Protein 9JKA (pdb70)

InterPro domains:
  IPR009539 Vang-like protein [PF06638] (25-521)
  IPR009539 Vang-like protein [PIRSF007991] (1-521)
  IPR009539 Vang-like protein [PTHR20886] (1-521)

Secondary structure (DSSP, 8-state):
-HHHHHHHHHHHHHHHHHHHHHHHHSSSSSPP--HHHHHHHHHHHHHHHHHHHHHHHHHSS--SEE-SS--HHHHHHHHHHHHHHHHHHHHHIIIIITTT---HHHHHHHHHHHHHHHHHHHHHHHIIIIITTSS--EEEEEEETTT--EEEEEE-S-BHHHHHHHHHHHHHHHSBPP-TT--HHHHHHHHHTS--HHHHHHHHHHHHHHHHHHHHHHHHHHHHTT-EE----HHHHHHHHHTTTHHHHHHHHHHTT-TTT--HHHHHHHHHHHHHTT--HHHHHHHHHS--BGGGS-TTTT-GGGEEEEESS-TTSBP-TT-EEEEE-SS-EEEEEEEEPPPEEEEEE---GGG--EES--/-HHHHHHHHHHHHHHHHHHHHHHHHSSSSSPP--HHHHHHHHHHHHHHHHHHHHHHHHHSS--SEE-SS--HHHHHHHHHHHHHHHHHHHHHIIIIITTT---HHHHHHHHHHHHHHHHHHHHHHHIIIIITTSS--EEEEEEETTT--EEEEEE-S-BHHHHHHHHHHHHHHHSBPP-TT--HHHHHHHHHTS--HHHHHHHHHHHHHHHHHHHHHHHHHHHHTT-EE----HHHHHHHHHTTTHHHHHHHHHHTT-TTT--HHHHHHHHHHHHHTT--HHHHHHHHHS--BGGGS-TTTT-GGGEEEEESS-TTSBP-TT-EEEEE-SS-EEEEEEEEPPPEEEEEE---GGG--EES--/-HHHHHHHHHHHHHHHHHHHHHHHHSSSSSPP--HHHHHHHHHHHHHHHHHHHHHHHHHSS--SEE-SS--HHHHHHHHHHHHHHHHHHHHHIIIIITTT---HHHHHHHHHHHHHHHHHHHHHHHIIIIITTSS--EEEEEEETTT--EEEEEE-S-BHHHHHHHHHHHHHHHSBPP-TT--HHHHHHHHHTS--HHHHHHHHHHHHHHHHHHHHHHHHHHHHTT-EE----HHHHHHHHHTTTHHHHHHHHHHTT-TTT--HHHHHHHHHHHHHTT--HHHHHHHHHS--BGGGS-TTTT-GGGEEEEESS-TTSBP-TT-EEEEE-SS-EEEEEEEEPPPEEEEEE---GGG--EES--/-HHHHHHHHHHHHHHHHHHHHHHHHSSSSSPP--HHHHHHHHHHHHHHHHHHHHHHHHHSS--SEE-SS--HHHHHHHHHHHHHHHHHHHHHIIIIITTT---HHHHHHHHHHHHHHHHHHHHHHHIIIIITTSS--EEEEEEETTT--EEEEEE-S-BHHHHHHHHHHHHHHHSBPP-TT--HHHHHHHHHTS--HHHHHHHHHHHHHHHHHHHHHHHHHHHHTT-EE----HHHHHHHHHTTTHHHHHHHHHHTT-TTT--HHHHHHHHHHHHHTT--HHHHHHHHHS--BGGGS-TTTT-GGGEEEEESS-TTSBP-TT-EEEEE-SS-EEEEEEEEPPPEEEEEE---GGG--EES--/-HHHHHHHHHHHHHHHHHHHHHHHHSSSSSPP--HHHHHHHHHHHHHHHHHHHHHHHHHSS--SEE-SS--HHHHHHHHHHHHHHHHHHHHHIIIIITTT---HHHHHHHHHHHHHHHHHHHHHHHIIIIITTSS--EEEEEEETTT--EEEEEE-S-BHHHHHHHHHHHHHHHSBPP-TT--HHHHHHHHHTS--HHHHHHHHHHHHHHHHHHHHHHHHHHHHTT-EE----HHHHHHHHHTTTHHHHHHHHHHTT-TTT--HHHHHHHHHHHHHTT--HHHHHHHHHS--BGGGS-TTTT-GGGEEEEESS-TTSBP-TT-EEEEE-SS-EEEEEEEEPPPEEEEEE---GGG--EES--/-HHHHHHHHHHHHHHHHHHHHHHHHSSSSSPP--HHHHHHHHHHHHHHHHHHHHHHHHHSS--SEE-SS--HHHHHHHHHHHHHHHHHHHHHIIIIITTT---HHHHHHHHHHHHHHHHHHHHHHHIIIIITTSS--EEEEEEETTT--EEEEEE-S-BHHHHHHHHHHHHHHHSBPP-TT--HHHHHHHHHTS--HHHHHHHHHHHHHHHHHHHHHHHHHHHHTT-EE----HHHHHHHHHTTTHHHHHHHHHHTT-TTT--HHHHHHHHHHHHHTT--HHHHHHHHHS--BGGGS-TTTT-GGGEEEEESS-TTSBP-TT-EEEEE-SS-EEEEEEEEPPPEEEEEE---GGG--EES--

Sequence (2172 aa):
VAAGATLALLSFLTPLAFLLLPPLLWREELEPCGTACEGLFISVAFKLLILLLGSWALFFRRPKASLPRVFVLRALLMVLVFLLVVSYWLFYGVRILDARERSYQGVVQFAVSLVDALLFVHYLAVVLLELRQLQPQFTLKVVRSTDGASRFYNVGHLSIQRVAVWILEKYYHDFPVYNPALVIAAAARRRDNSHNEYYYEEAEHERRVRKRRARLVVAVEEAFTHIKRLVMDPREAAQAIFASMARAMQKYLRTTKQQPYHTMESILQHLEFCITHDMTPKAFLERYLAAGPTIQYHKERWLAKQWTLVSEEPVTNGLKDGIVFLLKRQDFSLVVSTKKVPFFKLSEEFVDPKSHKFVMRLVAAGATLALLSFLTPLAFLLLPPLLWREELEPCGTACEGLFISVAFKLLILLLGSWALFFRRPKASLPRVFVLRALLMVLVFLLVVSYWLFYGVRILDARERSYQGVVQFAVSLVDALLFVHYLAVVLLELRQLQPQFTLKVVRSTDGASRFYNVGHLSIQRVAVWILEKYYHDFPVYNPALVIAAAARRRDNSHNEYYYEEAEHERRVRKRRARLVVAVEEAFTHIKRLVMDPREAAQAIFASMARAMQKYLRTTKQQPYHTMESILQHLEFCITHDMTPKAFLERYLAAGPTIQYHKERWLAKQWTLVSEEPVTNGLKDGIVFLLKRQDFSLVVSTKKVPFFKLSEEFVDPKSHKFVMRLVAAGATLALLSFLTPLAFLLLPPLLWREELEPCGTACEGLFISVAFKLLILLLGSWALFFRRPKASLPRVFVLRALLMVLVFLLVVSYWLFYGVRILDARERSYQGVVQFAVSLVDALLFVHYLAVVLLELRQLQPQFTLKVVRSTDGASRFYNVGHLSIQRVAVWILEKYYHDFPVYNPALVIAAAARRRDNSHNEYYYEEAEHERRVRKRRARLVVAVEEAFTHIKRLVMDPREAAQAIFASMARAMQKYLRTTKQQPYHTMESILQHLEFCITHDMTPKAFLERYLAAGPTIQYHKERWLAKQWTLVSEEPVTNGLKDGIVFLLKRQDFSLVVSTKKVPFFKLSEEFVDPKSHKFVMRLVAAGATLALLSFLTPLAFLLLPPLLWREELEPCGTACEGLFISVAFKLLILLLGSWALFFRRPKASLPRVFVLRALLMVLVFLLVVSYWLFYGVRILDARERSYQGVVQFAVSLVDALLFVHYLAVVLLELRQLQPQFTLKVVRSTDGASRFYNVGHLSIQRVAVWILEKYYHDFPVYNPALVIAAAARRRDNSHNEYYYEEAEHERRVRKRRARLVVAVEEAFTHIKRLVMDPREAAQAIFASMARAMQKYLRTTKQQPYHTMESILQHLEFCITHDMTPKAFLERYLAAGPTIQYHKERWLAKQWTLVSEEPVTNGLKDGIVFLLKRQDFSLVVSTKKVPFFKLSEEFVDPKSHKFVMRLVAAGATLALLSFLTPLAFLLLPPLLWREELEPCGTACEGLFISVAFKLLILLLGSWALFFRRPKASLPRVFVLRALLMVLVFLLVVSYWLFYGVRILDARERSYQGVVQFAVSLVDALLFVHYLAVVLLELRQLQPQFTLKVVRSTDGASRFYNVGHLSIQRVAVWILEKYYHDFPVYNPALVIAAAARRRDNSHNEYYYEEAEHERRVRKRRARLVVAVEEAFTHIKRLVMDPREAAQAIFASMARAMQKYLRTTKQQPYHTMESILQHLEFCITHDMTPKAFLERYLAAGPTIQYHKERWLAKQWTLVSEEPVTNGLKDGIVFLLKRQDFSLVVSTKKVPFFKLSEEFVDPKSHKFVMRLVAAGATLALLSFLTPLAFLLLPPLLWREELEPCGTACEGLFISVAFKLLILLLGSWALFFRRPKASLPRVFVLRALLMVLVFLLVVSYWLFYGVRILDARERSYQGVVQFAVSLVDALLFVHYLAVVLLELRQLQPQFTLKVVRSTDGASRFYNVGHLSIQRVAVWILEKYYHDFPVYNPALVIAAAARRRDNSHNEYYYEEAEHERRVRKRRARLVVAVEEAFTHIKRLVMDPREAAQAIFASMARAMQKYLRTTKQQPYHTMESILQHLEFCITHDMTPKAFLERYLAAGPTIQYHKERWLAKQWTLVSEEPVTNGLKDGIVFLLKRQDFSLVVSTKKVPFFKLSEEFVDPKSHKFVMRL

B-factor: mean 73.47, std 18.66, range [45.35, 124.03]

Organism: Homo sapiens (NCBI:txid9606)

GO terms:
  GO:0005515 protein binding (F, IPI)
  GO:0005886 plasma membrane (C, TAS)

Radius of gyration: 56.42 Å; Cα contacts (8 Å, |Δi|>4): 3309; chains: 6; bounding box: 82×72×201 Å

Solvent-accessible surface area: 94203 Å² total; per-residue (Å²): 154,75,67,20,66,86,22,40,111,64,10,60,85,0,0,65,28,0,6,99,48,0,50,135,101,9,187,178,64,28,75,135,50,50,22,16,2,64,0,10,68,34,0,4,59,30,1,9,72,1,17,71,31,1,23,113,0,4,68,107,51,217,64,70,18,38,36,38,104,94,38,72,26,90,34,66,11,70,82,10,25,100,93,0,1,46,27,0,78,114,17,1,21,96,104,2,65,119,67,121,36,116,47,17,62,11,1,0,20,6,0,17,5,0,0,12,0,9,2,6,7,11,11,0,10,0,0,0,15,18,2,38,44,55,34,29,11,8,4,0,30,0,5,2,6,33,55,9,17,29,89,29,18,26,5,1,41,13,16,0,1,33,0,0,1,54,1,0,6,47,2,4,26,39,1,46,8,35,21,101,48,136,163,68,56,66,40,6,132,182,55,13,94,57,34,13,79,73,20,22,75,39,28,42,83,72,82,114,26,74,65,65,60,0,52,0,14,44,0,0,72,78,0,25,69,63,15,115,96,131,139,24,56,19,75,92,0,0,107,23,0,17,42,3,1,30,61,2,2,114,55,4,10,113,15,18,86,12,74,83,15,10,85,121,86,28,8,7,104,21,0,50,48,0,10,23,35,90,10,49,28,89,0,0,2,29,28,0,48,64,34,20,17,6,2,12,7,128,129,107,48,14,59,1,117,72,2,29,0,5,4,103,57,62,0,40,77,44,13,114,63,50,8,37,1,19,0,75,24,152,70,11,10,0,3,0,22,3,72,74,15,12,89,0,107,4,53,57,70,145,48,64,74,163,58,17,54,4,43,107,195,127,155,74,67,20,68,86,22,40,110,64,9,60,84,0,0,65,27,0,6,99,47,0,49,134,100,10,186,177,65,28,74,135,50,50,28,19,3,68,1,13,67,36,0,3,59,34,2,9,73,1,18,72,34,1,22,114,0,5,68,106,55,218,62,73,18,40,35,40,106,94,40,71,24,92,33,65,12,69,81,9,26,101,95,0,1,45,28,0,78,114,19,1,19,96,106,2,64,120,68,124,33,117,49,18,64,7,0,0,17,4,0,18,3,0,0,11,0,9,2,6,6,11,11,0,9,0,0,0,16,19,2,39,44,54,31,28,11,8,4,0,29,0,5,1,5,30,54,8,17,29,89,28,18,27,5,1,41,13,16,0,1,34,0,0,1,55,1,0,7,47,3,3,25,39,1,47,9,35,19,103,49,138,164,69,58,65,40,5,135,185,56,14,97,58,33,12,80,73,19,20,74,38,29,43,80,71,81,114,26,75,66,66,62,0,53,0,14,43,0,0,72,80,0,24,71,64,16,113,94,129,140,26,58,19,75,90,0,0,106,26,1,17,43,4,2,31,64,3,2,112,54,4,9,110,16,17,86,12,74,82,15,10,85,119,85,28,7,6,105,22,0,50,45,0,10,23,35,87,10,47,27,88,0,0,1,28,28,0,49,64,35,20,16,6,1,13,6,130,129,107,47,16,60,2,117,72,2,30,0,4,3,100,56,62,0,40,76,45,14,113,62,50,9,36,0,16,0,73,24,150,71,10,10,0,3,0,23,2,73,75,14,13,89,0,110,5,54,58,70,142,50,64,76,160,60,21,60,4,40,102,196,127,153,73,68,20,66,86,22,40,111,63,11,62,85,0,0,63,27,0,6,98,48,0,50,135,101,10,186,177,64,28,75,134,51,52,24,20,3,68,1,13,67,38,0,3,60,33,1,9,74,2,18,72,34,2,21,116,0,5,67,106,53,216,62,70,18,37,35,38,104,92,40,72,26,89,33,68,11,70,81,11,25,102,95,0,0,45,29,0,77,114,19,1,20,95,107,3,65,119,67,123,33,117,50,18,65,10,0,0,20,7,0,17,4,0,0,11,0,9,1,6,6,12,12,1,10,0,0,1,14,19,2,40,44,56,32,30,14,7,4,0,27,0,5,1,5,31,54,8,16,28,91,29,18,27,5,1,43,12,17,0,1,34,0,0,2,54,1,0,6,48,2,4,23,38,1,48,10,35,20,102,50,141,165,73,60,66,40,5,135,184,60,15,98,58,33,13,79,76,22,18,73,39,29,39,83,70,84,115,26,76,68,67,60,0,52,0,13,44,0,0,72,78,0,24,71,61,17,111,95,129,141,24,59,20,75,91,0,0,106,26,0,17,42,4,1,29,65,2,2,114,56,4,9,113,16,17,86,12,73,83,14,10,86,118,85,28,8,7,104,22,0,50,48,0,10,23,37,91,10,51,27,90,0,0,1,28,28,0,49,64,34,19,17,6,2,14,8,131,129,110,49,15,59,1,120,72,2,30,0,5,3,101,55,60,0,40,76,43,14,115,63,49,9,35,0,16,0,74,25,150,72,11,10,0,2,0,22,2,72,72,15,11,88,0,105,4,53,55,69,141,47,64,74,159,60,18,57,4,42,102,196,126,151,74,68,19,65,86,22,40,111,65,10,62,85,0,0,64,28,0,6,98,48,0,49,134,101,9,188,177,64,27,75,135,51,51,26,20,3,68,1,13,67,36,0,3,59,33,2,8,74,2,17,72,35,1,22,115,0,5,66,107,56,218,64,74,19,40,36,40,105,92,38,70,26,94,32,68,12,72,82,11,25,101,95,0,0,45,30,0,76,113,20,0,20,96,109,2,64,120,66,122,33,117,49,18,64,8,0,0,17,6,0,17,4,0,0,12,0,8,2,6,7,11,11,0,9,0,0,0,15,20,2,38,45,55,30,32,12,7,5,0,29,0,6,2,6,34,55,8,16,29,90,29,18,29,5,1,41,11,16,0,1,33,0,0,2,54,1,0,6,47,2,3,23,39,1,47,10,34,20,101,49,140,165,68,57,65,41,6,133,184,57,14,95,58,35,13,80,72,22,21,75,41,28,41,82,70,82,116,26,75,68,67,63,0,51,0,14,43,0,0,72,79,0,24,69,60,16,116,94,128,139,25,60,19,75,91,0,0,104,27,0,17,44,4,1,29,69,3,2,114,55,4,8,111,16,17,87,12,74,82,14,10,86,119,86,27,7,6,104,21,0,50,45,0,9,23,35,89,10,47,27,88,0,0,1,28,28,0,49,64,34,19,16,6,1,13,7,130,126,109,49,16,60,1,117,72,1,30,0,4,4,104,54,61,0,40,77,44,15,114,66,49,8,37,0,17,0,71,24,151,72,10,10,0,3,0,21,2,76,73,14,13,89,0,107,4,54,55,68,144,45,64,74,158,61,21,60,4,40,102,195,124,155,74,66,19,66,86,21,40,111,64,10,62,84,0,0,64,27,0,5,98,48,0,50,137,101,9,185,178,63,28,76,134,50,49,23,16,3,64,0,11,68,34,0,4,60,30,1,9,72,1,17,72,31,1,23,112,0,4,70,108,53,218,64,70,18,39,36,39,104,94,37,72,25,90,33,67,11,71,81,10,26,100,94,0,0,46,27,0,79,113,19,1,21,96,104,4,66,118,65,122,34,115,48,16,61,10,0,0,19,7,0,16,4,0,0,11,0,8,1,7,6,12,11,1,9,0,0,0,14,19,2,41,45,56,32,29,14,8,4,0,28,0,5,2,5,33,54,8,16,28,88,30,18,27,5,0,43,13,16,0,1,34,0,0,1,53,1,0,6,47,3,4,24,39,1,47,8,34,20,103,50,138,165,71,58,65,41,6,134,183,61,14,97,60,33,13,78,78,21,19,73,39,28,40,82,70,81,116,26,77,66,65,60,0,54,0,15,44,0,0,72,78,0,25,70,62,15,111,96,128,138,24,58,19,76,93,0,0,107,24,0,17,43,4,1,30,63,2,2,115,56,4,9,111,15,17,87,12,74,84,14,10,85,121,85,28,8,7,103,20,0,49,47,0,10,23,33,90,10,48,27,90,0,0,1,29,29,0,49,65,34,20,18,6,1,12,6,129,128,107,49,16,58,1,116,71,2,28,0,4,4,103,55,60,0,40,76,43,14,114,63,50,9,34,1,17,0,73,23,150,70,11,9,0,2,0,21,2,74,73,15,12,85,0,106,6,53,57,69,143,47,65,75,161,58,19,54,4,43,105,195,129,153,75,68,21,66,85,22,40,111,64,9,59,86,0,0,65,28,0,6,98,47,0,50,133,102,10,186,178,64,27,75,133,51,50,23,16,2,69,1,13,66,35,0,3,60,34,1,9,73,1,18,74,34,1,22,114,0,4,69,106,52,217,61,71,18,39,35,38,105,94,39,71,24,90,33,67,11,70,81,10,25,100,95,0,1,46,29,0,78,115,19,1,21,97,107,2,64,118,68,123,32,117,48,17,62,7,1,0,16,4,0,17,4,0,0,10,0,8,2,6,7,12,10,0,10,1,0,0,16,20,2,39,44,56,31,29,10,8,4,0,29,0,5,1,4,32,53,8,17,28,90,29,18,27,5,1,40,12,16,0,1,34,0,0,1,56,2,0,7,46,3,3,26,40,1,47,9,34,20,104,49,139,165,72,58,66,41,5,134,184,57,14,97,58,32,11,80,72,20,20,73,39,28,41,80,70,82,114,26,76,68,66,61,0,55,0,14,41,0,0,71,77,0,23,72,62,15,109,93,125,141,25,59,18,74,91,0,0,106,25,1,17,43,3,1,31,64,2,2,112,55,4,10,110,16,18,86,12,74,83,15,10,85,119,84,28,8,6,104,22,0,50,48,0,10,24,35,90,10,48,27,92,0,0,2,31,28,0,49,64,35,19,18,6,1,14,8,129,131,108,48,17,59,2,118,70,2,31,0,4,3,100,56,61,0,40,76,44,14,116,62,50,9,37,1,18,0,75,24,150,71,11,9,0,2,0,22,2,74,73,14,11,86,0,108,5,53,57,69,143,47,64,73,161,58,17,52,5,43,106,195,130

Foldseek 3Di:
DVLVVVLVVLLLCLLVCLLPVLCVPPNVLADDDDCLLVVLVVVLVVLSVVLVVLCVVPPPDDDPDDFPDDQVVVVVLSVVSVVLSVVLVVCCVPPPVVVVDRHSSVSSVSSSVSSVVSVVSSVVSCCVPPVQWPPFWKKKWKAWPPPGFTDIDTTGWAFQRVVVVVVLVCQQAPGFADAPPPVVVVVVVVVVPDDPVVVVVVVVLVVVLVVLVVVQLVQLQVLVVVDDDDPDALLRSLVVSCVSRVVSLVVNCVSVVNPVQDDPVNLSVLSSVCVVVVHHSVSSCVPPSDRGGNNSGDPVRSPVVFWDKAFPDDRRHTDDAFGWIWGDGPRIIIIMHIHTDDDDDDDDDDDDPVPDDDDDDD/DVLVVVLVVLLLCLLVCLLPVLCVPPNVLADDDDCLLVVLVVVLVVLSVVLVVLCVVPPPDDDPDDFPDDQVVVVVLSVVSVVLSVVLVVCCVPPPVVVVDRHSSVSSVSSSVSSVVSVVSSVVSCCVPPVQWPPFWKKKWKAWPPPGFTDIDTTGWAFQRVVVVVVLVCQQAPGFADAPPPVVVVVVVVVVPDDPVVVVVVVVLVVVLVVLVVVQLVQLQVLVVVDDDDPDALLRSLVVSCVSRVVSLVVNCVSVVNPVQDDPVNLSVLSSVCVVVVHHSVSSCVPPSDRGGNNSGDPVRSPVVFWDKAFPDDRRHTDDAFGWIWGDGPRIIIIMHIHTDDDDDDDDDDDDPVPDDDDDDD/DVLVVVLVVLLLCLLVCLLPVLCVPPNVLADDDDCLLVVLVVVLVVLSVVLVVLCVVPPPDDDPDDFPDDQVVVVVLSVVSVVLSVVLVVCCVPPPVVVVDRHSSVSSVSSSVSSVVSVVSSVVSCCVPPVQWPPFWKKKWKAWPPPGFTDIDTTGWAFQRVVVVVVLVCQQAPGFADAPPPVVVVVVVVVVPDDPVVVVVVVVLVVVLVVLVVVQLVQLQVLVVVDDDDPDALLRSLVVSCVSRVVSLVVNCVSVVNPVQDDPVNLSVLSSVCVVVVHHSVSSCVPPSDRGGNNSGDPVRSPVVFWDKAFPDDRRHTDDAFGWIWGDGPRIIIIMHIHTDDDDDDDDDDDDPVPDDDDDDD/DVLVVVLVVLLLCLLVCLLPVLCVPPNVLADDDDCLLVVLVVVLVVLSVVLVVLCVVPPPDDDPDDFPDDQVVVVVLSVVSVVLSVVLVVCCVPPPVVVVDRHSSVSSVSSSVSSVVSVVSSVVSCCVPPVQWPPFWKKKWKAWPPPGFTDIDTTGWAFQRVVVVVVLVCQQAPGFADAPPPVVVVVVVVVVPDDPVVVVVVVVLVVVLVVLVVVQLVQLQVLVVVDDDDPDALLRSLVVSCVSRVVSLVVNCVSVVNPVQDDPVNLSVLSSVCVVVVHHSVSSCVPPSDRGGNNSGDPVRSPVVFWDKAFPDDRRHTDDAFGWIWGDGPRIIIIMHIHTDDDDDDDDDDDDPVPPDDDDDD/DVLVVVLVVLLLCLLVCLLPVLCVPPNVLADDDDCLLVVLVVVLVVLSVVLVVLCVVPPPDDDPDDFPDDQVVVVVLSVVSVVLSVVLVVCCVPPPVVVVDRHSSVSSVSSSVSSVVSVVSSVVSCCVPPVQWPPFWKKKWKAWPPPGFTDIDTTGWAFQRVVVVVVLVCQQAPGFADAPPPVVVVVVVVVVPDDPVVVVVVVVLVVVLVVLVVVQLVQLQVLVVVDDDDPDALLRSLVVSCVSRVVSLVVNCVSVVNPVQDDPVNLSVLSSVCVVVVHHSVSSCVPPSDRGGNNSGDPVRSPVVFWDKAFPDDRRHTDDAFGWIWGDGPRIIIIMHIHTDDDDDDDDDDDDPVPDDDDDDD/DVLVVVLVVLLLCLLVCLLPVLCVPPNVLADDDDCLLVVLVVVLVVLSVVLVVLCVVPPPDDDPDDFPDDQVVVVVLSVVSVVLSVVLVVCCVPPPVVVVDRHSSVSSVSSSVSSVVSVVSSVVSCCVPPVQWPPFWKKKWKAWPPPGFTDIDTTGWAFQRVVVVVVLVCQQAPGFADAPPPVVVVVVVVVVPDDPVVVVVVVVLVVVLVVLVVVQLVQLQVLVVVDDDDPDALLRSLVVSCVSRVVSLVVNCVSVVNPVQDDPVNLSVLSSVCVVVVHHSVSSCVPPSDRGGNNSGDPVRSPVVFWDKAFPDDRRHTDDAFGWIWGDGPRIIIIMHIHTDDDDDDDDDDDDPVPPDDDDDD

Nearest PDB structures (foldseek):
  9jk7-assembly1_A  TM=1.001E+00  e=1.105E-62  Homo sapiens
  9jk9-assembly1_A  TM=9.946E-01  e=1.326E-50  Homo sapiens
  9jk6-assembly1_A  TM=9.772E-01  e=1.181E-49  Homo sapiens
  8zxd-assembly1_A  TM=9.623E-01  e=5.596E-45  Homo sapiens
  8dt0-assembly2_B  TM=3.447E-01  e=8.841E+00  synthetic construct

Structure (mmCIF, N/CA/C/O backbone):
data_9JKA
#
_entry.id   9JKA
#
_cell.length_a   1.00
_cell.length_b   1.00
_cell.length_c   1.00
_cell.angle_alpha   90.00
_cell.angle_beta   90.00
_cell.angle_gamma   90.00
#
_symmetry.space_group_name_H-M   'P 1'
#
loop_
_atom_site.group_PDB
_atom_site.id
_atom_site.type_symbol
_atom_site.label_atom_id
_atom_site.label_alt_id
_atom_site.label_comp_id
_atom_site.label_asym_id
_atom_site.label_entity_id
_atom_site.label_seq_id
_atom_site.pdbx_PDB_ins_code
_atom_site.Cartn_x
_atom_site.Cartn_y
_atom_site.Cartn_z
_atom_site.occupancy
_atom_site.B_iso_or_equiv
_atom_site.auth_seq_id
_atom_site.auth_comp_id
_atom_site.auth_asym_id
_atom_site.auth_atom_id
_atom_site.pdbx_PDB_model_num
ATOM 1 N N . VAL A 1 115 ? 190.683 185.097 265.424 1.00 98.26 109 VAL A N 1
ATOM 2 C CA . VAL A 1 115 ? 190.541 186.540 265.558 1.00 98.26 109 VAL A CA 1
ATOM 3 C C . VAL A 1 115 ? 189.710 186.824 266.812 1.00 98.26 109 VAL A C 1
ATOM 4 O O . VAL A 1 115 ? 189.689 187.944 267.325 1.00 98.26 109 VAL A O 1
ATOM 8 N N . ALA A 1 116 ? 189.042 185.786 267.321 1.00 98.79 110 ALA A N 1
ATOM 9 C CA . ALA A 1 116 ? 188.270 185.941 268.549 1.00 98.79 110 ALA A CA 1
ATOM 10 C C . ALA A 1 116 ? 189.183 186.004 269.766 1.00 98.79 110 ALA A C 1
ATOM 11 O O . ALA A 1 116 ? 188.847 186.640 270.774 1.00 98.79 110 ALA A O 1
ATOM 13 N N . ALA A 1 117 ? 190.345 185.349 269.689 1.00 97.13 111 ALA A N 1
ATOM 14 C CA . ALA A 1 117 ? 191.298 185.391 270.793 1.00 97.13 111 ALA A CA 1
ATOM 15 C C . ALA A 1 117 ? 191.917 186.775 270.935 1.00 97.13 111 ALA A C 1
ATOM 16 O O . ALA A 1 117 ? 192.226 187.211 272.049 1.00 97.13 111 ALA A O 1
ATOM 18 N N . GLY A 1 118 ? 192.079 187.490 269.819 1.00 96.15 112 GLY A N 1
ATOM 19 C CA . GLY A 1 118 ? 192.570 188.857 269.890 1.00 96.15 112 GLY A CA 1
ATOM 20 C C . GLY A 1 118 ? 191.578 189.800 270.544 1.00 96.15 112 GLY A C 1
ATOM 21 O O . GLY A 1 118 ? 191.959 190.659 271.342 1.00 96.15 112 GLY A O 1
ATOM 22 N N . ALA A 1 119 ? 190.288 189.632 270.239 1.00 95.36 113 ALA A N 1
ATOM 23 C CA . ALA A 1 119 ? 189.259 190.437 270.890 1.00 95.36 113 ALA A CA 1
ATOM 24 C C . ALA A 1 119 ? 189.124 190.074 272.363 1.00 95.36 113 ALA A C 1
ATOM 25 O O . ALA A 1 119 ? 188.859 190.944 273.202 1.00 95.36 113 ALA A O 1
ATOM 27 N N . THR A 1 120 ? 189.328 188.794 272.697 1.00 95.55 114 THR A N 1
ATOM 28 C CA . THR A 1 120 ? 189.308 188.372 274.095 1.00 95.55 114 THR A CA 1
ATOM 29 C C . THR A 1 120 ? 190.473 188.978 274.873 1.00 95.55 114 THR A C 1
ATOM 30 O O . THR A 1 120 ? 190.287 189.473 275.992 1.00 95.55 114 THR A O 1
ATOM 34 N N . LEU A 1 121 ? 191.673 188.976 274.279 1.00 93.12 115 LEU A N 1
ATOM 35 C CA . LEU A 1 121 ? 192.828 189.609 274.912 1.00 93.12 115 LEU A CA 1
ATOM 36 C C . LEU A 1 121 ? 192.648 191.115 275.032 1.00 93.12 115 LEU A C 1
ATOM 37 O O . LEU A 1 121 ? 193.061 191.710 276.032 1.00 93.12 115 LEU A O 1
ATOM 42 N N . ALA A 1 122 ? 192.014 191.745 274.037 1.00 93.28 116 ALA A N 1
ATOM 43 C CA . ALA A 1 122 ? 191.783 193.186 274.097 1.00 93.28 116 ALA A CA 1
ATOM 44 C C . ALA A 1 122 ? 190.797 193.548 275.201 1.00 93.28 116 ALA A C 1
ATOM 45 O O . ALA A 1 122 ? 191.037 194.486 275.972 1.00 93.28 116 ALA A O 1
ATOM 47 N N . LEU A 1 123 ? 189.698 192.795 275.310 1.00 95.21 117 LEU A N 1
ATOM 48 C CA . LEU A 1 123 ? 188.710 193.062 276.350 1.00 95.21 117 LEU A CA 1
ATOM 49 C C . LEU A 1 123 ? 189.268 192.769 277.737 1.00 95.21 117 LEU A C 1
ATOM 50 O O . LEU A 1 123 ? 189.032 193.534 278.682 1.00 95.21 117 LEU A O 1
ATOM 55 N N . LEU A 1 124 ? 190.037 191.682 277.871 1.00 93.94 118 LEU A N 1
ATOM 56 C CA . LEU A 1 124 ? 190.648 191.344 279.152 1.00 93.94 118 LEU A CA 1
ATOM 57 C C . LEU A 1 124 ? 191.691 192.377 279.556 1.00 93.94 118 LEU A C 1
ATOM 58 O O . LEU A 1 124 ? 191.762 192.771 280.724 1.00 93.94 118 LEU A O 1
ATOM 63 N N . SER A 1 125 ? 192.487 192.853 278.595 1.00 91.26 119 SER A N 1
ATOM 64 C CA . SER A 1 125 ? 193.506 193.849 278.894 1.00 91.26 119 SER A CA 1
ATOM 65 C C . SER A 1 125 ? 192.893 195.204 279.204 1.00 91.26 119 SER A C 1
ATOM 66 O O . SER A 1 125 ? 193.480 195.989 279.953 1.00 91.26 119 SER A O 1
ATOM 69 N N . PHE A 1 126 ? 191.723 195.505 278.644 1.00 94.06 120 PHE A N 1
ATOM 70 C CA . PHE A 1 126 ? 191.079 196.762 279.001 1.00 94.06 120 PHE A CA 1
ATOM 71 C C . PHE A 1 126 ? 190.405 196.679 280.367 1.00 94.06 120 PHE A C 1
ATOM 72 O O . PHE A 1 126 ? 190.404 197.660 281.117 1.00 94.06 120 PHE A O 1
ATOM 80 N N . LEU A 1 127 ? 189.827 195.525 280.710 1.00 95.35 121 LEU A N 1
ATOM 81 C CA . LEU A 1 127 ? 189.118 195.402 281.979 1.00 95.35 121 LEU A CA 1
ATOM 82 C C . LEU A 1 127 ? 190.026 195.069 283.158 1.00 95.35 121 LEU A C 1
ATOM 83 O O . LEU A 1 127 ? 189.603 195.243 284.305 1.00 95.35 121 LEU A O 1
ATOM 88 N N . THR A 1 128 ? 191.245 194.595 282.905 1.00 94.96 122 THR A N 1
ATOM 89 C CA . THR A 1 128 ? 192.153 194.227 283.991 1.00 94.96 122 THR A CA 1
ATOM 90 C C . THR A 1 128 ? 192.611 195.387 284.891 1.00 94.96 122 THR A C 1
ATOM 91 O O . THR A 1 128 ? 192.641 195.180 286.119 1.00 94.96 122 THR A O 1
ATOM 95 N N . PRO A 1 129 ? 192.957 196.598 284.402 1.00 94.69 123 PRO A N 1
ATOM 96 C CA . PRO A 1 129 ? 193.265 197.670 285.370 1.00 94.69 123 PRO A CA 1
ATOM 97 C C . PRO A 1 129 ? 192.060 198.132 286.167 1.00 94.69 123 PRO A C 1
ATOM 98 O O . PRO A 1 129 ? 192.197 198.467 287.352 1.00 94.69 123 PRO A O 1
ATOM 102 N N . LEU A 1 130 ? 190.877 198.150 285.546 1.00 97.87 124 LEU A N 1
ATOM 103 C CA . LEU A 1 130 ? 189.664 198.502 286.273 1.00 97.87 124 LEU A CA 1
ATOM 104 C C . LEU A 1 130 ? 189.322 197.455 287.321 1.00 97.87 124 LEU A C 1
ATOM 105 O O . LEU A 1 130 ? 188.859 197.802 288.411 1.00 97.87 124 LEU A O 1
ATOM 110 N N . ALA A 1 131 ? 189.586 196.180 287.030 1.00 97.97 125 ALA A N 1
ATOM 111 C CA . ALA A 1 131 ? 189.410 195.144 288.039 1.00 97.97 125 ALA A CA 1
ATOM 112 C C . ALA A 1 131 ? 190.418 195.298 289.170 1.00 97.97 125 ALA A C 1
ATOM 113 O O . ALA A 1 131 ? 190.060 195.153 290.345 1.00 97.97 125 ALA A O 1
ATOM 115 N N . PHE A 1 132 ? 191.671 195.635 288.836 1.00 97.42 126 PHE A N 1
ATOM 116 C CA . PHE A 1 132 ? 192.697 195.801 289.865 1.00 97.42 126 PHE A CA 1
ATOM 117 C C . PHE A 1 132 ? 192.419 197.007 290.751 1.00 97.42 126 PHE A C 1
ATOM 118 O O . PHE A 1 132 ? 192.831 197.026 291.915 1.00 97.42 126 PHE A O 1
ATOM 126 N N . LEU A 1 133 ? 191.737 198.018 290.222 1.00 99.60 127 LEU A N 1
ATOM 127 C CA . LEU A 1 133 ? 191.363 199.160 291.041 1.00 99.60 127 LEU A CA 1
ATOM 128 C C . LEU A 1 133 ? 190.063 198.963 291.805 1.00 99.60 127 LEU A C 1
ATOM 129 O O . LEU A 1 133 ? 189.915 199.532 292.890 1.00 99.60 127 LEU A O 1
ATOM 134 N N . LEU A 1 134 ? 189.121 198.180 291.280 1.00 103.53 128 LEU A N 1
ATOM 135 C CA . LEU A 1 134 ? 187.798 198.099 291.881 1.00 103.53 128 LEU A CA 1
ATOM 136 C C . LEU A 1 134 ? 187.576 196.870 292.752 1.00 103.53 128 LEU A C 1
ATOM 137 O O . LEU A 1 134 ? 186.570 196.825 293.465 1.00 103.53 128 LEU A O 1
ATOM 142 N N . LEU A 1 135 ? 188.466 195.880 292.730 1.00 107.28 129 LEU A N 1
ATOM 143 C CA . LEU A 1 135 ? 188.282 194.780 293.679 1.00 107.28 129 LEU A CA 1
ATOM 144 C C . LEU A 1 135 ? 188.593 195.085 295.155 1.00 107.28 129 LEU A C 1
ATOM 145 O O . LEU A 1 135 ? 187.874 194.551 296.009 1.00 107.28 129 LEU A O 1
ATOM 150 N N . PRO A 1 136 ? 189.612 195.873 295.539 1.00 111.04 130 PRO A N 1
ATOM 151 C CA . PRO A 1 136 ? 189.796 196.155 296.986 1.00 111.04 130 PRO A CA 1
ATOM 152 C C . PRO A 1 136 ? 188.707 197.023 297.612 1.00 111.04 130 PRO A C 1
ATOM 153 O O . PRO A 1 136 ? 188.380 196.785 298.783 1.00 111.04 130 PRO A O 1
ATOM 157 N N . PRO A 1 137 ? 188.107 198.029 296.937 1.00 110.93 131 PRO A N 1
ATOM 158 C CA . PRO A 1 137 ? 186.942 198.673 297.577 1.00 110.93 131 PRO A CA 1
ATOM 159 C C . PRO A 1 137 ? 185.695 197.806 297.628 1.00 110.93 131 PRO A C 1
ATOM 160 O O . PRO A 1 137 ? 184.825 198.065 298.467 1.00 110.93 131 PRO A O 1
ATOM 164 N N . LEU A 1 138 ? 185.571 196.794 296.773 1.00 110.48 132 LEU A N 1
ATOM 165 C CA . LEU A 1 138 ? 184.385 195.949 296.815 1.00 110.48 132 LEU A CA 1
ATOM 166 C C . LEU A 1 138 ? 184.538 194.757 297.750 1.00 110.48 132 LEU A C 1
ATOM 167 O O . LEU A 1 138 ? 183.534 194.237 298.249 1.00 110.48 132 LEU A O 1
ATOM 172 N N . LEU A 1 139 ? 185.764 194.302 298.002 1.00 112.27 133 LEU A N 1
ATOM 173 C CA . LEU A 1 139 ? 185.915 193.093 298.801 1.00 112.27 133 LEU A CA 1
ATOM 174 C C . LEU A 1 139 ? 186.321 193.386 300.242 1.00 112.27 133 LEU A C 1
ATOM 175 O O . LEU A 1 139 ? 185.638 192.948 301.173 1.00 112.27 133 LEU A O 1
ATOM 180 N N . TRP A 1 140 ? 187.416 194.116 300.458 1.00 117.52 134 TRP A N 1
ATOM 181 C CA . TRP A 1 140 ? 187.805 194.529 301.809 1.00 117.52 134 TRP A CA 1
ATOM 182 C C . TRP A 1 140 ? 187.860 196.058 301.840 1.00 117.52 134 TRP A C 1
ATOM 183 O O . TRP A 1 140 ? 188.898 196.683 301.625 1.00 117.52 134 TRP A O 1
ATOM 194 N N . ARG A 1 141 ? 186.717 196.681 302.109 1.00 120.03 135 ARG A N 1
ATOM 195 C CA . ARG A 1 141 ? 186.688 198.137 302.152 1.00 120.03 135 ARG A CA 1
ATOM 196 C C . ARG A 1 141 ? 187.115 198.682 303.508 1.00 120.03 135 ARG A C 1
ATOM 197 O O . ARG A 1 141 ? 187.942 199.598 303.572 1.00 120.03 135 ARG A O 1
ATOM 205 N N . GLU A 1 142 ? 186.573 198.132 304.596 1.00 124.03 136 GLU A N 1
ATOM 206 C CA . GLU A 1 142 ? 186.921 198.619 305.926 1.00 124.03 136 GLU A CA 1
ATOM 207 C C . GLU A 1 142 ? 188.307 198.158 306.359 1.00 124.03 136 GLU A C 1
ATOM 208 O O . GLU A 1 142 ? 188.955 198.833 307.166 1.00 124.03 136 GLU A O 1
ATOM 214 N N . GLU A 1 143 ? 188.772 197.020 305.838 1.00 122.92 137 GLU A N 1
ATOM 215 C CA . GLU A 1 143 ? 190.144 196.583 306.072 1.00 122.92 137 GLU A CA 1
ATOM 216 C C . GLU A 1 143 ? 191.149 197.470 305.345 1.00 122.92 137 GLU A C 1
ATOM 217 O O . GLU A 1 143 ? 192.295 197.595 305.794 1.00 122.92 137 GLU A O 1
ATOM 223 N N . LEU A 1 144 ? 190.725 198.120 304.264 1.00 120.72 138 LEU A N 1
ATOM 224 C CA . LEU A 1 144 ? 191.630 198.857 303.394 1.00 120.72 138 LEU A CA 1
ATOM 225 C C . LEU A 1 144 ? 192.130 200.129 304.068 1.00 120.72 138 LEU A C 1
ATOM 226 O O . LEU A 1 144 ? 191.363 200.858 304.703 1.00 120.72 138 LEU A O 1
ATOM 231 N N . GLU A 1 145 ? 193.425 200.391 303.928 1.00 121.46 139 GLU A N 1
ATOM 232 C CA . GLU A 1 145 ? 194.010 201.595 304.509 1.00 121.46 139 GLU A CA 1
ATOM 233 C C . GLU A 1 145 ? 193.612 202.816 303.688 1.00 121.46 139 GLU A C 1
ATOM 234 O O . GLU A 1 145 ? 193.607 202.750 302.455 1.00 121.46 139 GLU A O 1
ATOM 240 N N . PRO A 1 146 ? 193.270 203.932 304.325 1.00 122.95 140 PRO A N 1
ATOM 241 C CA . PRO A 1 146 ? 193.052 205.165 303.566 1.00 122.95 140 PRO A CA 1
ATOM 242 C C . PRO A 1 146 ? 194.373 205.758 303.106 1.00 122.95 140 PRO A C 1
ATOM 243 O O . PRO A 1 146 ? 195.381 205.722 303.816 1.00 122.95 140 PRO A O 1
ATOM 247 N N . CYS A 1 147 ? 194.361 206.300 301.892 1.00 119.49 141 CYS A N 1
ATOM 248 C CA . CYS A 1 147 ? 195.547 206.910 301.313 1.00 119.49 141 CYS A CA 1
ATOM 249 C C . CYS A 1 147 ? 195.186 208.286 300.774 1.00 119.49 141 CYS A C 1
ATOM 250 O O . CYS A 1 147 ? 194.018 208.590 300.516 1.00 119.49 141 CYS A O 1
ATOM 253 N N . GLY A 1 148 ? 196.211 209.118 300.603 1.00 114.95 142 GLY A N 1
ATOM 254 C CA . GLY A 1 148 ? 196.007 210.520 300.301 1.00 114.95 142 GLY A CA 1
ATOM 255 C C . GLY A 1 148 ? 195.648 210.842 298.866 1.00 114.95 142 GLY A C 1
ATOM 256 O O . GLY A 1 148 ? 195.049 210.027 298.157 1.00 114.95 142 GLY A O 1
ATOM 257 N N . THR A 1 149 ? 196.020 212.046 298.429 1.00 111.12 143 THR A N 1
ATOM 258 C CA . THR A 1 149 ? 195.673 212.526 297.098 1.00 111.12 143 THR A CA 1
ATOM 259 C C . THR A 1 149 ? 196.529 211.910 296.002 1.00 111.12 143 THR A C 1
ATOM 260 O O . THR A 1 149 ? 196.192 212.057 294.819 1.00 111.12 143 THR A O 1
ATOM 264 N N . ALA A 1 150 ? 197.627 211.241 296.367 1.00 108.00 144 ALA A N 1
ATOM 265 C CA . ALA A 1 150 ? 198.451 210.556 295.377 1.00 108.00 144 ALA A CA 1
ATOM 266 C C . ALA A 1 150 ? 197.676 209.434 294.701 1.00 108.00 144 ALA A C 1
ATOM 267 O O . ALA A 1 150 ? 197.788 209.241 293.483 1.00 108.00 144 ALA A O 1
ATOM 269 N N . CYS A 1 151 ? 196.846 208.723 295.474 1.00 108.57 145 CYS A N 1
ATOM 270 C CA . CYS A 1 151 ? 196.006 207.663 294.924 1.00 108.57 145 CYS A CA 1
ATOM 271 C C . CYS A 1 151 ? 195.015 208.211 293.906 1.00 108.57 145 CYS A C 1
ATOM 272 O O . CYS A 1 151 ? 194.868 207.656 292.814 1.00 108.57 145 CYS A O 1
ATOM 275 N N . GLU A 1 152 ? 194.361 209.329 294.229 1.00 103.75 146 GLU A N 1
ATOM 276 C CA . GLU A 1 152 ? 193.356 209.892 293.331 1.00 103.75 146 GLU A CA 1
ATOM 277 C C . GLU A 1 152 ? 193.985 210.508 292.083 1.00 103.75 146 GLU A C 1
ATOM 278 O O . GLU A 1 152 ? 193.405 210.421 290.988 1.00 103.75 146 GLU A O 1
ATOM 284 N N . GLY A 1 153 ? 195.171 211.110 292.219 1.00 99.44 147 GLY A N 1
ATOM 285 C CA . GLY A 1 153 ? 195.901 211.554 291.040 1.00 99.44 147 GLY A CA 1
ATOM 286 C C . GLY A 1 153 ? 196.304 210.399 290.143 1.00 99.44 147 GLY A C 1
ATOM 287 O O . GLY A 1 153 ? 196.254 210.502 288.911 1.00 99.44 147 GLY A O 1
ATOM 288 N N . LEU A 1 154 ? 196.662 209.265 290.745 1.00 95.93 148 LEU A N 1
ATOM 289 C CA . LEU A 1 154 ? 196.943 208.091 289.932 1.00 95.93 148 LEU A CA 1
ATOM 290 C C . LEU A 1 154 ? 195.674 207.489 289.332 1.00 95.93 148 LEU A C 1
ATOM 291 O O . LEU A 1 154 ? 195.747 206.866 288.271 1.00 95.93 148 LEU A O 1
ATOM 296 N N . PHE A 1 155 ? 194.511 207.676 289.970 1.00 96.48 149 PHE A N 1
ATOM 297 C CA . PHE A 1 155 ? 193.247 207.296 289.330 1.00 96.48 149 PHE A CA 1
ATOM 298 C C . PHE A 1 155 ? 192.994 208.129 288.080 1.00 96.48 149 PHE A C 1
ATOM 299 O O . PHE A 1 155 ? 192.517 207.614 287.059 1.00 96.48 149 PHE A O 1
ATOM 307 N N . ILE A 1 156 ? 193.295 209.428 288.155 1.00 91.91 150 ILE A N 1
ATOM 308 C CA . ILE A 1 156 ? 193.167 210.306 286.990 1.00 91.91 150 ILE A CA 1
ATOM 309 C C . ILE A 1 156 ? 194.121 209.871 285.882 1.00 91.91 150 ILE A C 1
ATOM 310 O O . ILE A 1 156 ? 193.756 209.846 284.694 1.00 91.91 150 ILE A O 1
ATOM 315 N N . SER A 1 157 ? 195.346 209.487 286.261 1.00 88.13 151 SER A N 1
ATOM 316 C CA . SER A 1 157 ? 196.311 209.012 285.272 1.00 88.13 151 SER A CA 1
ATOM 317 C C . SER A 1 157 ? 195.858 207.704 284.632 1.00 88.13 151 SER A C 1
ATOM 318 O O . SER A 1 157 ? 196.003 207.529 283.419 1.00 88.13 151 SER A O 1
ATOM 321 N N . VAL A 1 158 ? 195.287 206.789 285.428 1.00 85.67 152 VAL A N 1
ATOM 322 C CA . VAL A 1 158 ? 194.744 205.538 284.893 1.00 85.67 152 VAL A CA 1
ATOM 323 C C . VAL A 1 158 ? 193.615 205.815 283.909 1.00 85.67 152 VAL A C 1
ATOM 324 O O . VAL A 1 158 ? 193.581 205.236 282.818 1.00 85.67 152 VAL A O 1
ATOM 328 N N . ALA A 1 159 ? 192.717 206.749 284.251 1.00 82.68 153 ALA A N 1
ATOM 329 C CA . ALA A 1 159 ? 191.582 207.056 283.381 1.00 82.68 153 ALA A CA 1
ATOM 330 C C . ALA A 1 159 ? 192.030 207.638 282.043 1.00 82.68 153 ALA A C 1
ATOM 331 O O . ALA A 1 159 ? 191.606 207.166 280.976 1.00 82.68 153 ALA A O 1
ATOM 333 N N . PHE A 1 160 ? 192.936 208.619 282.074 1.00 81.29 154 PHE A N 1
ATOM 334 C CA . PHE A 1 160 ? 193.361 209.238 280.820 1.00 81.29 154 PHE A CA 1
ATOM 335 C C . PHE A 1 160 ? 194.260 208.319 280.001 1.00 81.29 154 PHE A C 1
ATOM 336 O O . PHE A 1 160 ? 194.160 208.295 278.770 1.00 81.29 154 PHE A O 1
ATOM 344 N N . LYS A 1 161 ? 195.106 207.518 280.652 1.00 75.54 155 LYS A N 1
ATOM 345 C CA . LYS A 1 161 ? 195.957 206.608 279.893 1.00 75.54 155 LYS A CA 1
ATOM 346 C C . LYS A 1 161 ? 195.159 205.440 279.318 1.00 75.54 155 LYS A C 1
ATOM 347 O O . LYS A 1 161 ? 195.494 204.930 278.244 1.00 75.54 155 LYS A O 1
ATOM 353 N N . LEU A 1 162 ? 194.076 205.026 279.984 1.00 75.37 156 LEU A N 1
ATOM 354 C CA . LEU A 1 162 ? 193.199 204.023 279.386 1.00 75.37 156 LEU A CA 1
ATOM 355 C C . LEU A 1 162 ? 192.413 204.599 278.219 1.00 75.37 156 LEU A C 1
ATOM 356 O O . LEU A 1 162 ? 192.128 203.886 277.250 1.00 75.37 156 LEU A O 1
ATOM 361 N N . LEU A 1 163 ? 192.062 205.887 278.282 1.00 69.90 157 LEU A N 1
ATOM 362 C CA . LEU A 1 163 ? 191.434 206.517 277.122 1.00 69.90 157 LEU A CA 1
ATOM 363 C C . LEU A 1 163 ? 192.403 206.607 275.944 1.00 69.90 157 LEU A C 1
ATOM 364 O O . LEU A 1 163 ? 192.010 206.383 274.792 1.00 69.90 157 LEU A O 1
ATOM 369 N N . ILE A 1 164 ? 193.677 206.903 276.225 1.00 66.49 158 ILE A N 1
ATOM 370 C CA . ILE A 1 164 ? 194.717 206.912 275.192 1.00 66.49 158 ILE A CA 1
ATOM 371 C C . ILE A 1 164 ? 194.896 205.525 274.585 1.00 66.49 158 ILE A C 1
ATOM 372 O O . ILE A 1 164 ? 194.999 205.377 273.360 1.00 66.49 158 ILE A O 1
ATOM 377 N N . LEU A 1 165 ? 194.913 204.490 275.431 1.00 65.12 159 LEU A N 1
ATOM 378 C CA . LEU A 1 165 ? 195.063 203.116 274.957 1.00 65.12 159 LEU A CA 1
ATOM 379 C C . LEU A 1 165 ? 193.875 202.684 274.109 1.00 65.12 159 LEU A C 1
ATOM 380 O O . LEU A 1 165 ? 194.049 202.020 273.079 1.00 65.12 159 LEU A O 1
ATOM 385 N N . LEU A 1 166 ? 192.665 203.088 274.506 1.00 66.59 160 LEU A N 1
ATOM 386 C CA . LEU A 1 166 ? 191.470 202.742 273.746 1.00 66.59 160 LEU A CA 1
ATOM 387 C C . LEU A 1 166 ? 191.445 203.447 272.397 1.00 66.59 160 LEU A C 1
ATOM 388 O O . LEU A 1 166 ? 191.110 202.829 271.381 1.00 66.59 160 LEU A O 1
ATOM 393 N N . LEU A 1 167 ? 191.832 204.726 272.358 1.00 61.93 161 LEU A N 1
ATOM 394 C CA . LEU A 1 167 ? 191.831 205.451 271.091 1.00 61.93 161 LEU A CA 1
ATOM 395 C C . LEU A 1 167 ? 192.932 204.958 270.159 1.00 61.93 161 LEU A C 1
ATOM 396 O O . LEU A 1 167 ? 192.730 204.888 268.942 1.00 61.93 161 LEU A O 1
ATOM 401 N N . GLY A 1 168 ? 194.087 204.572 270.705 1.00 60.60 162 GLY A N 1
ATOM 402 C CA . GLY A 1 168 ? 195.142 204.036 269.861 1.00 60.60 162 GLY A CA 1
ATOM 403 C C . GLY A 1 168 ? 194.814 202.662 269.310 1.00 60.60 162 GLY A C 1
ATOM 404 O O . GLY A 1 168 ? 195.065 202.379 268.131 1.00 60.60 162 GLY A O 1
ATOM 405 N N . SER A 1 169 ? 194.240 201.792 270.149 1.00 60.07 163 SER A N 1
ATOM 406 C CA . SER A 1 169 ? 193.822 200.478 269.680 1.00 60.07 163 SER A CA 1
ATOM 407 C C . SER A 1 169 ? 192.650 200.574 268.715 1.00 60.07 163 SER A C 1
ATOM 408 O O . SER A 1 169 ? 192.495 199.707 267.850 1.00 60.07 163 SER A O 1
ATOM 411 N N . TRP A 1 170 ? 191.819 201.612 268.844 1.00 60.20 164 TRP A N 1
ATOM 412 C CA . TRP A 1 170 ? 190.814 201.871 267.823 1.00 60.20 164 TRP A CA 1
ATOM 413 C C . TRP A 1 170 ? 191.452 202.305 266.517 1.00 60.20 164 TRP A C 1
ATOM 414 O O . TRP A 1 170 ? 191.042 201.852 265.441 1.00 60.20 164 TRP A O 1
ATOM 425 N N . ALA A 1 171 ? 192.437 203.201 266.593 1.00 58.18 165 ALA A N 1
ATOM 426 C CA . ALA A 1 171 ? 192.994 203.800 265.390 1.00 58.18 165 ALA A CA 1
ATOM 427 C C . ALA A 1 171 ? 193.814 202.812 264.582 1.00 58.18 165 ALA A C 1
ATOM 428 O O . ALA A 1 171 ? 193.840 202.902 263.351 1.00 58.18 165 ALA A O 1
ATOM 430 N N . LEU A 1 172 ? 194.479 201.868 265.232 1.00 57.45 166 LEU A N 1
ATOM 431 C CA . LEU A 1 172 ? 195.345 200.977 264.476 1.00 57.45 166 LEU A CA 1
ATOM 432 C C . LEU A 1 172 ? 194.960 199.511 264.489 1.00 57.45 166 LEU A C 1
ATOM 433 O O . LEU A 1 172 ? 195.384 198.784 263.590 1.00 57.45 166 LEU A O 1
ATOM 438 N N . PHE A 1 173 ? 194.187 199.042 265.459 1.00 58.80 167 PHE A N 1
ATOM 439 C CA . PHE A 1 173 ? 194.027 197.608 265.605 1.00 58.80 167 PHE A CA 1
ATOM 440 C C . PHE A 1 173 ? 192.584 197.137 265.657 1.00 58.80 167 PHE A C 1
ATOM 441 O O . PHE A 1 173 ? 192.353 195.924 265.704 1.00 58.80 167 PHE A O 1
ATOM 449 N N . PHE A 1 174 ? 191.610 198.038 265.640 1.00 61.34 168 PHE A N 1
ATOM 450 C CA . PHE A 1 174 ? 190.209 197.631 265.542 1.00 61.34 168 PHE A CA 1
ATOM 451 C C . PHE A 1 174 ? 189.743 197.720 264.091 1.00 61.34 168 PHE A C 1
ATOM 452 O O . PHE A 1 174 ? 188.875 198.509 263.724 1.00 61.34 168 PHE A O 1
ATOM 460 N N . ARG A 1 175 ? 190.356 196.883 263.260 1.00 59.98 169 ARG A N 1
ATOM 461 C CA . ARG A 1 175 ? 190.060 196.835 261.838 1.00 59.98 169 ARG A CA 1
ATOM 462 C C . ARG A 1 175 ? 190.111 195.392 261.365 1.00 59.98 169 ARG A C 1
ATOM 463 O O . ARG A 1 175 ? 190.738 194.533 261.991 1.00 59.98 169 ARG A O 1
ATOM 471 N N . ARG A 1 176 ? 189.425 195.136 260.254 1.00 68.36 170 ARG A N 1
ATOM 472 C CA . ARG A 1 176 ? 189.368 193.800 259.690 1.00 68.36 170 ARG A CA 1
ATOM 473 C C . ARG A 1 176 ? 190.724 193.408 259.106 1.00 68.36 170 ARG A C 1
ATOM 474 O O . ARG A 1 176 ? 191.483 194.270 258.654 1.00 68.36 170 ARG A O 1
ATOM 482 N N . PRO A 1 177 ? 191.066 192.118 259.135 1.00 66.54 171 PRO A N 1
ATOM 483 C CA . PRO A 1 177 ? 192.312 191.658 258.501 1.00 66.54 171 PRO A CA 1
ATOM 484 C C . PRO A 1 177 ? 192.251 191.835 256.991 1.00 66.54 171 PRO A C 1
ATOM 485 O O . PRO A 1 177 ? 191.269 191.465 256.347 1.00 66.54 171 PRO A O 1
ATOM 489 N N . LYS A 1 178 ? 193.310 192.420 256.433 1.00 63.16 172 LYS A N 1
ATOM 490 C CA . LYS A 1 178 ? 193.323 192.731 255.010 1.00 63.16 172 LYS A CA 1
ATOM 491 C C . LYS A 1 178 ? 193.715 191.521 254.175 1.00 63.16 172 LYS A C 1
ATOM 492 O O . LYS A 1 178 ? 193.574 191.538 252.948 1.00 63.16 172 LYS A O 1
ATOM 498 N N . ALA A 1 179 ? 194.211 190.465 254.814 1.00 58.92 173 ALA A N 1
ATOM 499 C CA . ALA A 1 179 ? 194.688 189.303 254.087 1.00 58.92 173 ALA A CA 1
ATOM 500 C C . ALA A 1 179 ? 194.604 188.061 254.955 1.00 58.92 173 ALA A C 1
ATOM 501 O O . ALA A 1 179 ? 194.574 188.131 256.185 1.00 58.92 173 ALA A O 1
ATOM 503 N N . SER A 1 180 ? 194.570 186.915 254.287 1.00 57.89 174 SER A N 1
ATOM 504 C CA . SER A 1 180 ? 194.673 185.616 254.932 1.00 57.89 174 SER A CA 1
ATOM 505 C C . SER A 1 180 ? 196.019 185.010 254.560 1.00 57.89 174 SER A C 1
ATOM 506 O O . SER A 1 180 ? 196.208 184.559 253.426 1.00 57.89 174 SER A O 1
ATOM 509 N N . LEU A 1 181 ? 196.926 185.012 255.483 1.00 57.14 175 LEU A N 1
ATOM 510 C CA . LEU A 1 181 ? 198.274 184.525 255.242 1.00 57.14 175 LEU A CA 1
ATOM 511 C C . LEU A 1 181 ? 198.323 183.003 255.317 1.00 57.14 175 LEU A C 1
ATOM 512 O O . LEU A 1 181 ? 197.582 182.393 256.094 1.00 57.14 175 LEU A O 1
ATOM 517 N N . PRO A 1 182 ? 199.180 182.366 254.509 1.00 58.91 176 PRO A N 1
ATOM 518 C CA . PRO A 1 182 ? 199.223 180.898 254.516 1.00 58.91 176 PRO A CA 1
ATOM 519 C C . PRO A 1 182 ? 199.806 180.317 255.788 1.00 58.91 176 PRO A C 1
ATOM 520 O O . PRO A 1 182 ? 199.432 179.203 256.172 1.00 58.91 176 PRO A O 1
ATOM 524 N N . ARG A 1 183 ? 200.701 181.030 256.452 1.00 63.11 177 ARG A N 1
ATOM 525 C CA . ARG A 1 183 ? 201.208 180.622 257.746 1.00 63.11 177 ARG A CA 1
ATOM 526 C C . ARG A 1 183 ? 200.877 181.690 258.778 1.00 63.11 177 ARG A C 1
ATOM 527 O O . ARG A 1 183 ? 200.160 182.655 258.497 1.00 63.11 177 ARG A O 1
ATOM 535 N N . VAL A 1 184 ? 201.397 181.508 259.979 1.00 61.65 178 VAL A N 1
ATOM 536 C CA . VAL A 1 184 ? 201.079 182.384 261.097 1.00 61.65 178 VAL A CA 1
ATOM 537 C C . VAL A 1 184 ? 201.765 183.731 260.898 1.00 61.65 178 VAL A C 1
ATOM 538 O O . VAL A 1 184 ? 202.884 183.813 260.377 1.00 61.65 178 VAL A O 1
ATOM 542 N N . PHE A 1 185 ? 201.051 184.804 261.227 1.00 60.53 179 PHE A N 1
ATOM 543 C CA . PHE A 1 185 ? 201.661 186.122 261.327 1.00 60.53 179 PHE A CA 1
ATOM 544 C C . PHE A 1 185 ? 202.618 186.067 262.509 1.00 60.53 179 PHE A C 1
ATOM 545 O O . PHE A 1 185 ? 202.169 185.948 263.650 1.00 60.53 179 PHE A O 1
ATOM 553 N N . VAL A 1 186 ? 203.926 186.136 262.259 1.00 60.25 180 VAL A N 1
ATOM 554 C CA . VAL A 1 186 ? 204.894 185.861 263.319 1.00 60.25 180 VAL A CA 1
ATOM 555 C C . VAL A 1 186 ? 204.913 186.985 264.348 1.00 60.25 180 VAL A C 1
ATOM 556 O O . VAL A 1 186 ? 204.873 186.737 265.559 1.00 60.25 180 VAL A O 1
ATOM 560 N N . LEU A 1 187 ? 204.925 188.235 263.887 1.00 60.92 181 LEU A N 1
ATOM 561 C CA . LEU A 1 187 ? 205.020 189.347 264.824 1.00 60.92 181 LEU A CA 1
ATOM 562 C C . LEU A 1 187 ? 203.705 189.588 265.550 1.00 60.92 181 LEU A C 1
ATOM 563 O O . LEU A 1 187 ? 203.715 189.955 266.724 1.00 60.92 181 LEU A O 1
ATOM 568 N N . ARG A 1 188 ? 202.570 189.353 264.894 1.00 65.48 182 ARG A N 1
ATOM 569 C CA . ARG A 1 188 ? 201.287 189.529 265.565 1.00 65.48 182 ARG A CA 1
ATOM 570 C C . ARG A 1 188 ? 201.046 188.427 266.588 1.00 65.48 182 ARG A C 1
ATOM 571 O O . ARG A 1 188 ? 200.483 188.683 267.657 1.00 65.48 182 ARG A O 1
ATOM 579 N N . ALA A 1 189 ? 201.489 187.202 266.294 1.00 65.33 183 ALA A N 1
ATOM 580 C CA . ALA A 1 189 ? 201.427 186.141 267.295 1.00 65.33 183 ALA A CA 1
ATOM 581 C C . ALA A 1 189 ? 202.388 186.409 268.443 1.00 65.33 183 ALA A C 1
ATOM 582 O O . ALA A 1 189 ? 202.082 186.081 269.594 1.00 65.33 183 ALA A O 1
ATOM 584 N N . LEU A 1 190 ? 203.547 187.011 268.152 1.00 65.59 184 LEU A N 1
ATOM 585 C CA . LEU A 1 190 ? 204.459 187.438 269.210 1.00 65.59 184 LEU A CA 1
ATOM 586 C C . LEU A 1 190 ? 203.814 188.482 270.110 1.00 65.59 184 LEU A C 1
ATOM 587 O O . LEU A 1 190 ? 203.938 188.418 271.337 1.00 65.59 184 LEU A O 1
ATOM 592 N N . LEU A 1 191 ? 203.090 189.429 269.512 1.00 66.77 185 LEU A N 1
ATOM 593 C CA . LEU A 1 191 ? 202.391 190.450 270.286 1.00 66.77 185 LEU A CA 1
ATOM 594 C C . LEU A 1 191 ? 201.253 189.863 271.106 1.00 66.77 185 LEU A C 1
ATOM 595 O O . LEU A 1 191 ? 201.021 190.293 272.238 1.00 66.77 185 LEU A O 1
ATOM 600 N N . MET A 1 192 ? 200.536 188.882 270.556 1.00 73.63 186 MET A N 1
ATOM 601 C CA . MET A 1 192 ? 199.437 188.269 271.295 1.00 73.63 186 MET A CA 1
ATOM 602 C C . MET A 1 192 ? 199.953 187.433 272.458 1.00 73.63 186 MET A C 1
ATOM 603 O O . MET A 1 192 ? 199.368 187.442 273.546 1.00 73.63 186 MET A O 1
ATOM 608 N N . VAL A 1 193 ? 201.063 186.718 272.251 1.00 71.65 187 VAL A N 1
ATOM 609 C CA . VAL A 1 193 ? 201.707 185.989 273.341 1.00 71.65 187 VAL A CA 1
ATOM 610 C C . VAL A 1 193 ? 202.250 186.951 274.391 1.00 71.65 187 VAL A C 1
ATOM 611 O O . VAL A 1 193 ? 202.159 186.679 275.593 1.00 71.65 187 VAL A O 1
ATOM 615 N N . LEU A 1 194 ? 202.750 188.117 273.970 1.00 72.67 188 LEU A N 1
ATOM 616 C CA . LEU A 1 194 ? 203.259 189.088 274.935 1.00 72.67 188 LEU A CA 1
ATOM 617 C C . LEU A 1 194 ? 202.136 189.706 275.762 1.00 72.67 188 LEU A C 1
ATOM 618 O O . LEU A 1 194 ? 202.273 189.840 276.984 1.00 72.67 188 LEU A O 1
ATOM 623 N N . VAL A 1 195 ? 201.017 190.067 275.117 1.00 76.56 189 VAL A N 1
ATOM 624 C CA . VAL A 1 195 ? 199.834 190.553 275.832 1.00 76.56 189 VAL A CA 1
ATOM 625 C C . VAL A 1 195 ? 199.313 189.492 276.790 1.00 76.56 189 VAL A C 1
ATOM 626 O O . VAL A 1 195 ? 199.006 189.785 277.953 1.00 76.56 189 VAL A O 1
ATOM 630 N N . PHE A 1 196 ? 199.260 188.236 276.333 1.00 80.43 190 PHE A N 1
ATOM 631 C CA . PHE A 1 196 ? 198.733 187.154 277.155 1.00 80.43 190 PHE A CA 1
ATOM 632 C C . PHE A 1 196 ? 199.614 186.898 278.369 1.00 80.43 190 PHE A C 1
ATOM 633 O O . PHE A 1 196 ? 199.116 186.831 279.494 1.00 80.43 190 PHE A O 1
ATOM 641 N N . LEU A 1 197 ? 200.931 186.800 278.166 1.00 80.89 191 LEU A N 1
ATOM 642 C CA . LEU A 1 197 ? 201.831 186.522 279.280 1.00 80.89 191 LEU A CA 1
ATOM 643 C C . LEU A 1 197 ? 201.917 187.700 280.238 1.00 80.89 191 LEU A C 1
ATOM 644 O O . LEU A 1 197 ? 201.981 187.498 281.455 1.00 80.89 191 LEU A O 1
ATOM 649 N N . LEU A 1 198 ? 201.847 188.931 279.719 1.00 82.02 192 LEU A N 1
ATOM 650 C CA . LEU A 1 198 ? 201.863 190.107 280.580 1.00 82.02 192 LEU A CA 1
ATOM 651 C C . LEU A 1 198 ? 200.615 190.168 281.450 1.00 82.02 192 LEU A C 1
ATOM 652 O O . LEU A 1 198 ? 200.716 190.269 282.677 1.00 82.02 192 LEU A O 1
ATOM 657 N N . VAL A 1 199 ? 199.433 190.056 280.841 1.00 84.89 193 VAL A N 1
ATOM 658 C CA . VAL A 1 199 ? 198.193 190.200 281.596 1.00 84.89 193 VAL A CA 1
ATOM 659 C C . VAL A 1 199 ? 197.989 189.014 282.536 1.00 84.89 193 VAL A C 1
ATOM 660 O O . VAL A 1 199 ? 197.568 189.193 283.683 1.00 84.89 193 VAL A O 1
ATOM 664 N N . VAL A 1 200 ? 198.365 187.804 282.108 1.00 86.45 194 VAL A N 1
ATOM 665 C CA . VAL A 1 200 ? 198.278 186.634 282.978 1.00 86.45 194 VAL A CA 1
ATOM 666 C C . VAL A 1 200 ? 199.256 186.743 284.147 1.00 86.45 194 VAL A C 1
ATOM 667 O O . VAL A 1 200 ? 198.912 186.389 285.278 1.00 86.45 194 VAL A O 1
ATOM 671 N N . SER A 1 201 ? 200.450 187.305 283.925 1.00 87.65 195 SER A N 1
ATOM 672 C CA . SER A 1 201 ? 201.397 187.459 285.026 1.00 87.65 195 SER A CA 1
ATOM 673 C C . SER A 1 201 ? 200.941 188.525 286.018 1.00 87.65 195 SER A C 1
ATOM 674 O O . SER A 1 201 ? 201.110 188.358 287.234 1.00 87.65 195 SER A O 1
ATOM 677 N N . TYR A 1 202 ? 200.341 189.612 285.520 1.00 90.41 196 TYR A N 1
ATOM 678 C CA . TYR A 1 202 ? 199.761 190.609 286.420 1.00 90.41 196 TYR A CA 1
ATOM 679 C C . TYR A 1 202 ? 198.575 190.040 287.198 1.00 90.41 196 TYR A C 1
ATOM 680 O O . TYR A 1 202 ? 198.420 190.334 288.389 1.00 90.41 196 TYR A O 1
ATOM 689 N N . TRP A 1 203 ? 197.758 189.186 286.562 1.00 94.34 197 TRP A N 1
ATOM 690 C CA . TRP A 1 203 ? 196.664 188.531 287.283 1.00 94.34 197 TRP A CA 1
ATOM 691 C C . TRP A 1 203 ? 197.180 187.560 288.337 1.00 94.34 197 TRP A C 1
ATOM 692 O O . TRP A 1 203 ? 196.621 187.482 289.434 1.00 94.34 197 TRP A O 1
ATOM 703 N N . LEU A 1 204 ? 198.240 186.809 288.019 1.00 94.04 198 LEU A N 1
ATOM 704 C CA . LEU A 1 204 ? 198.789 185.850 288.973 1.00 94.04 198 LEU A CA 1
ATOM 705 C C . LEU A 1 204 ? 199.403 186.551 290.173 1.00 94.04 198 LEU A C 1
ATOM 706 O O . LEU A 1 204 ? 199.205 186.120 291.315 1.00 94.04 198 LEU A O 1
ATOM 711 N N . PHE A 1 205 ? 200.126 187.649 289.938 1.00 97.61 199 PHE A N 1
ATOM 712 C CA . PHE A 1 205 ? 200.698 188.391 291.055 1.00 97.61 199 PHE A CA 1
ATOM 713 C C . PHE A 1 205 ? 199.618 189.070 291.884 1.00 97.61 199 PHE A C 1
ATOM 714 O O . PHE A 1 205 ? 199.695 189.078 293.120 1.00 97.61 199 PHE A O 1
ATOM 722 N N . TYR A 1 206 ? 198.607 189.643 291.223 1.00 100.88 200 TYR A N 1
ATOM 723 C CA . TYR A 1 206 ? 197.512 190.293 291.931 1.00 100.88 200 TYR A CA 1
ATOM 724 C C . TYR A 1 206 ? 196.701 189.288 292.736 1.00 100.88 200 TYR A C 1
ATOM 725 O O . TYR A 1 206 ? 196.173 189.622 293.801 1.00 100.88 200 TYR A O 1
ATOM 734 N N . GLY A 1 207 ? 196.596 188.054 292.246 1.00 102.84 201 GLY A N 1
ATOM 735 C CA . GLY A 1 207 ? 195.920 187.023 293.011 1.00 102.84 201 GLY A CA 1
ATOM 736 C C . GLY A 1 207 ? 196.726 186.572 294.212 1.00 102.84 201 GLY A C 1
ATOM 737 O O . GLY A 1 207 ? 196.256 186.639 295.348 1.00 102.84 201 GLY A O 1
ATOM 738 N N . VAL A 1 208 ? 197.966 186.126 293.983 1.00 102.27 202 VAL A N 1
ATOM 739 C CA . VAL A 1 208 ? 198.706 185.462 295.054 1.00 102.27 202 VAL A CA 1
ATOM 740 C C . VAL A 1 208 ? 199.388 186.424 296.015 1.00 102.27 202 VAL A C 1
ATOM 741 O O . VAL A 1 208 ? 199.895 185.976 297.055 1.00 102.27 202 VAL A O 1
ATOM 745 N N . ARG A 1 209 ? 199.432 187.727 295.716 1.00 104.67 203 ARG A N 1
ATOM 746 C CA . ARG A 1 209 ? 200.083 188.664 296.624 1.00 104.67 203 ARG A CA 1
ATOM 747 C C . ARG A 1 209 ? 199.242 189.867 297.016 1.00 104.67 203 ARG A C 1
ATOM 748 O O . ARG A 1 209 ? 199.651 190.603 297.919 1.00 104.67 203 ARG A O 1
ATOM 756 N N . ILE A 1 210 ? 198.093 190.099 296.385 1.00 108.34 204 ILE A N 1
ATOM 757 C CA . ILE A 1 210 ? 197.203 191.194 296.744 1.00 108.34 204 ILE A CA 1
ATOM 758 C C . ILE A 1 210 ? 195.809 190.687 297.101 1.00 108.34 204 ILE A C 1
ATOM 759 O O . ILE A 1 210 ? 195.264 191.025 298.155 1.00 108.34 204 ILE A O 1
ATOM 764 N N . LEU A 1 211 ? 195.228 189.850 296.240 1.00 108.65 205 LEU A N 1
ATOM 765 C CA . LEU A 1 211 ? 193.854 189.403 296.448 1.00 108.65 205 LEU A CA 1
ATOM 766 C C . LEU A 1 211 ? 193.762 188.361 297.559 1.00 108.65 205 LEU A C 1
ATOM 767 O O . LEU A 1 211 ? 192.909 188.466 298.447 1.00 108.65 205 LEU A O 1
ATOM 772 N N . ASP A 1 212 ? 194.628 187.345 297.524 1.00 111.79 206 ASP A N 1
ATOM 773 C CA . ASP A 1 212 ? 194.609 186.315 298.557 1.00 111.79 206 ASP A CA 1
ATOM 774 C C . ASP A 1 212 ? 195.184 186.842 299.867 1.00 111.79 206 ASP A C 1
ATOM 775 O O . ASP A 1 212 ? 194.677 186.522 300.947 1.00 111.79 206 ASP A O 1
ATOM 780 N N . ALA A 1 213 ? 196.231 187.663 299.789 1.00 112.71 207 ALA A N 1
ATOM 781 C CA . ALA A 1 213 ? 196.870 188.199 300.982 1.00 112.71 207 ALA A CA 1
ATOM 782 C C . ALA A 1 213 ? 196.085 189.332 301.627 1.00 112.71 207 ALA A C 1
ATOM 783 O O . ALA A 1 213 ? 196.399 189.690 302.769 1.00 112.71 207 ALA A O 1
ATOM 785 N N . ARG A 1 214 ? 195.082 189.879 300.927 1.00 117.12 208 ARG A N 1
ATOM 786 C CA . ARG A 1 214 ? 194.253 191.009 301.365 1.00 117.12 208 ARG A CA 1
ATOM 787 C C . ARG A 1 214 ? 195.122 192.222 301.712 1.00 117.12 208 ARG A C 1
ATOM 788 O O . ARG A 1 214 ? 195.256 192.629 302.868 1.00 117.12 208 ARG A O 1
ATOM 796 N N . GLU A 1 215 ? 195.744 192.753 300.657 1.00 117.58 209 GLU A N 1
ATOM 797 C CA . GLU A 1 215 ? 196.686 193.859 300.777 1.00 117.58 209 GLU A CA 1
ATOM 798 C C . GLU A 1 215 ? 196.008 195.116 301.307 1.00 117.58 209 GLU A C 1
ATOM 799 O O . GLU A 1 215 ? 194.953 195.527 300.815 1.00 117.58 209 GLU A O 1
ATOM 805 N N . ARG A 1 216 ? 196.623 195.721 302.321 1.00 120.28 210 ARG A N 1
ATOM 806 C CA . ARG A 1 216 ? 196.084 196.915 302.955 1.00 120.28 210 ARG A CA 1
ATOM 807 C C . ARG A 1 216 ? 196.590 198.194 302.302 1.00 120.28 210 ARG A C 1
ATOM 808 O O . ARG A 1 216 ? 195.845 199.175 302.213 1.00 120.28 210 ARG A O 1
ATOM 816 N N . SER A 1 217 ? 197.841 198.204 301.848 1.00 114.15 211 SER A N 1
ATOM 817 C CA . SER A 1 217 ? 198.435 199.388 301.231 1.00 114.15 211 SER A CA 1
ATOM 818 C C . SER A 1 217 ? 197.826 199.580 299.850 1.00 114.15 211 SER A C 1
ATOM 819 O O . SER A 1 217 ? 198.285 199.001 298.864 1.00 114.15 211 SER A O 1
ATOM 822 N N . TYR A 1 218 ? 196.780 200.403 299.781 1.00 108.48 212 TYR A N 1
ATOM 823 C CA . TYR A 1 218 ? 196.054 200.620 298.539 1.00 108.48 212 TYR A CA 1
ATOM 824 C C . TYR A 1 218 ? 196.833 201.479 297.556 1.00 108.48 212 TYR A C 1
ATOM 825 O O . TYR A 1 218 ? 196.586 201.390 296.347 1.00 108.48 212 TYR A O 1
ATOM 834 N N . GLN A 1 219 ? 197.775 202.289 298.052 1.00 106.25 213 GLN A N 1
ATOM 835 C CA . GLN A 1 219 ? 198.649 203.066 297.178 1.00 106.25 213 GLN A CA 1
ATOM 836 C C . GLN A 1 219 ? 199.506 202.157 296.307 1.00 106.25 213 GLN A C 1
ATOM 837 O O . GLN A 1 219 ? 199.715 202.445 295.122 1.00 106.25 213 GLN A O 1
ATOM 843 N N . GLY A 1 220 ? 199.982 201.043 296.869 1.00 104.34 214 GLY A N 1
ATOM 844 C CA . GLY A 1 220 ? 200.713 200.069 296.080 1.00 104.34 214 GLY A CA 1
ATOM 845 C C . GLY A 1 220 ? 199.864 199.397 295.022 1.00 104.34 214 GLY A C 1
ATOM 846 O O . GLY A 1 220 ? 200.345 199.130 293.920 1.00 104.34 214 GLY A O 1
ATOM 847 N N . VAL A 1 221 ? 198.585 199.159 295.321 1.00 103.89 215 VAL A N 1
ATOM 848 C CA . VAL A 1 221 ? 197.681 198.551 294.348 1.00 103.89 215 VAL A CA 1
ATOM 849 C C . VAL A 1 221 ? 197.392 199.520 293.205 1.00 103.89 215 VAL A C 1
ATOM 850 O O . VAL A 1 221 ? 197.347 199.128 292.029 1.00 103.89 215 VAL A O 1
ATOM 854 N N . VAL A 1 222 ? 197.240 200.808 293.520 1.00 100.75 216 VAL A N 1
ATOM 855 C CA . VAL A 1 222 ? 196.954 201.776 292.467 1.00 100.75 216 VAL A CA 1
ATOM 856 C C . VAL A 1 222 ? 198.202 202.041 291.624 1.00 100.75 216 VAL A C 1
ATOM 857 O O . VAL A 1 222 ? 198.112 202.173 290.399 1.00 100.75 216 VAL A O 1
ATOM 861 N N . GLN A 1 223 ? 199.389 202.072 292.250 1.00 97.95 217 GLN A N 1
ATOM 862 C CA . GLN A 1 223 ? 200.636 202.144 291.485 1.00 97.95 217 GLN A CA 1
ATOM 863 C C . GLN A 1 223 ? 200.851 200.906 290.624 1.00 97.95 217 GLN A C 1
ATOM 864 O O . GLN A 1 223 ? 201.411 201.002 289.525 1.00 97.95 217 GLN A O 1
ATOM 870 N N . PHE A 1 224 ? 200.404 199.747 291.107 1.00 94.54 218 PHE A N 1
ATOM 871 C CA . PHE A 1 224 ? 200.449 198.511 290.337 1.00 94.54 218 PHE A CA 1
ATOM 872 C C . PHE A 1 224 ? 199.557 198.598 289.102 1.00 94.54 218 PHE A C 1
ATOM 873 O O . PHE A 1 224 ? 199.954 198.180 288.006 1.00 94.54 218 PHE A O 1
ATOM 881 N N . ALA A 1 225 ? 198.372 199.193 289.250 1.00 91.60 219 ALA A N 1
ATOM 882 C CA . ALA A 1 225 ? 197.498 199.397 288.096 1.00 91.60 219 ALA A CA 1
ATOM 883 C C . ALA A 1 225 ? 198.065 200.435 287.128 1.00 91.60 219 ALA A C 1
ATOM 884 O O . ALA A 1 225 ? 197.909 200.295 285.909 1.00 91.60 219 ALA A O 1
ATOM 886 N N . VAL A 1 226 ? 198.714 201.483 287.653 1.00 89.56 220 VAL A N 1
ATOM 887 C CA . VAL A 1 226 ? 199.378 202.479 286.807 1.00 89.56 220 VAL A CA 1
ATOM 888 C C . VAL A 1 226 ? 200.486 201.833 285.985 1.00 89.56 220 VAL A C 1
ATOM 889 O O . VAL A 1 226 ? 200.616 202.088 284.779 1.00 89.56 220 VAL A O 1
ATOM 893 N N . SER A 1 227 ? 201.280 200.964 286.617 1.00 86.88 221 SER A N 1
ATOM 894 C CA . SER A 1 227 ? 202.323 200.237 285.902 1.00 86.88 221 SER A CA 1
ATOM 895 C C . SER A 1 227 ? 201.740 199.280 284.871 1.00 86.88 221 SER A C 1
ATOM 896 O O . SER A 1 227 ? 202.336 199.090 283.806 1.00 86.88 221 SER A O 1
ATOM 899 N N . LEU A 1 228 ? 200.568 198.703 285.150 1.00 84.34 222 LEU A N 1
ATOM 900 C CA . LEU A 1 228 ? 199.896 197.859 284.163 1.00 84.34 222 LEU A CA 1
ATOM 901 C C . LEU A 1 228 ? 199.454 198.655 282.938 1.00 84.34 222 LEU A C 1
ATOM 902 O O . LEU A 1 228 ? 199.621 198.201 281.801 1.00 84.34 222 LEU A O 1
ATOM 907 N N . VAL A 1 229 ? 198.882 199.845 283.150 1.00 79.83 223 VAL A N 1
ATOM 908 C CA . VAL A 1 229 ? 198.422 200.635 282.006 1.00 79.83 223 VAL A CA 1
ATOM 909 C C . VAL A 1 229 ? 199.612 201.180 281.217 1.00 79.83 223 VAL A C 1
ATOM 910 O O . VAL A 1 229 ? 199.571 201.243 279.978 1.00 79.83 223 VAL A O 1
ATOM 914 N N . ASP A 1 230 ? 200.701 201.537 281.910 1.00 78.61 224 ASP A N 1
ATOM 915 C CA . ASP A 1 230 ? 201.930 201.936 281.229 1.00 78.61 224 ASP A CA 1
ATOM 916 C C . ASP A 1 230 ? 202.507 200.787 280.412 1.00 78.61 224 ASP A C 1
ATOM 917 O O . ASP A 1 230 ? 202.973 200.994 279.286 1.00 78.61 224 ASP A O 1
ATOM 922 N N . ALA A 1 231 ? 202.447 199.565 280.948 1.00 73.08 225 ALA A N 1
ATOM 923 C CA . ALA A 1 231 ? 202.929 198.406 280.210 1.00 73.08 225 ALA A CA 1
ATOM 924 C C . ALA A 1 231 ? 202.052 198.099 279.006 1.00 73.08 225 ALA A C 1
ATOM 925 O O . ALA A 1 231 ? 202.569 197.693 277.967 1.00 73.08 225 ALA A O 1
ATOM 927 N N . LEU A 1 232 ? 200.739 198.310 279.112 1.00 70.64 226 LEU A N 1
ATOM 928 C CA . LEU A 1 232 ? 199.865 198.076 277.963 1.00 70.64 226 LEU A CA 1
ATOM 929 C C . LEU A 1 232 ? 200.080 199.118 276.873 1.00 70.64 226 LEU A C 1
ATOM 930 O O . LEU A 1 232 ? 200.052 198.790 275.681 1.00 70.64 226 LEU A O 1
ATOM 935 N N . LEU A 1 233 ? 200.313 200.374 277.260 1.00 67.20 227 LEU A N 1
ATOM 936 C CA . LEU A 1 233 ? 200.652 201.397 276.275 1.00 67.20 227 LEU A CA 1
ATOM 937 C C . LEU A 1 233 ? 202.010 201.143 275.635 1.00 67.20 227 LEU A C 1
ATOM 938 O O . LEU A 1 233 ? 202.193 201.411 274.443 1.00 67.20 227 LEU A O 1
ATOM 943 N N . PHE A 1 234 ? 202.953 200.579 276.386 1.00 66.20 228 PHE A N 1
ATOM 944 C CA . PHE A 1 234 ? 204.237 200.219 275.796 1.00 66.20 228 PHE A CA 1
ATOM 945 C C . PHE A 1 234 ? 204.136 198.989 274.901 1.00 66.20 228 PHE A C 1
ATOM 946 O O . PHE A 1 234 ? 204.869 198.890 273.915 1.00 66.20 228 PHE A O 1
ATOM 954 N N . VAL A 1 235 ? 203.222 198.061 275.198 1.00 62.97 229 VAL A N 1
ATOM 955 C CA . VAL A 1 235 ? 202.979 196.942 274.288 1.00 62.97 229 VAL A CA 1
ATOM 956 C C . VAL A 1 235 ? 202.309 197.434 273.010 1.00 62.97 229 VAL A C 1
ATOM 957 O O . VAL A 1 235 ? 202.618 196.961 271.911 1.00 62.97 229 VAL A O 1
ATOM 961 N N . HIS A 1 236 ? 201.420 198.426 273.125 1.00 59.48 230 HIS A N 1
ATOM 962 C CA . HIS A 1 236 ? 200.822 199.041 271.940 1.00 59.48 230 HIS A CA 1
ATOM 963 C C . HIS A 1 236 ? 201.871 199.752 271.092 1.00 59.48 230 HIS A C 1
ATOM 964 O O . HIS A 1 236 ? 201.857 199.657 269.856 1.00 59.48 230 HIS A O 1
ATOM 971 N N . TYR A 1 237 ? 202.805 200.442 271.745 1.00 58.11 231 TYR A N 1
ATOM 972 C CA . TYR A 1 237 ? 203.915 201.067 271.036 1.00 58.11 231 TYR A CA 1
ATOM 973 C C . TYR A 1 237 ? 204.815 200.036 270.365 1.00 58.11 231 TYR A C 1
ATOM 974 O O . TYR A 1 237 ? 205.253 200.235 269.226 1.00 58.11 231 TYR A O 1
ATOM 983 N N . LEU A 1 238 ? 205.087 198.925 271.051 1.00 58.48 232 LEU A N 1
ATOM 984 C CA . LEU A 1 238 ? 205.857 197.842 270.452 1.00 58.48 232 LEU A CA 1
ATOM 985 C C . LEU A 1 238 ? 205.113 197.202 269.290 1.00 58.48 232 LEU A C 1
ATOM 986 O O . LEU A 1 238 ? 205.739 196.758 268.326 1.00 58.48 232 LEU A O 1
ATOM 991 N N . ALA A 1 239 ? 203.785 197.171 269.355 1.00 56.59 233 ALA A N 1
ATOM 992 C CA . ALA A 1 239 ? 202.988 196.646 268.256 1.00 56.59 233 ALA A CA 1
ATOM 993 C C . ALA A 1 239 ? 203.087 197.538 267.033 1.00 56.59 233 ALA A C 1
ATOM 994 O O . ALA A 1 239 ? 203.175 197.045 265.905 1.00 56.59 233 ALA A O 1
ATOM 996 N N . VAL A 1 240 ? 203.098 198.851 267.244 1.00 55.82 234 VAL A N 1
ATOM 997 C CA . VAL A 1 240 ? 203.286 199.778 266.132 1.00 55.82 234 VAL A CA 1
ATOM 998 C C . VAL A 1 240 ? 204.698 199.662 265.560 1.00 55.82 234 VAL A C 1
ATOM 999 O O . VAL A 1 240 ? 204.891 199.714 264.339 1.00 55.82 234 VAL A O 1
ATOM 1003 N N . VAL A 1 241 ? 205.694 199.464 266.428 1.00 55.97 235 VAL A N 1
ATOM 1004 C CA . VAL A 1 241 ? 207.081 199.307 265.985 1.00 55.97 235 VAL A CA 1
ATOM 1005 C C . VAL A 1 241 ? 207.252 198.034 265.158 1.00 55.97 235 VAL A C 1
ATOM 1006 O O . VAL A 1 241 ? 207.837 198.055 264.068 1.00 55.97 235 VAL A O 1
ATOM 1010 N N . LEU A 1 242 ? 206.718 196.916 265.648 1.00 55.17 236 LEU A N 1
ATOM 1011 C CA . LEU A 1 242 ? 206.901 195.640 264.966 1.00 55.17 236 LEU A CA 1
ATOM 1012 C C . LEU A 1 242 ? 206.074 195.557 263.691 1.00 55.17 236 LEU A C 1
ATOM 1013 O O . LEU A 1 242 ? 206.570 195.101 262.655 1.00 55.17 236 LEU A O 1
ATOM 1018 N N . LEU A 1 243 ? 204.820 195.995 263.736 1.00 55.34 237 LEU A N 1
ATOM 1019 C CA . LEU A 1 243 ? 203.929 195.752 262.613 1.00 55.34 237 LEU A CA 1
ATOM 1020 C C . LEU A 1 243 ? 204.004 196.829 261.542 1.00 55.34 237 LEU A C 1
ATOM 1021 O O . LEU A 1 243 ? 203.745 196.537 260.371 1.00 55.34 237 LEU A O 1
ATOM 1026 N N . GLU A 1 244 ? 204.353 198.052 261.898 1.00 58.71 238 GLU A N 1
ATOM 1027 C CA . GLU A 1 244 ? 204.266 199.134 260.923 1.00 58.71 238 GLU A CA 1
ATOM 1028 C C . GLU A 1 244 ? 205.563 199.898 260.726 1.00 58.71 238 GLU A C 1
ATOM 1029 O O . GLU A 1 244 ? 205.842 200.338 259.610 1.00 58.71 238 GLU A O 1
ATOM 1035 N N . LEU A 1 245 ? 206.356 200.077 261.772 1.00 56.08 239 LEU A N 1
ATOM 1036 C CA . LEU A 1 245 ? 207.529 200.928 261.676 1.00 56.08 239 LEU A CA 1
ATOM 1037 C C . LEU A 1 245 ? 208.767 200.180 261.215 1.00 56.08 239 LEU A C 1
ATOM 1038 O O . LEU A 1 245 ? 209.717 200.818 260.754 1.00 56.08 239 LEU A O 1
ATOM 1043 N N . ARG A 1 246 ? 208.763 198.848 261.309 1.00 56.70 240 ARG A N 1
ATOM 1044 C CA . ARG A 1 246 ? 209.941 198.061 260.960 1.00 56.70 240 ARG A CA 1
ATOM 1045 C C . ARG A 1 246 ? 210.220 198.093 259.461 1.00 56.70 240 ARG A C 1
ATOM 1046 O O . ARG A 1 246 ? 211.383 198.112 259.041 1.00 56.70 240 ARG A O 1
ATOM 1054 N N . GLN A 1 247 ? 209.177 198.147 258.641 1.00 55.89 241 GLN A N 1
ATOM 1055 C CA . GLN A 1 247 ? 209.334 198.076 257.198 1.00 55.89 241 GLN A CA 1
ATOM 1056 C C . GLN A 1 247 ? 209.310 199.435 256.510 1.00 55.89 241 GLN A C 1
ATOM 1057 O O . GLN A 1 247 ? 209.204 199.482 255.281 1.00 55.89 241 GLN A O 1
ATOM 1063 N N . LEU A 1 248 ? 209.410 200.537 257.257 1.00 56.98 242 LEU A N 1
ATOM 1064 C CA . LEU A 1 248 ? 209.439 201.845 256.610 1.00 56.98 242 LEU A CA 1
ATOM 1065 C C . LEU A 1 248 ? 210.771 202.096 255.921 1.00 56.98 242 LEU A C 1
ATOM 1066 O O . LEU A 1 248 ? 210.805 202.621 254.803 1.00 56.98 242 LEU A O 1
ATOM 1071 N N . GLN A 1 249 ? 211.864 201.751 256.577 1.00 59.40 243 GLN A N 1
ATOM 1072 C CA . GLN A 1 249 ? 213.194 201.927 256.013 1.00 59.40 243 GLN A CA 1
ATOM 1073 C C . GLN A 1 249 ? 213.402 200.926 254.886 1.00 59.40 243 GLN A C 1
ATOM 1074 O O . GLN A 1 249 ? 213.387 199.716 255.140 1.00 59.40 243 GLN A O 1
ATOM 1080 N N . PRO A 1 250 ? 213.579 201.372 253.641 1.00 55.89 244 PRO A N 1
ATOM 1081 C CA . PRO A 1 250 ? 213.661 200.433 252.512 1.00 55.89 244 PRO A CA 1
ATOM 1082 C C . PRO A 1 250 ? 214.977 199.670 252.513 1.00 55.89 244 PRO A C 1
ATOM 1083 O O . PRO A 1 250 ? 216.059 200.259 252.511 1.00 55.89 244 PRO A O 1
ATOM 1087 N N . GLN A 1 251 ? 214.873 198.347 252.531 1.00 52.85 245 GLN A N 1
ATOM 1088 C CA . GLN A 1 251 ? 216.030 197.472 252.588 1.00 52.85 245 GLN A CA 1
ATOM 1089 C C . GLN A 1 251 ? 216.268 196.699 251.307 1.00 52.85 245 GLN A C 1
ATOM 1090 O O . GLN A 1 251 ? 217.415 196.368 251.007 1.00 52.85 245 GLN A O 1
ATOM 1096 N N . PHE A 1 252 ? 215.219 196.407 250.546 1.00 50.09 246 PHE A N 1
ATOM 1097 C CA . PHE A 1 252 ? 215.314 195.529 249.394 1.00 50.09 246 PHE A CA 1
ATOM 1098 C C . PHE A 1 252 ? 214.601 196.152 248.207 1.00 50.09 246 PHE A C 1
ATOM 1099 O O . PHE A 1 252 ? 213.643 196.908 248.363 1.00 50.09 246 PHE A O 1
ATOM 1107 N N . THR A 1 253 ? 215.085 195.826 247.018 1.00 47.98 247 THR A N 1
ATOM 1108 C CA . THR A 1 253 ? 214.424 196.167 245.771 1.00 47.98 247 THR A CA 1
ATOM 1109 C C . THR A 1 253 ? 213.836 194.898 245.176 1.00 47.98 247 THR A C 1
ATOM 1110 O O . THR A 1 253 ? 214.543 193.902 244.994 1.00 47.98 247 THR A O 1
ATOM 1114 N N . LEU A 1 254 ? 212.546 194.942 244.889 1.00 46.44 248 LEU A N 1
ATOM 1115 C CA . LEU A 1 254 ? 211.795 193.823 244.347 1.00 46.44 248 LEU A CA 1
ATOM 1116 C C . LEU A 1 254 ? 211.526 194.093 242.878 1.00 46.44 248 LEU A C 1
ATOM 1117 O O . LEU A 1 254 ? 210.938 195.121 242.536 1.00 46.44 248 LEU A O 1
ATOM 1122 N N . LYS A 1 255 ? 211.958 193.180 242.021 1.00 47.19 249 LYS A N 1
ATOM 1123 C CA . LYS A 1 255 ? 211.545 193.156 240.627 1.00 47.19 249 LYS A CA 1
ATOM 1124 C C . LYS A 1 255 ? 210.370 192.199 240.517 1.00 47.19 249 LYS A C 1
ATOM 1125 O O . LYS A 1 255 ? 210.516 191.007 240.798 1.00 47.19 249 LYS A O 1
ATOM 1131 N N . VAL A 1 256 ? 209.206 192.717 240.138 1.00 46.91 250 VAL A N 1
ATOM 1132 C CA . VAL A 1 256 ? 207.999 191.913 240.015 1.00 46.91 250 VAL A CA 1
ATOM 1133 C C . VAL A 1 256 ? 207.620 191.894 238.544 1.00 46.91 250 VAL A C 1
ATOM 1134 O O . VAL A 1 256 ? 207.379 192.951 237.947 1.00 46.91 250 VAL A O 1
ATOM 1138 N N . VAL A 1 257 ? 207.603 190.700 237.953 1.00 48.86 251 VAL A N 1
ATOM 1139 C CA . VAL A 1 257 ? 207.384 190.507 236.524 1.00 48.86 251 VAL A CA 1
ATOM 1140 C C . VAL A 1 257 ? 206.250 189.510 236.352 1.00 48.86 251 VAL A C 1
ATOM 1141 O O . VAL A 1 257 ? 206.277 188.440 236.963 1.00 48.86 251 VAL A O 1
ATOM 1145 N N . ARG A 1 258 ? 205.258 189.841 235.528 1.00 51.97 252 ARG A N 1
ATOM 1146 C CA . ARG A 1 258 ? 204.296 188.814 235.149 1.00 51.97 252 ARG A CA 1
ATOM 1147 C C . ARG A 1 258 ? 204.943 187.808 234.215 1.00 51.97 252 ARG A C 1
ATOM 1148 O O . ARG A 1 258 ? 205.635 188.171 233.263 1.00 51.97 252 ARG A O 1
ATOM 1156 N N . SER A 1 259 ? 204.695 186.530 234.490 1.00 56.35 253 SER A N 1
ATOM 1157 C CA . SER A 1 259 ? 205.296 185.451 233.728 1.00 56.35 253 SER A CA 1
ATOM 1158 C C . SER A 1 259 ? 204.742 185.329 232.318 1.00 56.35 253 SER A C 1
ATOM 1159 O O . SER A 1 259 ? 205.328 184.603 231.515 1.00 56.35 253 SER A O 1
ATOM 1162 N N . THR A 1 260 ? 203.647 186.017 231.993 1.00 58.12 254 THR A N 1
ATOM 1163 C CA . THR A 1 260 ? 202.997 185.890 230.694 1.00 58.12 254 THR A CA 1
ATOM 1164 C C . THR A 1 260 ? 203.382 186.999 229.722 1.00 58.12 254 THR A C 1
ATOM 1165 O O . THR A 1 260 ? 203.856 186.716 228.619 1.00 58.12 254 THR A O 1
ATOM 1169 N N . ASP A 1 261 ? 203.180 188.258 230.097 1.00 57.78 255 ASP A N 1
ATOM 1170 C CA . ASP A 1 261 ? 203.475 189.363 229.197 1.00 57.78 255 ASP A CA 1
ATOM 1171 C C . ASP A 1 261 ? 204.676 190.193 229.621 1.00 57.78 255 ASP A C 1
ATOM 1172 O O . ASP A 1 261 ? 205.052 191.119 228.900 1.00 57.78 255 ASP A O 1
ATOM 1177 N N . GLY A 1 262 ? 205.279 189.901 230.767 1.00 56.58 256 GLY A N 1
ATOM 1178 C CA . GLY A 1 262 ? 206.474 190.615 231.159 1.00 56.58 256 GLY A CA 1
ATOM 1179 C C . GLY A 1 262 ? 206.265 192.037 231.611 1.00 56.58 256 GLY A C 1
ATOM 1180 O O . GLY A 1 262 ? 207.178 192.852 231.484 1.00 56.58 256 GLY A O 1
ATOM 1181 N N . ALA A 1 263 ? 205.079 192.371 232.104 1.00 52.99 257 ALA A N 1
ATOM 1182 C CA . ALA A 1 263 ? 204.896 193.641 232.787 1.00 52.99 257 ALA A CA 1
ATOM 1183 C C . ALA A 1 263 ? 205.706 193.630 234.072 1.00 52.99 257 ALA A C 1
ATOM 1184 O O . ALA A 1 263 ? 205.524 192.754 234.917 1.00 52.99 257 ALA A O 1
ATOM 1186 N N . SER A 1 264 ? 206.614 194.588 234.212 1.00 52.51 258 SER A N 1
ATOM 1187 C CA . SER A 1 264 ? 207.578 194.587 235.301 1.00 52.51 258 SER A CA 1
ATOM 1188 C C . SER A 1 264 ? 207.520 195.908 236.044 1.00 52.51 258 SER A C 1
ATOM 1189 O O . SER A 1 264 ? 207.492 196.971 235.419 1.00 52.51 258 SER A O 1
ATOM 1192 N N . ARG A 1 265 ? 207.504 195.839 237.370 1.00 49.73 259 ARG A N 1
ATOM 1193 C CA . ARG A 1 265 ? 207.679 197.017 238.207 1.00 49.73 259 ARG A CA 1
ATOM 1194 C C . ARG A 1 265 ? 208.718 196.727 239.274 1.00 49.73 259 ARG A C 1
ATOM 1195 O O . ARG A 1 265 ? 208.909 195.579 239.680 1.00 49.73 259 ARG A O 1
ATOM 1203 N N . PHE A 1 266 ? 209.391 197.773 239.740 1.00 47.20 260 PHE A N 1
ATOM 1204 C CA . PHE A 1 266 ? 210.332 197.607 240.834 1.00 47.20 260 PHE A CA 1
ATOM 1205 C C . PHE A 1 266 ? 209.811 198.360 242.047 1.00 47.20 260 PHE A C 1
ATOM 1206 O O . PHE A 1 266 ? 209.154 199.395 241.923 1.00 47.20 260 PHE A O 1
ATOM 1214 N N . TYR A 1 267 ? 210.114 197.828 243.225 1.00 46.03 261 TYR A N 1
ATOM 1215 C CA . TYR A 1 267 ? 209.634 198.413 244.464 1.00 46.03 261 TYR A CA 1
ATOM 1216 C C . TYR A 1 267 ? 210.751 198.402 245.492 1.00 46.03 261 TYR A C 1
ATOM 1217 O O . TYR A 1 267 ? 211.677 197.599 245.416 1.00 46.03 261 TYR A O 1
ATOM 1226 N N . ASN A 1 268 ? 210.658 199.302 246.461 1.00 48.65 262 ASN A N 1
ATOM 1227 C CA . ASN A 1 268 ? 211.484 199.242 247.657 1.00 48.65 262 ASN A CA 1
ATOM 1228 C C . ASN A 1 268 ? 210.640 198.760 248.821 1.00 48.65 262 ASN A C 1
ATOM 1229 O O . ASN A 1 268 ? 209.571 199.314 249.090 1.00 48.65 262 ASN A O 1
ATOM 1234 N N . VAL A 1 269 ? 211.132 197.744 249.515 1.00 48.88 263 VAL A N 1
ATOM 1235 C CA . VAL A 1 269 ? 210.427 197.156 250.640 1.00 48.88 263 VAL A CA 1
ATOM 1236 C C . VAL A 1 269 ? 211.403 197.104 251.807 1.00 48.88 263 VAL A C 1
ATOM 1237 O O . VAL A 1 269 ? 212.622 197.134 251.618 1.00 48.88 263 VAL A O 1
ATOM 1241 N N . GLY A 1 270 ? 210.864 197.090 253.021 1.00 51.19 264 GLY A N 1
ATOM 1242 C CA . GLY A 1 270 ? 211.655 197.005 254.224 1.00 51.19 264 GLY A CA 1
ATOM 1243 C C . GLY A 1 270 ? 211.774 195.586 254.733 1.00 51.19 264 GLY A C 1
ATOM 1244 O O . GLY A 1 270 ? 211.597 194.612 253.994 1.00 51.19 264 GLY A O 1
ATOM 1245 N N . HIS A 1 271 ? 212.086 195.466 256.018 1.00 54.32 265 HIS A N 1
ATOM 1246 C CA . HIS A 1 271 ? 212.168 194.159 256.663 1.00 54.32 265 HIS A CA 1
ATOM 1247 C C . HIS A 1 271 ? 210.766 193.611 256.870 1.00 54.32 265 HIS A C 1
ATOM 1248 O O . HIS A 1 271 ? 210.071 193.981 257.816 1.00 54.32 265 HIS A O 1
ATOM 1255 N N . LEU A 1 272 ? 210.350 192.719 255.979 1.00 50.86 266 LEU A N 1
ATOM 1256 C CA . LEU A 1 272 ? 209.111 191.978 256.127 1.00 50.86 266 LEU A CA 1
ATOM 1257 C C . LEU A 1 272 ? 209.389 190.518 255.822 1.00 50.86 266 LEU A C 1
ATOM 1258 O O . LEU A 1 272 ? 210.371 190.182 255.159 1.00 50.86 266 LEU A O 1
ATOM 1263 N N . SER A 1 273 ? 208.496 189.652 256.287 1.00 51.11 267 SER A N 1
ATOM 1264 C CA . SER A 1 273 ? 208.546 188.259 255.886 1.00 51.11 267 SER A CA 1
ATOM 1265 C C . SER A 1 273 ? 208.076 188.119 254.441 1.00 51.11 267 SER A C 1
ATOM 1266 O O . SER A 1 273 ? 207.558 189.057 253.837 1.00 51.11 267 SER A O 1
ATOM 1269 N N . ILE A 1 274 ? 208.258 186.919 253.886 1.00 52.72 268 ILE A N 1
ATOM 1270 C CA . ILE A 1 274 ? 207.947 186.686 252.478 1.00 52.72 268 ILE A CA 1
ATOM 1271 C C . ILE A 1 274 ? 206.443 186.760 252.224 1.00 52.72 268 ILE A C 1
ATOM 1272 O O . ILE A 1 274 ? 206.008 187.279 251.190 1.00 52.72 268 ILE A O 1
ATOM 1277 N N . GLN A 1 275 ? 205.626 186.319 253.180 1.00 53.43 269 GLN A N 1
ATOM 1278 C CA . GLN A 1 275 ? 204.180 186.385 252.996 1.00 53.43 269 GLN A CA 1
ATOM 1279 C C . GLN A 1 275 ? 203.647 187.810 253.122 1.00 53.43 269 GLN A C 1
ATOM 1280 O O . GLN A 1 275 ? 202.716 188.188 252.397 1.00 53.43 269 GLN A O 1
ATOM 1286 N N . ARG A 1 276 ? 204.252 188.632 253.981 1.00 50.14 270 ARG A N 1
ATOM 1287 C CA . ARG A 1 276 ? 203.814 190.017 254.098 1.00 50.14 270 ARG A CA 1
ATOM 1288 C C . ARG A 1 276 ? 204.268 190.834 252.898 1.00 50.14 270 ARG A C 1
ATOM 1289 O O . ARG A 1 276 ? 203.533 191.708 252.422 1.00 50.14 270 ARG A O 1
ATOM 1297 N N . VAL A 1 277 ? 205.469 190.546 252.390 1.00 48.45 271 VAL A N 1
ATOM 1298 C CA . VAL A 1 277 ? 205.931 191.107 251.122 1.00 48.45 271 VAL A CA 1
ATOM 1299 C C . VAL A 1 277 ? 205.008 190.690 249.988 1.00 48.45 271 VAL A C 1
ATOM 1300 O O . VAL A 1 277 ? 204.696 191.490 249.102 1.00 48.45 271 VAL A O 1
ATOM 1304 N N . ALA A 1 278 ? 204.513 189.454 250.030 1.00 48.17 272 ALA A N 1
ATOM 1305 C CA . ALA A 1 278 ? 203.621 188.961 248.988 1.00 48.17 272 ALA A CA 1
ATOM 1306 C C . ALA A 1 278 ? 202.287 189.696 248.994 1.00 48.17 272 ALA A C 1
ATOM 1307 O O . ALA A 1 278 ? 201.791 190.091 247.935 1.00 48.17 272 ALA A O 1
ATOM 1309 N N . VAL A 1 279 ? 201.713 189.919 250.179 1.00 49.48 273 VAL A N 1
ATOM 1310 C CA . VAL A 1 279 ? 200.470 190.688 250.280 1.00 49.48 273 VAL A CA 1
ATOM 1311 C C . VAL A 1 279 ? 200.698 192.142 249.871 1.00 49.48 273 VAL A C 1
ATOM 1312 O O . VAL A 1 279 ? 199.854 192.760 249.207 1.00 49.48 273 VAL A O 1
ATOM 1316 N N . TRP A 1 280 ? 201.864 192.689 250.219 1.00 49.34 274 TRP A N 1
ATOM 1317 C CA . TRP A 1 280 ? 202.240 194.043 249.826 1.00 49.34 274 TRP A CA 1
ATOM 1318 C C . TRP A 1 280 ? 202.337 194.182 248.305 1.00 49.34 274 TRP A C 1
ATOM 1319 O O . TRP A 1 280 ? 201.848 195.160 247.720 1.00 49.34 274 TRP A O 1
ATOM 1330 N N . ILE A 1 281 ? 202.928 193.183 247.649 1.00 47.40 275 ILE A N 1
ATOM 1331 C CA . ILE A 1 281 ? 203.039 193.169 246.194 1.00 47.40 275 ILE A CA 1
ATOM 1332 C C . ILE A 1 281 ? 201.672 192.994 245.551 1.00 47.40 275 ILE A C 1
ATOM 1333 O O . ILE A 1 281 ? 201.389 193.591 244.512 1.00 47.40 275 ILE A O 1
ATOM 1338 N N . LEU A 1 282 ? 200.787 192.211 246.170 1.00 48.00 276 LEU A N 1
ATOM 1339 C CA . LEU A 1 282 ? 199.450 192.065 245.603 1.00 48.00 276 LEU A CA 1
ATOM 1340 C C . LEU A 1 282 ? 198.625 193.333 245.757 1.00 48.00 276 LEU A C 1
ATOM 1341 O O . LEU A 1 282 ? 197.745 193.602 244.934 1.00 48.00 276 LEU A O 1
ATOM 1346 N N . GLU A 1 283 ? 198.892 194.118 246.797 1.00 50.68 277 GLU A N 1
ATOM 1347 C CA . GLU A 1 283 ? 198.268 195.431 246.908 1.00 50.68 277 GLU A CA 1
ATOM 1348 C C . GLU A 1 283 ? 198.815 196.391 245.860 1.00 50.68 277 GLU A C 1
ATOM 1349 O O . GLU A 1 283 ? 198.078 197.236 245.341 1.00 50.68 277 GLU A O 1
ATOM 1355 N N . LYS A 1 284 ? 200.106 196.284 245.543 1.00 47.95 278 LYS A N 1
ATOM 1356 C CA . LYS A 1 284 ? 200.656 197.103 244.465 1.00 47.95 278 LYS A CA 1
ATOM 1357 C C . LYS A 1 284 ? 200.208 196.624 243.088 1.00 47.95 278 LYS A C 1
ATOM 1358 O O . LYS A 1 284 ? 200.167 197.420 242.144 1.00 47.95 278 LYS A O 1
ATOM 1364 N N . TYR A 1 285 ? 199.886 195.336 242.954 1.00 47.73 279 TYR A N 1
ATOM 1365 C CA . TYR A 1 285 ? 199.643 194.745 241.642 1.00 47.73 279 TYR A CA 1
ATOM 1366 C C . TYR A 1 285 ? 198.337 195.231 241.036 1.00 47.73 279 TYR A C 1
ATOM 1367 O O . TYR A 1 285 ? 198.260 195.465 239.825 1.00 47.73 279 TYR A O 1
ATOM 1376 N N . TYR A 1 286 ? 197.300 195.382 241.854 1.00 50.75 280 TYR A N 1
ATOM 1377 C CA . TYR A 1 286 ? 195.991 195.709 241.314 1.00 50.75 280 TYR A CA 1
ATOM 1378 C C . TYR A 1 286 ? 195.885 197.137 240.814 1.00 50.75 280 TYR A C 1
ATOM 1379 O O . TYR A 1 286 ? 194.935 197.441 240.091 1.00 50.75 280 TYR A O 1
ATOM 1388 N N . HIS A 1 287 ? 196.839 198.006 241.127 1.00 48.08 281 HIS A N 1
ATOM 1389 C CA . HIS A 1 287 ? 196.826 199.334 240.552 1.00 48.08 281 HIS A CA 1
ATOM 1390 C C . HIS A 1 287 ? 198.085 199.682 239.771 1.00 48.08 281 HIS A C 1
ATOM 1391 O O . HIS A 1 287 ? 198.107 200.729 239.119 1.00 48.08 281 HIS A O 1
ATOM 1398 N N . ASP A 1 288 ? 199.126 198.850 239.801 1.00 51.27 282 ASP A N 1
ATOM 1399 C CA . ASP A 1 288 ? 200.352 199.163 239.074 1.00 51.27 282 ASP A CA 1
ATOM 1400 C C . ASP A 1 288 ? 200.476 198.447 237.736 1.00 51.27 282 ASP A C 1
ATOM 1401 O O . ASP A 1 288 ? 200.838 199.081 236.743 1.00 51.27 282 ASP A O 1
ATOM 1406 N N . PHE A 1 289 ? 200.210 197.145 237.677 1.00 50.81 283 PHE A N 1
ATOM 1407 C CA . PHE A 1 289 ? 200.400 196.479 236.397 1.00 50.81 283 PHE A CA 1
ATOM 1408 C C . PHE A 1 289 ? 199.152 196.687 235.558 1.00 50.81 283 PHE A C 1
ATOM 1409 O O . PHE A 1 289 ? 198.082 196.937 236.103 1.00 50.81 283 PHE A O 1
ATOM 1417 N N . PRO A 1 290 ? 199.251 196.583 234.234 1.00 51.13 284 PRO A N 1
ATOM 1418 C CA . PRO A 1 290 ? 198.037 196.467 233.421 1.00 51.13 284 PRO A CA 1
ATOM 1419 C C . PRO A 1 290 ? 197.302 195.170 233.718 1.00 51.13 284 PRO A C 1
ATOM 1420 O O . PRO A 1 290 ? 197.867 194.211 234.246 1.00 51.13 284 PRO A O 1
ATOM 1424 N N . VAL A 1 291 ? 196.009 195.164 233.387 1.00 53.30 285 VAL A N 1
ATOM 1425 C CA . VAL A 1 291 ? 195.170 194.002 233.648 1.00 53.30 285 VAL A CA 1
ATOM 1426 C C . VAL A 1 291 ? 195.625 192.839 232.770 1.00 53.30 285 VAL A C 1
ATOM 1427 O O . VAL A 1 291 ? 196.143 193.030 231.661 1.00 53.30 285 VAL A O 1
ATOM 1431 N N . TYR A 1 292 ? 195.530 191.626 233.310 1.00 59.66 286 TYR A N 1
ATOM 1432 C CA . TYR A 1 292 ? 195.945 190.455 232.554 1.00 59.66 286 TYR A CA 1
ATOM 1433 C C . TYR A 1 292 ? 194.974 190.189 231.418 1.00 59.66 286 TYR A C 1
ATOM 1434 O O . TYR A 1 292 ? 193.755 190.189 231.611 1.00 59.66 286 TYR A O 1
ATOM 1443 N N . ASN A 1 293 ? 195.520 189.974 230.227 1.00 63.31 287 ASN A N 1
ATOM 1444 C CA . ASN A 1 293 ? 194.712 189.711 229.042 1.00 63.31 287 ASN A CA 1
ATOM 1445 C C . ASN A 1 293 ? 195.234 188.453 228.369 1.00 63.31 287 ASN A C 1
ATOM 1446 O O . ASN A 1 293 ? 196.276 188.493 227.691 1.00 63.31 287 ASN A O 1
ATOM 1451 N N . PRO A 1 294 ? 194.549 187.318 228.533 1.00 63.83 288 PRO A N 1
ATOM 1452 C CA . PRO A 1 294 ? 194.979 186.090 227.851 1.00 63.83 288 PRO A CA 1
ATOM 1453 C C . PRO A 1 294 ? 194.709 186.101 226.358 1.00 63.83 288 PRO A C 1
ATOM 1454 O O . PRO A 1 294 ? 195.208 185.215 225.654 1.00 63.83 288 PRO A O 1
ATOM 1458 N N . ALA A 1 295 ? 193.938 187.068 225.858 1.00 66.27 289 ALA A N 1
ATOM 1459 C CA . ALA A 1 295 ? 193.720 187.237 224.430 1.00 66.27 289 ALA A CA 1
ATOM 1460 C C . ALA A 1 295 ? 194.848 187.992 223.741 1.00 66.27 289 ALA A C 1
ATOM 1461 O O . ALA A 1 295 ? 194.771 188.214 222.530 1.00 66.27 289 ALA A O 1
ATOM 1463 N N . LEU A 1 296 ? 195.881 188.396 224.472 1.00 67.62 290 LEU A N 1
ATOM 1464 C CA . LEU A 1 296 ? 197.030 189.056 223.871 1.00 67.62 290 LEU A CA 1
ATOM 1465 C C . LEU A 1 296 ? 198.224 188.112 223.808 1.00 67.62 290 LEU A C 1
ATOM 1466 O O . LEU A 1 296 ? 199.286 188.472 223.302 1.00 67.62 290 LEU A O 1
ATOM 1471 N N . VAL A 1 332 ? 223.532 172.783 213.565 1.00 100.55 326 VAL A N 1
ATOM 1472 C CA . VAL A 1 332 ? 222.219 172.202 213.324 1.00 100.55 326 VAL A CA 1
ATOM 1473 C C . VAL A 1 332 ? 221.127 173.190 213.709 1.00 100.55 326 VAL A C 1
ATOM 1474 O O . VAL A 1 332 ? 220.343 173.627 212.867 1.00 100.55 326 VAL A O 1
ATOM 1478 N N . ILE A 1 333 ? 221.086 173.542 214.995 1.00 96.55 327 ILE A N 1
ATOM 1479 C CA . ILE A 1 333 ? 220.030 174.417 215.494 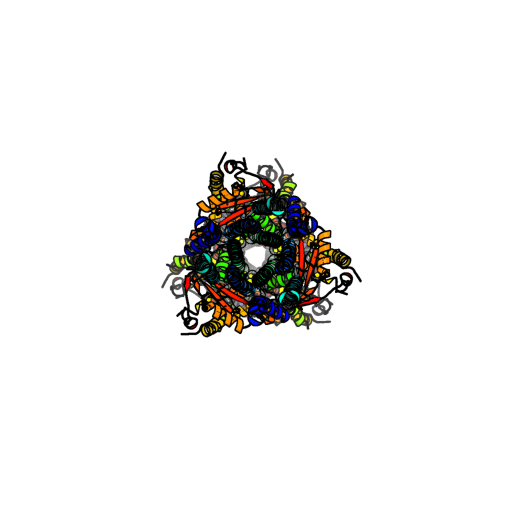1.00 96.55 327 ILE A CA 1
ATOM 1480 C C . ILE A 1 333 ? 220.350 175.872 215.166 1.00 96.55 327 ILE A C 1
ATOM 1481 O O . ILE A 1 333 ? 219.462 176.653 214.793 1.00 96.55 327 ILE A O 1
ATOM 1486 N N . ALA A 1 334 ? 221.627 176.250 215.270 1.00 95.53 328 ALA A N 1
ATOM 1487 C CA . ALA A 1 334 ? 222.030 177.614 214.942 1.00 95.53 328 ALA A CA 1
ATOM 1488 C C . ALA A 1 334 ? 221.941 177.875 213.443 1.00 95.53 328 ALA A C 1
ATOM 1489 O O . ALA A 1 334 ? 221.679 179.005 213.018 1.00 95.53 328 ALA A O 1
ATOM 1491 N N . ALA A 1 335 ? 222.124 176.833 212.627 1.00 96.20 329 ALA A N 1
ATOM 1492 C CA . ALA A 1 335 ? 221.964 176.988 211.184 1.00 96.20 329 ALA A CA 1
ATOM 1493 C C . ALA A 1 335 ? 220.502 177.204 210.813 1.00 96.20 329 ALA A C 1
ATOM 1494 O O . ALA A 1 335 ? 220.189 178.021 209.937 1.00 96.20 329 ALA A O 1
ATOM 1496 N N . ALA A 1 336 ? 219.591 176.491 211.483 1.00 94.52 330 ALA A N 1
ATOM 1497 C CA . ALA A 1 336 ? 218.165 176.713 211.264 1.00 94.52 330 ALA A CA 1
ATOM 1498 C C . ALA A 1 336 ? 217.736 178.082 211.773 1.00 94.52 330 ALA A C 1
ATOM 1499 O O . ALA A 1 336 ? 216.861 178.724 211.183 1.00 94.52 330 ALA A O 1
ATOM 1501 N N . ALA A 1 337 ? 218.363 178.557 212.853 1.00 92.82 331 ALA A N 1
ATOM 1502 C CA . ALA A 1 337 ? 218.069 179.898 213.350 1.00 92.82 331 ALA A CA 1
ATOM 1503 C C . ALA A 1 337 ? 218.570 180.970 212.390 1.00 92.82 331 ALA A C 1
ATOM 1504 O O . ALA A 1 337 ? 217.917 182.004 212.211 1.00 92.82 331 ALA A O 1
ATOM 1506 N N . ARG A 1 338 ? 219.728 180.741 211.764 1.00 93.48 332 ARG A N 1
ATOM 1507 C CA . ARG A 1 338 ? 220.235 181.673 210.761 1.00 93.48 332 ARG A CA 1
ATOM 1508 C C . ARG A 1 338 ? 219.374 181.660 209.504 1.00 93.48 332 ARG A C 1
ATOM 1509 O O . ARG A 1 338 ? 219.170 182.707 208.879 1.00 93.48 332 ARG A O 1
ATOM 1517 N N . ARG A 1 339 ? 218.855 180.489 209.129 1.00 93.12 333 ARG A N 1
ATOM 1518 C CA . ARG A 1 339 ? 217.950 180.388 207.988 1.00 93.12 333 ARG A CA 1
ATOM 1519 C C . ARG A 1 339 ? 216.612 181.063 208.268 1.00 93.12 333 ARG A C 1
ATOM 1520 O O . ARG A 1 339 ? 216.027 181.687 207.376 1.00 93.12 333 ARG A O 1
ATOM 1528 N N . ARG A 1 340 ? 216.121 180.958 209.502 1.00 88.76 334 ARG A N 1
ATOM 1529 C CA . ARG A 1 340 ? 214.836 181.553 209.848 1.00 88.76 334 ARG A CA 1
ATOM 1530 C C . ARG A 1 340 ? 214.947 183.062 210.035 1.00 88.76 334 ARG A C 1
ATOM 1531 O O . ARG A 1 340 ? 214.044 183.810 209.641 1.00 88.76 334 ARG A O 1
ATOM 1539 N N . ASP A 1 341 ? 216.054 183.536 210.615 1.00 88.65 335 ASP A N 1
ATOM 1540 C CA . ASP A 1 341 ? 216.214 184.970 210.842 1.00 88.65 335 ASP A CA 1
ATOM 1541 C C . ASP A 1 341 ? 216.527 185.722 209.554 1.00 88.65 335 ASP A C 1
ATOM 1542 O O . ASP A 1 341 ? 216.451 186.954 209.527 1.00 88.65 335 ASP A O 1
ATOM 1547 N N . ASN A 1 342 ? 216.889 185.012 208.488 1.00 89.59 336 ASN A N 1
ATOM 1548 C CA . ASN A 1 342 ? 217.084 185.631 207.185 1.00 89.59 336 ASN A CA 1
ATOM 1549 C C . ASN A 1 342 ? 215.833 185.594 206.318 1.00 89.59 336 ASN A C 1
ATOM 1550 O O . ASN A 1 342 ? 215.870 186.081 205.184 1.00 89.59 336 ASN A O 1
ATOM 1555 N N . SER A 1 343 ? 214.732 185.042 206.821 1.00 85.93 337 SER A N 1
ATOM 1556 C CA . SER A 1 343 ? 213.500 184.921 206.057 1.00 85.93 337 SER A CA 1
ATOM 1557 C C . SER A 1 343 ? 212.733 186.242 206.087 1.00 85.93 337 SER A C 1
ATOM 1558 O O . SER A 1 343 ? 213.250 187.282 206.503 1.00 85.93 337 SER A O 1
ATOM 1561 N N . HIS A 1 344 ? 211.483 186.213 205.633 1.00 80.07 338 HIS A N 1
ATOM 1562 C CA . HIS A 1 344 ? 210.654 187.409 205.647 1.00 80.07 338 HIS A CA 1
ATOM 1563 C C . HIS A 1 344 ? 210.228 187.737 207.070 1.00 80.07 338 HIS A C 1
ATOM 1564 O O . HIS A 1 344 ? 209.744 186.869 207.802 1.00 80.07 338 HIS A O 1
ATOM 1571 N N . ASN A 1 345 ? 210.407 188.999 207.460 1.00 77.53 339 ASN A N 1
ATOM 1572 C CA . ASN A 1 345 ? 210.110 189.443 208.820 1.00 77.53 339 ASN A CA 1
ATOM 1573 C C . ASN A 1 345 ? 208.609 189.694 208.918 1.00 77.53 339 ASN A C 1
ATOM 1574 O O . ASN A 1 345 ? 208.128 190.827 208.875 1.00 77.53 339 ASN A O 1
ATOM 1579 N N . GLU A 1 346 ? 207.862 188.596 209.054 1.00 78.42 340 GLU A N 1
ATOM 1580 C CA . GLU A 1 346 ? 206.403 188.652 209.048 1.00 78.42 340 GLU A CA 1
ATOM 1581 C C . GLU A 1 346 ? 205.860 189.354 210.286 1.00 78.42 340 GLU A C 1
ATOM 1582 O O . GLU A 1 346 ? 204.877 190.102 210.201 1.00 78.42 340 GLU A O 1
ATOM 1588 N N . TYR A 1 347 ? 206.501 189.138 211.438 1.00 76.14 341 TYR A N 1
ATOM 1589 C CA . TYR A 1 347 ? 206.012 189.696 212.694 1.00 76.14 341 TYR A CA 1
ATOM 1590 C C . TYR A 1 347 ? 206.154 191.209 212.741 1.00 76.14 341 TYR A C 1
ATOM 1591 O O . TYR A 1 347 ? 205.309 191.881 213.338 1.00 76.14 341 TYR A O 1
ATOM 1600 N N . TYR A 1 348 ? 207.198 191.754 212.109 1.00 75.53 342 TYR A N 1
ATOM 1601 C CA . TYR A 1 348 ? 207.373 193.203 212.024 1.00 75.53 342 TYR A CA 1
ATOM 1602 C C . TYR A 1 348 ? 206.222 193.862 211.279 1.00 75.53 342 TYR A C 1
ATOM 1603 O O . TYR A 1 348 ? 205.659 194.865 211.736 1.00 75.53 342 TYR A O 1
ATOM 1612 N N . TYR A 1 349 ? 205.837 193.295 210.140 1.00 75.65 343 TYR A N 1
ATOM 1613 C CA . TYR A 1 349 ? 204.775 193.911 209.363 1.00 75.65 343 TYR A CA 1
ATOM 1614 C C . TYR A 1 349 ? 203.405 193.642 209.958 1.00 75.65 343 TYR A C 1
ATOM 1615 O O . TYR A 1 349 ? 202.527 194.500 209.854 1.00 75.65 343 TYR A O 1
ATOM 1624 N N . GLU A 1 350 ? 203.209 192.493 210.613 1.00 79.45 344 GLU A N 1
ATOM 1625 C CA . GLU A 1 350 ? 201.958 192.276 211.335 1.00 79.45 344 GLU A CA 1
ATOM 1626 C C . GLU A 1 350 ? 201.832 193.225 212.523 1.00 79.45 344 GLU A C 1
ATOM 1627 O O . GLU A 1 350 ? 200.735 193.718 212.814 1.00 79.45 344 GLU A O 1
ATOM 1633 N N . GLU A 1 351 ? 202.950 193.528 213.190 1.00 78.48 345 GLU A N 1
ATOM 1634 C CA . GLU A 1 351 ? 202.944 194.501 214.276 1.00 78.48 345 GLU A CA 1
ATOM 1635 C C . GLU A 1 351 ? 202.645 195.904 213.766 1.00 78.48 345 GLU A C 1
ATOM 1636 O O . GLU A 1 351 ? 201.890 196.650 214.401 1.00 78.48 345 GLU A O 1
ATOM 1642 N N . ALA A 1 352 ? 203.219 196.276 212.617 1.00 77.24 346 ALA A N 1
ATOM 1643 C CA . ALA A 1 352 ? 202.951 197.595 212.050 1.00 77.24 346 ALA A CA 1
ATOM 1644 C C . ALA A 1 352 ? 201.506 197.720 211.577 1.00 77.24 346 ALA A C 1
ATOM 1645 O O . ALA A 1 352 ? 200.880 198.771 211.763 1.00 77.24 346 ALA A O 1
ATOM 1647 N N . GLU A 1 353 ? 200.956 196.649 210.988 1.00 80.02 347 GLU A N 1
ATOM 1648 C CA . GLU A 1 353 ? 199.544 196.625 210.612 1.00 80.02 347 GLU A CA 1
ATOM 1649 C C . GLU A 1 353 ? 198.639 196.741 211.827 1.00 80.02 347 GLU A C 1
ATOM 1650 O O . GLU A 1 353 ? 197.624 197.448 211.782 1.00 80.02 347 GLU A O 1
ATOM 1656 N N . HIS A 1 354 ? 198.993 196.059 212.919 1.00 77.47 348 HIS A N 1
ATOM 1657 C CA . HIS A 1 354 ? 198.170 196.118 214.118 1.00 77.47 348 HIS A CA 1
ATOM 1658 C C . HIS A 1 354 ? 198.214 197.499 214.755 1.00 77.47 348 HIS A C 1
ATOM 1659 O O . HIS A 1 354 ? 197.174 198.016 215.171 1.00 77.47 348 HIS A O 1
ATOM 1666 N N . GLU A 1 355 ? 199.395 198.125 214.803 1.00 78.26 349 GLU A N 1
ATOM 1667 C CA . GLU A 1 355 ? 199.498 199.479 215.346 1.00 78.26 349 GLU A CA 1
ATOM 1668 C C . GLU A 1 355 ? 198.743 200.485 214.485 1.00 78.26 349 GLU A C 1
ATOM 1669 O O . GLU A 1 355 ? 198.065 201.378 215.011 1.00 78.26 349 GLU A O 1
ATOM 1675 N N . ARG A 1 356 ? 198.810 200.323 213.160 1.00 77.93 350 ARG A N 1
ATOM 1676 C CA . ARG A 1 356 ? 198.105 201.221 212.252 1.00 77.93 350 ARG A CA 1
ATOM 1677 C C . ARG A 1 356 ? 196.593 201.080 212.381 1.00 77.93 350 ARG A C 1
ATOM 1678 O O . ARG A 1 356 ? 195.875 202.087 212.439 1.00 77.93 350 ARG A O 1
ATOM 1686 N N . ARG A 1 357 ? 196.086 199.847 212.463 1.00 76.65 351 ARG A N 1
ATOM 1687 C CA . ARG A 1 357 ? 194.641 199.691 212.567 1.00 76.65 351 ARG A CA 1
ATOM 1688 C C . ARG A 1 357 ? 194.134 200.046 213.959 1.00 76.65 351 ARG A C 1
ATOM 1689 O O . ARG A 1 357 ? 192.997 200.509 214.089 1.00 76.65 351 ARG A O 1
ATOM 1697 N N . VAL A 1 358 ? 194.966 199.901 214.997 1.00 73.35 352 VAL A N 1
ATOM 1698 C CA . VAL A 1 358 ? 194.581 200.379 216.322 1.00 73.35 352 VAL A CA 1
ATOM 1699 C C . VAL A 1 358 ? 194.499 201.901 216.339 1.00 73.35 352 VAL A C 1
ATOM 1700 O O . VAL A 1 358 ? 193.556 202.468 216.899 1.00 73.35 352 VAL A O 1
ATOM 1704 N N . ARG A 1 359 ? 195.438 202.584 215.671 1.00 75.27 353 ARG A N 1
ATOM 1705 C CA . ARG A 1 359 ? 195.357 204.043 215.583 1.00 75.27 353 ARG A CA 1
ATOM 1706 C C . ARG A 1 359 ? 194.151 204.500 214.767 1.00 75.27 353 ARG A C 1
ATOM 1707 O O . ARG A 1 359 ? 193.524 205.513 215.099 1.00 75.27 353 ARG A O 1
ATOM 1715 N N . LYS A 1 360 ? 193.788 203.752 213.722 1.00 73.94 354 LYS A N 1
ATOM 1716 C CA . LYS A 1 360 ? 192.624 204.133 212.923 1.00 73.94 354 LYS A CA 1
ATOM 1717 C C . LYS A 1 360 ? 191.318 203.928 213.685 1.00 73.94 354 LYS A C 1
ATOM 1718 O O . LYS A 1 360 ? 190.445 204.809 213.671 1.00 73.94 354 LYS A O 1
ATOM 1724 N N . ARG A 1 361 ? 191.168 202.785 214.367 1.00 71.74 355 ARG A N 1
ATOM 1725 C CA . ARG A 1 361 ? 189.975 202.560 215.182 1.00 71.74 355 ARG A CA 1
ATOM 1726 C C . ARG A 1 361 ? 189.925 203.520 216.364 1.00 71.74 355 ARG A C 1
ATOM 1727 O O . ARG A 1 361 ? 188.841 203.936 216.787 1.00 71.74 355 ARG A O 1
ATOM 1735 N N . ARG A 1 362 ? 191.093 203.916 216.879 1.00 71.92 356 ARG A N 1
ATOM 1736 C CA . ARG A 1 362 ? 191.157 204.903 217.948 1.00 71.92 356 ARG A CA 1
ATOM 1737 C C . ARG A 1 362 ? 190.695 206.268 217.469 1.00 71.92 356 ARG A C 1
ATOM 1738 O O . ARG A 1 362 ? 189.987 206.973 218.192 1.00 71.92 356 ARG A O 1
ATOM 1746 N N . ALA A 1 363 ? 191.080 206.654 216.251 1.00 72.19 357 ALA A N 1
ATOM 1747 C CA . ALA A 1 363 ? 190.642 207.936 215.706 1.00 72.19 357 ALA A CA 1
ATOM 1748 C C . ALA A 1 363 ? 189.142 207.946 215.439 1.00 72.19 357 ALA A C 1
ATOM 1749 O O . ALA A 1 363 ? 188.464 208.949 215.717 1.00 72.19 357 ALA A O 1
ATOM 1751 N N . ARG A 1 364 ? 188.612 206.834 214.910 1.00 74.26 358 ARG A N 1
ATOM 1752 C CA . ARG A 1 364 ? 187.164 206.689 214.753 1.00 74.26 358 ARG A CA 1
ATOM 1753 C C . ARG A 1 364 ? 186.447 206.785 216.093 1.00 74.26 358 ARG A C 1
ATOM 1754 O O . ARG A 1 364 ? 185.402 207.437 216.199 1.00 74.26 358 ARG A O 1
ATOM 1762 N N . LEU A 1 365 ? 187.022 206.180 217.135 1.00 68.17 359 LEU A N 1
ATOM 1763 C CA . LEU A 1 365 ? 186.415 206.218 218.460 1.00 68.17 359 LEU A CA 1
ATOM 1764 C C . LEU A 1 365 ? 186.456 207.616 219.066 1.00 68.17 359 LEU A C 1
ATOM 1765 O O . LEU A 1 365 ? 185.491 208.037 219.712 1.00 68.17 359 LEU A O 1
ATOM 1770 N N . VAL A 1 366 ? 187.551 208.351 218.860 1.00 67.02 360 VAL A N 1
ATOM 1771 C CA . VAL A 1 366 ? 187.656 209.707 219.396 1.00 67.02 360 VAL A CA 1
ATOM 1772 C C . VAL A 1 366 ? 186.646 210.632 218.727 1.00 67.02 360 VAL A C 1
ATOM 1773 O O . VAL A 1 366 ? 185.941 211.391 219.408 1.00 67.02 360 VAL A O 1
ATOM 1777 N N . VAL A 1 367 ? 186.518 210.542 217.397 1.00 70.81 361 VAL A N 1
ATOM 1778 C CA . VAL A 1 367 ? 185.529 211.351 216.683 1.00 70.81 361 VAL A CA 1
ATOM 1779 C C . VAL A 1 367 ? 184.111 210.958 217.089 1.00 70.81 361 VAL A C 1
ATOM 1780 O O . VAL A 1 367 ? 183.246 211.825 217.284 1.00 70.81 361 VAL A O 1
ATOM 1784 N N . ALA A 1 368 ? 183.872 209.657 217.296 1.00 71.45 362 ALA A N 1
ATOM 1785 C CA . ALA A 1 368 ? 182.549 209.183 217.687 1.00 71.45 362 ALA A CA 1
ATOM 1786 C C . ALA A 1 368 ? 182.157 209.672 219.072 1.00 71.45 362 ALA A C 1
ATOM 1787 O O . ALA A 1 368 ? 181.029 210.123 219.275 1.00 71.45 362 ALA A O 1
ATOM 1789 N N . VAL A 1 369 ? 183.082 209.629 220.029 1.00 69.21 363 VAL A N 1
ATOM 1790 C CA . VAL A 1 369 ? 182.742 210.028 221.390 1.00 69.21 363 VAL A CA 1
ATOM 1791 C C . VAL A 1 369 ? 182.657 211.551 221.510 1.00 69.21 363 VAL A C 1
ATOM 1792 O O . VAL A 1 369 ? 181.830 212.067 222.276 1.00 69.21 363 VAL A O 1
ATOM 1796 N N . GLU A 1 370 ? 183.436 212.299 220.713 1.00 73.16 364 GLU A N 1
ATOM 1797 C CA . GLU A 1 370 ? 183.271 213.754 220.680 1.00 73.16 364 GLU A CA 1
ATOM 1798 C C . GLU A 1 370 ? 181.912 214.153 220.110 1.00 73.16 364 GLU A C 1
ATOM 1799 O O . GLU A 1 370 ? 181.182 214.951 220.717 1.00 73.16 364 GLU A O 1
ATOM 1805 N N . GLU A 1 371 ? 181.537 213.577 218.960 1.00 78.33 365 GLU A N 1
ATOM 1806 C CA . GLU A 1 371 ? 180.234 213.878 218.371 1.00 78.33 365 GLU A CA 1
ATOM 1807 C C . GLU A 1 371 ? 179.094 213.324 219.220 1.00 78.33 365 GLU A C 1
ATOM 1808 O O . GLU A 1 371 ? 177.961 213.807 219.135 1.00 78.33 365 GLU A O 1
ATOM 1814 N N . ALA A 1 372 ? 179.373 212.313 220.044 1.00 73.52 366 ALA A N 1
ATOM 1815 C CA . ALA A 1 372 ? 178.374 211.817 220.978 1.00 73.52 366 ALA A CA 1
ATOM 1816 C C . ALA A 1 372 ? 178.165 212.779 222.136 1.00 73.52 366 ALA A C 1
ATOM 1817 O O . ALA A 1 372 ? 177.025 213.027 222.538 1.00 73.52 366 ALA A O 1
ATOM 1819 N N . PHE A 1 373 ? 179.247 213.328 222.698 1.00 71.46 367 PHE A N 1
ATOM 1820 C CA . PHE A 1 373 ? 179.071 214.209 223.852 1.00 71.46 367 PHE A CA 1
ATOM 1821 C C . PHE A 1 373 ? 178.578 215.584 223.425 1.00 71.46 367 PHE A C 1
ATOM 1822 O O . PHE A 1 373 ? 178.083 216.351 224.258 1.00 71.46 367 PHE A O 1
ATOM 1830 N N . THR A 1 374 ? 178.694 215.919 222.136 1.00 77.70 368 THR A N 1
ATOM 1831 C CA . THR A 1 374 ? 178.044 217.145 221.678 1.00 77.70 368 THR A CA 1
ATOM 1832 C C . THR A 1 374 ? 176.537 216.999 221.486 1.00 77.70 368 THR A C 1
ATOM 1833 O O . THR A 1 374 ? 175.895 217.964 221.060 1.00 77.70 368 THR A O 1
ATOM 1837 N N . HIS A 1 375 ? 175.956 215.833 221.772 1.00 79.37 369 HIS A N 1
ATOM 1838 C CA . HIS A 1 375 ? 174.513 215.664 221.658 1.00 79.37 369 HIS A CA 1
ATOM 1839 C C . HIS A 1 375 ? 173.760 216.032 222.928 1.00 79.37 369 HIS A C 1
ATOM 1840 O O . HIS A 1 375 ? 172.529 215.955 222.929 1.00 79.37 369 HIS A O 1
ATOM 1847 N N . ILE A 1 376 ? 174.446 216.396 224.011 1.00 81.57 370 ILE A N 1
ATOM 1848 C CA . ILE A 1 376 ? 173.788 216.770 225.257 1.00 81.57 370 ILE A CA 1
ATOM 1849 C C . ILE A 1 376 ? 174.428 218.032 225.819 1.00 81.57 370 ILE A C 1
ATOM 1850 O O . ILE A 1 376 ? 175.502 218.460 225.398 1.00 81.57 370 ILE A O 1
ATOM 1855 N N . LYS A 1 377 ? 173.742 218.617 226.797 1.00 85.88 371 LYS A N 1
ATOM 1856 C CA . LYS A 1 377 ? 174.152 219.854 227.441 1.00 85.88 371 LYS A CA 1
ATOM 1857 C C . LYS A 1 377 ? 173.510 219.893 228.821 1.00 85.88 371 LYS A C 1
ATOM 1858 O O . LYS A 1 377 ? 172.468 219.273 229.042 1.00 85.88 371 LYS A O 1
ATOM 1864 N N . ARG A 1 378 ? 174.147 220.610 229.750 1.00 86.66 372 ARG A N 1
ATOM 1865 C CA . ARG A 1 378 ? 173.613 220.781 231.097 1.00 86.66 372 ARG A CA 1
ATOM 1866 C C . ARG A 1 378 ? 172.284 221.531 231.075 1.00 86.66 372 ARG A C 1
ATOM 1867 O O . ARG A 1 378 ? 171.952 222.222 230.109 1.00 86.66 372 ARG A O 1
ATOM 1875 N N . LEU A 1 379 ? 171.531 221.408 232.161 1.00 89.18 373 LEU A N 1
ATOM 1876 C CA . LEU A 1 379 ? 170.289 222.154 232.313 1.00 89.18 373 LEU A CA 1
ATOM 1877 C C . LEU A 1 379 ? 170.204 222.788 233.696 1.00 89.18 373 LEU A C 1
ATOM 1878 O O . LEU A 1 379 ? 171.195 222.844 234.424 1.00 89.18 373 LEU A O 1
ATOM 1883 N N . VAL A 1 390 ? 164.213 218.134 230.352 1.00 89.26 384 VAL A N 1
ATOM 1884 C CA . VAL A 1 390 ? 164.607 217.323 231.495 1.00 89.26 384 VAL A CA 1
ATOM 1885 C C . VAL A 1 390 ? 164.901 215.886 231.052 1.00 89.26 384 VAL A C 1
ATOM 1886 O O . VAL A 1 390 ? 164.137 215.276 230.301 1.00 89.26 384 VAL A O 1
ATOM 1890 N N . MET A 1 391 ? 166.048 215.371 231.495 1.00 86.59 385 MET A N 1
ATOM 1891 C CA . MET A 1 391 ? 166.537 214.052 231.117 1.00 86.59 385 MET A CA 1
ATOM 1892 C C . MET A 1 391 ? 167.612 213.613 232.102 1.00 86.59 385 MET A C 1
ATOM 1893 O O . MET A 1 391 ? 168.549 214.369 232.382 1.00 86.59 385 MET A O 1
ATOM 1898 N N . ASP A 1 392 ? 167.457 212.402 232.636 1.00 84.60 386 ASP A N 1
ATOM 1899 C CA . ASP A 1 392 ? 168.388 211.849 233.609 1.00 84.60 386 ASP A CA 1
ATOM 1900 C C . ASP A 1 392 ? 169.755 211.596 232.972 1.00 84.60 386 ASP A C 1
ATOM 1901 O O . ASP A 1 392 ? 169.853 211.428 231.753 1.00 84.60 386 ASP A O 1
ATOM 1906 N N . PRO A 1 393 ? 170.832 211.582 233.770 1.00 80.06 387 PRO A N 1
ATOM 1907 C CA . PRO A 1 393 ? 172.140 211.194 233.216 1.00 80.06 387 PRO A CA 1
ATOM 1908 C C . PRO A 1 393 ? 172.201 209.754 232.747 1.00 80.06 387 PRO A C 1
ATOM 1909 O O . PRO A 1 393 ? 172.967 209.457 231.824 1.00 80.06 387 PRO A O 1
ATOM 1913 N N . ARG A 1 394 ? 171.406 208.857 233.335 1.00 78.94 388 ARG A N 1
ATOM 1914 C CA . ARG A 1 394 ? 171.262 207.517 232.777 1.00 78.94 388 ARG A CA 1
ATOM 1915 C C . ARG A 1 394 ? 170.581 207.565 231.416 1.00 78.94 388 ARG A C 1
ATOM 1916 O O . ARG A 1 394 ? 171.035 206.917 230.465 1.00 78.94 388 ARG A O 1
ATOM 1924 N N . GLU A 1 395 ? 169.510 208.354 231.301 1.00 82.51 389 GLU A N 1
ATOM 1925 C CA . GLU A 1 395 ? 168.810 208.494 230.030 1.00 82.51 389 GLU A CA 1
ATOM 1926 C C . GLU A 1 395 ? 169.652 209.231 229.000 1.00 82.51 389 GLU A C 1
ATOM 1927 O O . GLU A 1 395 ? 169.621 208.883 227.816 1.00 82.51 389 GLU A O 1
ATOM 1933 N N . ALA A 1 396 ? 170.433 210.222 229.433 1.00 77.65 390 ALA A N 1
ATOM 1934 C CA . ALA A 1 396 ? 171.296 210.939 228.501 1.00 77.65 390 ALA A CA 1
ATOM 1935 C C . ALA A 1 396 ? 172.448 210.067 228.028 1.00 77.65 390 ALA A C 1
ATOM 1936 O O . ALA A 1 396 ? 172.838 210.130 226.858 1.00 77.65 390 ALA A O 1
ATOM 1938 N N . ALA A 1 397 ? 172.998 209.247 228.927 1.00 75.69 391 ALA A N 1
ATOM 1939 C CA . ALA A 1 397 ? 174.041 208.300 228.553 1.00 75.69 391 ALA A CA 1
ATOM 1940 C C . ALA A 1 397 ? 173.515 207.250 227.589 1.00 75.69 391 ALA A C 1
ATOM 1941 O O . ALA A 1 397 ? 174.197 206.886 226.624 1.00 75.69 391 ALA A O 1
ATOM 1943 N N . GLN A 1 398 ? 172.298 206.759 227.833 1.00 78.59 392 GLN A N 1
ATOM 1944 C CA . GLN A 1 398 ? 171.679 205.799 226.929 1.00 78.59 392 GLN A CA 1
ATOM 1945 C C . GLN A 1 398 ? 171.349 206.433 225.581 1.00 78.59 392 GLN A C 1
ATOM 1946 O O . GLN A 1 398 ? 171.390 205.753 224.550 1.00 78.59 392 GLN A O 1
ATOM 1952 N N . ALA A 1 399 ? 171.052 207.735 225.566 1.00 77.45 393 ALA A N 1
ATOM 1953 C CA . ALA A 1 399 ? 170.791 208.420 224.307 1.00 77.45 393 ALA A CA 1
ATOM 1954 C C . ALA A 1 399 ? 172.067 208.618 223.499 1.00 77.45 393 ALA A C 1
ATOM 1955 O O . ALA A 1 399 ? 172.087 208.354 222.292 1.00 77.45 393 ALA A O 1
ATOM 1957 N N . ILE A 1 400 ? 173.145 209.078 224.140 1.00 75.46 394 ILE A N 1
ATOM 1958 C CA . ILE A 1 400 ? 174.384 209.342 223.409 1.00 75.46 394 ILE A CA 1
ATOM 1959 C C . ILE A 1 400 ? 175.244 208.104 223.219 1.00 75.46 394 ILE A C 1
ATOM 1960 O O . ILE A 1 400 ? 176.293 208.190 222.565 1.00 75.46 394 ILE A O 1
ATOM 1965 N N . PHE A 1 401 ? 174.848 206.959 223.774 1.00 73.75 395 PHE A N 1
ATOM 1966 C CA . PHE A 1 401 ? 175.606 205.737 223.535 1.00 73.75 395 PHE A CA 1
ATOM 1967 C C . PHE A 1 401 ? 175.361 205.185 222.139 1.00 73.75 395 PHE A C 1
ATOM 1968 O O . PHE A 1 401 ? 176.231 204.507 221.583 1.00 73.75 395 PHE A O 1
ATOM 1976 N N . ALA A 1 402 ? 174.197 205.478 221.553 1.00 77.35 396 ALA A N 1
ATOM 1977 C CA . ALA A 1 402 ? 173.858 204.930 220.244 1.00 77.35 396 ALA A CA 1
ATOM 1978 C C . ALA A 1 402 ? 174.725 205.516 219.138 1.00 77.35 396 ALA A C 1
ATOM 1979 O O . ALA A 1 402 ? 174.983 204.843 218.135 1.00 77.35 396 ALA A O 1
ATOM 1981 N N . SER A 1 403 ? 175.202 206.745 219.308 1.00 76.79 397 SER A N 1
ATOM 1982 C CA . SER A 1 403 ? 176.075 207.367 218.324 1.00 76.79 397 SER A CA 1
ATOM 1983 C C . SER A 1 403 ? 177.539 206.995 218.499 1.00 76.79 397 SER A C 1
ATOM 1984 O O . SER A 1 403 ? 178.382 207.504 217.755 1.00 76.79 397 SER A O 1
ATOM 1987 N N . MET A 1 404 ? 177.864 206.128 219.456 1.00 74.15 398 MET A N 1
ATOM 1988 C CA . MET A 1 404 ? 179.249 205.746 219.690 1.00 74.15 398 MET A CA 1
ATOM 1989 C C . MET A 1 404 ? 179.432 204.261 219.970 1.00 74.15 398 MET A C 1
ATOM 1990 O O . MET A 1 404 ? 180.565 203.838 220.217 1.00 74.15 398 MET A O 1
ATOM 1995 N N . ALA A 1 405 ? 178.362 203.462 219.955 1.00 73.15 399 ALA A N 1
ATOM 1996 C CA . ALA A 1 405 ? 178.476 202.054 220.324 1.00 73.15 399 ALA A CA 1
ATOM 1997 C C . ALA A 1 405 ? 179.222 201.252 219.270 1.00 73.15 399 ALA A C 1
ATOM 1998 O O . ALA A 1 405 ? 179.925 200.292 219.601 1.00 73.15 399 ALA A O 1
ATOM 2000 N N . ARG A 1 406 ? 179.098 201.643 218.004 1.00 78.18 400 ARG A N 1
ATOM 2001 C CA . ARG A 1 406 ? 179.721 200.886 216.926 1.00 78.18 400 ARG A CA 1
ATOM 2002 C C . ARG A 1 406 ? 181.229 201.097 216.908 1.00 78.18 400 ARG A C 1
ATOM 2003 O O . ARG A 1 406 ? 181.998 200.138 216.781 1.00 78.18 400 ARG A O 1
ATOM 2011 N N . ALA A 1 407 ? 181.674 202.345 217.072 1.00 70.59 401 ALA A N 1
ATOM 2012 C CA . ALA A 1 407 ? 183.106 202.619 217.095 1.00 70.59 401 ALA A CA 1
ATOM 2013 C C . ALA A 1 407 ? 183.754 202.116 218.377 1.00 70.59 401 ALA A C 1
ATOM 2014 O O . ALA A 1 407 ? 184.908 201.671 218.349 1.00 70.59 401 ALA A O 1
ATOM 2016 N N . MET A 1 408 ? 183.021 202.149 219.495 1.00 67.22 402 MET A N 1
ATOM 2017 C CA . MET A 1 408 ? 183.513 201.541 220.728 1.00 67.22 402 MET A CA 1
ATOM 2018 C C . MET A 1 408 ? 183.647 200.035 220.586 1.00 67.22 402 MET A C 1
ATOM 2019 O O . MET A 1 408 ? 184.644 199.458 221.028 1.00 67.22 402 MET A O 1
ATOM 2024 N N . GLN A 1 409 ? 182.669 199.390 219.947 1.00 69.29 403 GLN A N 1
ATOM 2025 C CA . GLN A 1 409 ? 182.732 197.948 219.743 1.00 69.29 403 GLN A CA 1
ATOM 2026 C C . GLN A 1 409 ? 183.871 197.570 218.806 1.00 69.29 403 GLN A C 1
ATOM 2027 O O . GLN A 1 409 ? 184.563 196.574 219.040 1.00 69.29 403 GLN A O 1
ATOM 2033 N N . LYS A 1 410 ? 184.123 198.388 217.779 1.00 69.77 404 LYS A N 1
ATOM 2034 C CA . LYS A 1 410 ? 185.235 198.115 216.871 1.00 69.77 404 LYS A CA 1
ATOM 2035 C C . LYS A 1 410 ? 186.585 198.318 217.550 1.00 69.77 404 LYS A C 1
ATOM 2036 O O . LYS A 1 410 ? 187.521 197.541 217.320 1.00 69.77 404 LYS A O 1
ATOM 2042 N N . TYR A 1 411 ? 186.706 199.347 218.395 1.00 65.98 405 TYR A N 1
ATOM 2043 C CA . TYR A 1 411 ? 187.971 199.565 219.085 1.00 65.98 405 TYR A CA 1
ATOM 2044 C C . TYR A 1 411 ? 188.220 198.513 220.156 1.00 65.98 405 TYR A C 1
ATOM 2045 O O . TYR A 1 411 ? 189.369 198.127 220.384 1.00 65.98 405 TYR A O 1
ATOM 2054 N N . LEU A 1 412 ? 187.173 198.045 220.830 1.00 63.79 406 LEU A N 1
ATOM 2055 C CA . LEU A 1 412 ? 187.362 196.977 221.797 1.00 63.79 406 LEU A CA 1
ATOM 2056 C C . LEU A 1 412 ? 187.561 195.627 221.128 1.00 63.79 406 LEU A C 1
ATOM 2057 O O . LEU A 1 412 ? 188.116 194.722 221.755 1.00 63.79 406 LEU A O 1
ATOM 2062 N N . ARG A 1 413 ? 187.134 195.463 219.874 1.00 68.93 407 ARG A N 1
ATOM 2063 C CA . ARG A 1 413 ? 187.505 194.248 219.160 1.00 68.93 407 ARG A CA 1
ATOM 2064 C C . ARG A 1 413 ? 188.949 194.297 218.678 1.00 68.93 407 ARG A C 1
ATOM 2065 O O . ARG A 1 413 ? 189.652 193.285 218.734 1.00 68.93 407 ARG A O 1
ATOM 2073 N N . THR A 1 414 ? 189.423 195.454 218.208 1.00 67.96 408 THR A N 1
ATOM 2074 C CA . THR A 1 414 ? 190.773 195.491 217.655 1.00 67.96 408 THR A CA 1
ATOM 2075 C C . THR A 1 414 ? 191.860 195.540 218.720 1.00 67.96 408 THR A C 1
ATOM 2076 O O . THR A 1 414 ? 193.028 195.331 218.385 1.00 67.96 408 THR A O 1
ATOM 2080 N N . THR A 1 415 ? 191.521 195.810 219.979 1.00 65.04 409 THR A N 1
ATOM 2081 C CA . THR A 1 415 ? 192.498 195.828 221.059 1.00 65.04 409 THR A CA 1
ATOM 2082 C C . THR A 1 415 ? 192.279 194.703 222.060 1.00 65.04 409 THR A C 1
ATOM 2083 O O . THR A 1 415 ? 192.869 194.737 223.146 1.00 65.04 409 THR A O 1
ATOM 2087 N N . LYS A 1 416 ? 191.425 193.728 221.718 1.00 66.05 410 LYS A N 1
ATOM 2088 C CA . LYS A 1 416 ? 191.179 192.506 222.496 1.00 66.05 410 LYS A CA 1
ATOM 2089 C C . LYS A 1 416 ? 190.645 192.807 223.894 1.00 66.05 410 LYS A C 1
ATOM 2090 O O . LYS A 1 416 ? 190.931 192.093 224.854 1.00 66.05 410 LYS A O 1
ATOM 2096 N N . GLN A 1 417 ? 189.853 193.868 224.009 1.00 63.90 411 GLN A N 1
ATOM 2097 C CA . GLN A 1 417 ? 189.298 194.298 225.284 1.00 63.90 411 GLN A CA 1
ATOM 2098 C C . GLN A 1 417 ? 187.793 194.074 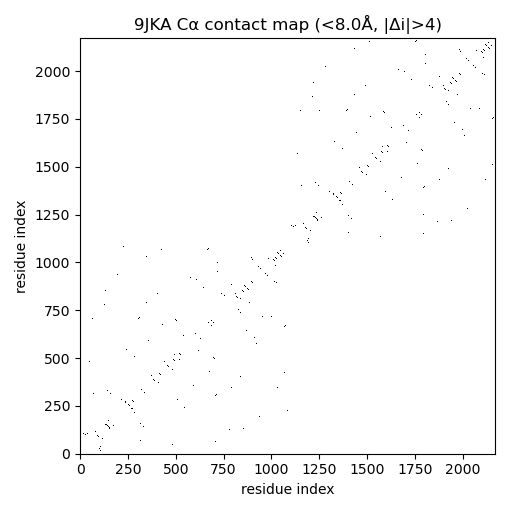225.349 1.00 63.90 411 GLN A C 1
ATOM 2099 O O . GLN A 1 417 ? 187.071 194.870 225.950 1.00 63.90 411 GLN A O 1
ATOM 2105 N N . GLN A 1 418 ? 187.302 193.003 224.719 1.00 66.99 412 GLN A N 1
ATOM 2106 C CA . GLN A 1 418 ? 185.855 192.789 224.672 1.00 66.99 412 GLN A CA 1
ATOM 2107 C C . GLN A 1 418 ? 185.255 192.355 226.015 1.00 66.99 412 GLN A C 1
ATOM 2108 O O . GLN A 1 418 ? 184.265 192.981 226.434 1.00 66.99 412 GLN A O 1
ATOM 2114 N N . PRO A 1 419 ? 185.753 191.332 226.733 1.00 68.29 413 PRO A N 1
ATOM 2115 C CA . PRO A 1 419 ? 185.064 190.950 227.976 1.00 68.29 413 PRO A CA 1
ATOM 2116 C C . PRO A 1 419 ? 185.342 191.860 229.160 1.00 68.29 413 PRO A C 1
ATOM 2117 O O . PRO A 1 419 ? 184.816 191.605 230.249 1.00 68.29 413 PRO A O 1
ATOM 2121 N N . TYR A 1 420 ? 186.146 192.906 228.985 1.00 63.72 414 TYR A N 1
ATOM 2122 C CA . TYR A 1 420 ? 186.393 193.855 230.058 1.00 63.72 414 TYR A CA 1
ATOM 2123 C C . TYR A 1 420 ? 185.265 194.858 230.197 1.00 63.72 414 TYR A C 1
ATOM 2124 O O . TYR A 1 420 ? 185.028 195.375 231.293 1.00 63.72 414 TYR A O 1
ATOM 2133 N N . HIS A 1 421 ? 184.561 195.137 229.107 1.00 62.93 415 HIS A N 1
ATOM 2134 C CA . HIS A 1 421 ? 183.588 196.219 229.051 1.00 62.93 415 HIS A CA 1
ATOM 2135 C C . HIS A 1 421 ? 182.283 195.657 228.505 1.00 62.93 415 HIS A C 1
ATOM 2136 O O . HIS A 1 421 ? 182.165 195.412 227.301 1.00 62.93 415 HIS A O 1
ATOM 2143 N N . THR A 1 422 ? 181.310 195.446 229.382 1.00 68.34 416 THR A N 1
ATOM 2144 C CA . THR A 1 422 ? 179.969 195.154 228.913 1.00 68.34 416 THR A CA 1
ATOM 2145 C C . THR A 1 422 ? 179.276 196.452 228.516 1.00 68.34 416 THR A C 1
ATOM 2146 O O . THR A 1 422 ? 179.787 197.549 228.745 1.00 68.34 416 THR A O 1
ATOM 2150 N N . MET A 1 423 ? 178.103 196.317 227.894 1.00 73.14 417 MET A N 1
ATOM 2151 C CA . MET A 1 423 ? 177.319 197.490 227.520 1.00 73.14 417 MET A CA 1
ATOM 2152 C C . MET A 1 423 ? 176.838 198.246 228.750 1.00 73.14 417 MET A C 1
ATOM 2153 O O . MET A 1 423 ? 176.823 199.482 228.759 1.00 73.14 417 MET A O 1
ATOM 2158 N N . GLU A 1 424 ? 176.484 197.518 229.812 1.00 71.94 418 GLU A N 1
ATOM 2159 C CA . GLU A 1 424 ? 176.020 198.158 231.036 1.00 71.94 418 GLU A CA 1
ATOM 2160 C C . GLU A 1 424 ? 177.149 198.901 231.739 1.00 71.94 418 GLU A C 1
ATOM 2161 O O . GLU A 1 424 ? 176.928 199.973 232.309 1.00 71.94 418 GLU A O 1
ATOM 2167 N N . SER A 1 425 ? 178.373 198.372 231.672 1.00 68.47 419 SER A N 1
ATOM 2168 C CA . SER A 1 425 ? 179.506 199.056 232.287 1.00 68.47 419 SER A CA 1
ATOM 2169 C C . SER A 1 425 ? 179.860 200.331 231.532 1.00 68.47 419 SER A C 1
ATOM 2170 O O . SER A 1 425 ? 180.198 201.349 232.149 1.00 68.47 419 SER A O 1
ATOM 2173 N N . ILE A 1 426 ? 179.758 200.304 230.201 1.00 64.01 420 ILE A N 1
ATOM 2174 C CA . ILE A 1 426 ? 180.019 201.503 229.413 1.00 64.01 420 ILE A CA 1
ATOM 2175 C C . ILE A 1 426 ? 178.917 202.534 229.632 1.00 64.01 420 ILE A C 1
ATOM 2176 O O . ILE A 1 426 ? 179.186 203.736 229.692 1.00 64.01 420 ILE A O 1
ATOM 2181 N N . LEU A 1 427 ? 177.672 202.082 229.820 1.00 67.85 421 LEU A N 1
ATOM 2182 C CA . LEU A 1 427 ? 176.587 203.014 230.126 1.00 67.85 421 LEU A CA 1
ATOM 2183 C C . LEU A 1 427 ? 176.749 203.639 231.507 1.00 67.85 421 LEU A C 1
ATOM 2184 O O . LEU A 1 427 ? 176.495 204.838 231.682 1.00 67.85 421 LEU A O 1
ATOM 2189 N N . GLN A 1 428 ? 177.182 202.850 232.495 1.00 67.07 422 GLN A N 1
ATOM 2190 C CA . GLN A 1 428 ? 177.439 203.393 233.826 1.00 67.07 422 GLN A CA 1
ATOM 2191 C C . GLN A 1 428 ? 178.607 204.366 233.812 1.00 67.07 422 GLN A C 1
ATOM 2192 O O . GLN A 1 428 ? 178.571 205.393 234.496 1.00 67.07 422 GLN A O 1
ATOM 2198 N N . HIS A 1 429 ? 179.629 204.094 233.003 1.00 62.66 423 HIS A N 1
ATOM 2199 C CA . HIS A 1 429 ? 180.754 205.015 232.945 1.00 62.66 423 HIS A CA 1
ATOM 2200 C C . HIS A 1 429 ? 180.432 206.260 232.126 1.00 62.66 423 HIS A C 1
ATOM 2201 O O . HIS A 1 429 ? 180.968 207.332 232.413 1.00 62.66 423 HIS A O 1
ATOM 2208 N N . LEU A 1 430 ? 179.532 206.155 231.145 1.00 65.59 424 LEU A N 1
ATOM 2209 C CA . LEU A 1 430 ? 179.022 207.338 230.456 1.00 65.59 424 LEU A CA 1
ATOM 2210 C C . LEU A 1 430 ? 178.215 208.221 231.391 1.00 65.59 424 LEU A C 1
ATOM 2211 O O . LEU A 1 430 ? 178.354 209.448 231.365 1.00 65.59 424 LEU A O 1
ATOM 2216 N N . GLU A 1 431 ? 177.337 207.610 232.194 1.00 69.19 425 GLU A N 1
ATOM 2217 C CA . GLU A 1 431 ? 176.576 208.352 233.196 1.00 69.19 425 GLU A CA 1
ATOM 2218 C C . GLU A 1 431 ? 177.502 208.997 234.217 1.00 69.19 425 GLU A C 1
ATOM 2219 O O . GLU A 1 431 ? 177.280 210.137 234.644 1.00 69.19 425 GLU A O 1
ATOM 2225 N N . PHE A 1 432 ? 178.566 208.282 234.584 1.00 64.61 426 PHE A N 1
ATOM 2226 C CA . PHE A 1 432 ? 179.586 208.802 235.483 1.00 64.61 426 PHE A CA 1
ATOM 2227 C C . PHE A 1 432 ? 180.309 210.002 234.886 1.00 64.61 426 PHE A C 1
ATOM 2228 O O . PHE A 1 432 ? 180.567 210.988 235.581 1.00 64.61 426 PHE A O 1
ATOM 2236 N N . CYS A 1 433 ? 180.648 209.938 233.600 1.00 64.83 427 CYS A N 1
ATOM 2237 C CA . CYS A 1 433 ? 181.406 211.021 232.989 1.00 64.83 427 CYS A CA 1
ATOM 2238 C C . CYS A 1 433 ? 180.551 212.251 232.732 1.00 64.83 427 CYS A C 1
ATOM 2239 O O . CYS A 1 433 ? 181.011 213.377 232.946 1.00 64.83 427 CYS A O 1
ATOM 2242 N N . ILE A 1 434 ? 179.312 212.071 232.274 1.00 68.55 428 ILE A N 1
ATOM 2243 C CA . ILE A 1 434 ? 178.484 213.246 232.028 1.00 68.55 428 ILE A CA 1
ATOM 2244 C C . ILE A 1 434 ? 177.920 213.811 233.322 1.00 68.55 428 ILE A C 1
ATOM 2245 O O . ILE A 1 434 ? 177.567 214.994 233.363 1.00 68.55 428 ILE A O 1
ATOM 2250 N N . THR A 1 435 ? 177.858 213.012 234.392 1.00 69.02 429 THR A N 1
ATOM 2251 C CA . THR A 1 435 ? 177.461 213.546 235.689 1.00 69.02 429 THR A CA 1
ATOM 2252 C C . THR A 1 435 ? 178.526 214.483 236.246 1.00 69.02 429 THR A C 1
ATOM 2253 O O . THR A 1 435 ? 178.210 215.572 236.738 1.00 69.02 429 THR A O 1
ATOM 2257 N N . HIS A 1 436 ? 179.794 214.094 236.148 1.00 63.91 430 HIS A N 1
ATOM 2258 C CA . HIS A 1 436 ? 180.888 214.858 236.726 1.00 63.91 430 HIS A CA 1
ATOM 2259 C C . HIS A 1 436 ? 181.566 215.771 235.712 1.00 63.91 430 HIS A C 1
ATOM 2260 O O . HIS A 1 436 ? 182.700 216.202 235.949 1.00 63.91 430 HIS A O 1
ATOM 2267 N N . ASP A 1 437 ? 180.887 216.056 234.593 1.00 69.10 431 ASP A N 1
ATOM 2268 C CA . ASP A 1 437 ? 181.311 217.022 233.568 1.00 69.10 431 ASP A CA 1
ATOM 2269 C C . ASP A 1 437 ? 182.660 216.656 232.954 1.00 69.10 431 ASP A C 1
ATOM 2270 O O . ASP A 1 437 ? 183.518 217.513 232.738 1.00 69.10 431 ASP A O 1
ATOM 2275 N N . MET A 1 438 ? 182.849 215.374 232.674 1.00 62.46 432 MET A N 1
ATOM 2276 C CA . MET A 1 438 ? 184.072 214.894 232.055 1.00 62.46 432 MET A CA 1
ATOM 2277 C C . MET A 1 438 ? 183.970 215.004 230.540 1.00 62.46 432 MET A C 1
ATOM 2278 O O . MET A 1 438 ? 182.907 214.782 229.956 1.00 62.46 432 MET A O 1
ATOM 2283 N N . THR A 1 439 ? 185.088 215.358 229.911 1.00 61.55 433 THR A N 1
ATOM 2284 C CA . THR A 1 439 ? 185.178 215.527 228.468 1.00 61.55 433 THR A CA 1
ATOM 2285 C C . THR A 1 439 ? 185.168 214.155 227.781 1.00 61.55 433 THR A C 1
ATOM 2286 O O . THR A 1 439 ? 185.213 213.125 228.458 1.00 61.55 433 THR A O 1
ATOM 2290 N N . PRO A 1 440 ? 185.060 214.100 226.438 1.00 63.31 434 PRO A N 1
ATOM 2291 C CA . PRO A 1 440 ? 185.214 212.800 225.758 1.00 63.31 434 PRO A CA 1
ATOM 2292 C C . PRO A 1 440 ? 186.549 212.106 225.982 1.00 63.31 434 PRO A C 1
ATOM 2293 O O . PRO A 1 440 ? 186.581 210.872 226.028 1.00 63.31 434 PRO A O 1
ATOM 2297 N N . LYS A 1 441 ? 187.646 212.847 226.139 1.00 62.46 435 LYS A N 1
ATOM 2298 C CA . LYS A 1 441 ? 188.945 212.203 226.312 1.00 62.46 435 LYS A CA 1
ATOM 2299 C C . LYS A 1 441 ? 189.067 211.592 227.703 1.00 62.46 435 LYS A C 1
ATOM 2300 O O . LYS A 1 441 ? 189.657 210.514 227.875 1.00 62.46 435 LYS A O 1
ATOM 2306 N N . ALA A 1 442 ? 188.480 212.254 228.700 1.00 59.76 436 ALA A N 1
ATOM 2307 C CA . ALA A 1 442 ? 188.406 211.706 230.045 1.00 59.76 436 ALA A CA 1
ATOM 2308 C C . ALA A 1 442 ? 187.454 210.526 230.132 1.00 59.76 436 ALA A C 1
ATOM 2309 O O . ALA A 1 442 ? 187.573 209.715 231.053 1.00 59.76 436 ALA A O 1
ATOM 2311 N N . PHE A 1 443 ? 186.493 210.431 229.219 1.00 60.55 437 PHE A N 1
ATOM 2312 C CA . PHE A 1 443 ? 185.728 209.201 229.093 1.00 60.55 437 PHE A CA 1
ATOM 2313 C C . PHE A 1 443 ? 186.576 208.100 228.475 1.00 60.55 437 PHE A C 1
ATOM 2314 O O . PHE A 1 443 ? 186.551 206.951 228.929 1.00 60.55 437 PHE A O 1
ATOM 2322 N N . LEU A 1 444 ? 187.339 208.437 227.440 1.00 61.34 438 LEU A N 1
ATOM 2323 C CA . LEU A 1 444 ? 188.042 207.429 226.663 1.00 61.34 438 LEU A CA 1
ATOM 2324 C C . LEU A 1 444 ? 189.287 206.892 227.332 1.00 61.34 438 LEU A C 1
ATOM 2325 O O . LEU A 1 444 ? 189.769 205.853 226.873 1.00 61.34 438 LEU A O 1
ATOM 2330 N N . GLU A 1 445 ? 189.816 207.556 228.366 1.00 61.92 439 GLU A N 1
ATOM 2331 C CA . GLU A 1 445 ? 191.046 207.076 229.003 1.00 61.92 439 GLU A CA 1
ATOM 2332 C C . GLU A 1 445 ? 190.873 205.697 229.640 1.00 61.92 439 GLU A C 1
ATOM 2333 O O . GLU A 1 445 ? 191.847 204.950 229.787 1.00 61.92 439 GLU A O 1
ATOM 2339 N N . ARG A 1 446 ? 189.650 205.341 230.025 1.00 60.00 440 ARG A N 1
ATOM 2340 C CA . ARG A 1 446 ? 189.362 204.000 230.515 1.00 60.00 440 ARG A CA 1
ATOM 2341 C C . ARG A 1 446 ? 189.451 202.948 229.416 1.00 60.00 440 ARG A C 1
ATOM 2342 O O . ARG A 1 446 ? 189.752 201.786 229.706 1.00 60.00 440 ARG A O 1
ATOM 2350 N N . TYR A 1 447 ? 189.262 203.338 228.158 1.00 58.93 441 TYR A N 1
ATOM 2351 C CA . TYR A 1 447 ? 189.108 202.388 227.072 1.00 58.93 441 TYR A CA 1
ATOM 2352 C C . TYR A 1 447 ? 190.277 202.349 226.106 1.00 58.93 441 TYR A C 1
ATOM 2353 O O . TYR A 1 447 ? 190.455 201.329 225.435 1.00 58.93 441 TYR A O 1
ATOM 2362 N N . LEU A 1 448 ? 191.073 203.414 226.012 1.00 60.71 442 LEU A N 1
ATOM 2363 C CA . LEU A 1 448 ? 192.136 203.446 225.014 1.00 60.71 442 LEU A CA 1
ATOM 2364 C C . LEU A 1 448 ? 193.297 202.550 225.419 1.00 60.71 442 LEU A C 1
ATOM 2365 O O . LEU A 1 448 ? 193.813 201.780 224.602 1.00 60.71 442 LEU A O 1
ATOM 2370 N N . ALA A 1 449 ? 193.718 202.631 226.672 1.00 61.54 443 ALA A N 1
ATOM 2371 C CA . ALA A 1 449 ? 194.748 201.753 227.198 1.00 61.54 443 ALA A CA 1
ATOM 2372 C C . ALA A 1 449 ? 194.108 200.608 227.972 1.00 61.54 443 ALA A C 1
ATOM 2373 O O . ALA A 1 449 ? 192.903 200.597 228.228 1.00 61.54 443 ALA A O 1
ATOM 2375 N N . ALA A 1 450 ? 194.939 199.632 228.343 1.00 59.12 444 ALA A N 1
ATOM 2376 C CA . ALA A 1 450 ? 194.442 198.469 229.071 1.00 59.12 444 ALA A CA 1
ATOM 2377 C C . ALA A 1 450 ? 194.022 198.842 230.486 1.00 59.12 444 ALA A C 1
ATOM 2378 O O . ALA A 1 450 ? 192.889 198.575 230.897 1.00 59.12 444 ALA A O 1
ATOM 2380 N N . GLY A 1 451 ? 194.914 199.464 231.245 1.00 52.77 445 GLY A N 1
ATOM 2381 C CA . GLY A 1 451 ? 194.596 199.864 232.593 1.00 52.77 445 GLY A CA 1
ATOM 2382 C C . GLY A 1 451 ? 194.734 198.726 233.580 1.00 52.77 445 GLY A C 1
ATOM 2383 O O . GLY A 1 451 ? 194.795 197.554 233.205 1.00 52.77 445 GLY A O 1
ATOM 2384 N N . PRO A 1 452 ? 194.791 199.045 234.861 1.00 50.46 446 PRO A N 1
ATOM 2385 C CA . PRO A 1 452 ? 195.071 198.029 235.876 1.00 50.46 446 PRO A CA 1
ATOM 2386 C C . PRO A 1 452 ? 193.853 197.184 236.226 1.00 50.46 446 PRO A C 1
ATOM 2387 O O . PRO A 1 452 ? 192.748 197.400 235.745 1.00 50.46 446 PRO A O 1
ATOM 2391 N N . THR A 1 453 ? 194.094 196.202 237.094 1.00 51.52 447 THR A N 1
ATOM 2392 C CA . THR A 1 453 ? 193.118 195.152 237.354 1.00 51.52 447 THR A CA 1
ATOM 2393 C C . THR A 1 453 ? 191.969 195.655 238.218 1.00 51.52 447 THR A C 1
ATOM 2394 O O . THR A 1 453 ? 190.820 195.237 238.036 1.00 51.52 447 THR A O 1
ATOM 2398 N N . ILE A 1 454 ? 192.242 196.591 239.130 1.00 51.72 448 ILE A N 1
ATOM 2399 C CA . ILE A 1 454 ? 191.199 197.061 240.034 1.00 51.72 448 ILE A CA 1
ATOM 2400 C C . ILE A 1 454 ? 190.251 198.020 239.324 1.00 51.72 448 ILE A C 1
ATOM 2401 O O . ILE A 1 454 ? 189.172 198.322 239.836 1.00 51.72 448 ILE A O 1
ATOM 2406 N N . GLN A 1 455 ? 190.601 198.454 238.112 1.00 53.33 449 GLN A N 1
ATOM 2407 C CA . GLN A 1 455 ? 189.720 199.305 237.321 1.00 53.33 449 GLN A CA 1
ATOM 2408 C C . GLN A 1 455 ? 188.485 198.541 236.846 1.00 53.33 449 GLN A C 1
ATOM 2409 O O . GLN A 1 455 ? 187.469 199.148 236.492 1.00 53.33 449 GLN A O 1
ATOM 2415 N N . TYR A 1 456 ? 188.541 197.213 236.864 1.00 57.94 450 TYR A N 1
ATOM 2416 C CA . TYR A 1 456 ? 187.508 196.386 236.272 1.00 57.94 450 TYR A CA 1
ATOM 2417 C C . TYR A 1 456 ? 186.662 195.703 237.345 1.00 57.94 450 TYR A C 1
ATOM 2418 O O . TYR A 1 456 ? 186.758 195.996 238.539 1.00 57.94 450 TYR A O 1
ATOM 2427 N N . HIS A 1 457 ? 185.807 194.788 236.891 1.00 72.08 451 HIS A N 1
ATOM 2428 C CA . HIS A 1 457 ? 184.786 194.201 237.749 1.00 72.08 451 HIS A CA 1
ATOM 2429 C C . HIS A 1 457 ? 185.403 193.196 238.714 1.00 72.08 451 HIS A C 1
ATOM 2430 O O . HIS A 1 457 ? 186.473 192.641 238.454 1.00 72.08 451 HIS A O 1
ATOM 2437 N N . LYS A 1 458 ? 184.712 192.964 239.836 1.00 71.96 452 LYS A N 1
ATOM 2438 C CA . LYS A 1 458 ? 185.246 192.147 240.921 1.00 71.96 452 LYS A CA 1
ATOM 2439 C C . LYS A 1 458 ? 185.372 190.670 240.564 1.00 71.96 452 LYS A C 1
ATOM 2440 O O . LYS A 1 458 ? 186.123 189.952 241.230 1.00 71.96 452 LYS A O 1
ATOM 2446 N N . GLU A 1 459 ? 184.667 190.195 239.532 1.00 76.28 453 GLU A N 1
ATOM 2447 C CA . GLU A 1 459 ? 184.824 188.809 239.101 1.00 76.28 453 GLU A CA 1
ATOM 2448 C C . GLU A 1 459 ? 186.143 188.569 238.382 1.00 76.28 453 GLU A C 1
ATOM 2449 O O . GLU A 1 459 ? 186.505 187.412 238.145 1.00 76.28 453 GLU A O 1
ATOM 2455 N N . ARG A 1 460 ? 186.856 189.633 238.031 1.00 71.52 454 ARG A N 1
ATOM 2456 C CA . ARG A 1 460 ? 188.117 189.566 237.319 1.00 71.52 454 ARG A CA 1
ATOM 2457 C C . ARG A 1 460 ? 189.311 189.761 238.245 1.00 71.52 454 ARG A C 1
ATOM 2458 O O . ARG A 1 460 ? 190.442 189.441 237.860 1.00 71.52 454 ARG A O 1
ATOM 2466 N N . TRP A 1 461 ? 189.075 190.239 239.467 1.00 64.45 455 TRP A N 1
ATOM 2467 C CA . TRP A 1 461 ? 190.158 190.424 240.426 1.00 64.45 455 TRP A CA 1
ATOM 2468 C C . TRP A 1 461 ? 190.711 189.078 240.873 1.00 64.45 455 TRP A C 1
ATOM 2469 O O . TRP A 1 461 ? 191.909 188.809 240.724 1.00 64.45 455 TRP A O 1
ATOM 2480 N N . LEU A 1 462 ? 189.827 188.212 241.387 1.00 66.13 456 LEU A N 1
ATOM 2481 C CA . LEU A 1 462 ? 190.141 186.868 241.891 1.00 66.13 456 LEU A CA 1
ATOM 2482 C C . LEU A 1 462 ? 191.242 186.915 242.947 1.00 66.13 456 LEU A C 1
ATOM 2483 O O . LEU A 1 462 ? 192.225 186.174 242.897 1.00 66.13 456 LEU A O 1
ATOM 2488 N N . ALA A 1 463 ? 191.064 187.815 243.914 1.00 60.22 457 ALA A N 1
ATOM 2489 C CA . ALA A 1 463 ? 192.075 188.056 244.931 1.00 60.22 457 ALA A CA 1
ATOM 2490 C C . ALA A 1 463 ? 192.161 186.938 245.958 1.00 60.22 457 ALA A C 1
ATOM 2491 O O . ALA A 1 463 ? 193.143 186.881 246.704 1.00 60.22 457 ALA A O 1
ATOM 2493 N N . LYS A 1 464 ? 191.172 186.048 246.011 1.00 63.63 458 LYS A N 1
ATOM 2494 C CA . LYS A 1 464 ? 191.176 184.912 246.922 1.00 63.63 458 LYS A CA 1
ATOM 2495 C C . LYS A 1 464 ? 191.794 183.671 246.288 1.00 63.63 458 LYS A C 1
ATOM 2496 O O . LYS A 1 464 ? 191.660 182.567 246.823 1.00 63.63 458 LYS A O 1
ATOM 2502 N N . GLN A 1 465 ? 192.473 183.832 245.151 1.00 63.41 459 GLN A N 1
ATOM 2503 C CA . GLN A 1 465 ? 192.997 182.690 244.415 1.00 63.41 459 GLN A CA 1
ATOM 2504 C C . GLN A 1 465 ? 194.489 182.824 244.154 1.00 63.41 459 GLN A C 1
ATOM 2505 O O . GLN A 1 465 ? 195.005 182.252 243.189 1.00 63.41 459 GLN A O 1
ATOM 2511 N N . TRP A 1 466 ? 195.194 183.566 244.995 1.00 53.96 460 TRP A N 1
ATOM 2512 C CA . TRP A 1 466 ? 196.633 183.712 244.873 1.00 53.96 460 TRP A CA 1
ATOM 2513 C C . TRP A 1 466 ? 197.341 182.610 245.645 1.00 53.96 460 TRP A C 1
ATOM 2514 O O . TRP A 1 466 ? 196.835 182.104 246.647 1.00 53.96 460 TRP A O 1
ATOM 2525 N N . THR A 1 467 ? 198.525 182.243 245.166 1.00 56.34 461 THR A N 1
ATOM 2526 C CA . THR A 1 467 ? 199.281 181.140 245.738 1.00 56.34 461 THR A CA 1
ATOM 2527 C C . THR A 1 467 ? 200.731 181.569 245.889 1.00 56.34 461 THR A C 1
ATOM 2528 O O . THR A 1 467 ? 201.323 182.087 244.943 1.00 56.34 461 THR A O 1
ATOM 2532 N N . LEU A 1 468 ? 201.300 181.358 247.066 1.00 56.78 462 LEU A N 1
ATOM 2533 C CA . LEU A 1 468 ? 202.654 181.804 247.370 1.00 56.78 462 LEU A CA 1
ATOM 2534 C C . LEU A 1 468 ? 203.610 180.626 247.239 1.00 56.78 462 LEU A C 1
ATOM 2535 O O . LEU A 1 468 ? 203.587 179.704 248.058 1.00 56.78 462 LEU A O 1
ATOM 2540 N N . VAL A 1 469 ? 204.457 180.664 246.217 1.00 59.84 463 VAL A N 1
ATOM 2541 C CA . VAL A 1 469 ? 205.366 179.573 245.895 1.00 59.84 463 VAL A CA 1
ATOM 2542 C C . VAL A 1 469 ? 206.780 180.040 246.208 1.00 59.84 463 VAL A C 1
ATOM 2543 O O . VAL A 1 469 ? 207.342 180.870 245.488 1.00 59.84 463 VAL A O 1
ATOM 2547 N N . SER A 1 470 ? 207.360 179.516 247.280 1.00 67.07 464 SER A N 1
ATOM 2548 C CA . SER A 1 470 ? 208.695 179.916 247.692 1.00 67.07 464 SER A CA 1
ATOM 2549 C C . SER A 1 470 ? 209.469 178.690 248.145 1.00 67.07 464 SER A C 1
ATOM 2550 O O . SER A 1 470 ? 208.908 177.797 248.786 1.00 67.07 464 SER A O 1
ATOM 2553 N N . GLU A 1 471 ? 210.759 178.646 247.802 1.00 75.92 465 GLU A N 1
ATOM 2554 C CA . GLU A 1 471 ? 211.597 177.550 248.272 1.00 75.92 465 GLU A CA 1
ATOM 2555 C C . GLU A 1 471 ? 211.990 177.741 249.729 1.00 75.92 465 GLU A C 1
ATOM 2556 O O . GLU A 1 471 ? 212.302 176.765 250.420 1.00 75.92 465 GLU A O 1
ATOM 2562 N N . GLU A 1 472 ? 211.979 178.963 250.204 1.00 71.64 466 GLU A N 1
ATOM 2563 C CA . GLU A 1 472 ? 212.170 179.331 251.593 1.00 71.64 466 GLU A CA 1
ATOM 2564 C C . GLU A 1 472 ? 210.844 179.238 252.335 1.00 71.64 466 GLU A C 1
ATOM 2565 O O . GLU A 1 472 ? 209.784 179.469 251.748 1.00 71.64 466 GLU A O 1
ATOM 2571 N N . PRO A 1 473 ? 210.863 178.868 253.615 1.00 66.59 467 PRO A N 1
ATOM 2572 C CA . PRO A 1 473 ? 209.638 178.956 254.418 1.00 66.59 467 PRO A CA 1
ATOM 2573 C C . PRO A 1 473 ? 209.242 180.412 254.611 1.00 66.59 467 PRO A C 1
ATOM 2574 O O . PRO A 1 473 ? 210.060 181.248 255.000 1.00 66.59 467 PRO A O 1
ATOM 2578 N N . VAL A 1 474 ? 207.969 180.708 254.330 1.00 58.81 468 VAL A N 1
ATOM 2579 C CA . VAL A 1 474 ? 207.545 182.073 254.020 1.00 58.81 468 VAL A CA 1
ATOM 2580 C C . VAL A 1 474 ? 207.427 182.974 255.236 1.00 58.81 468 VAL A C 1
ATOM 2581 O O . VAL A 1 474 ? 207.085 184.152 255.084 1.00 58.81 468 VAL A O 1
ATOM 2585 N N . THR A 1 475 ? 207.697 182.469 256.432 1.00 58.54 469 THR A N 1
ATOM 2586 C CA . THR A 1 475 ? 207.747 183.314 257.612 1.00 58.54 469 THR A CA 1
ATOM 2587 C C . THR A 1 475 ? 209.111 183.952 257.826 1.00 58.54 469 THR A C 1
ATOM 2588 O O . THR A 1 475 ? 209.259 184.759 258.749 1.00 58.54 469 THR A O 1
ATOM 2592 N N . ASN A 1 476 ? 210.103 183.612 257.011 1.00 59.68 470 ASN A N 1
ATOM 2593 C CA . ASN A 1 476 ? 211.400 184.259 257.095 1.00 59.68 470 ASN A CA 1
ATOM 2594 C C . ASN A 1 476 ? 211.402 185.565 256.319 1.00 59.68 470 ASN A C 1
ATOM 2595 O O . ASN A 1 476 ? 210.673 185.732 255.340 1.00 59.68 470 ASN A O 1
ATOM 2600 N N . GLY A 1 477 ? 212.234 186.493 256.768 1.00 56.85 471 GLY A N 1
ATOM 2601 C CA . GLY A 1 477 ? 212.382 187.755 256.081 1.00 56.85 471 GLY A CA 1
ATOM 2602 C C . GLY A 1 477 ? 213.109 187.605 254.762 1.00 56.85 471 GLY A C 1
ATOM 2603 O O . GLY A 1 477 ? 213.684 186.566 254.438 1.00 56.85 471 GLY A O 1
ATOM 2604 N N . LEU A 1 478 ? 213.072 188.674 253.977 1.00 55.18 472 LEU A N 1
ATOM 2605 C CA . LEU A 1 478 ? 213.756 188.659 252.698 1.00 55.18 472 LEU A CA 1
ATOM 2606 C C . LEU A 1 478 ? 215.264 188.760 252.887 1.00 55.18 472 LEU A C 1
ATOM 2607 O O . LEU A 1 478 ? 215.766 189.211 253.918 1.00 55.18 472 LEU A O 1
ATOM 2612 N N . LYS A 1 479 ? 215.984 188.320 251.862 1.00 59.49 473 LYS A N 1
ATOM 2613 C CA . LYS A 1 479 ? 217.418 188.528 251.774 1.00 59.49 473 LYS A CA 1
ATOM 2614 C C . LYS A 1 479 ? 217.774 188.619 250.300 1.00 59.49 473 LYS A C 1
ATOM 2615 O O . LYS A 1 479 ? 216.920 188.446 249.429 1.00 59.49 473 LYS A O 1
ATOM 2621 N N . ASP A 1 480 ? 219.038 188.926 250.030 1.00 62.01 474 ASP A N 1
ATOM 2622 C CA . ASP A 1 480 ? 219.493 189.114 248.660 1.00 62.01 474 ASP A CA 1
ATOM 2623 C C . ASP A 1 480 ? 219.483 187.784 247.918 1.00 62.01 474 ASP A C 1
ATOM 2624 O O . ASP A 1 480 ? 220.272 186.884 248.222 1.00 62.01 474 ASP A O 1
ATOM 2629 N N . GLY A 1 481 ? 218.579 187.660 246.949 1.00 59.46 475 GLY A N 1
ATOM 2630 C CA . GLY A 1 481 ? 218.463 186.462 246.145 1.00 59.46 475 GLY A CA 1
ATOM 2631 C C . GLY A 1 481 ? 217.182 185.683 246.332 1.00 59.46 475 GLY A C 1
ATOM 2632 O O . GLY A 1 481 ? 217.041 184.614 245.727 1.00 59.46 475 GLY A O 1
ATOM 2633 N N . ILE A 1 482 ? 216.249 186.167 247.151 1.00 56.60 476 ILE A N 1
ATOM 2634 C CA . ILE A 1 482 ? 214.975 185.480 247.332 1.00 56.60 476 ILE A CA 1
ATOM 2635 C C . ILE A 1 482 ? 214.131 185.661 246.081 1.00 56.60 476 ILE A C 1
ATOM 2636 O O . ILE A 1 482 ? 213.880 186.786 245.638 1.00 56.60 476 ILE A O 1
ATOM 2641 N N . VAL A 1 483 ? 213.700 184.550 245.499 1.00 52.60 477 VAL A N 1
ATOM 2642 C CA . VAL A 1 483 ? 212.776 184.551 244.377 1.00 52.60 477 VAL A CA 1
ATOM 2643 C C . VAL A 1 483 ? 211.540 183.781 244.800 1.00 52.60 477 VAL A C 1
ATOM 2644 O O . VAL A 1 483 ? 211.647 182.644 245.272 1.00 52.60 477 VAL A O 1
ATOM 2648 N N . PHE A 1 484 ? 210.374 184.397 244.648 1.00 50.92 478 PHE A N 1
ATOM 2649 C CA . PHE A 1 484 ? 209.143 183.672 244.917 1.00 50.92 478 PHE A CA 1
ATOM 2650 C C . PHE A 1 484 ? 208.089 184.023 243.882 1.00 50.92 478 PHE A C 1
ATOM 2651 O O . PHE A 1 484 ? 208.123 185.077 243.248 1.00 50.92 478 PHE A O 1
ATOM 2659 N N . LEU A 1 485 ? 207.146 183.107 243.718 1.00 52.27 479 LEU A N 1
ATOM 2660 C CA . LEU A 1 485 ? 206.069 183.241 242.757 1.00 52.27 479 LEU A CA 1
ATOM 2661 C C . LEU A 1 485 ? 204.781 183.579 243.486 1.00 52.27 479 LEU A C 1
ATOM 2662 O O . LEU A 1 485 ? 204.498 183.037 244.556 1.00 52.27 479 LEU A O 1
ATOM 2667 N N . LEU A 1 486 ? 204.013 184.479 242.903 1.00 50.71 480 LEU A N 1
ATOM 2668 C CA . LEU A 1 486 ? 202.632 184.720 243.283 1.00 50.71 480 LEU A CA 1
ATOM 2669 C C . LEU A 1 486 ? 201.804 184.161 242.137 1.00 50.71 480 LEU A C 1
ATOM 2670 O O . LEU A 1 486 ? 201.504 184.858 241.170 1.00 50.71 480 LEU A O 1
ATOM 2675 N N . LYS A 1 487 ? 201.488 182.879 242.228 1.00 56.86 481 LYS A N 1
ATOM 2676 C CA . LYS A 1 487 ? 200.763 182.217 241.166 1.00 56.86 481 LYS A CA 1
ATOM 2677 C C . LYS A 1 487 ? 199.272 182.490 241.261 1.00 56.86 481 LYS A C 1
ATOM 2678 O O . LYS A 1 487 ? 198.719 182.794 242.319 1.00 56.86 481 LYS A O 1
ATOM 2684 N N . ARG A 1 488 ? 198.630 182.363 240.113 1.00 65.16 482 ARG A N 1
ATOM 2685 C CA . ARG A 1 488 ? 197.193 182.456 239.958 1.00 65.16 482 ARG A CA 1
ATOM 2686 C C . ARG A 1 488 ? 196.872 181.400 238.910 1.00 65.16 482 ARG A C 1
ATOM 2687 O O . ARG A 1 488 ? 197.780 180.749 238.387 1.00 65.16 482 ARG A O 1
ATOM 2695 N N . GLN A 1 489 ? 195.587 181.204 238.617 1.00 73.81 483 GLN A N 1
ATOM 2696 C CA . GLN A 1 489 ? 195.224 180.207 237.613 1.00 73.81 483 GLN A CA 1
ATOM 2697 C C . GLN A 1 489 ? 195.613 180.667 236.213 1.00 73.81 483 GLN A C 1
ATOM 2698 O O . GLN A 1 489 ? 195.765 179.853 235.296 1.00 73.81 483 GLN A O 1
ATOM 2704 N N . ASP A 1 490 ? 195.799 181.973 236.040 1.00 69.01 484 ASP A N 1
ATOM 2705 C CA . ASP A 1 490 ? 196.025 182.528 234.715 1.00 69.01 484 ASP A CA 1
ATOM 2706 C C . ASP A 1 490 ? 197.504 182.796 234.463 1.00 69.01 484 ASP A C 1
ATOM 2707 O O . ASP A 1 490 ? 198.012 182.528 233.369 1.00 69.01 484 ASP A O 1
ATOM 2712 N N . PHE A 1 491 ? 198.208 183.323 235.458 1.00 57.74 485 PHE A N 1
ATOM 2713 C CA . PHE A 1 491 ? 199.568 183.818 235.280 1.00 57.74 485 PHE A CA 1
ATOM 2714 C C . PHE A 1 491 ? 200.332 183.617 236.584 1.00 57.74 485 PHE A C 1
ATOM 2715 O O . PHE A 1 491 ? 199.861 182.915 237.489 1.00 57.74 485 PHE A O 1
ATOM 2723 N N . SER A 1 492 ? 201.503 184.238 236.688 1.00 53.39 486 SER A N 1
ATOM 2724 C CA . SER A 1 492 ? 202.309 184.182 237.896 1.00 53.39 486 SER A CA 1
ATOM 2725 C C . SER A 1 492 ? 203.159 185.439 237.988 1.00 53.39 486 SER A C 1
ATOM 2726 O O . SER A 1 492 ? 203.732 185.882 236.991 1.00 53.39 486 SER A O 1
ATOM 2729 N N . LEU A 1 493 ? 203.230 186.009 239.188 1.00 48.66 487 LEU A N 1
ATOM 2730 C CA . LEU A 1 493 ? 204.091 187.150 239.478 1.00 48.66 487 LEU A CA 1
ATOM 2731 C C . LEU A 1 493 ? 205.420 186.631 240.003 1.00 48.66 487 LEU A C 1
ATOM 2732 O O . LEU A 1 493 ? 205.499 186.157 241.136 1.00 48.66 487 LEU A O 1
ATOM 2737 N N . VAL A 1 494 ? 206.460 186.718 239.191 1.00 49.04 488 VAL A N 1
ATOM 2738 C CA . VAL A 1 494 ? 207.793 186.296 239.588 1.00 49.04 488 VAL A CA 1
ATOM 2739 C C . VAL A 1 494 ? 208.446 187.475 240.292 1.00 49.04 488 VAL A C 1
ATOM 2740 O O . VAL A 1 494 ? 208.546 188.566 239.721 1.00 49.04 488 VAL A O 1
ATOM 2744 N N . VAL A 1 495 ? 208.885 187.270 241.530 1.00 48.46 489 VAL A N 1
ATOM 2745 C CA . VAL A 1 495 ? 209.432 188.335 242.357 1.00 48.46 489 VAL A CA 1
ATOM 2746 C C . VAL A 1 495 ? 210.870 187.987 242.694 1.00 48.46 489 VAL A C 1
ATOM 2747 O O . VAL A 1 495 ? 211.133 186.950 243.318 1.00 48.46 489 VAL A O 1
ATOM 2751 N N . SER A 1 496 ? 211.791 188.855 242.286 1.00 51.59 490 SER A N 1
ATOM 2752 C CA . SER A 1 496 ? 213.205 188.746 242.603 1.00 51.59 490 SER A CA 1
ATOM 2753 C C . SER A 1 496 ? 213.581 189.822 243.609 1.00 51.59 490 SER A C 1
ATOM 2754 O O . SER A 1 496 ? 213.176 190.978 243.471 1.00 51.59 490 SER A O 1
ATOM 2757 N N . THR A 1 497 ? 214.362 189.442 244.612 1.00 55.05 491 THR A N 1
ATOM 2758 C CA . THR A 1 497 ? 214.767 190.343 245.680 1.00 55.05 491 THR A CA 1
ATOM 2759 C C . THR A 1 497 ? 216.252 190.638 245.551 1.00 55.05 491 THR A C 1
ATOM 2760 O O . THR A 1 497 ? 217.062 189.714 245.432 1.00 55.05 491 THR A O 1
ATOM 2764 N N . LYS A 1 498 ? 216.607 191.917 245.564 1.00 53.72 492 LYS A N 1
ATOM 2765 C CA . LYS A 1 498 ? 217.995 192.334 245.646 1.00 53.72 492 LYS A CA 1
ATOM 2766 C C . LYS A 1 498 ? 218.162 193.283 246.819 1.00 53.72 492 LYS A C 1
ATOM 2767 O O . LYS A 1 498 ? 217.236 194.000 247.188 1.00 53.72 492 LYS A O 1
ATOM 2773 N N . LYS A 1 499 ? 219.336 193.262 247.427 1.00 53.70 493 LYS A N 1
ATOM 2774 C CA . LYS A 1 499 ? 219.620 194.147 248.543 1.00 53.70 493 LYS A CA 1
ATOM 2775 C C . LYS A 1 499 ? 219.897 195.542 248.003 1.00 53.70 493 LYS A C 1
ATOM 2776 O O . LYS A 1 499 ? 220.609 195.694 247.007 1.00 53.70 493 LYS A O 1
ATOM 2782 N N . VAL A 1 500 ? 219.297 196.548 248.633 1.00 53.44 494 VAL A N 1
ATOM 2783 C CA . VAL A 1 500 ? 219.634 197.940 248.341 1.00 53.44 494 VAL A CA 1
ATOM 2784 C C . VAL A 1 500 ? 221.080 198.167 248.762 1.00 53.44 494 VAL A C 1
ATOM 2785 O O . VAL A 1 500 ? 221.430 197.900 249.924 1.00 53.44 494 VAL A O 1
ATOM 2789 N N . PRO A 1 501 ? 221.953 198.620 247.868 1.00 53.33 495 PRO A N 1
ATOM 2790 C CA . PRO A 1 501 ? 223.387 198.617 248.162 1.00 53.33 495 PRO A CA 1
ATOM 2791 C C . PRO A 1 501 ? 223.789 199.690 249.160 1.00 53.33 495 PRO A C 1
ATOM 2792 O O . PRO A 1 501 ? 223.104 200.693 249.360 1.00 53.33 495 PRO A O 1
ATOM 2796 N N . PHE A 1 502 ? 224.921 199.433 249.806 1.00 56.14 496 PHE A N 1
ATOM 2797 C CA . PHE A 1 502 ? 225.502 200.387 250.736 1.00 56.14 496 PHE A CA 1
ATOM 2798 C C . PHE A 1 502 ? 226.028 201.587 249.967 1.00 56.14 496 PHE A C 1
ATOM 2799 O O . PHE A 1 502 ? 226.691 201.431 248.941 1.00 56.14 496 PHE A O 1
ATOM 2807 N N . PHE A 1 503 ? 225.736 202.784 250.457 1.00 55.24 497 PHE A N 1
ATOM 2808 C CA . PHE A 1 503 ? 226.191 204.006 249.814 1.00 55.24 497 PHE A CA 1
ATOM 2809 C C . PHE A 1 503 ? 227.296 204.646 250.634 1.00 55.24 497 PHE A C 1
ATOM 2810 O O . PHE A 1 503 ? 227.233 204.678 251.863 1.00 55.24 497 PHE A O 1
ATOM 2818 N N . LYS A 1 504 ? 228.314 205.148 249.951 1.00 59.30 498 LYS A N 1
ATOM 2819 C CA . LYS A 1 504 ? 229.331 205.974 250.585 1.00 59.30 498 LYS A CA 1
ATOM 2820 C C . LYS A 1 504 ? 229.305 207.320 249.877 1.00 59.30 498 LYS A C 1
ATOM 2821 O O . LYS A 1 504 ? 229.928 207.492 248.827 1.00 59.30 498 LYS A O 1
ATOM 2827 N N . LEU A 1 505 ? 228.566 208.268 250.440 1.00 57.01 499 LEU A N 1
ATOM 2828 C CA . LEU A 1 505 ? 228.605 209.631 249.941 1.00 57.01 499 LEU A CA 1
ATOM 2829 C C . LEU A 1 505 ? 229.842 210.352 250.448 1.00 57.01 499 LEU A C 1
ATOM 2830 O O . LEU A 1 505 ? 230.211 210.242 251.620 1.00 57.01 499 LEU A O 1
ATOM 2835 N N . SER A 1 506 ? 230.481 211.086 249.552 1.00 61.49 500 SER A N 1
ATOM 2836 C CA . SER A 1 506 ? 231.499 212.056 249.899 1.00 61.49 500 SER A CA 1
ATOM 2837 C C . SER A 1 506 ? 230.930 213.442 249.652 1.00 61.49 500 SER A C 1
ATOM 2838 O O . SER A 1 506 ? 229.951 213.606 248.924 1.00 61.49 500 SER A O 1
ATOM 2841 N N . GLU A 1 507 ? 231.535 214.445 250.273 1.00 68.54 501 GLU A N 1
ATOM 2842 C CA . GLU A 1 507 ? 231.101 215.820 250.087 1.00 68.54 501 GLU A CA 1
ATOM 2843 C C . GLU A 1 507 ? 232.152 216.564 249.280 1.00 68.54 501 GLU A C 1
ATOM 2844 O O . GLU A 1 507 ? 233.350 216.444 249.551 1.00 68.54 501 GLU A O 1
ATOM 2850 N N . GLU A 1 508 ? 231.699 217.321 248.289 1.00 75.53 502 GLU A N 1
ATOM 2851 C CA . GLU A 1 508 ? 232.560 218.163 247.475 1.00 75.53 502 GLU A CA 1
ATOM 2852 C C . GLU A 1 508 ? 231.954 219.552 247.430 1.00 75.53 502 GLU A C 1
ATOM 2853 O O . GLU A 1 508 ? 230.792 219.709 247.050 1.00 75.53 502 GLU A O 1
ATOM 2859 N N . PHE A 1 509 ? 232.730 220.553 247.820 1.00 85.60 503 PHE A N 1
ATOM 2860 C CA . PHE A 1 509 ? 232.268 221.931 247.792 1.00 85.60 503 PHE A CA 1
ATOM 2861 C C . PHE A 1 509 ? 232.719 222.585 246.496 1.00 85.60 503 PHE A C 1
ATOM 2862 O O . PHE A 1 509 ? 233.899 222.519 246.139 1.00 85.60 503 PHE A O 1
ATOM 2870 N N . VAL A 1 510 ? 231.778 223.208 245.797 1.00 89.94 504 VAL A N 1
ATOM 2871 C CA . VAL A 1 510 ? 232.091 224.021 244.633 1.00 89.94 504 VAL A CA 1
ATOM 2872 C C . VAL A 1 510 ? 231.741 225.464 244.956 1.00 89.94 504 VAL A C 1
ATOM 2873 O O . VAL A 1 510 ? 230.904 225.749 245.819 1.00 89.94 504 VAL A O 1
ATOM 2877 N N . ASP A 1 511 ? 232.401 226.363 244.282 1.00 93.99 505 ASP A N 1
ATOM 2878 C CA . ASP A 1 511 ? 232.112 227.779 244.446 1.00 93.99 505 ASP A CA 1
ATOM 2879 C C . ASP A 1 511 ? 231.200 228.235 243.313 1.00 93.99 505 ASP A C 1
ATOM 2880 O O . ASP A 1 511 ? 231.515 227.988 242.143 1.00 93.99 505 ASP A O 1
ATOM 2885 N N . PRO A 1 512 ? 230.055 228.861 243.615 1.00 94.05 506 PRO A N 1
ATOM 2886 C CA . PRO A 1 512 ? 229.235 229.453 242.542 1.00 94.05 506 PRO A CA 1
ATOM 2887 C C . PRO A 1 512 ? 229.930 230.571 241.780 1.00 94.05 506 PRO A C 1
ATOM 2888 O O . PRO A 1 512 ? 229.549 230.845 240.635 1.00 94.05 506 PRO A O 1
ATOM 2892 N N . LYS A 1 513 ? 230.928 231.223 242.375 1.00 93.96 507 LYS A N 1
ATOM 2893 C CA . LYS A 1 513 ? 231.779 232.149 241.645 1.00 93.96 507 LYS A CA 1
ATOM 2894 C C . LYS A 1 513 ? 232.697 231.433 240.660 1.00 93.96 507 LYS A C 1
ATOM 2895 O O . LYS A 1 513 ? 233.034 232.003 239.617 1.00 93.96 507 LYS A O 1
ATOM 2901 N N . SER A 1 514 ? 233.065 230.182 240.937 1.00 92.01 508 SER A N 1
ATOM 2902 C CA . SER A 1 514 ? 234.055 229.464 240.141 1.00 92.01 508 SER A CA 1
ATOM 2903 C C . SER A 1 514 ? 233.505 228.886 238.842 1.00 92.01 508 SER A C 1
ATOM 2904 O O . SER A 1 514 ? 234.227 228.149 238.165 1.00 92.01 508 SER A O 1
ATOM 2907 N N . HIS A 1 515 ? 232.261 229.186 238.476 1.00 88.08 509 HIS A N 1
ATOM 2908 C CA . HIS A 1 515 ? 231.704 228.724 237.207 1.00 88.08 509 HIS A CA 1
ATOM 2909 C C . HIS A 1 515 ? 232.002 229.789 236.160 1.00 88.08 509 HIS A C 1
ATOM 2910 O O . HIS A 1 515 ? 231.249 230.744 235.981 1.00 88.08 509 HIS A O 1
ATOM 2917 N N . LYS A 1 516 ? 233.121 229.622 235.460 1.00 87.62 510 LYS A N 1
ATOM 2918 C CA . LYS A 1 516 ? 233.566 230.568 234.448 1.00 87.62 510 LYS A CA 1
ATOM 2919 C C . LYS A 1 516 ? 233.652 229.872 233.099 1.00 87.62 510 LYS A C 1
ATOM 2920 O O . LYS A 1 516 ? 233.939 228.674 233.027 1.00 87.62 510 LYS A O 1
ATOM 2926 N N . PHE A 1 517 ? 233.428 230.638 232.035 1.00 84.70 511 PHE A N 1
ATOM 2927 C CA . PHE A 1 517 ? 233.155 230.105 230.710 1.00 84.70 511 PHE A CA 1
ATOM 2928 C C . PHE A 1 517 ? 233.915 230.876 229.640 1.00 84.70 511 PHE A C 1
ATOM 2929 O O . PHE A 1 517 ? 234.273 232.043 229.816 1.00 84.70 511 PHE A O 1
ATOM 2937 N N . VAL A 1 518 ? 234.178 230.193 228.528 1.00 85.70 512 VAL A N 1
ATOM 2938 C CA . VAL A 1 518 ? 234.808 230.781 227.354 1.00 85.70 512 VAL A CA 1
ATOM 2939 C C . VAL A 1 518 ? 233.903 230.534 226.158 1.00 85.70 512 VAL A C 1
ATOM 2940 O O . VAL A 1 518 ? 232.881 229.850 226.263 1.00 85.70 512 VAL A O 1
ATOM 2944 N N . MET A 1 519 ? 234.278 231.104 225.013 1.00 85.41 513 MET A N 1
ATOM 2945 C CA . MET A 1 519 ? 233.481 231.002 223.796 1.00 85.41 513 MET A CA 1
ATOM 2946 C C . MET A 1 519 ? 234.029 229.945 222.830 1.00 85.41 513 MET A C 1
ATOM 2947 O O . MET A 1 519 ? 233.406 229.640 221.805 1.00 85.41 513 MET A O 1
ATOM 2952 N N . ARG A 1 520 ? 235.155 229.325 223.154 1.00 90.10 514 ARG A N 1
ATOM 2953 C CA . ARG A 1 520 ? 235.811 228.401 222.241 1.00 90.10 514 ARG A CA 1
ATOM 2954 C C . ARG A 1 520 ? 235.466 226.968 222.613 1.00 90.10 514 ARG A C 1
ATOM 2955 O O . ARG A 1 520 ? 235.755 226.533 223.733 1.00 90.10 514 ARG A O 1
ATOM 2963 N N . LEU A 1 521 ? 234.850 226.252 221.668 1.00 88.19 515 LEU A N 1
ATOM 2964 C CA . LEU A 1 521 ? 234.551 224.814 221.742 1.00 88.19 515 LEU A CA 1
ATOM 2965 C C . LEU A 1 521 ? 233.678 224.460 222.945 1.00 88.19 515 LEU A C 1
ATOM 2966 O O . LEU A 1 521 ? 232.919 223.492 222.910 1.00 88.19 515 LEU A O 1
ATOM 2971 N N . VAL B 1 115 ? 194.881 228.443 265.448 1.00 102.18 109 VAL B N 1
ATOM 2972 C CA . VAL B 1 115 ? 196.201 227.845 265.588 1.00 102.18 109 VAL B CA 1
ATOM 2973 C C . VAL B 1 115 ? 196.857 228.423 266.845 1.00 102.18 109 VAL B C 1
ATOM 2974 O O . VAL B 1 115 ? 197.835 227.883 267.363 1.00 102.18 109 VAL B O 1
ATOM 2978 N N . ALA B 1 116 ? 196.289 229.521 267.351 1.00 102.89 110 ALA B N 1
ATOM 2979 C CA . ALA B 1 116 ? 196.803 230.113 268.581 1.00 102.89 110 ALA B CA 1
ATOM 2980 C C . ALA B 1 116 ? 196.395 229.291 269.797 1.00 102.89 110 ALA B C 1
ATOM 2981 O O . ALA B 1 116 ? 197.110 229.265 270.808 1.00 102.89 110 ALA B O 1
ATOM 2983 N N . ALA B 1 117 ? 195.248 228.612 269.715 1.00 100.26 111 ALA B N 1
ATOM 2984 C CA . ALA B 1 117 ? 194.803 227.766 270.817 1.00 100.26 111 ALA B CA 1
ATOM 2985 C C . ALA B 1 117 ? 195.692 226.539 270.963 1.00 100.26 111 ALA B C 1
ATOM 2986 O O . ALA B 1 117 ? 195.910 226.054 272.079 1.00 100.26 111 ALA B O 1
ATOM 2988 N N . GLY B 1 118 ? 196.235 226.041 269.850 1.00 98.63 112 GLY B N 1
ATOM 2989 C CA . GLY B 1 118 ? 197.174 224.933 269.927 1.00 98.63 112 GLY B CA 1
ATOM 2990 C C . GLY B 1 118 ? 198.483 225.321 270.587 1.00 98.63 112 GLY B C 1
ATOM 2991 O O . GLY B 1 118 ? 199.033 224.562 271.388 1.00 98.63 112 GLY B O 1
ATOM 2992 N N . ALA B 1 119 ? 198.983 226.522 270.284 1.00 97.00 113 ALA B N 1
ATOM 2993 C CA . ALA B 1 119 ? 200.192 227.011 270.940 1.00 97.00 113 ALA B CA 1
ATOM 2994 C C . ALA B 1 119 ? 199.937 227.310 272.412 1.00 97.00 113 ALA B C 1
ATOM 2995 O O . ALA B 1 119 ? 200.820 227.106 273.255 1.00 97.00 113 ALA B O 1
ATOM 2997 N N . THR B 1 120 ? 198.726 227.774 272.740 1.00 97.43 114 THR B N 1
ATOM 2998 C CA . THR B 1 120 ? 198.363 228.003 274.136 1.00 97.43 114 THR B CA 1
ATOM 2999 C C . THR B 1 120 ? 198.303 226.692 274.914 1.00 97.43 114 THR B C 1
ATOM 3000 O O . THR B 1 120 ? 198.818 226.606 276.036 1.00 97.43 114 THR B O 1
ATOM 3004 N N . LEU B 1 121 ? 197.704 225.653 274.318 1.00 94.79 115 LEU B N 1
ATOM 3005 C CA . LEU B 1 121 ? 197.672 224.336 274.951 1.00 94.79 115 LEU B CA 1
ATOM 3006 C C . LEU B 1 121 ? 199.066 223.739 275.079 1.00 94.79 115 LEU B C 1
ATOM 3007 O O . LEU B 1 121 ? 199.370 223.085 276.080 1.00 94.79 115 LEU B O 1
ATOM 3012 N N . ALA B 1 122 ? 199.933 223.973 274.088 1.00 94.31 116 ALA B N 1
ATOM 3013 C CA . ALA B 1 122 ? 201.297 223.454 274.154 1.00 94.31 116 ALA B CA 1
ATOM 3014 C C . ALA B 1 122 ? 202.097 224.127 275.262 1.00 94.31 116 ALA B C 1
ATOM 3015 O O . ALA B 1 122 ? 202.786 223.451 276.037 1.00 94.31 116 ALA B O 1
ATOM 3017 N N . LEU B 1 123 ? 201.993 225.456 275.369 1.00 96.17 117 LEU B N 1
ATOM 3018 C CA . LEU B 1 123 ? 202.714 226.179 276.413 1.00 96.17 117 LEU B CA 1
ATOM 3019 C C . LEU B 1 123 ? 202.175 225.842 277.798 1.00 96.17 117 LEU B C 1
ATOM 3020 O O . LEU B 1 123 ? 202.951 225.665 278.746 1.00 96.17 117 LEU B O 1
ATOM 3025 N N . LEU B 1 124 ? 200.849 225.720 277.925 1.00 94.79 118 LEU B N 1
ATOM 3026 C CA . LEU B 1 124 ? 200.244 225.360 279.203 1.00 94.79 118 LEU B CA 1
ATOM 3027 C C . LEU B 1 124 ? 200.616 223.941 279.610 1.00 94.79 118 LEU B C 1
ATOM 3028 O O . LEU B 1 124 ? 200.916 223.683 280.780 1.00 94.79 118 LEU B O 1
ATOM 3033 N N . SER B 1 125 ? 200.635 223.012 278.650 1.00 92.42 119 SER B N 1
ATOM 3034 C CA . SER B 1 125 ? 200.987 221.632 278.951 1.00 92.42 119 SER B CA 1
ATOM 3035 C C . SER B 1 125 ? 202.466 221.486 279.268 1.00 92.42 119 SER B C 1
ATOM 3036 O O . SER B 1 125 ? 202.848 220.586 280.020 1.00 92.42 119 SER B O 1
ATOM 3039 N N . PHE B 1 126 ? 203.314 222.350 278.711 1.00 94.67 120 PHE B N 1
ATOM 3040 C CA . PHE B 1 126 ? 204.722 222.280 279.076 1.00 94.67 120 PHE B CA 1
ATOM 3041 C C . PHE B 1 126 ? 204.980 222.906 280.442 1.00 94.67 120 PHE B C 1
ATOM 3042 O O . PHE B 1 126 ? 205.827 222.416 281.197 1.00 94.67 120 PHE B O 1
ATOM 3050 N N . LEU B 1 127 ? 204.268 223.983 280.782 1.00 96.36 121 LEU B N 1
ATOM 3051 C CA . LEU B 1 127 ? 204.510 224.660 282.051 1.00 96.36 121 LEU B CA 1
ATOM 3052 C C . LEU B 1 127 ? 203.762 224.040 283.227 1.00 96.36 121 LEU B C 1
ATOM 3053 O O . LEU B 1 127 ? 204.119 224.320 284.376 1.00 96.36 121 LEU B O 1
ATOM 3058 N N . THR B 1 128 ? 202.744 223.220 282.970 1.00 95.59 122 THR B N 1
ATOM 3059 C CA . THR B 1 128 ? 201.966 222.619 284.052 1.00 95.59 122 THR B CA 1
ATOM 3060 C C . THR B 1 128 ? 202.738 221.643 284.957 1.00 95.59 122 THR B C 1
ATOM 3061 O O . THR B 1 128 ? 202.538 221.721 286.183 1.00 95.59 122 THR B O 1
ATOM 3065 N N . PRO B 1 129 ? 203.616 220.738 284.472 1.00 95.51 123 PRO B N 1
ATOM 3066 C CA . PRO B 1 129 ? 204.386 219.936 285.445 1.00 95.51 123 PRO B CA 1
ATOM 3067 C C . PRO B 1 129 ? 205.385 220.749 286.246 1.00 95.51 123 PRO B C 1
ATOM 3068 O O . PRO B 1 129 ? 205.601 220.464 287.432 1.00 95.51 123 PRO B O 1
ATOM 3072 N N . LEU B 1 130 ? 205.994 221.765 285.627 1.00 98.17 124 LEU B N 1
ATOM 3073 C CA . LEU B 1 130 ? 206.902 222.640 286.357 1.00 98.17 124 LEU B CA 1
ATOM 3074 C C . LEU B 1 130 ? 206.160 223.460 287.402 1.00 98.17 124 LEU B C 1
ATOM 3075 O O . LEU B 1 130 ? 206.688 223.688 288.494 1.00 98.17 124 LEU B O 1
ATOM 3080 N N . ALA B 1 131 ? 204.926 223.868 287.104 1.00 98.95 125 ALA B N 1
ATOM 3081 C CA . ALA B 1 131 ? 204.111 224.539 288.110 1.00 98.95 125 ALA B CA 1
ATOM 3082 C C . ALA B 1 131 ? 203.736 223.589 289.239 1.00 98.95 125 ALA B C 1
ATOM 3083 O O . ALA B 1 131 ? 203.784 223.973 290.414 1.00 98.95 125 ALA B O 1
ATOM 3085 N N . PHE B 1 132 ? 203.403 222.335 288.905 1.00 98.61 126 PHE B N 1
ATOM 3086 C CA . PHE B 1 132 ? 203.029 221.364 289.932 1.00 98.61 126 PHE B CA 1
ATOM 3087 C C . PHE B 1 132 ? 204.208 221.003 290.824 1.00 98.61 126 PHE B C 1
ATOM 3088 O O . PHE B 1 132 ? 204.013 220.638 291.988 1.00 98.61 126 PHE B O 1
ATOM 3096 N N . LEU B 1 133 ? 205.427 221.088 290.301 1.00 99.90 127 LEU B N 1
ATOM 3097 C CA . LEU B 1 133 ? 206.600 220.842 291.125 1.00 99.90 127 LEU B CA 1
ATOM 3098 C C . LEU B 1 133 ? 207.075 222.067 291.891 1.00 99.90 127 LEU B C 1
ATOM 3099 O O . LEU B 1 133 ? 207.637 221.912 292.979 1.00 99.90 127 LEU B O 1
ATOM 3104 N N . LEU B 1 134 ? 206.870 223.274 291.365 1.00 103.65 128 LEU B N 1
ATOM 3105 C CA . LEU B 1 134 ? 207.458 224.461 291.968 1.00 103.65 128 LEU B CA 1
ATOM 3106 C C . LEU B 1 134 ? 206.500 225.268 292.834 1.00 103.65 128 LEU B C 1
ATOM 3107 O O . LEU B 1 134 ? 206.960 226.162 293.548 1.00 103.65 128 LEU B O 1
ATOM 3112 N N . LEU B 1 135 ? 205.198 224.991 292.806 1.00 107.33 129 LEU B N 1
ATOM 3113 C CA . LEU B 1 135 ? 204.332 225.701 293.749 1.00 107.33 129 LEU B CA 1
ATOM 3114 C C . LEU B 1 135 ? 204.435 225.280 295.226 1.00 107.33 129 LEU B C 1
ATOM 3115 O O . LEU B 1 135 ? 204.327 226.171 296.080 1.00 107.33 129 LEU B O 1
ATOM 3120 N N . PRO B 1 136 ? 204.606 224.005 295.612 1.00 110.23 130 PRO B N 1
ATOM 3121 C CA . PRO B 1 136 ? 204.751 223.705 297.060 1.00 110.23 130 PRO B CA 1
ATOM 3122 C C . PRO B 1 136 ? 206.045 224.215 297.692 1.00 110.23 130 PRO B C 1
ATOM 3123 O O . PRO B 1 136 ? 205.996 224.617 298.863 1.00 110.23 130 PRO B O 1
ATOM 3127 N N . PRO B 1 137 ? 207.219 224.231 297.023 1.00 109.68 131 PRO B N 1
ATOM 3128 C CA . PRO B 1 137 ? 208.356 224.919 297.667 1.00 109.68 131 PRO B CA 1
ATOM 3129 C C . PRO B 1 137 ? 208.227 226.432 297.717 1.00 109.68 131 PRO B C 1
ATOM 3130 O O . PRO B 1 137 ? 208.883 227.057 298.559 1.00 109.68 131 PRO B O 1
ATOM 3134 N N . LEU B 1 138 ? 207.416 227.045 296.858 1.00 109.30 132 LEU B N 1
ATOM 3135 C CA . LEU B 1 138 ? 207.277 228.495 296.899 1.00 109.30 132 LEU B CA 1
ATOM 3136 C C . LEU B 1 138 ? 206.164 228.959 297.827 1.00 109.30 132 LEU B C 1
ATOM 3137 O O . LEU B 1 138 ? 206.213 230.088 298.326 1.00 109.30 132 LEU B O 1
ATOM 3142 N N . LEU B 1 139 ? 205.157 228.124 298.075 1.00 111.48 133 LEU B N 1
ATOM 3143 C CA . LEU B 1 139 ? 204.030 228.598 298.869 1.00 111.48 133 LEU B CA 1
ATOM 3144 C C . LEU B 1 139 ? 204.073 228.100 300.311 1.00 111.48 133 LEU B C 1
ATOM 3145 O O . LEU B 1 139 ? 204.031 228.911 301.241 1.00 111.48 133 LEU B O 1
ATOM 3150 N N . TRP B 1 140 ? 204.158 226.787 300.528 1.00 116.45 134 TRP B N 1
ATOM 3151 C CA . TRP B 1 140 ? 204.315 226.245 301.879 1.00 116.45 134 TRP B CA 1
ATOM 3152 C C . TRP B 1 140 ? 205.611 225.433 301.917 1.00 116.45 134 TRP B C 1
ATOM 3153 O O . TRP B 1 140 ? 205.635 224.222 301.703 1.00 116.45 134 TRP B O 1
ATOM 3164 N N . ARG B 1 141 ? 206.721 226.112 302.192 1.00 117.51 135 ARG B N 1
ATOM 3165 C CA . ARG B 1 141 ? 207.996 225.409 302.240 1.00 117.51 135 ARG B CA 1
ATOM 3166 C C . ARG B 1 141 ? 208.248 224.768 303.598 1.00 117.51 135 ARG B C 1
ATOM 3167 O O . ARG B 1 141 ? 208.628 223.594 303.665 1.00 117.51 135 ARG B O 1
ATOM 3175 N N . GLU B 1 142 ? 208.038 225.513 304.685 1.00 121.42 136 GLU B N 1
ATOM 3176 C CA . GLU B 1 142 ? 208.279 224.969 306.017 1.00 121.42 136 GLU B CA 1
ATOM 3177 C C . GLU B 1 142 ? 207.185 223.999 306.445 1.00 121.42 136 GLU B C 1
ATOM 3178 O O . GLU B 1 142 ? 207.442 223.101 307.254 1.00 121.42 136 GLU B O 1
ATOM 3184 N N . GLU B 1 143 ? 205.970 224.164 305.918 1.00 120.82 137 GLU B N 1
ATOM 3185 C CA . GLU B 1 143 ? 204.905 223.195 306.147 1.00 120.82 137 GLU B CA 1
ATOM 3186 C C . GLU B 1 143 ? 205.175 221.880 305.422 1.00 120.82 137 GLU B C 1
ATOM 3187 O O . GLU B 1 143 ? 204.708 220.826 305.869 1.00 120.82 137 GLU B O 1
ATOM 3193 N N . LEU B 1 144 ? 205.954 221.922 304.345 1.00 118.54 138 LEU B N 1
ATOM 3194 C CA . LEU B 1 144 ? 206.144 220.769 303.477 1.00 118.54 138 LEU B CA 1
ATOM 3195 C C . LEU B 1 144 ? 206.993 219.701 304.156 1.00 118.54 138 LEU B C 1
ATOM 3196 O O . LEU B 1 144 ? 208.005 220.002 304.795 1.00 118.54 138 LEU B O 1
ATOM 3201 N N . GLU B 1 145 ? 206.574 218.448 304.014 1.00 120.08 139 GLU B N 1
ATOM 3202 C CA . GLU B 1 145 ? 207.322 217.341 304.599 1.00 120.08 139 GLU B CA 1
ATOM 3203 C C . GLU B 1 145 ? 208.582 217.075 303.784 1.00 120.08 139 GLU B C 1
ATOM 3204 O O . GLU B 1 145 ? 208.534 217.111 302.551 1.00 120.08 139 GLU B O 1
ATOM 3210 N N . PRO B 1 146 ? 209.717 216.814 304.427 1.00 120.99 140 PRO B N 1
ATOM 3211 C CA . PRO B 1 146 ? 210.898 216.386 303.674 1.00 120.99 140 PRO B CA 1
ATOM 3212 C C . PRO B 1 146 ? 210.753 214.945 303.214 1.00 120.99 140 PRO B C 1
ATOM 3213 O O . PRO B 1 146 ? 210.214 214.090 303.922 1.00 120.99 140 PRO B O 1
ATOM 3217 N N . CYS B 1 147 ? 211.235 214.684 302.003 1.00 117.60 141 CYS B N 1
ATOM 3218 C CA . CYS B 1 147 ? 211.173 213.352 301.424 1.00 117.60 141 CYS B CA 1
ATOM 3219 C C . CYS B 1 147 ? 212.548 212.976 300.892 1.00 117.60 141 CYS B C 1
ATOM 3220 O O . CYS B 1 147 ? 213.396 213.836 300.638 1.00 117.60 141 CYS B O 1
ATOM 3223 N N . GLY B 1 148 ? 212.757 211.673 300.723 1.00 112.78 142 GLY B N 1
ATOM 3224 C CA . GLY B 1 148 ? 214.076 211.149 300.427 1.00 112.78 142 GLY B CA 1
ATOM 3225 C C . GLY B 1 148 ? 214.541 211.298 298.994 1.00 112.78 142 GLY B C 1
ATOM 3226 O O . GLY B 1 148 ? 214.137 212.223 298.283 1.00 112.78 142 GLY B O 1
ATOM 3227 N N . THR B 1 149 ? 215.399 210.374 298.562 1.00 109.34 143 THR B N 1
ATOM 3228 C CA . THR B 1 149 ? 215.995 210.433 297.234 1.00 109.34 143 THR B CA 1
ATOM 3229 C C . THR B 1 149 ? 215.039 210.000 296.133 1.00 109.34 143 THR B C 1
ATOM 3230 O O . THR B 1 149 ? 215.340 210.217 294.952 1.00 109.34 143 THR B O 1
ATOM 3234 N N . ALA B 1 150 ? 213.909 209.383 296.494 1.00 106.20 144 ALA B N 1
ATOM 3235 C CA . ALA B 1 150 ? 212.909 209.010 295.499 1.00 106.20 144 ALA B CA 1
ATOM 3236 C C . ALA B 1 150 ? 212.328 210.242 294.820 1.00 106.20 144 ALA B C 1
ATOM 3237 O O . ALA B 1 150 ? 212.111 210.241 293.600 1.00 106.20 144 ALA B O 1
ATOM 3239 N N . CYS B 1 151 ? 212.122 211.317 295.590 1.00 107.90 145 CYS B N 1
ATOM 3240 C CA . CYS B 1 151 ? 211.627 212.574 295.037 1.00 107.90 145 CYS B CA 1
ATOM 3241 C C . CYS B 1 151 ? 212.602 213.158 294.023 1.00 107.90 145 CYS B C 1
ATOM 3242 O O . CYS B 1 151 ? 212.200 213.562 292.930 1.00 107.90 145 CYS B O 1
ATOM 3245 N N . GLU B 1 152 ? 213.896 213.166 294.353 1.00 103.11 146 GLU B N 1
ATOM 3246 C CA . GLU B 1 152 ? 214.889 213.754 293.459 1.00 103.11 146 GLU B CA 1
ATOM 3247 C C . GLU B 1 152 ? 215.115 212.902 292.213 1.00 103.11 146 GLU B C 1
ATOM 3248 O O . GLU B 1 152 ? 215.334 213.447 291.119 1.00 103.11 146 GLU B O 1
ATOM 3254 N N . GLY B 1 153 ? 215.043 211.573 292.349 1.00 98.47 147 GLY B N 1
ATOM 3255 C CA . GLY B 1 153 ? 215.068 210.719 291.171 1.00 98.47 147 GLY B CA 1
ATOM 3256 C C . GLY B 1 153 ? 213.871 210.946 290.268 1.00 98.47 147 GLY B C 1
ATOM 3257 O O . GLY B 1 153 ? 213.991 210.937 289.037 1.00 98.47 147 GLY B O 1
ATOM 3258 N N . LEU B 1 154 ? 212.706 211.203 290.865 1.00 96.27 148 LEU B N 1
ATOM 3259 C CA . LEU B 1 154 ? 211.553 211.545 290.046 1.00 96.27 148 LEU B CA 1
ATOM 3260 C C . LEU B 1 154 ? 211.669 212.945 289.445 1.00 96.27 148 LEU B C 1
ATOM 3261 O O . LEU B 1 154 ? 211.097 213.193 288.382 1.00 96.27 148 LEU B O 1
ATOM 3266 N N . PHE B 1 155 ? 212.409 213.860 290.086 1.00 96.23 149 PHE B N 1
ATOM 3267 C CA . PHE B 1 155 ? 212.714 215.144 289.447 1.00 96.23 149 PHE B CA 1
ATOM 3268 C C . PHE B 1 155 ? 213.568 214.946 288.201 1.00 96.23 149 PHE B C 1
ATOM 3269 O O . PHE B 1 155 ? 213.365 215.616 287.179 1.00 96.23 149 PHE B O 1
ATOM 3277 N N . ILE B 1 156 ? 214.543 214.037 288.282 1.00 90.79 150 ILE B N 1
ATOM 3278 C CA . ILE B 1 156 ? 215.373 213.708 287.121 1.00 90.79 150 ILE B CA 1
ATOM 3279 C C . ILE B 1 156 ? 214.525 213.098 286.009 1.00 90.79 150 ILE B C 1
ATOM 3280 O O . ILE B 1 156 ? 214.691 213.427 284.821 1.00 90.79 150 ILE B O 1
ATOM 3285 N N . SER B 1 157 ? 213.578 212.229 286.384 1.00 88.85 151 SER B N 1
ATOM 3286 C CA . SER B 1 157 ? 212.689 211.630 285.392 1.00 88.85 151 SER B CA 1
ATOM 3287 C C . SER B 1 157 ? 211.785 212.675 284.746 1.00 88.85 151 SER B C 1
ATOM 3288 O O . SER B 1 157 ? 211.568 212.637 283.532 1.00 88.85 151 SER B O 1
ATOM 3291 N N . VAL B 1 158 ? 211.274 213.628 285.539 1.00 85.98 152 VAL B N 1
ATOM 3292 C CA . VAL B 1 158 ? 210.465 214.723 285.000 1.00 85.98 152 VAL B CA 1
ATOM 3293 C C . VAL B 1 158 ? 211.274 215.562 284.019 1.00 85.98 152 VAL B C 1
ATOM 3294 O O . VAL B 1 158 ? 210.795 215.880 282.926 1.00 85.98 152 VAL B O 1
ATOM 3298 N N . ALA B 1 159 ? 212.529 215.873 284.366 1.00 83.33 153 ALA B N 1
ATOM 3299 C CA . ALA B 1 159 ? 213.367 216.703 283.500 1.00 83.33 153 ALA B CA 1
ATOM 3300 C C . ALA B 1 159 ? 213.654 216.023 282.164 1.00 83.33 153 ALA B C 1
ATOM 3301 O O . ALA B 1 159 ? 213.462 216.626 281.096 1.00 83.33 153 ALA B O 1
ATOM 3303 N N . PHE B 1 160 ? 214.051 214.748 282.197 1.00 81.29 154 PHE B N 1
ATOM 3304 C CA . PHE B 1 160 ? 214.380 214.070 280.946 1.00 81.29 154 PHE B CA 1
ATOM 3305 C C . PHE B 1 160 ? 213.139 213.750 280.121 1.00 81.29 154 PHE B C 1
ATOM 3306 O O . PHE B 1 160 ? 213.175 213.848 278.890 1.00 81.29 154 PHE B O 1
ATOM 3314 N N . LYS B 1 161 ? 212.019 213.417 280.766 1.00 76.12 155 LYS B N 1
ATOM 3315 C CA . LYS B 1 161 ? 210.809 213.135 280.002 1.00 76.12 155 LYS B CA 1
ATOM 3316 C C . LYS B 1 161 ? 210.199 214.409 279.423 1.00 76.12 155 LYS B C 1
ATOM 3317 O O . LYS B 1 161 ? 209.595 214.373 278.346 1.00 76.12 155 LYS B O 1
ATOM 3323 N N . LEU B 1 162 ? 210.379 215.555 280.090 1.00 76.35 156 LEU B N 1
ATOM 3324 C CA . LEU B 1 162 ? 209.951 216.815 279.489 1.00 76.35 156 LEU B CA 1
ATOM 3325 C C . LEU B 1 162 ? 210.848 217.208 278.326 1.00 76.35 156 LEU B C 1
ATOM 3326 O O . LEU B 1 162 ? 210.378 217.810 277.354 1.00 76.35 156 LEU B O 1
ATOM 3331 N N . LEU B 1 163 ? 212.139 216.868 278.395 1.00 70.73 157 LEU B N 1
ATOM 3332 C CA . LEU B 1 163 ? 213.004 217.097 277.239 1.00 70.73 157 LEU B CA 1
ATOM 3333 C C . LEU B 1 163 ? 212.604 216.211 276.060 1.00 70.73 157 LEU B C 1
ATOM 3334 O O . LEU B 1 163 ? 212.612 216.663 274.908 1.00 70.73 157 LEU B O 1
ATOM 3339 N N . ILE B 1 164 ? 212.222 214.960 276.340 1.00 67.33 158 ILE B N 1
ATOM 3340 C CA . ILE B 1 164 ? 211.715 214.054 275.305 1.00 67.33 158 ILE B CA 1
ATOM 3341 C C . ILE B 1 164 ? 210.427 214.592 274.691 1.00 67.33 158 ILE B C 1
ATOM 3342 O O . ILE B 1 164 ? 210.253 214.576 273.465 1.00 67.33 158 ILE B O 1
ATOM 3347 N N . LEU B 1 165 ? 209.518 215.094 275.533 1.00 66.14 159 LEU B N 1
ATOM 3348 C CA . LEU B 1 165 ? 208.256 215.651 275.053 1.00 66.14 159 LEU B CA 1
ATOM 3349 C C . LEU B 1 165 ? 208.478 216.896 274.205 1.00 66.14 159 LEU B C 1
ATOM 3350 O O . LEU B 1 165 ? 207.822 217.076 273.171 1.00 66.14 159 LEU B O 1
ATOM 3355 N N . LEU B 1 166 ? 209.431 217.742 274.606 1.00 66.84 160 LEU B N 1
ATOM 3356 C CA . LEU B 1 166 ? 209.732 218.950 273.846 1.00 66.84 160 LEU B CA 1
ATOM 3357 C C . LEU B 1 166 ? 210.362 218.618 272.501 1.00 66.84 160 LEU B C 1
ATOM 3358 O O . LEU B 1 166 ? 209.999 219.216 271.483 1.00 66.84 160 LEU B O 1
ATOM 3363 N N . LEU B 1 167 ? 211.276 217.644 272.467 1.00 61.81 161 LEU B N 1
ATOM 3364 C CA . LEU B 1 167 ? 211.911 217.281 271.202 1.00 61.81 161 LEU B CA 1
ATOM 3365 C C . LEU B 1 167 ? 210.938 216.574 270.266 1.00 61.81 161 LEU B C 1
ATOM 3366 O O . LEU B 1 167 ? 210.985 216.783 269.050 1.00 61.81 161 LEU B O 1
ATOM 3371 N N . GLY B 1 168 ? 210.025 215.767 270.809 1.00 60.84 162 GLY B N 1
ATOM 3372 C CA . GLY B 1 168 ? 209.037 215.120 269.961 1.00 60.84 162 GLY B CA 1
ATOM 3373 C C . GLY B 1 168 ? 208.014 216.090 269.404 1.00 60.84 162 GLY B C 1
ATOM 3374 O O . GLY B 1 168 ? 207.649 216.013 268.223 1.00 60.84 162 GLY B O 1
ATOM 3375 N N . SER B 1 169 ? 207.542 217.022 270.240 1.00 60.96 163 SER B N 1
ATOM 3376 C CA . SER B 1 169 ? 206.615 218.041 269.766 1.00 60.96 163 SER B CA 1
ATOM 3377 C C . SER B 1 169 ? 207.289 219.007 268.804 1.00 60.96 163 SER B C 1
ATOM 3378 O O . SER B 1 169 ? 206.620 219.575 267.935 1.00 60.96 163 SER B O 1
ATOM 3381 N N . TRP B 1 170 ? 208.603 219.208 268.939 1.00 60.20 164 TRP B N 1
ATOM 3382 C CA . TRP B 1 170 ? 209.334 219.950 267.921 1.00 60.20 164 TRP B CA 1
ATOM 3383 C C . TRP B 1 170 ? 209.397 219.180 266.615 1.00 60.20 164 TRP B C 1
ATOM 3384 O O . TRP B 1 170 ? 209.215 219.760 265.539 1.00 60.20 164 TRP B O 1
ATOM 3395 N N . ALA B 1 171 ? 209.681 217.878 266.694 1.00 58.06 165 ALA B N 1
ATOM 3396 C CA . ALA B 1 171 ? 209.927 217.096 265.492 1.00 58.06 165 ALA B CA 1
ATOM 3397 C C . ALA B 1 171 ? 208.666 216.879 264.679 1.00 58.06 165 ALA B C 1
ATOM 3398 O O . ALA B 1 171 ? 208.737 216.811 263.448 1.00 58.06 165 ALA B O 1
ATOM 3400 N N . LEU B 1 172 ? 207.512 216.775 265.323 1.00 57.31 166 LEU B N 1
ATOM 3401 C CA . LEU B 1 172 ? 206.311 216.470 264.561 1.00 57.31 166 LEU B CA 1
ATOM 3402 C C . LEU B 1 172 ? 205.234 217.536 264.568 1.00 57.31 166 LEU B C 1
ATOM 3403 O O . LEU B 1 172 ? 204.397 217.531 263.665 1.00 57.31 166 LEU B O 1
ATOM 3408 N N . PHE B 1 173 ? 205.210 218.440 265.538 1.00 58.63 167 PHE B N 1
ATOM 3409 C CA . PHE B 1 173 ? 204.046 219.295 265.678 1.00 58.63 167 PHE B CA 1
ATOM 3410 C C . PHE B 1 173 ? 204.359 220.780 265.731 1.00 58.63 167 PHE B C 1
ATOM 3411 O O . PHE B 1 173 ? 203.424 221.587 265.772 1.00 58.63 167 PHE B O 1
ATOM 3419 N N . PHE B 1 174 ? 205.626 221.174 265.719 1.00 61.67 168 PHE B N 1
ATOM 3420 C CA . PHE B 1 174 ? 205.974 222.590 265.622 1.00 61.67 168 PHE B CA 1
ATOM 3421 C C . PHE B 1 174 ? 206.291 222.950 264.173 1.00 61.67 168 PHE B C 1
ATOM 3422 O O . PHE B 1 174 ? 207.411 223.307 263.810 1.00 61.67 168 PHE B O 1
ATOM 3430 N N . ARG B 1 175 ? 205.264 222.836 263.337 1.00 61.27 169 ARG B N 1
ATOM 3431 C CA . ARG B 1 175 ? 205.377 223.115 261.915 1.00 61.27 169 ARG B CA 1
ATOM 3432 C C . ARG B 1 175 ? 204.104 223.792 261.436 1.00 61.27 169 ARG B C 1
ATOM 3433 O O . ARG B 1 175 ? 203.044 223.679 262.056 1.00 61.27 169 ARG B O 1
ATOM 3441 N N . ARG B 1 176 ? 204.230 224.513 260.324 1.00 71.19 170 ARG B N 1
ATOM 3442 C CA . ARG B 1 176 ? 203.104 225.231 259.754 1.00 71.19 170 ARG B CA 1
ATOM 3443 C C . ARG B 1 176 ? 202.090 224.250 259.166 1.00 71.19 170 ARG B C 1
ATOM 3444 O O . ARG B 1 176 ? 202.460 223.163 258.717 1.00 71.19 170 ARG B O 1
ATOM 3452 N N . PRO B 1 177 ? 200.801 224.599 259.189 1.00 69.77 171 PRO B N 1
ATOM 3453 C CA . PRO B 1 177 ? 199.783 223.749 258.550 1.00 69.77 171 PRO B CA 1
ATOM 3454 C C . PRO B 1 177 ? 199.974 223.713 257.042 1.00 69.77 171 PRO B C 1
ATOM 3455 O O . PRO B 1 177 ? 200.148 224.749 256.398 1.00 69.77 171 PRO B O 1
ATOM 3459 N N . LYS B 1 178 ? 199.955 222.503 256.485 1.00 64.45 172 LYS B N 1
ATOM 3460 C CA . LYS B 1 178 ? 200.224 222.336 255.063 1.00 64.45 172 LYS B CA 1
ATOM 3461 C C . LYS B 1 178 ? 198.984 222.600 254.222 1.00 64.45 172 LYS B C 1
ATOM 3462 O O . LYS B 1 178 ? 199.075 222.713 252.995 1.00 64.45 172 LYS B O 1
ATOM 3468 N N . ALA B 1 179 ? 197.819 222.698 254.855 1.00 60.61 173 ALA B N 1
ATOM 3469 C CA . ALA B 1 179 ? 196.578 222.865 254.122 1.00 60.61 173 ALA B CA 1
ATOM 3470 C C . ALA B 1 179 ? 195.539 223.560 254.985 1.00 60.61 173 ALA B C 1
ATOM 3471 O O . ALA B 1 179 ? 195.609 223.551 256.215 1.00 60.61 173 ALA B O 1
ATOM 3473 N N . SER B 1 180 ? 194.567 224.161 254.311 1.00 59.65 174 SER B N 1
ATOM 3474 C CA . SER B 1 180 ? 193.387 224.721 254.950 1.00 59.65 174 SER B CA 1
ATOM 3475 C C . SER B 1 180 ? 192.192 223.858 254.573 1.00 59.65 174 SER B C 1
ATOM 3476 O O . SER B 1 180 ? 191.712 223.919 253.437 1.00 59.65 174 SER B O 1
ATOM 3479 N N . LEU B 1 181 ? 191.735 223.072 255.494 1.00 58.86 175 LEU B N 1
ATOM 3480 C CA . LEU B 1 181 ? 190.642 222.147 255.249 1.00 58.86 175 LEU B CA 1
ATOM 3481 C C . LEU B 1 181 ? 189.299 222.865 255.317 1.00 58.86 175 LEU B C 1
ATOM 3482 O O . LEU B 1 181 ? 189.137 223.812 256.092 1.00 58.86 175 LEU B O 1
ATOM 3487 N N . PRO B 1 182 ? 188.323 222.441 254.505 1.00 60.06 176 PRO B N 1
ATOM 3488 C CA . PRO B 1 182 ? 187.029 223.137 254.505 1.00 60.06 176 PRO B CA 1
ATOM 3489 C C . PRO B 1 182 ? 186.229 222.923 255.773 1.00 60.06 176 PRO B C 1
ATOM 3490 O O . PRO B 1 182 ? 185.448 223.803 256.152 1.00 60.06 176 PRO B O 1
ATOM 3494 N N . ARG B 1 183 ? 186.396 221.792 256.438 1.00 64.14 177 ARG B N 1
ATOM 3495 C CA . ARG B 1 183 ? 185.783 221.557 257.729 1.00 64.14 177 ARG B CA 1
ATOM 3496 C C . ARG B 1 183 ? 186.868 221.311 258.767 1.00 64.14 177 ARG B C 1
ATOM 3497 O O . ARG B 1 183 ? 188.064 221.450 258.492 1.00 64.14 177 ARG B O 1
ATOM 3505 N N . VAL B 1 184 ? 186.445 220.953 259.967 1.00 62.07 178 VAL B N 1
ATOM 3506 C CA . VAL B 1 184 ? 187.358 220.791 261.089 1.00 62.07 178 VAL B CA 1
ATOM 3507 C C . VAL B 1 184 ? 188.182 219.523 260.895 1.00 62.07 178 VAL B C 1
ATOM 3508 O O . VAL B 1 184 ? 187.697 218.513 260.372 1.00 62.07 178 VAL B O 1
ATOM 3512 N N . PHE B 1 185 ? 189.467 219.606 261.229 1.00 59.93 179 PHE B N 1
ATOM 3513 C CA . PHE B 1 185 ? 190.303 218.420 261.334 1.00 59.93 179 PHE B CA 1
ATOM 3514 C C . PHE B 1 185 ? 189.772 217.618 262.514 1.00 59.93 179 PHE B C 1
ATOM 3515 O O . PHE B 1 185 ? 189.888 218.067 263.655 1.00 59.93 179 PHE B O 1
ATOM 3523 N N . VAL B 1 186 ? 189.180 216.451 262.262 1.00 59.77 180 VAL B N 1
ATOM 3524 C CA . VAL B 1 186 ? 188.452 215.750 263.319 1.00 59.77 180 VAL B CA 1
ATOM 3525 C C . VAL B 1 186 ? 189.411 215.173 264.353 1.00 59.77 180 VAL B C 1
ATOM 3526 O O . VAL B 1 186 ? 189.211 215.332 265.563 1.00 59.77 180 VAL B O 1
ATOM 3530 N N . LEU B 1 187 ? 190.491 214.537 263.897 1.00 60.59 181 LEU B N 1
ATOM 3531 C CA . LEU B 1 187 ? 191.402 213.900 264.839 1.00 60.59 181 LEU B CA 1
ATOM 3532 C C . LEU B 1 187 ? 192.264 214.920 265.569 1.00 60.59 181 LEU B C 1
ATOM 3533 O O . LEU B 1 187 ? 192.571 214.728 266.745 1.00 60.59 181 LEU B O 1
ATOM 3538 N N . ARG B 1 188 ? 192.631 216.020 264.914 1.00 64.34 182 ARG B N 1
ATOM 3539 C CA . ARG B 1 188 ? 193.422 217.043 265.588 1.00 64.34 182 ARG B CA 1
ATOM 3540 C C . ARG B 1 188 ? 192.582 217.803 266.607 1.00 64.34 182 ARG B C 1
ATOM 3541 O O . ARG B 1 188 ? 193.080 218.164 267.678 1.00 64.34 182 ARG B O 1
ATOM 3549 N N . ALA B 1 189 ? 191.301 218.031 266.306 1.00 65.00 183 ALA B N 1
ATOM 3550 C CA . ALA B 1 189 ? 190.409 218.616 267.302 1.00 65.00 183 ALA B CA 1
ATOM 3551 C C . ALA B 1 189 ? 190.155 217.650 268.450 1.00 65.00 183 ALA B C 1
ATOM 3552 O O . ALA B 1 189 ? 190.018 218.079 269.600 1.00 65.00 183 ALA B O 1
ATOM 3554 N N . LEU B 1 190 ? 190.098 216.345 268.160 1.00 66.07 184 LEU B N 1
ATOM 3555 C CA . LEU B 1 190 ? 190.007 215.342 269.218 1.00 66.07 184 LEU B CA 1
ATOM 3556 C C . LEU B 1 190 ? 191.230 215.380 270.123 1.00 66.07 184 LEU B C 1
ATOM 3557 O O . LEU B 1 190 ? 191.106 215.306 271.351 1.00 66.07 184 LEU B O 1
ATOM 3562 N N . LEU B 1 191 ? 192.415 215.533 269.532 1.00 66.41 185 LEU B N 1
ATOM 3563 C CA . LEU B 1 191 ? 193.645 215.630 270.312 1.00 66.41 185 LEU B CA 1
ATOM 3564 C C . LEU B 1 191 ? 193.700 216.909 271.131 1.00 66.41 185 LEU B C 1
ATOM 3565 O O . LEU B 1 191 ? 194.184 216.896 272.265 1.00 66.41 185 LEU B O 1
ATOM 3570 N N . MET B 1 192 ? 193.211 218.020 270.577 1.00 74.45 186 MET B N 1
ATOM 3571 C CA . MET B 1 192 ? 193.227 219.278 271.316 1.00 74.45 186 MET B CA 1
ATOM 3572 C C . MET B 1 192 ? 192.239 219.251 272.474 1.00 74.45 186 MET B C 1
ATOM 3573 O O . MET B 1 192 ? 192.534 219.753 273.564 1.00 74.45 186 MET B O 1
ATOM 3578 N N . VAL B 1 193 ? 191.066 218.645 272.262 1.00 73.07 187 VAL B N 1
ATOM 3579 C CA . VAL B 1 193 ? 190.107 218.453 273.348 1.00 73.07 187 VAL B CA 1
ATOM 3580 C C . VAL B 1 193 ? 190.665 217.502 274.401 1.00 73.07 187 VAL B C 1
ATOM 3581 O O . VAL B 1 193 ? 190.469 217.717 275.601 1.00 73.07 187 VAL B O 1
ATOM 3585 N N . LEU B 1 194 ? 191.426 216.487 273.985 1.00 74.41 188 LEU B N 1
ATOM 3586 C CA . LEU B 1 194 ? 192.008 215.561 274.952 1.00 74.41 188 LEU B CA 1
ATOM 3587 C C . LEU B 1 194 ? 193.102 216.226 275.785 1.00 74.41 188 LEU B C 1
ATOM 3588 O O . LEU B 1 194 ? 193.143 216.041 277.006 1.00 74.41 188 LEU B O 1
ATOM 3593 N N . VAL B 1 195 ? 193.976 217.014 275.143 1.00 77.74 189 VAL B N 1
ATOM 3594 C CA . VAL B 1 195 ? 194.985 217.796 275.863 1.00 77.74 189 VAL B CA 1
ATOM 3595 C C . VAL B 1 195 ? 194.321 218.778 276.816 1.00 77.74 189 VAL B C 1
ATOM 3596 O O . VAL B 1 195 ? 194.723 218.898 277.981 1.00 77.74 189 VAL B O 1
ATOM 3600 N N . PHE B 1 196 ? 193.262 219.451 276.354 1.00 81.80 190 PHE B N 1
ATOM 3601 C CA . PHE B 1 196 ? 192.585 220.449 277.173 1.00 81.80 190 PHE B CA 1
ATOM 3602 C C . PHE B 1 196 ? 191.916 219.815 278.383 1.00 81.80 190 PHE B C 1
ATOM 3603 O O . PHE B 1 196 ? 192.102 220.280 279.510 1.00 81.80 190 PHE B O 1
ATOM 3611 N N . LEU B 1 197 ? 191.175 218.722 278.178 1.00 82.47 191 LEU B N 1
ATOM 3612 C CA . LEU B 1 197 ? 190.479 218.082 279.289 1.00 82.47 191 LEU B CA 1
ATOM 3613 C C . LEU B 1 197 ? 191.452 217.420 280.252 1.00 82.47 191 LEU B C 1
ATOM 3614 O O . LEU B 1 197 ? 191.239 217.466 281.468 1.00 82.47 191 LEU B O 1
ATOM 3619 N N . LEU B 1 198 ? 192.555 216.865 279.738 1.00 82.90 192 LEU B N 1
ATOM 3620 C CA . LEU B 1 198 ? 193.562 216.264 280.605 1.00 82.90 192 LEU B CA 1
ATOM 3621 C C . LEU B 1 198 ? 194.234 217.315 281.478 1.00 82.90 192 LEU B C 1
ATOM 3622 O O . LEU B 1 198 ? 194.265 217.178 282.704 1.00 82.90 192 LEU B O 1
ATOM 3627 N N . VAL B 1 199 ? 194.731 218.395 280.870 1.00 85.56 193 VAL B N 1
ATOM 3628 C CA . VAL B 1 199 ? 195.471 219.397 281.628 1.00 85.56 193 VAL B CA 1
ATOM 3629 C C . VAL B 1 199 ? 194.541 220.168 282.563 1.00 85.56 193 VAL B C 1
ATOM 3630 O O . VAL B 1 199 ? 194.901 220.443 283.712 1.00 85.56 193 VAL B O 1
ATOM 3634 N N . VAL B 1 200 ? 193.307 220.446 282.129 1.00 87.47 194 VAL B N 1
ATOM 3635 C CA . VAL B 1 200 ? 192.334 221.107 282.994 1.00 87.47 194 VAL B CA 1
ATOM 3636 C C . VAL B 1 200 ? 191.933 220.205 284.161 1.00 87.47 194 VAL B C 1
ATOM 3637 O O . VAL B 1 200 ? 191.793 220.680 285.292 1.00 87.47 194 VAL B O 1
ATOM 3641 N N . SER B 1 201 ? 191.825 218.890 283.939 1.00 88.84 195 SER B N 1
ATOM 3642 C CA . SER B 1 201 ? 191.479 217.993 285.040 1.00 88.84 195 SER B CA 1
ATOM 3643 C C . SER B 1 201 ? 192.626 217.856 286.037 1.00 88.84 195 SER B C 1
ATOM 3644 O O . SER B 1 201 ? 192.391 217.795 287.252 1.00 88.84 195 SER B O 1
ATOM 3647 N N . TYR B 1 202 ? 193.870 217.833 285.546 1.00 91.65 196 TYR B N 1
ATOM 3648 C CA . TYR B 1 202 ? 195.018 217.837 286.450 1.00 91.65 196 TYR B CA 1
ATOM 3649 C C . TYR B 1 202 ? 195.115 219.149 287.228 1.00 91.65 196 TYR B C 1
ATOM 3650 O O . TYR B 1 202 ? 195.441 219.138 288.421 1.00 91.65 196 TYR B O 1
ATOM 3659 N N . TRP B 1 203 ? 194.787 220.284 286.591 1.00 95.39 197 TRP B N 1
ATOM 3660 C CA . TRP B 1 203 ? 194.762 221.559 287.311 1.00 95.39 197 TRP B CA 1
ATOM 3661 C C . TRP B 1 203 ? 193.658 221.598 288.359 1.00 95.39 197 TRP B C 1
ATOM 3662 O O . TRP B 1 203 ? 193.865 222.122 289.457 1.00 95.39 197 TRP B O 1
ATOM 3673 N N . LEU B 1 204 ? 192.480 221.055 288.036 1.00 95.57 198 LEU B N 1
ATOM 3674 C CA . LEU B 1 204 ? 191.370 221.059 288.984 1.00 95.57 198 LEU B CA 1
ATOM 3675 C C . LEU B 1 204 ? 191.665 220.177 290.186 1.00 95.57 198 LEU B C 1
ATOM 3676 O O . LEU B 1 204 ? 191.385 220.565 291.327 1.00 95.57 198 LEU B O 1
ATOM 3681 N N . PHE B 1 205 ? 192.256 219.002 289.954 1.00 98.54 199 PHE B N 1
ATOM 3682 C CA . PHE B 1 205 ? 192.607 218.137 291.074 1.00 98.54 199 PHE B CA 1
ATOM 3683 C C . PHE B 1 205 ? 193.731 218.734 291.909 1.00 98.54 199 PHE B C 1
ATOM 3684 O O . PHE B 1 205 ? 193.693 218.663 293.144 1.00 98.54 199 PHE B O 1
ATOM 3692 N N . TYR B 1 206 ? 194.736 219.323 291.252 1.00 101.48 200 TYR B N 1
ATOM 3693 C CA . TYR B 1 206 ? 195.842 219.947 291.964 1.00 101.48 200 TYR B CA 1
ATOM 3694 C C . TYR B 1 206 ? 195.374 221.152 292.767 1.00 101.48 200 TYR B C 1
ATOM 3695 O O . TYR B 1 206 ? 195.922 221.443 293.834 1.00 101.48 200 TYR B O 1
ATOM 3704 N N . GLY B 1 207 ? 194.359 221.860 292.271 1.00 103.63 201 GLY B N 1
ATOM 3705 C CA . GLY B 1 207 ? 193.801 222.960 293.033 1.00 103.63 201 GLY B CA 1
ATOM 3706 C C . GLY B 1 207 ? 193.001 222.488 294.230 1.00 103.63 201 GLY B C 1
ATOM 3707 O O . GLY B 1 207 ? 193.289 222.863 295.367 1.00 103.63 201 GLY B O 1
ATOM 3708 N N . VAL B 1 208 ? 191.996 221.637 293.997 1.00 102.96 202 VAL B N 1
ATOM 3709 C CA . VAL B 1 208 ? 191.047 221.328 295.063 1.00 102.96 202 VAL B CA 1
ATOM 3710 C C . VAL B 1 208 ? 191.534 220.257 296.028 1.00 102.96 202 VAL B C 1
ATOM 3711 O O . VAL B 1 208 ? 190.888 220.042 297.065 1.00 102.96 202 VAL B O 1
ATOM 3715 N N . ARG B 1 209 ? 192.642 219.568 295.735 1.00 105.30 203 ARG B N 1
ATOM 3716 C CA . ARG B 1 209 ? 193.124 218.537 296.645 1.00 105.30 203 ARG B CA 1
ATOM 3717 C C . ARG B 1 209 ? 194.585 218.664 297.044 1.00 105.30 203 ARG B C 1
ATOM 3718 O O . ARG B 1 209 ? 195.014 217.943 297.950 1.00 105.30 203 ARG B O 1
ATOM 3726 N N . ILE B 1 210 ? 195.363 219.543 296.416 1.00 108.46 204 ILE B N 1
ATOM 3727 C CA . ILE B 1 210 ? 196.755 219.767 296.782 1.00 108.46 204 ILE B CA 1
ATOM 3728 C C . ILE B 1 210 ? 197.009 221.228 297.139 1.00 108.46 204 ILE B C 1
ATOM 3729 O O . ILE B 1 210 ? 197.570 221.532 298.196 1.00 108.46 204 ILE B O 1
ATOM 3734 N N . LEU B 1 211 ? 196.580 222.149 296.276 1.00 110.15 205 LEU B N 1
ATOM 3735 C CA . LEU B 1 211 ? 196.878 223.563 296.485 1.00 110.15 205 LEU B CA 1
ATOM 3736 C C . LEU B 1 211 ? 196.016 224.164 297.591 1.00 110.15 205 LEU B C 1
ATOM 3737 O O . LEU B 1 211 ? 196.529 224.851 298.481 1.00 110.15 205 LEU B O 1
ATOM 3742 N N . ASP B 1 212 ? 194.704 223.921 297.550 1.00 112.62 206 ASP B N 1
ATOM 3743 C CA . ASP B 1 212 ? 193.815 224.453 298.579 1.00 112.62 206 ASP B CA 1
ATOM 3744 C C . ASP B 1 212 ? 193.979 223.692 299.889 1.00 112.62 206 ASP B C 1
ATOM 3745 O O . ASP B 1 212 ? 193.949 224.292 300.968 1.00 112.62 206 ASP B O 1
ATOM 3750 N N . ALA B 1 213 ? 194.167 222.375 299.813 1.00 113.25 207 ALA B N 1
ATOM 3751 C CA . ALA B 1 213 ? 194.306 221.554 301.008 1.00 113.25 207 ALA B CA 1
ATOM 3752 C C . ALA B 1 213 ? 195.677 221.669 301.659 1.00 113.25 207 ALA B C 1
ATOM 3753 O O . ALA B 1 213 ? 195.824 221.219 302.802 1.00 113.25 207 ALA B O 1
ATOM 3755 N N . ARG B 1 214 ? 196.655 222.264 300.964 1.00 116.66 208 ARG B N 1
ATOM 3756 C CA . ARG B 1 214 ? 198.046 222.418 301.408 1.00 116.66 208 ARG B CA 1
ATOM 3757 C C . ARG B 1 214 ? 198.661 221.059 301.758 1.00 116.66 208 ARG B C 1
ATOM 3758 O O . ARG B 1 214 ? 198.940 220.740 302.916 1.00 116.66 208 ARG B O 1
ATOM 3766 N N . GLU B 1 215 ? 198.815 220.255 300.705 1.00 116.42 209 GLU B N 1
ATOM 3767 C CA . GLU B 1 215 ? 199.302 218.886 300.828 1.00 116.42 209 GLU B CA 1
ATOM 3768 C C . GLU B 1 215 ? 200.727 218.845 301.365 1.00 116.42 209 GLU B C 1
ATOM 3769 O O . GLU B 1 215 ? 201.612 219.553 300.877 1.00 116.42 209 GLU B O 1
ATOM 3775 N N . ARG B 1 216 ? 200.938 218.011 302.380 1.00 118.06 210 ARG B N 1
ATOM 3776 C CA . ARG B 1 216 ? 202.239 217.881 303.020 1.00 118.06 210 ARG B CA 1
ATOM 3777 C C . ARG B 1 216 ? 203.097 216.804 302.373 1.00 118.06 210 ARG B C 1
ATOM 3778 O O . ARG B 1 216 ? 204.320 216.959 302.289 1.00 118.06 210 ARG B O 1
ATOM 3786 N N . SER B 1 217 ? 202.483 215.715 301.916 1.00 112.34 211 SER B N 1
ATOM 3787 C CA . SER B 1 217 ? 203.214 214.608 301.303 1.00 112.34 211 SER B CA 1
ATOM 3788 C C . SER B 1 217 ? 203.692 215.039 299.924 1.00 112.34 211 SER B C 1
ATOM 3789 O O . SER B 1 217 ? 202.966 214.931 298.935 1.00 112.34 211 SER B O 1
ATOM 3792 N N . TYR B 1 218 ? 204.928 215.534 299.861 1.00 107.94 212 TYR B N 1
ATOM 3793 C CA . TYR B 1 218 ? 205.485 216.054 298.621 1.00 107.94 212 TYR B CA 1
ATOM 3794 C C . TYR B 1 218 ? 205.845 214.949 297.640 1.00 107.94 212 TYR B C 1
ATOM 3795 O O . TYR B 1 218 ? 205.896 215.207 296.431 1.00 107.94 212 TYR B O 1
ATOM 3804 N N . GLN B 1 219 ? 206.073 213.729 298.138 1.00 104.62 213 GLN B N 1
ATOM 3805 C CA . GLN B 1 219 ? 206.313 212.583 297.266 1.00 104.62 213 GLN B CA 1
ATOM 3806 C C . GLN B 1 219 ? 205.102 212.294 296.389 1.00 104.62 213 GLN B C 1
ATOM 3807 O O . GLN B 1 219 ? 205.252 211.969 295.206 1.00 104.62 213 GLN B O 1
ATOM 3813 N N . GLY B 1 220 ? 203.897 212.439 296.946 1.00 103.64 214 GLY B N 1
ATOM 3814 C CA . GLY B 1 220 ? 202.691 212.291 296.151 1.00 103.64 214 GLY B CA 1
ATOM 3815 C C . GLY B 1 220 ? 202.539 213.363 295.092 1.00 103.64 214 GLY B C 1
ATOM 3816 O O . GLY B 1 220 ? 202.072 213.078 293.987 1.00 103.64 214 GLY B O 1
ATOM 3817 N N . VAL B 1 221 ? 202.971 214.590 295.392 1.00 103.64 215 VAL B N 1
ATOM 3818 C CA . VAL B 1 221 ? 202.900 215.676 294.418 1.00 103.64 215 VAL B CA 1
ATOM 3819 C C . VAL B 1 221 ? 203.889 215.441 293.280 1.00 103.64 215 VAL B C 1
ATOM 3820 O O . VAL B 1 221 ? 203.577 215.675 292.102 1.00 103.64 215 VAL B O 1
ATOM 3824 N N . VAL B 1 222 ? 205.079 214.929 293.601 1.00 100.33 216 VAL B N 1
ATOM 3825 C CA . VAL B 1 222 ? 206.066 214.693 292.553 1.00 100.33 216 VAL B CA 1
ATOM 3826 C C . VAL B 1 222 ? 205.676 213.479 291.709 1.00 100.33 216 VAL B C 1
ATOM 3827 O O . VAL B 1 222 ? 205.840 213.490 290.484 1.00 100.33 216 VAL B O 1
ATOM 3831 N N . GLN B 1 223 ? 205.106 212.436 292.333 1.00 97.87 217 GLN B N 1
ATOM 3832 C CA . GLN B 1 223 ? 204.549 211.319 291.565 1.00 97.87 217 GLN B CA 1
ATOM 3833 C C . GLN B 1 223 ? 203.373 211.751 290.698 1.00 97.87 217 GLN B C 1
ATOM 3834 O O . GLN B 1 223 ? 203.182 211.217 289.599 1.00 97.87 217 GLN B O 1
ATOM 3840 N N . PHE B 1 224 ? 202.590 212.717 291.177 1.00 95.48 218 PHE B N 1
ATOM 3841 C CA . PHE B 1 224 ? 201.502 213.295 290.402 1.00 95.48 218 PHE B CA 1
ATOM 3842 C C . PHE B 1 224 ? 202.028 214.024 289.169 1.00 95.48 218 PHE B C 1
ATOM 3843 O O . PHE B 1 224 ? 201.473 213.888 288.070 1.00 95.48 218 PHE B O 1
ATOM 3851 N N . ALA B 1 225 ? 203.136 214.753 289.322 1.00 91.69 219 ALA B N 1
ATOM 3852 C CA . ALA B 1 225 ? 203.754 215.408 288.170 1.00 91.69 219 ALA B CA 1
ATOM 3853 C C . ALA B 1 225 ? 204.374 214.397 287.206 1.00 91.69 219 ALA B C 1
ATOM 3854 O O . ALA B 1 225 ? 204.337 214.602 285.986 1.00 91.69 219 ALA B O 1
ATOM 3856 N N . VAL B 1 226 ? 204.955 213.312 287.734 1.00 89.49 220 VAL B N 1
ATOM 3857 C CA . VAL B 1 226 ? 205.491 212.239 286.891 1.00 89.49 220 VAL B CA 1
ATOM 3858 C C . VAL B 1 226 ? 204.381 211.601 286.064 1.00 89.49 220 VAL B C 1
ATOM 3859 O O . VAL B 1 226 ? 204.543 211.360 284.859 1.00 89.49 220 VAL B O 1
ATOM 3863 N N . SER B 1 227 ? 203.228 211.348 286.691 1.00 86.48 221 SER B N 1
ATOM 3864 C CA . SER B 1 227 ? 202.081 210.808 285.971 1.00 86.48 221 SER B CA 1
ATOM 3865 C C . SER B 1 227 ? 201.548 211.790 284.936 1.00 86.48 221 SER B C 1
ATOM 3866 O O . SER B 1 227 ? 201.091 211.368 283.869 1.00 86.48 221 SER B O 1
ATOM 3869 N N . LEU B 1 228 ? 201.633 213.093 285.215 1.00 84.95 222 LEU B N 1
ATOM 3870 C CA . LEU B 1 228 ? 201.243 214.097 284.226 1.00 84.95 222 LEU B CA 1
ATOM 3871 C C . LEU B 1 228 ? 202.159 214.081 283.006 1.00 84.95 222 LEU B C 1
ATOM 3872 O O . LEU B 1 228 ? 201.687 214.162 281.866 1.00 84.95 222 LEU B O 1
ATOM 3877 N N . VAL B 1 229 ? 203.474 213.982 283.223 1.00 80.30 223 VAL B N 1
ATOM 3878 C CA . VAL B 1 229 ? 204.394 213.985 282.084 1.00 80.30 223 VAL B CA 1
ATOM 3879 C C . VAL B 1 229 ? 204.275 212.682 281.295 1.00 80.30 223 VAL B C 1
ATOM 3880 O O . VAL B 1 229 ? 204.356 212.685 280.056 1.00 80.30 223 VAL B O 1
ATOM 3884 N N . ASP B 1 230 ? 204.037 211.560 281.988 1.00 79.05 224 ASP B N 1
ATOM 3885 C CA . ASP B 1 230 ? 203.771 210.296 281.306 1.00 79.05 224 ASP B CA 1
ATOM 3886 C C . ASP B 1 230 ? 202.493 210.370 280.483 1.00 79.05 224 ASP B C 1
ATOM 3887 O O . ASP B 1 230 ? 202.444 209.862 279.356 1.00 79.05 224 ASP B O 1
ATOM 3892 N N . ALA B 1 231 ? 201.461 211.033 281.014 1.00 73.34 225 ALA B N 1
ATOM 3893 C CA . ALA B 1 231 ? 200.220 211.194 280.269 1.00 73.34 225 ALA B CA 1
ATOM 3894 C C . ALA B 1 231 ? 200.398 212.106 279.066 1.00 73.34 225 ALA B C 1
ATOM 3895 O O . ALA B 1 231 ? 199.793 211.861 278.024 1.00 73.34 225 ALA B O 1
ATOM 3897 N N . LEU B 1 232 ? 201.236 213.138 279.175 1.00 69.95 226 LEU B N 1
ATOM 3898 C CA . LEU B 1 232 ? 201.476 214.012 278.027 1.00 69.95 226 LEU B CA 1
ATOM 3899 C C . LEU B 1 232 ? 202.276 213.304 276.941 1.00 69.95 226 LEU B C 1
ATOM 3900 O O . LEU B 1 232 ? 202.011 213.491 275.748 1.00 69.95 226 LEU B O 1
ATOM 3905 N N . LEU B 1 233 ? 203.246 212.475 277.333 1.00 67.55 227 LEU B N 1
ATOM 3906 C CA . LEU B 1 233 ? 203.967 211.669 276.352 1.00 67.55 227 LEU B CA 1
ATOM 3907 C C . LEU B 1 233 ? 203.072 210.619 275.709 1.00 67.55 227 LEU B C 1
ATOM 3908 O O . LEU B 1 233 ? 203.218 210.327 274.517 1.00 67.55 227 LEU B O 1
ATOM 3913 N N . PHE B 1 234 ? 202.108 210.085 276.455 1.00 67.08 228 PHE B N 1
ATOM 3914 C CA . PHE B 1 234 ? 201.158 209.153 275.862 1.00 67.08 228 PHE B CA 1
ATOM 3915 C C . PHE B 1 234 ? 200.147 209.854 274.961 1.00 67.08 228 PHE B C 1
ATOM 3916 O O . PHE B 1 234 ? 199.700 209.267 273.973 1.00 67.08 228 PHE B O 1
ATOM 3924 N N . VAL B 1 235 ? 199.799 211.109 275.256 1.00 63.16 229 VAL B N 1
ATOM 3925 C CA . VAL B 1 235 ? 198.955 211.878 274.341 1.00 63.16 229 VAL B CA 1
ATOM 3926 C C . VAL B 1 235 ? 199.723 212.213 273.066 1.00 63.16 229 VAL B C 1
ATOM 3927 O O . VAL B 1 235 ? 199.163 212.180 271.965 1.00 63.16 229 VAL B O 1
ATOM 3931 N N . HIS B 1 236 ? 201.025 212.487 273.187 1.00 59.74 230 HIS B N 1
ATOM 3932 C CA . HIS B 1 236 ? 201.862 212.697 272.007 1.00 59.74 230 HIS B CA 1
ATOM 3933 C C . HIS B 1 236 ? 201.958 211.433 271.159 1.00 59.74 230 HIS B C 1
ATOM 3934 O O . HIS B 1 236 ? 201.889 211.491 269.923 1.00 59.74 230 HIS B O 1
ATOM 3941 N N . TYR B 1 237 ? 202.086 210.279 271.813 1.00 57.86 231 TYR B N 1
ATOM 3942 C CA . TYR B 1 237 ? 202.076 209.004 271.105 1.00 57.86 231 TYR B CA 1
ATOM 3943 C C . TYR B 1 237 ? 200.737 208.740 270.429 1.00 57.86 231 TYR B C 1
ATOM 3944 O O . TYR B 1 237 ? 200.695 208.260 269.289 1.00 57.86 231 TYR B O 1
ATOM 3953 N N . LEU B 1 238 ? 199.635 209.060 271.109 1.00 58.77 232 LEU B N 1
ATOM 3954 C CA . LEU B 1 238 ? 198.315 208.933 270.504 1.00 58.77 232 LEU B CA 1
ATOM 3955 C C . LEU B 1 238 ? 198.138 209.897 269.340 1.00 58.77 232 LEU B C 1
ATOM 3956 O O . LEU B 1 238 ? 197.445 209.576 268.373 1.00 58.77 232 LEU B O 1
ATOM 3961 N N . ALA B 1 239 ? 198.774 211.063 269.408 1.00 56.33 233 ALA B N 1
ATOM 3962 C CA . ALA B 1 239 ? 198.723 212.015 268.308 1.00 56.33 233 ALA B CA 1
ATOM 3963 C C . ALA B 1 239 ? 199.452 211.483 267.089 1.00 56.33 233 ALA B C 1
ATOM 3964 O O . ALA B 1 239 ? 198.986 211.652 265.958 1.00 56.33 233 ALA B O 1
ATOM 3966 N N . VAL B 1 240 ? 200.583 210.817 267.305 1.00 55.79 234 VAL B N 1
ATOM 3967 C CA . VAL B 1 240 ? 201.298 210.191 266.197 1.00 55.79 234 VAL B CA 1
ATOM 3968 C C . VAL B 1 240 ? 200.494 209.026 265.622 1.00 55.79 234 VAL B C 1
ATOM 3969 O O . VAL B 1 240 ? 200.448 208.831 264.401 1.00 55.79 234 VAL B O 1
ATOM 3973 N N . VAL B 1 241 ? 199.821 208.262 266.487 1.00 55.87 235 VAL B N 1
ATOM 3974 C CA . VAL B 1 241 ? 198.993 207.139 266.041 1.00 55.87 235 VAL B CA 1
ATOM 3975 C C . VAL B 1 241 ? 197.810 207.626 265.208 1.00 55.87 235 VAL B C 1
ATOM 3976 O O . VAL B 1 241 ? 197.541 207.108 264.117 1.00 55.87 235 VAL B O 1
ATOM 3980 N N . LEU B 1 242 ? 197.105 208.648 265.693 1.00 54.95 236 LEU B N 1
ATOM 3981 C CA . LEU B 1 242 ? 195.912 209.127 265.005 1.00 54.95 236 LEU B CA 1
ATOM 3982 C C . LEU B 1 242 ? 196.259 209.884 263.732 1.00 54.95 236 LEU B C 1
ATOM 3983 O O . LEU B 1 242 ? 195.622 209.681 262.693 1.00 54.95 236 LEU B O 1
ATOM 3988 N N . LEU B 1 243 ? 197.266 210.751 263.781 1.00 54.93 237 LEU B N 1
ATOM 3989 C CA . LEU B 1 243 ? 197.506 211.643 262.659 1.00 54.93 237 LEU B CA 1
ATOM 3990 C C . LEU B 1 243 ? 198.406 211.040 261.593 1.00 54.93 237 LEU B C 1
ATOM 3991 O O . LEU B 1 243 ? 198.288 211.410 260.421 1.00 54.93 237 LEU B O 1
ATOM 3996 N N . GLU B 1 244 ? 199.289 210.126 261.953 1.00 57.69 238 GLU B N 1
ATOM 3997 C CA . GLU B 1 244 ? 200.275 209.661 260.983 1.00 57.69 238 GLU B CA 1
ATOM 3998 C C . GLU B 1 244 ? 200.290 208.155 260.787 1.00 57.69 238 GLU B C 1
ATOM 3999 O O . GLU B 1 244 ? 200.537 207.693 259.673 1.00 57.69 238 GLU B O 1
ATOM 4005 N N . LEU B 1 245 ? 200.043 207.380 261.832 1.00 55.18 239 LEU B N 1
ATOM 4006 C CA . LEU B 1 245 ? 200.195 205.938 261.738 1.00 55.18 239 LEU B CA 1
ATOM 4007 C C . LEU B 1 245 ? 198.931 205.240 261.272 1.00 55.18 239 LEU B C 1
ATOM 4008 O O . LEU B 1 245 ? 199.011 204.097 260.812 1.00 55.18 239 LEU B O 1
ATOM 4013 N N . ARG B 1 246 ? 197.779 205.908 261.360 1.00 55.95 240 ARG B N 1
ATOM 4014 C CA . ARG B 1 246 ? 196.509 205.282 261.005 1.00 55.95 240 ARG B CA 1
ATOM 4015 C C . ARG B 1 246 ? 196.405 205.022 259.506 1.00 55.95 240 ARG B C 1
ATOM 4016 O O . ARG B 1 246 ? 195.843 204.005 259.083 1.00 55.95 240 ARG B O 1
ATOM 4024 N N . GLN B 1 247 ? 196.977 205.899 258.688 1.00 53.78 241 GLN B N 1
ATOM 4025 C CA . GLN B 1 247 ? 196.844 205.797 257.244 1.00 53.78 241 GLN B CA 1
ATOM 4026 C C . GLN B 1 247 ? 198.036 205.139 256.562 1.00 53.78 241 GLN B C 1
ATOM 4027 O O . GLN B 1 247 ? 198.136 205.206 255.333 1.00 53.78 241 GLN B O 1
ATOM 4033 N N . LEU B 1 248 ? 198.937 204.502 257.314 1.00 54.98 242 LEU B N 1
ATOM 4034 C CA . LEU B 1 248 ? 200.059 203.822 256.672 1.00 54.98 242 LEU B CA 1
ATOM 4035 C C . LEU B 1 248 ? 199.614 202.543 255.982 1.00 54.98 242 LEU B C 1
ATOM 4036 O O . LEU B 1 248 ? 200.058 202.250 254.867 1.00 54.98 242 LEU B O 1
ATOM 4041 N N . GLN B 1 249 ? 198.767 201.769 256.635 1.00 59.27 243 GLN B N 1
ATOM 4042 C CA . GLN B 1 249 ? 198.257 200.529 256.069 1.00 59.27 243 GLN B CA 1
ATOM 4043 C C . GLN B 1 249 ? 197.292 200.848 254.938 1.00 59.27 243 GLN B C 1
ATOM 4044 O O . GLN B 1 249 ? 196.250 201.466 255.186 1.00 59.27 243 GLN B O 1
ATOM 4050 N N . PRO B 1 250 ? 197.595 200.471 253.694 1.00 54.59 244 PRO B N 1
ATOM 4051 C CA . PRO B 1 250 ? 196.747 200.868 252.561 1.00 54.59 244 PRO B CA 1
ATOM 4052 C C . PRO B 1 250 ? 195.428 200.110 252.556 1.00 54.59 244 PRO B C 1
ATOM 4053 O O . PRO B 1 250 ? 195.397 198.878 252.554 1.00 54.59 244 PRO B O 1
ATOM 4057 N N . GLN B 1 251 ? 194.334 200.861 252.568 1.00 52.81 245 GLN B N 1
ATOM 4058 C CA . GLN B 1 251 ? 192.997 200.296 252.619 1.00 52.81 245 GLN B CA 1
ATOM 4059 C C . GLN B 1 251 ? 192.215 200.475 251.334 1.00 52.81 245 GLN B C 1
ATOM 4060 O O . GLN B 1 251 ? 191.357 199.647 251.031 1.00 52.81 245 GLN B O 1
ATOM 4066 N N . PHE B 1 252 ? 192.490 201.529 250.574 1.00 50.05 246 PHE B N 1
ATOM 4067 C CA . PHE B 1 252 ? 191.688 201.885 249.418 1.00 50.05 246 PHE B CA 1
ATOM 4068 C C . PHE B 1 252 ? 192.589 202.190 248.235 1.00 50.05 246 PHE B C 1
ATOM 4069 O O . PHE B 1 252 ? 193.722 202.643 248.396 1.00 50.05 246 PHE B O 1
ATOM 4077 N N . THR B 1 253 ? 192.071 201.934 247.043 1.00 48.65 247 THR B N 1
ATOM 4078 C CA . THR B 1 253 ? 192.702 202.335 245.799 1.00 48.65 247 THR B CA 1
ATOM 4079 C C . THR B 1 253 ? 191.899 203.478 245.200 1.00 48.65 247 THR B C 1
ATOM 4080 O O . THR B 1 253 ? 190.684 203.363 245.012 1.00 48.65 247 THR B O 1
ATOM 4084 N N . LEU B 1 254 ? 192.583 204.574 244.915 1.00 45.73 248 LEU B N 1
ATOM 4085 C CA . LEU B 1 254 ? 191.993 205.783 244.370 1.00 45.73 248 LEU B CA 1
ATOM 4086 C C . LEU B 1 254 ? 192.367 205.880 242.902 1.00 45.73 248 LEU B C 1
ATOM 4087 O O . LEU B 1 254 ? 193.554 205.875 242.566 1.00 45.73 248 LEU B O 1
ATOM 4092 N N . LYS B 1 255 ? 191.365 205.961 242.041 1.00 47.74 249 LYS B N 1
ATOM 4093 C CA . LYS B 1 255 ? 191.557 206.331 240.647 1.00 47.74 249 LYS B CA 1
ATOM 4094 C C . LYS B 1 255 ? 191.316 207.826 240.535 1.00 47.74 249 LYS B C 1
ATOM 4095 O O . LYS B 1 255 ? 190.209 208.295 240.810 1.00 47.74 249 LYS B O 1
ATOM 4101 N N . VAL B 1 256 ? 192.347 208.576 240.161 1.00 46.79 250 VAL B N 1
ATOM 4102 C CA . VAL B 1 256 ? 192.255 210.023 240.036 1.00 46.79 250 VAL B CA 1
ATOM 4103 C C . VAL B 1 256 ? 192.435 210.359 238.566 1.00 46.79 250 VAL B C 1
ATOM 4104 O O . VAL B 1 256 ? 193.474 210.040 237.974 1.00 46.79 250 VAL B O 1
ATOM 4108 N N . VAL B 1 257 ? 191.412 210.970 237.970 1.00 48.74 251 VAL B N 1
ATOM 4109 C CA . VAL B 1 257 ? 191.362 211.256 236.541 1.00 48.74 251 VAL B CA 1
ATOM 4110 C C . VAL B 1 257 ? 191.065 212.736 236.366 1.00 48.74 251 VAL B C 1
ATOM 4111 O O . VAL B 1 257 ? 190.122 213.248 236.972 1.00 48.74 251 VAL B O 1
ATOM 4115 N N . ARG B 1 258 ? 191.851 213.430 235.545 1.00 51.75 252 ARG B N 1
ATOM 4116 C CA . ARG B 1 258 ? 191.444 214.776 235.163 1.00 51.75 252 ARG B CA 1
ATOM 4117 C C . ARG B 1 258 ? 190.254 214.718 234.224 1.00 51.75 252 ARG B C 1
ATOM 4118 O O . ARG B 1 258 ? 190.228 213.936 233.272 1.00 51.75 252 ARG B O 1
ATOM 4126 N N . SER B 1 259 ? 189.270 215.571 234.494 1.00 57.03 253 SER B N 1
ATOM 4127 C CA . SER B 1 259 ? 188.038 215.589 233.726 1.00 57.03 253 SER B CA 1
ATOM 4128 C C . SER B 1 259 ? 188.216 216.129 232.316 1.00 57.03 253 SER B C 1
ATOM 4129 O O . SER B 1 259 ? 187.298 215.984 231.509 1.00 57.03 253 SER B O 1
ATOM 4132 N N . THR B 1 260 ? 189.361 216.734 231.997 1.00 58.50 254 THR B N 1
ATOM 4133 C CA . THR B 1 260 ? 189.582 217.359 230.698 1.00 58.50 254 THR B CA 1
ATOM 4134 C C . THR B 1 260 ? 190.355 216.472 229.730 1.00 58.50 254 THR B C 1
ATOM 4135 O O . THR B 1 260 ? 189.878 216.201 228.626 1.00 58.50 254 THR B O 1
ATOM 4139 N N . ASP B 1 261 ? 191.545 216.018 230.111 1.00 58.45 255 ASP B N 1
ATOM 4140 C CA . ASP B 1 261 ? 192.359 215.210 229.216 1.00 58.45 255 ASP B CA 1
ATOM 4141 C C . ASP B 1 261 ? 192.475 213.754 229.641 1.00 58.45 255 ASP B C 1
ATOM 4142 O O . ASP B 1 261 ? 193.093 212.965 228.924 1.00 58.45 255 ASP B O 1
ATOM 4147 N N . GLY B 1 262 ? 191.916 213.379 230.784 1.00 56.17 256 GLY B N 1
ATOM 4148 C CA . GLY B 1 262 ? 191.936 211.987 231.178 1.00 56.17 256 GLY B CA 1
ATOM 4149 C C . GLY B 1 262 ? 193.269 211.458 231.636 1.00 56.17 256 GLY B C 1
ATOM 4150 O O . GLY B 1 262 ? 193.519 210.260 231.512 1.00 56.17 256 GLY B O 1
ATOM 4151 N N . ALA B 1 263 ? 194.148 212.319 232.133 1.00 53.31 257 ALA B N 1
ATOM 4152 C CA . ALA B 1 263 ? 195.337 211.843 232.822 1.00 53.31 257 ALA B CA 1
ATOM 4153 C C . ALA B 1 263 ? 194.917 211.147 234.105 1.00 53.31 257 ALA B C 1
ATOM 4154 O O . ALA B 1 263 ? 194.245 211.744 234.947 1.00 53.31 257 ALA B O 1
ATOM 4156 N N . SER B 1 264 ? 195.292 209.882 234.248 1.00 52.14 258 SER B N 1
ATOM 4157 C CA . SER B 1 264 ? 194.804 209.049 235.335 1.00 52.14 258 SER B CA 1
ATOM 4158 C C . SER B 1 264 ? 195.974 208.439 236.084 1.00 52.14 258 SER B C 1
ATOM 4159 O O . SER B 1 264 ? 196.912 207.932 235.464 1.00 52.14 258 SER B O 1
ATOM 4162 N N . ARG B 1 265 ? 195.915 208.488 237.410 1.00 49.87 259 ARG B N 1
ATOM 4163 C CA . ARG B 1 265 ? 196.845 207.748 238.252 1.00 49.87 259 ARG B CA 1
ATOM 4164 C C . ARG B 1 265 ? 196.069 206.994 239.316 1.00 49.87 259 ARG B C 1
ATOM 4165 O O . ARG B 1 265 ? 194.978 207.403 239.716 1.00 49.87 259 ARG B O 1
ATOM 4173 N N . PHE B 1 266 ? 196.637 205.889 239.785 1.00 46.87 260 PHE B N 1
ATOM 4174 C CA . PHE B 1 266 ? 196.018 205.157 240.876 1.00 46.87 260 PHE B CA 1
ATOM 4175 C C . PHE B 1 266 ? 196.924 205.233 242.094 1.00 46.87 260 PHE B C 1
ATOM 4176 O O . PHE B 1 266 ? 198.150 205.285 241.976 1.00 46.87 260 PHE B O 1
ATOM 4184 N N . TYR B 1 267 ? 196.307 205.237 243.268 1.00 45.38 261 TYR B N 1
ATOM 4185 C CA . TYR B 1 267 ? 197.047 205.361 244.511 1.00 45.38 261 TYR B CA 1
ATOM 4186 C C . TYR B 1 267 ? 196.474 204.400 245.537 1.00 45.38 261 TYR B C 1
ATOM 4187 O O . TYR B 1 267 ? 195.317 203.999 245.456 1.00 45.38 261 TYR B O 1
ATOM 4196 N N . ASN B 1 268 ? 197.296 204.031 246.511 1.00 47.78 262 ASN B N 1
ATOM 4197 C CA . ASN B 1 268 ? 196.826 203.346 247.704 1.00 47.78 262 ASN B CA 1
ATOM 4198 C C . ASN B 1 268 ? 196.824 204.319 248.868 1.00 47.78 262 ASN B C 1
ATOM 4199 O O . ASN B 1 268 ? 197.837 204.968 249.141 1.00 47.78 262 ASN B O 1
ATOM 4204 N N . VAL B 1 269 ? 195.695 204.401 249.557 1.00 48.52 263 VAL B N 1
ATOM 4205 C CA . VAL B 1 269 ? 195.533 205.306 250.680 1.00 48.52 263 VAL B CA 1
ATOM 4206 C C . VAL B 1 269 ? 194.994 204.487 251.845 1.00 48.52 263 VAL B C 1
ATOM 4207 O O . VAL B 1 269 ? 194.412 203.416 251.654 1.00 48.52 263 VAL B O 1
ATOM 4211 N N . GLY B 1 270 ? 195.246 204.961 253.060 1.00 50.34 264 GLY B N 1
ATOM 4212 C CA . GLY B 1 270 ? 194.771 204.320 254.261 1.00 50.34 264 GLY B CA 1
ATOM 4213 C C . GLY B 1 270 ? 193.480 204.926 254.763 1.00 50.34 264 GLY B C 1
ATOM 4214 O O . GLY B 1 270 ? 192.728 205.566 254.021 1.00 50.34 264 GLY B O 1
ATOM 4215 N N . HIS B 1 271 ? 193.214 204.717 256.048 1.00 53.00 265 HIS B N 1
ATOM 4216 C CA . HIS B 1 271 ? 192.038 205.299 256.687 1.00 53.00 265 HIS B CA 1
ATOM 4217 C C . HIS B 1 271 ? 192.262 206.787 256.894 1.00 53.00 265 HIS B C 1
ATOM 4218 O O . HIS B 1 271 ? 192.926 207.205 257.843 1.00 53.00 265 HIS B O 1
ATOM 4225 N N . LEU B 1 272 ? 191.702 207.593 256.000 1.00 49.87 266 LEU B N 1
ATOM 4226 C CA . LEU B 1 272 ? 191.679 209.037 256.147 1.00 49.87 266 LEU B CA 1
ATOM 4227 C C . LEU B 1 272 ? 190.277 209.525 255.834 1.00 49.87 266 LEU B C 1
ATOM 4228 O O . LEU B 1 272 ? 189.498 208.842 255.168 1.00 49.87 266 LEU B O 1
ATOM 4233 N N . SER B 1 273 ? 189.970 210.731 256.297 1.00 50.29 267 SER B N 1
ATOM 4234 C CA . SER B 1 273 ? 188.741 211.383 255.890 1.00 50.29 267 SER B CA 1
ATOM 4235 C C . SER B 1 273 ? 188.861 211.861 254.445 1.00 50.29 267 SER B C 1
ATOM 4236 O O . SER B 1 273 ? 189.935 211.840 253.846 1.00 50.29 267 SER B O 1
ATOM 4239 N N . ILE B 1 274 ? 187.733 212.302 253.885 1.00 53.27 268 ILE B N 1
ATOM 4240 C CA . ILE B 1 274 ? 187.694 212.687 252.476 1.00 53.27 268 ILE B CA 1
ATOM 4241 C C . ILE B 1 274 ? 188.510 213.952 252.225 1.00 53.27 268 ILE B C 1
ATOM 4242 O O . ILE B 1 274 ? 189.183 214.070 251.195 1.00 53.27 268 ILE B O 1
ATOM 4247 N N . GLN B 1 275 ? 188.532 214.881 253.181 1.00 53.73 269 GLN B N 1
ATOM 4248 C CA . GLN B 1 275 ? 189.312 216.100 253.000 1.00 53.73 269 GLN B CA 1
ATOM 4249 C C . GLN B 1 275 ? 190.813 215.851 253.133 1.00 53.73 269 GLN B C 1
ATOM 4250 O O . GLN B 1 275 ? 191.609 216.468 252.412 1.00 53.73 269 GLN B O 1
ATOM 4256 N N . ARG B 1 276 ? 191.218 214.916 253.995 1.00 49.81 270 ARG B N 1
ATOM 4257 C CA . ARG B 1 276 ? 192.636 214.604 254.118 1.00 49.81 270 ARG B CA 1
ATOM 4258 C C . ARG B 1 276 ? 193.123 213.801 252.922 1.00 49.81 270 ARG B C 1
ATOM 4259 O O . ARG B 1 276 ? 194.249 214.001 252.451 1.00 49.81 270 ARG B O 1
ATOM 4267 N N . VAL B 1 277 ? 192.275 212.905 252.410 1.00 48.05 271 VAL B N 1
ATOM 4268 C CA . VAL B 1 277 ? 192.537 212.224 251.144 1.00 48.05 271 VAL B CA 1
ATOM 4269 C C . VAL B 1 277 ? 192.642 213.230 250.009 1.00 48.05 271 VAL B C 1
ATOM 4270 O O . VAL B 1 277 ? 193.496 213.101 249.128 1.00 48.05 271 VAL B O 1
ATOM 4274 N N . ALA B 1 278 ? 191.819 214.277 250.047 1.00 47.55 272 ALA B N 1
ATOM 4275 C CA . ALA B 1 278 ? 191.843 215.295 249.004 1.00 47.55 272 ALA B CA 1
ATOM 4276 C C . ALA B 1 278 ? 193.146 216.084 249.017 1.00 47.55 272 ALA B C 1
ATOM 4277 O O . ALA B 1 278 ? 193.741 216.316 247.960 1.00 47.55 272 ALA B O 1
ATOM 4279 N N . VAL B 1 279 ? 193.620 216.470 250.203 1.00 49.22 273 VAL B N 1
ATOM 4280 C CA . VAL B 1 279 ? 194.907 217.162 250.310 1.00 49.22 273 VAL B CA 1
ATOM 4281 C C . VAL B 1 279 ? 196.054 216.238 249.907 1.00 49.22 273 VAL B C 1
ATOM 4282 O O . VAL B 1 279 ? 197.014 216.661 249.247 1.00 49.22 273 VAL B O 1
ATOM 4286 N N . TRP B 1 280 ? 195.944 214.956 250.256 1.00 48.06 274 TRP B N 1
ATOM 4287 C CA . TRP B 1 280 ? 196.930 213.953 249.867 1.00 48.06 274 TRP B CA 1
ATOM 4288 C C . TRP B 1 280 ? 197.010 213.799 248.347 1.00 48.06 274 TRP B C 1
ATOM 4289 O O . TRP B 1 280 ? 198.104 213.733 247.767 1.00 48.06 274 TRP B O 1
ATOM 4300 N N . ILE B 1 281 ? 195.852 213.786 247.685 1.00 46.45 275 ILE B N 1
ATOM 4301 C CA . ILE B 1 281 ? 195.792 213.695 246.231 1.00 46.45 275 ILE B CA 1
ATOM 4302 C C . ILE B 1 281 ? 196.326 214.966 245.590 1.00 46.45 275 ILE B C 1
ATOM 4303 O O . ILE B 1 281 ? 196.990 214.912 244.553 1.00 46.45 275 ILE B O 1
ATOM 4308 N N . LEU B 1 282 ? 196.087 216.124 246.206 1.00 48.15 276 LEU B N 1
ATOM 4309 C CA . LEU B 1 282 ? 196.631 217.356 245.641 1.00 48.15 276 LEU B CA 1
ATOM 4310 C C . LEU B 1 282 ? 198.142 217.437 245.803 1.00 48.15 276 LEU B C 1
ATOM 4311 O O . LEU B 1 282 ? 198.818 218.065 244.982 1.00 48.15 276 LEU B O 1
ATOM 4316 N N . GLU B 1 283 ? 198.683 216.814 246.846 1.00 50.07 277 GLU B N 1
ATOM 4317 C CA . GLU B 1 283 ? 200.132 216.698 246.963 1.00 50.07 277 GLU B CA 1
ATOM 4318 C C . GLU B 1 283 ? 200.695 215.744 245.919 1.00 50.07 277 GLU B C 1
ATOM 4319 O O . GLU B 1 283 ? 201.797 215.960 245.404 1.00 50.07 277 GLU B O 1
ATOM 4325 N N . LYS B 1 284 ? 199.959 214.679 245.599 1.00 47.29 278 LYS B N 1
ATOM 4326 C CA . LYS B 1 284 ? 200.398 213.793 244.524 1.00 47.29 278 LYS B CA 1
ATOM 4327 C C . LYS B 1 284 ? 200.214 214.419 243.145 1.00 47.29 278 LYS B C 1
ATOM 4328 O O . LYS B 1 284 ? 200.929 214.057 242.205 1.00 47.29 278 LYS B O 1
ATOM 4334 N N . TYR B 1 285 ? 199.260 215.342 243.006 1.00 47.27 279 TYR B N 1
ATOM 4335 C CA . TYR B 1 285 ? 198.876 215.847 241.692 1.00 47.27 279 TYR B CA 1
ATOM 4336 C C . TYR B 1 285 ? 199.952 216.735 241.091 1.00 47.27 279 TYR B C 1
ATOM 4337 O O . TYR B 1 285 ? 200.199 216.684 239.881 1.00 47.27 279 TYR B O 1
ATOM 4346 N N . TYR B 1 286 ? 200.597 217.559 241.911 1.00 50.96 280 TYR B N 1
ATOM 4347 C CA . TYR B 1 286 ? 201.536 218.528 241.375 1.00 50.96 280 TYR B CA 1
ATOM 4348 C C . TYR B 1 286 ? 202.829 217.907 240.882 1.00 50.96 280 TYR B C 1
ATOM 4349 O O . TYR B 1 286 ? 203.571 218.577 240.162 1.00 50.96 280 TYR B O 1
ATOM 4358 N N . HIS B 1 287 ? 203.103 216.646 241.197 1.00 47.92 281 HIS B N 1
ATOM 4359 C CA . HIS B 1 287 ? 204.263 215.993 240.627 1.00 47.92 281 HIS B CA 1
ATOM 4360 C C . HIS B 1 287 ? 203.939 214.728 239.846 1.00 47.92 281 HIS B C 1
ATOM 4361 O O . HIS B 1 287 ? 204.839 214.186 239.199 1.00 47.92 281 HIS B O 1
ATOM 4368 N N . ASP B 1 288 ? 202.699 214.242 239.870 1.00 50.93 282 ASP B N 1
ATOM 4369 C CA . ASP B 1 288 ? 202.361 213.024 239.142 1.00 50.93 282 ASP B CA 1
ATOM 4370 C C . ASP B 1 288 ? 201.685 213.273 237.801 1.00 50.93 282 ASP B C 1
ATOM 4371 O O . ASP B 1 288 ? 202.058 212.642 236.810 1.00 50.93 282 ASP B O 1
ATOM 4376 N N . PHE B 1 289 ? 200.690 214.154 237.736 1.00 50.28 283 PHE B N 1
ATOM 4377 C CA . PHE B 1 289 ? 200.025 214.322 236.453 1.00 50.28 283 PHE B CA 1
ATOM 4378 C C . PHE B 1 289 ? 200.832 215.299 235.617 1.00 50.28 283 PHE B C 1
ATOM 4379 O O . PHE B 1 289 ? 201.581 216.100 236.166 1.00 50.28 283 PHE B O 1
ATOM 4387 N N . PRO B 1 290 ? 200.699 215.264 234.292 1.00 51.56 284 PRO B N 1
ATOM 4388 C CA . PRO B 1 290 ? 201.209 216.373 233.481 1.00 51.56 284 PRO B CA 1
ATOM 4389 C C . PRO B 1 290 ? 200.452 217.658 233.774 1.00 51.56 284 PRO B C 1
ATOM 4390 O O . PRO B 1 290 ? 199.336 217.648 234.297 1.00 51.56 284 PRO B O 1
ATOM 4394 N N . VAL B 1 291 ? 201.094 218.780 233.446 1.00 53.17 285 VAL B N 1
ATOM 4395 C CA . VAL B 1 291 ? 200.506 220.088 233.704 1.00 53.17 285 VAL B CA 1
ATOM 4396 C C . VAL B 1 291 ? 199.274 220.274 232.819 1.00 53.17 285 VAL B C 1
ATOM 4397 O O . VAL B 1 291 ? 199.186 219.730 231.710 1.00 53.17 285 VAL B O 1
ATOM 4401 N N . TYR B 1 292 ? 198.269 220.963 233.354 1.00 60.19 286 TYR B N 1
ATOM 4402 C CA . TYR B 1 292 ? 197.051 221.189 232.592 1.00 60.19 286 TYR B CA 1
ATOM 4403 C C . TYR B 1 292 ? 197.311 222.161 231.457 1.00 60.19 286 TYR B C 1
ATOM 4404 O O . TYR B 1 292 ? 197.919 223.217 231.652 1.00 60.19 286 TYR B O 1
ATOM 4413 N N . ASN B 1 293 ? 196.857 221.795 230.263 1.00 64.52 287 ASN B N 1
ATOM 4414 C CA . ASN B 1 293 ? 197.039 222.627 229.079 1.00 64.52 287 ASN B CA 1
ATOM 4415 C C . ASN B 1 293 ? 195.692 222.803 228.399 1.00 64.52 287 ASN B C 1
ATOM 4416 O O . ASN B 1 293 ? 195.209 221.879 227.719 1.00 64.52 287 ASN B O 1
ATOM 4421 N N . PRO B 1 294 ? 195.050 223.963 228.559 1.00 65.24 288 PRO B N 1
ATOM 4422 C CA . PRO B 1 294 ? 193.775 224.203 227.871 1.00 65.24 288 PRO B CA 1
ATOM 4423 C C . PRO B 1 294 ? 193.926 224.431 226.379 1.00 65.24 288 PRO B C 1
ATOM 4424 O O . PRO B 1 294 ? 192.913 224.441 225.670 1.00 65.24 288 PRO B O 1
ATOM 4428 N N . ALA B 1 295 ? 195.152 224.616 225.885 1.00 67.43 289 ALA B N 1
ATOM 4429 C CA . ALA B 1 295 ? 195.414 224.719 224.458 1.00 67.43 289 ALA B CA 1
ATOM 4430 C C . ALA B 1 295 ? 195.508 223.364 223.771 1.00 67.43 289 ALA B C 1
ATOM 4431 O O . ALA B 1 295 ? 195.744 223.319 222.560 1.00 67.43 289 ALA B O 1
ATOM 4433 N N . LEU B 1 296 ? 195.338 222.268 224.501 1.00 68.77 290 LEU B N 1
ATOM 4434 C CA . LEU B 1 296 ? 195.338 220.942 223.900 1.00 68.77 290 LEU B CA 1
ATOM 4435 C C . LEU B 1 296 ? 193.924 220.380 223.831 1.00 68.77 290 LEU B C 1
ATOM 4436 O O . LEU B 1 296 ? 193.709 219.280 223.325 1.00 68.77 290 LEU B O 1
ATOM 4441 N N . VAL B 1 332 ? 168.050 206.111 213.473 1.00 99.87 326 VAL B N 1
ATOM 4442 C CA . VAL B 1 332 ? 168.204 207.538 213.232 1.00 99.87 326 VAL B CA 1
ATOM 4443 C C . VAL B 1 332 ? 169.604 207.991 213.623 1.00 99.87 326 VAL B C 1
ATOM 4444 O O . VAL B 1 332 ? 170.378 208.451 212.784 1.00 99.87 326 VAL B O 1
ATOM 4448 N N . ILE B 1 333 ? 169.923 207.851 214.910 1.00 96.02 327 ILE B N 1
ATOM 4449 C CA . ILE B 1 333 ? 171.206 208.329 215.415 1.00 96.02 327 ILE B CA 1
ATOM 4450 C C . ILE B 1 333 ? 172.308 207.325 215.093 1.00 96.02 327 ILE B C 1
ATOM 4451 O O . ILE B 1 333 ? 173.430 207.703 214.726 1.00 96.02 327 ILE B O 1
ATOM 4456 N N . ALA B 1 334 ? 171.997 206.029 215.196 1.00 94.50 328 ALA B N 1
ATOM 4457 C CA . ALA B 1 334 ? 172.979 204.998 214.874 1.00 94.50 328 ALA B CA 1
ATOM 4458 C C . ALA B 1 334 ? 173.256 204.945 213.376 1.00 94.50 328 ALA B C 1
ATOM 4459 O O . ALA B 1 334 ? 174.369 204.607 212.956 1.00 94.50 328 ALA B O 1
ATOM 4461 N N . ALA B 1 335 ? 172.266 205.306 212.555 1.00 95.38 329 ALA B N 1
ATOM 4462 C CA . ALA B 1 335 ? 172.487 205.367 211.113 1.00 95.38 329 ALA B CA 1
ATOM 4463 C C . ALA B 1 335 ? 173.407 206.525 210.745 1.00 95.38 329 ALA B C 1
ATOM 4464 O O . ALA B 1 335 ? 174.275 206.387 209.874 1.00 95.38 329 ALA B O 1
ATOM 4466 N N . ALA B 1 336 ? 173.242 207.670 211.414 1.00 93.98 330 ALA B N 1
ATOM 4467 C CA . ALA B 1 336 ? 174.147 208.795 211.199 1.00 93.98 330 ALA B CA 1
ATOM 4468 C C . ALA B 1 336 ? 175.545 208.482 211.715 1.00 93.98 330 ALA B C 1
ATOM 4469 O O . ALA B 1 336 ? 176.541 208.920 211.129 1.00 93.98 330 ALA B O 1
ATOM 4471 N N . ALA B 1 337 ? 175.638 207.703 212.796 1.00 91.91 331 ALA B N 1
ATOM 4472 C CA . ALA B 1 337 ? 176.944 207.288 213.300 1.00 91.91 331 ALA B CA 1
ATOM 4473 C C . ALA B 1 337 ? 177.627 206.318 212.343 1.00 91.91 331 ALA B C 1
ATOM 4474 O O . ALA B 1 337 ? 178.850 206.367 212.170 1.00 91.91 331 ALA B O 1
ATOM 4476 N N . ARG B 1 338 ? 176.853 205.428 211.714 1.00 92.42 332 ARG B N 1
ATOM 4477 C CA . ARG B 1 338 ? 177.412 204.523 210.714 1.00 92.42 332 ARG B CA 1
ATOM 4478 C C . ARG B 1 338 ? 177.837 205.275 209.459 1.00 92.42 332 ARG B C 1
ATOM 4479 O O . ARG B 1 338 ? 178.849 204.928 208.839 1.00 92.42 332 ARG B O 1
ATOM 4487 N N . ARG B 1 339 ? 177.084 206.309 209.079 1.00 92.62 333 ARG B N 1
ATOM 4488 C CA . ARG B 1 339 ? 177.454 207.142 207.940 1.00 92.62 333 ARG B CA 1
ATOM 4489 C C . ARG B 1 339 ? 178.705 207.965 208.225 1.00 92.62 333 ARG B C 1
ATOM 4490 O O . ARG B 1 339 ? 179.543 208.159 207.337 1.00 92.62 333 ARG B O 1
ATOM 4498 N N . ARG B 1 340 ? 178.854 208.443 209.460 1.00 87.23 334 ARG B N 1
ATOM 4499 C CA . ARG B 1 340 ? 180.009 209.259 209.810 1.00 87.23 334 ARG B CA 1
ATOM 4500 C C . ARG B 1 340 ? 181.261 208.409 210.004 1.00 87.23 334 ARG B C 1
ATOM 4501 O O . ARG B 1 340 ? 182.361 208.817 209.615 1.00 87.23 334 ARG B O 1
ATOM 4509 N N . ASP B 1 341 ? 181.115 207.214 210.584 1.00 87.54 335 ASP B N 1
ATOM 4510 C CA . ASP B 1 341 ? 182.276 206.359 210.817 1.00 87.54 335 ASP B CA 1
ATOM 4511 C C . ASP B 1 341 ? 182.778 205.712 209.532 1.00 87.54 335 ASP B C 1
ATOM 4512 O O . ASP B 1 341 ? 183.883 205.161 209.511 1.00 87.54 335 ASP B O 1
ATOM 4517 N N . ASN B 1 342 ? 181.987 205.752 208.463 1.00 89.15 336 ASN B N 1
ATOM 4518 C CA . ASN B 1 342 ? 182.432 205.273 207.161 1.00 89.15 336 ASN B CA 1
ATOM 4519 C C . ASN B 1 342 ? 183.029 206.375 206.297 1.00 89.15 336 ASN B C 1
ATOM 4520 O O . ASN B 1 342 ? 183.438 206.098 205.165 1.00 89.15 336 ASN B O 1
ATOM 4525 N N . SER B 1 343 ? 183.098 207.604 206.799 1.00 85.53 337 SER B N 1
ATOM 4526 C CA . SER B 1 343 ? 183.613 208.731 206.038 1.00 85.53 337 SER B CA 1
ATOM 4527 C C . SER B 1 343 ? 185.141 208.736 206.075 1.00 85.53 337 SER B C 1
ATOM 4528 O O . SER B 1 343 ? 185.780 207.769 206.495 1.00 85.53 337 SER B O 1
ATOM 4531 N N . HIS B 1 344 ? 185.742 209.832 205.623 1.00 79.84 338 HIS B N 1
ATOM 4532 C CA . HIS B 1 344 ? 187.192 209.954 205.644 1.00 79.84 338 HIS B CA 1
ATOM 4533 C C . HIS B 1 344 ? 187.682 210.159 207.069 1.00 79.84 338 HIS B C 1
ATOM 4534 O O . HIS B 1 344 ? 187.169 211.012 207.798 1.00 79.84 338 HIS B O 1
ATOM 4541 N N . ASN B 1 345 ? 188.684 209.374 207.464 1.00 77.51 339 ASN B N 1
ATOM 4542 C CA . ASN B 1 345 ? 189.210 209.410 208.827 1.00 77.51 339 ASN B CA 1
ATOM 4543 C C . ASN B 1 345 ? 190.177 210.585 208.929 1.00 77.51 339 ASN B C 1
ATOM 4544 O O . ASN B 1 345 ? 191.399 210.436 208.892 1.00 77.51 339 ASN B O 1
ATOM 4549 N N . GLU B 1 346 ? 189.598 211.781 209.061 1.00 78.02 340 GLU B N 1
ATOM 4550 C CA . GLU B 1 346 ? 190.376 213.016 209.059 1.00 78.02 340 GLU B CA 1
ATOM 4551 C C . GLU B 1 346 ? 191.250 213.137 210.301 1.00 78.02 340 GLU B C 1
ATOM 4552 O O . GLU B 1 346 ? 192.390 213.615 210.221 1.00 78.02 340 GLU B O 1
ATOM 4558 N N . TYR B 1 347 ? 190.737 212.690 211.450 1.00 76.41 341 TYR B N 1
ATOM 4559 C CA . TYR B 1 347 ? 191.459 212.836 212.709 1.00 76.41 341 TYR B CA 1
ATOM 4560 C C . TYR B 1 347 ? 192.698 211.956 212.763 1.00 76.41 341 TYR B C 1
ATOM 4561 O O . TYR B 1 347 ? 193.699 212.354 213.364 1.00 76.41 341 TYR B O 1
ATOM 4570 N N . TYR B 1 348 ? 192.652 210.779 212.132 1.00 74.85 342 TYR B N 1
ATOM 4571 C CA . TYR B 1 348 ? 193.820 209.904 212.053 1.00 74.85 342 TYR B CA 1
ATOM 4572 C C . TYR B 1 348 ? 194.969 210.572 211.313 1.00 74.85 342 TYR B C 1
ATOM 4573 O O . TYR B 1 348 ? 196.117 210.558 211.775 1.00 74.85 342 TYR B O 1
ATOM 4582 N N . TYR B 1 349 ? 194.676 211.188 210.172 1.00 75.88 343 TYR B N 1
ATOM 4583 C CA . TYR B 1 349 ? 195.743 211.800 209.400 1.00 75.88 343 TYR B CA 1
ATOM 4584 C C . TYR B 1 349 ? 196.193 213.121 209.997 1.00 75.88 343 TYR B C 1
ATOM 4585 O O . TYR B 1 349 ? 197.375 213.452 209.897 1.00 75.88 343 TYR B O 1
ATOM 4594 N N . GLU B 1 350 ? 195.293 213.865 210.646 1.00 78.75 344 GLU B N 1
ATOM 4595 C CA . GLU B 1 350 ? 195.726 215.057 211.370 1.00 78.75 344 GLU B CA 1
ATOM 4596 C C . GLU B 1 350 ? 196.605 214.694 212.563 1.00 78.75 344 GLU B C 1
ATOM 4597 O O . GLU B 1 350 ? 197.578 215.397 212.857 1.00 78.75 344 GLU B O 1
ATOM 4603 N N . GLU B 1 351 ? 196.306 213.574 213.228 1.00 78.48 345 GLU B N 1
ATOM 4604 C CA . GLU B 1 351 ? 197.146 213.093 214.319 1.00 78.48 345 GLU B CA 1
ATOM 4605 C C . GLU B 1 351 ? 198.513 212.651 213.816 1.00 78.48 345 GLU B C 1
ATOM 4606 O O . GLU B 1 351 ? 199.534 212.932 214.455 1.00 78.48 345 GLU B O 1
ATOM 4612 N N . ALA B 1 352 ? 198.554 211.967 212.667 1.00 77.03 346 ALA B N 1
ATOM 4613 C CA . ALA B 1 352 ? 199.833 211.540 212.106 1.00 77.03 346 ALA B CA 1
ATOM 4614 C C . ALA B 1 352 ? 200.666 212.729 211.637 1.00 77.03 346 ALA B C 1
ATOM 4615 O O . ALA B 1 352 ? 201.888 212.746 211.829 1.00 77.03 346 ALA B O 1
ATOM 4617 N N . GLU B 1 353 ? 200.016 213.740 211.045 1.00 78.77 347 GLU B N 1
ATOM 4618 C CA . GLU B 1 353 ? 200.702 214.975 210.671 1.00 78.77 347 GLU B CA 1
ATOM 4619 C C . GLU B 1 353 ? 201.249 215.702 211.888 1.00 78.77 347 GLU B C 1
ATOM 4620 O O . GLU B 1 353 ? 202.369 216.227 211.848 1.00 78.77 347 GLU B O 1
ATOM 4626 N N . HIS B 1 354 ? 200.476 215.736 212.976 1.00 77.05 348 HIS B N 1
ATOM 4627 C CA . HIS B 1 354 ? 200.933 216.421 214.177 1.00 77.05 348 HIS B CA 1
ATOM 4628 C C . HIS B 1 354 ? 202.104 215.693 214.820 1.00 77.05 348 HIS B C 1
ATOM 4629 O O . HIS B 1 354 ? 203.069 216.336 215.241 1.00 77.05 348 HIS B O 1
ATOM 4636 N N . GLU B 1 355 ? 202.056 214.357 214.869 1.00 79.03 349 GLU B N 1
ATOM 4637 C CA . GLU B 1 355 ? 203.175 213.591 215.417 1.00 79.03 349 GLU B CA 1
ATOM 4638 C C . GLU B 1 355 ? 204.428 213.743 214.562 1.00 79.03 349 GLU B C 1
ATOM 4639 O O . GLU B 1 355 ? 205.538 213.884 215.094 1.00 79.03 349 GLU B O 1
ATOM 4645 N N . ARG B 1 356 ? 204.260 213.765 213.236 1.00 78.22 350 ARG B N 1
ATOM 4646 C CA . ARG B 1 356 ? 205.395 213.926 212.334 1.00 78.22 350 ARG B CA 1
ATOM 4647 C C . ARG B 1 356 ? 206.028 215.306 212.465 1.00 78.22 350 ARG B C 1
ATOM 4648 O O . ARG B 1 356 ? 207.258 215.425 212.529 1.00 78.22 350 ARG B O 1
ATOM 4656 N N . ARG B 1 357 ? 205.212 216.361 212.542 1.00 77.38 351 ARG B N 1
ATOM 4657 C CA . ARG B 1 357 ? 205.798 217.691 212.649 1.00 77.38 351 ARG B CA 1
ATOM 4658 C C . ARG B 1 357 ? 206.353 217.954 214.043 1.00 77.38 351 ARG B C 1
ATOM 4659 O O . ARG B 1 357 ? 207.321 218.708 214.177 1.00 77.38 351 ARG B O 1
ATOM 4667 N N . VAL B 1 358 ? 205.806 217.307 215.079 1.00 74.22 352 VAL B N 1
ATOM 4668 C CA . VAL B 1 358 ? 206.407 217.402 216.407 1.00 74.22 352 VAL B CA 1
ATOM 4669 C C . VAL B 1 358 ? 207.765 216.712 216.430 1.00 74.22 352 VAL B C 1
ATOM 4670 O O . VAL B 1 358 ? 208.725 217.246 216.995 1.00 74.22 352 VAL B O 1
ATOM 4674 N N . ARG B 1 359 ? 207.892 215.557 215.764 1.00 76.03 353 ARG B N 1
ATOM 4675 C CA . ARG B 1 359 ? 209.196 214.899 215.682 1.00 76.03 353 ARG B CA 1
ATOM 4676 C C . ARG B 1 359 ? 210.199 215.714 214.871 1.00 76.03 353 ARG B C 1
ATOM 4677 O O . ARG B 1 359 ? 211.388 215.751 215.209 1.00 76.03 353 ARG B O 1
ATOM 4685 N N . LYS B 1 360 ? 209.737 216.402 213.823 1.00 74.47 354 LYS B N 1
ATOM 4686 C CA . LYS B 1 360 ? 210.652 217.219 213.028 1.00 74.47 354 LYS B CA 1
ATOM 4687 C C . LYS B 1 360 ? 211.124 218.454 213.792 1.00 74.47 354 LYS B C 1
ATOM 4688 O O . LYS B 1 360 ? 212.323 218.770 213.784 1.00 74.47 354 LYS B O 1
ATOM 4694 N N . ARG B 1 361 ? 210.206 219.155 214.469 1.00 72.40 355 ARG B N 1
ATOM 4695 C CA . ARG B 1 361 ? 210.602 220.301 215.285 1.00 72.40 355 ARG B CA 1
ATOM 4696 C C . ARG B 1 361 ? 211.454 219.865 216.471 1.00 72.40 355 ARG B C 1
ATOM 4697 O O . ARG B 1 361 ? 212.353 220.597 216.899 1.00 72.40 355 ARG B O 1
ATOM 4705 N N . ARG B 1 362 ? 211.211 218.656 216.986 1.00 72.06 356 ARG B N 1
ATOM 4706 C CA . ARG B 1 362 ? 212.028 218.108 218.059 1.00 72.06 356 ARG B CA 1
ATOM 4707 C C . ARG B 1 362 ? 213.444 217.826 217.587 1.00 72.06 356 ARG B C 1
ATOM 4708 O O . ARG B 1 362 ? 214.405 218.087 218.314 1.00 72.06 356 ARG B O 1
ATOM 4716 N N . ALA B 1 363 ? 213.592 217.299 216.370 1.00 72.78 357 ALA B N 1
ATOM 4717 C CA . ALA B 1 363 ? 214.923 217.038 215.832 1.00 72.78 357 ALA B CA 1
ATOM 4718 C C . ALA B 1 363 ? 215.683 218.332 215.568 1.00 72.78 357 ALA B C 1
ATOM 4719 O O . ALA B 1 363 ? 216.889 218.417 215.852 1.00 72.78 357 ALA B O 1
ATOM 4721 N N . ARG B 1 364 ? 214.988 219.346 215.035 1.00 75.62 358 ARG B N 1
ATOM 4722 C CA . ARG B 1 364 ? 215.586 220.672 214.880 1.00 75.62 358 ARG B CA 1
ATOM 4723 C C . ARG B 1 364 ? 216.021 221.247 216.222 1.00 75.62 358 ARG B C 1
ATOM 4724 O O . ARG B 1 364 ? 217.108 221.826 216.333 1.00 75.62 358 ARG B O 1
ATOM 4732 N N . LEU B 1 365 ? 215.205 221.052 217.260 1.00 68.77 359 LEU B N 1
ATOM 4733 C CA . LEU B 1 365 ? 215.534 221.559 218.586 1.00 68.77 359 LEU B CA 1
ATOM 4734 C C . LEU B 1 365 ? 216.722 220.826 219.198 1.00 68.77 359 LEU B C 1
ATOM 4735 O O . LEU B 1 365 ? 217.565 221.451 219.848 1.00 68.77 359 LEU B O 1
ATOM 4740 N N . VAL B 1 366 ? 216.812 219.510 218.993 1.00 67.59 360 VAL B N 1
ATOM 4741 C CA . VAL B 1 366 ? 217.932 218.742 219.536 1.00 67.59 360 VAL B CA 1
ATOM 4742 C C . VAL B 1 366 ? 219.241 219.154 218.873 1.00 67.59 360 VAL B C 1
ATOM 4743 O O . VAL B 1 366 ? 220.248 219.385 219.558 1.00 67.59 360 VAL B O 1
ATOM 4747 N N . VAL B 1 367 ? 219.234 219.308 217.542 1.00 71.90 361 VAL B N 1
ATOM 4748 C CA . VAL B 1 367 ? 220.432 219.761 216.833 1.00 71.90 361 VAL B CA 1
ATOM 4749 C C . VAL B 1 367 ? 220.798 221.186 217.240 1.00 71.90 361 VAL B C 1
ATOM 4750 O O . VAL B 1 367 ? 221.980 221.501 217.441 1.00 71.90 361 VAL B O 1
ATOM 4754 N N . ALA B 1 368 ? 219.789 222.043 217.442 1.00 71.69 362 ALA B N 1
ATOM 4755 C CA . ALA B 1 368 ? 220.038 223.426 217.834 1.00 71.69 362 ALA B CA 1
ATOM 4756 C C . ALA B 1 368 ? 220.651 223.522 219.222 1.00 71.69 362 ALA B C 1
ATOM 4757 O O . ALA B 1 368 ? 221.604 224.274 219.429 1.00 71.69 362 ALA B O 1
ATOM 4759 N N . VAL B 1 369 ? 220.146 222.743 220.177 1.00 69.88 363 VAL B N 1
ATOM 4760 C CA . VAL B 1 369 ? 220.656 222.839 221.540 1.00 69.88 363 VAL B CA 1
ATOM 4761 C C . VAL B 1 369 ? 222.017 222.151 221.667 1.00 69.88 363 VAL B C 1
ATOM 4762 O O . VAL B 1 369 ? 222.873 222.610 222.436 1.00 69.88 363 VAL B O 1
ATOM 4766 N N . GLU B 1 370 ? 222.280 221.103 220.872 1.00 73.69 364 GLU B N 1
ATOM 4767 C CA . GLU B 1 370 ? 223.622 220.518 220.845 1.00 73.69 364 GLU B CA 1
ATOM 4768 C C . GLU B 1 370 ? 224.650 221.496 220.280 1.00 73.69 364 GLU B C 1
ATOM 4769 O O . GLU B 1 370 ? 225.703 221.730 220.892 1.00 73.69 364 GLU B O 1
ATOM 4775 N N . GLU B 1 371 ? 224.344 222.108 219.128 1.00 78.32 365 GLU B N 1
ATOM 4776 C CA . GLU B 1 371 ? 225.258 223.086 218.543 1.00 78.32 365 GLU B CA 1
ATOM 4777 C C . GLU B 1 371 ? 225.344 224.351 219.391 1.00 78.32 365 GLU B C 1
ATOM 4778 O O . GLU B 1 371 ? 226.329 225.090 219.311 1.00 78.32 365 GLU B O 1
ATOM 4784 N N . ALA B 1 372 ? 224.325 224.614 220.210 1.00 74.43 366 ALA B N 1
ATOM 4785 C CA . ALA B 1 372 ? 224.390 225.728 221.144 1.00 74.43 366 ALA B CA 1
ATOM 4786 C C . ALA B 1 372 ? 225.322 225.429 222.307 1.00 74.43 366 ALA B C 1
ATOM 4787 O O . ALA B 1 372 ? 226.104 226.293 222.712 1.00 74.43 366 ALA B O 1
ATOM 4789 N N . PHE B 1 373 ? 225.254 224.218 222.869 1.00 71.51 367 PHE B N 1
ATOM 4790 C CA . PHE B 1 373 ? 226.100 223.931 224.027 1.00 71.51 367 PHE B CA 1
ATOM 4791 C C . PHE B 1 373 ? 227.539 223.671 223.608 1.00 71.51 367 PHE B C 1
ATOM 4792 O O . PHE B 1 373 ? 228.447 223.717 224.445 1.00 71.51 367 PHE B O 1
ATOM 4800 N N . THR B 1 374 ? 227.778 223.402 222.320 1.00 77.68 368 THR B N 1
ATOM 4801 C CA . THR B 1 374 ? 229.167 223.352 221.869 1.00 77.68 368 THR B CA 1
ATOM 4802 C C . THR B 1 374 ? 229.794 224.731 221.679 1.00 77.68 368 THR B C 1
ATOM 4803 O O . THR B 1 374 ? 230.952 224.805 221.259 1.00 77.68 368 THR B O 1
ATOM 4807 N N . HIS B 1 375 ? 229.073 225.817 221.961 1.00 78.86 369 HIS B N 1
ATOM 4808 C CA . HIS B 1 375 ? 229.648 227.150 221.849 1.00 78.86 369 HIS B CA 1
ATOM 4809 C C . HIS B 1 375 ? 230.337 227.620 223.122 1.00 78.86 369 HIS B C 1
ATOM 4810 O O . HIS B 1 375 ? 230.885 228.725 223.125 1.00 78.86 369 HIS B O 1
ATOM 4817 N N . ILE B 1 376 ? 230.304 226.845 224.205 1.00 80.85 370 ILE B N 1
ATOM 4818 C CA . ILE B 1 376 ? 230.951 227.228 225.454 1.00 80.85 370 ILE B CA 1
ATOM 4819 C C . ILE B 1 376 ? 231.722 226.044 226.020 1.00 80.85 370 ILE B C 1
ATOM 4820 O O . ILE B 1 376 ? 231.558 224.899 225.599 1.00 80.85 370 ILE B O 1
ATOM 4825 N N . LYS B 1 377 ? 232.567 226.346 227.003 1.00 85.43 371 LYS B N 1
ATOM 4826 C CA . LYS B 1 377 ? 233.430 225.374 227.651 1.00 85.43 371 LYS B CA 1
ATOM 4827 C C . LYS B 1 377 ? 233.778 225.911 229.032 1.00 85.43 371 LYS B C 1
ATOM 4828 O O . LYS B 1 377 ? 233.760 227.123 229.253 1.00 85.43 371 LYS B O 1
ATOM 4834 N N . ARG B 1 378 ? 234.076 225.001 229.963 1.00 86.15 372 ARG B N 1
ATOM 4835 C CA . ARG B 1 378 ? 234.485 225.379 231.312 1.00 86.15 372 ARG B CA 1
ATOM 4836 C C . ARG B 1 378 ? 235.799 226.155 231.296 1.00 86.15 372 ARG B C 1
ATOM 4837 O O . ARG B 1 378 ? 236.568 226.097 230.334 1.00 86.15 372 ARG B O 1
ATOM 4845 N N . LEU B 1 379 ? 236.063 226.871 232.383 1.00 89.42 373 LEU B N 1
ATOM 4846 C CA . LEU B 1 379 ? 237.329 227.573 232.541 1.00 89.42 373 LEU B CA 1
ATOM 4847 C C . LEU B 1 379 ? 237.914 227.331 233.926 1.00 89.42 373 LEU B C 1
ATOM 4848 O O . LEU B 1 379 ? 237.464 226.445 234.653 1.00 89.42 373 LEU B O 1
ATOM 4853 N N . VAL B 1 390 ? 236.893 234.844 230.573 1.00 88.88 384 VAL B N 1
ATOM 4854 C CA . VAL B 1 390 ? 235.988 234.908 231.712 1.00 88.88 384 VAL B CA 1
ATOM 4855 C C . VAL B 1 390 ? 234.597 235.371 231.262 1.00 88.88 384 VAL B C 1
ATOM 4856 O O . VAL B 1 390 ? 234.455 236.338 230.509 1.00 88.88 384 VAL B O 1
ATOM 4860 N N . MET B 1 391 ? 233.576 234.636 231.700 1.00 86.58 385 MET B N 1
ATOM 4861 C CA . MET B 1 391 ? 232.191 234.871 231.315 1.00 86.58 385 MET B CA 1
ATOM 4862 C C . MET B 1 391 ? 231.269 234.159 232.297 1.00 86.58 385 MET B C 1
ATOM 4863 O O . MET B 1 391 ? 231.454 232.971 232.578 1.00 86.58 385 MET B O 1
ATOM 4868 N N . ASP B 1 392 ? 230.295 234.900 232.826 1.00 84.61 386 ASP B N 1
ATOM 4869 C CA . ASP B 1 392 ? 229.346 234.370 233.795 1.00 84.61 386 ASP B CA 1
ATOM 4870 C C . ASP B 1 392 ? 228.447 233.311 233.153 1.00 84.61 386 ASP B C 1
ATOM 4871 O O . ASP B 1 392 ? 228.259 233.310 231.934 1.00 84.61 386 ASP B O 1
ATOM 4876 N N . PRO B 1 393 ? 227.894 232.386 233.949 1.00 80.01 387 PRO B N 1
ATOM 4877 C CA . PRO B 1 393 ? 226.907 231.446 233.391 1.00 80.01 387 PRO B CA 1
ATOM 4878 C C . PRO B 1 393 ? 225.631 232.113 232.915 1.00 80.01 387 PRO B C 1
ATOM 4879 O O . PRO B 1 393 ? 224.995 231.597 231.990 1.00 80.01 387 PRO B O 1
ATOM 4883 N N . ARG B 1 394 ? 225.248 233.250 233.501 1.00 79.96 388 ARG B N 1
ATOM 4884 C CA . ARG B 1 394 ? 224.162 234.044 232.938 1.00 79.96 388 ARG B CA 1
ATOM 4885 C C . ARG B 1 394 ? 224.550 234.609 231.578 1.00 79.96 388 ARG B C 1
ATOM 4886 O O . ARG B 1 394 ? 223.767 234.539 230.623 1.00 79.96 388 ARG B O 1
ATOM 4894 N N . GLU B 1 395 ? 225.770 235.143 231.469 1.00 82.50 389 GLU B N 1
ATOM 4895 C CA . GLU B 1 395 ? 226.247 235.678 230.200 1.00 82.50 389 GLU B CA 1
ATOM 4896 C C . GLU B 1 395 ? 226.469 234.580 229.172 1.00 82.50 389 GLU B C 1
ATOM 4897 O O . GLU B 1 395 ? 226.189 234.780 227.985 1.00 82.50 389 GLU B O 1
ATOM 4903 N N . ALA B 1 396 ? 226.935 233.409 229.607 1.00 78.02 390 ALA B N 1
ATOM 4904 C CA . ALA B 1 396 ? 227.130 232.303 228.676 1.00 78.02 390 ALA B CA 1
ATOM 4905 C C . ALA B 1 396 ? 225.801 231.740 228.198 1.00 78.02 390 ALA B C 1
ATOM 4906 O O . ALA B 1 396 ? 225.667 231.369 227.027 1.00 78.02 390 ALA B O 1
ATOM 4908 N N . ALA B 1 397 ? 224.811 231.674 229.092 1.00 76.29 391 ALA B N 1
ATOM 4909 C CA . ALA B 1 397 ? 223.472 231.243 228.712 1.00 76.29 391 ALA B CA 1
ATOM 4910 C C . ALA B 1 397 ? 222.830 232.224 227.744 1.00 76.29 391 ALA B C 1
ATOM 4911 O O . ALA B 1 397 ? 222.178 231.814 226.776 1.00 76.29 391 ALA B O 1
ATOM 4913 N N . GLN B 1 398 ? 223.011 233.522 227.988 1.00 79.36 392 GLN B N 1
ATOM 4914 C CA . GLN B 1 398 ? 222.494 234.538 227.081 1.00 79.36 392 GLN B CA 1
ATOM 4915 C C . GLN B 1 398 ? 223.214 234.507 225.737 1.00 79.36 392 GLN B C 1
ATOM 4916 O O . GLN B 1 398 ? 222.609 234.810 224.702 1.00 79.36 392 GLN B O 1
ATOM 4922 N N . ALA B 1 399 ? 224.490 234.113 225.728 1.00 77.46 393 ALA B N 1
ATOM 4923 C CA . ALA B 1 399 ? 225.220 233.997 224.472 1.00 77.46 393 ALA B CA 1
ATOM 4924 C C . ALA B 1 399 ? 224.758 232.792 223.663 1.00 77.46 393 ALA B C 1
ATOM 4925 O O . ALA B 1 399 ? 224.525 232.905 222.454 1.00 77.46 393 ALA B O 1
ATOM 4927 N N . ILE B 1 400 ? 224.615 231.628 224.304 1.00 76.33 394 ILE B N 1
ATOM 4928 C CA . ILE B 1 400 ? 224.228 230.423 223.572 1.00 76.33 394 ILE B CA 1
ATOM 4929 C C . ILE B 1 400 ? 222.727 230.296 223.375 1.00 76.33 394 ILE B C 1
ATOM 4930 O O . ILE B 1 400 ? 222.280 229.344 222.719 1.00 76.33 394 ILE B O 1
ATOM 4935 N N . PHE B 1 401 ? 221.930 231.212 223.925 1.00 74.70 395 PHE B N 1
ATOM 4936 C CA . PHE B 1 401 ? 220.495 231.165 223.679 1.00 74.70 395 PHE B CA 1
ATOM 4937 C C . PHE B 1 401 ? 220.145 231.653 222.281 1.00 74.70 395 PHE B C 1
ATOM 4938 O O . PHE B 1 401 ? 219.125 231.237 221.721 1.00 74.70 395 PHE B O 1
ATOM 4946 N N . ALA B 1 402 ? 220.983 232.514 221.699 1.00 78.22 396 ALA B N 1
ATOM 4947 C CA . ALA B 1 402 ? 220.684 233.081 220.388 1.00 78.22 396 ALA B CA 1
ATOM 4948 C C . ALA B 1 402 ? 220.764 232.036 219.283 1.00 78.22 396 ALA B C 1
ATOM 4949 O O . ALA B 1 402 ? 220.057 232.149 218.276 1.00 78.22 396 ALA B O 1
ATOM 4951 N N . SER B 1 403 ? 221.589 231.010 219.458 1.00 78.43 397 SER B N 1
ATOM 4952 C CA . SER B 1 403 ? 221.697 229.942 218.474 1.00 78.43 397 SER B CA 1
ATOM 4953 C C . SER B 1 403 ? 220.642 228.859 218.646 1.00 78.43 397 SER B C 1
ATOM 4954 O O . SER B 1 403 ? 220.666 227.874 217.902 1.00 78.43 397 SER B O 1
ATOM 4957 N N . MET B 1 404 ? 219.724 229.011 219.598 1.00 75.97 398 MET B N 1
ATOM 4958 C CA . MET B 1 404 ? 218.700 228.002 219.828 1.00 75.97 398 MET B CA 1
ATOM 4959 C C . MET B 1 404 ? 217.321 228.587 220.101 1.00 75.97 398 MET B C 1
ATOM 4960 O O . MET B 1 404 ? 216.388 227.816 220.344 1.00 75.97 398 MET B O 1
ATOM 4965 N N . ALA B 1 405 ? 217.163 229.913 220.084 1.00 74.86 399 ALA B N 1
ATOM 4966 C CA . ALA B 1 405 ? 215.885 230.517 220.447 1.00 74.86 399 ALA B CA 1
ATOM 4967 C C . ALA B 1 405 ? 214.823 230.271 219.388 1.00 74.86 399 ALA B C 1
ATOM 4968 O O . ALA B 1 405 ? 213.638 230.143 219.713 1.00 74.86 399 ALA B O 1
ATOM 4970 N N . ARG B 1 406 ? 215.230 230.182 218.124 1.00 79.49 400 ARG B N 1
ATOM 4971 C CA . ARG B 1 406 ? 214.268 230.021 217.041 1.00 79.49 400 ARG B CA 1
ATOM 4972 C C . ARG B 1 406 ? 213.697 228.609 217.022 1.00 79.49 400 ARG B C 1
ATOM 4973 O O . ARG B 1 406 ? 212.483 228.422 216.888 1.00 79.49 400 ARG B O 1
ATOM 4981 N N . ALA B 1 407 ? 214.555 227.600 217.190 1.00 72.33 401 ALA B N 1
ATOM 4982 C CA . ALA B 1 407 ? 214.077 226.223 217.212 1.00 72.33 401 ALA B CA 1
ATOM 4983 C C . ALA B 1 407 ? 213.311 225.914 218.490 1.00 72.33 401 ALA B C 1
ATOM 4984 O O . ALA B 1 407 ? 212.350 225.136 218.458 1.00 72.33 401 ALA B O 1
ATOM 4986 N N . MET B 1 408 ? 213.701 226.533 219.610 1.00 69.23 402 MET B N 1
ATOM 4987 C CA . MET B 1 408 ? 212.922 226.411 220.839 1.00 69.23 402 MET B CA 1
ATOM 4988 C C . MET B 1 408 ? 211.551 227.047 220.689 1.00 69.23 402 MET B C 1
ATOM 4989 O O . MET B 1 408 ? 210.551 226.473 221.127 1.00 69.23 402 MET B O 1
ATOM 4994 N N . GLN B 1 409 ? 211.484 228.216 220.050 1.00 71.02 403 GLN B N 1
ATOM 4995 C CA . GLN B 1 409 ? 210.205 228.883 219.839 1.00 71.02 403 GLN B CA 1
ATOM 4996 C C . GLN B 1 409 ? 209.313 228.084 218.898 1.00 71.02 403 GLN B C 1
ATOM 4997 O O . GLN B 1 409 ? 208.103 227.982 219.126 1.00 71.02 403 GLN B O 1
ATOM 5003 N N . LYS B 1 410 ? 209.900 227.456 217.875 1.00 71.90 404 LYS B N 1
ATOM 5004 C CA . LYS B 1 410 ? 209.112 226.629 216.963 1.00 71.90 404 LYS B CA 1
ATOM 5005 C C . LYS B 1 410 ? 208.611 225.359 217.641 1.00 71.90 404 LYS B C 1
ATOM 5006 O O . LYS B 1 410 ? 207.471 224.936 217.406 1.00 71.90 404 LYS B O 1
ATOM 5012 N N . TYR B 1 411 ? 209.438 224.740 218.490 1.00 66.74 405 TYR B N 1
ATOM 5013 C CA . TYR B 1 411 ? 208.990 223.536 219.179 1.00 66.74 405 TYR B CA 1
ATOM 5014 C C . TYR B 1 411 ? 207.950 223.847 220.244 1.00 66.74 405 TYR B C 1
ATOM 5015 O O . TYR B 1 411 ? 207.041 223.044 220.468 1.00 66.74 405 TYR B O 1
ATOM 5024 N N . LEU B 1 412 ? 208.064 224.987 220.918 1.00 65.19 406 LEU B N 1
ATOM 5025 C CA . LEU B 1 412 ? 207.040 225.358 221.880 1.00 65.19 406 LEU B CA 1
ATOM 5026 C C . LEU B 1 412 ? 205.775 225.860 221.205 1.00 65.19 406 LEU B C 1
ATOM 5027 O O . LEU B 1 412 ? 204.711 225.832 221.827 1.00 65.19 406 LEU B O 1
ATOM 5032 N N . ARG B 1 413 ? 205.852 226.310 219.951 1.00 70.24 407 ARG B N 1
ATOM 5033 C CA . ARG B 1 413 ? 204.617 226.596 219.231 1.00 70.24 407 ARG B CA 1
ATOM 5034 C C . ARG B 1 413 ? 203.942 225.321 218.746 1.00 70.24 407 ARG B C 1
ATOM 5035 O O . ARG B 1 413 ? 202.713 225.217 218.796 1.00 70.24 407 ARG B O 1
ATOM 5043 N N . THR B 1 414 ? 204.709 224.331 218.281 1.00 68.61 408 THR B N 1
ATOM 5044 C CA . THR B 1 414 ? 204.069 223.143 217.725 1.00 68.61 408 THR B CA 1
ATOM 5045 C C . THR B 1 414 ? 203.563 222.178 218.788 1.00 68.61 408 THR B C 1
ATOM 5046 O O . THR B 1 414 ? 202.800 221.270 218.451 1.00 68.61 408 THR B O 1
ATOM 5050 N N . THR B 1 415 ? 203.960 222.338 220.050 1.00 66.17 409 THR B N 1
ATOM 5051 C CA . THR B 1 415 ? 203.483 221.483 221.128 1.00 66.17 409 THR B CA 1
ATOM 5052 C C . THR B 1 415 ? 202.612 222.235 222.124 1.00 66.17 409 THR B C 1
ATOM 5053 O O . THR B 1 415 ? 202.342 221.708 223.208 1.00 66.17 409 THR B O 1
ATOM 5057 N N . LYS B 1 416 ? 202.196 223.462 221.779 1.00 66.84 410 LYS B N 1
ATOM 5058 C CA . LYS B 1 416 ? 201.257 224.286 222.552 1.00 66.84 410 LYS B CA 1
ATOM 5059 C C . LYS B 1 416 ? 201.778 224.599 223.952 1.00 66.84 410 LYS B C 1
ATOM 5060 O O . LYS B 1 416 ? 201.012 224.709 224.909 1.00 66.84 410 LYS B O 1
ATOM 5066 N N . GLN B 1 417 ? 203.092 224.755 224.074 1.00 65.18 411 GLN B N 1
ATOM 5067 C CA . GLN B 1 417 ? 203.736 225.022 225.351 1.00 65.18 411 GLN B CA 1
ATOM 5068 C C . GLN B 1 417 ? 204.294 226.438 225.419 1.00 65.18 411 GLN B C 1
ATOM 5069 O O . GLN B 1 417 ? 205.341 226.665 226.025 1.00 65.18 411 GLN B O 1
ATOM 5075 N N . GLN B 1 418 ? 203.614 227.398 224.785 1.00 67.94 412 GLN B N 1
ATOM 5076 C CA . GLN B 1 418 ? 204.152 228.757 224.739 1.00 67.94 412 GLN B CA 1
ATOM 5077 C C . GLN B 1 418 ? 204.070 229.495 226.082 1.00 67.94 412 GLN B C 1
ATOM 5078 O O . GLN B 1 418 ? 205.104 230.040 226.505 1.00 67.94 412 GLN B O 1
ATOM 5084 N N . PRO B 1 419 ? 202.931 229.575 226.794 1.00 69.29 413 PRO B N 1
ATOM 5085 C CA . PRO B 1 419 ? 202.938 230.363 228.036 1.00 69.29 413 PRO B CA 1
ATOM 5086 C C . PRO B 1 419 ? 203.582 229.668 229.225 1.00 69.29 413 PRO B C 1
ATOM 5087 O O . PRO B 1 419 ? 203.619 230.252 230.313 1.00 69.29 413 PRO B O 1
ATOM 5091 N N . TYR B 1 420 ? 204.087 228.450 229.052 1.00 64.73 414 TYR B N 1
ATOM 5092 C CA . TYR B 1 420 ? 204.781 227.762 230.129 1.00 64.73 414 TYR B CA 1
ATOM 5093 C C . TYR B 1 420 ? 206.212 228.238 230.274 1.00 64.73 414 TYR B C 1
ATOM 5094 O O . TYR B 1 420 ? 206.773 228.186 231.373 1.00 64.73 414 TYR B O 1
ATOM 5103 N N . HIS B 1 421 ? 206.811 228.708 229.187 1.00 63.72 415 HIS B N 1
ATOM 5104 C CA . HIS B 1 421 ? 208.235 229.010 229.138 1.00 63.72 415 HIS B CA 1
ATOM 5105 C C . HIS B 1 421 ? 208.402 230.421 228.591 1.00 63.72 415 HIS B C 1
ATOM 5106 O O . HIS B 1 421 ? 208.256 230.645 227.387 1.00 63.72 415 HIS B O 1
ATOM 5113 N N . THR B 1 422 ? 208.702 231.370 229.469 1.00 68.81 416 THR B N 1
ATOM 5114 C CA . THR B 1 422 ? 209.121 232.677 229.002 1.00 68.81 416 THR B CA 1
ATOM 5115 C C . THR B 1 422 ? 210.594 232.628 228.612 1.00 68.81 416 THR B C 1
ATOM 5116 O O . THR B 1 422 ? 211.287 231.638 228.845 1.00 68.81 416 THR B O 1
ATOM 5120 N N . MET B 1 423 ? 211.065 233.712 227.992 1.00 72.93 417 MET B N 1
ATOM 5121 C CA . MET B 1 423 ? 212.476 233.805 227.624 1.00 72.93 417 MET B CA 1
ATOM 5122 C C . MET B 1 423 ? 213.365 233.844 228.859 1.00 72.93 417 MET B C 1
ATOM 5123 O O . MET B 1 423 ? 214.442 233.240 228.874 1.00 72.93 417 MET B O 1
ATOM 5128 N N . GLU B 1 424 ? 212.906 234.515 229.918 1.00 72.57 418 GLU B N 1
ATOM 5129 C CA . GLU B 1 424 ? 213.687 234.598 231.146 1.00 72.57 418 GLU B CA 1
ATOM 5130 C C . GLU B 1 424 ? 213.762 233.249 231.850 1.00 72.57 418 GLU B C 1
ATOM 5131 O O . GLU B 1 424 ? 214.799 232.906 232.425 1.00 72.57 418 GLU B O 1
ATOM 5137 N N . SER B 1 425 ? 212.693 232.454 231.778 1.00 68.51 419 SER B N 1
ATOM 5138 C CA . SER B 1 425 ? 212.716 231.130 232.394 1.00 68.51 419 SER B CA 1
ATOM 5139 C C . SER B 1 425 ? 213.647 230.186 231.645 1.00 68.51 419 SER B C 1
ATOM 5140 O O . SER B 1 425 ? 214.357 229.386 232.265 1.00 68.51 419 SER B O 1
ATOM 5143 N N . ILE B 1 426 ? 213.681 230.287 230.314 1.00 64.46 420 ILE B N 1
ATOM 5144 C CA . ILE B 1 426 ? 214.594 229.462 229.530 1.00 64.46 420 ILE B CA 1
ATOM 5145 C C . ILE B 1 426 ? 216.036 229.902 229.756 1.00 64.46 420 ILE B C 1
ATOM 5146 O O . ILE B 1 426 ? 216.942 229.068 229.820 1.00 64.46 420 ILE B O 1
ATOM 5151 N N . LEU B 1 427 ? 216.266 231.206 229.944 1.00 68.13 421 LEU B N 1
ATOM 5152 C CA . LEU B 1 427 ? 217.613 231.680 230.257 1.00 68.13 421 LEU B CA 1
ATOM 5153 C C . LEU B 1 427 ? 218.068 231.228 231.640 1.00 68.13 421 LEU B C 1
ATOM 5154 O O . LEU B 1 427 ? 219.232 230.849 231.820 1.00 68.13 421 LEU B O 1
ATOM 5159 N N . GLN B 1 428 ? 217.163 231.248 232.623 1.00 68.07 422 GLN B N 1
ATOM 5160 C CA . GLN B 1 428 ? 217.498 230.755 233.956 1.00 68.07 422 GLN B CA 1
ATOM 5161 C C . GLN B 1 428 ? 217.758 229.257 233.944 1.00 68.07 422 GLN B C 1
ATOM 5162 O O . GLN B 1 428 ? 218.662 228.776 234.633 1.00 68.07 422 GLN B O 1
ATOM 5168 N N . HIS B 1 429 ? 217.016 228.507 233.133 1.00 63.77 423 HIS B N 1
ATOM 5169 C CA . HIS B 1 429 ? 217.251 227.072 233.077 1.00 63.77 423 HIS B CA 1
ATOM 5170 C C . HIS B 1 429 ? 218.495 226.729 232.264 1.00 63.77 423 HIS B C 1
ATOM 5171 O O . HIS B 1 429 ? 219.153 225.729 232.555 1.00 63.77 423 HIS B O 1
ATOM 5178 N N . LEU B 1 430 ? 218.858 227.560 231.284 1.00 66.06 424 LEU B N 1
ATOM 5179 C CA . LEU B 1 430 ? 220.140 227.411 230.601 1.00 66.06 424 LEU B CA 1
ATOM 5180 C C . LEU B 1 430 ? 221.305 227.669 231.541 1.00 66.06 424 LEU B C 1
ATOM 5181 O O . LEU B 1 430 ? 222.298 226.935 231.520 1.00 66.06 424 LEU B O 1
ATOM 5186 N N . GLU B 1 431 ? 221.211 228.735 232.343 1.00 69.67 425 GLU B N 1
ATOM 5187 C CA . GLU B 1 431 ? 222.228 229.024 233.350 1.00 69.67 425 GLU B CA 1
ATOM 5188 C C . GLU B 1 431 ? 222.319 227.901 234.372 1.00 69.67 425 GLU B C 1
ATOM 5189 O O . GLU B 1 431 ? 223.416 227.523 234.805 1.00 69.67 425 GLU B O 1
ATOM 5195 N N . PHE B 1 432 ? 221.167 227.336 234.734 1.00 65.81 426 PHE B N 1
ATOM 5196 C CA . PHE B 1 432 ? 221.103 226.194 235.633 1.00 65.81 426 PHE B CA 1
ATOM 5197 C C . PHE B 1 432 ? 221.784 224.967 235.040 1.00 65.81 426 PHE B C 1
ATOM 5198 O O . PHE B 1 432 ? 222.506 224.252 235.740 1.00 65.81 426 PHE B O 1
ATOM 5206 N N . CYS B 1 433 ? 221.566 224.705 233.754 1.00 66.00 427 CYS B N 1
ATOM 5207 C CA . CYS B 1 433 ? 222.127 223.506 233.146 1.00 66.00 427 CYS B CA 1
ATOM 5208 C C . CYS B 1 433 ? 223.621 223.633 232.896 1.00 66.00 427 CYS B C 1
ATOM 5209 O O . CYS B 1 433 ? 224.366 222.672 233.115 1.00 66.00 427 CYS B O 1
ATOM 5212 N N . ILE B 1 434 ? 224.087 224.795 232.440 1.00 68.26 428 ILE B N 1
ATOM 5213 C CA . ILE B 1 434 ? 225.519 224.925 232.200 1.00 68.26 428 ILE B CA 1
ATOM 5214 C C . ILE B 1 434 ? 226.284 225.132 233.498 1.00 68.26 428 ILE B C 1
ATOM 5215 O O . ILE B 1 434 ? 227.485 224.847 233.545 1.00 68.26 428 ILE B O 1
ATOM 5220 N N . THR B 1 435 ? 225.618 225.586 234.564 1.00 69.41 429 THR B N 1
ATOM 5221 C CA . THR B 1 435 ? 226.273 225.664 235.865 1.00 69.41 429 THR B CA 1
ATOM 5222 C C . THR B 1 435 ? 226.550 224.274 236.424 1.00 69.41 429 THR B C 1
ATOM 5223 O O . THR B 1 435 ? 227.649 224.003 236.921 1.00 69.41 429 THR B O 1
ATOM 5227 N N . HIS B 1 436 ? 225.580 223.369 236.322 1.00 65.19 430 HIS B N 1
ATOM 5228 C CA . HIS B 1 436 ? 225.692 222.040 236.901 1.00 65.19 430 HIS B CA 1
ATOM 5229 C C . HIS B 1 436 ? 226.149 220.997 235.890 1.00 65.19 430 HIS B C 1
ATOM 5230 O O . HIS B 1 436 ? 225.955 219.799 236.126 1.00 65.19 430 HIS B O 1
ATOM 5237 N N . ASP B 1 437 ? 226.741 221.442 234.773 1.00 69.96 431 ASP B N 1
ATOM 5238 C CA . ASP B 1 437 ? 227.370 220.591 233.752 1.00 69.96 431 ASP B CA 1
ATOM 5239 C C . ASP B 1 437 ? 226.382 219.605 233.134 1.00 69.96 431 ASP B C 1
ATOM 5240 O O . ASP B 1 437 ? 226.697 218.433 232.919 1.00 69.96 431 ASP B O 1
ATOM 5245 N N . MET B 1 438 ? 225.179 220.082 232.848 1.00 63.76 432 MET B N 1
ATOM 5246 C CA . MET B 1 438 ? 224.155 219.262 232.224 1.00 63.76 432 MET B CA 1
ATOM 5247 C C . MET B 1 438 ? 224.309 219.294 230.709 1.00 63.76 432 MET B C 1
ATOM 5248 O O . MET B 1 438 ? 224.650 220.326 230.126 1.00 63.76 432 MET B O 1
ATOM 5253 N N . THR B 1 439 ? 224.060 218.148 230.080 1.00 61.79 433 THR B N 1
ATOM 5254 C CA . THR B 1 439 ? 224.168 217.985 228.638 1.00 61.79 433 THR B CA 1
ATOM 5255 C C . THR B 1 439 ? 222.988 218.678 227.945 1.00 61.79 433 THR B C 1
ATOM 5256 O O . THR B 1 439 ? 222.070 219.155 228.617 1.00 61.79 433 THR B O 1
ATOM 5260 N N . PRO B 1 440 ? 223.001 218.799 226.601 1.00 63.58 434 PRO B N 1
ATOM 5261 C CA . PRO B 1 440 ? 221.801 219.315 225.916 1.00 63.58 434 PRO B CA 1
ATOM 5262 C C . PRO B 1 440 ? 220.532 218.506 226.134 1.00 63.58 434 PRO B C 1
ATOM 5263 O O . PRO B 1 440 ? 219.446 219.094 226.174 1.00 63.58 434 PRO B O 1
ATOM 5267 N N . LYS B 1 441 ? 220.624 217.185 226.293 1.00 62.64 435 LYS B N 1
ATOM 5268 C CA . LYS B 1 441 ? 219.417 216.382 226.460 1.00 62.64 435 LYS B CA 1
ATOM 5269 C C . LYS B 1 441 ? 218.820 216.582 227.848 1.00 62.64 435 LYS B C 1
ATOM 5270 O O . LYS B 1 441 ? 217.590 216.609 228.014 1.00 62.64 435 LYS B O 1
ATOM 5276 N N . ALA B 1 442 ? 219.682 216.760 228.849 1.00 59.88 436 ALA B N 1
ATOM 5277 C CA . ALA B 1 442 ? 219.237 217.099 230.192 1.00 59.88 436 ALA B CA 1
ATOM 5278 C C . ALA B 1 442 ? 218.691 218.513 230.275 1.00 59.88 436 ALA B C 1
ATOM 5279 O O . ALA B 1 442 ? 217.924 218.816 231.192 1.00 59.88 436 ALA B O 1
ATOM 5281 N N . PHE B 1 443 ? 219.094 219.393 229.364 1.00 60.58 437 PHE B N 1
ATOM 5282 C CA . PHE B 1 443 ? 218.410 220.670 229.233 1.00 60.58 437 PHE B CA 1
ATOM 5283 C C . PHE B 1 443 ? 217.036 220.485 228.610 1.00 60.58 437 PHE B C 1
ATOM 5284 O O . PHE B 1 443 ? 216.051 221.081 229.058 1.00 60.58 437 PHE B O 1
ATOM 5292 N N . LEU B 1 444 ? 216.952 219.656 227.574 1.00 60.82 438 LEU B N 1
ATOM 5293 C CA . LEU B 1 444 ? 215.731 219.550 226.792 1.00 60.82 438 LEU B CA 1
ATOM 5294 C C . LEU B 1 444 ? 214.640 218.740 227.455 1.00 60.82 438 LEU B C 1
ATOM 5295 O O . LEU B 1 444 ? 213.502 218.841 226.991 1.00 60.82 438 LEU B O 1
ATOM 5300 N N . GLU B 1 445 ? 214.946 217.950 228.492 1.00 61.18 439 GLU B N 1
ATOM 5301 C CA . GLU B 1 445 ? 213.913 217.125 229.124 1.00 61.18 439 GLU B CA 1
ATOM 5302 C C . GLU B 1 445 ? 212.801 217.965 229.755 1.00 61.18 439 GLU B C 1
ATOM 5303 O O . GLU B 1 445 ? 211.668 217.494 229.897 1.00 61.18 439 GLU B O 1
ATOM 5309 N N . ARG B 1 446 ? 213.102 219.202 230.141 1.00 60.16 440 ARG B N 1
ATOM 5310 C CA . ARG B 1 446 ? 212.083 220.121 230.625 1.00 60.16 440 ARG B CA 1
ATOM 5311 C C . ARG B 1 446 ? 211.133 220.569 229.522 1.00 60.16 440 ARG B C 1
ATOM 5312 O O . ARG B 1 446 ? 209.973 220.889 229.806 1.00 60.16 440 ARG B O 1
ATOM 5320 N N . TYR B 1 447 ? 211.571 220.537 228.266 1.00 59.19 441 TYR B N 1
ATOM 5321 C CA . TYR B 1 447 ? 210.830 221.145 227.176 1.00 59.19 441 TYR B CA 1
ATOM 5322 C C . TYR B 1 447 ? 210.217 220.152 226.208 1.00 59.19 441 TYR B C 1
ATOM 5323 O O . TYR B 1 447 ? 209.247 220.507 225.531 1.00 59.19 441 TYR B O 1
ATOM 5332 N N . LEU B 1 448 ? 210.742 218.929 226.117 1.00 60.84 442 LEU B N 1
ATOM 5333 C CA . LEU B 1 448 ? 210.243 217.992 225.117 1.00 60.84 442 LEU B CA 1
ATOM 5334 C C . LEU B 1 448 ? 208.885 217.434 225.516 1.00 60.84 442 LEU B C 1
ATOM 5335 O O . LEU B 1 448 ? 207.964 217.372 224.694 1.00 60.84 442 LEU B O 1
ATOM 5340 N N . ALA B 1 449 ? 208.739 217.030 226.769 1.00 61.39 443 ALA B N 1
ATOM 5341 C CA . ALA B 1 449 ? 207.461 216.577 227.288 1.00 61.39 443 ALA B CA 1
ATOM 5342 C C . ALA B 1 449 ? 206.786 217.704 228.058 1.00 61.39 443 ALA B C 1
ATOM 5343 O O . ALA B 1 449 ? 207.377 218.754 228.317 1.00 61.39 443 ALA B O 1
ATOM 5345 N N . ALA B 1 450 ? 205.523 217.472 228.424 1.00 58.45 444 ALA B N 1
ATOM 5346 C CA . ALA B 1 450 ? 204.760 218.484 229.147 1.00 58.45 444 ALA B CA 1
ATOM 5347 C C . ALA B 1 450 ? 205.286 218.663 230.565 1.00 58.45 444 ALA B C 1
ATOM 5348 O O . ALA B 1 450 ? 205.619 219.777 230.977 1.00 58.45 444 ALA B O 1
ATOM 5350 N N . GLY B 1 451 ? 205.376 217.579 231.325 1.00 52.50 445 GLY B N 1
ATOM 5351 C CA . GLY B 1 451 ? 205.875 217.656 232.675 1.00 52.50 445 GLY B CA 1
ATOM 5352 C C . GLY B 1 451 ? 204.815 218.106 233.657 1.00 52.50 445 GLY B C 1
ATOM 5353 O O . GLY B 1 451 ? 203.772 218.637 233.276 1.00 52.50 445 GLY B O 1
ATOM 5354 N N . PRO B 1 452 ? 205.057 217.897 234.940 1.00 50.28 446 PRO B N 1
ATOM 5355 C CA . PRO B 1 452 ? 204.032 218.163 235.949 1.00 50.28 446 PRO B CA 1
ATOM 5356 C C . PRO B 1 452 ? 203.908 219.640 236.298 1.00 50.28 446 PRO B C 1
ATOM 5357 O O . PRO B 1 452 ? 204.649 220.490 235.820 1.00 50.28 446 PRO B O 1
ATOM 5361 N N . THR B 1 453 ? 202.932 219.923 237.161 1.00 51.68 447 THR B N 1
ATOM 5362 C CA . THR B 1 453 ? 202.508 221.293 237.418 1.00 51.68 447 THR B CA 1
ATOM 5363 C C . THR B 1 453 ? 203.514 222.037 238.287 1.00 51.68 447 THR B C 1
ATOM 5364 O O . THR B 1 453 ? 203.727 223.241 238.105 1.00 51.68 447 THR B O 1
ATOM 5368 N N . ILE B 1 454 ? 204.185 221.334 239.202 1.00 52.38 448 ILE B N 1
ATOM 5369 C CA . ILE B 1 454 ? 205.108 222.003 240.111 1.00 52.38 448 ILE B CA 1
ATOM 5370 C C . ILE B 1 454 ? 206.416 222.345 239.406 1.00 52.38 448 ILE B C 1
ATOM 5371 O O . ILE B 1 454 ? 207.214 223.129 239.922 1.00 52.38 448 ILE B O 1
ATOM 5376 N N . GLN B 1 455 ? 206.623 221.824 238.196 1.00 53.22 449 GLN B N 1
ATOM 5377 C CA . GLN B 1 455 ? 207.804 222.161 237.410 1.00 53.22 449 GLN B CA 1
ATOM 5378 C C . GLN B 1 455 ? 207.762 223.612 236.934 1.00 53.22 449 GLN B C 1
ATOM 5379 O O . GLN B 1 455 ? 208.797 224.189 236.584 1.00 53.22 449 GLN B O 1
ATOM 5385 N N . TYR B 1 456 ? 206.583 224.228 236.946 1.00 58.35 450 TYR B N 1
ATOM 5386 C CA . TYR B 1 456 ? 206.386 225.535 236.352 1.00 58.35 450 TYR B CA 1
ATOM 5387 C C . TYR B 1 456 ? 206.212 226.610 237.424 1.00 58.35 450 TYR B C 1
ATOM 5388 O O . TYR B 1 456 ? 206.412 226.382 238.619 1.00 58.35 450 TYR B O 1
ATOM 5397 N N . HIS B 1 457 ? 205.849 227.808 236.967 1.00 72.62 451 HIS B N 1
ATOM 5398 C CA . HIS B 1 457 ? 205.847 228.986 237.824 1.00 72.62 451 HIS B CA 1
ATOM 5399 C C . HIS B 1 457 ? 204.663 228.954 238.783 1.00 72.62 451 HIS B C 1
ATOM 5400 O O . HIS B 1 457 ? 203.649 228.304 238.520 1.00 72.62 451 HIS B O 1
ATOM 5407 N N . LYS B 1 458 ? 204.802 229.669 239.906 1.00 72.36 452 LYS B N 1
ATOM 5408 C CA . LYS B 1 458 ? 203.822 229.616 240.987 1.00 72.36 452 LYS B CA 1
ATOM 5409 C C . LYS B 1 458 ? 202.482 230.244 240.622 1.00 72.36 452 LYS B C 1
ATOM 5410 O O . LYS B 1 458 ? 201.481 229.953 241.284 1.00 72.36 452 LYS B O 1
ATOM 5416 N N . GLU B 1 459 ? 202.428 231.091 239.590 1.00 76.37 453 GLU B N 1
ATOM 5417 C CA . GLU B 1 459 ? 201.150 231.648 239.153 1.00 76.37 453 GLU B CA 1
ATOM 5418 C C . GLU B 1 459 ? 200.287 230.624 238.430 1.00 76.37 453 GLU B C 1
ATOM 5419 O O . GLU B 1 459 ? 199.105 230.889 238.187 1.00 76.37 453 GLU B O 1
ATOM 5425 N N . ARG B 1 460 ? 200.853 229.475 238.082 1.00 71.58 454 ARG B N 1
ATOM 5426 C CA . ARG B 1 460 ? 200.169 228.416 237.368 1.00 71.58 454 ARG B CA 1
ATOM 5427 C C . ARG B 1 460 ? 199.737 227.285 238.292 1.00 71.58 454 ARG B C 1
ATOM 5428 O O . ARG B 1 460 ? 198.897 226.465 237.904 1.00 71.58 454 ARG B O 1
ATOM 5436 N N . TRP B 1 461 ? 200.263 227.251 239.517 1.00 64.72 455 TRP B N 1
ATOM 5437 C CA . TRP B 1 461 ? 199.878 226.221 240.474 1.00 64.72 455 TRP B CA 1
ATOM 5438 C C . TRP B 1 461 ? 198.433 226.415 240.915 1.00 64.72 455 TRP B C 1
ATOM 5439 O O . TRP B 1 461 ? 197.602 225.511 240.762 1.00 64.72 455 TRP B O 1
ATOM 5450 N N . LEU B 1 462 ? 198.123 227.614 241.427 1.00 66.85 456 LEU B N 1
ATOM 5451 C CA . LEU B 1 462 ? 196.799 228.013 241.924 1.00 66.85 456 LEU B CA 1
ATOM 5452 C C . LEU B 1 462 ? 196.285 227.037 242.978 1.00 66.85 456 LEU B C 1
ATOM 5453 O O . LEU B 1 462 ? 195.152 226.556 242.923 1.00 66.85 456 LEU B O 1
ATOM 5458 N N . ALA B 1 463 ? 197.149 226.742 243.949 1.00 60.73 457 ALA B N 1
ATOM 5459 C CA . ALA B 1 463 ? 196.847 225.747 244.965 1.00 60.73 457 ALA B CA 1
ATOM 5460 C C . ALA B 1 463 ? 195.830 226.231 245.987 1.00 60.73 457 ALA B C 1
ATOM 5461 O O . ALA B 1 463 ? 195.288 225.410 246.731 1.00 60.73 457 ALA B O 1
ATOM 5463 N N . LYS B 1 464 ? 195.554 227.532 246.038 1.00 64.57 458 LYS B N 1
ATOM 5464 C CA . LYS B 1 464 ? 194.564 228.097 246.944 1.00 64.57 458 LYS B CA 1
ATOM 5465 C C . LYS B 1 464 ? 193.183 228.182 246.303 1.00 64.57 458 LYS B C 1
ATOM 5466 O O . LYS B 1 464 ? 192.290 228.850 246.834 1.00 64.57 458 LYS B O 1
ATOM 5472 N N . GLN B 1 465 ? 192.988 227.513 245.166 1.00 64.74 459 GLN B N 1
ATOM 5473 C CA . GLN B 1 465 ? 191.741 227.629 244.424 1.00 64.74 459 GLN B CA 1
ATOM 5474 C C . GLN B 1 465 ? 191.113 226.270 244.160 1.00 64.74 459 GLN B C 1
ATOM 5475 O O . GLN B 1 465 ? 190.364 226.107 243.192 1.00 64.74 459 GLN B O 1
ATOM 5481 N N . TRP B 1 466 ? 191.400 225.288 245.003 1.00 54.44 460 TRP B N 1
ATOM 5482 C CA . TRP B 1 466 ? 190.807 223.969 244.879 1.00 54.44 460 TRP B CA 1
ATOM 5483 C C . TRP B 1 466 ? 189.495 223.906 245.645 1.00 54.44 460 TRP B C 1
ATOM 5484 O O . TRP B 1 466 ? 189.305 224.599 246.646 1.00 54.44 460 TRP B O 1
ATOM 5495 N N . THR B 1 467 ? 188.588 223.065 245.162 1.00 57.15 461 THR B N 1
ATOM 5496 C CA . THR B 1 467 ? 187.252 222.960 245.728 1.00 57.15 461 THR B CA 1
ATOM 5497 C C . THR B 1 467 ? 186.899 221.490 245.878 1.00 57.15 461 THR B C 1
ATOM 5498 O O . THR B 1 467 ? 187.056 220.718 244.934 1.00 57.15 461 THR B O 1
ATOM 5502 N N . LEU B 1 468 ? 186.425 221.103 247.053 1.00 58.23 462 LEU B N 1
ATOM 5503 C CA . LEU B 1 468 ? 186.134 219.708 247.356 1.00 58.23 462 LEU B CA 1
ATOM 5504 C C . LEU B 1 468 ? 184.636 219.469 247.218 1.00 58.23 462 LEU B C 1
ATOM 5505 O O . LEU B 1 468 ? 183.845 219.950 248.033 1.00 58.23 462 LEU B O 1
ATOM 5510 N N . VAL B 1 469 ? 184.251 218.715 246.196 1.00 60.80 463 VAL B N 1
ATOM 5511 C CA . VAL B 1 469 ? 182.854 218.472 245.867 1.00 60.80 463 VAL B CA 1
ATOM 5512 C C . VAL B 1 469 ? 182.550 217.015 246.179 1.00 60.80 463 VAL B C 1
ATOM 5513 O O . VAL B 1 469 ? 182.992 216.113 245.461 1.00 60.80 463 VAL B O 1
ATOM 5517 N N . SER B 1 470 ? 181.801 216.775 247.247 1.00 68.25 464 SER B N 1
ATOM 5518 C CA . SER B 1 470 ? 181.478 215.419 247.658 1.00 68.25 464 SER B CA 1
ATOM 5519 C C . SER B 1 470 ? 180.027 215.361 248.105 1.00 68.25 464 SER B C 1
ATOM 5520 O O . SER B 1 470 ? 179.532 216.293 248.742 1.00 68.25 464 SER B O 1
ATOM 5523 N N . GLU B 1 471 ? 179.347 214.266 247.759 1.00 77.25 465 GLU B N 1
ATOM 5524 C CA . GLU B 1 471 ? 177.976 214.088 248.223 1.00 77.25 465 GLU B CA 1
ATOM 5525 C C . GLU B 1 471 ? 177.938 213.653 249.680 1.00 77.25 465 GLU B C 1
ATOM 5526 O O . GLU B 1 471 ? 176.933 213.870 250.366 1.00 77.25 465 GLU B O 1
ATOM 5532 N N . GLU B 1 472 ? 179.000 213.052 250.160 1.00 72.96 466 GLU B N 1
ATOM 5533 C CA . GLU B 1 472 ? 179.217 212.704 251.551 1.00 72.96 466 GLU B CA 1
ATOM 5534 C C . GLU B 1 472 ? 179.795 213.899 252.295 1.00 72.96 466 GLU B C 1
ATOM 5535 O O . GLU B 1 472 ? 180.528 214.701 251.710 1.00 72.96 466 GLU B O 1
ATOM 5541 N N . PRO B 1 473 ? 179.459 214.068 253.573 1.00 67.66 467 PRO B N 1
ATOM 5542 C CA . PRO B 1 473 ? 180.144 215.086 254.379 1.00 67.66 467 PRO B CA 1
ATOM 5543 C C . PRO B 1 473 ? 181.601 214.701 254.579 1.00 67.66 467 PRO B C 1
ATOM 5544 O O . PRO B 1 473 ? 181.915 213.576 254.970 1.00 67.66 467 PRO B O 1
ATOM 5548 N N . VAL B 1 474 ? 182.496 215.656 254.301 1.00 59.29 468 VAL B N 1
ATOM 5549 C CA . VAL B 1 474 ? 183.891 215.341 253.999 1.00 59.29 468 VAL B CA 1
ATOM 5550 C C . VAL B 1 474 ? 184.724 214.994 255.218 1.00 59.29 468 VAL B C 1
ATOM 5551 O O . VAL B 1 474 ? 185.917 214.701 255.073 1.00 59.29 468 VAL B O 1
ATOM 5555 N N . THR B 1 475 ? 184.147 215.013 256.412 1.00 58.97 469 THR B N 1
ATOM 5556 C CA . THR B 1 475 ? 184.848 214.548 257.595 1.00 58.97 469 THR B CA 1
ATOM 5557 C C . THR B 1 475 ? 184.718 213.048 257.810 1.00 58.97 469 THR B C 1
ATOM 5558 O O . THR B 1 475 ? 185.339 212.517 258.736 1.00 58.97 469 THR B O 1
ATOM 5562 N N . ASN B 1 476 ? 183.931 212.358 256.992 1.00 60.19 470 ASN B N 1
ATOM 5563 C CA . ASN B 1 476 ? 183.844 210.911 257.075 1.00 60.19 470 ASN B CA 1
ATOM 5564 C C . ASN B 1 476 ? 184.978 210.257 256.305 1.00 60.19 470 ASN B C 1
ATOM 5565 O O . ASN B 1 476 ? 185.491 210.804 255.329 1.00 60.19 470 ASN B O 1
ATOM 5570 N N . GLY B 1 477 ? 185.364 209.072 256.757 1.00 57.38 471 GLY B N 1
ATOM 5571 C CA . GLY B 1 477 ? 186.386 208.313 256.076 1.00 57.38 471 GLY B CA 1
ATOM 5572 C C . GLY B 1 477 ? 185.899 207.758 254.754 1.00 57.38 471 GLY B C 1
ATOM 5573 O O . GLY B 1 477 ? 184.714 207.778 254.425 1.00 57.38 471 GLY B O 1
ATOM 5574 N N . LEU B 1 478 ? 186.848 207.255 253.974 1.00 55.25 472 LEU B N 1
ATOM 5575 C CA . LEU B 1 478 ? 186.499 206.669 252.694 1.00 55.25 472 LEU B CA 1
ATOM 5576 C C . LEU B 1 478 ? 185.832 205.313 252.880 1.00 55.25 472 LEU B C 1
ATOM 5577 O O . LEU B 1 478 ? 185.967 204.653 253.912 1.00 55.25 472 LEU B O 1
ATOM 5582 N N . LYS B 1 479 ? 185.096 204.908 251.853 1.00 60.19 473 LYS B N 1
ATOM 5583 C CA . LYS B 1 479 ? 184.560 203.563 251.762 1.00 60.19 473 LYS B CA 1
ATOM 5584 C C . LYS B 1 479 ? 184.468 203.207 250.288 1.00 60.19 473 LYS B C 1
ATOM 5585 O O . LYS B 1 479 ? 184.749 204.033 249.418 1.00 60.19 473 LYS B O 1
ATOM 5591 N N . ASP B 1 480 ? 184.104 201.959 250.018 1.00 63.04 474 ASP B N 1
ATOM 5592 C CA . ASP B 1 480 ? 184.046 201.470 248.647 1.00 63.04 474 ASP B CA 1
ATOM 5593 C C . ASP B 1 480 ? 182.902 202.143 247.899 1.00 63.04 474 ASP B C 1
ATOM 5594 O O . ASP B 1 480 ? 181.728 201.909 248.198 1.00 63.04 474 ASP B O 1
ATOM 5599 N N . GLY B 1 481 ? 183.251 202.987 246.932 1.00 60.61 475 GLY B N 1
ATOM 5600 C CA . GLY B 1 481 ? 182.276 203.686 246.122 1.00 60.61 475 GLY B CA 1
ATOM 5601 C C . GLY B 1 481 ? 182.240 205.185 246.308 1.00 60.61 475 GLY B C 1
ATOM 5602 O O . GLY B 1 481 ? 181.388 205.841 245.699 1.00 60.61 475 GLY B O 1
ATOM 5603 N N . ILE B 1 482 ? 183.121 205.752 247.131 1.00 56.99 476 ILE B N 1
ATOM 5604 C CA . ILE B 1 482 ? 183.162 207.198 247.312 1.00 56.99 476 ILE B CA 1
ATOM 5605 C C . ILE B 1 482 ? 183.747 207.839 246.063 1.00 56.99 476 ILE B C 1
ATOM 5606 O O . ILE B 1 482 ? 184.849 207.493 245.625 1.00 56.99 476 ILE B O 1
ATOM 5611 N N . VAL B 1 483 ? 183.002 208.766 245.476 1.00 54.18 477 VAL B N 1
ATOM 5612 C CA . VAL B 1 483 ? 183.470 209.566 244.357 1.00 54.18 477 VAL B CA 1
ATOM 5613 C C . VAL B 1 483 ? 183.418 211.022 244.778 1.00 54.18 477 VAL B C 1
ATOM 5614 O O . VAL B 1 483 ? 182.379 211.497 245.246 1.00 54.18 477 VAL B O 1
ATOM 5618 N N . PHE B 1 484 ? 184.535 211.723 244.632 1.00 51.48 478 PHE B N 1
ATOM 5619 C CA . PHE B 1 484 ? 184.522 213.152 244.899 1.00 51.48 478 PHE B CA 1
ATOM 5620 C C . PHE B 1 484 ? 185.357 213.890 243.868 1.00 51.48 478 PHE B C 1
ATOM 5621 O O . PHE B 1 484 ? 186.256 213.333 243.238 1.00 51.48 478 PHE B O 1
ATOM 5629 N N . LEU B 1 485 ? 185.036 215.164 243.702 1.00 53.11 479 LEU B N 1
ATOM 5630 C CA . LEU B 1 485 ? 185.694 216.029 242.744 1.00 53.11 479 LEU B CA 1
ATOM 5631 C C . LEU B 1 485 ? 186.628 216.976 243.476 1.00 53.11 479 LEU B C 1
ATOM 5632 O O . LEU B 1 485 ? 186.295 217.493 244.545 1.00 53.11 479 LEU B O 1
ATOM 5637 N N . LEU B 1 486 ? 187.793 217.192 242.899 1.00 50.56 480 LEU B N 1
ATOM 5638 C CA . LEU B 1 486 ? 188.690 218.268 243.283 1.00 50.56 480 LEU B CA 1
ATOM 5639 C C . LEU B 1 486 ? 188.626 219.264 242.136 1.00 50.56 480 LEU B C 1
ATOM 5640 O O . LEU B 1 486 ? 189.383 219.175 241.172 1.00 50.56 480 LEU B O 1
ATOM 5645 N N . LYS B 1 487 ? 187.673 220.178 242.222 1.00 56.39 481 LYS B N 1
ATOM 5646 C CA . LYS B 1 487 ? 187.466 221.136 241.158 1.00 56.39 481 LYS B CA 1
ATOM 5647 C C . LYS B 1 487 ? 188.447 222.291 241.257 1.00 56.39 481 LYS B C 1
ATOM 5648 O O . LYS B 1 487 ? 188.982 222.619 242.318 1.00 56.39 481 LYS B O 1
ATOM 5654 N N . ARG B 1 488 ? 188.663 222.911 240.110 1.00 64.58 482 ARG B N 1
ATOM 5655 C CA . ARG B 1 488 ? 189.463 224.108 239.957 1.00 64.58 482 ARG B CA 1
ATOM 5656 C C . ARG B 1 488 ? 188.713 224.914 238.906 1.00 64.58 482 ARG B C 1
ATOM 5657 O O . ARG B 1 488 ? 187.699 224.452 238.378 1.00 64.58 482 ARG B O 1
ATOM 5665 N N . GLN B 1 489 ? 189.188 226.124 238.614 1.00 72.67 483 GLN B N 1
ATOM 5666 C CA . GLN B 1 489 ? 188.510 226.937 237.606 1.00 72.67 483 GLN B CA 1
ATOM 5667 C C . GLN B 1 489 ? 188.720 226.368 236.208 1.00 72.67 483 GLN B C 1
ATOM 5668 O O . GLN B 1 489 ? 187.944 226.644 235.287 1.00 72.67 483 GLN B O 1
ATOM 5674 N N . ASP B 1 490 ? 189.760 225.555 236.040 1.00 68.02 484 ASP B N 1
ATOM 5675 C CA . ASP B 1 490 ? 190.134 225.081 234.717 1.00 68.02 484 ASP B CA 1
ATOM 5676 C C . ASP B 1 490 ? 189.629 223.665 234.464 1.00 68.02 484 ASP B C 1
ATOM 5677 O O . ASP B 1 490 ? 189.148 223.359 233.368 1.00 68.02 484 ASP B O 1
ATOM 5682 N N . PHE B 1 491 ? 189.728 222.793 235.460 1.00 57.10 485 PHE B N 1
ATOM 5683 C CA . PHE B 1 491 ? 189.479 221.368 235.281 1.00 57.10 485 PHE B CA 1
ATOM 5684 C C . PHE B 1 491 ? 188.916 220.807 236.583 1.00 57.10 485 PHE B C 1
ATOM 5685 O O . PHE B 1 491 ? 188.539 221.567 237.486 1.00 57.10 485 PHE B O 1
ATOM 5693 N N . SER B 1 492 ? 188.869 219.483 236.687 1.00 53.10 486 SER B N 1
ATOM 5694 C CA . SER B 1 492 ? 188.412 218.813 237.894 1.00 53.10 486 SER B CA 1
ATOM 5695 C C . SER B 1 492 ? 189.076 217.449 237.990 1.00 53.10 486 SER B C 1
ATOM 5696 O O . SER B 1 492 ? 189.178 216.731 236.993 1.00 53.10 486 SER B O 1
ATOM 5699 N N . LEU B 1 493 ? 189.527 217.103 239.192 1.00 49.11 487 LEU B N 1
ATOM 5700 C CA . LEU B 1 493 ? 190.085 215.788 239.486 1.00 49.11 487 LEU B CA 1
ATOM 5701 C C . LEU B 1 493 ? 188.968 214.896 240.006 1.00 49.11 487 LEU B C 1
ATOM 5702 O O . LEU B 1 493 ? 188.513 215.065 241.137 1.00 49.11 487 LEU B O 1
ATOM 5707 N N . VAL B 1 494 ? 188.528 213.951 239.192 1.00 49.68 488 VAL B N 1
ATOM 5708 C CA . VAL B 1 494 ? 187.495 213.008 239.585 1.00 49.68 488 VAL B CA 1
ATOM 5709 C C . VAL B 1 494 ? 188.186 211.853 240.293 1.00 49.68 488 VAL B C 1
ATOM 5710 O O . VAL B 1 494 ? 189.084 211.222 239.727 1.00 49.68 488 VAL B O 1
ATOM 5714 N N . VAL B 1 495 ? 187.783 211.577 241.530 1.00 49.12 489 VAL B N 1
ATOM 5715 C CA . VAL B 1 495 ? 188.428 210.571 242.360 1.00 49.12 489 VAL B CA 1
ATOM 5716 C C . VAL B 1 495 ? 187.407 209.499 242.693 1.00 49.12 489 VAL B C 1
ATOM 5717 O O . VAL B 1 495 ? 186.374 209.790 243.311 1.00 49.12 489 VAL B O 1
ATOM 5721 N N . SER B 1 496 ? 187.701 208.268 242.286 1.00 52.26 490 SER B N 1
ATOM 5722 C CA . SER B 1 496 ? 186.898 207.097 242.600 1.00 52.26 490 SER B CA 1
ATOM 5723 C C . SER B 1 496 ? 187.637 206.234 243.610 1.00 52.26 490 SER B C 1
ATOM 5724 O O . SER B 1 496 ? 188.842 206.007 243.479 1.00 52.26 490 SER B O 1
ATOM 5727 N N . THR B 1 497 ? 186.913 205.748 244.611 1.00 55.66 491 THR B N 1
ATOM 5728 C CA . THR B 1 497 ? 187.486 204.948 245.682 1.00 55.66 491 THR B CA 1
ATOM 5729 C C . THR B 1 497 ? 187.000 203.514 245.551 1.00 55.66 491 THR B C 1
ATOM 5730 O O . THR B 1 497 ? 185.796 203.274 245.427 1.00 55.66 491 THR B O 1
ATOM 5734 N N . LYS B 1 498 ? 187.931 202.568 245.569 1.00 54.22 492 LYS B N 1
ATOM 5735 C CA . LYS B 1 498 ? 187.598 201.157 245.650 1.00 54.22 492 LYS B CA 1
ATOM 5736 C C . LYS B 1 498 ? 188.331 200.539 246.827 1.00 54.22 492 LYS B C 1
ATOM 5737 O O . LYS B 1 498 ? 189.413 200.983 247.202 1.00 54.22 492 LYS B O 1
ATOM 5743 N N . LYS B 1 499 ? 187.723 199.532 247.433 1.00 53.99 493 LYS B N 1
ATOM 5744 C CA . LYS B 1 499 ? 188.343 198.845 248.552 1.00 53.99 493 LYS B CA 1
ATOM 5745 C C . LYS B 1 499 ? 189.416 197.908 248.018 1.00 53.99 493 LYS B C 1
ATOM 5746 O O . LYS B 1 499 ? 189.196 197.215 247.021 1.00 53.99 493 LYS B O 1
ATOM 5752 N N . VAL B 1 500 ? 190.584 197.925 248.654 1.00 53.71 494 VAL B N 1
ATOM 5753 C CA . VAL B 1 500 ? 191.622 196.937 248.367 1.00 53.71 494 VAL B CA 1
ATOM 5754 C C . VAL B 1 500 ? 191.094 195.572 248.787 1.00 53.71 494 VAL B C 1
ATOM 5755 O O . VAL B 1 500 ? 190.683 195.403 249.946 1.00 53.71 494 VAL B O 1
ATOM 5759 N N . PRO B 1 501 ? 191.055 194.589 247.893 1.00 53.95 495 PRO B N 1
ATOM 5760 C CA . PRO B 1 501 ? 190.334 193.348 248.184 1.00 53.95 495 PRO B CA 1
ATOM 5761 C C . PRO B 1 501 ? 191.058 192.465 249.187 1.00 53.95 495 PRO B C 1
ATOM 5762 O O . PRO B 1 501 ? 192.268 192.557 249.392 1.00 53.95 495 PRO B O 1
ATOM 5766 N N . PHE B 1 502 ? 190.267 191.613 249.829 1.00 56.59 496 PHE B N 1
ATOM 5767 C CA . PHE B 1 502 ? 190.798 190.634 250.762 1.00 56.59 496 PHE B CA 1
ATOM 5768 C C . PHE B 1 502 ? 191.578 189.577 249.997 1.00 56.59 496 PHE B C 1
ATOM 5769 O O . PHE B 1 502 ? 191.118 189.081 248.969 1.00 56.59 496 PHE B O 1
ATOM 5777 N N . PHE B 1 503 ? 192.759 189.233 250.493 1.00 54.92 497 PHE B N 1
ATOM 5778 C CA . PHE B 1 503 ? 193.594 188.228 249.855 1.00 54.92 497 PHE B CA 1
ATOM 5779 C C . PHE B 1 503 ? 193.592 186.951 250.675 1.00 54.92 497 PHE B C 1
ATOM 5780 O O . PHE B 1 503 ? 193.645 186.991 251.905 1.00 54.92 497 PHE B O 1
ATOM 5788 N N . LYS B 1 504 ? 193.522 185.818 249.992 1.00 59.84 498 LYS B N 1
ATOM 5789 C CA . LYS B 1 504 ? 193.726 184.525 250.629 1.00 59.84 498 LYS B CA 1
ATOM 5790 C C . LYS B 1 504 ? 194.908 183.875 249.926 1.00 59.84 498 LYS B C 1
ATOM 5791 O O . LYS B 1 504 ? 194.751 183.249 248.877 1.00 59.84 498 LYS B O 1
ATOM 5797 N N . LEU B 1 505 ? 196.096 184.041 250.496 1.00 57.57 499 LEU B N 1
ATOM 5798 C CA . LEU B 1 505 ? 197.259 183.326 250.002 1.00 57.57 499 LEU B CA 1
ATOM 5799 C C . LEU B 1 505 ? 197.263 181.895 250.511 1.00 57.57 499 LEU B C 1
ATOM 5800 O O . LEU B 1 505 ? 196.978 181.631 251.681 1.00 57.57 499 LEU B O 1
ATOM 5805 N N . SER B 1 506 ? 197.584 180.974 249.616 1.00 61.53 500 SER B N 1
ATOM 5806 C CA . SER B 1 506 ? 197.914 179.607 249.965 1.00 61.53 500 SER B CA 1
ATOM 5807 C C . SER B 1 506 ? 199.400 179.408 249.726 1.00 61.53 500 SER B C 1
ATOM 5808 O O . SER B 1 506 ? 200.034 180.173 249.000 1.00 61.53 500 SER B O 1
ATOM 5811 N N . GLU B 1 507 ? 199.964 178.384 250.350 1.00 68.08 501 GLU B N 1
ATOM 5812 C CA . GLU B 1 507 ? 201.372 178.072 250.171 1.00 68.08 501 GLU B CA 1
ATOM 5813 C C . GLU B 1 507 ? 201.496 176.789 249.366 1.00 68.08 501 GLU B C 1
ATOM 5814 O O . GLU B 1 507 ? 200.791 175.812 249.633 1.00 68.08 501 GLU B O 1
ATOM 5820 N N . GLU B 1 508 ? 202.382 176.803 248.378 1.00 75.22 502 GLU B N 1
ATOM 5821 C CA . GLU B 1 508 ? 202.685 175.636 247.567 1.00 75.22 502 GLU B CA 1
ATOM 5822 C C . GLU B 1 508 ? 204.191 175.467 247.529 1.00 75.22 502 GLU B C 1
ATOM 5823 O O . GLU B 1 508 ? 204.910 176.395 247.152 1.00 75.22 502 GLU B O 1
ATOM 5829 N N . PHE B 1 509 ? 204.669 174.295 247.923 1.00 86.50 503 PHE B N 1
ATOM 5830 C CA . PHE B 1 509 ? 206.093 174.006 247.901 1.00 86.50 503 PHE B CA 1
ATOM 5831 C C . PHE B 1 509 ? 206.441 173.288 246.608 1.00 86.50 503 PHE B C 1
ATOM 5832 O O . PHE B 1 509 ? 205.796 172.299 246.247 1.00 86.50 503 PHE B O 1
ATOM 5840 N N . VAL B 1 510 ? 207.454 173.791 245.913 1.00 90.19 504 VAL B N 1
ATOM 5841 C CA . VAL B 1 510 ? 208.008 173.114 244.752 1.00 90.19 504 VAL B CA 1
ATOM 5842 C C . VAL B 1 510 ? 209.431 172.695 245.082 1.00 90.19 504 VAL B C 1
ATOM 5843 O O . VAL B 1 510 ? 210.091 173.279 245.948 1.00 90.19 504 VAL B O 1
ATOM 5847 N N . ASP B 1 511 ? 209.883 171.675 244.411 1.00 93.43 505 ASP B N 1
ATOM 5848 C CA . ASP B 1 511 ? 211.253 171.217 244.581 1.00 93.43 505 ASP B CA 1
ATOM 5849 C C . ASP B 1 511 ? 212.109 171.779 243.453 1.00 93.43 505 ASP B C 1
ATOM 5850 O O . ASP B 1 511 ? 211.743 171.629 242.280 1.00 93.43 505 ASP B O 1
ATOM 5855 N N . PRO B 1 512 ? 213.222 172.458 243.759 1.00 93.68 506 PRO B N 1
ATOM 5856 C CA . PRO B 1 512 ? 214.149 172.872 242.690 1.00 93.68 506 PRO B CA 1
ATOM 5857 C C . PRO B 1 512 ? 214.775 171.711 241.932 1.00 93.68 506 PRO B C 1
ATOM 5858 O O . PRO B 1 512 ? 215.208 171.903 240.789 1.00 93.68 506 PRO B O 1
ATOM 5862 N N . LYS B 1 513 ? 214.838 170.521 242.529 1.00 93.26 507 LYS B N 1
ATOM 5863 C CA . LYS B 1 513 ? 215.219 169.320 241.801 1.00 93.26 507 LYS B CA 1
ATOM 5864 C C . LYS B 1 513 ? 214.144 168.883 240.810 1.00 93.26 507 LYS B C 1
ATOM 5865 O O . LYS B 1 513 ? 214.475 168.305 239.770 1.00 93.26 507 LYS B O 1
ATOM 5871 N N . SER B 1 514 ? 212.875 169.189 241.081 1.00 92.42 508 SER B N 1
ATOM 5872 C CA . SER B 1 514 ? 211.763 168.690 240.280 1.00 92.42 508 SER B CA 1
ATOM 5873 C C . SER B 1 514 ? 211.544 169.455 238.980 1.00 92.42 508 SER B C 1
ATOM 5874 O O . SER B 1 514 ? 210.547 169.197 238.298 1.00 92.42 508 SER B O 1
ATOM 5877 N N . HIS B 1 515 ? 212.426 170.382 238.617 1.00 88.64 509 HIS B N 1
ATOM 5878 C CA . HIS B 1 515 ? 212.311 171.095 237.347 1.00 88.64 509 HIS B CA 1
ATOM 5879 C C . HIS B 1 515 ? 213.088 170.303 236.305 1.00 88.64 509 HIS B C 1
ATOM 5880 O O . HIS B 1 515 ? 214.294 170.478 236.131 1.00 88.64 509 HIS B O 1
ATOM 5887 N N . LYS B 1 516 ? 212.389 169.417 235.602 1.00 87.37 510 LYS B N 1
ATOM 5888 C CA . LYS B 1 516 ? 212.991 168.559 234.593 1.00 87.37 510 LYS B CA 1
ATOM 5889 C C . LYS B 1 516 ? 212.351 168.831 233.241 1.00 87.37 510 LYS B C 1
ATOM 5890 O O . LYS B 1 516 ? 211.170 169.181 233.163 1.00 87.37 510 LYS B O 1
ATOM 5896 N N . PHE B 1 517 ? 213.131 168.642 232.181 1.00 84.50 511 PHE B N 1
ATOM 5897 C CA . PHE B 1 517 ? 212.813 169.144 230.854 1.00 84.50 511 PHE B CA 1
ATOM 5898 C C . PHE B 1 517 ? 213.106 168.099 229.786 1.00 84.50 511 PHE B C 1
ATOM 5899 O O . PHE B 1 517 ? 213.937 167.207 229.967 1.00 84.50 511 PHE B O 1
ATOM 5907 N N . VAL B 1 518 ? 212.388 168.213 228.670 1.00 86.87 512 VAL B N 1
ATOM 5908 C CA . VAL B 1 518 ? 212.588 167.372 227.498 1.00 86.87 512 VAL B CA 1
ATOM 5909 C C . VAL B 1 518 ? 212.833 168.279 226.303 1.00 86.87 512 VAL B C 1
ATOM 5910 O O . VAL B 1 518 ? 212.750 169.505 226.406 1.00 86.87 512 VAL B O 1
ATOM 5914 N N . MET B 1 519 ? 213.144 167.669 225.159 1.00 87.57 513 MET B N 1
ATOM 5915 C CA . MET B 1 519 ? 213.460 168.409 223.943 1.00 87.57 513 MET B CA 1
ATOM 5916 C C . MET B 1 519 ? 212.275 168.462 222.972 1.00 87.57 513 MET B C 1
ATOM 5917 O O . MET B 1 519 ? 212.328 169.154 221.946 1.00 87.57 513 MET B O 1
ATOM 5922 N N . ARG B 1 520 ? 211.174 167.796 223.291 1.00 91.86 514 ARG B N 1
ATOM 5923 C CA . ARG B 1 520 ? 210.050 167.690 222.372 1.00 91.86 514 ARG B CA 1
ATOM 5924 C C . ARG B 1 520 ? 208.979 168.705 222.739 1.00 91.86 514 ARG B C 1
ATOM 5925 O O . ARG B 1 520 ? 208.454 168.672 223.856 1.00 91.86 514 ARG B O 1
ATOM 5933 N N . LEU B 1 521 ? 208.672 169.596 221.791 1.00 88.58 515 LEU B N 1
ATOM 5934 C CA . LEU B 1 521 ? 207.575 170.573 221.860 1.00 88.58 515 LEU B CA 1
ATOM 5935 C C . LEU B 1 521 ? 207.699 171.506 223.064 1.00 88.58 515 LEU B C 1
ATOM 5936 O O . LEU B 1 521 ? 207.240 172.647 223.025 1.00 88.58 515 LEU B O 1
ATOM 5941 N N . VAL C 1 115 ? 230.496 203.025 265.342 1.00 99.71 109 VAL C N 1
ATOM 5942 C CA . VAL C 1 115 ? 229.318 202.178 265.477 1.00 99.71 109 VAL C CA 1
ATOM 5943 C C . VAL C 1 115 ? 229.490 201.318 266.733 1.00 99.71 109 VAL C C 1
ATOM 5944 O O . VAL C 1 115 ? 228.533 200.739 267.247 1.00 99.71 109 VAL C O 1
ATOM 5948 N N . ALA C 1 116 ? 230.723 201.262 267.241 1.00 100.26 110 ALA C N 1
ATOM 5949 C CA . ALA C 1 116 ? 230.977 200.518 268.471 1.00 100.26 110 ALA C CA 1
ATOM 5950 C C . ALA C 1 116 ? 230.466 201.278 269.687 1.00 100.26 110 ALA C C 1
ATOM 5951 O O . ALA C 1 116 ? 230.085 200.669 270.695 1.00 100.26 110 ALA C O 1
ATOM 5953 N N . ALA C 1 117 ? 230.449 202.612 269.608 1.00 97.42 111 ALA C N 1
ATOM 5954 C CA . ALA C 1 117 ? 229.935 203.417 270.711 1.00 97.42 111 ALA C CA 1
ATOM 5955 C C . ALA C 1 117 ? 228.428 203.258 270.853 1.00 97.42 111 ALA C C 1
ATOM 5956 O O . ALA C 1 117 ? 227.896 203.308 271.967 1.00 97.42 111 ALA C O 1
ATOM 5958 N N . GLY C 1 118 ? 227.728 203.038 269.738 1.00 96.38 112 GLY C N 1
ATOM 5959 C CA . GLY C 1 118 ? 226.299 202.776 269.811 1.00 96.38 112 GLY C CA 1
ATOM 5960 C C . GLY C 1 118 ? 225.981 201.446 270.467 1.00 96.38 112 GLY C C 1
ATOM 5961 O O . GLY C 1 118 ? 225.047 201.346 271.266 1.00 96.38 112 GLY C O 1
ATOM 5962 N N . ALA C 1 119 ? 226.773 200.415 270.163 1.00 95.47 113 ALA C N 1
ATOM 5963 C CA . ALA C 1 119 ? 226.593 199.121 270.816 1.00 95.47 113 ALA C CA 1
ATOM 5964 C C . ALA C 1 119 ? 226.976 199.189 272.289 1.00 95.47 113 ALA C C 1
ATOM 5965 O O . ALA C 1 119 ? 226.357 198.524 273.129 1.00 95.47 113 ALA C O 1
ATOM 5967 N N . THR C 1 120 ? 227.981 200.008 272.621 1.00 96.01 114 THR C N 1
ATOM 5968 C CA . THR C 1 120 ? 228.357 200.205 274.018 1.00 96.01 114 THR C CA 1
ATOM 5969 C C . THR C 1 120 ? 227.249 200.909 274.795 1.00 96.01 114 THR C C 1
ATOM 5970 O O . THR C 1 120 ? 226.915 200.502 275.916 1.00 96.01 114 THR C O 1
ATOM 5974 N N . LEU C 1 121 ? 226.649 201.948 274.201 1.00 93.23 115 LEU C N 1
ATOM 5975 C CA . LEU C 1 121 ? 225.522 202.630 274.833 1.00 93.23 115 LEU C CA 1
ATOM 5976 C C . LEU C 1 121 ? 224.309 201.719 274.955 1.00 93.23 115 LEU C C 1
ATOM 5977 O O . LEU C 1 121 ? 223.588 201.779 275.955 1.00 93.23 115 LEU C O 1
ATOM 5982 N N . ALA C 1 122 ? 224.082 200.853 273.962 1.00 93.45 116 ALA C N 1
ATOM 5983 C CA . ALA C 1 122 ? 222.952 199.930 274.023 1.00 93.45 116 ALA C CA 1
ATOM 5984 C C . ALA C 1 122 ? 223.133 198.898 275.129 1.00 93.45 116 ALA C C 1
ATOM 5985 O O . ALA C 1 122 ? 222.202 198.636 275.901 1.00 93.45 116 ALA C O 1
ATOM 5987 N N . LEU C 1 123 ? 224.336 198.325 275.238 1.00 95.75 117 LEU C N 1
ATOM 5988 C CA . LEU C 1 123 ? 224.601 197.337 276.279 1.00 95.75 117 LEU C CA 1
ATOM 5989 C C . LEU C 1 123 ? 224.575 197.969 277.666 1.00 95.75 117 LEU C C 1
ATOM 5990 O O . LEU C 1 123 ? 224.033 197.382 278.612 1.00 95.75 117 LEU C O 1
ATOM 5995 N N . LEU C 1 124 ? 225.130 199.179 277.798 1.00 94.05 118 LEU C N 1
ATOM 5996 C CA . LEU C 1 124 ? 225.117 199.880 279.077 1.00 94.05 118 LEU C CA 1
ATOM 5997 C C . LEU C 1 124 ? 223.700 200.265 279.482 1.00 94.05 118 LEU C C 1
ATOM 5998 O O . LEU C 1 124 ? 223.324 200.130 280.650 1.00 94.05 118 LEU C O 1
ATOM 6003 N N . SER C 1 125 ? 222.888 200.713 278.521 1.00 91.54 119 SER C N 1
ATOM 6004 C CA . SER C 1 125 ? 221.516 201.095 278.820 1.00 91.54 119 SER C CA 1
ATOM 6005 C C . SER C 1 125 ? 220.651 199.885 279.132 1.00 91.54 119 SER C C 1
ATOM 6006 O O . SER C 1 125 ? 219.678 200.001 279.881 1.00 91.54 119 SER C O 1
ATOM 6009 N N . PHE C 1 126 ? 220.978 198.721 278.573 1.00 94.80 120 PHE C N 1
ATOM 6010 C CA . PHE C 1 126 ? 220.214 197.534 278.933 1.00 94.80 120 PHE C CA 1
ATOM 6011 C C . PHE C 1 126 ? 220.625 196.995 280.299 1.00 94.80 120 PHE C C 1
ATOM 6012 O O . PHE C 1 126 ? 219.777 196.503 281.050 1.00 94.80 120 PHE C O 1
ATOM 6020 N N . LEU C 1 127 ? 221.913 197.075 280.642 1.00 96.27 121 LEU C N 1
ATOM 6021 C CA . LEU C 1 127 ? 222.376 196.525 281.911 1.00 96.27 121 LEU C CA 1
ATOM 6022 C C . LEU C 1 127 ? 222.209 197.479 283.088 1.00 96.27 121 LEU C C 1
ATOM 6023 O O . LEU C 1 127 ? 222.271 197.027 284.236 1.00 96.27 121 LEU C O 1
ATOM 6028 N N . THR C 1 128 ? 222.007 198.771 282.834 1.00 95.44 122 THR C N 1
ATOM 6029 C CA . THR C 1 128 ? 221.871 199.742 283.918 1.00 95.44 122 THR C CA 1
ATOM 6030 C C . THR C 1 128 ? 220.638 199.557 284.820 1.00 95.44 122 THR C C 1
ATOM 6031 O O . THR C 1 128 ? 220.802 199.689 286.047 1.00 95.44 122 THR C O 1
ATOM 6035 N N . PRO C 1 129 ? 219.417 199.249 284.332 1.00 95.74 123 PRO C N 1
ATOM 6036 C CA . PRO C 1 129 ? 218.335 198.979 285.301 1.00 95.74 123 PRO C CA 1
ATOM 6037 C C . PRO C 1 129 ? 218.541 197.706 286.099 1.00 95.74 123 PRO C C 1
ATOM 6038 O O . PRO C 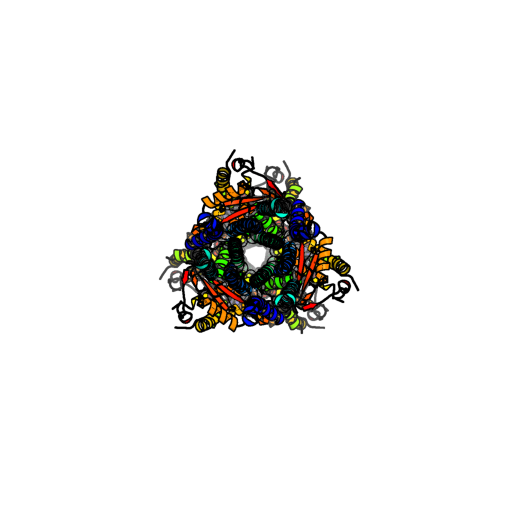1 129 ? 218.183 197.658 287.285 1.00 95.74 123 PRO C O 1
ATOM 6042 N N . LEU C 1 130 ? 219.118 196.673 285.480 1.00 97.81 124 LEU C N 1
ATOM 6043 C CA . LEU C 1 130 ? 219.423 195.448 286.208 1.00 97.81 124 LEU C CA 1
ATOM 6044 C C . LEU C 1 130 ? 220.500 195.679 287.255 1.00 97.81 124 LEU C C 1
ATOM 6045 O O . LEU C 1 130 ? 220.433 195.105 288.346 1.00 97.81 124 LEU C O 1
ATOM 6050 N N . ALA C 1 131 ? 221.471 196.546 286.962 1.00 98.37 125 ALA C N 1
ATOM 6051 C CA . ALA C 1 131 ? 222.456 196.916 287.971 1.00 98.37 125 ALA C CA 1
ATOM 6052 C C . ALA C 1 131 ? 221.817 197.712 289.100 1.00 98.37 125 ALA C C 1
ATOM 6053 O O . ALA C 1 131 ? 222.124 197.476 290.276 1.00 98.37 125 ALA C O 1
ATOM 6055 N N . PHE C 1 132 ? 220.897 198.626 288.766 1.00 97.34 126 PHE C N 1
ATOM 6056 C CA . PHE C 1 132 ? 220.240 199.432 289.793 1.00 97.34 126 PHE C CA 1
ATOM 6057 C C . PHE C 1 132 ? 219.336 198.588 290.681 1.00 97.34 126 PHE C C 1
ATOM 6058 O O . PHE C 1 132 ? 219.114 198.936 291.845 1.00 97.34 126 PHE C O 1
ATOM 6066 N N . LEU C 1 133 ? 218.803 197.490 290.154 1.00 98.58 127 LEU C N 1
ATOM 6067 C CA . LEU C 1 133 ? 218.004 196.595 290.975 1.00 98.58 127 LEU C CA 1
ATOM 6068 C C . LEU C 1 133 ? 218.827 195.570 291.740 1.00 98.58 127 LEU C C 1
ATOM 6069 O O . LEU C 1 133 ? 218.409 195.158 292.826 1.00 98.58 127 LEU C O 1
ATOM 6074 N N . LEU C 1 134 ? 219.977 195.147 291.215 1.00 103.01 128 LEU C N 1
ATOM 6075 C CA . LEU C 1 134 ? 220.711 194.044 291.818 1.00 103.01 128 LEU C CA 1
ATOM 6076 C C . LEU C 1 134 ? 221.885 194.470 292.688 1.00 103.01 128 LEU C C 1
ATOM 6077 O O . LEU C 1 134 ? 222.430 193.624 293.401 1.00 103.01 128 LEU C O 1
ATOM 6082 N N . LEU C 1 135 ? 222.295 195.737 292.663 1.00 106.04 129 LEU C N 1
ATOM 6083 C CA . LEU C 1 135 ? 223.340 196.131 293.610 1.00 106.04 129 LEU C CA 1
ATOM 6084 C C . LEU C 1 135 ? 222.920 196.249 295.087 1.00 106.04 129 LEU C C 1
ATOM 6085 O O . LEU C 1 135 ? 223.744 195.896 295.941 1.00 106.04 129 LEU C O 1
ATOM 6090 N N . PRO C 1 136 ? 221.729 196.735 295.471 1.00 109.20 130 PRO C N 1
ATOM 6091 C CA . PRO C 1 136 ? 221.393 196.756 296.918 1.00 109.20 130 PRO C CA 1
ATOM 6092 C C . PRO C 1 136 ? 221.189 195.378 297.546 1.00 109.20 130 PRO C C 1
ATOM 6093 O O . PRO C 1 136 ? 221.559 195.217 298.717 1.00 109.20 130 PRO C O 1
ATOM 6097 N N . PRO C 1 137 ? 220.619 194.353 296.873 1.00 108.89 131 PRO C N 1
ATOM 6098 C CA . PRO C 1 137 ? 220.647 193.024 297.515 1.00 108.89 131 PRO C CA 1
ATOM 6099 C C . PRO C 1 137 ? 222.022 192.381 297.566 1.00 108.89 131 PRO C C 1
ATOM 6100 O O . PRO C 1 137 ? 222.235 191.499 298.407 1.00 108.89 131 PRO C O 1
ATOM 6104 N N . LEU C 1 138 ? 222.960 192.780 296.710 1.00 108.55 132 LEU C N 1
ATOM 6105 C CA . LEU C 1 138 ? 224.286 192.178 296.753 1.00 108.55 132 LEU C CA 1
ATOM 6106 C C . LEU C 1 138 ? 225.241 192.909 297.685 1.00 108.55 132 LEU C C 1
ATOM 6107 O O . LEU C 1 138 ? 226.194 192.302 298.185 1.00 108.55 132 LEU C O 1
ATOM 6112 N N . LEU C 1 139 ? 225.019 194.198 297.936 1.00 110.68 133 LEU C N 1
ATOM 6113 C CA . LEU C 1 139 ? 225.990 194.936 298.733 1.00 110.68 133 LEU C CA 1
ATOM 6114 C C . LEU C 1 139 ? 225.534 195.143 300.174 1.00 110.68 133 LEU C C 1
ATOM 6115 O O . LEU C 1 139 ? 226.255 194.773 301.105 1.00 110.68 133 LEU C O 1
ATOM 6120 N N . TRP C 1 140 ? 224.353 195.724 300.390 1.00 115.60 134 TRP C N 1
ATOM 6121 C CA . TRP C 1 140 ? 223.801 195.855 301.741 1.00 115.60 134 TRP C CA 1
ATOM 6122 C C . TRP C 1 140 ? 222.451 195.137 301.774 1.00 115.60 134 TRP C C 1
ATOM 6123 O O . TRP C 1 140 ? 221.390 195.720 301.558 1.00 115.60 134 TRP C O 1
ATOM 6134 N N . ARG C 1 141 ? 222.485 193.835 302.045 1.00 118.00 135 ARG C N 1
ATOM 6135 C CA . ARG C 1 141 ? 221.240 193.080 302.089 1.00 118.00 135 ARG C CA 1
ATOM 6136 C C . ARG C 1 141 ? 220.555 193.178 303.446 1.00 118.00 135 ARG C C 1
ATOM 6137 O O . ARG C 1 141 ? 219.348 193.434 303.510 1.00 118.00 135 ARG C O 1
ATOM 6145 N N . GLU C 1 142 ? 221.303 192.987 304.534 1.00 121.42 136 GLU C N 1
ATOM 6146 C CA . GLU C 1 142 ? 220.709 193.046 305.864 1.00 121.42 136 GLU C CA 1
ATOM 6147 C C . GLU C 1 142 ? 220.413 194.476 306.295 1.00 121.42 136 GLU C C 1
ATOM 6148 O O . GLU C 1 142 ? 219.504 194.699 307.103 1.00 121.42 136 GLU C O 1
ATOM 6154 N N . GLU C 1 143 ? 221.163 195.449 305.773 1.00 120.33 137 GLU C N 1
ATOM 6155 C CA . GLU C 1 143 ? 220.853 196.854 306.004 1.00 120.33 137 GLU C CA 1
ATOM 6156 C C . GLU C 1 143 ? 219.581 197.278 305.277 1.00 120.33 137 GLU C C 1
ATOM 6157 O O . GLU C 1 143 ? 218.898 198.207 305.725 1.00 120.33 137 GLU C O 1
ATOM 6163 N N . LEU C 1 144 ? 219.231 196.584 304.197 1.00 118.10 138 LEU C N 1
ATOM 6164 C CA . LEU C 1 144 ? 218.139 196.996 303.328 1.00 118.10 138 LEU C CA 1
ATOM 6165 C C . LEU C 1 144 ? 216.788 196.791 304.003 1.00 118.10 138 LEU C C 1
ATOM 6166 O O . LEU C 1 144 ? 216.543 195.762 304.639 1.00 118.10 138 LEU C O 1
ATOM 6171 N N . GLU C 1 145 ? 215.911 197.779 303.862 1.00 118.88 139 GLU C N 1
ATOM 6172 C CA . GLU C 1 145 ? 214.577 197.682 304.443 1.00 118.88 139 GLU C CA 1
ATOM 6173 C C . GLU C 1 145 ? 213.720 196.724 303.624 1.00 118.88 139 GLU C C 1
ATOM 6174 O O . GLU C 1 145 ? 213.779 196.751 302.391 1.00 118.88 139 GLU C O 1
ATOM 6180 N N . PRO C 1 146 ? 212.927 195.870 304.263 1.00 119.21 140 PRO C N 1
ATOM 6181 C CA . PRO C 1 146 ? 211.969 195.061 303.506 1.00 119.21 140 PRO C CA 1
ATOM 6182 C C . PRO C 1 146 ? 210.793 195.906 303.046 1.00 119.21 140 PRO C C 1
ATOM 6183 O O . PRO C 1 146 ? 210.319 196.798 303.754 1.00 119.21 140 PRO C O 1
ATOM 6187 N N . CYS C 1 147 ? 210.329 195.622 301.832 1.00 116.27 141 CYS C N 1
ATOM 6188 C CA . CYS C 1 147 ? 209.206 196.341 301.253 1.00 116.27 141 CYS C CA 1
ATOM 6189 C C . CYS C 1 147 ? 208.197 195.337 300.716 1.00 116.27 141 CYS C C 1
ATOM 6190 O O . CYS C 1 147 ? 208.519 194.174 300.460 1.00 116.27 141 CYS C O 1
ATOM 6193 N N . GLY C 1 148 ? 206.963 195.806 300.545 1.00 112.43 142 GLY C N 1
ATOM 6194 C CA . GLY C 1 148 ? 205.852 194.926 300.245 1.00 112.43 142 GLY C CA 1
ATOM 6195 C C . GLY C 1 148 ? 205.753 194.452 298.810 1.00 112.43 142 GLY C C 1
ATOM 6196 O O . GLY C 1 148 ? 206.757 194.342 298.101 1.00 112.43 142 GLY C O 1
ATOM 6197 N N . THR C 1 149 ? 204.524 194.170 298.374 1.00 109.57 143 THR C N 1
ATOM 6198 C CA . THR C 1 149 ? 204.282 193.627 297.045 1.00 109.57 143 THR C CA 1
ATOM 6199 C C . THR C 1 149 ? 204.386 194.674 295.947 1.00 109.57 143 THR C C 1
ATOM 6200 O O . THR C 1 149 ? 204.426 194.308 294.764 1.00 109.57 143 THR C O 1
ATOM 6204 N N . ALA C 1 150 ? 204.414 195.960 296.310 1.00 106.98 144 ALA C N 1
ATOM 6205 C CA . ALA C 1 150 ? 204.592 197.016 295.318 1.00 106.98 144 ALA C CA 1
ATOM 6206 C C . ALA C 1 150 ? 205.951 196.907 294.642 1.00 106.98 144 ALA C C 1
ATOM 6207 O O . ALA C 1 150 ? 206.061 197.098 293.424 1.00 106.98 144 ALA C O 1
ATOM 6209 N N . CYS C 1 151 ? 206.983 196.547 295.414 1.00 108.03 145 CYS C N 1
ATOM 6210 C CA . CYS C 1 151 ? 208.321 196.351 294.864 1.00 108.03 145 CYS C CA 1
ATOM 6211 C C . CYS C 1 151 ? 208.344 195.217 293.847 1.00 108.03 145 CYS C C 1
ATOM 6212 O O . CYS C 1 151 ? 208.897 195.367 292.755 1.00 108.03 145 CYS C O 1
ATOM 6215 N N . GLU C 1 152 ? 207.705 194.091 294.173 1.00 103.39 146 GLU C N 1
ATOM 6216 C CA . GLU C 1 152 ? 207.721 192.938 293.276 1.00 103.39 146 GLU C CA 1
ATOM 6217 C C . GLU C 1 152 ? 206.873 193.171 292.028 1.00 103.39 146 GLU C C 1
ATOM 6218 O O . GLU C 1 152 ? 207.238 192.711 290.934 1.00 103.39 146 GLU C O 1
ATOM 6224 N N . GLY C 1 153 ? 205.756 193.895 292.164 1.00 99.33 147 GLY C N 1
ATOM 6225 C CA . GLY C 1 153 ? 205.006 194.302 290.985 1.00 99.33 147 GLY C CA 1
ATOM 6226 C C . GLY C 1 153 ? 205.802 195.229 290.086 1.00 99.33 147 GLY C C 1
ATOM 6227 O O . GLY C 1 153 ? 205.738 195.132 288.855 1.00 99.33 147 GLY C O 1
ATOM 6228 N N . LEU C 1 154 ? 206.604 196.109 290.687 1.00 96.00 148 LEU C N 1
ATOM 6229 C CA . LEU C 1 154 ? 207.478 196.940 289.872 1.00 96.00 148 LEU C CA 1
ATOM 6230 C C . LEU C 1 154 ? 208.635 196.143 289.272 1.00 96.00 148 LEU C C 1
ATOM 6231 O O . LEU C 1 154 ? 209.137 196.517 288.210 1.00 96.00 148 LEU C O 1
ATOM 6236 N N . PHE C 1 155 ? 209.057 195.044 289.911 1.00 94.96 149 PHE C N 1
ATOM 6237 C CA . PHE C 1 155 ? 210.020 194.140 289.272 1.00 94.96 149 PHE C CA 1
ATOM 6238 C C . PHE C 1 155 ? 209.425 193.502 288.023 1.00 94.96 149 PHE C C 1
ATOM 6239 O O . PHE C 1 155 ? 210.110 193.346 287.003 1.00 94.96 149 PHE C O 1
ATOM 6247 N N . ILE C 1 156 ? 208.150 193.110 288.100 1.00 90.78 150 ILE C N 1
ATOM 6248 C CA . ILE C 1 156 ? 207.454 192.557 286.936 1.00 90.78 150 ILE C CA 1
ATOM 6249 C C . ILE C 1 156 ? 207.351 193.600 285.827 1.00 90.78 150 ILE C C 1
ATOM 6250 O O . ILE C 1 156 ? 207.556 193.294 284.639 1.00 90.78 150 ILE C O 1
ATOM 6255 N N . SER C 1 157 ? 207.069 194.853 286.204 1.00 87.90 151 SER C N 1
ATOM 6256 C CA . SER C 1 157 ? 206.995 195.924 285.214 1.00 87.90 151 SER C CA 1
ATOM 6257 C C . SER C 1 157 ? 208.354 196.188 284.573 1.00 87.90 151 SER C C 1
ATOM 6258 O O . SER C 1 157 ? 208.432 196.399 283.359 1.00 87.90 151 SER C O 1
ATOM 6261 N N . VAL C 1 158 ? 209.432 196.154 285.368 1.00 85.25 152 VAL C N 1
ATOM 6262 C CA . VAL C 1 158 ? 210.787 196.310 284.832 1.00 85.25 152 VAL C CA 1
ATOM 6263 C C . VAL C 1 158 ? 211.113 195.194 283.850 1.00 85.25 152 VAL C C 1
ATOM 6264 O O . VAL C 1 158 ? 211.630 195.453 282.758 1.00 85.25 152 VAL C O 1
ATOM 6268 N N . ALA C 1 159 ? 210.756 193.949 284.193 1.00 82.26 153 ALA C N 1
ATOM 6269 C CA . ALA C 1 159 ? 211.059 192.811 283.324 1.00 82.26 153 ALA C CA 1
ATOM 6270 C C . ALA C 1 159 ? 210.330 192.905 281.987 1.00 82.26 153 ALA C C 1
ATOM 6271 O O . ALA C 1 159 ? 210.950 192.774 280.920 1.00 82.26 153 ALA C O 1
ATOM 6273 N N . PHE C 1 160 ? 209.026 193.197 282.018 1.00 80.63 154 PHE C N 1
ATOM 6274 C CA . PHE C 1 160 ? 208.277 193.252 280.765 1.00 80.63 154 PHE C CA 1
ATOM 6275 C C . PHE C 1 160 ? 208.621 194.489 279.943 1.00 80.63 154 PHE C C 1
ATOM 6276 O O . PHE C 1 160 ? 208.691 194.413 278.712 1.00 80.63 154 PHE C O 1
ATOM 6284 N N . LYS C 1 161 ? 208.890 195.625 280.592 1.00 75.29 155 LYS C N 1
ATOM 6285 C CA . LYS C 1 161 ? 209.250 196.816 279.832 1.00 75.29 155 LYS C CA 1
ATOM 6286 C C . LYS C 1 161 ? 210.660 196.711 279.256 1.00 75.29 155 LYS C C 1
ATOM 6287 O O . LYS C 1 161 ? 210.932 197.255 278.181 1.00 75.29 155 LYS C O 1
ATOM 6293 N N . LEU C 1 162 ? 211.562 195.982 279.923 1.00 75.53 156 LEU C N 1
ATOM 6294 C CA . LEU C 1 162 ? 212.869 195.726 279.325 1.00 75.53 156 LEU C CA 1
ATOM 6295 C C . LEU C 1 162 ? 212.765 194.755 278.159 1.00 75.53 156 LEU C C 1
ATOM 6296 O O . LEU C 1 162 ? 213.523 194.865 277.189 1.00 75.53 156 LEU C O 1
ATOM 6301 N N . LEU C 1 163 ? 211.826 193.805 278.224 1.00 70.30 157 LEU C N 1
ATOM 6302 C CA . LEU C 1 163 ? 211.596 192.945 277.065 1.00 70.30 157 LEU C CA 1
ATOM 6303 C C . LEU C 1 163 ? 211.031 193.736 275.887 1.00 70.30 157 LEU C C 1
ATOM 6304 O O . LEU C 1 163 ? 211.421 193.507 274.735 1.00 70.30 157 LEU C O 1
ATOM 6309 N N . ILE C 1 164 ? 210.136 194.690 276.166 1.00 66.07 158 ILE C N 1
ATOM 6310 C CA . ILE C 1 164 ? 209.606 195.584 275.133 1.00 66.07 158 ILE C CA 1
ATOM 6311 C C . ILE C 1 164 ? 210.716 196.434 274.524 1.00 66.07 158 ILE C C 1
ATOM 6312 O O . ILE C 1 164 ? 210.792 196.595 273.298 1.00 66.07 158 ILE C O 1
ATOM 6317 N N . LEU C 1 165 ? 211.603 196.969 275.369 1.00 65.22 159 LEU C N 1
ATOM 6318 C CA . LEU C 1 165 ? 212.716 197.787 274.893 1.00 65.22 159 LEU C CA 1
ATOM 6319 C C . LEU C 1 165 ? 213.686 196.975 274.045 1.00 65.22 159 LEU C C 1
ATOM 6320 O O . LEU C 1 165 ? 214.171 197.457 273.014 1.00 65.22 159 LEU C O 1
ATOM 6325 N N . LEU C 1 166 ? 213.943 195.726 274.444 1.00 66.51 160 LEU C N 1
ATOM 6326 C CA . LEU C 1 166 ? 214.842 194.865 273.684 1.00 66.51 160 LEU C CA 1
ATOM 6327 C C . LEU C 1 166 ? 214.244 194.488 272.337 1.00 66.51 160 LEU C C 1
ATOM 6328 O O . LEU C 1 166 ? 214.945 194.506 271.320 1.00 66.51 160 LEU C O 1
ATOM 6333 N N . LEU C 1 167 ? 212.943 194.181 272.299 1.00 61.65 161 LEU C N 1
ATOM 6334 C CA . LEU C 1 167 ? 212.315 193.815 271.032 1.00 61.65 161 LEU C CA 1
ATOM 6335 C C . LEU C 1 167 ? 212.189 195.013 270.098 1.00 61.65 161 LEU C C 1
ATOM 6336 O O . LEU C 1 167 ? 212.350 194.871 268.882 1.00 61.65 161 LEU C O 1
ATOM 6341 N N . GLY C 1 168 ? 211.944 196.206 270.643 1.00 60.49 162 GLY C N 1
ATOM 6342 C CA . GLY C 1 168 ? 211.877 197.387 269.798 1.00 60.49 162 GLY C CA 1
ATOM 6343 C C . GLY C 1 168 ? 213.230 197.791 269.245 1.00 60.49 162 GLY C C 1
ATOM 6344 O O . GLY C 1 168 ? 213.348 198.149 268.065 1.00 60.49 162 GLY C O 1
ATOM 6345 N N . SER C 1 169 ? 214.271 197.733 270.083 1.00 59.66 163 SER C N 1
ATOM 6346 C CA . SER C 1 169 ? 215.617 198.030 269.613 1.00 59.66 163 SER C CA 1
ATOM 6347 C C . SER C 1 169 ? 216.122 196.966 268.650 1.00 59.66 163 SER C C 1
ATOM 6348 O O . SER C 1 169 ? 216.949 197.265 267.784 1.00 59.66 163 SER C O 1
ATOM 6351 N N . TRP C 1 170 ? 215.641 195.727 268.781 1.00 59.44 164 TRP C N 1
ATOM 6352 C CA . TRP C 1 170 ? 215.921 194.725 267.762 1.00 59.44 164 TRP C CA 1
ATOM 6353 C C . TRP C 1 170 ? 215.225 195.058 266.455 1.00 59.44 164 TRP C C 1
ATOM 6354 O O . TRP C 1 170 ? 215.821 194.929 265.379 1.00 59.44 164 TRP C O 1
ATOM 6365 N N . ALA C 1 171 ? 213.955 195.461 266.531 1.00 58.05 165 ALA C N 1
ATOM 6366 C CA . ALA C 1 171 ? 213.157 195.640 265.328 1.00 58.05 165 ALA C CA 1
ATOM 6367 C C . ALA C 1 171 ? 213.600 196.844 264.518 1.00 58.05 165 ALA C C 1
ATOM 6368 O O . ALA C 1 171 ? 213.508 196.819 263.287 1.00 58.05 165 ALA C O 1
ATOM 6370 N N . LEU C 1 172 ? 214.083 197.894 265.167 1.00 57.10 166 LEU C N 1
ATOM 6371 C CA . LEU C 1 172 ? 214.419 199.089 264.408 1.00 57.10 166 LEU C CA 1
ATOM 6372 C C . LEU C 1 172 ? 215.880 199.491 264.420 1.00 57.10 166 LEU C C 1
ATOM 6373 O O . LEU C 1 172 ? 216.296 200.221 263.520 1.00 57.10 166 LEU C O 1
ATOM 6378 N N . PHE C 1 173 ? 216.674 199.059 265.390 1.00 57.33 167 PHE C N 1
ATOM 6379 C CA . PHE C 1 173 ? 217.995 199.641 265.534 1.00 57.33 167 PHE C CA 1
ATOM 6380 C C . PHE C 1 173 ? 219.127 198.629 265.588 1.00 57.33 167 PHE C C 1
ATOM 6381 O O . PHE C 1 173 ? 220.292 199.037 265.633 1.00 57.33 167 PHE C O 1
ATOM 6389 N N . PHE C 1 174 ? 218.836 197.335 265.572 1.00 60.06 168 PHE C N 1
ATOM 6390 C CA . PHE C 1 174 ? 219.890 196.326 265.476 1.00 60.06 168 PHE C CA 1
ATOM 6391 C C . PHE C 1 174 ? 220.047 195.876 264.025 1.00 60.06 168 PHE C C 1
ATOM 6392 O O . PHE C 1 174 ? 219.799 194.729 263.660 1.00 60.06 168 PHE C O 1
ATOM 6400 N N . ARG C 1 175 ? 220.463 196.826 263.192 1.00 59.36 169 ARG C N 1
ATOM 6401 C CA . ARG C 1 175 ? 220.652 196.591 261.771 1.00 59.36 169 ARG C CA 1
ATOM 6402 C C . ARG C 1 175 ? 221.874 197.359 261.296 1.00 59.36 169 ARG C C 1
ATOM 6403 O O . ARG C 1 175 ? 222.303 198.333 261.920 1.00 59.36 169 ARG C O 1
ATOM 6411 N N . ARG C 1 176 ? 222.439 196.892 260.185 1.00 69.06 170 ARG C N 1
ATOM 6412 C CA . ARG C 1 176 ? 223.624 197.512 259.619 1.00 69.06 170 ARG C CA 1
ATOM 6413 C C . ARG C 1 176 ? 223.281 198.881 259.033 1.00 69.06 170 ARG C C 1
ATOM 6414 O O . ARG C 1 176 ? 222.155 199.104 258.582 1.00 69.06 170 ARG C O 1
ATOM 6422 N N . PRO C 1 177 ? 224.226 199.824 259.061 1.00 67.69 171 PRO C N 1
ATOM 6423 C CA . PRO C 1 177 ? 223.999 201.132 258.425 1.00 67.69 171 PRO C CA 1
ATOM 6424 C C . PRO C 1 177 ? 223.875 200.988 256.916 1.00 67.69 171 PRO C C 1
ATOM 6425 O O . PRO C 1 177 ? 224.688 200.323 256.272 1.00 67.69 171 PRO C O 1
ATOM 6429 N N . LYS C 1 178 ? 222.838 201.610 256.358 1.00 63.00 172 LYS C N 1
ATOM 6430 C CA . LYS C 1 178 ? 222.561 201.463 254.934 1.00 63.00 172 LYS C CA 1
ATOM 6431 C C . LYS C 1 178 ? 223.411 202.408 254.098 1.00 63.00 172 LYS C C 1
ATOM 6432 O O . LYS C 1 178 ? 223.466 202.276 252.871 1.00 63.00 172 LYS C O 1
ATOM 6438 N N . ALA C 1 179 ? 224.075 203.368 254.735 1.00 58.13 173 ALA C N 1
ATOM 6439 C CA . ALA C 1 179 ? 224.841 204.362 254.006 1.00 58.13 173 ALA C CA 1
ATOM 6440 C C . ALA C 1 179 ? 225.959 204.914 254.873 1.00 58.13 173 ALA C C 1
ATOM 6441 O O . ALA C 1 179 ? 225.913 204.854 256.102 1.00 58.13 173 ALA C O 1
ATOM 6443 N N . SER C 1 180 ? 226.967 205.459 254.203 1.00 57.77 174 SER C N 1
ATOM 6444 C CA . SER C 1 180 ? 228.039 206.200 254.846 1.00 57.77 174 SER C CA 1
ATOM 6445 C C . SER C 1 180 ? 227.887 207.668 254.472 1.00 57.77 174 SER C C 1
ATOM 6446 O O . SER C 1 180 ? 228.182 208.056 253.338 1.00 57.77 174 SER C O 1
ATOM 6449 N N . LEU C 1 181 ? 227.431 208.453 255.394 1.00 57.76 175 LEU C N 1
ATOM 6450 C CA . LEU C 1 181 ? 227.176 209.863 255.151 1.00 57.76 175 LEU C CA 1
ATOM 6451 C C . LEU C 1 181 ? 228.468 210.669 255.225 1.00 57.76 175 LEU C C 1
ATOM 6452 O O . LEU C 1 181 ? 229.368 210.335 256.001 1.00 57.76 175 LEU C O 1
ATOM 6457 N N . PRO C 1 182 ? 228.588 211.729 254.415 1.00 59.21 176 PRO C N 1
ATOM 6458 C CA . PRO C 1 182 ? 229.837 212.503 254.421 1.00 59.21 176 PRO C CA 1
ATOM 6459 C C . PRO C 1 182 ? 230.048 213.299 255.691 1.00 59.21 176 PRO C C 1
ATOM 6460 O O . PRO C 1 182 ? 231.199 213.536 256.073 1.00 59.21 176 PRO C O 1
ATOM 6464 N N . ARG C 1 183 ? 228.982 213.717 256.355 1.00 63.91 177 ARG C N 1
ATOM 6465 C CA . ARG C 1 183 ? 229.082 214.363 257.648 1.00 63.91 177 ARG C CA 1
ATOM 6466 C C . ARG C 1 183 ? 228.325 213.542 258.681 1.00 63.91 177 ARG C C 1
ATOM 6467 O O . ARG C 1 183 ? 227.849 212.437 258.403 1.00 63.91 177 ARG C O 1
ATOM 6475 N N . VAL C 1 184 ? 228.222 214.085 259.882 1.00 61.80 178 VAL C N 1
ATOM 6476 C CA . VAL C 1 184 ? 227.624 213.372 261.002 1.00 61.80 178 VAL C CA 1
ATOM 6477 C C . VAL C 1 184 ? 226.115 213.289 260.803 1.00 61.80 178 VAL C C 1
ATOM 6478 O O . VAL C 1 184 ? 225.482 214.216 260.281 1.00 61.80 178 VAL C O 1
ATOM 6482 N N . PHE C 1 185 ? 225.545 212.134 261.134 1.00 59.07 179 PHE C N 1
ATOM 6483 C CA . PHE C 1 185 ? 224.099 212.000 261.235 1.00 59.07 179 PHE C CA 1
ATOM 6484 C C . PHE C 1 185 ? 223.667 212.858 262.416 1.00 59.07 179 PHE C C 1
ATOM 6485 O O . PHE C 1 185 ? 223.996 212.530 263.557 1.00 59.07 179 PHE C O 1
ATOM 6493 N N . VAL C 1 186 ? 222.951 213.954 262.165 1.00 58.71 180 VAL C N 1
ATOM 6494 C CA . VAL C 1 186 ? 222.704 214.932 263.224 1.00 58.71 180 VAL C CA 1
ATOM 6495 C C . VAL C 1 186 ? 221.723 214.385 264.254 1.00 58.71 180 VAL C C 1
ATOM 6496 O O . VAL C 1 186 ? 221.958 214.477 265.465 1.00 58.71 180 VAL C O 1
ATOM 6500 N N . LEU C 1 187 ? 220.635 213.768 263.794 1.00 59.50 181 LEU C N 1
ATOM 6501 C CA . LEU C 1 187 ? 219.626 213.293 264.733 1.00 59.50 181 LEU C CA 1
ATOM 6502 C C . LEU C 1 187 ? 220.078 212.036 265.461 1.00 59.50 181 LEU C C 1
ATOM 6503 O O . LEU C 1 187 ? 219.756 211.862 266.635 1.00 59.50 181 LEU C O 1
ATOM 6508 N N . ARG C 1 188 ? 220.850 211.171 264.805 1.00 63.42 182 ARG C N 1
ATOM 6509 C CA . ARG C 1 188 ? 221.342 209.974 265.478 1.00 63.42 182 ARG C CA 1
ATOM 6510 C C . ARG C 1 188 ? 222.416 210.320 266.500 1.00 63.42 182 ARG C C 1
ATOM 6511 O O . ARG C 1 188 ? 222.479 209.706 267.570 1.00 63.42 182 ARG C O 1
ATOM 6519 N N . ALA C 1 189 ? 223.254 211.317 266.203 1.00 63.35 183 ALA C N 1
ATOM 6520 C CA . ALA C 1 189 ? 224.203 211.797 267.203 1.00 63.35 183 ALA C CA 1
ATOM 6521 C C . ALA C 1 189 ? 223.490 212.496 268.351 1.00 63.35 183 ALA C C 1
ATOM 6522 O O . ALA C 1 189 ? 223.928 212.398 269.501 1.00 63.35 183 ALA C O 1
ATOM 6524 N N . LEU C 1 190 ? 222.388 213.196 268.059 1.00 64.01 184 LEU C N 1
ATOM 6525 C CA . LEU C 1 190 ? 221.561 213.772 269.117 1.00 64.01 184 LEU C CA 1
ATOM 6526 C C . LEU C 1 190 ? 220.982 212.691 270.019 1.00 64.01 184 LEU C C 1
ATOM 6527 O O . LEU C 1 190 ? 220.976 212.833 271.246 1.00 64.01 184 LEU C O 1
ATOM 6532 N N . LEU C 1 191 ? 220.526 211.589 269.423 1.00 65.00 185 LEU C N 1
ATOM 6533 C CA . LEU C 1 191 ? 219.994 210.473 270.199 1.00 65.00 185 LEU C CA 1
ATOM 6534 C C . LEU C 1 191 ? 221.073 209.785 271.019 1.00 65.00 185 LEU C C 1
ATOM 6535 O O . LEU C 1 191 ? 220.818 209.370 272.152 1.00 65.00 185 LEU C O 1
ATOM 6540 N N . MET C 1 192 ? 222.281 209.657 270.468 1.00 72.46 186 MET C N 1
ATOM 6541 C CA . MET C 1 192 ? 223.363 209.014 271.208 1.00 72.46 186 MET C CA 1
ATOM 6542 C C . MET C 1 192 ? 223.829 209.881 272.369 1.00 72.46 186 MET C C 1
ATOM 6543 O O . MET C 1 192 ? 224.114 209.372 273.458 1.00 72.46 186 MET C O 1
ATOM 6548 N N . VAL C 1 193 ? 223.889 211.200 272.161 1.00 70.99 187 VAL C N 1
ATOM 6549 C CA . VAL C 1 193 ? 224.198 212.125 273.249 1.00 70.99 187 VAL C CA 1
ATOM 6550 C C . VAL C 1 193 ? 223.094 212.113 274.300 1.00 70.99 187 VAL C C 1
ATOM 6551 O O . VAL C 1 193 ? 223.375 212.173 275.501 1.00 70.99 187 VAL C O 1
ATOM 6555 N N . LEU C 1 194 ? 221.834 211.960 273.880 1.00 72.55 188 LEU C N 1
ATOM 6556 C CA . LEU C 1 194 ? 220.739 211.915 274.845 1.00 72.55 188 LEU C CA 1
ATOM 6557 C C . LEU C 1 194 ? 220.769 210.634 275.674 1.00 72.55 188 LEU C C 1
ATOM 6558 O O . LEU C 1 194 ? 220.585 210.687 276.896 1.00 72.55 188 LEU C O 1
ATOM 6563 N N . VAL C 1 195 ? 221.018 209.484 275.031 1.00 76.24 189 VAL C N 1
ATOM 6564 C CA . VAL C 1 195 ? 221.190 208.218 275.748 1.00 76.24 189 VAL C CA 1
ATOM 6565 C C . VAL C 1 195 ? 222.371 208.302 276.704 1.00 76.24 189 VAL C C 1
ATOM 6566 O O . VAL C 1 195 ? 222.272 207.891 277.868 1.00 76.24 189 VAL C O 1
ATOM 6570 N N . PHE C 1 196 ? 223.483 208.885 276.246 1.00 79.71 190 PHE C N 1
ATOM 6571 C CA . PHE C 1 196 ? 224.684 208.972 277.068 1.00 79.71 190 PHE C CA 1
ATOM 6572 C C . PHE C 1 196 ? 224.465 209.865 278.280 1.00 79.71 190 PHE C C 1
ATOM 6573 O O . PHE C 1 196 ? 224.773 209.469 279.406 1.00 79.71 190 PHE C O 1
ATOM 6581 N N . LEU C 1 197 ? 223.888 211.053 278.076 1.00 80.32 191 LEU C N 1
ATOM 6582 C CA . LEU C 1 197 ? 223.678 211.973 279.189 1.00 80.32 191 LEU C CA 1
ATOM 6583 C C . LEU C 1 197 ? 222.616 211.458 280.148 1.00 80.32 191 LEU C C 1
ATOM 6584 O O . LEU C 1 197 ? 222.760 211.616 281.365 1.00 80.32 191 LEU C O 1
ATOM 6589 N N . LEU C 1 198 ? 221.586 210.779 279.630 1.00 82.16 192 LEU C N 1
ATOM 6590 C CA . LEU C 1 198 ? 220.561 210.204 280.493 1.00 82.16 192 LEU C CA 1
ATOM 6591 C C . LEU C 1 198 ? 221.135 209.095 281.365 1.00 82.16 192 LEU C C 1
ATOM 6592 O O . LEU C 1 198 ? 220.998 209.134 282.591 1.00 82.16 192 LEU C O 1
ATOM 6597 N N . VAL C 1 199 ? 221.825 208.128 280.756 1.00 84.44 193 VAL C N 1
ATOM 6598 C CA . VAL C 1 199 ? 222.323 206.984 281.513 1.00 84.44 193 VAL C CA 1
ATOM 6599 C C . VAL C 1 199 ? 223.452 207.404 282.452 1.00 84.44 193 VAL C C 1
ATOM 6600 O O . VAL C 1 199 ? 223.508 206.952 283.599 1.00 84.44 193 VAL C O 1
ATOM 6604 N N . VAL C 1 200 ? 224.310 208.336 282.021 1.00 86.29 194 VAL C N 1
ATOM 6605 C CA . VAL C 1 200 ? 225.366 208.848 282.890 1.00 86.29 194 VAL C CA 1
ATOM 6606 C C . VAL C 1 200 ? 224.781 209.642 284.058 1.00 86.29 194 VAL C C 1
ATOM 6607 O O . VAL C 1 200 ? 225.260 209.524 285.190 1.00 86.29 194 VAL C O 1
ATOM 6611 N N . SER C 1 201 ? 223.696 210.393 283.836 1.00 87.79 195 SER C N 1
ATOM 6612 C CA . SER C 1 201 ? 223.089 211.136 284.936 1.00 87.79 195 SER C CA 1
ATOM 6613 C C . SER C 1 201 ? 222.396 210.209 285.929 1.00 87.79 195 SER C C 1
ATOM 6614 O O . SER C 1 201 ? 222.456 210.440 287.145 1.00 87.79 195 SER C O 1
ATOM 6617 N N . TYR C 1 202 ? 221.756 209.143 285.434 1.00 90.84 196 TYR C N 1
ATOM 6618 C CA . TYR C 1 202 ? 221.185 208.143 286.335 1.00 90.84 196 TYR C CA 1
ATOM 6619 C C . TYR C 1 202 ? 222.272 207.403 287.114 1.00 90.84 196 TYR C C 1
ATOM 6620 O O . TYR C 1 202 ? 222.097 207.123 288.306 1.00 90.84 196 TYR C O 1
ATOM 6629 N N . TRP C 1 203 ? 223.421 207.124 286.478 1.00 94.47 197 TRP C N 1
ATOM 6630 C CA . TRP C 1 203 ? 224.537 206.507 287.199 1.00 94.47 197 TRP C CA 1
ATOM 6631 C C . TRP C 1 203 ? 225.119 207.442 288.251 1.00 94.47 197 TRP C C 1
ATOM 6632 O O . TRP C 1 203 ? 225.467 206.999 289.349 1.00 94.47 197 TRP C O 1
ATOM 6643 N N . LEU C 1 204 ? 225.236 208.735 287.932 1.00 93.67 198 LEU C N 1
ATOM 6644 C CA . LEU C 1 204 ? 225.791 209.693 288.883 1.00 93.67 198 LEU C CA 1
ATOM 6645 C C . LEU C 1 204 ? 224.877 209.874 290.083 1.00 93.67 198 LEU C C 1
ATOM 6646 O O . LEU C 1 204 ? 225.350 209.920 291.225 1.00 93.67 198 LEU C O 1
ATOM 6651 N N . PHE C 1 205 ? 223.564 209.949 289.849 1.00 96.98 199 PHE C N 1
ATOM 6652 C CA . PHE C 1 205 ? 222.636 210.072 290.967 1.00 96.98 199 PHE C CA 1
ATOM 6653 C C . PHE C 1 205 ? 222.591 208.799 291.798 1.00 96.98 199 PHE C C 1
ATOM 6654 O O . PHE C 1 205 ? 222.546 208.864 293.034 1.00 96.98 199 PHE C O 1
ATOM 6662 N N . TYR C 1 206 ? 222.603 207.636 291.139 1.00 100.45 200 TYR C N 1
ATOM 6663 C CA . TYR C 1 206 ? 222.590 206.364 291.848 1.00 100.45 200 TYR C CA 1
ATOM 6664 C C . TYR C 1 206 ? 223.866 206.167 292.653 1.00 100.45 200 TYR C C 1
ATOM 6665 O O . TYR C 1 206 ? 223.843 205.545 293.719 1.00 100.45 200 TYR C O 1
ATOM 6674 N N . GLY C 1 207 ? 224.987 206.695 292.161 1.00 102.23 201 GLY C N 1
ATOM 6675 C CA . GLY C 1 207 ? 226.217 206.628 292.926 1.00 102.23 201 GLY C CA 1
ATOM 6676 C C . GLY C 1 207 ? 226.204 207.554 294.125 1.00 102.23 201 GLY C C 1
ATOM 6677 O O . GLY C 1 207 ? 226.383 207.115 295.262 1.00 102.23 201 GLY C O 1
ATOM 6678 N N . VAL C 1 208 ? 225.968 208.850 293.895 1.00 100.87 202 VAL C N 1
ATOM 6679 C CA . VAL C 1 208 ? 226.171 209.824 294.964 1.00 100.87 202 VAL C CA 1
ATOM 6680 C C . VAL C 1 208 ? 224.997 209.934 295.926 1.00 100.87 202 VAL C C 1
ATOM 6681 O O . VAL C 1 208 ? 225.131 210.598 296.965 1.00 100.87 202 VAL C O 1
ATOM 6685 N N . ARG C 1 209 ? 223.849 209.318 295.629 1.00 102.90 203 ARG C N 1
ATOM 6686 C CA . ARG C 1 209 ? 222.712 209.412 296.536 1.00 102.90 203 ARG C CA 1
ATOM 6687 C C . ARG C 1 209 ? 222.093 208.081 296.931 1.00 102.90 203 ARG C C 1
ATOM 6688 O O . ARG C 1 209 ? 221.252 208.067 297.835 1.00 102.90 203 ARG C O 1
ATOM 6696 N N . ILE C 1 210 ? 222.469 206.970 296.301 1.00 106.89 204 ILE C N 1
ATOM 6697 C CA . ILE C 1 210 ? 221.968 205.651 296.663 1.00 106.89 204 ILE C CA 1
ATOM 6698 C C . ILE C 1 210 ? 223.106 204.701 297.020 1.00 106.89 204 ILE C C 1
ATOM 6699 O O . ILE C 1 210 ? 223.088 204.061 298.075 1.00 106.89 204 ILE C O 1
ATOM 6704 N N . LEU C 1 211 ? 224.121 204.616 296.159 1.00 108.01 205 LEU C N 1
ATOM 6705 C CA . LEU C 1 211 ? 225.197 203.652 296.368 1.00 108.01 205 LEU C CA 1
ATOM 6706 C C . LEU C 1 211 ? 226.146 204.097 297.478 1.00 108.01 205 LEU C C 1
ATOM 6707 O O . LEU C 1 211 ? 226.483 203.307 298.366 1.00 108.01 205 LEU C O 1
ATOM 6712 N N . ASP C 1 212 ? 226.590 205.355 297.441 1.00 110.95 206 ASP C N 1
ATOM 6713 C CA . ASP C 1 212 ? 227.491 205.858 298.473 1.00 110.95 206 ASP C CA 1
ATOM 6714 C C . ASP C 1 212 ? 226.747 206.093 299.782 1.00 110.95 206 ASP C C 1
ATOM 6715 O O . ASP C 1 212 ? 227.280 205.816 300.862 1.00 110.95 206 ASP C O 1
ATOM 6720 N N . ALA C 1 213 ? 225.512 206.586 299.705 1.00 111.45 207 ALA C N 1
ATOM 6721 C CA . ALA C 1 213 ? 224.728 206.872 300.898 1.00 111.45 207 ALA C CA 1
ATOM 6722 C C . ALA C 1 213 ? 224.143 205.625 301.544 1.00 111.45 207 ALA C C 1
ATOM 6723 O O . ALA C 1 213 ? 223.676 205.719 302.687 1.00 111.45 207 ALA C O 1
ATOM 6725 N N . ARG C 1 214 ? 224.172 204.482 300.847 1.00 114.90 208 ARG C N 1
ATOM 6726 C CA . ARG C 1 214 ? 223.611 203.199 301.287 1.00 114.90 208 ARG C CA 1
ATOM 6727 C C . ARG C 1 214 ? 222.125 203.343 301.634 1.00 114.90 208 ARG C C 1
ATOM 6728 O O . ARG C 1 214 ? 221.707 203.257 302.791 1.00 114.90 208 ARG C O 1
ATOM 6736 N N . GLU C 1 215 ? 221.354 203.612 300.579 1.00 115.50 209 GLU C N 1
ATOM 6737 C CA . GLU C 1 215 ? 219.924 203.873 300.700 1.00 115.50 209 GLU C CA 1
ATOM 6738 C C . GLU C 1 215 ? 219.178 202.656 301.232 1.00 115.50 209 GLU C C 1
ATOM 6739 O O . GLU C 1 215 ? 219.351 201.537 300.741 1.00 115.50 209 GLU C O 1
ATOM 6745 N N . ARG C 1 216 ? 218.347 202.886 302.246 1.00 118.27 210 ARG C N 1
ATOM 6746 C CA . ARG C 1 216 ? 217.584 201.822 302.882 1.00 118.27 210 ARG C CA 1
ATOM 6747 C C . ARG C 1 216 ? 216.223 201.617 302.230 1.00 118.27 210 ARG C C 1
ATOM 6748 O O . ARG C 1 216 ? 215.748 200.481 302.143 1.00 118.27 210 ARG C O 1
ATOM 6756 N N . SER C 1 217 ? 215.587 202.694 301.774 1.00 112.21 211 SER C N 1
ATOM 6757 C CA . SER C 1 217 ? 214.264 202.613 301.158 1.00 112.21 211 SER C CA 1
ATOM 6758 C C . SER C 1 217 ? 214.403 201.987 299.779 1.00 112.21 211 SER C C 1
ATOM 6759 O O . SER C 1 217 ? 214.673 202.674 298.792 1.00 112.21 211 SER C O 1
ATOM 6762 N N . TYR C 1 218 ? 214.216 200.670 299.712 1.00 107.27 212 TYR C N 1
ATOM 6763 C CA . TYR C 1 218 ? 214.392 199.931 298.470 1.00 107.27 212 TYR C CA 1
ATOM 6764 C C . TYR C 1 218 ? 213.257 200.172 297.487 1.00 107.27 212 TYR C C 1
ATOM 6765 O O . TYR C 1 218 ? 213.458 200.002 296.279 1.00 107.27 212 TYR C O 1
ATOM 6774 N N . GLN C 1 219 ? 212.084 200.582 297.983 1.00 105.51 213 GLN C N 1
ATOM 6775 C CA . GLN C 1 219 ? 210.973 200.947 297.110 1.00 105.51 213 GLN C CA 1
ATOM 6776 C C . GLN C 1 219 ? 211.329 202.143 296.236 1.00 105.51 213 GLN C C 1
ATOM 6777 O O . GLN C 1 219 ? 210.975 202.178 295.053 1.00 105.51 213 GLN C O 1
ATOM 6783 N N . GLY C 1 220 ? 212.054 203.114 296.798 1.00 103.59 214 GLY C N 1
ATOM 6784 C CA . GLY C 1 220 ? 212.529 204.234 296.006 1.00 103.59 214 GLY C CA 1
ATOM 6785 C C . GLY C 1 220 ? 213.536 203.835 294.948 1.00 103.59 214 GLY C C 1
ATOM 6786 O O . GLY C 1 220 ? 213.525 204.384 293.845 1.00 103.59 214 GLY C O 1
ATOM 6787 N N . VAL C 1 221 ? 214.384 202.848 295.249 1.00 103.54 215 VAL C N 1
ATOM 6788 C CA . VAL C 1 221 ? 215.363 202.370 294.275 1.00 103.54 215 VAL C CA 1
ATOM 6789 C C . VAL C 1 221 ? 214.669 201.632 293.134 1.00 103.54 215 VAL C C 1
ATOM 6790 O O . VAL C 1 221 ? 215.030 201.789 291.958 1.00 103.54 215 VAL C O 1
ATOM 6794 N N . VAL C 1 222 ? 213.631 200.856 293.451 1.00 100.58 216 VAL C N 1
ATOM 6795 C CA . VAL C 1 222 ? 212.937 200.121 292.399 1.00 100.58 216 VAL C CA 1
ATOM 6796 C C . VAL C 1 222 ? 212.080 201.066 291.555 1.00 100.58 216 VAL C C 1
ATOM 6797 O O . VAL C 1 222 ? 212.011 200.921 290.330 1.00 100.58 216 VAL C O 1
ATOM 6801 N N . GLN C 1 223 ? 211.459 202.078 292.180 1.00 98.46 217 GLN C N 1
ATOM 6802 C CA . GLN C 1 223 ? 210.770 203.120 291.414 1.00 98.46 217 GLN C CA 1
ATOM 6803 C C . GLN C 1 223 ? 211.734 203.926 290.551 1.00 98.46 217 GLN C C 1
ATOM 6804 O O . GLN C 1 223 ? 211.369 204.360 289.452 1.00 98.46 217 GLN C O 1
ATOM 6810 N N . PHE C 1 224 ? 212.960 204.122 291.033 1.00 95.07 218 PHE C N 1
ATOM 6811 C CA . PHE C 1 224 ? 214.006 204.779 290.262 1.00 95.07 218 PHE C CA 1
ATOM 6812 C C . PHE C 1 224 ? 214.377 203.962 289.028 1.00 95.07 218 PHE C C 1
ATOM 6813 O O . PHE C 1 224 ? 214.540 204.514 287.931 1.00 95.07 218 PHE C O 1
ATOM 6821 N N . ALA C 1 225 ? 214.457 202.638 289.178 1.00 92.39 219 ALA C N 1
ATOM 6822 C CA . ALA C 1 225 ? 214.720 201.779 288.025 1.00 92.39 219 ALA C CA 1
ATOM 6823 C C . ALA C 1 225 ? 213.536 201.747 287.058 1.00 92.39 219 ALA C C 1
ATOM 6824 O O . ALA C 1 225 ? 213.735 201.681 285.838 1.00 92.39 219 ALA C O 1
ATOM 6826 N N . VAL C 1 226 ? 212.304 201.784 287.583 1.00 90.29 220 VAL C N 1
ATOM 6827 C CA . VAL C 1 226 ? 211.109 201.856 286.737 1.00 90.29 220 VAL C CA 1
ATOM 6828 C C . VAL C 1 226 ? 211.112 203.138 285.913 1.00 90.29 220 VAL C C 1
ATOM 6829 O O . VAL C 1 226 ? 210.825 203.121 284.708 1.00 90.29 220 VAL C O 1
ATOM 6833 N N . SER C 1 227 ? 211.466 204.262 286.544 1.00 86.99 221 SER C N 1
ATOM 6834 C CA . SER C 1 227 ? 211.571 205.528 285.827 1.00 86.99 221 SER C CA 1
ATOM 6835 C C . SER C 1 227 ? 212.691 205.502 284.795 1.00 86.99 221 SER C C 1
ATOM 6836 O O . SER C 1 227 ? 212.555 206.111 283.729 1.00 86.99 221 SER C O 1
ATOM 6839 N N . LEU C 1 228 ? 213.777 204.778 285.075 1.00 84.64 222 LEU C N 1
ATOM 6840 C CA . LEU C 1 228 ? 214.844 204.618 284.087 1.00 84.64 222 LEU C CA 1
ATOM 6841 C C . LEU C 1 228 ? 214.377 203.835 282.864 1.00 84.64 222 LEU C C 1
ATOM 6842 O O . LEU C 1 228 ? 214.685 204.206 281.726 1.00 84.64 222 LEU C O 1
ATOM 6847 N N . VAL C 1 229 ? 213.635 202.744 283.077 1.00 80.30 223 VAL C N 1
ATOM 6848 C CA . VAL C 1 229 ? 213.181 201.948 281.936 1.00 80.30 223 VAL C CA 1
ATOM 6849 C C . VAL C 1 229 ? 212.112 202.703 281.146 1.00 80.30 223 VAL C C 1
ATOM 6850 O O . VAL C 1 229 ? 212.078 202.633 279.907 1.00 80.30 223 VAL C O 1
ATOM 6854 N N . ASP C 1 230 ? 211.257 203.466 281.839 1.00 79.06 224 ASP C N 1
ATOM 6855 C CA . ASP C 1 230 ? 210.296 204.329 281.157 1.00 79.06 224 ASP C CA 1
ATOM 6856 C C . ASP C 1 230 ? 210.999 205.402 280.337 1.00 79.06 224 ASP C C 1
ATOM 6857 O O . ASP C 1 230 ? 210.586 205.700 279.211 1.00 79.06 224 ASP C O 1
ATOM 6862 N N . ALA C 1 231 ? 212.087 205.965 280.872 1.00 73.27 225 ALA C N 1
ATOM 6863 C CA . ALA C 1 231 ? 212.847 206.962 280.132 1.00 73.27 225 ALA C CA 1
ATOM 6864 C C . ALA C 1 231 ? 213.552 206.356 278.929 1.00 73.27 225 ALA C C 1
ATOM 6865 O O . ALA C 1 231 ? 213.643 207.005 277.889 1.00 73.27 225 ALA C O 1
ATOM 6867 N N . LEU C 1 232 ? 214.028 205.115 279.036 1.00 70.32 226 LEU C N 1
ATOM 6868 C CA . LEU C 1 232 ? 214.669 204.474 277.888 1.00 70.32 226 LEU C CA 1
ATOM 6869 C C . LEU C 1 232 ? 213.659 204.136 276.799 1.00 70.32 226 LEU C C 1
ATOM 6870 O O . LEU C 1 232 ? 213.956 204.275 275.607 1.00 70.32 226 LEU C O 1
ATOM 6875 N N . LEU C 1 233 ? 212.456 203.707 277.187 1.00 67.41 227 LEU C N 1
ATOM 6876 C CA . LEU C 1 233 ? 211.400 203.486 276.203 1.00 67.41 227 LEU C CA 1
ATOM 6877 C C . LEU C 1 233 ? 210.938 204.788 275.562 1.00 67.41 227 LEU C C 1
ATOM 6878 O O . LEU C 1 233 ? 210.614 204.810 274.369 1.00 67.41 227 LEU C O 1
ATOM 6883 N N . PHE C 1 234 ? 210.953 205.888 276.311 1.00 65.81 228 PHE C N 1
ATOM 6884 C CA . PHE C 1 234 ? 210.620 207.177 275.719 1.00 65.81 228 PHE C CA 1
ATOM 6885 C C . PHE C 1 234 ? 211.735 207.706 274.823 1.00 65.81 228 PHE C C 1
ATOM 6886 O O . PHE C 1 234 ? 211.451 208.388 273.836 1.00 65.81 228 PHE C O 1
ATOM 6894 N N . VAL C 1 235 ? 212.996 207.381 275.119 1.00 62.36 229 VAL C N 1
ATOM 6895 C CA . VAL C 1 235 ? 214.085 207.732 274.209 1.00 62.36 229 VAL C CA 1
ATOM 6896 C C . VAL C 1 235 ? 213.995 206.903 272.931 1.00 62.36 229 VAL C C 1
ATOM 6897 O O . VAL C 1 235 ? 214.248 207.406 271.832 1.00 62.36 229 VAL C O 1
ATOM 6901 N N . HIS C 1 236 ? 213.583 205.637 273.048 1.00 59.01 230 HIS C N 1
ATOM 6902 C CA . HIS C 1 236 ? 213.350 204.809 271.865 1.00 59.01 230 HIS C CA 1
ATOM 6903 C C . HIS C 1 236 ? 212.209 205.358 271.016 1.00 59.01 230 HIS C C 1
ATOM 6904 O O . HIS C 1 236 ? 212.297 205.392 269.781 1.00 59.01 230 HIS C O 1
ATOM 6911 N N . TYR C 1 237 ? 211.143 205.821 271.669 1.00 57.43 231 TYR C N 1
ATOM 6912 C CA . TYR C 1 237 ? 210.045 206.467 270.960 1.00 57.43 231 TYR C CA 1
ATOM 6913 C C . TYR C 1 237 ? 210.485 207.761 270.288 1.00 57.43 231 TYR C C 1
ATOM 6914 O O . TYR C 1 237 ? 210.093 208.040 269.148 1.00 57.43 231 TYR C O 1
ATOM 6923 N N . LEU C 1 238 ? 211.310 208.555 270.971 1.00 57.48 232 LEU C N 1
ATOM 6924 C CA . LEU C 1 238 ? 211.861 209.764 270.371 1.00 57.48 232 LEU C CA 1
ATOM 6925 C C . LEU C 1 238 ? 212.787 209.440 269.208 1.00 57.48 232 LEU C C 1
ATOM 6926 O O . LEU C 1 238 ? 212.856 210.202 268.243 1.00 57.48 232 LEU C O 1
ATOM 6931 N N . ALA C 1 239 ? 213.480 208.306 269.275 1.00 55.37 233 ALA C N 1
ATOM 6932 C CA . ALA C 1 239 ? 214.333 207.879 268.176 1.00 55.37 233 ALA C CA 1
ATOM 6933 C C . ALA C 1 239 ? 213.512 207.516 266.954 1.00 55.37 233 ALA C C 1
ATOM 6934 O O . ALA C 1 239 ? 213.893 207.837 265.825 1.00 55.37 233 ALA C O 1
ATOM 6936 N N . VAL C 1 240 ? 212.370 206.866 267.167 1.00 54.76 234 VAL C N 1
ATOM 6937 C CA . VAL C 1 240 ? 211.473 206.562 266.055 1.00 54.76 234 VAL C CA 1
ATOM 6938 C C . VAL C 1 240 ? 210.865 207.841 265.482 1.00 54.76 234 VAL C C 1
ATOM 6939 O O . VAL C 1 240 ? 210.722 207.980 264.261 1.00 54.76 234 VAL C O 1
ATOM 6943 N N . VAL C 1 241 ? 210.537 208.803 266.349 1.00 54.53 235 VAL C N 1
ATOM 6944 C CA . VAL C 1 241 ? 209.977 210.081 265.904 1.00 54.53 235 VAL C CA 1
ATOM 6945 C C . VAL C 1 241 ? 210.991 210.866 265.075 1.00 54.53 235 VAL C C 1
ATOM 6946 O O . VAL C 1 241 ? 210.679 211.361 263.985 1.00 54.53 235 VAL C O 1
ATOM 6950 N N . LEU C 1 242 ? 212.227 210.967 265.564 1.00 53.48 236 LEU C N 1
ATOM 6951 C CA . LEU C 1 242 ? 213.239 211.764 264.880 1.00 53.48 236 LEU C CA 1
ATOM 6952 C C . LEU C 1 242 ? 213.725 211.088 263.606 1.00 53.48 236 LEU C C 1
ATOM 6953 O O . LEU C 1 242 ? 213.869 211.744 262.569 1.00 53.48 236 LEU C O 1
ATOM 6958 N N . LEU C 1 243 ? 213.975 209.783 263.653 1.00 53.70 237 LEU C N 1
ATOM 6959 C CA . LEU C 1 243 ? 214.631 209.133 262.531 1.00 53.70 237 LEU C CA 1
ATOM 6960 C C . LEU C 1 243 ? 213.662 208.656 261.461 1.00 53.70 237 LEU C C 1
ATOM 6961 O O . LEU C 1 243 ? 214.044 208.577 260.290 1.00 53.70 237 LEU C O 1
ATOM 6966 N N . GLU C 1 244 ? 212.428 208.345 261.818 1.00 57.19 238 GLU C N 1
ATOM 6967 C CA . GLU C 1 244 ? 211.536 207.725 260.844 1.00 57.19 238 GLU C CA 1
ATOM 6968 C C . GLU C 1 244 ? 210.224 208.464 260.647 1.00 57.19 238 GLU C C 1
ATOM 6969 O O . GLU C 1 244 ? 209.702 208.483 259.532 1.00 57.19 238 GLU C O 1
ATOM 6975 N N . LEU C 1 245 ? 209.672 209.061 261.693 1.00 54.79 239 LEU C N 1
ATOM 6976 C CA . LEU C 1 245 ? 208.347 209.649 261.596 1.00 54.79 239 LEU C CA 1
ATOM 6977 C C . LEU C 1 245 ? 208.373 211.095 261.134 1.00 54.79 239 LEU C C 1
ATOM 6978 O O . LEU C 1 245 ? 207.344 211.596 260.672 1.00 54.79 239 LEU C O 1
ATOM 6983 N N . ARG C 1 246 ? 209.527 211.759 261.226 1.00 55.86 240 ARG C N 1
ATOM 6984 C CA . ARG C 1 246 ? 209.618 213.173 260.875 1.00 55.86 240 ARG C CA 1
ATOM 6985 C C . ARG C 1 246 ? 209.449 213.397 259.376 1.00 55.86 240 ARG C C 1
ATOM 6986 O O . ARG C 1 246 ? 208.848 214.392 258.954 1.00 55.86 240 ARG C O 1
ATOM 6994 N N . GLN C 1 247 ? 209.925 212.466 258.557 1.00 54.22 241 GLN C N 1
ATOM 6995 C CA . GLN C 1 247 ? 209.906 212.635 257.113 1.00 54.22 241 GLN C CA 1
ATOM 6996 C C . GLN C 1 247 ? 208.743 211.931 256.427 1.00 54.22 241 GLN C C 1
ATOM 6997 O O . GLN C 1 247 ? 208.754 211.814 255.198 1.00 54.22 241 GLN C O 1
ATOM 7003 N N . LEU C 1 248 ? 207.740 211.466 257.175 1.00 55.31 242 LEU C N 1
ATOM 7004 C CA . LEU C 1 248 ? 206.592 210.834 256.530 1.00 55.31 242 LEU C CA 1
ATOM 7005 C C . LEU C 1 248 ? 205.707 211.859 255.840 1.00 55.31 242 LEU C C 1
ATOM 7006 O O . LEU C 1 248 ? 205.235 211.624 254.723 1.00 55.31 242 LEU C O 1
ATOM 7011 N N . GLN C 1 249 ? 205.457 212.979 256.494 1.00 59.36 243 GLN C N 1
ATOM 7012 C CA . GLN C 1 249 ? 204.638 214.040 255.929 1.00 59.36 243 GLN C CA 1
ATOM 7013 C C . GLN C 1 249 ? 205.398 214.721 254.801 1.00 59.36 243 GLN C C 1
ATOM 7014 O O . GLN C 1 249 ? 206.453 215.315 255.054 1.00 59.36 243 GLN C O 1
ATOM 7020 N N . PRO C 1 250 ? 204.923 214.649 253.556 1.00 55.52 244 PRO C N 1
ATOM 7021 C CA . PRO C 1 250 ? 205.693 215.188 252.426 1.00 55.52 244 PRO C CA 1
ATOM 7022 C C . PRO C 1 250 ? 205.694 216.710 252.425 1.00 55.52 244 PRO C C 1
ATOM 7023 O O . PRO C 1 250 ? 204.642 217.351 252.423 1.00 55.52 244 PRO C O 1
ATOM 7027 N N . GLN C 1 251 ? 206.891 217.283 252.441 1.00 53.27 245 GLN C N 1
ATOM 7028 C CA . GLN C 1 251 ? 207.067 218.724 252.496 1.00 53.27 245 GLN C CA 1
ATOM 7029 C C . GLN C 1 251 ? 207.615 219.316 251.214 1.00 53.27 245 GLN C C 1
ATOM 7030 O O . GLN C 1 251 ? 207.326 220.473 250.913 1.00 53.27 245 GLN C O 1
ATOM 7036 N N . PHE C 1 252 ? 208.393 218.554 250.454 1.00 50.55 246 PHE C N 1
ATOM 7037 C CA . PHE C 1 252 ? 209.105 219.074 249.301 1.00 50.55 246 PHE C CA 1
ATOM 7038 C C . PHE C 1 252 ? 208.923 218.143 248.115 1.00 50.55 246 PHE C C 1
ATOM 7039 O O . PHE C 1 252 ? 208.750 216.935 248.273 1.00 50.55 246 PHE C O 1
ATOM 7047 N N . THR C 1 253 ? 208.961 218.723 246.925 1.00 48.89 247 THR C N 1
ATOM 7048 C CA . THR C 1 253 ? 208.998 217.979 245.679 1.00 48.89 247 THR C CA 1
ATOM 7049 C C . THR C 1 253 ? 210.390 218.107 245.083 1.00 48.89 247 THR C C 1
ATOM 7050 O O . THR C 1 253 ? 210.897 219.217 244.900 1.00 48.89 247 THR C O 1
ATOM 7054 N N . LEU C 1 254 ? 210.999 216.968 244.797 1.00 46.66 248 LEU C N 1
ATOM 7055 C CA . LEU C 1 254 ? 212.343 216.878 244.255 1.00 46.66 248 LEU C CA 1
ATOM 7056 C C . LEU C 1 254 ? 212.244 216.508 242.786 1.00 46.66 248 LEU C C 1
ATOM 7057 O O . LEU C 1 254 ? 211.649 215.483 242.446 1.00 46.66 248 LEU C O 1
ATOM 7062 N N . LYS C 1 255 ? 212.816 217.339 241.928 1.00 47.91 249 LYS C N 1
ATOM 7063 C CA . LYS C 1 255 ? 213.044 216.992 240.534 1.00 47.91 249 LYS C CA 1
ATOM 7064 C C . LYS C 1 255 ? 214.461 216.455 240.424 1.00 47.91 249 LYS C C 1
ATOM 7065 O O . LYS C 1 255 ? 215.419 217.180 240.703 1.00 47.91 249 LYS C O 1
ATOM 7071 N N . VAL C 1 256 ? 214.597 215.188 240.047 1.00 47.99 250 VAL C N 1
ATOM 7072 C CA . VAL C 1 256 ? 215.898 214.547 239.924 1.00 47.99 250 VAL C CA 1
ATOM 7073 C C . VAL C 1 256 ? 216.103 214.226 238.453 1.00 47.99 250 VAL C C 1
ATOM 7074 O O . VAL C 1 256 ? 215.310 213.487 237.858 1.00 47.99 250 VAL C O 1
ATOM 7078 N N . VAL C 1 257 ? 217.144 214.810 237.862 1.00 49.78 251 VAL C N 1
ATOM 7079 C CA . VAL C 1 257 ? 217.420 214.715 236.432 1.00 49.78 251 VAL C CA 1
ATOM 7080 C C . VAL C 1 257 ? 218.852 214.234 236.259 1.00 49.78 251 VAL C C 1
ATOM 7081 O O . VAL C 1 257 ? 219.764 214.795 236.869 1.00 49.78 251 VAL C O 1
ATOM 7085 N N . ARG C 1 258 ? 219.063 213.208 235.437 1.00 52.81 252 ARG C N 1
ATOM 7086 C CA . ARG C 1 258 ? 220.433 212.891 235.058 1.00 52.81 252 ARG C CA 1
ATOM 7087 C C . ARG C 1 258 ? 220.978 213.954 234.122 1.00 52.81 252 ARG C C 1
ATOM 7088 O O . ARG C 1 258 ? 220.316 214.369 233.170 1.00 52.81 252 ARG C O 1
ATOM 7096 N N . SER C 1 259 ? 222.208 214.381 234.396 1.00 57.65 253 SER C N 1
ATOM 7097 C CA . SER C 1 259 ? 222.840 215.442 233.632 1.00 57.65 253 SER C CA 1
ATOM 7098 C C . SER C 1 259 ? 223.222 215.021 232.222 1.00 57.65 253 SER C C 1
ATOM 7099 O O . SER C 1 259 ? 223.556 215.891 231.418 1.00 57.65 253 SER C O 1
ATOM 7102 N N . THR C 1 260 ? 223.177 213.729 231.899 1.00 59.18 254 THR C N 1
ATOM 7103 C CA . THR C 1 260 ? 223.612 213.228 230.601 1.00 59.18 254 THR C CA 1
ATOM 7104 C C . THR C 1 260 ? 222.459 213.003 229.629 1.00 59.18 254 THR C C 1
ATOM 7105 O O . THR C 1 260 ? 222.465 213.554 228.526 1.00 59.18 254 THR C O 1
ATOM 7109 N N . ASP C 1 261 ? 221.471 212.197 230.006 1.00 58.32 255 ASP C N 1
ATOM 7110 C CA . ASP C 1 261 ? 220.367 211.897 229.108 1.00 58.32 255 ASP C CA 1
ATOM 7111 C C . ASP C 1 261 ? 219.046 212.520 229.531 1.00 58.32 255 ASP C C 1
ATOM 7112 O O . ASP C 1 261 ? 218.056 212.380 228.811 1.00 58.32 255 ASP C O 1
ATOM 7117 N N . GLY C 1 262 ? 218.997 213.190 230.676 1.00 56.29 256 GLY C N 1
ATOM 7118 C CA . GLY C 1 262 ? 217.780 213.865 231.068 1.00 56.29 256 GLY C CA 1
ATOM 7119 C C . GLY C 1 262 ? 216.656 212.972 231.522 1.00 56.29 256 GLY C C 1
ATOM 7120 O O . GLY C 1 262 ? 215.492 213.353 231.396 1.00 56.29 256 GLY C O 1
ATOM 7121 N N . ALA C 1 263 ? 216.962 211.780 232.017 1.00 54.11 257 ALA C N 1
ATOM 7122 C CA . ALA C 1 263 ? 215.955 210.985 232.701 1.00 54.11 257 ALA C CA 1
ATOM 7123 C C . ALA C 1 263 ? 215.559 211.693 233.985 1.00 54.11 257 ALA C C 1
ATOM 7124 O O . ALA C 1 263 ? 216.409 211.976 234.830 1.00 54.11 257 ALA C O 1
ATOM 7126 N N . SER C 1 264 ? 214.275 211.998 234.126 1.00 53.25 258 SER C N 1
ATOM 7127 C CA . SER C 1 264 ? 213.793 212.834 235.214 1.00 53.25 258 SER C CA 1
ATOM 7128 C C . SER C 1 264 ? 212.680 212.123 235.958 1.00 53.25 258 SER C C 1
ATOM 7129 O O . SER C 1 264 ? 211.774 211.564 235.335 1.00 53.25 258 SER C O 1
ATOM 7132 N N . ARG C 1 265 ? 212.748 212.146 237.285 1.00 50.79 259 ARG C N 1
ATOM 7133 C CA . ARG C 1 265 ? 211.641 211.707 238.123 1.00 50.79 259 ARG C CA 1
ATOM 7134 C C . ARG C 1 265 ? 211.372 212.753 239.189 1.00 50.79 259 ARG C C 1
ATOM 7135 O O . ARG C 1 265 ? 212.270 213.494 239.593 1.00 50.79 259 ARG C O 1
ATOM 7143 N N . PHE C 1 266 ? 210.130 212.810 239.655 1.00 47.24 260 PHE C N 1
ATOM 7144 C CA . PHE C 1 266 ? 209.802 213.710 240.747 1.00 47.24 260 PHE C CA 1
ATOM 7145 C C . PHE C 1 266 ? 209.413 212.883 241.963 1.00 47.24 260 PHE C C 1
ATOM 7146 O O . PHE C 1 266 ? 208.847 211.795 241.840 1.00 47.24 260 PHE C O 1
ATOM 7154 N N . TYR C 1 267 ? 209.721 213.414 243.139 1.00 46.38 261 TYR C N 1
ATOM 7155 C CA . TYR C 1 267 ? 209.457 212.707 244.380 1.00 46.38 261 TYR C CA 1
ATOM 7156 C C . TYR C 1 267 ? 208.907 213.680 245.407 1.00 46.38 261 TYR C C 1
ATOM 7157 O O . TYR C 1 267 ? 209.137 214.883 245.328 1.00 46.38 261 TYR C O 1
ATOM 7166 N N . ASN C 1 268 ? 208.176 213.149 246.377 1.00 47.89 262 ASN C N 1
ATOM 7167 C CA . ASN C 1 268 ? 207.813 213.896 247.572 1.00 47.89 262 ASN C CA 1
ATOM 7168 C C . ASN C 1 268 ? 208.655 213.410 248.736 1.00 47.89 262 ASN C C 1
ATOM 7169 O O . ASN C 1 268 ? 208.712 212.207 249.007 1.00 47.89 262 ASN C O 1
ATOM 7174 N N . VAL C 1 269 ? 209.287 214.346 249.429 1.00 48.49 263 VAL C N 1
ATOM 7175 C CA . VAL C 1 269 ? 210.150 214.032 250.553 1.00 48.49 263 VAL C CA 1
ATOM 7176 C C . VAL C 1 269 ? 209.706 214.904 251.719 1.00 48.49 263 VAL C C 1
ATOM 7177 O O . VAL C 1 269 ? 209.068 215.944 251.529 1.00 48.49 263 VAL C O 1
ATOM 7181 N N . GLY C 1 270 ? 209.989 214.447 252.933 1.00 50.40 264 GLY C N 1
ATOM 7182 C CA . GLY C 1 270 ? 209.667 215.176 254.136 1.00 50.40 264 GLY C CA 1
ATOM 7183 C C . GLY C 1 270 ? 210.835 215.991 254.643 1.00 50.40 264 GLY C C 1
ATOM 7184 O O . GLY C 1 270 ? 211.766 216.325 253.903 1.00 50.40 264 GLY C O 1
ATOM 7185 N N . HIS C 1 271 ? 210.783 216.323 255.928 1.00 53.03 265 HIS C N 1
ATOM 7186 C CA . HIS C 1 271 ? 211.872 217.051 256.571 1.00 53.03 265 HIS C CA 1
ATOM 7187 C C . HIS C 1 271 ? 213.050 216.114 256.779 1.00 53.03 265 HIS C C 1
ATOM 7188 O O . HIS C 1 271 ? 213.079 215.328 257.726 1.00 53.03 265 HIS C O 1
ATOM 7195 N N . LEU C 1 272 ? 214.030 216.200 255.887 1.00 50.16 266 LEU C N 1
ATOM 7196 C CA . LEU C 1 272 ? 215.293 215.499 256.035 1.00 50.16 266 LEU C CA 1
ATOM 7197 C C . LEU C 1 272 ? 216.415 216.472 255.728 1.00 50.16 266 LEU C C 1
ATOM 7198 O O . LEU C 1 272 ? 216.213 217.489 255.064 1.00 50.16 266 LEU C O 1
ATOM 7203 N N . SER C 1 273 ? 217.613 216.135 256.193 1.00 50.58 267 SER C N 1
ATOM 7204 C CA . SER C 1 273 ? 218.792 216.876 255.790 1.00 50.58 267 SER C CA 1
ATOM 7205 C C . SER C 1 273 ? 219.150 216.538 254.345 1.00 50.58 267 SER C C 1
ATOM 7206 O O . SER C 1 273 ? 218.597 215.618 253.743 1.00 50.58 267 SER C O 1
ATOM 7209 N N . ILE C 1 274 ? 220.096 217.296 253.789 1.00 53.51 268 ILE C N 1
ATOM 7210 C CA . ILE C 1 274 ? 220.453 217.142 252.381 1.00 53.51 268 ILE C CA 1
ATOM 7211 C C . ILE C 1 274 ? 221.142 215.804 252.128 1.00 53.51 268 ILE C C 1
ATOM 7212 O O . ILE C 1 274 ? 220.911 215.165 251.096 1.00 53.51 268 ILE C O 1
ATOM 7217 N N . GLN C 1 275 ? 221.934 215.320 253.085 1.00 53.34 269 GLN C N 1
ATOM 7218 C CA . GLN C 1 275 ? 222.603 214.036 252.902 1.00 53.34 269 GLN C CA 1
ATOM 7219 C C . GLN C 1 275 ? 221.638 212.860 253.030 1.00 53.34 269 GLN C C 1
ATOM 7220 O O . GLN C 1 275 ? 221.777 211.863 252.307 1.00 53.34 269 GLN C O 1
ATOM 7226 N N . ARG C 1 276 ? 220.624 212.972 253.890 1.00 49.65 270 ARG C N 1
ATOM 7227 C CA . ARG C 1 276 ? 219.646 211.898 254.009 1.00 49.65 270 ARG C CA 1
ATOM 7228 C C . ARG C 1 276 ? 218.710 211.879 252.810 1.00 49.65 270 ARG C C 1
ATOM 7229 O O . ARG C 1 276 ? 218.323 210.805 252.335 1.00 49.65 270 ARG C O 1
ATOM 7237 N N . VAL C 1 277 ? 218.357 213.062 252.300 1.00 48.78 271 VAL C N 1
ATOM 7238 C CA . VAL C 1 277 ? 217.639 213.178 251.033 1.00 48.78 271 VAL C CA 1
ATOM 7239 C C . VAL C 1 277 ? 218.461 212.588 249.898 1.00 48.78 271 VAL C C 1
ATOM 7240 O O . VAL C 1 277 ? 217.926 211.915 249.014 1.00 48.78 271 VAL C O 1
ATOM 7244 N N . ALA C 1 278 ? 219.780 212.779 249.940 1.00 47.93 272 ALA C N 1
ATOM 7245 C CA . ALA C 1 278 ? 220.652 212.254 248.898 1.00 47.93 272 ALA C CA 1
ATOM 7246 C C . ALA C 1 278 ? 220.686 210.731 248.906 1.00 47.93 272 ALA C C 1
ATOM 7247 O O . ALA C 1 278 ? 220.593 210.102 247.848 1.00 47.93 272 ALA C O 1
ATOM 7249 N N . VAL C 1 279 ? 220.782 210.124 250.092 1.00 49.42 273 VAL C N 1
ATOM 7250 C CA . VAL C 1 279 ? 220.740 208.664 250.195 1.00 49.42 273 VAL C CA 1
ATOM 7251 C C . VAL C 1 279 ? 219.368 208.130 249.787 1.00 49.42 273 VAL C C 1
ATOM 7252 O O . VAL C 1 279 ? 219.257 207.089 249.125 1.00 49.42 273 VAL C O 1
ATOM 7256 N N . TRP C 1 280 ? 218.310 208.865 250.135 1.00 49.43 274 TRP C N 1
ATOM 7257 C CA . TRP C 1 280 ? 216.950 208.511 249.743 1.00 49.43 274 TRP C CA 1
ATOM 7258 C C . TRP C 1 280 ? 216.780 208.523 248.222 1.00 49.43 274 TRP C C 1
ATOM 7259 O O . TRP C 1 280 ? 216.179 207.608 247.639 1.00 49.43 274 TRP C O 1
ATOM 7270 N N . ILE C 1 281 ? 217.348 209.534 247.564 1.00 47.54 275 ILE C N 1
ATOM 7271 C CA . ILE C 1 281 ? 217.303 209.635 246.110 1.00 47.54 275 ILE C CA 1
ATOM 7272 C C . ILE C 1 281 ? 218.139 208.540 245.468 1.00 47.54 275 ILE C C 1
ATOM 7273 O O . ILE C 1 281 ? 217.764 207.994 244.429 1.00 47.54 275 ILE C O 1
ATOM 7278 N N . LEU C 1 282 ? 219.261 208.168 246.086 1.00 48.00 276 LEU C N 1
ATOM 7279 C CA . LEU C 1 282 ? 220.059 207.083 245.521 1.00 48.00 276 LEU C CA 1
ATOM 7280 C C . LEU C 1 282 ? 219.375 205.733 245.677 1.00 48.00 276 LEU C C 1
ATOM 7281 O O . LEU C 1 282 ? 219.584 204.836 244.855 1.00 48.00 276 LEU C O 1
ATOM 7286 N N . GLU C 1 283 ? 218.563 205.572 246.718 1.00 50.38 277 GLU C N 1
ATOM 7287 C CA . GLU C 1 283 ? 217.739 204.374 246.831 1.00 50.38 277 GLU C CA 1
ATOM 7288 C C . GLU C 1 283 ? 216.634 204.364 245.784 1.00 50.38 277 GLU C C 1
ATOM 7289 O O . GLU C 1 283 ? 216.273 203.302 245.266 1.00 50.38 277 GLU C O 1
ATOM 7295 N N . LYS C 1 284 ? 216.079 205.534 245.466 1.00 47.93 278 LYS C N 1
ATOM 7296 C CA . LYS C 1 284 ? 215.094 205.598 244.388 1.00 47.93 278 LYS C CA 1
ATOM 7297 C C . LYS C 1 284 ? 215.733 205.448 243.011 1.00 47.93 278 LYS C C 1
ATOM 7298 O O . LYS C 1 284 ? 215.064 205.012 242.067 1.00 47.93 278 LYS C O 1
ATOM 7304 N N . TYR C 1 285 ? 217.008 205.815 242.875 1.00 47.92 279 TYR C N 1
ATOM 7305 C CA . TYR C 1 285 ? 217.641 205.900 241.563 1.00 47.92 279 TYR C CA 1
ATOM 7306 C C . TYR C 1 285 ? 217.875 204.526 240.959 1.00 47.92 279 TYR C C 1
ATOM 7307 O O . TYR C 1 285 ? 217.710 204.340 239.748 1.00 47.92 279 TYR C O 1
ATOM 7316 N N . TYR C 1 286 ? 218.265 203.554 241.778 1.00 50.80 280 TYR C N 1
ATOM 7317 C CA . TYR C 1 286 ? 218.639 202.257 241.240 1.00 50.80 280 TYR C CA 1
ATOM 7318 C C . TYR C 1 286 ? 217.456 201.448 240.742 1.00 50.80 280 TYR C C 1
ATOM 7319 O O . TYR C 1 286 ? 217.670 200.473 240.020 1.00 50.80 280 TYR C O 1
ATOM 7328 N N . HIS C 1 287 ? 216.226 201.838 241.055 1.00 47.94 281 HIS C N 1
ATOM 7329 C CA . HIS C 1 287 ? 215.084 201.160 240.481 1.00 47.94 281 HIS C CA 1
ATOM 7330 C C . HIS C 1 287 ? 214.150 202.073 239.700 1.00 47.94 281 HIS C C 1
ATOM 7331 O O . HIS C 1 287 ? 213.234 201.565 239.049 1.00 47.94 281 HIS C O 1
ATOM 7338 N N . ASP C 1 288 ? 214.348 203.391 239.727 1.00 51.00 282 ASP C N 1
ATOM 7339 C CA . ASP C 1 288 ? 213.461 204.293 239.000 1.00 51.00 282 ASP C CA 1
ATOM 7340 C C . ASP C 1 288 ? 214.018 204.758 237.661 1.00 51.00 282 ASP C C 1
ATOM 7341 O O . ASP C 1 288 ? 213.287 204.752 236.668 1.00 51.00 282 ASP C O 1
ATOM 7346 N N . PHE C 1 289 ? 215.277 205.181 237.600 1.00 50.59 283 PHE C N 1
ATOM 7347 C CA . PHE C 1 289 ? 215.758 205.677 236.319 1.00 50.59 283 PHE C CA 1
ATOM 7348 C C . PHE C 1 289 ? 216.204 204.492 235.481 1.00 50.59 283 PHE C C 1
ATOM 7349 O O . PHE C 1 289 ? 216.524 203.442 236.028 1.00 50.59 283 PHE C O 1
ATOM 7357 N N . PRO C 1 290 ? 216.243 204.628 234.157 1.00 52.28 284 PRO C N 1
ATOM 7358 C CA . PRO C 1 290 ? 216.952 203.635 233.345 1.00 52.28 284 PRO C CA 1
ATOM 7359 C C . PRO C 1 290 ? 218.443 203.650 233.641 1.00 52.28 284 PRO C C 1
ATOM 7360 O O . PRO C 1 290 ? 218.989 204.621 234.168 1.00 52.28 284 PRO C O 1
ATOM 7364 N N . VAL C 1 291 ? 219.096 202.534 233.312 1.00 53.68 285 VAL C N 1
ATOM 7365 C CA . VAL C 1 291 ? 220.523 202.391 233.573 1.00 53.68 285 VAL C CA 1
ATOM 7366 C C . VAL C 1 291 ? 221.300 203.368 232.693 1.00 53.68 285 VAL C C 1
ATOM 7367 O O . VAL C 1 291 ? 220.875 203.718 231.583 1.00 53.68 285 VAL C O 1
ATOM 7371 N N . TYR C 1 292 ? 222.397 203.895 233.231 1.00 60.34 286 TYR C N 1
ATOM 7372 C CA . TYR C 1 292 ? 223.202 204.839 232.474 1.00 60.34 286 TYR C CA 1
ATOM 7373 C C . TYR C 1 292 ? 223.918 204.132 231.338 1.00 60.34 286 TYR C C 1
ATOM 7374 O O . TYR C 1 292 ? 224.530 203.078 231.532 1.00 60.34 286 TYR C O 1
ATOM 7383 N N . ASN C 1 293 ? 223.830 204.711 230.146 1.00 65.11 287 ASN C N 1
ATOM 7384 C CA . ASN C 1 293 ? 224.462 204.141 228.962 1.00 65.11 287 ASN C CA 1
ATOM 7385 C C . ASN C 1 293 ? 225.288 205.223 228.286 1.00 65.11 287 ASN C C 1
ATOM 7386 O O . ASN C 1 293 ? 224.730 206.103 227.607 1.00 65.11 287 ASN C O 1
ATOM 7391 N N . PRO C 1 294 ? 226.614 205.200 228.449 1.00 65.93 288 PRO C N 1
ATOM 7392 C CA . PRO C 1 294 ? 227.459 206.187 227.766 1.00 65.93 288 PRO C CA 1
ATOM 7393 C C . PRO C 1 294 ? 227.585 205.946 226.273 1.00 65.93 288 PRO C C 1
ATOM 7394 O O . PRO C 1 294 ? 228.101 206.821 225.567 1.00 65.93 288 PRO C O 1
ATOM 7398 N N . ALA C 1 295 ? 227.135 204.794 225.775 1.00 68.57 289 ALA C N 1
ATOM 7399 C CA . ALA C 1 295 ? 227.097 204.518 224.347 1.00 68.57 289 ALA C CA 1
ATOM 7400 C C . ALA C 1 295 ? 225.877 205.114 223.659 1.00 68.57 289 ALA C C 1
ATOM 7401 O O . ALA C 1 295 ? 225.724 204.934 222.447 1.00 68.57 289 ALA C O 1
ATOM 7403 N N . LEU C 1 296 ? 225.010 205.806 224.389 1.00 70.27 290 LEU C N 1
ATOM 7404 C CA . LEU C 1 296 ? 223.863 206.468 223.787 1.00 70.27 290 LEU C CA 1
ATOM 7405 C C . LEU C 1 296 ? 224.081 207.974 223.722 1.00 70.27 290 LEU C C 1
ATOM 7406 O O . LEU C 1 296 ? 223.236 208.711 223.216 1.00 70.27 290 LEU C O 1
ATOM 7411 N N . VAL C 1 332 ? 224.638 237.543 213.436 1.00 101.88 326 VAL C N 1
ATOM 7412 C CA . VAL C 1 332 ? 225.799 236.698 213.196 1.00 101.88 326 VAL C CA 1
ATOM 7413 C C . VAL C 1 332 ? 225.492 235.258 213.583 1.00 101.88 326 VAL C C 1
ATOM 7414 O O . VAL C 1 332 ? 225.508 234.359 212.742 1.00 101.88 326 VAL C O 1
ATOM 7418 N N . ILE C 1 333 ? 225.210 235.047 214.869 1.00 99.12 327 ILE C N 1
ATOM 7419 C CA . ILE C 1 333 ? 224.982 233.696 215.370 1.00 99.12 327 ILE C CA 1
ATOM 7420 C C . ILE C 1 333 ? 223.564 233.242 215.044 1.00 99.12 327 ILE C C 1
ATOM 7421 O O . ILE C 1 333 ? 223.333 232.082 214.673 1.00 99.12 327 ILE C O 1
ATOM 7426 N N . ALA C 1 334 ? 222.596 234.158 215.147 1.00 97.86 328 ALA C N 1
ATOM 7427 C CA . ALA C 1 334 ? 221.213 233.821 214.820 1.00 97.86 328 ALA C CA 1
ATOM 7428 C C . ALA C 1 334 ? 221.032 233.612 213.322 1.00 97.86 328 ALA C C 1
ATOM 7429 O O . ALA C 1 334 ? 220.185 232.817 212.898 1.00 97.86 328 ALA C O 1
ATOM 7431 N N . ALA C 1 335 ? 221.840 234.291 212.504 1.00 98.10 329 ALA C N 1
ATOM 7432 C CA . ALA C 1 335 ? 221.786 234.073 211.061 1.00 98.10 329 ALA C CA 1
ATOM 7433 C C . ALA C 1 335 ? 222.333 232.699 210.692 1.00 98.10 329 ALA C C 1
ATOM 7434 O O . ALA C 1 335 ? 221.782 232.017 209.818 1.00 98.10 329 ALA C O 1
ATOM 7436 N N . ALA C 1 336 ? 223.406 232.269 211.362 1.00 96.70 330 ALA C N 1
ATOM 7437 C CA . ALA C 1 336 ? 223.930 230.925 211.145 1.00 96.70 330 ALA C CA 1
ATOM 7438 C C . ALA C 1 336 ? 222.961 229.868 211.656 1.00 96.70 330 ALA C C 1
ATOM 7439 O O . ALA C 1 336 ? 222.844 228.787 211.067 1.00 96.70 330 ALA C O 1
ATOM 7441 N N . ALA C 1 337 ? 222.236 230.173 212.736 1.00 94.78 331 ALA C N 1
ATOM 7442 C CA . ALA C 1 337 ? 221.224 229.247 213.235 1.00 94.78 331 ALA C CA 1
ATOM 7443 C C . ALA C 1 337 ? 220.045 229.141 212.276 1.00 94.78 331 ALA C C 1
ATOM 7444 O O . ALA C 1 337 ? 219.478 228.057 212.098 1.00 94.78 331 ALA C O 1
ATOM 7446 N N . ARG C 1 338 ? 219.661 230.257 211.648 1.00 95.39 332 ARG C N 1
ATOM 7447 C CA . ARG C 1 338 ? 218.600 230.226 210.646 1.00 95.39 332 ARG C CA 1
ATOM 7448 C C . ARG C 1 338 ? 219.043 229.486 209.390 1.00 95.39 332 ARG C C 1
ATOM 7449 O O . ARG C 1 338 ? 218.239 228.783 208.766 1.00 95.39 332 ARG C O 1
ATOM 7457 N N . ARG C 1 339 ? 220.316 229.624 209.013 1.00 95.56 333 ARG C N 1
ATOM 7458 C CA . ARG C 1 339 ? 220.856 228.890 207.873 1.00 95.56 333 ARG C CA 1
ATOM 7459 C C . ARG C 1 339 ? 220.945 227.394 208.155 1.00 95.56 333 ARG C C 1
ATOM 7460 O O . ARG C 1 339 ? 220.697 226.574 207.265 1.00 95.56 333 ARG C O 1
ATOM 7468 N N . ARG C 1 340 ? 221.282 227.025 209.390 1.00 90.31 334 ARG C N 1
ATOM 7469 C CA . ARG C 1 340 ? 221.412 225.615 209.737 1.00 90.31 334 ARG C CA 1
ATOM 7470 C C . ARG C 1 340 ? 220.051 224.954 209.926 1.00 90.31 334 ARG C C 1
ATOM 7471 O O . ARG C 1 340 ? 219.857 223.797 209.534 1.00 90.31 334 ARG C O 1
ATOM 7479 N N . ASP C 1 341 ? 219.086 225.675 210.506 1.00 90.11 335 ASP C N 1
ATOM 7480 C CA . ASP C 1 341 ? 217.766 225.094 210.735 1.00 90.11 335 ASP C CA 1
ATOM 7481 C C . ASP C 1 341 ? 216.957 224.985 209.447 1.00 90.11 335 ASP C C 1
ATOM 7482 O O . ASP C 1 341 ? 215.929 224.302 209.422 1.00 90.11 335 ASP C O 1
ATOM 7487 N N . ASN C 1 342 ? 217.389 225.653 208.380 1.00 91.10 336 ASN C N 1
ATOM 7488 C CA . ASN C 1 342 ? 216.755 225.509 207.077 1.00 91.10 336 ASN C CA 1
ATOM 7489 C C . ASN C 1 342 ? 217.415 224.445 206.212 1.00 91.10 336 ASN C C 1
ATOM 7490 O O . ASN C 1 342 ? 216.973 224.231 205.079 1.00 91.10 336 ASN C O 1
ATOM 7495 N N . SER C 1 343 ? 218.445 223.770 206.715 1.00 87.23 337 SER C N 1
ATOM 7496 C CA . SER C 1 343 ? 219.166 222.764 205.953 1.00 87.23 337 SER C CA 1
ATOM 7497 C C . SER C 1 343 ? 218.409 221.437 205.985 1.00 87.23 337 SER C C 1
ATOM 7498 O O . SER C 1 343 ? 217.250 221.364 206.402 1.00 87.23 337 SER C O 1
ATOM 7501 N N . HIS C 1 344 ? 219.060 220.370 205.531 1.00 81.03 338 HIS C N 1
ATOM 7502 C CA . HIS C 1 344 ? 218.442 219.053 205.548 1.00 81.03 338 HIS C CA 1
ATOM 7503 C C . HIS C 1 344 ? 218.372 218.522 206.972 1.00 81.03 338 HIS C C 1
ATOM 7504 O O . HIS C 1 344 ? 219.366 218.540 207.704 1.00 81.03 338 HIS C O 1
ATOM 7511 N N . ASN C 1 345 ? 217.192 218.044 207.363 1.00 78.19 339 ASN C N 1
ATOM 7512 C CA . ASN C 1 345 ? 216.958 217.567 208.724 1.00 78.19 339 ASN C CA 1
ATOM 7513 C C . ASN C 1 345 ? 217.494 216.142 208.824 1.00 78.19 339 ASN C C 1
ATOM 7514 O O . ASN C 1 345 ? 216.755 215.158 208.783 1.00 78.19 339 ASN C O 1
ATOM 7519 N N . GLU C 1 346 ? 218.818 216.048 208.959 1.00 78.74 340 GLU C N 1
ATOM 7520 C CA . GLU C 1 346 ? 219.501 214.757 208.955 1.00 78.74 340 GLU C CA 1
ATOM 7521 C C . GLU C 1 346 ? 219.167 213.937 210.194 1.00 78.74 340 GLU C C 1
ATOM 7522 O O . GLU C 1 346 ? 219.013 212.711 210.111 1.00 78.74 340 GLU C O 1
ATOM 7528 N N . TYR C 1 347 ? 219.033 214.601 211.345 1.00 76.65 341 TYR C N 1
ATOM 7529 C CA . TYR C 1 347 ? 218.797 213.900 212.602 1.00 76.65 341 TYR C CA 1
ATOM 7530 C C . TYR C 1 347 ? 217.416 213.264 212.651 1.00 76.65 341 TYR C C 1
ATOM 7531 O O . TYR C 1 347 ? 217.260 212.197 213.249 1.00 76.65 341 TYR C O 1
ATOM 7540 N N . TYR C 1 348 ? 216.421 213.893 212.019 1.00 75.85 342 TYR C N 1
ATOM 7541 C CA . TYR C 1 348 ? 215.080 213.317 211.935 1.00 75.85 342 TYR C CA 1
ATOM 7542 C C . TYR C 1 348 ? 215.087 211.990 211.192 1.00 75.85 342 TYR C C 1
ATOM 7543 O O . TYR C 1 348 ? 214.502 211.000 211.651 1.00 75.85 342 TYR C O 1
ATOM 7552 N N . TYR C 1 349 ? 215.770 211.940 210.053 1.00 76.37 343 TYR C N 1
ATOM 7553 C CA . TYR C 1 349 ? 215.769 210.711 209.278 1.00 76.37 343 TYR C CA 1
ATOM 7554 C C . TYR C 1 349 ? 216.689 209.661 209.874 1.00 76.37 343 TYR C C 1
ATOM 7555 O O . TYR C 1 349 ? 216.387 208.471 209.772 1.00 76.37 343 TYR C O 1
ATOM 7564 N N . GLU C 1 350 ? 217.782 210.069 210.527 1.00 80.19 344 GLU C N 1
ATOM 7565 C CA . GLU C 1 350 ? 218.597 209.097 211.251 1.00 80.19 344 GLU C CA 1
ATOM 7566 C C . GLU C 1 350 ? 217.841 208.514 212.440 1.00 80.19 344 GLU C C 1
ATOM 7567 O O . GLU C 1 350 ? 217.965 207.318 212.732 1.00 80.19 344 GLU C O 1
ATOM 7573 N N . GLU C 1 351 ? 217.018 209.330 213.106 1.00 79.49 345 GLU C N 1
ATOM 7574 C CA . GLU C 1 351 ? 216.180 208.838 214.193 1.00 79.49 345 GLU C CA 1
ATOM 7575 C C . GLU C 1 351 ? 215.116 207.875 213.685 1.00 79.49 345 GLU C C 1
ATOM 7576 O O . GLU C 1 351 ? 214.849 206.849 214.322 1.00 79.49 345 GLU C O 1
ATOM 7582 N N . ALA C 1 352 ? 214.506 208.183 212.536 1.00 77.74 346 ALA C N 1
ATOM 7583 C CA . ALA C 1 352 ? 213.499 207.289 211.971 1.00 77.74 346 ALA C CA 1
ATOM 7584 C C . ALA C 1 352 ? 214.116 205.975 211.499 1.00 77.74 346 ALA C C 1
ATOM 7585 O O . ALA C 1 352 ? 213.520 204.907 211.687 1.00 77.74 346 ALA C O 1
ATOM 7587 N N . GLU C 1 353 ? 215.317 206.036 210.910 1.00 79.83 347 GLU C N 1
ATOM 7588 C CA . GLU C 1 353 ? 216.046 204.826 210.535 1.00 79.83 347 GLU C CA 1
ATOM 7589 C C . GLU C 1 353 ? 216.400 203.987 211.751 1.00 79.83 347 GLU C C 1
ATOM 7590 O O . GLU C 1 353 ? 216.298 202.754 211.708 1.00 79.83 347 GLU C O 1
ATOM 7596 N N . HIS C 1 354 ? 216.813 204.637 212.842 1.00 78.03 348 HIS C N 1
ATOM 7597 C CA . HIS C 1 354 ? 217.176 203.897 214.042 1.00 78.03 348 HIS C CA 1
ATOM 7598 C C . HIS C 1 354 ? 215.960 203.243 214.680 1.00 78.03 348 HIS C C 1
ATOM 7599 O O . HIS C 1 354 ? 216.035 202.085 215.098 1.00 78.03 348 HIS C O 1
ATOM 7606 N N . GLU C 1 355 ? 214.825 203.951 214.728 1.00 78.96 349 GLU C N 1
ATOM 7607 C CA . GLU C 1 355 ? 213.603 203.361 215.273 1.00 78.96 349 GLU C CA 1
ATOM 7608 C C . GLU C 1 355 ? 213.111 202.202 214.414 1.00 78.96 349 GLU C C 1
ATOM 7609 O O . GLU C 1 355 ? 212.679 201.168 214.942 1.00 78.96 349 GLU C O 1
ATOM 7615 N N . ARG C 1 356 ? 213.217 202.340 213.088 1.00 78.20 350 ARG C N 1
ATOM 7616 C CA . ARG C 1 356 ? 212.794 201.278 212.182 1.00 78.20 350 ARG C CA 1
ATOM 7617 C C . ARG C 1 356 ? 213.674 200.040 212.313 1.00 78.20 350 ARG C C 1
ATOM 7618 O O . ARG C 1 356 ? 213.163 198.915 212.372 1.00 78.20 350 ARG C O 1
ATOM 7626 N N . ARG C 1 357 ? 214.994 200.221 212.393 1.00 77.39 351 ARG C N 1
ATOM 7627 C CA . ARG C 1 357 ? 215.855 199.050 212.499 1.00 77.39 351 ARG C CA 1
ATOM 7628 C C . ARG C 1 357 ? 215.803 198.435 213.892 1.00 77.39 351 ARG C C 1
ATOM 7629 O O . ARG C 1 357 ? 215.973 197.219 214.023 1.00 77.39 351 ARG C O 1
ATOM 7637 N N . VAL C 1 358 ? 215.512 199.229 214.929 1.00 73.86 352 VAL C N 1
ATOM 7638 C CA . VAL C 1 358 ? 215.292 198.658 216.254 1.00 73.86 352 VAL C CA 1
ATOM 7639 C C . VAL C 1 358 ? 214.016 197.824 216.273 1.00 73.86 352 VAL C C 1
ATOM 7640 O O . VAL C 1 358 ? 214.000 196.724 216.835 1.00 73.86 352 VAL C O 1
ATOM 7644 N N . ARG C 1 359 ? 212.954 198.292 215.606 1.00 75.55 353 ARG C N 1
ATOM 7645 C CA . ARG C 1 359 ? 211.733 197.490 215.519 1.00 75.55 353 ARG C CA 1
ATOM 7646 C C . ARG C 1 359 ? 211.941 196.216 214.705 1.00 75.55 353 ARG C C 1
ATOM 7647 O O . ARG C 1 359 ? 211.380 195.166 215.039 1.00 75.55 353 ARG C O 1
ATOM 7655 N N . LYS C 1 360 ? 212.771 196.276 213.660 1.00 74.21 354 LYS C N 1
ATOM 7656 C CA . LYS C 1 360 ? 213.024 195.077 212.862 1.00 74.21 354 LYS C CA 1
ATOM 7657 C C . LYS C 1 360 ? 213.857 194.050 213.626 1.00 74.21 354 LYS C C 1
ATOM 7658 O O . LYS C 1 360 ? 213.534 192.854 213.613 1.00 74.21 354 LYS C O 1
ATOM 7664 N N . ARG C 1 361 ? 214.922 194.495 214.306 1.00 72.25 355 ARG C N 1
ATOM 7665 C CA . ARG C 1 361 ? 215.715 193.578 215.122 1.00 72.25 355 ARG C CA 1
ATOM 7666 C C . ARG C 1 361 ? 214.911 193.054 216.305 1.00 72.25 355 ARG C C 1
ATOM 7667 O O . ARG C 1 361 ? 215.095 191.909 216.730 1.00 72.25 355 ARG C O 1
ATOM 7675 N N . ARG C 1 362 ? 213.982 193.867 216.819 1.00 72.09 356 ARG C N 1
ATOM 7676 C CA . ARG C 1 362 ? 213.097 193.428 217.890 1.00 72.09 356 ARG C CA 1
ATOM 7677 C C . ARG C 1 362 ? 212.148 192.343 217.413 1.00 72.09 356 ARG C C 1
ATOM 7678 O O . ARG C 1 362 ? 211.893 191.379 218.137 1.00 72.09 356 ARG C O 1
ATOM 7686 N N . ALA C 1 363 ? 211.620 192.481 216.195 1.00 72.10 357 ALA C N 1
ATOM 7687 C CA . ALA C 1 363 ? 210.731 191.459 215.652 1.00 72.10 357 ALA C CA 1
ATOM 7688 C C . ALA C 1 363 ? 211.474 190.155 215.387 1.00 72.10 357 ALA C C 1
ATOM 7689 O O . ALA C 1 363 ? 210.946 189.066 215.667 1.00 72.10 357 ALA C O 1
ATOM 7691 N N . ARG C 1 364 ? 212.702 190.253 214.857 1.00 74.55 358 ARG C N 1
ATOM 7692 C CA . ARG C 1 364 ? 213.553 189.074 214.701 1.00 74.55 358 ARG C CA 1
ATOM 7693 C C . ARG C 1 364 ? 213.831 188.407 216.042 1.00 74.55 358 ARG C C 1
ATOM 7694 O O . ARG C 1 364 ? 213.791 187.176 216.149 1.00 74.55 358 ARG C O 1
ATOM 7702 N N . LEU C 1 365 ? 214.066 189.209 217.082 1.00 67.88 359 LEU C N 1
ATOM 7703 C CA . LEU C 1 365 ? 214.339 188.668 218.408 1.00 67.88 359 LEU C CA 1
ATOM 7704 C C . LEU C 1 365 ? 213.110 188.003 219.016 1.00 67.88 359 LEU C C 1
ATOM 7705 O O . LEU C 1 365 ? 213.230 186.958 219.663 1.00 67.88 359 LEU C O 1
ATOM 7710 N N . VAL C 1 366 ? 211.924 188.581 218.809 1.00 66.93 360 VAL C N 1
ATOM 7711 C CA . VAL C 1 366 ? 210.699 187.992 219.347 1.00 66.93 360 VAL C CA 1
ATOM 7712 C C . VAL C 1 366 ? 210.405 186.653 218.680 1.00 66.93 360 VAL C C 1
ATOM 7713 O O . VAL C 1 366 ? 210.102 185.664 219.363 1.00 66.93 360 VAL C O 1
ATOM 7717 N N . VAL C 1 367 ? 210.546 186.586 217.350 1.00 71.60 361 VAL C N 1
ATOM 7718 C CA . VAL C 1 367 ? 210.342 185.323 216.638 1.00 71.60 361 VAL C CA 1
ATOM 7719 C C . VAL C 1 367 ? 211.394 184.294 217.045 1.00 71.60 361 VAL C C 1
ATOM 7720 O O . VAL C 1 367 ? 211.077 183.112 217.241 1.00 71.60 361 VAL C O 1
ATOM 7724 N N . ALA C 1 368 ? 212.639 184.741 217.251 1.00 71.34 362 ALA C N 1
ATOM 7725 C CA . ALA C 1 368 ? 213.713 183.835 217.642 1.00 71.34 362 ALA C CA 1
ATOM 7726 C C . ALA C 1 368 ? 213.488 183.252 219.028 1.00 71.34 362 ALA C C 1
ATOM 7727 O O . ALA C 1 368 ? 213.664 182.051 219.233 1.00 71.34 362 ALA C O 1
ATOM 7729 N N . VAL C 1 369 ? 213.061 184.076 219.984 1.00 68.65 363 VAL C N 1
ATOM 7730 C CA . VAL C 1 369 ? 212.887 183.583 221.346 1.00 68.65 363 VAL C CA 1
ATOM 7731 C C . VAL C 1 369 ? 211.612 182.745 221.468 1.00 68.65 363 VAL C C 1
ATOM 7732 O O . VAL C 1 369 ? 211.581 181.773 222.235 1.00 68.65 363 VAL C O 1
ATOM 7736 N N . GLU C 1 370 ? 210.574 183.043 220.671 1.00 72.44 364 GLU C N 1
ATOM 7737 C CA . GLU C 1 370 ? 209.398 182.170 220.640 1.00 72.44 364 GLU C CA 1
ATOM 7738 C C . GLU C 1 370 ? 209.735 180.794 220.072 1.00 72.44 364 GLU C C 1
ATOM 7739 O O . GLU C 1 370 ? 209.411 179.763 220.681 1.00 72.44 364 GLU C O 1
ATOM 7745 N N . GLU C 1 371 ? 210.421 180.757 218.921 1.00 77.29 365 GLU C N 1
ATOM 7746 C CA . GLU C 1 371 ? 210.814 179.477 218.335 1.00 77.29 365 GLU C CA 1
ATOM 7747 C C . GLU C 1 371 ? 211.866 178.770 219.183 1.00 77.29 365 GLU C C 1
ATOM 7748 O O . GLU C 1 371 ? 212.015 177.548 219.101 1.00 77.29 365 GLU C O 1
ATOM 7754 N N . ALA C 1 372 ? 212.600 179.520 220.006 1.00 72.76 366 ALA C N 1
ATOM 7755 C CA . ALA C 1 372 ? 213.531 178.907 220.941 1.00 72.76 366 ALA C CA 1
ATOM 7756 C C . ALA C 1 372 ? 212.804 178.245 222.100 1.00 72.76 366 ALA C C 1
ATOM 7757 O O . ALA C 1 372 ? 213.162 177.135 222.503 1.00 72.76 366 ALA C O 1
ATOM 7759 N N . PHE C 1 373 ? 211.787 178.906 222.662 1.00 70.21 367 PHE C N 1
ATOM 7760 C CA . PHE C 1 373 ? 211.113 178.313 223.816 1.00 70.21 367 PHE C CA 1
ATOM 7761 C C . PHE C 1 373 ? 210.171 177.197 223.392 1.00 70.21 367 PHE C C 1
ATOM 7762 O O . PHE C 1 373 ? 209.756 176.385 224.226 1.00 70.21 367 PHE C O 1
ATOM 7770 N N . THR C 1 374 ? 209.822 177.127 222.103 1.00 76.31 368 THR C N 1
ATOM 7771 C CA . THR C 1 374 ? 209.088 175.949 221.648 1.00 76.31 368 THR C CA 1
ATOM 7772 C C . THR C 1 374 ? 209.970 174.718 221.456 1.00 76.31 368 THR C C 1
ATOM 7773 O O . THR C 1 374 ? 209.458 173.678 221.033 1.00 76.31 368 THR C O 1
ATOM 7777 N N . HIS C 1 375 ? 211.271 174.801 221.742 1.00 78.01 369 HIS C N 1
ATOM 7778 C CA . HIS C 1 375 ? 212.140 173.637 221.629 1.00 78.01 369 HIS C CA 1
ATOM 7779 C C . HIS C 1 375 ? 212.201 172.804 222.900 1.00 78.01 369 HIS C C 1
ATOM 7780 O O . HIS C 1 375 ? 212.885 171.778 222.902 1.00 78.01 369 HIS C O 1
ATOM 7787 N N . ILE C 1 376 ? 211.542 173.216 223.983 1.00 80.45 370 ILE C N 1
ATOM 7788 C CA . ILE C 1 376 ? 211.549 172.461 225.230 1.00 80.45 370 ILE C CA 1
ATOM 7789 C C . ILE C 1 376 ? 210.137 172.382 225.793 1.00 80.45 370 ILE C C 1
ATOM 7790 O O . ILE C 1 376 ? 209.228 173.096 225.372 1.00 80.45 370 ILE C O 1
ATOM 7795 N N . LYS C 1 377 ? 209.976 171.496 226.773 1.00 85.65 371 LYS C N 1
ATOM 7796 C CA . LYS C 1 377 ? 208.700 171.232 227.418 1.00 85.65 371 LYS C CA 1
ATOM 7797 C C . LYS C 1 377 ? 208.989 170.658 228.798 1.00 85.65 371 LYS C C 1
ATOM 7798 O O . LYS C 1 377 ? 210.049 170.069 229.020 1.00 85.65 371 LYS C O 1
ATOM 7804 N N . ARG C 1 378 ? 208.050 170.851 229.727 1.00 86.17 372 ARG C N 1
ATOM 7805 C CA . ARG C 1 378 ? 208.171 170.305 231.075 1.00 86.17 372 ARG C CA 1
ATOM 7806 C C . ARG C 1 378 ? 208.188 168.780 231.056 1.00 86.17 372 ARG C C 1
ATOM 7807 O O . ARG C 1 378 ? 207.757 168.145 230.091 1.00 86.17 372 ARG C O 1
ATOM 7815 N N . LEU C 1 379 ? 208.674 168.192 232.142 1.00 88.06 373 LEU C N 1
ATOM 7816 C CA . LEU C 1 379 ? 208.651 166.743 232.296 1.00 88.06 373 LEU C CA 1
ATOM 7817 C C . LEU C 1 379 ? 208.146 166.354 233.680 1.00 88.06 373 LEU C C 1
ATOM 7818 O O . LEU C 1 379 ? 207.601 167.184 234.407 1.00 88.06 373 LEU C O 1
ATOM 7823 N N . VAL C 1 390 ? 215.176 163.501 230.336 1.00 86.90 384 VAL C N 1
ATOM 7824 C CA . VAL C 1 390 ? 215.680 164.251 231.478 1.00 86.90 384 VAL C CA 1
ATOM 7825 C C . VAL C 1 390 ? 216.776 165.225 231.033 1.00 86.90 384 VAL C C 1
ATOM 7826 O O . VAL C 1 390 ? 217.686 164.869 230.281 1.00 86.90 384 VAL C O 1
ATOM 7830 N N . MET C 1 391 ? 216.646 166.476 231.474 1.00 86.24 385 MET C N 1
ATOM 7831 C CA . MET C 1 391 ? 217.542 167.561 231.094 1.00 86.24 385 MET C CA 1
ATOM 7832 C C . MET C 1 391 ? 217.382 168.712 232.078 1.00 86.24 385 MET C C 1
ATOM 7833 O O . MET C 1 391 ? 216.259 169.144 232.357 1.00 86.24 385 MET C O 1
ATOM 7838 N N . ASP C 1 392 ? 218.509 169.186 232.610 1.00 85.81 386 ASP C N 1
ATOM 7839 C CA . ASP C 1 392 ? 218.521 170.270 233.582 1.00 85.81 386 ASP C CA 1
ATOM 7840 C C . ASP C 1 392 ? 218.053 171.579 232.942 1.00 85.81 386 ASP C C 1
ATOM 7841 O O . ASP C 1 392 ? 218.149 171.746 231.723 1.00 85.81 386 ASP C O 1
ATOM 7846 N N . PRO C 1 393 ? 217.525 172.519 233.739 1.00 80.98 387 PRO C N 1
ATOM 7847 C CA . PRO C 1 393 ? 217.204 173.844 233.184 1.00 80.98 387 PRO C CA 1
ATOM 7848 C C . PRO C 1 393 ? 218.419 174.618 232.713 1.00 80.98 387 PRO C C 1
ATOM 7849 O O . PRO C 1 393 ? 218.291 175.429 231.789 1.00 80.98 387 PRO C O 1
ATOM 7853 N N . ARG C 1 394 ? 219.594 174.382 233.301 1.00 80.76 388 ARG C N 1
ATOM 7854 C CA . ARG C 1 394 ? 220.825 174.928 232.742 1.00 80.76 388 ARG C CA 1
ATOM 7855 C C . ARG C 1 394 ? 221.125 174.314 231.381 1.00 80.76 388 ARG C C 1
ATOM 7856 O O . ARG C 1 394 ? 221.457 175.030 230.428 1.00 80.76 388 ARG C O 1
ATOM 7864 N N . GLU C 1 395 ? 220.979 172.991 231.268 1.00 84.28 389 GLU C N 1
ATOM 7865 C CA . GLU C 1 395 ? 221.209 172.313 229.998 1.00 84.28 389 GLU C CA 1
ATOM 7866 C C . GLU C 1 395 ? 220.148 172.671 228.968 1.00 84.28 389 GLU C C 1
ATOM 7867 O O . GLU C 1 395 ? 220.464 172.817 227.783 1.00 84.28 389 GLU C O 1
ATOM 7873 N N . ALA C 1 396 ? 218.899 172.850 229.401 1.00 79.34 390 ALA C N 1
ATOM 7874 C CA . ALA C 1 396 ? 217.846 173.235 228.469 1.00 79.34 390 ALA C CA 1
ATOM 7875 C C . ALA C 1 396 ? 218.022 174.668 227.994 1.00 79.34 390 ALA C C 1
ATOM 7876 O O . ALA C 1 396 ? 217.770 174.973 226.823 1.00 79.34 390 ALA C O 1
ATOM 7878 N N . ALA C 1 397 ? 218.456 175.557 228.892 1.00 77.62 391 ALA C N 1
ATOM 7879 C CA . ALA C 1 397 ? 218.751 176.934 228.515 1.00 77.62 391 ALA C CA 1
ATOM 7880 C C . ALA C 1 397 ? 219.924 177.004 227.550 1.00 77.62 391 ALA C C 1
ATOM 7881 O O . ALA C 1 397 ? 219.896 177.775 226.584 1.00 77.62 391 ALA C O 1
ATOM 7883 N N . GLN C 1 398 ? 220.958 176.198 227.795 1.00 80.75 392 GLN C N 1
ATOM 7884 C CA . GLN C 1 398 ? 222.099 176.142 226.890 1.00 80.75 392 GLN C CA 1
ATOM 7885 C C . GLN C 1 398 ? 221.715 175.537 225.544 1.00 80.75 392 GLN C C 1
ATOM 7886 O O . GLN C 1 398 ? 222.282 175.913 224.512 1.00 80.75 392 GLN C O 1
ATOM 7892 N N . ALA C 1 399 ? 220.738 174.627 225.531 1.00 79.29 393 ALA C N 1
ATOM 7893 C CA . ALA C 1 399 ? 220.276 174.055 224.272 1.00 79.29 393 ALA C CA 1
ATOM 7894 C C . ALA C 1 399 ? 219.464 175.059 223.464 1.00 79.29 393 ALA C C 1
ATOM 7895 O O . ALA C 1 399 ? 219.681 175.207 222.256 1.00 79.29 393 ALA C O 1
ATOM 7897 N N . ILE C 1 400 ? 218.525 175.762 224.104 1.00 76.28 394 ILE C N 1
ATOM 7898 C CA . ILE C 1 400 ? 217.675 176.700 223.372 1.00 76.28 394 ILE C CA 1
ATOM 7899 C C . ILE C 1 400 ? 218.314 178.065 223.180 1.00 76.28 394 ILE C C 1
ATOM 7900 O O . ILE C 1 400 ? 217.714 178.928 222.525 1.00 76.28 394 ILE C O 1
ATOM 7905 N N . PHE C 1 401 ? 219.504 178.297 223.734 1.00 75.63 395 PHE C N 1
ATOM 7906 C CA . PHE C 1 401 ? 220.180 179.566 223.493 1.00 75.63 395 PHE C CA 1
ATOM 7907 C C . PHE C 1 401 ? 220.780 179.628 222.096 1.00 75.63 395 PHE C C 1
ATOM 7908 O O . PHE C 1 401 ? 220.930 180.721 221.539 1.00 75.63 395 PHE C O 1
ATOM 7916 N N . ALA C 1 402 ? 221.111 178.474 221.512 1.00 79.51 396 ALA C N 1
ATOM 7917 C CA . ALA C 1 402 ? 221.754 178.454 220.202 1.00 79.51 396 ALA C CA 1
ATOM 7918 C C . ALA C 1 402 ? 220.811 178.908 219.096 1.00 79.51 396 ALA C C 1
ATOM 7919 O O . ALA C 1 402 ? 221.263 179.467 218.092 1.00 79.51 396 ALA C O 1
ATOM 7921 N N . SER C 1 403 ? 219.509 178.704 219.268 1.00 78.84 397 SER C N 1
ATOM 7922 C CA . SER C 1 403 ? 218.533 179.146 218.283 1.00 78.84 397 SER C CA 1
ATOM 7923 C C . SER C 1 403 ? 218.120 180.600 218.457 1.00 78.84 397 SER C C 1
ATOM 7924 O O . SER C 1 403 ? 217.256 181.072 217.712 1.00 78.84 397 SER C O 1
ATOM 7927 N N . MET C 1 404 ? 218.707 181.317 219.412 1.00 75.63 398 MET C N 1
ATOM 7928 C CA . MET C 1 404 ? 218.342 182.707 219.644 1.00 75.63 398 MET C CA 1
ATOM 7929 C C . MET C 1 404 ? 219.536 183.611 219.923 1.00 75.63 398 MET C C 1
ATOM 7930 O O . MET C 1 404 ? 219.333 184.803 220.168 1.00 75.63 398 MET C O 1
ATOM 7935 N N . ALA C 1 405 ? 220.764 183.086 219.907 1.00 74.59 399 ALA C N 1
ATOM 7936 C CA . ALA C 1 405 ? 221.925 183.892 220.275 1.00 74.59 399 ALA C CA 1
ATOM 7937 C C . ALA C 1 405 ? 222.243 184.938 219.219 1.00 74.59 399 ALA C C 1
ATOM 7938 O O . ALA C 1 405 ? 222.722 186.028 219.548 1.00 74.59 399 ALA C O 1
ATOM 7940 N N . ARG C 1 406 ? 221.967 184.633 217.954 1.00 79.07 400 ARG C N 1
ATOM 7941 C CA . ARG C 1 406 ? 222.308 185.550 216.874 1.00 79.07 400 ARG C CA 1
ATOM 7942 C C . ARG C 1 406 ? 221.369 186.748 216.855 1.00 79.07 400 ARG C C 1
ATOM 7943 O O . ARG C 1 406 ? 221.814 187.894 216.725 1.00 79.07 400 ARG C O 1
ATOM 7951 N N . ALA C 1 407 ? 220.067 186.507 217.019 1.00 71.42 401 ALA C N 1
ATOM 7952 C CA . ALA C 1 407 ? 219.111 187.609 217.042 1.00 71.42 401 ALA C CA 1
ATOM 7953 C C . ALA C 1 407 ? 219.223 188.423 218.322 1.00 71.42 401 ALA C C 1
ATOM 7954 O O . ALA C 1 407 ? 219.028 189.645 218.293 1.00 71.42 401 ALA C O 1
ATOM 7956 N N . MET C 1 408 ? 219.562 187.774 219.441 1.00 68.29 402 MET C N 1
ATOM 7957 C CA . MET C 1 408 ? 219.842 188.507 220.673 1.00 68.29 402 MET C CA 1
ATOM 7958 C C . MET C 1 408 ? 221.077 189.379 220.529 1.00 68.29 402 MET C C 1
ATOM 7959 O O . MET C 1 408 ? 221.077 190.531 220.969 1.00 68.29 402 MET C O 1
ATOM 7964 N N . GLN C 1 409 ? 222.126 188.855 219.891 1.00 70.10 403 GLN C N 1
ATOM 7965 C CA . GLN C 1 409 ? 223.342 189.632 219.684 1.00 70.10 403 GLN C CA 1
ATOM 7966 C C . GLN C 1 409 ? 223.096 190.806 218.745 1.00 70.10 403 GLN C C 1
ATOM 7967 O O . GLN C 1 409 ? 223.610 191.905 218.977 1.00 70.10 403 GLN C O 1
ATOM 7973 N N . LYS C 1 410 ? 222.262 190.612 217.719 1.00 70.89 404 LYS C N 1
ATOM 7974 C CA . LYS C 1 410 ? 221.940 191.710 216.810 1.00 70.89 404 LYS C CA 1
ATOM 7975 C C . LYS C 1 410 ? 221.087 192.776 217.488 1.00 70.89 404 LYS C C 1
ATOM 7976 O O . LYS C 1 410 ? 221.290 193.976 217.257 1.00 70.89 404 LYS C O 1
ATOM 7982 N N . TYR C 1 411 ? 220.136 192.366 218.334 1.00 66.30 405 TYR C N 1
ATOM 7983 C CA . TYR C 1 411 ? 219.314 193.353 219.024 1.00 66.30 405 TYR C CA 1
ATOM 7984 C C . TYR C 1 411 ? 220.100 194.096 220.093 1.00 66.30 405 TYR C C 1
ATOM 7985 O O . TYR C 1 411 ? 219.857 195.285 220.319 1.00 66.30 405 TYR C O 1
ATOM 7994 N N . LEU C 1 412 ? 221.030 193.427 220.767 1.00 64.50 406 LEU C N 1
ATOM 7995 C CA . LEU C 1 412 ? 221.860 194.128 221.732 1.00 64.50 406 LEU C CA 1
ATOM 7996 C C . LEU C 1 412 ? 222.927 194.976 221.062 1.00 64.50 406 LEU C C 1
ATOM 7997 O O . LEU C 1 412 ? 223.432 195.911 221.687 1.00 64.50 406 LEU C O 1
ATOM 8002 N N . ARG C 1 413 ? 223.282 194.687 219.808 1.00 69.85 407 ARG C N 1
ATOM 8003 C CA . ARG C 1 413 ? 224.147 195.617 219.092 1.00 69.85 407 ARG C CA 1
ATOM 8004 C C . ARG C 1 413 ? 223.380 196.840 218.608 1.00 69.85 407 ARG C C 1
ATOM 8005 O O . ARG C 1 413 ? 223.902 197.956 218.663 1.00 69.85 407 ARG C O 1
ATOM 8013 N N . THR C 1 414 ? 222.141 196.669 218.140 1.00 68.69 408 THR C N 1
ATOM 8014 C CA . THR C 1 414 ? 221.431 197.818 217.585 1.00 68.69 408 THR C CA 1
ATOM 8015 C C . THR C 1 414 ? 220.844 198.735 218.649 1.00 68.69 408 THR C C 1
ATOM 8016 O O . THR C 1 414 ? 220.439 199.850 218.313 1.00 68.69 408 THR C O 1
ATOM 8020 N N . THR C 1 415 ? 220.782 198.308 219.909 1.00 65.83 409 THR C N 1
ATOM 8021 C CA . THR C 1 415 ? 220.276 199.146 220.988 1.00 65.83 409 THR C CA 1
ATOM 8022 C C . THR C 1 415 ? 221.360 199.523 221.988 1.00 65.83 409 THR C C 1
ATOM 8023 O O . THR C 1 415 ? 221.036 200.017 223.073 1.00 65.83 409 THR C O 1
ATOM 8027 N N . LYS C 1 416 ? 222.632 199.273 221.646 1.00 66.95 410 LYS C N 1
ATOM 8028 C CA . LYS C 1 416 ? 223.813 199.674 222.422 1.00 66.95 410 LYS C CA 1
ATOM 8029 C C . LYS C 1 416 ? 223.822 199.063 223.821 1.00 66.95 410 LYS C C 1
ATOM 8030 O O . LYS C 1 416 ? 224.296 199.670 224.781 1.00 66.95 410 LYS C O 1
ATOM 8036 N N . GLN C 1 417 ? 223.300 197.846 223.938 1.00 64.81 411 GLN C N 1
ATOM 8037 C CA . GLN C 1 417 ? 223.208 197.151 225.214 1.00 64.81 411 GLN C CA 1
ATOM 8038 C C . GLN C 1 417 ? 224.157 195.962 225.281 1.00 64.81 411 GLN C C 1
ATOM 8039 O O . GLN C 1 417 ? 223.830 194.939 225.883 1.00 64.81 411 GLN C O 1
ATOM 8045 N N . GLN C 1 418 ? 225.329 196.073 224.650 1.00 67.54 412 GLN C N 1
ATOM 8046 C CA . GLN C 1 418 ? 226.240 194.929 224.604 1.00 67.54 412 GLN C CA 1
ATOM 8047 C C . GLN C 1 418 ? 226.917 194.630 225.947 1.00 67.54 412 GLN C C 1
ATOM 8048 O O . GLN C 1 418 ? 226.873 193.460 226.368 1.00 67.54 412 GLN C O 1
ATOM 8054 N N . PRO C 1 419 ? 227.553 195.575 226.663 1.00 68.05 413 PRO C N 1
ATOM 8055 C CA . PRO C 1 419 ? 228.230 195.173 227.906 1.00 68.05 413 PRO C CA 1
ATOM 8056 C C . PRO C 1 419 ? 227.303 194.958 229.092 1.00 68.05 413 PRO C C 1
ATOM 8057 O O . PRO C 1 419 ? 227.789 194.633 230.180 1.00 68.05 413 PRO C O 1
ATOM 8061 N N . TYR C 1 420 ? 225.996 195.129 228.917 1.00 64.68 414 TYR C N 1
ATOM 8062 C CA . TYR C 1 420 ? 225.051 194.868 229.991 1.00 64.68 414 TYR C CA 1
ATOM 8063 C C . TYR C 1 420 ? 224.749 193.389 230.132 1.00 64.68 414 TYR C C 1
ATOM 8064 O O . TYR C 1 420 ? 224.422 192.926 231.229 1.00 64.68 414 TYR C O 1
ATOM 8073 N N . HIS C 1 421 ? 224.861 192.639 229.043 1.00 63.87 415 HIS C N 1
ATOM 8074 C CA . HIS C 1 421 ? 224.413 191.254 228.989 1.00 63.87 415 HIS C CA 1
ATOM 8075 C C . HIS C 1 421 ? 225.554 190.406 228.443 1.00 63.87 415 HIS C C 1
ATOM 8076 O O . HIS C 1 421 ? 225.824 190.425 227.240 1.00 63.87 415 HIS C O 1
ATOM 8083 N N . THR C 1 422 ? 226.225 189.671 229.321 1.00 69.00 416 THR C N 1
ATOM 8084 C CA . THR C 1 422 ? 227.150 188.657 228.854 1.00 69.00 416 THR C CA 1
ATOM 8085 C C . THR C 1 422 ? 226.374 187.406 228.459 1.00 69.00 416 THR C C 1
ATOM 8086 O O . THR C 1 422 ? 225.169 187.298 228.689 1.00 69.00 416 THR C O 1
ATOM 8090 N N . MET C 1 423 ? 227.080 186.458 227.838 1.00 74.49 417 MET C N 1
ATOM 8091 C CA . MET C 1 423 ? 226.458 185.191 227.466 1.00 74.49 417 MET C CA 1
ATOM 8092 C C . MET C 1 423 ? 226.046 184.397 228.698 1.00 74.49 417 MET C C 1
ATOM 8093 O O . MET C 1 423 ? 224.984 183.765 228.708 1.00 74.49 417 MET C O 1
ATOM 8098 N N . GLU C 1 424 ? 226.853 184.458 229.759 1.00 73.04 418 GLU C N 1
ATOM 8099 C CA . GLU C 1 424 ? 226.533 183.737 230.984 1.00 73.04 418 GLU C CA 1
ATOM 8100 C C . GLU C 1 424 ? 225.325 184.342 231.686 1.00 73.04 418 GLU C C 1
ATOM 8101 O O . GLU C 1 424 ? 224.508 183.614 232.259 1.00 73.04 418 GLU C O 1
ATOM 8107 N N . SER C 1 425 ? 225.168 185.666 231.618 1.00 69.47 419 SER C N 1
ATOM 8108 C CA . SER C 1 425 ? 224.008 186.304 232.232 1.00 69.47 419 SER C CA 1
ATOM 8109 C C . SER C 1 425 ? 222.727 185.970 231.479 1.00 69.47 419 SER C C 1
ATOM 8110 O O . SER C 1 425 ? 221.678 185.752 232.097 1.00 69.47 419 SER C O 1
ATOM 8113 N N . ILE C 1 426 ? 222.801 185.893 230.149 1.00 65.31 420 ILE C N 1
ATOM 8114 C CA . ILE C 1 426 ? 221.633 185.516 229.361 1.00 65.31 420 ILE C CA 1
ATOM 8115 C C . ILE C 1 426 ? 221.294 184.046 229.582 1.00 65.31 420 ILE C C 1
ATOM 8116 O O . ILE C 1 426 ? 220.119 183.676 229.644 1.00 65.31 420 ILE C O 1
ATOM 8121 N N . LEU C 1 427 ? 222.309 183.196 229.771 1.00 68.91 421 LEU C N 1
ATOM 8122 C CA . LEU C 1 427 ? 222.047 181.791 230.080 1.00 68.91 421 LEU C CA 1
ATOM 8123 C C . LEU C 1 427 ? 221.426 181.618 231.462 1.00 68.91 421 LEU C C 1
ATOM 8124 O O . LEU C 1 427 ? 220.517 180.798 231.637 1.00 68.91 421 LEU C O 1
ATOM 8129 N N . GLN C 1 428 ? 221.892 182.391 232.447 1.00 68.02 422 GLN C N 1
ATOM 8130 C CA . GLN C 1 428 ? 221.295 182.342 233.779 1.00 68.02 422 GLN C CA 1
ATOM 8131 C C . GLN C 1 428 ? 219.867 182.865 233.765 1.00 68.02 422 GLN C C 1
ATOM 8132 O O . GLN C 1 428 ? 218.997 182.319 234.450 1.00 68.02 422 GLN C O 1
ATOM 8138 N N . HIS C 1 429 ? 219.589 183.884 232.955 1.00 63.31 423 HIS C N 1
ATOM 8139 C CA . HIS C 1 429 ? 218.228 184.395 232.897 1.00 63.31 423 HIS C CA 1
ATOM 8140 C C . HIS C 1 429 ? 217.312 183.491 232.080 1.00 63.31 423 HIS C C 1
ATOM 8141 O O . HIS C 1 429 ? 216.116 183.418 232.368 1.00 63.31 423 HIS C O 1
ATOM 8148 N N . LEU C 1 430 ? 217.854 182.764 231.100 1.00 66.14 424 LEU C N 1
ATOM 8149 C CA . LEU C 1 430 ? 217.086 181.728 230.412 1.00 66.14 424 LEU C CA 1
ATOM 8150 C C . LEU C 1 430 ? 216.728 180.588 231.349 1.00 66.14 424 LEU C C 1
ATOM 8151 O O . LEU C 1 430 ? 215.596 180.093 231.324 1.00 66.14 424 LEU C O 1
ATOM 8156 N N . GLU C 1 431 ? 217.697 180.136 232.152 1.00 69.27 425 GLU C N 1
ATOM 8157 C CA . GLU C 1 431 ? 217.437 179.107 233.156 1.00 69.27 425 GLU C CA 1
ATOM 8158 C C . GLU C 1 431 ? 216.416 179.586 234.177 1.00 69.27 425 GLU C C 1
ATOM 8159 O O . GLU C 1 431 ? 215.541 178.823 234.606 1.00 69.27 425 GLU C O 1
ATOM 8165 N N . PHE C 1 432 ? 216.500 180.865 234.542 1.00 64.19 426 PHE C N 1
ATOM 8166 C CA . PHE C 1 432 ? 215.540 181.488 235.441 1.00 64.19 426 PHE C CA 1
ATOM 8167 C C . PHE C 1 432 ? 214.138 181.511 234.844 1.00 64.19 426 PHE C C 1
ATOM 8168 O O . PHE C 1 432 ? 213.156 181.240 235.541 1.00 64.19 426 PHE C O 1
ATOM 8176 N N . CYS C 1 433 ? 214.023 181.834 233.558 1.00 64.50 427 CYS C N 1
ATOM 8177 C CA . CYS C 1 433 ? 212.705 181.947 232.948 1.00 64.50 427 CYS C CA 1
ATOM 8178 C C . CYS C 1 433 ? 212.070 180.589 232.693 1.00 64.50 427 CYS C C 1
ATOM 8179 O O . CYS C 1 433 ? 210.866 180.423 232.908 1.00 64.50 427 CYS C O 1
ATOM 8182 N N . ILE C 1 434 ? 212.847 179.607 232.236 1.00 67.30 428 ILE C N 1
ATOM 8183 C CA . ILE C 1 434 ? 212.246 178.301 231.992 1.00 67.30 428 ILE C CA 1
ATOM 8184 C C . ILE C 1 434 ? 212.041 177.532 233.288 1.00 67.30 428 ILE C C 1
ATOM 8185 O O . ILE C 1 434 ? 211.195 176.633 233.330 1.00 67.30 428 ILE C O 1
ATOM 8190 N N . THR C 1 435 ? 212.764 177.880 234.356 1.00 67.87 429 THR C N 1
ATOM 8191 C CA . THR C 1 435 ? 212.502 177.270 235.655 1.00 67.87 429 THR C CA 1
ATOM 8192 C C . THR C 1 435 ? 211.158 177.722 236.212 1.00 67.87 429 THR C C 1
ATOM 8193 O O . THR C 1 435 ? 210.374 176.904 236.705 1.00 67.87 429 THR C O 1
ATOM 8197 N N . HIS C 1 436 ? 210.857 179.015 236.112 1.00 62.91 430 HIS C N 1
ATOM 8198 C CA . HIS C 1 436 ? 209.648 179.579 236.690 1.00 62.91 430 HIS C CA 1
ATOM 8199 C C . HIS C 1 436 ? 208.518 179.705 235.676 1.00 62.91 430 HIS C C 1
ATOM 8200 O O . HIS C 1 436 ? 207.576 180.471 235.912 1.00 62.91 430 HIS C O 1
ATOM 8207 N N . ASP C 1 437 ? 208.611 178.973 234.558 1.00 67.74 431 ASP C N 1
ATOM 8208 C CA . ASP C 1 437 ? 207.562 178.855 233.534 1.00 67.74 431 ASP C CA 1
ATOM 8209 C C . ASP C 1 437 ? 207.201 180.204 232.919 1.00 67.74 431 ASP C C 1
ATOM 8210 O O . ASP C 1 437 ? 206.030 180.516 232.702 1.00 67.74 431 ASP C O 1
ATOM 8215 N N . MET C 1 438 ? 208.216 181.010 232.637 1.00 61.72 432 MET C N 1
ATOM 8216 C CA . MET C 1 438 ? 208.017 182.308 232.016 1.00 61.72 432 MET C CA 1
ATOM 8217 C C . MET C 1 438 ? 207.972 182.162 230.501 1.00 61.72 432 MET C C 1
ATOM 8218 O O . MET C 1 438 ? 208.697 181.353 229.917 1.00 61.72 432 MET C O 1
ATOM 8223 N N . THR C 1 439 ? 207.104 182.951 229.871 1.00 60.92 433 THR C N 1
ATOM 8224 C CA . THR C 1 439 ? 206.912 182.942 228.429 1.00 60.92 433 THR C CA 1
ATOM 8225 C C . THR C 1 439 ? 208.103 183.621 227.740 1.00 60.92 433 THR C C 1
ATOM 8226 O O . THR C 1 439 ? 208.972 184.177 228.416 1.00 60.92 433 THR C O 1
ATOM 8230 N N . PRO C 1 440 ? 208.204 183.553 226.396 1.00 63.01 434 PRO C N 1
ATOM 8231 C CA . PRO C 1 440 ? 209.252 184.338 225.715 1.00 63.01 434 PRO C CA 1
ATOM 8232 C C . PRO C 1 440 ? 209.183 185.840 225.937 1.00 63.01 434 PRO C C 1
ATOM 8233 O O . PRO C 1 440 ? 210.234 186.488 225.981 1.00 63.01 434 PRO C O 1
ATOM 8237 N N . LYS C 1 441 ? 207.991 186.418 226.094 1.00 63.12 435 LYS C N 1
ATOM 8238 C CA . LYS C 1 441 ? 207.897 187.865 226.264 1.00 63.12 435 LYS C CA 1
ATOM 8239 C C . LYS C 1 441 ? 208.365 188.279 227.655 1.00 63.12 435 LYS C C 1
ATOM 8240 O O . LYS C 1 441 ? 209.001 189.331 227.825 1.00 63.12 435 LYS C O 1
ATOM 8246 N N . ALA C 1 442 ? 208.087 187.441 228.653 1.00 59.27 436 ALA C N 1
ATOM 8247 C CA . ALA C 1 442 ? 208.599 187.654 229.997 1.00 59.27 436 ALA C CA 1
ATOM 8248 C C . ALA C 1 442 ? 210.097 187.422 230.084 1.00 59.27 436 ALA C C 1
ATOM 8249 O O . ALA C 1 442 ? 210.740 187.934 231.004 1.00 59.27 436 ALA C O 1
ATOM 8251 N N . PHE C 1 443 ? 210.661 186.637 229.172 1.00 60.74 437 PHE C N 1
ATOM 8252 C CA . PHE C 1 443 ? 212.110 186.592 229.045 1.00 60.74 437 PHE C CA 1
ATOM 8253 C C . PHE C 1 443 ? 212.635 187.877 228.425 1.00 60.74 437 PHE C C 1
ATOM 8254 O O . PHE C 1 443 ? 213.642 188.432 228.878 1.00 60.74 437 PHE C O 1
ATOM 8262 N N . LEU C 1 444 ? 211.961 188.366 227.389 1.00 61.66 438 LEU C N 1
ATOM 8263 C CA . LEU C 1 444 ? 212.480 189.479 226.611 1.00 61.66 438 LEU C CA 1
ATOM 8264 C C . LEU C 1 444 ? 212.320 190.827 227.278 1.00 61.66 438 LEU C C 1
ATOM 8265 O O . LEU C 1 444 ? 212.977 191.764 226.817 1.00 61.66 438 LEU C O 1
ATOM 8270 N N . GLU C 1 445 ? 211.481 190.953 228.312 1.00 62.72 439 GLU C N 1
ATOM 8271 C CA . GLU C 1 445 ? 211.280 192.259 228.947 1.00 62.72 439 GLU C CA 1
ATOM 8272 C C . GLU C 1 445 ? 212.560 192.802 229.583 1.00 62.72 439 GLU C C 1
ATOM 8273 O O . GLU C 1 445 ? 212.717 194.019 229.728 1.00 62.72 439 GLU C O 1
ATOM 8279 N N . ARG C 1 446 ? 213.481 191.923 229.968 1.00 60.68 440 ARG C N 1
ATOM 8280 C CA . ARG C 1 446 ? 214.785 192.347 230.457 1.00 60.68 440 ARG C CA 1
ATOM 8281 C C . ARG C 1 446 ? 215.650 192.950 229.357 1.00 60.68 440 ARG C C 1
ATOM 8282 O O . ARG C 1 446 ? 216.505 193.795 229.645 1.00 60.68 440 ARG C O 1
ATOM 8290 N N . TYR C 1 447 ? 215.407 192.590 228.100 1.00 59.68 441 TYR C N 1
ATOM 8291 C CA . TYR C 1 447 ? 216.306 192.931 227.013 1.00 59.68 441 TYR C CA 1
ATOM 8292 C C . TYR C 1 447 ? 215.753 193.960 226.045 1.00 59.68 441 TYR C C 1
ATOM 8293 O O . TYR C 1 447 ? 216.545 194.625 225.373 1.00 59.68 441 TYR C O 1
ATOM 8302 N N . LEU C 1 448 ? 214.432 194.115 225.952 1.00 60.73 442 LEU C N 1
ATOM 8303 C CA . LEU C 1 448 ? 213.871 195.017 224.953 1.00 60.73 442 LEU C CA 1
ATOM 8304 C C . LEU C 1 448 ? 214.063 196.471 225.356 1.00 60.73 442 LEU C C 1
ATOM 8305 O O . LEU C 1 448 ? 214.470 197.303 224.537 1.00 60.73 442 LEU C O 1
ATOM 8310 N N . ALA C 1 449 ? 213.783 196.796 226.609 1.00 61.35 443 ALA C N 1
ATOM 8311 C CA . ALA C 1 449 ? 214.026 198.129 227.132 1.00 61.35 443 ALA C CA 1
ATOM 8312 C C . ALA C 1 449 ? 215.338 198.150 227.905 1.00 61.35 443 ALA C C 1
ATOM 8313 O O . ALA C 1 449 ? 215.952 197.114 228.163 1.00 61.35 443 ALA C O 1
ATOM 8315 N N . ALA C 1 450 ? 215.765 199.359 228.274 1.00 59.62 444 ALA C N 1
ATOM 8316 C CA . ALA C 1 450 ? 217.021 199.514 229.001 1.00 59.62 444 ALA C CA 1
ATOM 8317 C C . ALA C 1 450 ? 216.910 198.966 230.418 1.00 59.62 444 ALA C C 1
ATOM 8318 O O . ALA C 1 450 ? 217.710 198.120 230.829 1.00 59.62 444 ALA C O 1
ATOM 8320 N N . GLY C 1 451 ? 215.924 199.427 231.177 1.00 54.04 445 GLY C N 1
ATOM 8321 C CA . GLY C 1 451 ? 215.739 198.953 232.525 1.00 54.04 445 GLY C CA 1
ATOM 8322 C C . GLY C 1 451 ? 216.656 199.645 233.510 1.00 54.04 445 GLY C C 1
ATOM 8323 O O . GLY C 1 451 ? 217.638 200.285 233.134 1.00 54.04 445 GLY C O 1
ATOM 8324 N N . PRO C 1 452 ? 216.351 199.536 234.792 1.00 51.51 446 PRO C N 1
ATOM 8325 C CA . PRO C 1 452 ? 217.090 200.289 235.805 1.00 51.51 446 PRO C CA 1
ATOM 8326 C C . PRO C 1 452 ? 218.432 199.660 236.156 1.00 51.51 446 PRO C C 1
ATOM 8327 O O . PRO C 1 452 ? 218.800 198.595 235.676 1.00 51.51 446 PRO C O 1
ATOM 8331 N N . THR C 1 453 ? 219.161 200.362 237.022 1.00 52.00 447 THR C N 1
ATOM 8332 C CA . THR C 1 453 ? 220.560 200.046 237.281 1.00 52.00 447 THR C CA 1
ATOM 8333 C C . THR C 1 453 ? 220.701 198.800 238.148 1.00 52.00 447 THR C C 1
ATOM 8334 O O . THR C 1 453 ? 221.639 198.016 237.966 1.00 52.00 447 THR C O 1
ATOM 8338 N N . ILE C 1 454 ? 219.755 198.568 239.061 1.00 52.52 448 ILE C N 1
ATOM 8339 C CA . ILE C 1 454 ? 219.872 197.432 239.966 1.00 52.52 448 ILE C CA 1
ATOM 8340 C C . ILE C 1 454 ? 219.519 196.129 239.258 1.00 52.52 448 ILE C C 1
ATOM 8341 O O . ILE C 1 454 ? 219.799 195.045 239.771 1.00 52.52 448 ILE C O 1
ATOM 8346 N N . GLN C 1 455 ? 218.967 196.212 238.047 1.00 54.52 449 GLN C N 1
ATOM 8347 C CA . GLN C 1 455 ? 218.672 195.022 237.257 1.00 54.52 449 GLN C CA 1
ATOM 8348 C C . GLN C 1 455 ? 219.952 194.337 236.783 1.00 54.52 449 GLN C C 1
ATOM 8349 O O . GLN C 1 455 ? 219.936 193.153 236.430 1.00 54.52 449 GLN C O 1
ATOM 8355 N N . TYR C 1 456 ? 221.073 195.051 236.799 1.00 58.98 450 TYR C N 1
ATOM 8356 C CA . TYR C 1 456 ? 222.306 194.571 236.207 1.00 58.98 450 TYR C CA 1
ATOM 8357 C C . TYR C 1 456 ? 223.322 194.184 237.280 1.00 58.98 450 TYR C C 1
ATOM 8358 O O . TYR C 1 456 ? 223.021 194.122 238.474 1.00 58.98 450 TYR C O 1
ATOM 8367 N N . HIS C 1 457 ? 224.542 193.902 236.826 1.00 72.79 451 HIS C N 1
ATOM 8368 C CA . HIS C 1 457 ? 225.562 193.315 237.683 1.00 72.79 451 HIS C CA 1
ATOM 8369 C C . HIS C 1 457 ? 226.123 194.355 238.646 1.00 72.79 451 HIS C C 1
ATOM 8370 O O . HIS C 1 457 ? 226.066 195.558 238.385 1.00 72.79 451 HIS C O 1
ATOM 8377 N N . LYS C 1 458 ? 226.670 193.875 239.769 1.00 72.40 452 LYS C N 1
ATOM 8378 C CA . LYS C 1 458 ? 227.111 194.748 240.853 1.00 72.40 452 LYS C CA 1
ATOM 8379 C C . LYS C 1 458 ? 228.324 195.597 240.493 1.00 72.40 452 LYS C C 1
ATOM 8380 O O . LYS C 1 458 ? 228.570 196.609 241.158 1.00 72.40 452 LYS C O 1
ATOM 8386 N N . GLU C 1 459 ? 229.088 195.225 239.462 1.00 76.15 453 GLU C N 1
ATOM 8387 C CA . GLU C 1 459 ? 230.209 196.055 239.029 1.00 76.15 453 GLU C CA 1
ATOM 8388 C C . GLU C 1 459 ? 229.754 197.315 238.309 1.00 76.15 453 GLU C C 1
ATOM 8389 O O . GLU C 1 459 ? 230.573 198.209 238.069 1.00 76.15 453 GLU C O 1
ATOM 8395 N N . ARG C 1 460 ? 228.476 197.398 237.958 1.00 71.54 454 ARG C N 1
ATOM 8396 C CA . ARG C 1 460 ? 227.901 198.522 237.245 1.00 71.54 454 ARG C CA 1
ATOM 8397 C C . ARG C 1 460 ? 227.134 199.458 238.169 1.00 71.54 454 ARG C C 1
ATOM 8398 O O . ARG C 1 460 ? 226.842 200.596 237.784 1.00 71.54 454 ARG C O 1
ATOM 8406 N N . TRP C 1 461 ? 226.839 199.016 239.393 1.00 65.09 455 TRP C N 1
ATOM 8407 C CA . TRP C 1 461 ? 226.136 199.861 240.351 1.00 65.09 455 TRP C CA 1
ATOM 8408 C C . TRP C 1 461 ? 227.024 201.015 240.796 1.00 65.09 455 TRP C C 1
ATOM 8409 O O . TRP C 1 461 ? 226.655 202.187 240.645 1.00 65.09 455 TRP C O 1
ATOM 8420 N N . LEU C 1 462 ? 228.217 200.686 241.310 1.00 67.03 456 LEU C N 1
ATOM 8421 C CA . LEU C 1 462 ? 229.221 201.633 241.812 1.00 67.03 456 LEU C CA 1
ATOM 8422 C C . LEU C 1 462 ? 228.629 202.563 242.866 1.00 67.03 456 LEU C C 1
ATOM 8423 O O . LEU C 1 462 ? 228.777 203.785 242.815 1.00 67.03 456 LEU C O 1
ATOM 8428 N N . ALA C 1 463 ? 227.941 201.958 243.834 1.00 60.80 457 ALA C N 1
ATOM 8429 C CA . ALA C 1 463 ? 227.226 202.714 244.851 1.00 60.80 457 ALA C CA 1
ATOM 8430 C C . ALA C 1 463 ? 228.150 203.351 245.877 1.00 60.80 457 ALA C C 1
ATOM 8431 O O . ALA C 1 463 ? 227.707 204.229 246.621 1.00 60.80 457 ALA C O 1
ATOM 8433 N N . LYS C 1 464 ? 229.416 202.942 245.929 1.00 63.09 458 LYS C N 1
ATOM 8434 C CA . LYS C 1 464 ? 230.397 203.516 246.839 1.00 63.09 458 LYS C CA 1
ATOM 8435 C C . LYS C 1 464 ? 231.160 204.673 246.202 1.00 63.09 458 LYS C C 1
ATOM 8436 O O . LYS C 1 464 ? 232.184 205.112 246.737 1.00 63.09 458 LYS C O 1
ATOM 8442 N N . GLN C 1 465 ? 230.680 205.178 245.065 1.00 63.72 459 GLN C N 1
ATOM 8443 C CA . GLN C 1 465 ? 231.405 206.203 244.328 1.00 63.72 459 GLN C CA 1
ATOM 8444 C C . GLN C 1 465 ? 230.540 207.425 244.065 1.00 63.72 459 GLN C C 1
ATOM 8445 O O . GLN C 1 465 ? 230.775 208.158 243.099 1.00 63.72 459 GLN C O 1
ATOM 8451 N N . TRP C 1 466 ? 229.545 207.664 244.906 1.00 53.99 460 TRP C N 1
ATOM 8452 C CA . TRP C 1 466 ? 228.696 208.836 244.783 1.00 53.99 460 TRP C CA 1
ATOM 8453 C C . TRP C 1 466 ? 229.295 210.003 245.553 1.00 53.99 460 TRP C C 1
ATOM 8454 O O . TRP C 1 466 ? 229.987 209.820 246.555 1.00 53.99 460 TRP C O 1
ATOM 8465 N N . THR C 1 467 ? 229.019 211.210 245.072 1.00 57.33 461 THR C N 1
ATOM 8466 C CA . THR C 1 467 ? 229.593 212.419 245.643 1.00 57.33 461 THR C CA 1
ATOM 8467 C C . THR C 1 467 ? 228.495 213.457 245.792 1.00 57.33 461 THR C C 1
ATOM 8468 O O . THR C 1 467 ? 227.749 213.708 244.847 1.00 57.33 461 THR C O 1
ATOM 8472 N N . LEU C 1 468 ? 228.393 214.058 246.968 1.00 58.08 462 LEU C N 1
ATOM 8473 C CA . LEU C 1 468 ? 227.328 215.005 247.272 1.00 58.08 462 LEU C CA 1
ATOM 8474 C C . LEU C 1 468 ? 227.868 216.423 247.138 1.00 58.08 462 LEU C C 1
ATOM 8475 O O . LEU C 1 468 ? 228.677 216.867 247.956 1.00 58.08 462 LEU C O 1
ATOM 8480 N N . VAL C 1 469 ? 227.409 217.136 246.116 1.00 61.13 463 VAL C N 1
ATOM 8481 C CA . VAL C 1 469 ? 227.896 218.469 245.792 1.00 61.13 463 VAL C CA 1
ATOM 8482 C C . VAL C 1 469 ? 226.783 219.457 246.104 1.00 61.13 463 VAL C C 1
ATOM 8483 O O . VAL C 1 469 ? 225.783 219.527 245.384 1.00 61.13 463 VAL C O 1
ATOM 8487 N N . SER C 1 470 ? 226.946 220.225 247.175 1.00 68.58 464 SER C N 1
ATOM 8488 C CA . SER C 1 470 ? 225.931 221.179 247.585 1.00 68.58 464 SER C CA 1
ATOM 8489 C C . SER C 1 470 ? 226.603 222.464 248.037 1.00 68.58 464 SER C C 1
ATOM 8490 O O . SER C 1 470 ? 227.657 222.428 248.677 1.00 68.58 464 SER C O 1
ATOM 8493 N N . GLU C 1 471 ? 225.994 223.601 247.693 1.00 77.49 465 GLU C N 1
ATOM 8494 C CA . GLU C 1 471 ? 226.522 224.877 248.160 1.00 77.49 465 GLU C CA 1
ATOM 8495 C C . GLU C 1 471 ? 226.161 225.124 249.617 1.00 77.49 465 GLU C C 1
ATOM 8496 O O . GLU C 1 471 ? 226.849 225.884 250.306 1.00 77.49 465 GLU C O 1
ATOM 8502 N N . GLU C 1 472 ? 225.109 224.502 250.093 1.00 73.59 466 GLU C N 1
ATOM 8503 C CA . GLU C 1 472 ? 224.696 224.484 251.483 1.00 73.59 466 GLU C CA 1
ATOM 8504 C C . GLU C 1 472 ? 225.442 223.385 252.226 1.00 73.59 466 GLU C C 1
ATOM 8505 O O . GLU C 1 472 ? 225.773 222.351 251.640 1.00 73.59 466 GLU C O 1
ATOM 8511 N N . PRO C 1 473 ? 225.753 223.589 253.505 1.00 67.84 467 PRO C N 1
ATOM 8512 C CA . PRO C 1 473 ? 226.292 222.486 254.310 1.00 67.84 467 PRO C CA 1
ATOM 8513 C C . PRO C 1 473 ? 225.231 221.414 254.505 1.00 67.84 467 PRO C C 1
ATOM 8514 O O . PRO C 1 473 ? 224.098 221.702 254.894 1.00 67.84 467 PRO C O 1
ATOM 8518 N N . VAL C 1 474 ? 225.613 220.163 254.225 1.00 59.54 468 VAL C N 1
ATOM 8519 C CA . VAL C 1 474 ? 224.645 219.112 253.918 1.00 59.54 468 VAL C CA 1
ATOM 8520 C C . VAL C 1 474 ? 223.926 218.559 255.134 1.00 59.54 468 VAL C C 1
ATOM 8521 O O . VAL C 1 474 ? 223.078 217.672 254.985 1.00 59.54 468 VAL C O 1
ATOM 8525 N N . THR C 1 475 ? 224.228 219.047 256.330 1.00 58.84 469 THR C N 1
ATOM 8526 C CA . THR C 1 475 ? 223.472 218.668 257.511 1.00 58.84 469 THR C CA 1
ATOM 8527 C C . THR C 1 475 ? 222.236 219.528 257.725 1.00 58.84 469 THR C C 1
ATOM 8528 O O . THR C 1 475 ? 221.465 219.253 258.648 1.00 58.84 469 THR C O 1
ATOM 8532 N N . ASN C 1 476 ? 222.033 220.557 256.908 1.00 59.77 470 ASN C N 1
ATOM 8533 C CA . ASN C 1 476 ? 220.822 221.354 256.991 1.00 59.77 470 ASN C CA 1
ATOM 8534 C C . ASN C 1 476 ? 219.691 220.699 256.217 1.00 59.77 470 ASN C C 1
ATOM 8535 O O . ASN C 1 476 ? 219.912 219.983 255.239 1.00 59.77 470 ASN C O 1
ATOM 8540 N N . GLY C 1 477 ? 218.471 220.954 256.666 1.00 57.26 471 GLY C N 1
ATOM 8541 C CA . GLY C 1 477 ? 217.305 220.448 255.981 1.00 57.26 471 GLY C CA 1
ATOM 8542 C C . GLY C 1 477 ? 217.069 221.150 254.661 1.00 57.26 471 GLY C C 1
ATOM 8543 O O . GLY C 1 477 ? 217.679 222.168 254.335 1.00 57.26 471 GLY C O 1
ATOM 8544 N N . LEU C 1 478 ? 216.162 220.580 253.877 1.00 55.75 472 LEU C N 1
ATOM 8545 C CA . LEU C 1 478 ? 215.831 221.178 252.598 1.00 55.75 472 LEU C CA 1
ATOM 8546 C C . LEU C 1 478 ? 214.988 222.432 252.785 1.00 55.75 472 LEU C C 1
ATOM 8547 O O . LEU C 1 478 ? 214.346 222.642 253.816 1.00 55.75 472 LEU C O 1
ATOM 8552 N N . LYS C 1 479 ? 215.006 223.275 251.759 1.00 60.91 473 LYS C N 1
ATOM 8553 C CA . LYS C 1 479 ? 214.108 224.410 251.669 1.00 60.91 473 LYS C CA 1
ATOM 8554 C C . LYS C 1 479 ? 213.849 224.670 250.195 1.00 60.91 473 LYS C C 1
ATOM 8555 O O . LYS C 1 479 ? 214.427 224.017 249.325 1.00 60.91 473 LYS C O 1
ATOM 8561 N N . ASP C 1 480 ? 212.949 225.609 249.925 1.00 63.31 474 ASP C N 1
ATOM 8562 C CA . ASP C 1 480 ? 212.557 225.907 248.554 1.00 63.31 474 ASP C CA 1
ATOM 8563 C C . ASP C 1 480 ? 213.713 226.564 247.811 1.00 63.31 474 ASP C C 1
ATOM 8564 O O . ASP C 1 480 ? 214.095 227.698 248.113 1.00 63.31 474 ASP C O 1
ATOM 8569 N N . GLY C 1 481 ? 214.273 225.843 246.843 1.00 60.78 475 GLY C N 1
ATOM 8570 C CA . GLY C 1 481 ? 215.367 226.342 246.037 1.00 60.78 475 GLY C CA 1
ATOM 8571 C C . GLY C 1 481 ? 216.684 225.625 246.225 1.00 60.78 475 GLY C C 1
ATOM 8572 O O . GLY C 1 481 ? 217.678 226.038 245.618 1.00 60.78 475 GLY C O 1
ATOM 8573 N N . ILE C 1 482 ? 216.733 224.577 247.045 1.00 58.08 476 ILE C N 1
ATOM 8574 C CA . ILE C 1 482 ? 217.967 223.820 247.227 1.00 58.08 476 ILE C CA 1
ATOM 8575 C C . ILE C 1 482 ? 218.233 222.996 245.977 1.00 58.08 476 ILE C C 1
ATOM 8576 O O . ILE C 1 482 ? 217.385 222.215 245.535 1.00 58.08 476 ILE C O 1
ATOM 8581 N N . VAL C 1 483 ? 219.409 223.181 245.393 1.00 55.39 477 VAL C N 1
ATOM 8582 C CA . VAL C 1 483 ? 219.872 222.379 244.273 1.00 55.39 477 VAL C CA 1
ATOM 8583 C C . VAL C 1 483 ? 221.159 221.697 244.695 1.00 55.39 477 VAL C C 1
ATOM 8584 O O . VAL C 1 483 ? 222.089 222.360 245.167 1.00 55.39 477 VAL C O 1
ATOM 8588 N N . PHE C 1 484 ? 221.210 220.379 244.546 1.00 52.56 478 PHE C N 1
ATOM 8589 C CA . PHE C 1 484 ? 222.455 219.678 244.815 1.00 52.56 478 PHE C CA 1
ATOM 8590 C C . PHE C 1 484 ? 222.680 218.588 243.781 1.00 52.56 478 PHE C C 1
ATOM 8591 O O . PHE C 1 484 ? 221.750 218.089 243.148 1.00 52.56 478 PHE C O 1
ATOM 8599 N N . LEU C 1 485 ? 223.945 218.232 243.617 1.00 53.40 479 LEU C N 1
ATOM 8600 C CA . LEU C 1 485 ? 224.369 217.232 242.658 1.00 53.40 479 LEU C CA 1
ATOM 8601 C C . LEU C 1 485 ? 224.723 215.949 243.388 1.00 53.40 479 LEU C C 1
ATOM 8602 O O . LEU C 1 485 ? 225.334 215.978 244.458 1.00 53.40 479 LEU C O 1
ATOM 8607 N N . LEU C 1 486 ? 224.330 214.833 242.807 1.00 51.64 480 LEU C N 1
ATOM 8608 C CA . LEU C 1 486 ? 224.814 213.517 243.189 1.00 51.64 480 LEU C CA 1
ATOM 8609 C C . LEU C 1 486 ? 225.712 213.080 242.043 1.00 51.64 480 LEU C C 1
ATOM 8610 O O . LEU C 1 486 ? 225.260 212.470 241.077 1.00 51.64 480 LEU C O 1
ATOM 8615 N N . LYS C 1 487 ? 226.980 213.450 242.132 1.00 57.64 481 LYS C N 1
ATOM 8616 C CA . LYS C 1 487 ? 227.916 213.154 241.071 1.00 57.64 481 LYS C CA 1
ATOM 8617 C C . LYS C 1 487 ? 228.427 211.727 241.167 1.00 57.64 481 LYS C C 1
ATOM 8618 O O . LYS C 1 487 ? 228.442 211.097 242.226 1.00 57.64 481 LYS C O 1
ATOM 8624 N N . ARG C 1 488 ? 228.860 211.233 240.020 1.00 65.69 482 ARG C N 1
ATOM 8625 C CA . ARG C 1 488 ? 229.500 209.944 239.866 1.00 65.69 482 ARG C CA 1
ATOM 8626 C C . ARG C 1 488 ? 230.574 210.194 238.817 1.00 65.69 482 ARG C C 1
ATOM 8627 O O . ARG C 1 488 ? 230.681 211.305 238.292 1.00 65.69 482 ARG C O 1
ATOM 8635 N N . GLN C 1 489 ? 231.387 209.180 238.525 1.00 72.14 483 GLN C N 1
ATOM 8636 C CA . GLN C 1 489 ? 232.432 209.365 237.520 1.00 72.14 483 GLN C CA 1
ATOM 8637 C C . GLN C 1 489 ? 231.837 209.469 236.121 1.00 72.14 483 GLN C C 1
ATOM 8638 O O . GLN C 1 489 ? 232.465 210.007 235.202 1.00 72.14 483 GLN C O 1
ATOM 8644 N N . ASP C 1 490 ? 230.614 208.974 235.949 1.00 68.75 484 ASP C N 1
ATOM 8645 C CA . ASP C 1 490 ? 230.020 208.890 234.624 1.00 68.75 484 ASP C CA 1
ATOM 8646 C C . ASP C 1 490 ? 229.046 210.034 234.371 1.00 68.75 484 ASP C C 1
ATOM 8647 O O . ASP C 1 490 ? 229.022 210.606 233.276 1.00 68.75 484 ASP C O 1
ATOM 8652 N N . PHE C 1 491 ? 228.237 210.380 235.367 1.00 57.97 485 PHE C N 1
ATOM 8653 C CA . PHE C 1 491 ? 227.127 211.308 235.187 1.00 57.97 485 PHE C CA 1
ATOM 8654 C C . PHE C 1 491 ? 226.919 212.072 236.491 1.00 57.97 485 PHE C C 1
ATOM 8655 O O . PHE C 1 491 ? 227.763 212.017 237.395 1.00 57.97 485 PHE C O 1
ATOM 8663 N N . SER C 1 492 ? 225.794 212.773 236.594 1.00 54.14 486 SER C N 1
ATOM 8664 C CA . SER C 1 492 ? 225.439 213.500 237.801 1.00 54.14 486 SER C CA 1
ATOM 8665 C C . SER C 1 492 ? 223.924 213.605 237.894 1.00 54.14 486 SER C C 1
ATOM 8666 O O . SER C 1 492 ? 223.254 213.877 236.897 1.00 54.14 486 SER C O 1
ATOM 8669 N N . LEU C 1 493 ? 223.397 213.383 239.095 1.00 49.43 487 LEU C N 1
ATOM 8670 C CA . LEU C 1 493 ? 221.978 213.554 239.385 1.00 49.43 487 LEU C CA 1
ATOM 8671 C C . LEU C 1 493 ? 221.761 214.966 239.908 1.00 49.43 487 LEU C C 1
ATOM 8672 O O . LEU C 1 493 ? 222.131 215.274 241.041 1.00 49.43 487 LEU C O 1
ATOM 8677 N N . VAL C 1 494 ? 221.163 215.820 239.095 1.00 51.09 488 VAL C N 1
ATOM 8678 C CA . VAL C 1 494 ? 220.859 217.186 239.491 1.00 51.09 488 VAL C CA 1
ATOM 8679 C C . VAL C 1 494 ? 219.512 217.160 240.196 1.00 51.09 488 VAL C C 1
ATOM 8680 O O . VAL C 1 494 ? 218.519 216.699 239.626 1.00 51.09 488 VAL C O 1
ATOM 8684 N N . VAL C 1 495 ? 219.471 217.645 241.433 1.00 49.65 489 VAL C N 1
ATOM 8685 C CA . VAL C 1 495 ? 218.275 217.585 242.260 1.00 49.65 489 VAL C CA 1
ATOM 8686 C C . VAL C 1 495 ? 217.855 219.004 242.596 1.00 49.65 489 VAL C C 1
ATOM 8687 O O . VAL C 1 495 ? 218.621 219.752 243.218 1.00 49.65 489 VAL C O 1
ATOM 8691 N N . SER C 1 496 ? 216.642 219.364 242.187 1.00 52.76 490 SER C N 1
ATOM 8692 C CA . SER C 1 496 ? 216.026 220.643 242.503 1.00 52.76 490 SER C CA 1
ATOM 8693 C C . SER C 1 496 ? 214.908 220.430 243.510 1.00 52.76 490 SER C C 1
ATOM 8694 O O . SER C 1 496 ? 214.111 219.499 243.374 1.00 52.76 490 SER C O 1
ATOM 8697 N N . THR C 1 497 ? 214.846 221.298 244.512 1.00 55.81 491 THR C N 1
ATOM 8698 C CA . THR C 1 497 ? 213.863 221.198 245.581 1.00 55.81 491 THR C CA 1
ATOM 8699 C C . THR C 1 497 ? 212.863 222.334 245.451 1.00 55.81 491 THR C C 1
ATOM 8700 O O . THR C 1 497 ? 213.256 223.498 245.330 1.00 55.81 491 THR C O 1
ATOM 8704 N N . LYS C 1 498 ? 211.579 221.999 245.465 1.00 54.39 492 LYS C N 1
ATOM 8705 C CA . LYS C 1 498 ? 210.522 222.991 245.546 1.00 54.39 492 LYS C CA 1
ATOM 8706 C C . LYS C 1 498 ? 209.618 222.661 246.720 1.00 54.39 492 LYS C C 1
ATOM 8707 O O . LYS C 1 498 ? 209.462 221.501 247.091 1.00 54.39 492 LYS C O 1
ATOM 8713 N N . LYS C 1 499 ? 209.047 223.688 247.327 1.00 54.35 493 LYS C N 1
ATOM 8714 C CA . LYS C 1 499 ? 208.139 223.491 248.443 1.00 54.35 493 LYS C CA 1
ATOM 8715 C C . LYS C 1 499 ? 206.794 223.030 247.905 1.00 54.35 493 LYS C C 1
ATOM 8716 O O . LYS C 1 499 ? 206.305 223.568 246.908 1.00 54.35 493 LYS C O 1
ATOM 8722 N N . VAL C 1 500 ? 206.225 222.007 248.537 1.00 53.86 494 VAL C N 1
ATOM 8723 C CA . VAL C 1 500 ? 204.851 221.600 248.246 1.00 53.86 494 VAL C CA 1
ATOM 8724 C C . VAL C 1 500 ? 203.930 222.738 248.666 1.00 53.86 494 VAL C C 1
ATOM 8725 O O . VAL C 1 500 ? 203.986 223.176 249.827 1.00 53.86 494 VAL C O 1
ATOM 8729 N N . PRO C 1 501 ? 203.100 223.265 247.772 1.00 54.41 495 PRO C N 1
ATOM 8730 C CA . PRO C 1 501 ? 202.383 224.507 248.064 1.00 54.41 495 PRO C CA 1
ATOM 8731 C C . PRO C 1 501 ? 201.254 224.318 249.064 1.00 54.41 495 PRO C C 1
ATOM 8732 O O . PRO C 1 501 ? 200.730 223.222 249.266 1.00 54.41 495 PRO C O 1
ATOM 8736 N N . PHE C 1 502 ? 200.908 225.427 249.708 1.00 57.54 496 PHE C N 1
ATOM 8737 C CA . PHE C 1 502 ? 199.793 225.453 250.639 1.00 57.54 496 PHE C CA 1
ATOM 8738 C C . PHE C 1 502 ? 198.490 225.305 249.871 1.00 57.54 496 PHE C C 1
ATOM 8739 O O . PHE C 1 502 ? 198.292 225.954 248.844 1.00 57.54 496 PHE C O 1
ATOM 8747 N N . PHE C 1 503 ? 197.601 224.452 250.362 1.00 55.20 497 PHE C N 1
ATOM 8748 C CA . PHE C 1 503 ? 196.316 224.231 249.720 1.00 55.20 497 PHE C CA 1
ATOM 8749 C C . PHE C 1 503 ? 195.208 224.867 250.540 1.00 55.20 497 PHE C C 1
ATOM 8750 O O . PHE C 1 503 ? 195.213 224.799 251.769 1.00 55.20 497 PHE C O 1
ATOM 8758 N N . LYS C 1 504 ? 194.262 225.495 249.856 1.00 60.72 498 LYS C N 1
ATOM 8759 C CA . LYS C 1 504 ? 193.038 225.961 250.491 1.00 60.72 498 LYS C CA 1
ATOM 8760 C C . LYS C 1 504 ? 191.887 225.262 249.784 1.00 60.72 498 LYS C C 1
ATOM 8761 O O . LYS C 1 504 ? 191.425 225.713 248.734 1.00 60.72 498 LYS C O 1
ATOM 8767 N N . LEU C 1 505 ? 191.437 224.149 250.350 1.00 57.61 499 LEU C N 1
ATOM 8768 C CA . LEU C 1 505 ? 190.239 223.498 249.852 1.00 57.61 499 LEU C CA 1
ATOM 8769 C C . LEU C 1 505 ? 188.995 224.206 250.359 1.00 57.61 499 LEU C C 1
ATOM 8770 O O . LEU C 1 505 ? 188.905 224.583 251.530 1.00 57.61 499 LEU C O 1
ATOM 8775 N N . SER C 1 506 ? 188.039 224.390 249.462 1.00 61.95 500 SER C N 1
ATOM 8776 C CA . SER C 1 506 ? 186.689 224.785 249.810 1.00 61.95 500 SER C CA 1
ATOM 8777 C C . SER C 1 506 ? 185.775 223.597 249.565 1.00 61.95 500 SER C C 1
ATOM 8778 O O . SER C 1 506 ? 186.124 222.667 248.838 1.00 61.95 500 SER C O 1
ATOM 8781 N N . GLU C 1 507 ? 184.605 223.617 250.187 1.00 68.13 501 GLU C N 1
ATOM 8782 C CA . GLU C 1 507 ? 183.633 222.553 250.003 1.00 68.13 501 GLU C CA 1
ATOM 8783 C C . GLU C 1 507 ? 182.461 223.087 249.196 1.00 68.13 501 GLU C C 1
ATOM 8784 O O . GLU C 1 507 ? 181.964 224.184 249.465 1.00 68.13 501 GLU C O 1
ATOM 8790 N N . GLU C 1 508 ? 182.033 222.314 248.206 1.00 74.34 502 GLU C N 1
ATOM 8791 C CA . GLU C 1 508 ? 180.872 222.635 247.393 1.00 74.34 502 GLU C CA 1
ATOM 8792 C C . GLU C 1 508 ? 179.975 221.414 247.350 1.00 74.34 502 GLU C C 1
ATOM 8793 O O . GLU C 1 508 ? 180.422 220.329 246.971 1.00 74.34 502 GLU C O 1
ATOM 8799 N N . PHE C 1 509 ? 178.720 221.584 247.741 1.00 84.65 503 PHE C N 1
ATOM 8800 C CA . PHE C 1 509 ? 177.760 220.493 247.714 1.00 84.65 503 PHE C CA 1
ATOM 8801 C C . PHE C 1 509 ? 176.967 220.553 246.419 1.00 84.65 503 PHE C C 1
ATOM 8802 O O . PHE C 1 509 ? 176.432 221.606 246.060 1.00 84.65 503 PHE C O 1
ATOM 8810 N N . VAL C 1 510 ? 176.899 219.425 245.722 1.00 88.30 504 VAL C N 1
ATOM 8811 C CA . VAL C 1 510 ? 176.039 219.286 244.558 1.00 88.30 504 VAL C CA 1
ATOM 8812 C C . VAL C 1 510 ? 174.965 218.260 244.883 1.00 88.30 504 VAL C C 1
ATOM 8813 O O . VAL C 1 510 ? 175.140 217.395 245.747 1.00 88.30 504 VAL C O 1
ATOM 8817 N N . ASP C 1 511 ? 173.857 218.379 244.210 1.00 93.85 505 ASP C N 1
ATOM 8818 C CA . ASP C 1 511 ? 172.777 217.419 244.376 1.00 93.85 505 ASP C CA 1
ATOM 8819 C C . ASP C 1 511 ? 172.840 216.400 243.244 1.00 93.85 505 ASP C C 1
ATOM 8820 O O . ASP C 1 511 ? 172.894 216.795 242.073 1.00 93.85 505 ASP C O 1
ATOM 8825 N N . PRO C 1 512 ? 172.873 215.096 243.548 1.00 93.80 506 PRO C N 1
ATOM 8826 C CA . PRO C 1 512 ? 172.771 214.088 242.477 1.00 93.80 506 PRO C CA 1
ATOM 8827 C C . PRO C 1 512 ? 171.455 214.126 241.715 1.00 93.80 506 PRO C C 1
ATOM 8828 O O . PRO C 1 512 ? 171.408 213.658 240.571 1.00 93.80 506 PRO C O 1
ATOM 8832 N N . LYS C 1 513 ? 170.390 214.664 242.311 1.00 93.02 507 LYS C N 1
ATOM 8833 C CA . LYS C 1 513 ? 169.162 214.934 241.581 1.00 93.02 507 LYS C CA 1
ATOM 8834 C C . LYS C 1 513 ? 169.320 216.086 240.593 1.00 93.02 507 LYS C C 1
ATOM 8835 O O . LYS C 1 513 ? 168.658 216.090 239.551 1.00 93.02 507 LYS C O 1
ATOM 8841 N N . SER C 1 514 ? 170.218 217.033 240.868 1.00 91.04 508 SER C N 1
ATOM 8842 C CA . SER C 1 514 ? 170.342 218.248 240.071 1.00 91.04 508 SER C CA 1
ATOM 8843 C C . SER C 1 514 ? 171.117 218.060 238.772 1.00 91.04 508 SER C C 1
ATOM 8844 O O . SER C 1 514 ? 171.392 219.054 238.093 1.00 91.04 508 SER C O 1
ATOM 8847 N N . HIS C 1 515 ? 171.481 216.833 238.407 1.00 87.48 509 HIS C N 1
ATOM 8848 C CA . HIS C 1 515 ? 172.160 216.581 237.138 1.00 87.48 509 HIS C CA 1
ATOM 8849 C C . HIS C 1 515 ? 171.089 216.304 236.092 1.00 87.48 509 HIS C C 1
ATOM 8850 O O . HIS C 1 515 ? 170.640 215.172 235.915 1.00 87.48 509 HIS C O 1
ATOM 8857 N N . LYS C 1 516 ? 170.671 217.354 235.391 1.00 87.01 510 LYS C N 1
ATOM 8858 C CA . LYS C 1 516 ? 169.629 217.263 234.380 1.00 87.01 510 LYS C CA 1
ATOM 8859 C C . LYS C 1 516 ? 170.187 217.685 233.030 1.00 87.01 510 LYS C C 1
ATOM 8860 O O . LYS C 1 516 ? 171.080 218.534 232.956 1.00 87.01 510 LYS C O 1
ATOM 8866 N N . PHE C 1 517 ? 169.637 217.105 231.967 1.00 84.49 511 PHE C N 1
ATOM 8867 C CA . PHE C 1 517 ? 170.234 217.134 230.642 1.00 84.49 511 PHE C CA 1
ATOM 8868 C C . PHE C 1 517 ? 169.185 217.404 229.572 1.00 84.49 511 PHE C C 1
ATOM 8869 O O . PHE C 1 517 ? 167.996 217.128 229.749 1.00 84.49 511 PHE C O 1
ATOM 8877 N N . VAL C 1 518 ? 169.644 217.972 228.458 1.00 86.18 512 VAL C N 1
ATOM 8878 C CA . VAL C 1 518 ? 168.818 218.220 227.285 1.00 86.18 512 VAL C CA 1
ATOM 8879 C C . VAL C 1 518 ? 169.485 217.559 226.089 1.00 86.18 512 VAL C C 1
ATOM 8880 O O . VAL C 1 518 ? 170.589 217.019 226.194 1.00 86.18 512 VAL C O 1
ATOM 8884 N N . MET C 1 519 ? 168.803 217.596 224.944 1.00 86.91 513 MET C N 1
ATOM 8885 C CA . MET C 1 519 ? 169.290 216.956 223.728 1.00 86.91 513 MET C CA 1
ATOM 8886 C C . MET C 1 519 ? 169.929 217.959 222.761 1.00 86.91 513 MET C C 1
ATOM 8887 O O . MET C 1 519 ? 170.505 217.571 221.736 1.00 86.91 513 MET C O 1
ATOM 8892 N N . ARG C 1 520 ? 169.900 219.245 223.083 1.00 91.46 514 ARG C N 1
ATOM 8893 C CA . ARG C 1 520 ? 170.371 220.274 222.167 1.00 91.46 514 ARG C CA 1
ATOM 8894 C C . ARG C 1 520 ? 171.784 220.695 222.539 1.00 91.46 514 ARG C C 1
ATOM 8895 O O . ARG C 1 520 ? 172.015 221.165 223.658 1.00 91.46 514 ARG C O 1
ATOM 8903 N N . LEU C 1 521 ? 172.711 220.520 221.593 1.00 89.37 515 LEU C N 1
ATOM 8904 C CA . LEU C 1 521 ? 174.105 220.984 221.666 1.00 89.37 515 LEU C CA 1
ATOM 8905 C C . LEU C 1 521 ? 174.850 220.407 222.870 1.00 89.37 515 LEU C C 1
ATOM 8906 O O . LEU C 1 521 ? 176.068 220.236 222.834 1.00 89.37 515 LEU C O 1
ATOM 8911 N N . VAL D 1 115 ? 220.177 184.827 145.422 1.00 100.28 109 VAL D N 1
ATOM 8912 C CA . VAL D 1 115 ? 220.320 186.270 145.283 1.00 100.28 109 VAL D CA 1
ATOM 8913 C C . VAL D 1 115 ? 221.150 186.550 144.028 1.00 100.28 109 VAL D C 1
ATOM 8914 O O . VAL D 1 115 ? 221.172 187.667 143.511 1.00 100.28 109 VAL D O 1
ATOM 8918 N N . ALA D 1 116 ? 221.816 185.509 143.521 1.00 100.92 110 ALA D N 1
ATOM 8919 C CA . ALA D 1 116 ? 222.587 185.659 142.291 1.00 100.92 110 ALA D CA 1
ATOM 8920 C C . ALA D 1 116 ? 221.672 185.719 141.075 1.00 100.92 110 ALA D C 1
ATOM 8921 O O . ALA D 1 116 ? 222.008 186.352 140.065 1.00 100.92 110 ALA D O 1
ATOM 8923 N N . ALA D 1 117 ? 220.510 185.066 141.156 1.00 98.55 111 ALA D N 1
ATOM 8924 C CA . ALA D 1 117 ? 219.555 185.105 140.053 1.00 98.55 111 ALA D CA 1
ATOM 8925 C C . ALA D 1 117 ? 218.938 186.489 139.908 1.00 98.55 111 ALA D C 1
ATOM 8926 O O . ALA D 1 117 ? 218.628 186.922 138.793 1.00 98.55 111 ALA D O 1
ATOM 8928 N N . GLY D 1 118 ? 218.778 187.208 141.022 1.00 97.38 112 GLY D N 1
ATOM 8929 C CA . GLY D 1 118 ? 218.289 188.575 140.946 1.00 97.38 112 GLY D CA 1
ATOM 8930 C C . GLY D 1 118 ? 219.280 189.515 140.288 1.00 97.38 112 GLY D C 1
ATOM 8931 O O . GLY D 1 118 ? 218.899 190.372 139.487 1.00 97.38 112 GLY D O 1
ATOM 8932 N N . ALA D 1 119 ? 220.571 189.346 140.592 1.00 96.01 113 ALA D N 1
ATOM 8933 C CA . ALA D 1 119 ? 221.600 190.149 139.937 1.00 96.01 113 ALA D CA 1
ATOM 8934 C C . ALA D 1 119 ? 221.732 189.780 138.465 1.00 96.01 113 ALA D C 1
ATOM 8935 O O . ALA D 1 119 ? 221.997 190.648 137.623 1.00 96.01 113 ALA D O 1
ATOM 8937 N N . THR D 1 120 ? 221.527 188.500 138.135 1.00 96.78 114 THR D N 1
ATOM 8938 C CA . THR D 1 120 ? 221.544 188.073 136.739 1.00 96.78 114 THR D CA 1
ATOM 8939 C C . THR D 1 120 ? 220.379 188.678 135.961 1.00 96.78 114 THR D C 1
ATOM 8940 O O . THR D 1 120 ? 220.564 189.169 134.839 1.00 96.78 114 THR D O 1
ATOM 8944 N N . LEU D 1 121 ? 219.180 188.679 136.556 1.00 94.77 115 LEU D N 1
ATOM 8945 C CA . LEU D 1 121 ? 218.025 189.311 135.923 1.00 94.77 115 LEU D CA 1
ATOM 8946 C C . LEU D 1 121 ? 218.206 190.817 135.797 1.00 94.77 115 LEU D C 1
ATOM 8947 O O . LEU D 1 121 ? 217.793 191.408 134.796 1.00 94.77 115 LEU D O 1
ATOM 8952 N N . ALA D 1 122 ? 218.842 191.449 136.789 1.00 94.16 116 ALA D N 1
ATOM 8953 C CA . ALA D 1 122 ? 219.075 192.889 136.725 1.00 94.16 116 ALA D CA 1
ATOM 8954 C C . ALA D 1 122 ? 220.059 193.247 135.618 1.00 94.16 116 ALA D C 1
ATOM 8955 O O . ALA D 1 122 ? 219.819 194.183 134.844 1.00 94.16 116 ALA D O 1
ATOM 8957 N N . LEU D 1 123 ? 221.157 192.492 135.510 1.00 96.02 117 LEU D N 1
ATOM 8958 C CA . LEU D 1 123 ? 222.145 192.755 134.468 1.00 96.02 117 LEU D CA 1
ATOM 8959 C C . LEU D 1 123 ? 221.584 192.458 133.082 1.00 96.02 117 LEU D C 1
ATOM 8960 O O . LEU D 1 123 ? 221.820 193.220 132.135 1.00 96.02 117 LEU D O 1
ATOM 8965 N N . LEU D 1 124 ? 220.814 191.372 132.953 1.00 94.89 118 LEU D N 1
ATOM 8966 C CA . LEU D 1 124 ? 220.201 191.030 131.674 1.00 94.89 118 LEU D CA 1
ATOM 8967 C C . LEU D 1 124 ? 219.159 192.063 131.268 1.00 94.89 118 LEU D C 1
ATOM 8968 O O . LEU D 1 124 ? 219.087 192.453 130.099 1.00 94.89 118 LEU D O 1
ATOM 8973 N N . SER D 1 125 ? 218.364 192.543 132.228 1.00 92.19 119 SER D N 1
ATOM 8974 C CA . SER D 1 125 ? 217.346 193.539 131.928 1.00 92.19 119 SER D CA 1
ATOM 8975 C C . SER D 1 125 ? 217.960 194.893 131.612 1.00 92.19 119 SER D C 1
ATOM 8976 O O . SER D 1 125 ? 217.373 195.675 130.862 1.00 92.19 119 SER D O 1
ATOM 8979 N N . PHE D 1 126 ? 219.131 195.194 132.170 1.00 94.67 120 PHE D N 1
ATOM 8980 C CA . PHE D 1 126 ? 219.776 196.449 131.807 1.00 94.67 120 PHE D CA 1
ATOM 8981 C C . PHE D 1 126 ? 220.448 196.360 130.442 1.00 94.67 120 PHE D C 1
ATOM 8982 O O . PHE D 1 126 ? 220.449 197.339 129.688 1.00 94.67 120 PHE D O 1
ATOM 8990 N N . LEU D 1 127 ? 221.024 195.205 130.101 1.00 96.42 121 LEU D N 1
ATOM 8991 C CA . LEU D 1 127 ? 221.732 195.077 128.832 1.00 96.42 121 LEU D CA 1
ATOM 8992 C C . LEU D 1 127 ? 220.822 194.742 127.656 1.00 96.42 121 LEU D C 1
ATOM 8993 O O . LEU D 1 127 ? 221.244 194.911 126.507 1.00 96.42 121 LEU D O 1
ATOM 8998 N N . THR D 1 128 ? 219.602 194.270 127.911 1.00 95.77 122 THR D N 1
ATOM 8999 C CA . THR D 1 128 ? 218.693 193.899 126.828 1.00 95.77 122 THR D CA 1
ATOM 9000 C C . THR D 1 128 ? 218.235 195.057 125.924 1.00 95.77 122 THR D C 1
ATOM 9001 O O . THR D 1 128 ? 218.203 194.846 124.698 1.00 95.77 122 THR D O 1
ATOM 9005 N N . PRO D 1 129 ? 217.891 196.269 126.410 1.00 95.93 123 PRO D N 1
ATOM 9006 C CA . PRO D 1 129 ? 217.583 197.339 125.438 1.00 95.93 123 PRO D CA 1
ATOM 9007 C C . PRO D 1 129 ? 218.787 197.797 124.639 1.00 95.93 123 PRO D C 1
ATOM 9008 O O . PRO D 1 129 ? 218.649 198.128 123.453 1.00 95.93 123 PRO D O 1
ATOM 9012 N N . LEU D 1 130 ? 219.971 197.815 125.258 1.00 98.94 124 LEU D N 1
ATOM 9013 C CA . LEU D 1 130 ? 221.184 198.164 124.529 1.00 98.94 124 LEU D CA 1
ATOM 9014 C C . LEU D 1 130 ? 221.522 197.113 123.484 1.00 98.94 124 LEU D C 1
ATOM 9015 O O . LEU D 1 130 ? 221.985 197.456 122.392 1.00 98.94 124 LEU D O 1
ATOM 9020 N N . ALA D 1 131 ? 221.258 195.840 123.779 1.00 99.51 125 ALA D N 1
ATOM 9021 C CA . ALA D 1 131 ? 221.432 194.800 122.773 1.00 99.51 125 ALA D CA 1
ATOM 9022 C C . ALA D 1 131 ? 220.422 194.952 121.643 1.00 99.51 125 ALA D C 1
ATOM 9023 O O . ALA D 1 131 ? 220.779 194.802 120.468 1.00 99.51 125 ALA D O 1
ATOM 9025 N N . PHE D 1 132 ? 219.170 195.291 121.977 1.00 98.75 126 PHE D N 1
ATOM 9026 C CA . PHE D 1 132 ? 218.143 195.454 120.950 1.00 98.75 126 PHE D CA 1
ATOM 9027 C C . PHE D 1 132 ? 218.421 196.657 120.059 1.00 98.75 126 PHE D C 1
ATOM 9028 O O . PHE D 1 132 ? 218.008 196.673 118.895 1.00 98.75 126 PHE D O 1
ATOM 9036 N N . LEU D 1 133 ? 219.104 197.669 120.584 1.00 100.50 127 LEU D N 1
ATOM 9037 C CA . LEU D 1 133 ? 219.479 198.808 119.761 1.00 100.50 127 LEU D CA 1
ATOM 9038 C C . LEU D 1 133 ? 220.778 198.607 118.996 1.00 100.50 127 LEU D C 1
ATOM 9039 O O . LEU D 1 133 ? 220.925 199.173 117.909 1.00 100.50 127 LEU D O 1
ATOM 9044 N N . LEU D 1 134 ? 221.720 197.825 119.522 1.00 104.48 128 LEU D N 1
ATOM 9045 C CA . LEU D 1 134 ? 223.042 197.741 118.919 1.00 104.48 128 LEU D CA 1
ATOM 9046 C C . LEU D 1 134 ? 223.261 196.509 118.052 1.00 104.48 128 LEU D C 1
ATOM 9047 O O . LEU D 1 134 ? 224.266 196.460 117.338 1.00 104.48 128 LEU D O 1
ATOM 9052 N N . LEU D 1 135 ? 222.370 195.520 118.078 1.00 108.15 129 LEU D N 1
ATOM 9053 C CA . LEU D 1 135 ? 222.552 194.416 117.133 1.00 108.15 129 LEU D CA 1
ATOM 9054 C C . LEU D 1 135 ? 222.239 194.718 115.657 1.00 108.15 129 LEU D C 1
ATOM 9055 O O . LEU D 1 135 ? 222.957 194.179 114.803 1.00 108.15 129 LEU D O 1
ATOM 9060 N N . PRO D 1 136 ? 221.221 195.505 115.271 1.00 111.32 130 PRO D N 1
ATOM 9061 C CA . PRO D 1 136 ? 221.035 195.782 113.823 1.00 111.32 130 PRO D CA 1
ATOM 9062 C C . PRO D 1 136 ? 222.125 196.647 113.193 1.00 111.32 130 PRO D C 1
ATOM 9063 O O . PRO D 1 136 ? 222.449 196.405 112.022 1.00 111.32 130 PRO D O 1
ATOM 9067 N N . PRO D 1 137 ? 222.726 197.655 113.864 1.00 111.38 131 PRO D N 1
ATOM 9068 C CA . PRO D 1 137 ? 223.891 198.296 113.221 1.00 111.38 131 PRO D CA 1
ATOM 9069 C C . PRO D 1 137 ? 225.137 197.427 113.171 1.00 111.38 131 PRO D C 1
ATOM 9070 O O . PRO D 1 137 ? 226.006 197.683 112.329 1.00 111.38 131 PRO D O 1
ATOM 9074 N N . LEU D 1 138 ? 225.261 196.417 114.029 1.00 110.78 132 LEU D N 1
ATOM 9075 C CA . LEU D 1 138 ? 226.446 195.571 113.988 1.00 110.78 132 LEU D CA 1
ATOM 9076 C C . LEU D 1 138 ? 226.291 194.376 113.058 1.00 110.78 132 LEU D C 1
ATOM 9077 O O . LEU D 1 138 ? 227.293 193.854 112.559 1.00 110.78 132 LEU D O 1
ATOM 9082 N N . LEU D 1 139 ? 225.064 193.922 112.808 1.00 112.81 133 LEU D N 1
ATOM 9083 C CA . LEU D 1 139 ? 224.911 192.711 112.014 1.00 112.81 133 LEU D CA 1
ATOM 9084 C C . LEU D 1 139 ? 224.503 192.999 110.572 1.00 112.81 133 LEU D C 1
ATOM 9085 O O . LEU D 1 139 ? 225.184 192.558 109.641 1.00 112.81 133 LEU D O 1
ATOM 9090 N N . TRP D 1 140 ? 223.409 193.729 110.355 1.00 117.28 134 TRP D N 1
ATOM 9091 C CA . TRP D 1 140 ? 223.019 194.139 109.003 1.00 117.28 134 TRP D CA 1
ATOM 9092 C C . TRP D 1 140 ? 222.965 195.667 108.967 1.00 117.28 134 TRP D C 1
ATOM 9093 O O . TRP D 1 140 ? 221.928 196.294 109.182 1.00 117.28 134 TRP D O 1
ATOM 9104 N N . ARG D 1 141 ? 224.109 196.289 108.694 1.00 119.33 135 ARG D N 1
ATOM 9105 C CA . ARG D 1 141 ? 224.138 197.744 108.647 1.00 119.33 135 ARG D CA 1
ATOM 9106 C C . ARG D 1 141 ? 223.710 198.285 107.290 1.00 119.33 135 ARG D C 1
ATOM 9107 O O . ARG D 1 141 ? 222.884 199.202 107.224 1.00 119.33 135 ARG D O 1
ATOM 9115 N N . GLU D 1 142 ? 224.250 197.731 106.202 1.00 123.18 136 GLU D N 1
ATOM 9116 C CA . GLU D 1 142 ? 223.901 198.214 104.872 1.00 123.18 136 GLU D CA 1
ATOM 9117 C C . GLU D 1 142 ? 222.514 197.753 104.442 1.00 123.18 136 GLU D C 1
ATOM 9118 O O . GLU D 1 142 ? 221.866 198.426 103.633 1.00 123.18 136 GLU D O 1
ATOM 9124 N N . GLU D 1 143 ? 222.049 196.617 104.967 1.00 122.26 137 GLU D N 1
ATOM 9125 C CA . GLU D 1 143 ? 220.676 196.182 104.737 1.00 122.26 137 GLU D CA 1
ATOM 9126 C C . GLU D 1 143 ? 219.673 197.072 105.462 1.00 122.26 137 GLU D C 1
ATOM 9127 O O . GLU D 1 143 ? 218.527 197.197 105.014 1.00 122.26 137 GLU D O 1
ATOM 9133 N N . LEU D 1 144 ? 220.099 197.724 106.540 1.00 120.15 138 LEU D N 1
ATOM 9134 C CA . LEU D 1 144 ? 219.195 198.465 107.409 1.00 120.15 138 LEU D CA 1
ATOM 9135 C C . LEU D 1 144 ? 218.696 199.736 106.731 1.00 120.15 138 LEU D C 1
ATOM 9136 O O . LEU D 1 144 ? 219.464 200.462 106.093 1.00 120.15 138 LEU D O 1
ATOM 9141 N N . GLU D 1 145 ? 217.402 200.000 106.872 1.00 120.96 139 GLU D N 1
ATOM 9142 C CA . GLU D 1 145 ? 216.817 201.202 106.289 1.00 120.96 139 GLU D CA 1
ATOM 9143 C C . GLU D 1 145 ? 217.217 202.425 107.105 1.00 120.96 139 GLU D C 1
ATOM 9144 O O . GLU D 1 145 ? 217.224 202.364 108.338 1.00 120.96 139 GLU D O 1
ATOM 9150 N N . PRO D 1 146 ? 217.560 203.539 106.464 1.00 122.37 140 PRO D N 1
ATOM 9151 C CA . PRO D 1 146 ? 217.780 204.775 107.218 1.00 122.37 140 PRO D CA 1
ATOM 9152 C C . PRO D 1 146 ? 216.460 205.370 107.678 1.00 122.37 140 PRO D C 1
ATOM 9153 O O . PRO D 1 146 ? 215.451 205.332 106.970 1.00 122.37 140 PRO D O 1
ATOM 9157 N N . CYS D 1 147 ? 216.474 205.916 108.890 1.00 119.15 141 CYS D N 1
ATOM 9158 C CA . CYS D 1 147 ? 215.290 206.529 109.468 1.00 119.15 141 CYS D CA 1
ATOM 9159 C C . CYS D 1 147 ? 215.653 207.907 110.003 1.00 119.15 141 CYS D C 1
ATOM 9160 O O . CYS D 1 147 ? 216.821 208.211 110.258 1.00 119.15 141 CYS D O 1
ATOM 9163 N N . GLY D 1 148 ? 214.629 208.740 110.173 1.00 114.91 142 GLY D N 1
ATOM 9164 C CA . GLY D 1 148 ? 214.835 210.143 110.470 1.00 114.91 142 GLY D CA 1
ATOM 9165 C C . GLY D 1 148 ? 215.196 210.469 111.904 1.00 114.91 142 GLY D C 1
ATOM 9166 O O . GLY D 1 148 ? 215.794 209.656 112.614 1.00 114.91 142 GLY D O 1
ATOM 9167 N N . THR D 1 149 ? 214.825 211.675 112.337 1.00 110.76 143 THR D N 1
ATOM 9168 C CA . THR D 1 149 ? 215.174 212.159 113.665 1.00 110.76 143 THR D CA 1
ATOM 9169 C C . THR D 1 149 ? 214.320 211.547 114.765 1.00 110.76 143 THR D C 1
ATOM 9170 O O . THR D 1 149 ? 214.658 211.698 115.947 1.00 110.76 143 THR D O 1
ATOM 9174 N N . ALA D 1 150 ? 213.220 210.878 114.403 1.00 107.53 144 ALA D N 1
ATOM 9175 C CA . ALA D 1 150 ? 212.397 210.197 115.397 1.00 107.53 144 ALA D CA 1
ATOM 9176 C C . ALA D 1 150 ? 213.172 209.077 116.075 1.00 107.53 144 ALA D C 1
ATOM 9177 O O . ALA D 1 150 ? 213.061 208.888 117.294 1.00 107.53 144 ALA D O 1
ATOM 9179 N N . CYS D 1 151 ? 214.000 208.362 115.304 1.00 108.99 145 CYS D N 1
ATOM 9180 C CA . CYS D 1 151 ? 214.840 207.303 115.856 1.00 108.99 145 CYS D CA 1
ATOM 9181 C C . CYS D 1 151 ? 215.833 207.854 116.871 1.00 108.99 145 CYS D C 1
ATOM 9182 O O . CYS D 1 151 ? 215.981 207.302 117.965 1.00 108.99 145 CYS D O 1
ATOM 9185 N N . GLU D 1 152 ? 216.488 208.970 116.543 1.00 104.07 146 GLU D N 1
ATOM 9186 C CA . GLU D 1 152 ? 217.494 209.535 117.439 1.00 104.07 146 GLU D CA 1
ATOM 9187 C C . GLU D 1 152 ? 216.867 210.155 118.686 1.00 104.07 146 GLU D C 1
ATOM 9188 O O . GLU D 1 152 ? 217.449 210.071 119.780 1.00 104.07 146 GLU D O 1
ATOM 9194 N N . GLY D 1 153 ? 215.682 210.759 118.549 1.00 99.31 147 GLY D N 1
ATOM 9195 C CA . GLY D 1 153 ? 214.954 211.207 119.727 1.00 99.31 147 GLY D CA 1
ATOM 9196 C C . GLY D 1 153 ? 214.551 210.055 120.629 1.00 99.31 147 GLY D C 1
ATOM 9197 O O . GLY D 1 153 ? 214.602 210.162 121.860 1.00 99.31 147 GLY D O 1
ATOM 9198 N N . LEU D 1 154 ? 214.191 208.919 120.030 1.00 96.71 148 LEU D N 1
ATOM 9199 C CA . LEU D 1 154 ? 213.909 207.749 120.848 1.00 96.71 148 LEU D CA 1
ATOM 9200 C C . LEU D 1 154 ? 215.178 207.147 121.448 1.00 96.71 148 LEU D C 1
ATOM 9201 O O . LEU D 1 154 ? 215.106 206.527 122.511 1.00 96.71 148 LEU D O 1
ATOM 9206 N N . PHE D 1 155 ? 216.341 207.331 120.808 1.00 97.14 149 PHE D N 1
ATOM 9207 C CA . PHE D 1 155 ? 217.605 206.952 121.448 1.00 97.14 149 PHE D CA 1
ATOM 9208 C C . PHE D 1 155 ? 217.861 207.788 122.695 1.00 97.14 149 PHE D C 1
ATOM 9209 O O . PHE D 1 155 ? 218.338 207.276 123.716 1.00 97.14 149 PHE D O 1
ATOM 9217 N N . ILE D 1 156 ? 217.562 209.088 122.615 1.00 92.03 150 ILE D N 1
ATOM 9218 C CA . ILE D 1 156 ? 217.692 209.969 123.778 1.00 92.03 150 ILE D CA 1
ATOM 9219 C C . ILE D 1 156 ? 216.738 209.539 124.888 1.00 92.03 150 ILE D C 1
ATOM 9220 O O . ILE D 1 156 ? 217.105 209.517 126.076 1.00 92.03 150 ILE D O 1
ATOM 9225 N N . SER D 1 157 ? 215.512 209.155 124.512 1.00 88.97 151 SER D N 1
ATOM 9226 C CA . SER D 1 157 ? 214.548 208.684 125.503 1.00 88.97 151 SER D CA 1
ATOM 9227 C C . SER D 1 157 ? 215.000 207.378 126.147 1.00 88.97 151 SER D C 1
ATOM 9228 O O . SER D 1 157 ? 214.857 207.207 127.361 1.00 88.97 151 SER D O 1
ATOM 9231 N N . VAL D 1 158 ? 215.570 206.459 125.354 1.00 86.49 152 VAL D N 1
ATOM 9232 C CA . VAL D 1 158 ? 216.113 205.210 125.892 1.00 86.49 152 VAL D CA 1
ATOM 9233 C C . VAL D 1 158 ? 217.243 205.489 126.874 1.00 86.49 152 VAL D C 1
ATOM 9234 O O . VAL D 1 158 ? 217.278 204.913 127.967 1.00 86.49 152 VAL D O 1
ATOM 9238 N N . ALA D 1 159 ? 218.141 206.420 126.528 1.00 83.75 153 ALA D N 1
ATOM 9239 C CA . ALA D 1 159 ? 219.278 206.729 127.396 1.00 83.75 153 ALA D CA 1
ATOM 9240 C C . ALA D 1 159 ? 218.832 207.316 128.732 1.00 83.75 153 ALA D C 1
ATOM 9241 O O . ALA D 1 159 ? 219.257 206.847 129.800 1.00 83.75 153 ALA D O 1
ATOM 9243 N N . PHE D 1 160 ? 217.927 208.298 128.699 1.00 81.89 154 PHE D N 1
ATOM 9244 C CA . PHE D 1 160 ? 217.504 208.921 129.951 1.00 81.89 154 PHE D CA 1
ATOM 9245 C C . PHE D 1 160 ? 216.605 208.006 130.775 1.00 81.89 154 PHE D C 1
ATOM 9246 O O . PHE D 1 160 ? 216.707 207.986 132.006 1.00 81.89 154 PHE D O 1
ATOM 9254 N N . LYS D 1 161 ? 215.757 207.204 130.128 1.00 76.05 155 LYS D N 1
ATOM 9255 C CA . LYS D 1 161 ? 214.907 206.297 130.890 1.00 76.05 155 LYS D CA 1
ATOM 9256 C C . LYS D 1 161 ? 215.704 205.130 131.468 1.00 76.05 155 LYS D C 1
ATOM 9257 O O . LYS D 1 161 ? 215.370 204.624 132.544 1.00 76.05 155 LYS D O 1
ATOM 9263 N N . LEU D 1 162 ? 216.786 204.713 130.802 1.00 76.33 156 LEU D N 1
ATOM 9264 C CA . LEU D 1 162 ? 217.663 203.711 131.402 1.00 76.33 156 LEU D CA 1
ATOM 9265 C C . LEU D 1 162 ? 218.451 204.290 132.566 1.00 76.33 156 LEU D C 1
ATOM 9266 O O . LEU D 1 162 ? 218.736 203.580 133.537 1.00 76.33 156 LEU D O 1
ATOM 9271 N N . LEU D 1 163 ? 218.803 205.578 132.498 1.00 70.98 157 LEU D N 1
ATOM 9272 C CA . LEU D 1 163 ? 219.434 206.210 133.656 1.00 70.98 157 LEU D CA 1
ATOM 9273 C C . LEU D 1 163 ? 218.465 206.306 134.834 1.00 70.98 157 LEU D C 1
ATOM 9274 O O . LEU D 1 163 ? 218.860 206.085 135.986 1.00 70.98 157 LEU D O 1
ATOM 9279 N N . ILE D 1 164 ? 217.191 206.602 134.554 1.00 67.38 158 ILE D N 1
ATOM 9280 C CA . ILE D 1 164 ? 216.153 206.615 135.588 1.00 67.38 158 ILE D CA 1
ATOM 9281 C C . ILE D 1 164 ? 215.973 205.230 136.200 1.00 67.38 158 ILE D C 1
ATOM 9282 O O . ILE D 1 164 ? 215.872 205.086 137.426 1.00 67.38 158 ILE D O 1
ATOM 9287 N N . LEU D 1 165 ? 215.954 204.193 135.357 1.00 65.93 159 LEU D N 1
ATOM 9288 C CA . LEU D 1 165 ? 215.804 202.821 135.836 1.00 65.93 159 LEU D CA 1
ATOM 9289 C C . LEU D 1 165 ? 216.992 202.389 136.684 1.00 65.93 159 LEU D C 1
ATOM 9290 O O . LEU D 1 165 ? 216.819 201.730 137.717 1.00 65.93 159 LEU D O 1
ATOM 9295 N N . LEU D 1 166 ? 218.202 202.791 136.284 1.00 67.15 160 LEU D N 1
ATOM 9296 C CA . LEU D 1 166 ? 219.398 202.446 137.044 1.00 67.15 160 LEU D CA 1
ATOM 9297 C C . LEU D 1 166 ? 219.425 203.156 138.391 1.00 67.15 160 LEU D C 1
ATOM 9298 O O . LEU D 1 166 ? 219.761 202.541 139.408 1.00 67.15 160 LEU D O 1
ATOM 9303 N N . LEU D 1 167 ? 219.039 204.435 138.426 1.00 62.15 161 LEU D N 1
ATOM 9304 C CA . LEU D 1 167 ? 219.042 205.164 139.691 1.00 62.15 161 LEU D CA 1
ATOM 9305 C C . LEU D 1 167 ? 217.942 204.675 140.626 1.00 62.15 161 LEU D C 1
ATOM 9306 O O . LEU D 1 167 ? 218.146 204.610 141.843 1.00 62.15 161 LEU D O 1
ATOM 9311 N N . GLY D 1 168 ? 216.787 204.289 140.082 1.00 61.40 162 GLY D N 1
ATOM 9312 C CA . GLY D 1 168 ? 215.731 203.757 140.929 1.00 61.40 162 GLY D CA 1
ATOM 9313 C C . GLY D 1 168 ? 216.059 202.385 141.485 1.00 61.40 162 GLY D C 1
ATOM 9314 O O . GLY D 1 168 ? 215.809 202.106 142.665 1.00 61.40 162 GLY D O 1
ATOM 9315 N N . SER D 1 169 ? 216.631 201.511 140.648 1.00 61.82 163 SER D N 1
ATOM 9316 C CA . SER D 1 169 ? 217.048 200.198 141.121 1.00 61.82 163 SER D CA 1
ATOM 9317 C C . SER D 1 169 ? 218.222 200.296 142.083 1.00 61.82 163 SER D C 1
ATOM 9318 O O . SER D 1 169 ? 218.377 199.432 142.951 1.00 61.82 163 SER D O 1
ATOM 9321 N N . TRP D 1 170 ? 219.053 201.333 141.950 1.00 61.17 164 TRP D N 1
ATOM 9322 C CA . TRP D 1 170 ? 220.061 201.594 142.968 1.00 61.17 164 TRP D CA 1
ATOM 9323 C C . TRP D 1 170 ? 219.425 202.033 144.275 1.00 61.17 164 TRP D C 1
ATOM 9324 O O . TRP D 1 170 ? 219.835 201.583 145.351 1.00 61.17 164 TRP D O 1
ATOM 9335 N N . ALA D 1 171 ? 218.440 202.930 144.197 1.00 58.59 165 ALA D N 1
ATOM 9336 C CA . ALA D 1 171 ? 217.885 203.533 145.399 1.00 58.59 165 ALA D CA 1
ATOM 9337 C C . ALA D 1 171 ? 217.066 202.548 146.211 1.00 58.59 165 ALA D C 1
ATOM 9338 O O . ALA D 1 171 ? 217.041 202.643 147.442 1.00 58.59 165 ALA D O 1
ATOM 9340 N N . LEU D 1 172 ? 216.398 201.603 145.564 1.00 57.89 166 LEU D N 1
ATOM 9341 C CA . LEU D 1 172 ? 215.533 200.715 146.325 1.00 57.89 166 LEU D CA 1
ATOM 9342 C C . LEU D 1 172 ? 215.917 199.249 146.316 1.00 57.89 166 LEU D C 1
ATOM 9343 O O . LEU D 1 172 ? 215.493 198.526 147.218 1.00 57.89 166 LEU D O 1
ATOM 9348 N N . PHE D 1 173 ? 216.688 198.776 145.347 1.00 59.78 167 PHE D N 1
ATOM 9349 C CA . PHE D 1 173 ? 216.846 197.341 145.205 1.00 59.78 167 PHE D CA 1
ATOM 9350 C C . PHE D 1 173 ? 218.288 196.869 145.153 1.00 59.78 167 PHE D C 1
ATOM 9351 O O . PHE D 1 173 ? 218.518 195.656 145.109 1.00 59.78 167 PHE D O 1
ATOM 9359 N N . PHE D 1 174 ? 219.263 197.769 145.166 1.00 62.67 168 PHE D N 1
ATOM 9360 C CA . PHE D 1 174 ? 220.664 197.361 145.263 1.00 62.67 168 PHE D CA 1
ATOM 9361 C C . PHE D 1 174 ? 221.132 197.454 146.713 1.00 62.67 168 PHE D C 1
ATOM 9362 O O . PHE D 1 174 ? 222.001 198.244 147.077 1.00 62.67 168 PHE D O 1
ATOM 9370 N N . ARG D 1 175 ? 220.519 196.620 147.548 1.00 61.33 169 ARG D N 1
ATOM 9371 C CA . ARG D 1 175 ? 220.817 196.577 148.969 1.00 61.33 169 ARG D CA 1
ATOM 9372 C C . ARG D 1 175 ? 220.765 195.135 149.447 1.00 61.33 169 ARG D C 1
ATOM 9373 O O . ARG D 1 175 ? 220.137 194.275 148.825 1.00 61.33 169 ARG D O 1
ATOM 9381 N N . ARG D 1 176 ? 221.452 194.882 150.558 1.00 70.20 170 ARG D N 1
ATOM 9382 C CA . ARG D 1 176 ? 221.509 193.547 151.127 1.00 70.20 170 ARG D CA 1
ATOM 9383 C C . ARG D 1 176 ? 220.152 193.160 151.714 1.00 70.20 170 ARG D C 1
ATOM 9384 O O . ARG D 1 176 ? 219.395 194.024 152.164 1.00 70.20 170 ARG D O 1
ATOM 9392 N N . PRO D 1 177 ? 219.809 191.869 151.689 1.00 68.48 171 PRO D N 1
ATOM 9393 C CA . PRO D 1 177 ? 218.564 191.413 152.326 1.00 68.48 171 PRO D CA 1
ATOM 9394 C C . PRO D 1 177 ? 218.627 191.594 153.835 1.00 68.48 171 PRO D C 1
ATOM 9395 O O . PRO D 1 177 ? 219.610 191.225 154.479 1.00 68.48 171 PRO D O 1
ATOM 9399 N N . LYS D 1 178 ? 217.569 192.182 154.392 1.00 64.05 172 LYS D N 1
ATOM 9400 C CA . LYS D 1 178 ? 217.558 192.498 155.815 1.00 64.05 172 LYS D CA 1
ATOM 9401 C C . LYS D 1 178 ? 217.166 191.291 156.654 1.00 64.05 172 LYS D C 1
ATOM 9402 O O . LYS D 1 178 ? 217.308 191.312 157.881 1.00 64.05 172 LYS D O 1
ATOM 9408 N N . ALA D 1 179 ? 216.668 190.234 156.019 1.00 60.36 173 ALA D N 1
ATOM 9409 C CA . ALA D 1 179 ? 216.191 189.075 156.751 1.00 60.36 173 ALA D CA 1
ATOM 9410 C C . ALA D 1 179 ? 216.273 187.829 155.886 1.00 60.36 173 ALA D C 1
ATOM 9411 O O . ALA D 1 179 ? 216.301 187.896 154.656 1.00 60.36 173 ALA D O 1
ATOM 9413 N N . SER D 1 180 ? 216.306 186.685 156.559 1.00 59.44 174 SER D N 1
ATOM 9414 C CA . SER D 1 180 ? 216.201 185.385 155.918 1.00 59.44 174 SER D CA 1
ATOM 9415 C C . SER D 1 180 ? 214.855 184.782 156.294 1.00 59.44 174 SER D C 1
ATOM 9416 O O . SER D 1 180 ? 214.667 184.335 157.428 1.00 59.44 174 SER D O 1
ATOM 9419 N N . LEU D 1 181 ? 213.947 184.781 155.372 1.00 58.40 175 LEU D N 1
ATOM 9420 C CA . LEU D 1 181 ? 212.599 184.297 155.616 1.00 58.40 175 LEU D CA 1
ATOM 9421 C C . LEU D 1 181 ? 212.548 182.775 155.546 1.00 58.40 175 LEU D C 1
ATOM 9422 O O . LEU D 1 181 ? 213.287 182.161 154.770 1.00 58.40 175 LEU D O 1
ATOM 9427 N N . PRO D 1 182 ? 211.691 182.141 156.357 1.00 59.85 176 PRO D N 1
ATOM 9428 C CA . PRO D 1 182 ? 211.646 180.673 156.354 1.00 59.85 176 PRO D CA 1
ATOM 9429 C C . PRO D 1 182 ? 211.062 180.089 155.085 1.00 59.85 176 PRO D C 1
ATOM 9430 O O . PRO D 1 182 ? 211.434 178.973 154.705 1.00 59.85 176 PRO D O 1
ATOM 9434 N N . ARG D 1 183 ? 210.166 180.800 154.420 1.00 64.19 177 ARG D N 1
ATOM 9435 C CA . ARG D 1 183 ? 209.657 180.389 153.129 1.00 64.19 177 ARG D CA 1
ATOM 9436 C C . ARG D 1 183 ? 209.989 181.453 152.093 1.00 64.19 177 ARG D C 1
ATOM 9437 O O . ARG D 1 183 ? 210.707 182.418 152.369 1.00 64.19 177 ARG D O 1
ATOM 9445 N N . VAL D 1 184 ? 209.467 181.267 150.892 1.00 62.81 178 VAL D N 1
ATOM 9446 C CA . VAL D 1 184 ? 209.784 182.140 149.771 1.00 62.81 178 VAL D CA 1
ATOM 9447 C C . VAL D 1 184 ? 209.100 183.488 149.967 1.00 62.81 178 VAL D C 1
ATOM 9448 O O . VAL D 1 184 ? 207.981 183.573 150.489 1.00 62.81 178 VAL D O 1
ATOM 9452 N N . PHE D 1 185 ? 209.814 184.559 149.634 1.00 61.12 179 PHE D N 1
ATOM 9453 C CA . PHE D 1 185 ? 209.206 185.877 149.530 1.00 61.12 179 PHE D CA 1
ATOM 9454 C C . PHE D 1 185 ? 208.247 185.819 148.349 1.00 61.12 179 PHE D C 1
ATOM 9455 O O . PHE D 1 185 ? 208.695 185.697 147.209 1.00 61.12 179 PHE D O 1
ATOM 9463 N N . VAL D 1 186 ? 206.940 185.891 148.601 1.00 60.82 180 VAL D N 1
ATOM 9464 C CA . VAL D 1 186 ? 205.969 185.613 147.543 1.00 60.82 180 VAL D CA 1
ATOM 9465 C C . VAL D 1 186 ? 205.950 186.734 146.510 1.00 60.82 180 VAL D C 1
ATOM 9466 O O . VAL D 1 186 ? 205.988 186.482 145.300 1.00 60.82 180 VAL D O 1
ATOM 9470 N N . LEU D 1 187 ? 205.940 187.986 146.967 1.00 61.71 181 LEU D N 1
ATOM 9471 C CA . LEU D 1 187 ? 205.846 189.095 146.027 1.00 61.71 181 LEU D CA 1
ATOM 9472 C C . LEU D 1 187 ? 207.160 189.331 145.298 1.00 61.71 181 LEU D C 1
ATOM 9473 O O . LEU D 1 187 ? 207.148 189.695 144.123 1.00 61.71 181 LEU D O 1
ATOM 9478 N N . ARG D 1 188 ? 208.296 189.097 145.954 1.00 65.95 182 ARG D N 1
ATOM 9479 C CA . ARG D 1 188 ? 209.578 189.270 145.280 1.00 65.95 182 ARG D CA 1
ATOM 9480 C C . ARG D 1 188 ? 209.816 188.165 144.261 1.00 65.95 182 ARG D C 1
ATOM 9481 O O . ARG D 1 188 ? 210.379 188.416 143.190 1.00 65.95 182 ARG D O 1
ATOM 9489 N N . ALA D 1 189 ? 209.372 186.941 144.560 1.00 66.32 183 ALA D N 1
ATOM 9490 C CA . ALA D 1 189 ? 209.432 185.877 143.562 1.00 66.32 183 ALA D CA 1
ATOM 9491 C C . ALA D 1 189 ? 208.470 186.142 142.414 1.00 66.32 183 ALA D C 1
ATOM 9492 O O . ALA D 1 189 ? 208.773 185.810 141.264 1.00 66.32 183 ALA D O 1
ATOM 9494 N N . LEU D 1 190 ? 207.312 186.746 142.705 1.00 66.90 184 LEU D N 1
ATOM 9495 C CA . LEU D 1 190 ? 206.398 187.171 141.646 1.00 66.90 184 LEU D CA 1
ATOM 9496 C C . LEU D 1 190 ? 207.044 188.211 140.743 1.00 66.90 184 LEU D C 1
ATOM 9497 O O . LEU D 1 190 ? 206.918 188.143 139.515 1.00 66.90 184 LEU D O 1
ATOM 9502 N N . LEU D 1 191 ? 207.770 189.159 141.336 1.00 67.58 185 LEU D N 1
ATOM 9503 C CA . LEU D 1 191 ? 208.469 190.177 140.557 1.00 67.58 185 LEU D CA 1
ATOM 9504 C C . LEU D 1 191 ? 209.605 189.586 139.738 1.00 67.58 185 LEU D C 1
ATOM 9505 O O . LEU D 1 191 ? 209.836 190.012 138.604 1.00 67.58 185 LEU D O 1
ATOM 9510 N N . MET D 1 192 ? 210.321 188.606 140.291 1.00 75.50 186 MET D N 1
ATOM 9511 C CA . MET D 1 192 ? 211.419 187.990 139.552 1.00 75.50 186 MET D CA 1
ATOM 9512 C C . MET D 1 192 ? 210.901 187.150 138.393 1.00 75.50 186 MET D C 1
ATOM 9513 O O . MET D 1 192 ? 211.485 187.155 137.304 1.00 75.50 186 MET D O 1
ATOM 9518 N N . VAL D 1 193 ? 209.790 186.437 138.603 1.00 74.13 187 VAL D N 1
ATOM 9519 C CA . VAL D 1 193 ? 209.144 185.705 137.517 1.00 74.13 187 VAL D CA 1
ATOM 9520 C C . VAL D 1 193 ? 208.601 186.665 136.464 1.00 74.13 187 VAL D C 1
ATOM 9521 O O . VAL D 1 193 ? 208.689 186.389 135.263 1.00 74.13 187 VAL D O 1
ATOM 9525 N N . LEU D 1 194 ? 208.103 187.832 136.881 1.00 74.65 188 LEU D N 1
ATOM 9526 C CA . LEU D 1 194 ? 207.593 188.800 135.914 1.00 74.65 188 LEU D CA 1
ATOM 9527 C C . LEU D 1 194 ? 208.716 189.415 135.084 1.00 74.65 188 LEU D C 1
ATOM 9528 O O . LEU D 1 194 ? 208.578 189.545 133.862 1.00 74.65 188 LEU D O 1
ATOM 9533 N N . VAL D 1 195 ? 209.836 189.777 135.726 1.00 78.91 189 VAL D N 1
ATOM 9534 C CA . VAL D 1 195 ? 211.018 190.260 135.008 1.00 78.91 189 VAL D CA 1
ATOM 9535 C C . VAL D 1 195 ? 211.537 189.194 134.053 1.00 78.91 189 VAL D C 1
ATOM 9536 O O . VAL D 1 195 ? 211.843 189.483 132.889 1.00 78.91 189 VAL D O 1
ATOM 9540 N N . PHE D 1 196 ? 211.589 187.940 134.514 1.00 82.84 190 PHE D N 1
ATOM 9541 C CA . PHE D 1 196 ? 212.115 186.855 133.695 1.00 82.84 190 PHE D CA 1
ATOM 9542 C C . PHE D 1 196 ? 211.232 186.596 132.483 1.00 82.84 190 PHE D C 1
ATOM 9543 O O . PHE D 1 196 ? 211.728 186.525 131.357 1.00 82.84 190 PHE D O 1
ATOM 9551 N N . LEU D 1 197 ? 209.915 186.500 132.688 1.00 83.69 191 LEU D N 1
ATOM 9552 C CA . LEU D 1 197 ? 209.013 186.220 131.576 1.00 83.69 191 LEU D CA 1
ATOM 9553 C C . LEU D 1 197 ? 208.927 187.394 130.614 1.00 83.69 191 LEU D C 1
ATOM 9554 O O . LEU D 1 197 ? 208.862 187.188 129.398 1.00 83.69 191 LEU D O 1
ATOM 9559 N N . LEU D 1 198 ? 208.999 188.627 131.130 1.00 83.74 192 LEU D N 1
ATOM 9560 C CA . LEU D 1 198 ? 208.983 189.800 130.264 1.00 83.74 192 LEU D CA 1
ATOM 9561 C C . LEU D 1 198 ? 210.230 189.857 129.392 1.00 83.74 192 LEU D C 1
ATOM 9562 O O . LEU D 1 198 ? 210.127 189.954 128.166 1.00 83.74 192 LEU D O 1
ATOM 9567 N N . VAL D 1 199 ? 211.413 189.746 130.000 1.00 86.74 193 VAL D N 1
ATOM 9568 C CA . VAL D 1 199 ? 212.652 189.886 129.243 1.00 86.74 193 VAL D CA 1
ATOM 9569 C C . VAL D 1 199 ? 212.854 188.697 128.307 1.00 86.74 193 VAL D C 1
ATOM 9570 O O . VAL D 1 199 ? 213.273 188.872 127.159 1.00 86.74 193 VAL D O 1
ATOM 9574 N N . VAL D 1 200 ? 212.477 187.488 128.740 1.00 88.68 194 VAL D N 1
ATOM 9575 C CA . VAL D 1 200 ? 212.562 186.316 127.873 1.00 88.68 194 VAL D CA 1
ATOM 9576 C C . VAL D 1 200 ? 211.582 186.422 126.705 1.00 88.68 194 VAL D C 1
ATOM 9577 O O . VAL D 1 200 ? 211.924 186.064 125.574 1.00 88.68 194 VAL D O 1
ATOM 9581 N N . SER D 1 201 ? 210.389 186.986 126.927 1.00 89.41 195 SER D N 1
ATOM 9582 C CA . SER D 1 201 ? 209.440 187.137 125.826 1.00 89.41 195 SER D CA 1
ATOM 9583 C C . SER D 1 201 ? 209.896 188.199 124.831 1.00 89.41 195 SER D C 1
ATOM 9584 O O . SER D 1 201 ? 209.726 188.029 123.615 1.00 89.41 195 SER D O 1
ATOM 9587 N N . TYR D 1 202 ? 210.498 189.288 125.324 1.00 91.95 196 TYR D N 1
ATOM 9588 C CA . TYR D 1 202 ? 211.078 190.280 124.420 1.00 91.95 196 TYR D CA 1
ATOM 9589 C C . TYR D 1 202 ? 212.262 189.709 123.642 1.00 91.95 196 TYR D C 1
ATOM 9590 O O . TYR D 1 202 ? 212.416 189.998 122.450 1.00 91.95 196 TYR D O 1
ATOM 9599 N N . TRP D 1 203 ? 213.079 188.856 124.280 1.00 95.80 197 TRP D N 1
ATOM 9600 C CA . TRP D 1 203 ? 214.172 188.197 123.560 1.00 95.80 197 TRP D CA 1
ATOM 9601 C C . TRP D 1 203 ? 213.654 187.223 122.510 1.00 95.80 197 TRP D C 1
ATOM 9602 O O . TRP D 1 203 ? 214.211 187.141 121.412 1.00 95.80 197 TRP D O 1
ATOM 9613 N N . LEU D 1 204 ? 212.593 186.475 122.831 1.00 96.03 198 LEU D N 1
ATOM 9614 C CA . LEU D 1 204 ? 212.041 185.512 121.882 1.00 96.03 198 LEU D CA 1
ATOM 9615 C C . LEU D 1 204 ? 211.427 186.211 120.680 1.00 96.03 198 LEU D C 1
ATOM 9616 O O . LEU D 1 204 ? 211.623 185.775 119.539 1.00 96.03 198 LEU D O 1
ATOM 9621 N N . PHE D 1 205 ? 210.705 187.310 120.913 1.00 98.55 199 PHE D N 1
ATOM 9622 C CA . PHE D 1 205 ? 210.133 188.049 119.794 1.00 98.55 199 PHE D CA 1
ATOM 9623 C C . PHE D 1 205 ? 211.213 188.724 118.960 1.00 98.55 199 PHE D C 1
ATOM 9624 O O . PHE D 1 205 ? 211.133 188.728 117.725 1.00 98.55 199 PHE D O 1
ATOM 9632 N N . TYR D 1 206 ? 212.225 189.298 119.619 1.00 101.75 200 TYR D N 1
ATOM 9633 C CA . TYR D 1 206 ? 213.319 189.944 118.908 1.00 101.75 200 TYR D CA 1
ATOM 9634 C C . TYR D 1 206 ? 214.128 188.937 118.104 1.00 101.75 200 TYR D C 1
ATOM 9635 O O . TYR D 1 206 ? 214.655 189.267 117.037 1.00 101.75 200 TYR D O 1
ATOM 9644 N N . GLY D 1 207 ? 214.233 187.704 118.599 1.00 104.17 201 GLY D N 1
ATOM 9645 C CA . GLY D 1 207 ? 214.907 186.670 117.836 1.00 104.17 201 GLY D CA 1
ATOM 9646 C C . GLY D 1 207 ? 214.099 186.215 116.637 1.00 104.17 201 GLY D C 1
ATOM 9647 O O . GLY D 1 207 ? 214.568 186.278 115.501 1.00 104.17 201 GLY D O 1
ATOM 9648 N N . VAL D 1 208 ? 212.859 185.771 116.870 1.00 103.45 202 VAL D N 1
ATOM 9649 C CA . VAL D 1 208 ? 212.117 185.105 115.802 1.00 103.45 202 VAL D CA 1
ATOM 9650 C C . VAL D 1 208 ? 211.434 186.065 114.838 1.00 103.45 202 VAL D C 1
ATOM 9651 O O . VAL D 1 208 ? 210.926 185.614 113.800 1.00 103.45 202 VAL D O 1
ATOM 9655 N N . ARG D 1 209 ? 211.392 187.368 115.133 1.00 105.77 203 ARG D N 1
ATOM 9656 C CA . ARG D 1 209 ? 210.741 188.303 114.223 1.00 105.77 203 ARG D CA 1
ATOM 9657 C C . ARG D 1 209 ? 2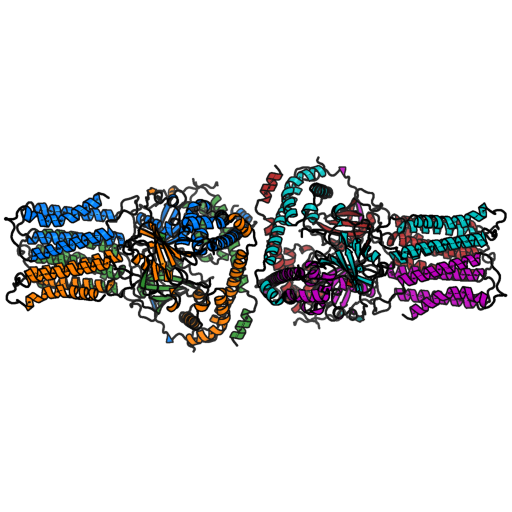11.583 189.504 113.826 1.00 105.77 203 ARG D C 1
ATOM 9658 O O . ARG D 1 209 ? 211.173 190.238 112.921 1.00 105.77 203 ARG D O 1
ATOM 9666 N N . ILE D 1 210 ? 212.733 189.737 114.455 1.00 108.80 204 ILE D N 1
ATOM 9667 C CA . ILE D 1 210 ? 213.624 190.830 114.091 1.00 108.80 204 ILE D CA 1
ATOM 9668 C C . ILE D 1 210 ? 215.016 190.320 113.734 1.00 108.80 204 ILE D C 1
ATOM 9669 O O . ILE D 1 210 ? 215.560 190.654 112.678 1.00 108.80 204 ILE D O 1
ATOM 9674 N N . LEU D 1 211 ? 215.598 189.486 114.597 1.00 109.78 205 LEU D N 1
ATOM 9675 C CA . LEU D 1 211 ? 216.971 189.036 114.388 1.00 109.78 205 LEU D CA 1
ATOM 9676 C C . LEU D 1 211 ? 217.061 187.990 113.281 1.00 109.78 205 LEU D C 1
ATOM 9677 O O . LEU D 1 211 ? 217.913 188.092 112.392 1.00 109.78 205 LEU D O 1
ATOM 9682 N N . ASP D 1 212 ? 216.194 186.976 113.320 1.00 112.39 206 ASP D N 1
ATOM 9683 C CA . ASP D 1 212 ? 216.210 185.942 112.290 1.00 112.39 206 ASP D CA 1
ATOM 9684 C C . ASP D 1 212 ? 215.633 186.466 110.980 1.00 112.39 206 ASP D C 1
ATOM 9685 O O . ASP D 1 212 ? 216.139 186.141 109.900 1.00 112.39 206 ASP D O 1
ATOM 9690 N N . ALA D 1 213 ? 214.588 187.288 111.056 1.00 113.04 207 ALA D N 1
ATOM 9691 C CA . ALA D 1 213 ? 213.947 187.821 109.862 1.00 113.04 207 ALA D CA 1
ATOM 9692 C C . ALA D 1 213 ? 214.734 188.951 109.213 1.00 113.04 207 ALA D C 1
ATOM 9693 O O . ALA D 1 213 ? 214.419 189.305 108.070 1.00 113.04 207 ALA D O 1
ATOM 9695 N N . ARG D 1 214 ? 215.738 189.499 109.909 1.00 117.25 208 ARG D N 1
ATOM 9696 C CA . ARG D 1 214 ? 216.568 190.627 109.467 1.00 117.25 208 ARG D CA 1
ATOM 9697 C C . ARG D 1 214 ? 215.699 191.840 109.117 1.00 117.25 208 ARG D C 1
ATOM 9698 O O . ARG D 1 214 ? 215.564 192.242 107.959 1.00 117.25 208 ARG D O 1
ATOM 9706 N N . GLU D 1 215 ? 215.079 192.375 110.171 1.00 117.11 209 GLU D N 1
ATOM 9707 C CA . GLU D 1 215 ? 214.138 193.481 110.049 1.00 117.11 209 GLU D CA 1
ATOM 9708 C C . GLU D 1 215 ? 214.817 194.736 109.514 1.00 117.11 209 GLU D C 1
ATOM 9709 O O . GLU D 1 215 ? 215.872 195.148 110.003 1.00 117.11 209 GLU D O 1
ATOM 9715 N N . ARG D 1 216 ? 214.201 195.338 108.499 1.00 119.60 210 ARG D N 1
ATOM 9716 C CA . ARG D 1 216 ? 214.740 196.529 107.860 1.00 119.60 210 ARG D CA 1
ATOM 9717 C C . ARG D 1 216 ? 214.236 197.811 108.509 1.00 119.60 210 ARG D C 1
ATOM 9718 O O . ARG D 1 216 ? 214.982 198.792 108.595 1.00 119.60 210 ARG D O 1
ATOM 9726 N N . SER D 1 217 ? 212.986 197.824 108.965 1.00 113.80 211 SER D N 1
ATOM 9727 C CA . SER D 1 217 ? 212.394 199.010 109.579 1.00 113.80 211 SER D CA 1
ATOM 9728 C C . SER D 1 217 ? 213.005 199.206 110.958 1.00 113.80 211 SER D C 1
ATOM 9729 O O . SER D 1 217 ? 212.547 198.631 111.947 1.00 113.80 211 SER D O 1
ATOM 9732 N N . TYR D 1 218 ? 214.052 200.029 111.023 1.00 108.66 212 TYR D N 1
ATOM 9733 C CA . TYR D 1 218 ? 214.780 200.249 112.264 1.00 108.66 212 TYR D CA 1
ATOM 9734 C C . TYR D 1 218 ? 214.003 201.112 113.245 1.00 108.66 212 TYR D C 1
ATOM 9735 O O . TYR D 1 218 ? 214.252 201.026 114.454 1.00 108.66 212 TYR D O 1
ATOM 9744 N N . GLN D 1 219 ? 213.061 201.921 112.748 1.00 106.33 213 GLN D N 1
ATOM 9745 C CA . GLN D 1 219 ? 212.189 202.701 113.620 1.00 106.33 213 GLN D CA 1
ATOM 9746 C C . GLN D 1 219 ? 211.332 201.797 114.496 1.00 106.33 213 GLN D C 1
ATOM 9747 O O . GLN D 1 219 ? 211.125 202.088 115.679 1.00 106.33 213 GLN D O 1
ATOM 9753 N N . GLY D 1 220 ? 210.854 200.682 113.937 1.00 104.89 214 GLY D N 1
ATOM 9754 C CA . GLY D 1 220 ? 210.123 199.711 114.730 1.00 104.89 214 GLY D CA 1
ATOM 9755 C C . GLY D 1 220 ? 210.973 199.041 115.790 1.00 104.89 214 GLY D C 1
ATOM 9756 O O . GLY D 1 220 ? 210.493 198.778 116.894 1.00 104.89 214 GLY D O 1
ATOM 9757 N N . VAL D 1 221 ? 212.252 198.801 115.490 1.00 104.71 215 VAL D N 1
ATOM 9758 C CA . VAL D 1 221 ? 213.156 198.195 116.464 1.00 104.71 215 VAL D CA 1
ATOM 9759 C C . VAL D 1 221 ? 213.448 199.168 117.603 1.00 104.71 215 VAL D C 1
ATOM 9760 O O . VAL D 1 221 ? 213.493 198.779 118.780 1.00 104.71 215 VAL D O 1
ATOM 9764 N N . VAL D 1 222 ? 213.600 200.454 117.283 1.00 101.41 216 VAL D N 1
ATOM 9765 C CA . VAL D 1 222 ? 213.889 201.425 118.333 1.00 101.41 216 VAL D CA 1
ATOM 9766 C C . VAL D 1 222 ? 212.642 201.695 119.177 1.00 101.41 216 VAL D C 1
ATOM 9767 O O . VAL D 1 222 ? 212.733 201.830 120.402 1.00 101.41 216 VAL D O 1
ATOM 9771 N N . GLN D 1 223 ? 211.455 201.724 118.552 1.00 98.43 217 GLN D N 1
ATOM 9772 C CA . GLN D 1 223 ? 210.208 201.800 119.319 1.00 98.43 217 GLN D CA 1
ATOM 9773 C C . GLN D 1 223 ? 209.993 200.565 120.184 1.00 98.43 217 GLN D C 1
ATOM 9774 O O . GLN D 1 223 ? 209.435 200.665 121.283 1.00 98.43 217 GLN D O 1
ATOM 9780 N N . PH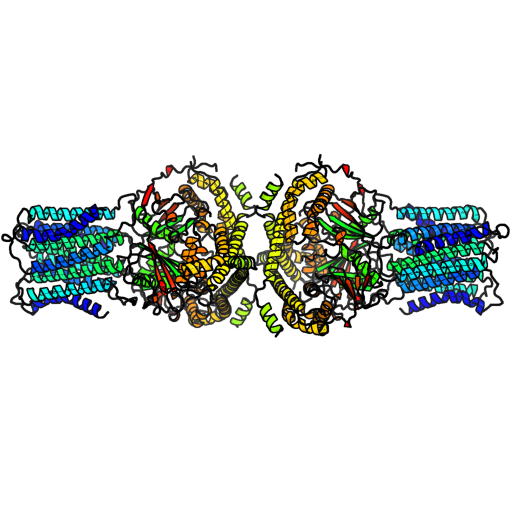E D 1 224 ? 210.438 199.404 119.704 1.00 95.73 218 PHE D N 1
ATOM 9781 C CA . PHE D 1 224 ? 210.393 198.171 120.478 1.00 95.73 218 PHE D CA 1
ATOM 9782 C C . PHE D 1 224 ? 211.286 198.261 121.712 1.00 95.73 218 PHE D C 1
ATOM 9783 O O . PHE D 1 224 ? 210.891 197.847 122.810 1.00 95.73 218 PHE D O 1
ATOM 9791 N N . ALA D 1 225 ? 212.472 198.855 121.560 1.00 92.92 219 ALA D N 1
ATOM 9792 C CA . ALA D 1 225 ? 213.348 199.061 122.713 1.00 92.92 219 ALA D CA 1
ATOM 9793 C C . ALA D 1 225 ? 212.783 200.103 123.678 1.00 92.92 219 ALA D C 1
ATOM 9794 O O . ALA D 1 225 ? 212.940 199.967 124.897 1.00 92.92 219 ALA D O 1
ATOM 9796 N N . VAL D 1 226 ? 212.134 201.149 123.150 1.00 90.48 220 VAL D N 1
ATOM 9797 C CA . VAL D 1 226 ? 211.473 202.150 123.994 1.00 90.48 220 VAL D CA 1
ATOM 9798 C C . VAL D 1 226 ? 210.365 201.507 124.820 1.00 90.48 220 VAL D C 1
ATOM 9799 O O . VAL D 1 226 ? 210.236 201.766 126.025 1.00 90.48 220 VAL D O 1
ATOM 9803 N N . SER D 1 227 ? 209.570 200.636 124.191 1.00 87.77 221 SER D N 1
ATOM 9804 C CA . SER D 1 227 ? 208.527 199.913 124.910 1.00 87.77 221 SER D CA 1
ATOM 9805 C C . SER D 1 227 ? 209.110 198.959 125.944 1.00 87.77 221 SER D C 1
ATOM 9806 O O . SER D 1 227 ? 208.515 198.773 127.010 1.00 87.77 221 SER D O 1
ATOM 9809 N N . LEU D 1 228 ? 210.281 198.380 125.665 1.00 85.56 222 LEU D N 1
ATOM 9810 C CA . LEU D 1 228 ? 210.954 197.539 126.654 1.00 85.56 222 LEU D CA 1
ATOM 9811 C C . LEU D 1 228 ? 211.398 198.338 127.875 1.00 85.56 222 LEU D C 1
ATOM 9812 O O . LEU D 1 228 ? 211.231 197.888 129.014 1.00 85.56 222 LEU D O 1
ATOM 9817 N N . VAL D 1 229 ? 211.970 199.526 127.659 1.00 80.98 223 VAL D N 1
ATOM 9818 C CA . VAL D 1 229 ? 212.433 200.320 128.799 1.00 80.98 223 VAL D CA 1
ATOM 9819 C C . VAL D 1 229 ? 211.244 200.869 129.588 1.00 80.98 223 VAL D C 1
ATOM 9820 O O . VAL D 1 229 ? 211.288 200.936 130.827 1.00 80.98 223 VAL D O 1
ATOM 9824 N N . ASP D 1 230 ? 210.155 201.225 128.895 1.00 79.51 224 ASP D N 1
ATOM 9825 C CA . ASP D 1 230 ? 208.927 201.626 129.577 1.00 79.51 224 ASP D CA 1
ATOM 9826 C C . ASP D 1 230 ? 208.351 200.481 130.399 1.00 79.51 224 ASP D C 1
ATOM 9827 O O . ASP D 1 230 ? 207.886 200.693 131.525 1.00 79.51 224 ASP D O 1
ATOM 9832 N N . ALA D 1 231 ? 208.408 199.257 129.866 1.00 74.13 225 ALA D N 1
ATOM 9833 C CA . ALA D 1 231 ? 207.926 198.102 130.609 1.00 74.13 225 ALA D CA 1
ATOM 9834 C C . ALA D 1 231 ? 208.804 197.797 131.812 1.00 74.13 225 ALA D C 1
ATOM 9835 O O . ALA D 1 231 ? 208.288 197.395 132.853 1.00 74.13 225 ALA D O 1
ATOM 9837 N N . LEU D 1 232 ? 210.117 198.007 131.705 1.00 70.95 226 LEU D N 1
ATOM 9838 C CA . LEU D 1 232 ? 210.993 197.775 132.852 1.00 70.95 226 LEU D CA 1
ATOM 9839 C C . LEU D 1 232 ? 210.780 198.821 133.940 1.00 70.95 226 LEU D C 1
ATOM 9840 O O . LEU D 1 232 ? 210.809 198.497 135.132 1.00 70.95 226 LEU D O 1
ATOM 9845 N N . LEU D 1 233 ? 210.548 200.076 133.549 1.00 67.79 227 LEU D N 1
ATOM 9846 C CA . LEU D 1 233 ? 210.211 201.103 134.531 1.00 67.79 227 LEU D CA 1
ATOM 9847 C C . LEU D 1 233 ? 208.853 200.852 135.173 1.00 67.79 227 LEU D C 1
ATOM 9848 O O . LEU D 1 233 ? 208.673 201.124 136.365 1.00 67.79 227 LEU D O 1
ATOM 9853 N N . PHE D 1 234 ? 207.909 200.287 134.426 1.00 66.87 228 PHE D N 1
ATOM 9854 C CA . PHE D 1 234 ? 206.626 199.930 135.018 1.00 66.87 228 PHE D CA 1
ATOM 9855 C C . PHE D 1 234 ? 206.727 198.702 135.917 1.00 66.87 228 PHE D C 1
ATOM 9856 O O . PHE D 1 234 ? 205.994 198.608 136.904 1.00 66.87 228 PHE D O 1
ATOM 9864 N N . VAL D 1 235 ? 207.639 197.773 135.622 1.00 63.48 229 VAL D N 1
ATOM 9865 C CA . VAL D 1 235 ? 207.882 196.656 136.535 1.00 63.48 229 VAL D CA 1
ATOM 9866 C C . VAL D 1 235 ? 208.555 197.152 137.812 1.00 63.48 229 VAL D C 1
ATOM 9867 O O . VAL D 1 235 ? 208.246 196.683 138.912 1.00 63.48 229 VAL D O 1
ATOM 9871 N N . HIS D 1 236 ? 209.444 198.142 137.692 1.00 60.06 230 HIS D N 1
ATOM 9872 C CA . HIS D 1 236 ? 210.044 198.761 138.874 1.00 60.06 230 HIS D CA 1
ATOM 9873 C C . HIS D 1 236 ? 208.997 199.475 139.721 1.00 60.06 230 HIS D C 1
ATOM 9874 O O . HIS D 1 236 ? 209.013 199.385 140.957 1.00 60.06 230 HIS D O 1
ATOM 9881 N N . TYR D 1 237 ? 208.063 200.165 139.067 1.00 57.86 231 TYR D N 1
ATOM 9882 C CA . TYR D 1 237 ? 206.954 200.793 139.776 1.00 57.86 231 TYR D CA 1
ATOM 9883 C C . TYR D 1 237 ? 206.054 199.766 140.451 1.00 57.86 231 TYR D C 1
ATOM 9884 O O . TYR D 1 237 ? 205.618 199.968 141.590 1.00 57.86 231 TYR D O 1
ATOM 9893 N N . LEU D 1 238 ? 205.780 198.653 139.769 1.00 58.79 232 LEU D N 1
ATOM 9894 C CA . LEU D 1 238 ? 205.010 197.572 140.372 1.00 58.79 232 LEU D CA 1
ATOM 9895 C C . LEU D 1 238 ? 205.754 196.935 141.535 1.00 58.79 232 LEU D C 1
ATOM 9896 O O . LEU D 1 238 ? 205.129 196.495 142.502 1.00 58.79 232 LEU D O 1
ATOM 9901 N N . ALA D 1 239 ? 207.083 196.902 141.468 1.00 56.70 233 ALA D N 1
ATOM 9902 C CA . ALA D 1 239 ? 207.880 196.380 142.568 1.00 56.70 233 ALA D CA 1
ATOM 9903 C C . ALA D 1 239 ? 207.784 197.276 143.788 1.00 56.70 233 ALA D C 1
ATOM 9904 O O . ALA D 1 239 ? 207.697 196.787 144.918 1.00 56.70 233 ALA D O 1
ATOM 9906 N N . VAL D 1 240 ? 207.774 198.589 143.573 1.00 56.02 234 VAL D N 1
ATOM 9907 C CA . VAL D 1 240 ? 207.589 199.520 144.683 1.00 56.02 234 VAL D CA 1
ATOM 9908 C C . VAL D 1 240 ? 206.177 199.407 145.257 1.00 56.02 234 VAL D C 1
ATOM 9909 O O . VAL D 1 240 ? 205.985 199.463 146.478 1.00 56.02 234 VAL D O 1
ATOM 9913 N N . VAL D 1 241 ? 205.180 199.207 144.391 1.00 56.29 235 VAL D N 1
ATOM 9914 C CA . VAL D 1 241 ? 203.793 199.052 144.836 1.00 56.29 235 VAL D CA 1
ATOM 9915 C C . VAL D 1 241 ? 203.622 197.783 145.668 1.00 56.29 235 VAL D C 1
ATOM 9916 O O . VAL D 1 241 ? 203.038 197.808 146.758 1.00 56.29 235 VAL D O 1
ATOM 9920 N N . LEU D 1 242 ? 204.154 196.662 145.181 1.00 56.06 236 LEU D N 1
ATOM 9921 C CA . LEU D 1 242 ? 203.971 195.388 145.867 1.00 56.06 236 LEU D CA 1
ATOM 9922 C C . LEU D 1 242 ? 204.799 195.309 147.141 1.00 56.06 236 LEU D C 1
ATOM 9923 O O . LEU D 1 242 ? 204.304 194.857 148.179 1.00 56.06 236 LEU D O 1
ATOM 9928 N N . LEU D 1 243 ? 206.054 195.746 147.093 1.00 55.65 237 LEU D N 1
ATOM 9929 C CA . LEU D 1 243 ? 206.946 195.505 148.216 1.00 55.65 237 LEU D CA 1
ATOM 9930 C C . LEU D 1 243 ? 206.874 196.586 149.283 1.00 55.65 237 LEU D C 1
ATOM 9931 O O . LEU D 1 243 ? 207.134 196.297 150.455 1.00 55.65 237 LEU D O 1
ATOM 9936 N N . GLU D 1 244 ? 206.525 197.808 148.924 1.00 58.51 238 GLU D N 1
ATOM 9937 C CA . GLU D 1 244 ? 206.614 198.893 149.895 1.00 58.51 238 GLU D CA 1
ATOM 9938 C C . GLU D 1 244 ? 205.319 199.659 150.092 1.00 58.51 238 GLU D C 1
ATOM 9939 O O . GLU D 1 244 ? 205.041 200.103 151.206 1.00 58.51 238 GLU D O 1
ATOM 9945 N N . LEU D 1 245 ? 204.525 199.835 149.046 1.00 55.97 239 LEU D N 1
ATOM 9946 C CA . LEU D 1 245 ? 203.352 200.688 149.141 1.00 55.97 239 LEU D CA 1
ATOM 9947 C C . LEU D 1 245 ? 202.114 199.943 149.605 1.00 55.97 239 LEU D C 1
ATOM 9948 O O . LEU D 1 245 ? 201.165 200.583 150.066 1.00 55.97 239 LEU D O 1
ATOM 9953 N N . ARG D 1 246 ? 202.117 198.611 149.515 1.00 56.75 240 ARG D N 1
ATOM 9954 C CA . ARG D 1 246 ? 200.939 197.825 149.869 1.00 56.75 240 ARG D CA 1
ATOM 9955 C C . ARG D 1 246 ? 200.661 197.863 151.368 1.00 56.75 240 ARG D C 1
ATOM 9956 O O . ARG D 1 246 ? 199.498 197.885 151.789 1.00 56.75 240 ARG D O 1
ATOM 9964 N N . GLN D 1 247 ? 201.705 197.919 152.186 1.00 55.12 241 GLN D N 1
ATOM 9965 C CA . GLN D 1 247 ? 201.550 197.853 153.630 1.00 55.12 241 GLN D CA 1
ATOM 9966 C C . GLN D 1 247 ? 201.577 199.213 154.314 1.00 55.12 241 GLN D C 1
ATOM 9967 O O . GLN D 1 247 ? 201.684 199.265 155.542 1.00 55.12 241 GLN D O 1
ATOM 9973 N N . LEU D 1 248 ? 201.477 200.313 153.563 1.00 56.78 242 LEU D N 1
ATOM 9974 C CA . LEU D 1 248 ? 201.449 201.624 154.206 1.00 56.78 242 LEU D CA 1
ATOM 9975 C C . LEU D 1 248 ? 200.119 201.878 154.896 1.00 56.78 242 LEU D C 1
ATOM 9976 O O . LEU D 1 248 ? 200.086 202.407 156.012 1.00 56.78 242 LEU D O 1
ATOM 9981 N N . GLN D 1 249 ? 199.024 201.533 154.242 1.00 59.93 243 GLN D N 1
ATOM 9982 C CA . GLN D 1 249 ? 197.696 201.712 154.808 1.00 59.93 243 GLN D CA 1
ATOM 9983 C C . GLN D 1 249 ? 197.488 200.715 155.937 1.00 59.93 243 GLN D C 1
ATOM 9984 O O . GLN D 1 249 ? 197.502 199.504 155.688 1.00 59.93 243 GLN D O 1
ATOM 9990 N N . PRO D 1 250 ? 197.313 201.164 157.182 1.00 55.88 244 PRO D N 1
ATOM 9991 C CA . PRO D 1 250 ? 197.231 200.230 158.314 1.00 55.88 244 PRO D CA 1
ATOM 9992 C C . PRO D 1 250 ? 195.914 199.468 158.316 1.00 55.88 244 PRO D C 1
ATOM 9993 O O . PRO D 1 250 ? 194.833 200.057 158.318 1.00 55.88 244 PRO D O 1
ATOM 9997 N N . GLN D 1 251 ? 196.018 198.144 158.303 1.00 53.30 245 GLN D N 1
ATOM 9998 C CA . GLN D 1 251 ? 194.859 197.271 158.250 1.00 53.30 245 GLN D CA 1
ATOM 9999 C C . GLN D 1 251 ? 194.622 196.502 159.534 1.00 53.30 245 GLN D C 1
ATOM 10000 O O . GLN D 1 251 ? 193.476 196.173 159.836 1.00 53.30 245 GLN D O 1
ATOM 10006 N N . PHE D 1 252 ? 195.671 196.212 160.295 1.00 50.48 246 PHE D N 1
ATOM 10007 C CA . PHE D 1 252 ? 195.578 195.337 161.450 1.00 50.48 246 PHE D CA 1
ATOM 10008 C C . PHE D 1 252 ? 196.292 195.963 162.634 1.00 50.48 246 PHE D C 1
ATOM 10009 O O . PHE D 1 252 ? 197.252 196.718 162.474 1.00 50.48 246 PHE D O 1
ATOM 10017 N N . THR D 1 253 ? 195.810 195.642 163.825 1.00 48.45 247 THR D N 1
ATOM 10018 C CA . THR D 1 253 ? 196.473 195.986 165.070 1.00 48.45 247 THR D CA 1
ATOM 10019 C C . THR D 1 253 ? 197.060 194.718 165.668 1.00 48.45 247 THR D C 1
ATOM 10020 O O . THR D 1 253 ? 196.352 193.723 165.854 1.00 48.45 247 THR D O 1
ATOM 10024 N N . LEU D 1 254 ? 198.351 194.762 165.953 1.00 46.34 248 LEU D N 1
ATOM 10025 C CA . LEU D 1 254 ? 199.101 193.644 166.498 1.00 46.34 248 LEU D CA 1
ATOM 10026 C C . LEU D 1 254 ? 199.373 193.918 167.966 1.00 46.34 248 LEU D C 1
ATOM 10027 O O . LEU D 1 254 ? 199.962 194.947 168.303 1.00 46.34 248 LEU D O 1
ATOM 10032 N N . LYS D 1 255 ? 198.941 193.009 168.826 1.00 47.66 249 LYS D N 1
ATOM 10033 C CA . LYS D 1 255 ? 199.355 192.988 170.220 1.00 47.66 249 LYS D CA 1
ATOM 10034 C C . LYS D 1 255 ? 200.529 192.031 170.332 1.00 47.66 249 LYS D C 1
ATOM 10035 O O . LYS D 1 255 ? 200.381 190.838 170.055 1.00 47.66 249 LYS D O 1
ATOM 10041 N N . VAL D 1 256 ? 201.694 192.548 170.707 1.00 46.63 250 VAL D N 1
ATOM 10042 C CA . VAL D 1 256 ? 202.901 191.744 170.831 1.00 46.63 250 VAL D CA 1
ATOM 10043 C C . VAL D 1 256 ? 203.281 191.730 172.302 1.00 46.63 250 VAL D C 1
ATOM 10044 O O . VAL D 1 256 ? 203.525 192.788 172.895 1.00 46.63 250 VAL D O 1
ATOM 10048 N N . VAL D 1 257 ? 203.298 190.538 172.896 1.00 48.66 251 VAL D N 1
ATOM 10049 C CA . VAL D 1 257 ? 203.519 190.349 174.325 1.00 48.66 251 VAL D CA 1
ATOM 10050 C C . VAL D 1 257 ? 204.652 189.351 174.500 1.00 48.66 251 VAL D C 1
ATOM 10051 O O . VAL D 1 257 ? 204.623 188.279 173.892 1.00 48.66 251 VAL D O 1
ATOM 10055 N N . ARG D 1 258 ? 205.646 189.683 175.322 1.00 51.23 252 ARG D N 1
ATOM 10056 C CA . ARG D 1 258 ? 206.607 188.657 175.703 1.00 51.23 252 ARG D CA 1
ATOM 10057 C C . ARG D 1 258 ? 205.960 187.655 176.640 1.00 51.23 252 ARG D C 1
ATOM 10058 O O . ARG D 1 258 ? 205.270 188.022 177.592 1.00 51.23 252 ARG D O 1
ATOM 10066 N N . SER D 1 259 ? 206.207 186.376 176.369 1.00 56.88 253 SER D N 1
ATOM 10067 C CA . SER D 1 259 ? 205.605 185.299 177.136 1.00 56.88 253 SER D CA 1
ATOM 10068 C C . SER D 1 259 ? 206.161 185.182 178.545 1.00 56.88 253 SER D C 1
ATOM 10069 O O . SER D 1 259 ? 205.575 184.459 179.351 1.00 56.88 253 SER D O 1
ATOM 10072 N N . THR D 1 260 ? 207.257 185.869 178.867 1.00 57.93 254 THR D N 1
ATOM 10073 C CA . THR D 1 260 ? 207.908 185.746 180.165 1.00 57.93 254 THR D CA 1
ATOM 10074 C C . THR D 1 260 ? 207.526 186.859 181.134 1.00 57.93 254 THR D C 1
ATOM 10075 O O . THR D 1 260 ? 207.053 186.579 182.238 1.00 57.93 254 THR D O 1
ATOM 10079 N N . ASP D 1 261 ? 207.729 188.116 180.755 1.00 57.76 255 ASP D N 1
ATOM 10080 C CA . ASP D 1 261 ? 207.436 189.224 181.651 1.00 57.76 255 ASP D CA 1
ATOM 10081 C C . ASP D 1 261 ? 206.235 190.054 181.226 1.00 57.76 255 ASP D C 1
ATOM 10082 O O . ASP D 1 261 ? 205.861 190.983 181.945 1.00 57.76 255 ASP D O 1
ATOM 10087 N N . GLY D 1 262 ? 205.631 189.759 180.083 1.00 56.19 256 GLY D N 1
ATOM 10088 C CA . GLY D 1 262 ? 204.436 190.474 179.689 1.00 56.19 256 GLY D CA 1
ATOM 10089 C C . GLY D 1 262 ? 204.646 191.893 179.233 1.00 56.19 256 GLY D C 1
ATOM 10090 O O . GLY D 1 262 ? 203.733 192.709 179.357 1.00 56.19 256 GLY D O 1
ATOM 10091 N N . ALA D 1 263 ? 205.831 192.224 178.737 1.00 52.64 257 ALA D N 1
ATOM 10092 C CA . ALA D 1 263 ? 206.014 193.492 178.050 1.00 52.64 257 ALA D CA 1
ATOM 10093 C C . ALA D 1 263 ? 205.203 193.478 176.766 1.00 52.64 257 ALA D C 1
ATOM 10094 O O . ALA D 1 263 ? 205.384 192.599 175.923 1.00 52.64 257 ALA D O 1
ATOM 10096 N N . SER D 1 264 ? 204.296 194.437 176.624 1.00 51.32 258 SER D N 1
ATOM 10097 C CA . SER D 1 264 ? 203.331 194.433 175.536 1.00 51.32 258 SER D CA 1
ATOM 10098 C C . SER D 1 264 ? 203.389 195.751 174.789 1.00 51.32 258 SER D C 1
ATOM 10099 O O . SER D 1 264 ? 203.419 196.816 175.410 1.00 51.32 258 SER D O 1
ATOM 10102 N N . ARG D 1 265 ? 203.403 195.678 173.462 1.00 48.67 259 ARG D N 1
ATOM 10103 C CA . ARG D 1 265 ? 203.228 196.854 172.622 1.00 48.67 259 ARG D CA 1
ATOM 10104 C C . ARG D 1 265 ? 202.187 196.561 171.557 1.00 48.67 259 ARG D C 1
ATOM 10105 O O . ARG D 1 265 ? 201.995 195.412 171.156 1.00 48.67 259 ARG D O 1
ATOM 10113 N N . PHE D 1 266 ? 201.516 197.607 171.089 1.00 46.50 260 PHE D N 1
ATOM 10114 C CA . PHE D 1 266 ? 200.572 197.438 169.997 1.00 46.50 260 PHE D CA 1
ATOM 10115 C C . PHE D 1 266 ? 201.092 198.186 168.780 1.00 46.50 260 PHE D C 1
ATOM 10116 O O . PHE D 1 266 ? 201.751 199.221 168.900 1.00 46.50 260 PHE D O 1
ATOM 10124 N N . TYR D 1 267 ? 200.788 197.651 167.605 1.00 45.53 261 TYR D N 1
ATOM 10125 C CA . TYR D 1 267 ? 201.266 198.231 166.363 1.00 45.53 261 TYR D CA 1
ATOM 10126 C C . TYR D 1 267 ? 200.148 198.218 165.336 1.00 45.53 261 TYR D C 1
ATOM 10127 O O . TYR D 1 267 ? 199.222 197.416 165.416 1.00 45.53 261 TYR D O 1
ATOM 10136 N N . ASN D 1 268 ? 200.241 199.115 164.364 1.00 47.69 262 ASN D N 1
ATOM 10137 C CA . ASN D 1 268 ? 199.413 199.052 163.170 1.00 47.69 262 ASN D CA 1
ATOM 10138 C C . ASN D 1 268 ? 200.255 198.565 162.006 1.00 47.69 262 ASN D C 1
ATOM 10139 O O . ASN D 1 268 ? 201.325 199.117 161.734 1.00 47.69 262 ASN D O 1
ATOM 10144 N N . VAL D 1 269 ? 199.762 197.548 161.316 1.00 48.81 263 VAL D N 1
ATOM 10145 C CA . VAL D 1 269 ? 200.465 196.955 160.192 1.00 48.81 263 VAL D CA 1
ATOM 10146 C C . VAL D 1 269 ? 199.487 196.900 159.027 1.00 48.81 263 VAL D C 1
ATOM 10147 O O . VAL D 1 269 ? 198.268 196.932 159.217 1.00 48.81 263 VAL D O 1
ATOM 10151 N N . GLY D 1 270 ? 200.024 196.882 157.812 1.00 51.00 264 GLY D N 1
ATOM 10152 C CA . GLY D 1 270 ? 199.232 196.794 156.611 1.00 51.00 264 GLY D CA 1
ATOM 10153 C C . GLY D 1 270 ? 199.111 195.373 156.106 1.00 51.00 264 GLY D C 1
ATOM 10154 O O . GLY D 1 270 ? 199.288 194.401 156.848 1.00 51.00 264 GLY D O 1
ATOM 10155 N N . HIS D 1 271 ? 198.797 195.250 154.821 1.00 53.91 265 HIS D N 1
ATOM 10156 C CA . HIS D 1 271 ? 198.712 193.941 154.181 1.00 53.91 265 HIS D CA 1
ATOM 10157 C C . HIS D 1 271 ? 200.113 193.390 153.974 1.00 53.91 265 HIS D C 1
ATOM 10158 O O . HIS D 1 271 ? 200.808 193.756 153.026 1.00 53.91 265 HIS D O 1
ATOM 10165 N N . LEU D 1 272 ? 200.530 192.500 154.867 1.00 50.80 266 LEU D N 1
ATOM 10166 C CA . LEU D 1 272 ? 201.769 191.758 154.720 1.00 50.80 266 LEU D CA 1
ATOM 10167 C C . LEU D 1 272 ? 201.489 190.300 155.031 1.00 50.80 266 LEU D C 1
ATOM 10168 O O . LEU D 1 272 ? 200.507 189.967 155.696 1.00 50.80 266 LEU D O 1
ATOM 10173 N N . SER D 1 273 ? 202.380 189.431 154.567 1.00 50.87 267 SER D N 1
ATOM 10174 C CA . SER D 1 273 ? 202.329 188.040 154.973 1.00 50.87 267 SER D CA 1
ATOM 10175 C C . SER D 1 273 ? 202.802 187.903 156.418 1.00 50.87 267 SER D C 1
ATOM 10176 O O . SER D 1 273 ? 203.321 188.843 157.018 1.00 50.87 267 SER D O 1
ATOM 10179 N N . ILE D 1 274 ? 202.619 186.705 156.977 1.00 53.05 268 ILE D N 1
ATOM 10180 C CA . ILE D 1 274 ? 202.932 186.476 158.385 1.00 53.05 268 ILE D CA 1
ATOM 10181 C C . ILE D 1 274 ? 204.435 186.550 158.637 1.00 53.05 268 ILE D C 1
ATOM 10182 O O . ILE D 1 274 ? 204.873 187.072 159.668 1.00 53.05 268 ILE D O 1
ATOM 10187 N N . GLN D 1 275 ? 205.251 186.105 157.681 1.00 54.02 269 GLN D N 1
ATOM 10188 C CA . GLN D 1 275 ? 206.697 186.170 157.863 1.00 54.02 269 GLN D CA 1
ATOM 10189 C C . GLN D 1 275 ? 207.232 187.594 157.732 1.00 54.02 269 GLN D C 1
ATOM 10190 O O . GLN D 1 275 ? 208.164 187.974 158.455 1.00 54.02 269 GLN D O 1
ATOM 10196 N N . ARG D 1 276 ? 206.626 188.414 156.871 1.00 50.37 270 ARG D N 1
ATOM 10197 C CA . ARG D 1 276 ? 207.066 189.798 156.749 1.00 50.37 270 ARG D CA 1
ATOM 10198 C C . ARG D 1 276 ? 206.615 190.620 157.947 1.00 50.37 270 ARG D C 1
ATOM 10199 O O . ARG D 1 276 ? 207.351 191.494 158.419 1.00 50.37 270 ARG D O 1
ATOM 10207 N N . VAL D 1 277 ? 205.413 190.334 158.457 1.00 48.26 271 VAL D N 1
ATOM 10208 C CA . VAL D 1 277 ? 204.954 190.900 159.724 1.00 48.26 271 VAL D CA 1
ATOM 10209 C C . VAL D 1 277 ? 205.878 190.486 160.858 1.00 48.26 271 VAL D C 1
ATOM 10210 O O . VAL D 1 277 ? 206.192 191.288 161.741 1.00 48.26 271 VAL D O 1
ATOM 10214 N N . ALA D 1 278 ? 206.372 189.249 160.820 1.00 48.52 272 ALA D N 1
ATOM 10215 C CA . ALA D 1 278 ? 207.264 188.759 161.862 1.00 48.52 272 ALA D CA 1
ATOM 10216 C C . ALA D 1 278 ? 208.599 189.492 161.852 1.00 48.52 272 ALA D C 1
ATOM 10217 O O . ALA D 1 278 ? 209.097 189.890 162.909 1.00 48.52 272 ALA D O 1
ATOM 10219 N N . VAL D 1 279 ? 209.172 189.711 160.666 1.00 49.65 273 VAL D N 1
ATOM 10220 C CA . VAL D 1 279 ? 210.415 190.478 160.561 1.00 49.65 273 VAL D CA 1
ATOM 10221 C C . VAL D 1 279 ? 210.189 191.934 160.965 1.00 49.65 273 VAL D C 1
ATOM 10222 O O . VAL D 1 279 ? 211.035 192.553 161.626 1.00 49.65 273 VAL D O 1
ATOM 10226 N N . TRP D 1 280 ? 209.024 192.480 160.616 1.00 48.87 274 TRP D N 1
ATOM 10227 C CA . TRP D 1 280 ? 208.649 193.836 161.006 1.00 48.87 274 TRP D CA 1
ATOM 10228 C C . TRP D 1 280 ? 208.555 193.980 162.527 1.00 48.87 274 TRP D C 1
ATOM 10229 O O . TRP D 1 280 ? 209.045 194.960 163.108 1.00 48.87 274 TRP D O 1
ATOM 10240 N N . ILE D 1 281 ? 207.963 192.984 163.187 1.00 46.92 275 ILE D N 1
ATOM 10241 C CA . ILE D 1 281 ? 207.854 192.975 164.641 1.00 46.92 275 ILE D CA 1
ATOM 10242 C C . ILE D 1 281 ? 209.221 192.801 165.283 1.00 46.92 275 ILE D C 1
ATOM 10243 O O . ILE D 1 281 ? 209.506 193.401 166.320 1.00 46.92 275 ILE D O 1
ATOM 10248 N N . LEU D 1 282 ? 210.105 192.014 164.666 1.00 48.52 276 LEU D N 1
ATOM 10249 C CA . LEU D 1 282 ? 211.443 191.869 165.232 1.00 48.52 276 LEU D CA 1
ATOM 10250 C C . LEU D 1 282 ? 212.269 193.136 165.072 1.00 48.52 276 LEU D C 1
ATOM 10251 O O . LEU D 1 282 ? 213.151 193.406 165.894 1.00 48.52 276 LEU D O 1
ATOM 10256 N N . GLU D 1 283 ? 212.002 193.917 164.030 1.00 50.83 277 GLU D N 1
ATOM 10257 C CA . GLU D 1 283 ? 212.626 195.230 163.915 1.00 50.83 277 GLU D CA 1
ATOM 10258 C C . GLU D 1 283 ? 212.082 196.194 164.960 1.00 50.83 277 GLU D C 1
ATOM 10259 O O . GLU D 1 283 ? 212.820 197.039 165.476 1.00 50.83 277 GLU D O 1
ATOM 10265 N N . LYS D 1 284 ? 210.791 196.089 165.278 1.00 47.57 278 LYS D N 1
ATOM 10266 C CA . LYS D 1 284 ? 210.243 196.912 166.355 1.00 47.57 278 LYS D CA 1
ATOM 10267 C C . LYS D 1 284 ? 210.693 196.437 167.733 1.00 47.57 278 LYS D C 1
ATOM 10268 O O . LYS D 1 284 ? 210.736 197.236 168.674 1.00 47.57 278 LYS D O 1
ATOM 10274 N N . TYR D 1 285 ? 211.014 195.149 167.871 1.00 47.59 279 TYR D N 1
ATOM 10275 C CA . TYR D 1 285 ? 211.258 194.562 169.184 1.00 47.59 279 TYR D CA 1
ATOM 10276 C C . TYR D 1 285 ? 212.565 195.048 169.787 1.00 47.59 279 TYR D C 1
ATOM 10277 O O . TYR D 1 285 ? 212.643 195.287 170.997 1.00 47.59 279 TYR D O 1
ATOM 10286 N N . TYR D 1 286 ? 213.601 195.196 168.967 1.00 50.98 280 TYR D N 1
ATOM 10287 C CA . TYR D 1 286 ? 214.911 195.523 169.504 1.00 50.98 280 TYR D CA 1
ATOM 10288 C C . TYR D 1 286 ? 215.019 196.953 169.999 1.00 50.98 280 TYR D C 1
ATOM 10289 O O . TYR D 1 286 ? 215.970 197.258 170.720 1.00 50.98 280 TYR D O 1
ATOM 10298 N N . HIS D 1 287 ? 214.065 197.821 169.685 1.00 47.89 281 HIS D N 1
ATOM 10299 C CA . HIS D 1 287 ? 214.081 199.152 170.256 1.00 47.89 281 HIS D CA 1
ATOM 10300 C C . HIS D 1 287 ? 212.823 199.504 171.037 1.00 47.89 281 HIS D C 1
ATOM 10301 O O . HIS D 1 287 ? 212.803 200.553 171.686 1.00 47.89 281 HIS D O 1
ATOM 10308 N N . ASP D 1 288 ? 211.781 198.673 171.011 1.00 51.09 282 ASP D N 1
ATOM 10309 C CA . ASP D 1 288 ? 210.556 198.989 171.739 1.00 51.09 282 ASP D CA 1
ATOM 10310 C C . ASP D 1 288 ? 210.433 198.278 173.079 1.00 51.09 282 ASP D C 1
ATOM 10311 O O . ASP D 1 288 ? 210.073 198.916 174.071 1.00 51.09 282 ASP D O 1
ATOM 10316 N N . PHE D 1 289 ? 210.698 196.976 173.142 1.00 50.11 283 PHE D N 1
ATOM 10317 C CA . PHE D 1 289 ? 210.509 196.314 174.425 1.00 50.11 283 PHE D CA 1
ATOM 10318 C C . PHE D 1 289 ? 211.759 196.523 175.261 1.00 50.11 283 PHE D C 1
ATOM 10319 O O . PHE D 1 289 ? 212.828 196.771 174.714 1.00 50.11 283 PHE D O 1
ATOM 10327 N N . PRO D 1 290 ? 211.661 196.424 176.586 1.00 50.70 284 PRO D N 1
ATOM 10328 C CA . PRO D 1 290 ? 212.876 196.309 177.398 1.00 50.70 284 PRO D CA 1
ATOM 10329 C C . PRO D 1 290 ? 213.609 195.010 177.104 1.00 50.70 284 PRO D C 1
ATOM 10330 O O . PRO D 1 290 ? 213.042 194.050 176.580 1.00 50.70 284 PRO D O 1
ATOM 10334 N N . VAL D 1 291 ? 214.903 195.005 177.433 1.00 52.71 285 VAL D N 1
ATOM 10335 C CA . VAL D 1 291 ? 215.740 193.841 177.174 1.00 52.71 285 VAL D CA 1
ATOM 10336 C C . VAL D 1 291 ? 215.285 192.680 178.057 1.00 52.71 285 VAL D C 1
ATOM 10337 O O . VAL D 1 291 ? 214.769 192.875 179.166 1.00 52.71 285 VAL D O 1
ATOM 10341 N N . TYR D 1 292 ? 215.378 191.466 177.521 1.00 59.26 286 TYR D N 1
ATOM 10342 C CA . TYR D 1 292 ? 214.963 190.298 178.281 1.00 59.26 286 TYR D CA 1
ATOM 10343 C C . TYR D 1 292 ? 215.935 190.035 179.417 1.00 59.26 286 TYR D C 1
ATOM 10344 O O . TYR D 1 292 ? 217.153 190.033 179.222 1.00 59.26 286 TYR D O 1
ATOM 10353 N N . ASN D 1 293 ? 215.390 189.823 180.610 1.00 63.26 287 ASN D N 1
ATOM 10354 C CA . ASN D 1 293 ? 216.200 189.564 181.794 1.00 63.26 287 ASN D CA 1
ATOM 10355 C C . ASN D 1 293 ? 215.677 188.308 182.472 1.00 63.26 287 ASN D C 1
ATOM 10356 O O . ASN D 1 293 ? 214.636 188.352 183.151 1.00 63.26 287 ASN D O 1
ATOM 10361 N N . PRO D 1 294 ? 216.361 187.172 182.311 1.00 64.04 288 PRO D N 1
ATOM 10362 C CA . PRO D 1 294 ? 215.930 185.948 182.997 1.00 64.04 288 PRO D CA 1
ATOM 10363 C C . PRO D 1 294 ? 216.202 185.962 184.489 1.00 64.04 288 PRO D C 1
ATOM 10364 O O . PRO D 1 294 ? 215.704 185.079 185.198 1.00 64.04 288 PRO D O 1
ATOM 10368 N N . ALA D 1 295 ? 216.975 186.930 184.986 1.00 65.81 289 ALA D N 1
ATOM 10369 C CA . ALA D 1 295 ? 217.195 187.104 186.413 1.00 65.81 289 ALA D CA 1
ATOM 10370 C C . ALA D 1 295 ? 216.068 187.862 187.100 1.00 65.81 289 ALA D C 1
ATOM 10371 O O . ALA D 1 295 ? 216.148 188.088 188.311 1.00 65.81 289 ALA D O 1
ATOM 10373 N N . LEU D 1 296 ? 215.035 188.265 186.369 1.00 67.23 290 LEU D N 1
ATOM 10374 C CA . LEU D 1 296 ? 213.887 188.928 186.971 1.00 67.23 290 LEU D CA 1
ATOM 10375 C C . LEU D 1 296 ? 212.693 187.985 187.038 1.00 67.23 290 LEU D C 1
ATOM 10376 O O . LEU D 1 296 ? 211.632 188.348 187.544 1.00 67.23 290 LEU D O 1
ATOM 10381 N N . VAL D 1 332 ? 187.382 172.715 197.362 1.00 101.59 326 VAL D N 1
ATOM 10382 C CA . VAL D 1 332 ? 188.695 172.134 197.604 1.00 101.59 326 VAL D CA 1
ATOM 10383 C C . VAL D 1 332 ? 189.787 173.120 197.214 1.00 101.59 326 VAL D C 1
ATOM 10384 O O . VAL D 1 332 ? 190.573 173.559 198.054 1.00 101.59 326 VAL D O 1
ATOM 10388 N N . ILE D 1 333 ? 189.827 173.468 195.927 1.00 97.89 327 ILE D N 1
ATOM 10389 C CA . ILE D 1 333 ? 190.883 174.340 195.424 1.00 97.89 327 ILE D CA 1
ATOM 10390 C C . ILE D 1 333 ? 190.566 175.796 195.748 1.00 97.89 327 ILE D C 1
ATOM 10391 O O . ILE D 1 333 ? 191.454 176.578 196.117 1.00 97.89 327 ILE D O 1
ATOM 10396 N N . ALA D 1 334 ? 189.288 176.175 195.644 1.00 96.22 328 ALA D N 1
ATOM 10397 C CA . ALA D 1 334 ? 188.887 177.541 195.968 1.00 96.22 328 ALA D CA 1
ATOM 10398 C C . ALA D 1 334 ? 188.978 177.806 197.466 1.00 96.22 328 ALA D C 1
ATOM 10399 O O . ALA D 1 334 ? 189.242 178.938 197.888 1.00 96.22 328 ALA D O 1
ATOM 10401 N N . ALA D 1 335 ? 188.795 176.768 198.286 1.00 97.26 329 ALA D N 1
ATOM 10402 C CA . ALA D 1 335 ? 188.958 176.927 199.728 1.00 97.26 329 ALA D CA 1
ATOM 10403 C C . ALA D 1 335 ? 190.420 177.142 200.097 1.00 97.26 329 ALA D C 1
ATOM 10404 O O . ALA D 1 335 ? 190.735 177.962 200.969 1.00 97.26 329 ALA D O 1
ATOM 10406 N N . ALA D 1 336 ? 191.330 176.427 199.428 1.00 95.56 330 ALA D N 1
ATOM 10407 C CA . ALA D 1 336 ? 192.756 176.647 199.644 1.00 95.56 330 ALA D CA 1
ATOM 10408 C C . ALA D 1 336 ? 193.185 178.015 199.130 1.00 95.56 330 ALA D C 1
ATOM 10409 O O . ALA D 1 336 ? 194.063 178.658 199.717 1.00 95.56 330 ALA D O 1
ATOM 10411 N N . ALA D 1 337 ? 192.558 178.487 198.049 1.00 93.90 331 ALA D N 1
ATOM 10412 C CA . ALA D 1 337 ? 192.852 179.826 197.547 1.00 93.90 331 ALA D CA 1
ATOM 10413 C C . ALA D 1 337 ? 192.354 180.902 198.505 1.00 93.90 331 ALA D C 1
ATOM 10414 O O . ALA D 1 337 ? 193.009 181.935 198.680 1.00 93.90 331 ALA D O 1
ATOM 10416 N N . ARG D 1 338 ? 191.196 180.676 199.133 1.00 93.80 332 ARG D N 1
ATOM 10417 C CA . ARG D 1 338 ? 190.692 181.612 200.134 1.00 93.80 332 ARG D CA 1
ATOM 10418 C C . ARG D 1 338 ? 191.554 181.602 201.389 1.00 93.80 332 ARG D C 1
ATOM 10419 O O . ARG D 1 338 ? 191.760 182.651 202.011 1.00 93.80 332 ARG D O 1
ATOM 10427 N N . ARG D 1 339 ? 192.073 180.432 201.768 1.00 93.83 333 ARG D N 1
ATOM 10428 C CA . ARG D 1 339 ? 192.979 180.334 202.908 1.00 93.83 333 ARG D CA 1
ATOM 10429 C C . ARG D 1 339 ? 194.318 181.006 202.624 1.00 93.83 333 ARG D C 1
ATOM 10430 O O . ARG D 1 339 ? 194.904 181.632 203.513 1.00 93.83 333 ARG D O 1
ATOM 10438 N N . ARG D 1 340 ? 194.806 180.896 201.390 1.00 88.98 334 ARG D N 1
ATOM 10439 C CA . ARG D 1 340 ? 196.092 181.489 201.041 1.00 88.98 334 ARG D CA 1
ATOM 10440 C C . ARG D 1 340 ? 195.982 182.998 200.849 1.00 88.98 334 ARG D C 1
ATOM 10441 O O . ARG D 1 340 ? 196.886 183.745 201.239 1.00 88.98 334 ARG D O 1
ATOM 10449 N N . ASP D 1 341 ? 194.874 183.470 200.268 1.00 89.10 335 ASP D N 1
ATOM 10450 C CA . ASP D 1 341 ? 194.716 184.904 200.037 1.00 89.10 335 ASP D CA 1
ATOM 10451 C C . ASP D 1 341 ? 194.406 185.661 201.323 1.00 89.10 335 ASP D C 1
ATOM 10452 O O . ASP D 1 341 ? 194.483 186.893 201.346 1.00 89.10 335 ASP D O 1
ATOM 10457 N N . ASN D 1 342 ? 194.044 184.954 202.391 1.00 90.24 336 ASN D N 1
ATOM 10458 C CA . ASN D 1 342 ? 193.851 185.578 203.693 1.00 90.24 336 ASN D CA 1
ATOM 10459 C C . ASN D 1 342 ? 195.104 185.542 204.558 1.00 90.24 336 ASN D C 1
ATOM 10460 O O . ASN D 1 342 ? 195.068 186.034 205.690 1.00 90.24 336 ASN D O 1
ATOM 10465 N N . SER D 1 343 ? 196.203 184.987 204.056 1.00 86.34 337 SER D N 1
ATOM 10466 C CA . SER D 1 343 ? 197.436 184.868 204.818 1.00 86.34 337 SER D CA 1
ATOM 10467 C C . SER D 1 343 ? 198.204 186.188 204.783 1.00 86.34 337 SER D C 1
ATOM 10468 O O . SER D 1 343 ? 197.688 187.227 204.364 1.00 86.34 337 SER D O 1
ATOM 10471 N N . HIS D 1 344 ? 199.454 186.159 205.236 1.00 80.10 338 HIS D N 1
ATOM 10472 C CA . HIS D 1 344 ? 200.285 187.354 205.217 1.00 80.10 338 HIS D CA 1
ATOM 10473 C C . HIS D 1 344 ? 200.709 187.677 203.792 1.00 80.10 338 HIS D C 1
ATOM 10474 O O . HIS D 1 344 ? 201.192 186.807 203.062 1.00 80.10 338 HIS D O 1
ATOM 10481 N N . ASN D 1 345 ? 200.532 188.938 203.398 1.00 77.72 339 ASN D N 1
ATOM 10482 C CA . ASN D 1 345 ? 200.827 189.377 202.037 1.00 77.72 339 ASN D CA 1
ATOM 10483 C C . ASN D 1 345 ? 202.329 189.626 201.936 1.00 77.72 339 ASN D C 1
ATOM 10484 O O . ASN D 1 345 ? 202.810 190.759 201.975 1.00 77.72 339 ASN D O 1
ATOM 10489 N N . GLU D 1 346 ? 203.074 188.527 201.803 1.00 78.78 340 GLU D N 1
ATOM 10490 C CA . GLU D 1 346 ? 204.533 188.582 201.806 1.00 78.78 340 GLU D CA 1
ATOM 10491 C C . GLU D 1 346 ? 205.075 189.279 200.565 1.00 78.78 340 GLU D C 1
ATOM 10492 O O . GLU D 1 346 ? 206.059 190.027 200.646 1.00 78.78 340 GLU D O 1
ATOM 10498 N N . TYR D 1 347 ? 204.433 189.060 199.415 1.00 76.47 341 TYR D N 1
ATOM 10499 C CA . TYR D 1 347 ? 204.921 189.614 198.157 1.00 76.47 341 TYR D CA 1
ATOM 10500 C C . TYR D 1 347 ? 204.780 191.127 198.105 1.00 76.47 341 TYR D C 1
ATOM 10501 O O . TYR D 1 347 ? 205.625 191.795 197.505 1.00 76.47 341 TYR D O 1
ATOM 10510 N N . TYR D 1 348 ? 203.737 191.675 198.736 1.00 75.06 342 TYR D N 1
ATOM 10511 C CA . TYR D 1 348 ? 203.564 193.124 198.817 1.00 75.06 342 TYR D CA 1
ATOM 10512 C C . TYR D 1 348 ? 204.717 193.785 199.559 1.00 75.06 342 TYR D C 1
ATOM 10513 O O . TYR D 1 348 ? 205.280 194.785 199.098 1.00 75.06 342 TYR D O 1
ATOM 10522 N N . TYR D 1 349 ? 205.102 193.220 200.699 1.00 75.68 343 TYR D N 1
ATOM 10523 C CA . TYR D 1 349 ? 206.166 193.838 201.472 1.00 75.68 343 TYR D CA 1
ATOM 10524 C C . TYR D 1 349 ? 207.535 193.566 200.876 1.00 75.68 343 TYR D C 1
ATOM 10525 O O . TYR D 1 349 ? 208.414 194.424 200.977 1.00 75.68 343 TYR D O 1
ATOM 10534 N N . GLU D 1 350 ? 207.729 192.415 200.225 1.00 79.48 344 GLU D N 1
ATOM 10535 C CA . GLU D 1 350 ? 208.979 192.194 199.502 1.00 79.48 344 GLU D CA 1
ATOM 10536 C C . GLU D 1 350 ? 209.105 193.138 198.310 1.00 79.48 344 GLU D C 1
ATOM 10537 O O . GLU D 1 350 ? 210.201 193.629 198.017 1.00 79.48 344 GLU D O 1
ATOM 10543 N N . GLU D 1 351 ? 207.986 193.441 197.644 1.00 78.92 345 GLU D N 1
ATOM 10544 C CA . GLU D 1 351 ? 207.991 194.410 196.555 1.00 78.92 345 GLU D CA 1
ATOM 10545 C C . GLU D 1 351 ? 208.292 195.815 197.060 1.00 78.92 345 GLU D C 1
ATOM 10546 O O . GLU D 1 351 ? 209.047 196.558 196.422 1.00 78.92 345 GLU D O 1
ATOM 10552 N N . ALA D 1 352 ? 207.720 196.190 198.208 1.00 77.25 346 ALA D N 1
ATOM 10553 C CA . ALA D 1 352 ? 207.990 197.511 198.771 1.00 77.25 346 ALA D CA 1
ATOM 10554 C C . ALA D 1 352 ? 209.436 197.636 199.242 1.00 77.25 346 ALA D C 1
ATOM 10555 O O . ALA D 1 352 ? 210.063 198.686 199.052 1.00 77.25 346 ALA D O 1
ATOM 10557 N N . GLU D 1 353 ? 209.986 196.567 199.833 1.00 79.46 347 GLU D N 1
ATOM 10558 C CA . GLU D 1 353 ? 211.398 196.543 200.208 1.00 79.46 347 GLU D CA 1
ATOM 10559 C C . GLU D 1 353 ? 212.302 196.654 198.992 1.00 79.46 347 GLU D C 1
ATOM 10560 O O . GLU D 1 353 ? 213.317 197.360 199.032 1.00 79.46 347 GLU D O 1
ATOM 10566 N N . HIS D 1 354 ? 211.946 195.969 197.902 1.00 77.59 348 HIS D N 1
ATOM 10567 C CA . HIS D 1 354 ? 212.767 196.023 196.702 1.00 77.59 348 HIS D CA 1
ATOM 10568 C C . HIS D 1 354 ? 212.724 197.402 196.061 1.00 77.59 348 HIS D C 1
ATOM 10569 O O . HIS D 1 354 ? 213.763 197.916 195.641 1.00 77.59 348 HIS D O 1
ATOM 10576 N N . GLU D 1 355 ? 211.543 198.029 196.012 1.00 78.50 349 GLU D N 1
ATOM 10577 C CA . GLU D 1 355 ? 211.441 199.381 195.465 1.00 78.50 349 GLU D CA 1
ATOM 10578 C C . GLU D 1 355 ? 212.198 200.389 196.321 1.00 78.50 349 GLU D C 1
ATOM 10579 O O . GLU D 1 355 ? 212.877 201.280 195.791 1.00 78.50 349 GLU D O 1
ATOM 10585 N N . ARG D 1 356 ? 212.133 200.232 197.647 1.00 77.72 350 ARG D N 1
ATOM 10586 C CA . ARG D 1 356 ? 212.840 201.132 198.551 1.00 77.72 350 ARG D CA 1
ATOM 10587 C C . ARG D 1 356 ? 214.352 200.989 198.421 1.00 77.72 350 ARG D C 1
ATOM 10588 O O . ARG D 1 356 ? 215.070 201.995 198.359 1.00 77.72 350 ARG D O 1
ATOM 10596 N N . ARG D 1 357 ? 214.857 199.755 198.342 1.00 76.59 351 ARG D N 1
ATOM 10597 C CA . ARG D 1 357 ? 216.301 199.597 198.236 1.00 76.59 351 ARG D CA 1
ATOM 10598 C C . ARG D 1 357 ? 216.808 199.947 196.843 1.00 76.59 351 ARG D C 1
ATOM 10599 O O . ARG D 1 357 ? 217.945 200.408 196.710 1.00 76.59 351 ARG D O 1
ATOM 10607 N N . VAL D 1 358 ? 215.974 199.799 195.806 1.00 73.57 352 VAL D N 1
ATOM 10608 C CA . VAL D 1 358 ? 216.358 200.273 194.480 1.00 73.57 352 VAL D CA 1
ATOM 10609 C C . VAL D 1 358 ? 216.441 201.795 194.458 1.00 73.57 352 VAL D C 1
ATOM 10610 O O . VAL D 1 358 ? 217.384 202.359 193.894 1.00 73.57 352 VAL D O 1
ATOM 10614 N N . ARG D 1 359 ? 215.504 202.481 195.124 1.00 75.39 353 ARG D N 1
ATOM 10615 C CA . ARG D 1 359 ? 215.587 203.940 195.208 1.00 75.39 353 ARG D CA 1
ATOM 10616 C C . ARG D 1 359 ? 216.794 204.399 196.021 1.00 75.39 353 ARG D C 1
ATOM 10617 O O . ARG D 1 359 ? 217.422 205.410 195.684 1.00 75.39 353 ARG D O 1
ATOM 10625 N N . LYS D 1 360 ? 217.157 203.653 197.067 1.00 73.85 354 LYS D N 1
ATOM 10626 C CA . LYS D 1 360 ? 218.323 204.036 197.864 1.00 73.85 354 LYS D CA 1
ATOM 10627 C C . LYS D 1 360 ? 219.628 203.827 197.100 1.00 73.85 354 LYS D C 1
ATOM 10628 O O . LYS D 1 360 ? 220.502 204.707 197.110 1.00 73.85 354 LYS D O 1
ATOM 10634 N N . ARG D 1 361 ? 219.776 202.682 196.422 1.00 72.13 355 ARG D N 1
ATOM 10635 C CA . ARG D 1 361 ? 220.967 202.453 195.606 1.00 72.13 355 ARG D CA 1
ATOM 10636 C C . ARG D 1 361 ? 221.017 203.409 194.422 1.00 72.13 355 ARG D C 1
ATOM 10637 O O . ARG D 1 361 ? 222.101 203.822 193.995 1.00 72.13 355 ARG D O 1
ATOM 10645 N N . ARG D 1 362 ? 219.849 203.805 193.907 1.00 71.74 356 ARG D N 1
ATOM 10646 C CA . ARG D 1 362 ? 219.784 204.788 192.834 1.00 71.74 356 ARG D CA 1
ATOM 10647 C C . ARG D 1 362 ? 220.248 206.154 193.308 1.00 71.74 356 ARG D C 1
ATOM 10648 O O . ARG D 1 362 ? 220.956 206.856 192.583 1.00 71.74 356 ARG D O 1
ATOM 10656 N N . ALA D 1 363 ? 219.865 206.545 194.526 1.00 72.07 357 ALA D N 1
ATOM 10657 C CA . ALA D 1 363 ? 220.305 207.828 195.066 1.00 72.07 357 ALA D CA 1
ATOM 10658 C C . ALA D 1 363 ? 221.806 207.837 195.330 1.00 72.07 357 ALA D C 1
ATOM 10659 O O . ALA D 1 363 ? 222.484 208.839 195.048 1.00 72.07 357 ALA D O 1
ATOM 10661 N N . ARG D 1 364 ? 222.336 206.727 195.863 1.00 74.56 358 ARG D N 1
ATOM 10662 C CA . ARG D 1 364 ? 223.783 206.580 196.018 1.00 74.56 358 ARG D CA 1
ATOM 10663 C C . ARG D 1 364 ? 224.499 206.672 194.677 1.00 74.56 358 ARG D C 1
ATOM 10664 O O . ARG D 1 364 ? 225.545 207.322 194.568 1.00 74.56 358 ARG D O 1
ATOM 10672 N N . LEU D 1 365 ? 223.922 206.064 193.638 1.00 68.44 359 LEU D N 1
ATOM 10673 C CA . LEU D 1 365 ? 224.527 206.096 192.312 1.00 68.44 359 LEU D CA 1
ATOM 10674 C C . LEU D 1 365 ? 224.487 207.492 191.701 1.00 68.44 359 LEU D C 1
ATOM 10675 O O . LEU D 1 365 ? 225.451 207.910 191.053 1.00 68.44 359 LEU D O 1
ATOM 10680 N N . VAL D 1 366 ? 223.393 208.229 191.907 1.00 66.67 360 VAL D N 1
ATOM 10681 C CA . VAL D 1 366 ? 223.289 209.583 191.366 1.00 66.67 360 VAL D CA 1
ATOM 10682 C C . VAL D 1 366 ? 224.300 210.510 192.031 1.00 66.67 360 VAL D C 1
ATOM 10683 O O . VAL D 1 366 ? 225.005 211.266 191.346 1.00 66.67 360 VAL D O 1
ATOM 10687 N N . VAL D 1 367 ? 224.430 210.425 193.361 1.00 70.86 361 VAL D N 1
ATOM 10688 C CA . VAL D 1 367 ? 225.421 211.234 194.072 1.00 70.86 361 VAL D CA 1
ATOM 10689 C C . VAL D 1 367 ? 226.838 210.839 193.665 1.00 70.86 361 VAL D C 1
ATOM 10690 O O . VAL D 1 367 ? 227.703 211.704 193.466 1.00 70.86 361 VAL D O 1
ATOM 10694 N N . ALA D 1 368 ? 227.075 209.537 193.462 1.00 71.50 362 ALA D N 1
ATOM 10695 C CA . ALA D 1 368 ? 228.397 209.060 193.070 1.00 71.50 362 ALA D CA 1
ATOM 10696 C C . ALA D 1 368 ? 228.788 209.544 191.683 1.00 71.50 362 ALA D C 1
ATOM 10697 O O . ALA D 1 368 ? 229.916 209.993 191.477 1.00 71.50 362 ALA D O 1
ATOM 10699 N N . VAL D 1 369 ? 227.861 209.499 190.727 1.00 69.40 363 VAL D N 1
ATOM 10700 C CA . VAL D 1 369 ? 228.200 209.893 189.365 1.00 69.40 363 VAL D CA 1
ATOM 10701 C C . VAL D 1 369 ? 228.287 211.416 189.240 1.00 69.40 363 VAL D C 1
ATOM 10702 O O . VAL D 1 369 ? 229.113 211.929 188.472 1.00 69.40 363 VAL D O 1
ATOM 10706 N N . GLU D 1 370 ? 227.510 212.167 190.035 1.00 73.25 364 GLU D N 1
ATOM 10707 C CA . GLU D 1 370 ? 227.676 213.622 190.064 1.00 73.25 364 GLU D CA 1
ATOM 10708 C C . GLU D 1 370 ? 229.036 214.021 190.631 1.00 73.25 364 GLU D C 1
ATOM 10709 O O . GLU D 1 370 ? 229.766 214.817 190.020 1.00 73.25 364 GLU D O 1
ATOM 10715 N N . GLU D 1 371 ? 229.412 213.449 191.782 1.00 78.28 365 GLU D N 1
ATOM 10716 C CA . GLU D 1 371 ? 230.716 213.750 192.368 1.00 78.28 365 GLU D CA 1
ATOM 10717 C C . GLU D 1 371 ? 231.855 213.192 191.520 1.00 78.28 365 GLU D C 1
ATOM 10718 O O . GLU D 1 371 ? 232.988 213.675 191.601 1.00 78.28 365 GLU D O 1
ATOM 10724 N N . ALA D 1 372 ? 231.573 212.180 190.699 1.00 74.40 366 ALA D N 1
ATOM 10725 C CA . ALA D 1 372 ? 232.571 211.679 189.765 1.00 74.40 366 ALA D CA 1
ATOM 10726 C C . ALA D 1 372 ? 232.779 212.638 188.604 1.00 74.40 366 ALA D C 1
ATOM 10727 O O . ALA D 1 372 ? 233.919 212.882 188.200 1.00 74.40 366 ALA D O 1
ATOM 10729 N N . PHE D 1 373 ? 231.697 213.186 188.042 1.00 72.11 367 PHE D N 1
ATOM 10730 C CA . PHE D 1 373 ? 231.872 214.063 186.885 1.00 72.11 367 PHE D CA 1
ATOM 10731 C C . PHE D 1 373 ? 232.367 215.438 187.306 1.00 72.11 367 PHE D C 1
ATOM 10732 O O . PHE D 1 373 ? 232.862 216.202 186.471 1.00 72.11 367 PHE D O 1
ATOM 10740 N N . THR D 1 374 ? 232.253 215.778 188.595 1.00 77.91 368 THR D N 1
ATOM 10741 C CA . THR D 1 374 ? 232.905 217.005 189.047 1.00 77.91 368 THR D CA 1
ATOM 10742 C C . THR D 1 374 ? 234.412 216.857 189.239 1.00 77.91 368 THR D C 1
ATOM 10743 O O . THR D 1 374 ? 235.056 217.823 189.660 1.00 77.91 368 THR D O 1
ATOM 10747 N N . HIS D 1 375 ? 234.992 215.690 188.955 1.00 79.75 369 HIS D N 1
ATOM 10748 C CA . HIS D 1 375 ? 236.434 215.520 189.068 1.00 79.75 369 HIS D CA 1
ATOM 10749 C C . HIS D 1 375 ? 237.186 215.883 187.796 1.00 79.75 369 HIS D C 1
ATOM 10750 O O . HIS D 1 375 ? 238.417 215.804 187.794 1.00 79.75 369 HIS D O 1
ATOM 10757 N N . ILE D 1 376 ? 236.500 216.244 186.712 1.00 81.49 370 ILE D N 1
ATOM 10758 C CA . ILE D 1 376 ? 237.156 216.614 185.465 1.00 81.49 370 ILE D CA 1
ATOM 10759 C C . ILE D 1 376 ? 236.516 217.874 184.899 1.00 81.49 370 ILE D C 1
ATOM 10760 O O . ILE D 1 376 ? 235.443 218.305 185.320 1.00 81.49 370 ILE D O 1
ATOM 10765 N N . LYS D 1 377 ? 237.202 218.456 183.918 1.00 85.73 371 LYS D N 1
ATOM 10766 C CA . LYS D 1 377 ? 236.792 219.691 183.271 1.00 85.73 371 LYS D CA 1
ATOM 10767 C C . LYS D 1 377 ? 237.433 219.725 181.890 1.00 85.73 371 LYS D C 1
ATOM 10768 O O . LYS D 1 377 ? 238.473 219.103 181.670 1.00 85.73 371 LYS D O 1
ATOM 10774 N N . ARG D 1 378 ? 236.795 220.440 180.960 1.00 86.20 372 ARG D N 1
ATOM 10775 C CA . ARG D 1 378 ? 237.328 220.606 179.611 1.00 86.20 372 ARG D CA 1
ATOM 10776 C C . ARG D 1 378 ? 238.657 221.354 179.629 1.00 86.20 372 ARG D C 1
ATOM 10777 O O . ARG D 1 378 ? 238.991 222.048 180.593 1.00 86.20 372 ARG D O 1
ATOM 10785 N N . LEU D 1 379 ? 239.409 221.226 178.543 1.00 88.90 373 LEU D N 1
ATOM 10786 C CA . LEU D 1 379 ? 240.652 221.971 178.386 1.00 88.90 373 LEU D CA 1
ATOM 10787 C C . LEU D 1 379 ? 240.735 222.600 177.002 1.00 88.90 373 LEU D C 1
ATOM 10788 O O . LEU D 1 379 ? 239.744 222.655 176.275 1.00 88.90 373 LEU D O 1
ATOM 10793 N N . VAL D 1 390 ? 246.726 217.951 180.353 1.00 88.99 384 VAL D N 1
ATOM 10794 C CA . VAL D 1 390 ? 246.329 217.137 179.213 1.00 88.99 384 VAL D CA 1
ATOM 10795 C C . VAL D 1 390 ? 246.034 215.701 179.661 1.00 88.99 384 VAL D C 1
ATOM 10796 O O . VAL D 1 390 ? 246.799 215.093 180.413 1.00 88.99 384 VAL D O 1
ATOM 10800 N N . MET D 1 391 ? 244.887 215.186 179.221 1.00 86.32 385 MET D N 1
ATOM 10801 C CA . MET D 1 391 ? 244.396 213.869 179.604 1.00 86.32 385 MET D CA 1
ATOM 10802 C C . MET D 1 391 ? 243.320 213.428 178.622 1.00 86.32 385 MET D C 1
ATOM 10803 O O . MET D 1 391 ? 242.383 214.184 178.341 1.00 86.32 385 MET D O 1
ATOM 10808 N N . ASP D 1 392 ? 243.473 212.215 178.091 1.00 83.59 386 ASP D N 1
ATOM 10809 C CA . ASP D 1 392 ? 242.540 211.659 177.121 1.00 83.59 386 ASP D CA 1
ATOM 10810 C C . ASP D 1 392 ? 241.174 211.410 177.762 1.00 83.59 386 ASP D C 1
ATOM 10811 O O . ASP D 1 392 ? 241.078 211.246 178.981 1.00 83.59 386 ASP D O 1
ATOM 10816 N N . PRO D 1 393 ? 240.096 211.395 176.965 1.00 79.78 387 PRO D N 1
ATOM 10817 C CA . PRO D 1 393 ? 238.788 211.010 177.521 1.00 79.78 387 PRO D CA 1
ATOM 10818 C C . PRO D 1 393 ? 238.727 209.572 177.996 1.00 79.78 387 PRO D C 1
ATOM 10819 O O . PRO D 1 393 ? 237.961 209.279 178.920 1.00 79.78 387 PRO D O 1
ATOM 10823 N N . ARG D 1 394 ? 239.519 208.672 177.409 1.00 79.15 388 ARG D N 1
ATOM 10824 C CA . ARG D 1 394 ? 239.663 207.334 177.971 1.00 79.15 388 ARG D CA 1
ATOM 10825 C C . ARG D 1 394 ? 240.345 207.385 179.331 1.00 79.15 388 ARG D C 1
ATOM 10826 O O . ARG D 1 394 ? 239.893 206.741 180.285 1.00 79.15 388 ARG D O 1
ATOM 10834 N N . GLU D 1 395 ? 241.418 208.173 179.442 1.00 82.43 389 GLU D N 1
ATOM 10835 C CA . GLU D 1 395 ? 242.119 208.317 180.712 1.00 82.43 389 GLU D CA 1
ATOM 10836 C C . GLU D 1 395 ? 241.279 209.058 181.740 1.00 82.43 389 GLU D C 1
ATOM 10837 O O . GLU D 1 395 ? 241.311 208.714 182.926 1.00 82.43 389 GLU D O 1
ATOM 10843 N N . ALA D 1 396 ? 240.499 210.048 181.306 1.00 78.06 390 ALA D N 1
ATOM 10844 C CA . ALA D 1 396 ? 239.638 210.769 182.237 1.00 78.06 390 ALA D CA 1
ATOM 10845 C C . ALA D 1 396 ? 238.486 209.900 182.713 1.00 78.06 390 ALA D C 1
ATOM 10846 O O . ALA D 1 396 ? 238.097 209.968 183.884 1.00 78.06 390 ALA D O 1
ATOM 10848 N N . ALA D 1 397 ? 237.934 209.077 181.818 1.00 76.42 391 ALA D N 1
ATOM 10849 C CA . ALA D 1 397 ? 236.890 208.133 182.196 1.00 76.42 391 ALA D CA 1
ATOM 10850 C C . ALA D 1 397 ? 237.417 207.085 183.164 1.00 76.42 391 ALA D C 1
ATOM 10851 O O . ALA D 1 397 ? 236.735 206.725 184.131 1.00 76.42 391 ALA D O 1
ATOM 10853 N N . GLN D 1 398 ? 238.632 206.592 182.919 1.00 79.42 392 GLN D N 1
ATOM 10854 C CA . GLN D 1 398 ? 239.252 205.635 183.826 1.00 79.42 392 GLN D CA 1
ATOM 10855 C C . GLN D 1 398 ? 239.585 206.273 185.171 1.00 79.42 392 GLN D C 1
ATOM 10856 O O . GLN D 1 398 ? 239.543 205.596 186.205 1.00 79.42 392 GLN D O 1
ATOM 10862 N N . ALA D 1 399 ? 239.882 207.574 185.181 1.00 78.10 393 ALA D N 1
ATOM 10863 C CA . ALA D 1 399 ? 240.146 208.264 186.438 1.00 78.10 393 ALA D CA 1
ATOM 10864 C C . ALA D 1 399 ? 238.871 208.465 187.247 1.00 78.10 393 ALA D C 1
ATOM 10865 O O . ALA D 1 399 ? 238.852 208.205 188.455 1.00 78.10 393 ALA D O 1
ATOM 10867 N N . ILE D 1 400 ? 237.793 208.925 186.606 1.00 76.60 394 ILE D N 1
ATOM 10868 C CA . ILE D 1 400 ? 236.555 209.192 187.338 1.00 76.60 394 ILE D CA 1
ATOM 10869 C C . ILE D 1 400 ? 235.694 207.956 187.533 1.00 76.60 394 ILE D C 1
ATOM 10870 O O . ILE D 1 400 ? 234.646 208.045 188.188 1.00 76.60 394 ILE D O 1
ATOM 10875 N N . PHE D 1 401 ? 236.088 206.808 186.981 1.00 75.19 395 PHE D N 1
ATOM 10876 C CA . PHE D 1 401 ? 235.329 205.588 187.225 1.00 75.19 395 PHE D CA 1
ATOM 10877 C C . PHE D 1 401 ? 235.576 205.040 188.622 1.00 75.19 395 PHE D C 1
ATOM 10878 O O . PHE D 1 401 ? 234.705 204.365 189.181 1.00 75.19 395 PHE D O 1
ATOM 10886 N N . ALA D 1 402 ? 236.740 205.334 189.206 1.00 78.53 396 ALA D N 1
ATOM 10887 C CA . ALA D 1 402 ? 237.080 204.790 190.516 1.00 78.53 396 ALA D CA 1
ATOM 10888 C C . ALA D 1 402 ? 236.215 205.380 191.621 1.00 78.53 396 ALA D C 1
ATOM 10889 O O . ALA D 1 402 ? 235.958 204.711 192.627 1.00 78.53 396 ALA D O 1
ATOM 10891 N N . SER D 1 403 ? 235.740 206.609 191.448 1.00 78.30 397 SER D N 1
ATOM 10892 C CA . SER D 1 403 ? 234.869 207.235 192.431 1.00 78.30 397 SER D CA 1
ATOM 10893 C C . SER D 1 403 ? 233.404 206.864 192.259 1.00 78.30 397 SER D C 1
ATOM 10894 O O . SER D 1 403 ? 232.562 207.377 193.003 1.00 78.30 397 SER D O 1
ATOM 10897 N N . MET D 1 404 ? 233.077 205.995 191.305 1.00 75.77 398 MET D N 1
ATOM 10898 C CA . MET D 1 404 ? 231.690 205.614 191.074 1.00 75.77 398 MET D CA 1
ATOM 10899 C C . MET D 1 404 ? 231.506 204.128 190.799 1.00 75.77 398 MET D C 1
ATOM 10900 O O . MET D 1 404 ? 230.372 203.705 190.555 1.00 75.77 398 MET D O 1
ATOM 10905 N N . ALA D 1 405 ? 232.575 203.327 190.816 1.00 74.57 399 ALA D N 1
ATOM 10906 C CA . ALA D 1 405 ? 232.459 201.919 190.451 1.00 74.57 399 ALA D CA 1
ATOM 10907 C C . ALA D 1 405 ? 231.714 201.121 191.509 1.00 74.57 399 ALA D C 1
ATOM 10908 O O . ALA D 1 405 ? 231.009 200.160 191.182 1.00 74.57 399 ALA D O 1
ATOM 10910 N N . ARG D 1 406 ? 231.839 201.516 192.773 1.00 79.46 400 ARG D N 1
ATOM 10911 C CA . ARG D 1 406 ? 231.217 200.763 193.854 1.00 79.46 400 ARG D CA 1
ATOM 10912 C C . ARG D 1 406 ? 229.709 200.976 193.874 1.00 79.46 400 ARG D C 1
ATOM 10913 O O . ARG D 1 406 ? 228.940 200.017 194.005 1.00 79.46 400 ARG D O 1
ATOM 10921 N N . ALA D 1 407 ? 229.266 202.224 193.707 1.00 71.56 401 ALA D N 1
ATOM 10922 C CA . ALA D 1 407 ? 227.834 202.499 193.684 1.00 71.56 401 ALA D CA 1
ATOM 10923 C C . ALA D 1 407 ? 227.184 201.992 192.405 1.00 71.56 401 ALA D C 1
ATOM 10924 O O . ALA D 1 407 ? 226.030 201.549 192.436 1.00 71.56 401 ALA D O 1
ATOM 10926 N N . MET D 1 408 ? 227.915 202.021 191.286 1.00 68.21 402 MET D N 1
ATOM 10927 C CA . MET D 1 408 ? 227.421 201.409 190.055 1.00 68.21 402 MET D CA 1
ATOM 10928 C C . MET D 1 408 ? 227.286 199.904 190.203 1.00 68.21 402 MET D C 1
ATOM 10929 O O . MET D 1 408 ? 226.288 199.326 189.764 1.00 68.21 402 MET D O 1
ATOM 10934 N N . GLN D 1 409 ? 228.264 199.260 190.842 1.00 70.72 403 GLN D N 1
ATOM 10935 C CA . GLN D 1 409 ? 228.200 197.819 191.051 1.00 70.72 403 GLN D CA 1
ATOM 10936 C C . GLN D 1 409 ? 227.061 197.445 191.991 1.00 70.72 403 GLN D C 1
ATOM 10937 O O . GLN D 1 409 ? 226.368 196.449 191.761 1.00 70.72 403 GLN D O 1
ATOM 10943 N N . LYS D 1 410 ? 226.812 198.267 193.015 1.00 71.02 404 LYS D N 1
ATOM 10944 C CA . LYS D 1 410 ? 225.701 197.997 193.926 1.00 71.02 404 LYS D CA 1
ATOM 10945 C C . LYS D 1 410 ? 224.350 198.200 193.248 1.00 71.02 404 LYS D C 1
ATOM 10946 O O . LYS D 1 410 ? 223.413 197.424 193.481 1.00 71.02 404 LYS D O 1
ATOM 10952 N N . TYR D 1 411 ? 224.229 199.226 192.400 1.00 66.61 405 TYR D N 1
ATOM 10953 C CA . TYR D 1 411 ? 222.963 199.443 191.710 1.00 66.61 405 TYR D CA 1
ATOM 10954 C C . TYR D 1 411 ? 222.712 198.388 190.643 1.00 66.61 405 TYR D C 1
ATOM 10955 O O . TYR D 1 411 ? 221.562 198.002 190.418 1.00 66.61 405 TYR D O 1
ATOM 10964 N N . LEU D 1 412 ? 223.757 197.916 189.970 1.00 64.93 406 LEU D N 1
ATOM 10965 C CA . LEU D 1 412 ? 223.566 196.846 189.006 1.00 64.93 406 LEU D CA 1
ATOM 10966 C C . LEU D 1 412 ? 223.367 195.498 189.680 1.00 64.93 406 LEU D C 1
ATOM 10967 O O . LEU D 1 412 ? 222.810 194.592 189.057 1.00 64.93 406 LEU D O 1
ATOM 10972 N N . ARG D 1 413 ? 223.795 195.338 190.934 1.00 69.85 407 ARG D N 1
ATOM 10973 C CA . ARG D 1 413 ? 223.424 194.125 191.652 1.00 69.85 407 ARG D CA 1
ATOM 10974 C C . ARG D 1 413 ? 221.981 194.178 192.136 1.00 69.85 407 ARG D C 1
ATOM 10975 O O . ARG D 1 413 ? 221.276 193.166 192.084 1.00 69.85 407 ARG D O 1
ATOM 10983 N N . THR D 1 414 ? 221.508 195.337 192.603 1.00 68.08 408 THR D N 1
ATOM 10984 C CA . THR D 1 414 ? 220.159 195.377 193.157 1.00 68.08 408 THR D CA 1
ATOM 10985 C C . THR D 1 414 ? 219.070 195.423 192.094 1.00 68.08 408 THR D C 1
ATOM 10986 O O . THR D 1 414 ? 217.903 195.217 192.430 1.00 68.08 408 THR D O 1
ATOM 10990 N N . THR D 1 415 ? 219.409 195.689 190.833 1.00 65.55 409 THR D N 1
ATOM 10991 C CA . THR D 1 415 ? 218.430 195.705 189.754 1.00 65.55 409 THR D CA 1
ATOM 10992 C C . THR D 1 415 ? 218.646 194.576 188.757 1.00 65.55 409 THR D C 1
ATOM 10993 O O . THR D 1 415 ? 218.055 194.607 187.672 1.00 65.55 409 THR D O 1
ATOM 10997 N N . LYS D 1 416 ? 219.500 193.601 189.101 1.00 66.73 410 LYS D N 1
ATOM 10998 C CA . LYS D 1 416 ? 219.744 192.376 188.327 1.00 66.73 410 LYS D CA 1
ATOM 10999 C C . LYS D 1 416 ? 220.277 192.672 186.927 1.00 66.73 410 LYS D C 1
ATOM 11000 O O . LYS D 1 416 ? 219.988 191.955 185.969 1.00 66.73 410 LYS D O 1
ATOM 11006 N N . GLN D 1 417 ? 221.069 193.732 186.808 1.00 64.36 411 GLN D N 1
ATOM 11007 C CA . GLN D 1 417 ? 221.623 194.158 185.531 1.00 64.36 411 GLN D CA 1
ATOM 11008 C C . GLN D 1 417 ? 223.128 193.932 185.464 1.00 64.36 411 GLN D C 1
ATOM 11009 O O . GLN D 1 417 ? 223.849 194.726 184.859 1.00 64.36 411 GLN D O 1
ATOM 11015 N N . GLN D 1 418 ? 223.619 192.862 186.097 1.00 68.38 412 GLN D N 1
ATOM 11016 C CA . GLN D 1 418 ? 225.065 192.647 186.143 1.00 68.38 412 GLN D CA 1
ATOM 11017 C C . GLN D 1 418 ? 225.663 192.208 184.801 1.00 68.38 412 GLN D C 1
ATOM 11018 O O . GLN D 1 418 ? 226.653 192.831 184.378 1.00 68.38 412 GLN D O 1
ATOM 11024 N N . PRO D 1 419 ? 225.163 191.183 184.087 1.00 69.39 413 PRO D N 1
ATOM 11025 C CA . PRO D 1 419 ? 225.850 190.796 182.844 1.00 69.39 413 PRO D CA 1
ATOM 11026 C C . PRO D 1 419 ? 225.571 191.703 181.657 1.00 69.39 413 PRO D C 1
ATOM 11027 O O . PRO D 1 419 ? 226.095 191.444 180.568 1.00 69.39 413 PRO D O 1
ATOM 11031 N N . TYR D 1 420 ? 224.769 192.750 181.830 1.00 63.93 414 TYR D N 1
ATOM 11032 C CA . TYR D 1 420 ? 224.521 193.696 180.754 1.00 63.93 414 TYR D CA 1
ATOM 11033 C C . TYR D 1 420 ? 225.650 194.698 180.611 1.00 63.93 414 TYR D C 1
ATOM 11034 O O . TYR D 1 420 ? 225.887 195.210 179.513 1.00 63.93 414 TYR D O 1
ATOM 11043 N N . HIS D 1 421 ? 226.356 194.979 181.699 1.00 63.39 415 HIS D N 1
ATOM 11044 C CA . HIS D 1 421 ? 227.330 196.061 181.750 1.00 63.39 415 HIS D CA 1
ATOM 11045 C C . HIS D 1 421 ? 228.635 195.498 182.296 1.00 63.39 415 HIS D C 1
ATOM 11046 O O . HIS D 1 421 ? 228.755 195.258 183.501 1.00 63.39 415 HIS D O 1
ATOM 11053 N N . THR D 1 422 ? 229.607 195.283 181.419 1.00 68.72 416 THR D N 1
ATOM 11054 C CA . THR D 1 422 ? 230.949 194.992 181.886 1.00 68.72 416 THR D CA 1
ATOM 11055 C C . THR D 1 422 ? 231.643 196.291 182.279 1.00 68.72 416 THR D C 1
ATOM 11056 O O . THR D 1 422 ? 231.133 197.387 182.046 1.00 68.72 416 THR D O 1
ATOM 11060 N N . MET D 1 423 ? 232.817 196.156 182.899 1.00 73.44 417 MET D N 1
ATOM 11061 C CA . MET D 1 423 ? 233.603 197.330 183.269 1.00 73.44 417 MET D CA 1
ATOM 11062 C C . MET D 1 423 ? 234.083 198.081 182.035 1.00 73.44 417 MET D C 1
ATOM 11063 O O . MET D 1 423 ? 234.099 199.317 182.022 1.00 73.44 417 MET D O 1
ATOM 11068 N N . GLU D 1 424 ? 234.434 197.350 180.976 1.00 72.49 418 GLU D N 1
ATOM 11069 C CA . GLU D 1 424 ? 234.898 197.986 179.748 1.00 72.49 418 GLU D CA 1
ATOM 11070 C C . GLU D 1 424 ? 233.768 198.727 179.045 1.00 72.49 418 GLU D C 1
ATOM 11071 O O . GLU D 1 424 ? 233.990 199.797 178.471 1.00 72.49 418 GLU D O 1
ATOM 11077 N N . SER D 1 425 ? 232.544 198.199 179.115 1.00 69.11 419 SER D N 1
ATOM 11078 C CA . SER D 1 425 ? 231.411 198.882 178.500 1.00 69.11 419 SER D CA 1
ATOM 11079 C C . SER D 1 425 ? 231.059 200.160 179.250 1.00 69.11 419 SER D C 1
ATOM 11080 O O . SER D 1 425 ? 230.722 201.177 178.631 1.00 69.11 419 SER D O 1
ATOM 11083 N N . ILE D 1 426 ? 231.163 200.138 180.581 1.00 64.86 420 ILE D N 1
ATOM 11084 C CA . ILE D 1 426 ? 230.905 201.340 181.367 1.00 64.86 420 ILE D CA 1
ATOM 11085 C C . ILE D 1 426 ? 232.007 202.368 181.143 1.00 64.86 420 ILE D C 1
ATOM 11086 O O . ILE D 1 426 ? 231.739 203.570 181.079 1.00 64.86 420 ILE D O 1
ATOM 11091 N N . LEU D 1 427 ? 233.251 201.915 180.955 1.00 68.72 421 LEU D N 1
ATOM 11092 C CA . LEU D 1 427 ? 234.336 202.845 180.643 1.00 68.72 421 LEU D CA 1
ATOM 11093 C C . LEU D 1 427 ? 234.174 203.466 179.261 1.00 68.72 421 LEU D C 1
ATOM 11094 O O . LEU D 1 427 ? 234.429 204.664 179.082 1.00 68.72 421 LEU D O 1
ATOM 11099 N N . GLN D 1 428 ? 233.738 202.673 178.276 1.00 67.99 422 GLN D N 1
ATOM 11100 C CA . GLN D 1 428 ? 233.481 203.212 176.944 1.00 67.99 422 GLN D CA 1
ATOM 11101 C C . GLN D 1 428 ? 232.314 204.187 176.956 1.00 67.99 422 GLN D C 1
ATOM 11102 O O . GLN D 1 428 ? 232.350 205.211 176.269 1.00 67.99 422 GLN D O 1
ATOM 11108 N N . HIS D 1 429 ? 231.293 203.919 177.767 1.00 63.72 423 HIS D N 1
ATOM 11109 C CA . HIS D 1 429 ? 230.168 204.841 177.823 1.00 63.72 423 HIS D CA 1
ATOM 11110 C C . HIS D 1 429 ? 230.493 206.088 178.638 1.00 63.72 423 HIS D C 1
ATOM 11111 O O . HIS D 1 429 ? 229.957 207.159 178.348 1.00 63.72 423 HIS D O 1
ATOM 11118 N N . LEU D 1 430 ? 231.393 205.985 179.618 1.00 66.21 424 LEU D N 1
ATOM 11119 C CA . LEU D 1 430 ? 231.906 207.170 180.303 1.00 66.21 424 LEU D CA 1
ATOM 11120 C C . LEU D 1 430 ? 232.713 208.049 179.364 1.00 66.21 424 LEU D C 1
ATOM 11121 O O . LEU D 1 430 ? 232.575 209.276 179.387 1.00 66.21 424 LEU D O 1
ATOM 11126 N N . GLU D 1 431 ? 233.589 207.435 178.562 1.00 69.31 425 GLU D N 1
ATOM 11127 C CA . GLU D 1 431 ? 234.349 208.173 177.557 1.00 69.31 425 GLU D CA 1
ATOM 11128 C C . GLU D 1 431 ? 233.423 208.815 176.535 1.00 69.31 425 GLU D C 1
ATOM 11129 O O . GLU D 1 431 ? 233.646 209.954 176.103 1.00 69.31 425 GLU D O 1
ATOM 11135 N N . PHE D 1 432 ? 232.358 208.101 176.171 1.00 64.96 426 PHE D N 1
ATOM 11136 C CA . PHE D 1 432 ? 231.337 208.618 175.272 1.00 64.96 426 PHE D CA 1
ATOM 11137 C C . PHE D 1 432 ? 230.616 209.821 175.866 1.00 64.96 426 PHE D C 1
ATOM 11138 O O . PHE D 1 432 ? 230.358 210.805 175.168 1.00 64.96 426 PHE D O 1
ATOM 11146 N N . CYS D 1 433 ? 230.279 209.761 177.152 1.00 64.78 427 CYS D N 1
ATOM 11147 C CA . CYS D 1 433 ? 229.522 210.847 177.761 1.00 64.78 427 CYS D CA 1
ATOM 11148 C C . CYS D 1 433 ? 230.379 212.077 178.013 1.00 64.78 427 CYS D C 1
ATOM 11149 O O . CYS D 1 433 ? 229.920 213.203 177.795 1.00 64.78 427 CYS D O 1
ATOM 11152 N N . ILE D 1 434 ? 231.619 211.898 178.470 1.00 68.49 428 ILE D N 1
ATOM 11153 C CA . ILE D 1 434 ? 232.448 213.072 178.712 1.00 68.49 428 ILE D CA 1
ATOM 11154 C C . ILE D 1 434 ? 233.010 213.632 177.414 1.00 68.49 428 ILE D C 1
ATOM 11155 O O . ILE D 1 434 ? 233.365 214.815 177.369 1.00 68.49 428 ILE D O 1
ATOM 11160 N N . THR D 1 435 ? 233.071 212.830 176.347 1.00 69.29 429 THR D N 1
ATOM 11161 C CA . THR D 1 435 ? 233.467 213.360 175.048 1.00 69.29 429 THR D CA 1
ATOM 11162 C C . THR D 1 435 ? 232.402 214.296 174.489 1.00 69.29 429 THR D C 1
ATOM 11163 O O . THR D 1 435 ? 232.718 215.383 173.993 1.00 69.29 429 THR D O 1
ATOM 11167 N N . HIS D 1 436 ? 231.133 213.908 174.590 1.00 64.51 430 HIS D N 1
ATOM 11168 C CA . HIS D 1 436 ? 230.039 214.671 174.011 1.00 64.51 430 HIS D CA 1
ATOM 11169 C C . HIS D 1 436 ? 229.364 215.588 175.023 1.00 64.51 430 HIS D C 1
ATOM 11170 O O . HIS D 1 436 ? 228.230 216.020 174.786 1.00 64.51 430 HIS D O 1
ATOM 11177 N N . ASP D 1 437 ? 230.045 215.877 176.140 1.00 69.43 431 ASP D N 1
ATOM 11178 C CA . ASP D 1 437 ? 229.622 216.846 177.162 1.00 69.43 431 ASP D CA 1
ATOM 11179 C C . ASP D 1 437 ? 228.274 216.484 177.779 1.00 69.43 431 ASP D C 1
ATOM 11180 O O . ASP D 1 437 ? 227.417 217.342 177.994 1.00 69.43 431 ASP D O 1
ATOM 11185 N N . MET D 1 438 ? 228.084 215.202 178.064 1.00 63.23 432 MET D N 1
ATOM 11186 C CA . MET D 1 438 ? 226.862 214.726 178.686 1.00 63.23 432 MET D CA 1
ATOM 11187 C C . MET D 1 438 ? 226.965 214.841 180.201 1.00 63.23 432 MET D C 1
ATOM 11188 O O . MET D 1 438 ? 228.029 214.619 180.784 1.00 63.23 432 MET D O 1
ATOM 11193 N N . THR D 1 439 ? 225.848 215.198 180.830 1.00 61.65 433 THR D N 1
ATOM 11194 C CA . THR D 1 439 ? 225.761 215.372 182.272 1.00 61.65 433 THR D CA 1
ATOM 11195 C C . THR D 1 439 ? 225.770 214.002 182.963 1.00 61.65 433 THR D C 1
ATOM 11196 O O . THR D 1 439 ? 225.724 212.970 182.290 1.00 61.65 433 THR D O 1
ATOM 11200 N N . PRO D 1 440 ? 225.880 213.952 184.307 1.00 63.35 434 PRO D N 1
ATOM 11201 C CA . PRO D 1 440 ? 225.725 212.654 184.991 1.00 63.35 434 PRO D CA 1
ATOM 11202 C C . PRO D 1 440 ? 224.390 211.960 184.771 1.00 63.35 434 PRO D C 1
ATOM 11203 O O . PRO D 1 440 ? 224.356 210.726 184.729 1.00 63.35 434 PRO D O 1
ATOM 11207 N N . LYS D 1 441 ? 223.293 212.702 184.613 1.00 62.87 435 LYS D N 1
ATOM 11208 C CA . LYS D 1 441 ? 221.993 212.058 184.444 1.00 62.87 435 LYS D CA 1
ATOM 11209 C C . LYS D 1 441 ? 221.868 211.443 183.055 1.00 62.87 435 LYS D C 1
ATOM 11210 O O . LYS D 1 441 ? 221.277 210.365 182.887 1.00 62.87 435 LYS D O 1
ATOM 11216 N N . ALA D 1 442 ? 222.455 212.102 182.055 1.00 59.75 436 ALA D N 1
ATOM 11217 C CA . ALA D 1 442 ? 222.527 211.549 180.712 1.00 59.75 436 ALA D CA 1
ATOM 11218 C C . ALA D 1 442 ? 223.477 210.368 180.627 1.00 59.75 436 ALA D C 1
ATOM 11219 O O . ALA D 1 442 ? 223.356 209.554 179.709 1.00 59.75 436 ALA D O 1
ATOM 11221 N N . PHE D 1 443 ? 224.440 210.275 181.539 1.00 60.62 437 PHE D N 1
ATOM 11222 C CA . PHE D 1 443 ? 225.204 209.044 181.669 1.00 60.62 437 PHE D CA 1
ATOM 11223 C C . PHE D 1 443 ? 224.355 207.947 182.291 1.00 60.62 437 PHE D C 1
ATOM 11224 O O . PHE D 1 443 ? 224.379 206.796 181.841 1.00 60.62 437 PHE D O 1
ATOM 11232 N N . LEU D 1 444 ? 223.594 208.288 183.326 1.00 60.98 438 LEU D N 1
ATOM 11233 C CA . LEU D 1 444 ? 222.891 207.283 184.107 1.00 60.98 438 LEU D CA 1
ATOM 11234 C C . LEU D 1 444 ? 221.645 206.745 183.442 1.00 60.98 438 LEU D C 1
ATOM 11235 O O . LEU D 1 444 ? 221.162 205.708 183.904 1.00 60.98 438 LEU D O 1
ATOM 11240 N N . GLU D 1 445 ? 221.114 207.406 182.406 1.00 61.65 439 GLU D N 1
ATOM 11241 C CA . GLU D 1 445 ? 219.884 206.925 181.772 1.00 61.65 439 GLU D CA 1
ATOM 11242 C C . GLU D 1 445 ? 220.054 205.543 181.140 1.00 61.65 439 GLU D C 1
ATOM 11243 O O . GLU D 1 445 ? 219.079 204.798 180.996 1.00 61.65 439 GLU D O 1
ATOM 11249 N N . ARG D 1 446 ? 221.276 205.185 180.754 1.00 60.69 440 ARG D N 1
ATOM 11250 C CA . ARG D 1 446 ? 221.562 203.843 180.268 1.00 60.69 440 ARG D CA 1
ATOM 11251 C C . ARG D 1 446 ? 221.474 202.795 181.370 1.00 60.69 440 ARG D C 1
ATOM 11252 O O . ARG D 1 446 ? 221.171 201.631 181.085 1.00 60.69 440 ARG D O 1
ATOM 11260 N N . TYR D 1 447 ? 221.664 203.188 182.627 1.00 59.41 441 TYR D N 1
ATOM 11261 C CA . TYR D 1 447 ? 221.819 202.241 183.715 1.00 59.41 441 TYR D CA 1
ATOM 11262 C C . TYR D 1 447 ? 220.652 202.207 184.683 1.00 59.41 441 TYR D C 1
ATOM 11263 O O . TYR D 1 447 ? 220.473 201.189 185.358 1.00 59.41 441 TYR D O 1
ATOM 11272 N N . LEU D 1 448 ? 219.856 203.273 184.775 1.00 60.48 442 LEU D N 1
ATOM 11273 C CA . LEU D 1 448 ? 218.795 203.309 185.774 1.00 60.48 442 LEU D CA 1
ATOM 11274 C C . LEU D 1 448 ? 217.632 202.413 185.374 1.00 60.48 442 LEU D C 1
ATOM 11275 O O . LEU D 1 448 ? 217.116 201.646 186.194 1.00 60.48 442 LEU D O 1
ATOM 11280 N N . ALA D 1 449 ? 217.210 202.490 184.121 1.00 61.29 443 ALA D N 1
ATOM 11281 C CA . ALA D 1 449 ? 216.178 201.612 183.599 1.00 61.29 443 ALA D CA 1
ATOM 11282 C C . ALA D 1 449 ? 216.816 200.464 182.828 1.00 61.29 443 ALA D C 1
ATOM 11283 O O . ALA D 1 449 ? 218.021 200.451 182.570 1.00 61.29 443 ALA D O 1
ATOM 11285 N N . ALA D 1 450 ? 215.984 199.488 182.461 1.00 58.72 444 ALA D N 1
ATOM 11286 C CA . ALA D 1 450 ? 216.479 198.322 181.737 1.00 58.72 444 ALA D CA 1
ATOM 11287 C C . ALA D 1 450 ? 216.897 198.689 180.319 1.00 58.72 444 ALA D C 1
ATOM 11288 O O . ALA D 1 450 ? 218.029 198.420 179.908 1.00 58.72 444 ALA D O 1
ATOM 11290 N N . GLY D 1 451 ? 216.005 199.310 179.559 1.00 51.88 445 GLY D N 1
ATOM 11291 C CA . GLY D 1 451 ? 216.322 199.705 178.210 1.00 51.88 445 GLY D CA 1
ATOM 11292 C C . GLY D 1 451 ? 216.181 198.564 177.227 1.00 51.88 445 GLY D C 1
ATOM 11293 O O . GLY D 1 451 ? 216.119 197.394 177.606 1.00 51.88 445 GLY D O 1
ATOM 11294 N N . PRO D 1 452 ? 216.122 198.879 175.945 1.00 50.34 446 PRO D N 1
ATOM 11295 C CA . PRO D 1 452 ? 215.840 197.860 174.934 1.00 50.34 446 PRO D CA 1
ATOM 11296 C C . PRO D 1 452 ? 217.057 197.013 174.585 1.00 50.34 446 PRO D C 1
ATOM 11297 O O . PRO D 1 452 ? 218.163 197.229 175.064 1.00 50.34 446 PRO D O 1
ATOM 11301 N N . THR D 1 453 ? 216.814 196.028 173.721 1.00 51.62 447 THR D N 1
ATOM 11302 C CA . THR D 1 453 ? 217.788 194.976 173.463 1.00 51.62 447 THR D CA 1
ATOM 11303 C C . THR D 1 453 ? 218.937 195.475 172.595 1.00 51.62 447 THR D C 1
ATOM 11304 O O . THR D 1 453 ? 220.085 195.057 172.777 1.00 51.62 447 THR D O 1
ATOM 11308 N N . ILE D 1 454 ? 218.664 196.409 171.680 1.00 52.39 448 ILE D N 1
ATOM 11309 C CA . ILE D 1 454 ? 219.706 196.874 170.773 1.00 52.39 448 ILE D CA 1
ATOM 11310 C C . ILE D 1 454 ? 220.656 197.834 171.480 1.00 52.39 448 ILE D C 1
ATOM 11311 O O . ILE D 1 454 ? 221.735 198.134 170.965 1.00 52.39 448 ILE D O 1
ATOM 11316 N N . GLN D 1 455 ? 220.308 198.273 172.690 1.00 53.44 449 GLN D N 1
ATOM 11317 C CA . GLN D 1 455 ? 221.191 199.126 173.478 1.00 53.44 449 GLN D CA 1
ATOM 11318 C C . GLN D 1 455 ? 222.425 198.362 173.953 1.00 53.44 449 GLN D C 1
ATOM 11319 O O . GLN D 1 455 ? 223.442 198.969 174.305 1.00 53.44 449 GLN D O 1
ATOM 11325 N N . TYR D 1 456 ? 222.368 197.034 173.940 1.00 57.75 450 TYR D N 1
ATOM 11326 C CA . TYR D 1 456 ? 223.401 196.208 174.533 1.00 57.75 450 TYR D CA 1
ATOM 11327 C C . TYR D 1 456 ? 224.245 195.521 173.461 1.00 57.75 450 TYR D C 1
ATOM 11328 O O . TYR D 1 456 ? 224.148 195.810 172.266 1.00 57.75 450 TYR D O 1
ATOM 11337 N N . HIS D 1 457 ? 225.100 194.606 173.917 1.00 72.44 451 HIS D N 1
ATOM 11338 C CA . HIS D 1 457 ? 226.119 194.016 173.060 1.00 72.44 451 HIS D CA 1
ATOM 11339 C C . HIS D 1 457 ? 225.499 193.008 172.100 1.00 72.44 451 HIS D C 1
ATOM 11340 O O . HIS D 1 457 ? 224.429 192.455 172.362 1.00 72.44 451 HIS D O 1
ATOM 11347 N N . LYS D 1 458 ? 226.189 192.772 170.977 1.00 72.28 452 LYS D N 1
ATOM 11348 C CA . LYS D 1 458 ? 225.653 191.951 169.895 1.00 72.28 452 LYS D CA 1
ATOM 11349 C C . LYS D 1 458 ? 225.526 190.476 170.258 1.00 72.28 452 LYS D C 1
ATOM 11350 O O . LYS D 1 458 ? 224.773 189.756 169.594 1.00 72.28 452 LYS D O 1
ATOM 11356 N N . GLU D 1 459 ? 226.231 190.004 171.290 1.00 76.13 453 GLU D N 1
ATOM 11357 C CA . GLU D 1 459 ? 226.074 188.619 171.725 1.00 76.13 453 GLU D CA 1
ATOM 11358 C C . GLU D 1 459 ? 224.755 188.383 172.447 1.00 76.13 453 GLU D C 1
ATOM 11359 O O . GLU D 1 459 ? 224.392 187.227 172.689 1.00 76.13 453 GLU D O 1
ATOM 11365 N N . ARG D 1 460 ? 224.044 189.448 172.795 1.00 71.48 454 ARG D N 1
ATOM 11366 C CA . ARG D 1 460 ? 222.784 189.385 173.509 1.00 71.48 454 ARG D CA 1
ATOM 11367 C C . ARG D 1 460 ? 221.589 189.578 172.585 1.00 71.48 454 ARG D C 1
ATOM 11368 O O . ARG D 1 460 ? 220.458 189.261 172.971 1.00 71.48 454 ARG D O 1
ATOM 11376 N N . TRP D 1 461 ? 221.824 190.052 171.360 1.00 64.74 455 TRP D N 1
ATOM 11377 C CA . TRP D 1 461 ? 220.740 190.235 170.402 1.00 64.74 455 TRP D CA 1
ATOM 11378 C C . TRP D 1 461 ? 220.185 188.888 169.960 1.00 64.74 455 TRP D C 1
ATOM 11379 O O . TRP D 1 461 ? 218.986 188.621 170.112 1.00 64.74 455 TRP D O 1
ATOM 11390 N N . LEU D 1 462 ? 221.068 188.020 169.447 1.00 66.66 456 LEU D N 1
ATOM 11391 C CA . LEU D 1 462 ? 220.751 186.675 168.948 1.00 66.66 456 LEU D CA 1
ATOM 11392 C C . LEU D 1 462 ? 219.649 186.720 167.894 1.00 66.66 456 LEU D C 1
ATOM 11393 O O . LEU D 1 462 ? 218.665 185.979 167.947 1.00 66.66 456 LEU D O 1
ATOM 11398 N N . ALA D 1 463 ? 219.827 187.616 166.924 1.00 60.10 457 ALA D N 1
ATOM 11399 C CA . ALA D 1 463 ? 218.815 187.855 165.907 1.00 60.10 457 ALA D CA 1
ATOM 11400 C C . ALA D 1 463 ? 218.726 186.733 164.884 1.00 60.10 457 ALA D C 1
ATOM 11401 O O . ALA D 1 463 ? 217.743 186.675 164.140 1.00 60.10 457 ALA D O 1
ATOM 11403 N N . LYS D 1 464 ? 219.714 185.843 164.833 1.00 64.01 458 LYS D N 1
ATOM 11404 C CA . LYS D 1 464 ? 219.708 184.704 163.925 1.00 64.01 458 LYS D CA 1
ATOM 11405 C C . LYS D 1 464 ? 219.089 183.465 164.565 1.00 64.01 458 LYS D C 1
ATOM 11406 O O . LYS D 1 464 ? 219.221 182.359 164.033 1.00 64.01 458 LYS D O 1
ATOM 11412 N N . GLN D 1 465 ? 218.412 183.630 165.701 1.00 63.83 459 GLN D N 1
ATOM 11413 C CA . GLN D 1 465 ? 217.888 182.491 166.442 1.00 63.83 459 GLN D CA 1
ATOM 11414 C C . GLN D 1 465 ? 216.397 182.628 166.705 1.00 63.83 459 GLN D C 1
ATOM 11415 O O . GLN D 1 465 ? 215.880 182.059 167.672 1.00 63.83 459 GLN D O 1
ATOM 11421 N N . TRP D 1 466 ? 215.691 183.368 165.862 1.00 54.32 460 TRP D N 1
ATOM 11422 C CA . TRP D 1 466 ? 214.252 183.516 165.985 1.00 54.32 460 TRP D CA 1
ATOM 11423 C C . TRP D 1 466 ? 213.542 182.412 165.218 1.00 54.32 460 TRP D C 1
ATOM 11424 O O . TRP D 1 466 ? 214.047 181.902 164.216 1.00 54.32 460 TRP D O 1
ATOM 11435 N N . THR D 1 467 ? 212.359 182.047 165.700 1.00 56.46 461 THR D N 1
ATOM 11436 C CA . THR D 1 467 ? 211.600 180.944 165.132 1.00 56.46 461 THR D CA 1
ATOM 11437 C C . THR D 1 467 ? 210.151 181.374 164.982 1.00 56.46 461 THR D C 1
ATOM 11438 O O . THR D 1 467 ? 209.560 181.895 165.926 1.00 56.46 461 THR D O 1
ATOM 11442 N N . LEU D 1 468 ? 209.579 181.159 163.806 1.00 57.96 462 LEU D N 1
ATOM 11443 C CA . LEU D 1 468 ? 208.226 181.606 163.502 1.00 57.96 462 LEU D CA 1
ATOM 11444 C C . LEU D 1 468 ? 207.269 180.429 163.639 1.00 57.96 462 LEU D C 1
ATOM 11445 O O . LEU D 1 468 ? 207.290 179.504 162.822 1.00 57.96 462 LEU D O 1
ATOM 11450 N N . VAL D 1 469 ? 206.423 180.471 164.661 1.00 60.19 463 VAL D N 1
ATOM 11451 C CA . VAL D 1 469 ? 205.513 179.383 164.988 1.00 60.19 463 VAL D CA 1
ATOM 11452 C C . VAL D 1 469 ? 204.100 179.850 164.675 1.00 60.19 463 VAL D C 1
ATOM 11453 O O . VAL D 1 469 ? 203.539 180.683 165.394 1.00 60.19 463 VAL D O 1
ATOM 11457 N N . SER D 1 470 ? 203.517 179.322 163.606 1.00 68.42 464 SER D N 1
ATOM 11458 C CA . SER D 1 470 ? 202.182 179.722 163.194 1.00 68.42 464 SER D CA 1
ATOM 11459 C C . SER D 1 470 ? 201.407 178.496 162.746 1.00 68.42 464 SER D C 1
ATOM 11460 O O . SER D 1 470 ? 201.966 177.601 162.108 1.00 68.42 464 SER D O 1
ATOM 11463 N N . GLU D 1 471 ? 200.117 178.454 163.090 1.00 77.31 465 GLU D N 1
ATOM 11464 C CA . GLU D 1 471 ? 199.277 177.358 162.625 1.00 77.31 465 GLU D CA 1
ATOM 11465 C C . GLU D 1 471 ? 198.883 177.544 161.168 1.00 77.31 465 GLU D C 1
ATOM 11466 O O . GLU D 1 471 ? 198.569 176.566 160.481 1.00 77.31 465 GLU D O 1
ATOM 11472 N N . GLU D 1 472 ? 198.894 178.765 160.689 1.00 73.55 466 GLU D N 1
ATOM 11473 C CA . GLU D 1 472 ? 198.702 179.129 159.299 1.00 73.55 466 GLU D CA 1
ATOM 11474 C C . GLU D 1 472 ? 200.027 179.032 158.556 1.00 73.55 466 GLU D C 1
ATOM 11475 O O . GLU D 1 472 ? 201.088 179.264 159.141 1.00 73.55 466 GLU D O 1
ATOM 11481 N N . PRO D 1 473 ? 200.006 178.657 157.277 1.00 68.15 467 PRO D N 1
ATOM 11482 C CA . PRO D 1 473 ? 201.230 178.742 156.472 1.00 68.15 467 PRO D CA 1
ATOM 11483 C C . PRO D 1 473 ? 201.627 180.197 156.274 1.00 68.15 467 PRO D C 1
ATOM 11484 O O . PRO D 1 473 ? 200.810 181.032 155.883 1.00 68.15 467 PRO D O 1
ATOM 11488 N N . VAL D 1 474 ? 202.901 180.493 156.553 1.00 59.26 468 VAL D N 1
ATOM 11489 C CA . VAL D 1 474 ? 203.326 181.858 156.857 1.00 59.26 468 VAL D CA 1
ATOM 11490 C C . VAL D 1 474 ? 203.444 182.755 155.639 1.00 59.26 468 VAL D C 1
ATOM 11491 O O . VAL D 1 474 ? 203.787 183.933 155.786 1.00 59.26 468 VAL D O 1
ATOM 11495 N N . THR D 1 475 ? 203.172 182.247 154.444 1.00 59.75 469 THR D N 1
ATOM 11496 C CA . THR D 1 475 ? 203.121 183.088 153.262 1.00 59.75 469 THR D CA 1
ATOM 11497 C C . THR D 1 475 ? 201.758 183.727 153.047 1.00 59.75 469 THR D C 1
ATOM 11498 O O . THR D 1 475 ? 201.609 184.531 152.122 1.00 59.75 469 THR D O 1
ATOM 11502 N N . ASN D 1 476 ? 200.766 183.390 153.864 1.00 60.30 470 ASN D N 1
ATOM 11503 C CA . ASN D 1 476 ? 199.470 184.039 153.781 1.00 60.30 470 ASN D CA 1
ATOM 11504 C C . ASN D 1 476 ? 199.471 185.347 154.552 1.00 60.30 470 ASN D C 1
ATOM 11505 O O . ASN D 1 476 ? 200.201 185.516 155.530 1.00 60.30 470 ASN D O 1
ATOM 11510 N N . GLY D 1 477 ? 198.638 186.274 154.101 1.00 57.21 471 GLY D N 1
ATOM 11511 C CA . GLY D 1 477 ? 198.493 187.538 154.784 1.00 57.21 471 GLY D CA 1
ATOM 11512 C C . GLY D 1 477 ? 197.768 187.393 156.105 1.00 57.21 471 GLY D C 1
ATOM 11513 O O . GLY D 1 477 ? 197.192 186.357 156.432 1.00 57.21 471 GLY D O 1
ATOM 11514 N N . LEU D 1 478 ? 197.807 188.465 156.886 1.00 55.16 472 LEU D N 1
ATOM 11515 C CA . LEU D 1 478 ? 197.124 188.455 158.166 1.00 55.16 472 LEU D CA 1
ATOM 11516 C C . LEU D 1 478 ? 195.616 188.557 157.979 1.00 55.16 472 LEU D C 1
ATOM 11517 O O . LEU D 1 478 ? 195.113 189.005 156.947 1.00 55.16 472 LEU D O 1
ATOM 11522 N N . LYS D 1 479 ? 194.896 188.121 159.006 1.00 59.70 473 LYS D N 1
ATOM 11523 C CA . LYS D 1 479 ? 193.464 188.330 159.096 1.00 59.70 473 LYS D CA 1
ATOM 11524 C C . LYS D 1 479 ? 193.109 188.427 160.570 1.00 59.70 473 LYS D C 1
ATOM 11525 O O . LYS D 1 479 ? 193.964 188.255 161.440 1.00 59.70 473 LYS D O 1
ATOM 11531 N N . ASP D 1 480 ? 191.846 188.736 160.839 1.00 62.25 474 ASP D N 1
ATOM 11532 C CA . ASP D 1 480 ? 191.393 188.929 162.210 1.00 62.25 474 ASP D CA 1
ATOM 11533 C C . ASP D 1 480 ? 191.402 187.601 162.956 1.00 62.25 474 ASP D C 1
ATOM 11534 O O . ASP D 1 480 ? 190.612 186.701 162.656 1.00 62.25 474 ASP D O 1
ATOM 11539 N N . GLY D 1 481 ? 192.307 187.479 163.924 1.00 59.17 475 GLY D N 1
ATOM 11540 C CA . GLY D 1 481 ? 192.423 186.284 164.733 1.00 59.17 475 GLY D CA 1
ATOM 11541 C C . GLY D 1 481 ? 193.704 185.503 164.546 1.00 59.17 475 GLY D C 1
ATOM 11542 O O . GLY D 1 481 ? 193.844 184.436 165.155 1.00 59.17 475 GLY D O 1
ATOM 11543 N N . ILE D 1 482 ? 194.635 185.983 163.725 1.00 56.14 476 ILE D N 1
ATOM 11544 C CA . ILE D 1 482 ? 195.908 185.295 163.544 1.00 56.14 476 ILE D CA 1
ATOM 11545 C C . ILE D 1 482 ? 196.755 185.479 164.793 1.00 56.14 476 ILE D C 1
ATOM 11546 O O . ILE D 1 482 ? 197.007 186.605 165.232 1.00 56.14 476 ILE D O 1
ATOM 11551 N N . VAL D 1 483 ? 197.185 184.369 165.379 1.00 53.45 477 VAL D N 1
ATOM 11552 C CA . VAL D 1 483 ? 198.111 184.373 166.499 1.00 53.45 477 VAL D CA 1
ATOM 11553 C C . VAL D 1 483 ? 199.345 183.600 166.077 1.00 53.45 477 VAL D C 1
ATOM 11554 O O . VAL D 1 483 ? 199.237 182.462 165.609 1.00 53.45 477 VAL D O 1
ATOM 11558 N N . PHE D 1 484 ? 200.512 184.215 166.225 1.00 51.65 478 PHE D N 1
ATOM 11559 C CA . PHE D 1 484 ? 201.742 183.489 165.958 1.00 51.65 478 PHE D CA 1
ATOM 11560 C C . PHE D 1 484 ? 202.798 183.841 166.990 1.00 51.65 478 PHE D C 1
ATOM 11561 O O . PHE D 1 484 ? 202.765 184.898 167.621 1.00 51.65 478 PHE D O 1
ATOM 11569 N N . LEU D 1 485 ? 203.740 182.925 167.155 1.00 53.34 479 LEU D N 1
ATOM 11570 C CA . LEU D 1 485 ? 204.818 183.061 168.115 1.00 53.34 479 LEU D CA 1
ATOM 11571 C C . LEU D 1 485 ? 206.106 183.396 167.383 1.00 53.34 479 LEU D C 1
ATOM 11572 O O . LEU D 1 485 ? 206.387 182.850 166.314 1.00 53.34 479 LEU D O 1
ATOM 11577 N N . LEU D 1 486 ? 206.875 184.296 167.962 1.00 51.09 480 LEU D N 1
ATOM 11578 C CA . LEU D 1 486 ? 208.256 184.535 167.580 1.00 51.09 480 LEU D CA 1
ATOM 11579 C C . LEU D 1 486 ? 209.085 183.979 168.726 1.00 51.09 480 LEU D C 1
ATOM 11580 O O . LEU D 1 486 ? 209.387 184.678 169.691 1.00 51.09 480 LEU D O 1
ATOM 11585 N N . LYS D 1 487 ? 209.400 182.696 168.639 1.00 57.15 481 LYS D N 1
ATOM 11586 C CA . LYS D 1 487 ? 210.125 182.037 169.702 1.00 57.15 481 LYS D CA 1
ATOM 11587 C C . LYS D 1 487 ? 211.616 182.308 169.604 1.00 57.15 481 LYS D C 1
ATOM 11588 O O . LYS D 1 487 ? 212.168 182.608 168.545 1.00 57.15 481 LYS D O 1
ATOM 11594 N N . ARG D 1 488 ? 212.260 182.184 170.752 1.00 65.32 482 ARG D N 1
ATOM 11595 C CA . ARG D 1 488 ? 213.697 182.276 170.905 1.00 65.32 482 ARG D CA 1
ATOM 11596 C C . ARG D 1 488 ? 214.018 181.223 171.956 1.00 65.32 482 ARG D C 1
ATOM 11597 O O . ARG D 1 488 ? 213.111 180.575 172.483 1.00 65.32 482 ARG D O 1
ATOM 11605 N N . GLN D 1 489 ? 215.304 181.027 172.248 1.00 73.86 483 GLN D N 1
ATOM 11606 C CA . GLN D 1 489 ? 215.667 180.032 173.255 1.00 73.86 483 GLN D CA 1
ATOM 11607 C C . GLN D 1 489 ? 215.280 180.498 174.653 1.00 73.86 483 GLN D C 1
ATOM 11608 O O . GLN D 1 489 ? 215.129 179.687 175.573 1.00 73.86 483 GLN D O 1
ATOM 11614 N N . ASP D 1 490 ? 215.095 181.804 174.823 1.00 68.59 484 ASP D N 1
ATOM 11615 C CA . ASP D 1 490 ? 214.871 182.364 176.146 1.00 68.59 484 ASP D CA 1
ATOM 11616 C C . ASP D 1 490 ? 213.393 182.635 176.399 1.00 68.59 484 ASP D C 1
ATOM 11617 O O . ASP D 1 490 ? 212.887 182.371 177.495 1.00 68.59 484 ASP D O 1
ATOM 11622 N N . PHE D 1 491 ? 212.688 183.159 175.403 1.00 57.92 485 PHE D N 1
ATOM 11623 C CA . PHE D 1 491 ? 211.330 183.656 175.582 1.00 57.92 485 PHE D CA 1
ATOM 11624 C C . PHE D 1 491 ? 210.563 183.451 174.279 1.00 57.92 485 PHE D C 1
ATOM 11625 O O . PHE D 1 491 ? 211.033 182.746 173.376 1.00 57.92 485 PHE D O 1
ATOM 11633 N N . SER D 1 492 ? 209.393 184.073 174.175 1.00 53.49 486 SER D N 1
ATOM 11634 C CA . SER D 1 492 ? 208.586 184.014 172.968 1.00 53.49 486 SER D CA 1
ATOM 11635 C C . SER D 1 492 ? 207.737 185.272 172.873 1.00 53.49 486 SER D C 1
ATOM 11636 O O . SER D 1 492 ? 207.166 185.718 173.870 1.00 53.49 486 SER D O 1
ATOM 11639 N N . LEU D 1 493 ? 207.664 185.837 171.671 1.00 49.49 487 LEU D N 1
ATOM 11640 C CA . LEU D 1 493 ? 206.805 186.979 171.378 1.00 49.49 487 LEU D CA 1
ATOM 11641 C C . LEU D 1 493 ? 205.474 186.459 170.857 1.00 49.49 487 LEU D C 1
ATOM 11642 O O . LEU D 1 493 ? 205.393 185.982 169.725 1.00 49.49 487 LEU D O 1
ATOM 11647 N N . VAL D 1 494 ? 204.436 186.550 171.670 1.00 49.77 488 VAL D N 1
ATOM 11648 C CA . VAL D 1 494 ? 203.102 186.128 171.276 1.00 49.77 488 VAL D CA 1
ATOM 11649 C C . VAL D 1 494 ? 202.449 187.306 170.569 1.00 49.77 488 VAL D C 1
ATOM 11650 O O . VAL D 1 494 ? 202.351 188.398 171.136 1.00 49.77 488 VAL D O 1
ATOM 11654 N N . VAL D 1 495 ? 202.008 187.097 169.332 1.00 49.42 489 VAL D N 1
ATOM 11655 C CA . VAL D 1 495 ? 201.461 188.160 168.503 1.00 49.42 489 VAL D CA 1
ATOM 11656 C C . VAL D 1 495 ? 200.022 187.812 168.169 1.00 49.42 489 VAL D C 1
ATOM 11657 O O . VAL D 1 495 ? 199.758 186.773 167.548 1.00 49.42 489 VAL D O 1
ATOM 11661 N N . SER D 1 496 ? 199.103 188.683 168.575 1.00 52.42 490 SER D N 1
ATOM 11662 C CA . SER D 1 496 ? 197.688 188.574 168.260 1.00 52.42 490 SER D CA 1
ATOM 11663 C C . SER D 1 496 ? 197.312 189.647 167.251 1.00 52.42 490 SER D C 1
ATOM 11664 O O . SER D 1 496 ? 197.718 190.803 167.385 1.00 52.42 490 SER D O 1
ATOM 11667 N N . THR D 1 497 ? 196.529 189.264 166.250 1.00 55.71 491 THR D N 1
ATOM 11668 C CA . THR D 1 497 ? 196.124 190.163 165.179 1.00 55.71 491 THR D CA 1
ATOM 11669 C C . THR D 1 497 ? 194.639 190.459 165.310 1.00 55.71 491 THR D C 1
ATOM 11670 O O . THR D 1 497 ? 193.829 189.537 165.433 1.00 55.71 491 THR D O 1
ATOM 11674 N N . LYS D 1 498 ? 194.286 191.739 165.293 1.00 54.60 492 LYS D N 1
ATOM 11675 C CA . LYS D 1 498 ? 192.898 192.157 165.212 1.00 54.60 492 LYS D CA 1
ATOM 11676 C C . LYS D 1 498 ? 192.731 193.102 164.036 1.00 54.60 492 LYS D C 1
ATOM 11677 O O . LYS D 1 498 ? 193.657 193.817 163.663 1.00 54.60 492 LYS D O 1
ATOM 11683 N N . LYS D 1 499 ? 191.555 193.081 163.429 1.00 54.36 493 LYS D N 1
ATOM 11684 C CA . LYS D 1 499 ? 191.271 193.963 162.311 1.00 54.36 493 LYS D CA 1
ATOM 11685 C C . LYS D 1 499 ? 190.997 195.359 162.846 1.00 54.36 493 LYS D C 1
ATOM 11686 O O . LYS D 1 499 ? 190.286 195.515 163.843 1.00 54.36 493 LYS D O 1
ATOM 11692 N N . VAL D 1 500 ? 191.597 196.363 162.213 1.00 54.34 494 VAL D N 1
ATOM 11693 C CA . VAL D 1 500 ? 191.261 197.756 162.501 1.00 54.34 494 VAL D CA 1
ATOM 11694 C C . VAL D 1 500 ? 189.815 197.983 162.080 1.00 54.34 494 VAL D C 1
ATOM 11695 O O . VAL D 1 500 ? 189.464 197.712 160.920 1.00 54.34 494 VAL D O 1
ATOM 11699 N N . PRO D 1 501 ? 188.944 198.440 162.974 1.00 53.91 495 PRO D N 1
ATOM 11700 C CA . PRO D 1 501 ? 187.509 198.437 162.682 1.00 53.91 495 PRO D CA 1
ATOM 11701 C C . PRO D 1 501 ? 187.107 199.507 161.681 1.00 53.91 495 PRO D C 1
ATOM 11702 O O . PRO D 1 501 ? 187.793 200.509 161.476 1.00 53.91 495 PRO D O 1
ATOM 11706 N N . PHE D 1 502 ? 185.974 199.250 161.038 1.00 57.15 496 PHE D N 1
ATOM 11707 C CA . PHE D 1 502 ? 185.393 200.201 160.105 1.00 57.15 496 PHE D CA 1
ATOM 11708 C C . PHE D 1 502 ? 184.868 201.404 160.871 1.00 57.15 496 PHE D C 1
ATOM 11709 O O . PHE D 1 502 ? 184.207 201.252 161.898 1.00 57.15 496 PHE D O 1
ATOM 11717 N N . PHE D 1 503 ? 185.162 202.599 160.377 1.00 55.59 497 PHE D N 1
ATOM 11718 C CA . PHE D 1 503 ? 184.709 203.824 161.016 1.00 55.59 497 PHE D CA 1
ATOM 11719 C C . PHE D 1 503 ? 183.603 204.463 160.196 1.00 55.59 497 PHE D C 1
ATOM 11720 O O . PHE D 1 503 ? 183.665 204.490 158.966 1.00 55.59 497 PHE D O 1
ATOM 11728 N N . LYS D 1 504 ? 182.587 204.968 160.879 1.00 58.90 498 LYS D N 1
ATOM 11729 C CA . LYS D 1 504 ? 181.570 205.793 160.242 1.00 58.90 498 LYS D CA 1
ATOM 11730 C C . LYS D 1 504 ? 181.598 207.141 160.947 1.00 58.90 498 LYS D C 1
ATOM 11731 O O . LYS D 1 504 ? 180.977 207.317 161.996 1.00 58.90 498 LYS D O 1
ATOM 11737 N N . LEU D 1 505 ? 182.337 208.087 160.379 1.00 57.13 499 LEU D N 1
ATOM 11738 C CA . LEU D 1 505 ? 182.300 209.451 160.874 1.00 57.13 499 LEU D CA 1
ATOM 11739 C C . LEU D 1 505 ? 181.064 210.172 160.366 1.00 57.13 499 LEU D C 1
ATOM 11740 O O . LEU D 1 505 ? 180.692 210.058 159.195 1.00 57.13 499 LEU D O 1
ATOM 11745 N N . SER D 1 506 ? 180.426 210.909 161.261 1.00 61.10 500 SER D N 1
ATOM 11746 C CA . SER D 1 506 ? 179.408 211.879 160.912 1.00 61.10 500 SER D CA 1
ATOM 11747 C C . SER D 1 506 ? 179.979 213.265 161.154 1.00 61.10 500 SER D C 1
ATOM 11748 O O . SER D 1 506 ? 180.959 213.431 161.880 1.00 61.10 500 SER D O 1
ATOM 11751 N N . GLU D 1 507 ? 179.375 214.267 160.530 1.00 67.71 501 GLU D N 1
ATOM 11752 C CA . GLU D 1 507 ? 179.810 215.642 160.711 1.00 67.71 501 GLU D CA 1
ATOM 11753 C C . GLU D 1 507 ? 178.761 216.390 161.517 1.00 67.71 501 GLU D C 1
ATOM 11754 O O . GLU D 1 507 ? 177.562 216.270 161.248 1.00 67.71 501 GLU D O 1
ATOM 11760 N N . GLU D 1 508 ? 179.217 217.149 162.505 1.00 74.51 502 GLU D N 1
ATOM 11761 C CA . GLU D 1 508 ? 178.357 217.995 163.317 1.00 74.51 502 GLU D CA 1
ATOM 11762 C C . GLU D 1 508 ? 178.964 219.383 163.357 1.00 74.51 502 GLU D C 1
ATOM 11763 O O . GLU D 1 508 ? 180.128 219.540 163.735 1.00 74.51 502 GLU D O 1
ATOM 11769 N N . PHE D 1 509 ? 178.189 220.384 162.964 1.00 85.44 503 PHE D N 1
ATOM 11770 C CA . PHE D 1 509 ? 178.653 221.761 162.988 1.00 85.44 503 PHE D CA 1
ATOM 11771 C C . PHE D 1 509 ? 178.204 222.420 164.282 1.00 85.44 503 PHE D C 1
ATOM 11772 O O . PHE D 1 509 ? 177.024 222.357 164.641 1.00 85.44 503 PHE D O 1
ATOM 11780 N N . VAL D 1 510 ? 179.146 223.045 164.977 1.00 89.09 504 VAL D N 1
ATOM 11781 C CA . VAL D 1 510 ? 178.836 223.861 166.140 1.00 89.09 504 VAL D CA 1
ATOM 11782 C C . VAL D 1 510 ? 179.186 225.304 165.812 1.00 89.09 504 VAL D C 1
ATOM 11783 O O . VAL D 1 510 ? 180.023 225.584 164.947 1.00 89.09 504 VAL D O 1
ATOM 11787 N N . ASP D 1 511 ? 178.529 226.205 166.483 1.00 92.85 505 ASP D N 1
ATOM 11788 C CA . ASP D 1 511 ? 178.819 227.620 166.315 1.00 92.85 505 ASP D CA 1
ATOM 11789 C C . ASP D 1 511 ? 179.733 228.079 167.445 1.00 92.85 505 ASP D C 1
ATOM 11790 O O . ASP D 1 511 ? 179.419 227.836 168.616 1.00 92.85 505 ASP D O 1
ATOM 11795 N N . PRO D 1 512 ? 180.878 228.702 167.140 1.00 93.07 506 PRO D N 1
ATOM 11796 C CA . PRO D 1 512 ? 181.700 229.297 168.209 1.00 93.07 506 PRO D CA 1
ATOM 11797 C C . PRO D 1 512 ? 181.008 230.419 168.969 1.00 93.07 506 PRO D C 1
ATOM 11798 O O . PRO D 1 512 ? 181.390 230.696 170.112 1.00 93.07 506 PRO D O 1
ATOM 11802 N N . LYS D 1 513 ? 180.009 231.070 168.372 1.00 92.81 507 LYS D N 1
ATOM 11803 C CA . LYS D 1 513 ? 179.160 231.999 169.101 1.00 92.81 507 LYS D CA 1
ATOM 11804 C C . LYS D 1 513 ? 178.242 231.287 170.090 1.00 92.81 507 LYS D C 1
ATOM 11805 O O . LYS D 1 513 ? 177.907 231.861 171.131 1.00 92.81 507 LYS D O 1
ATOM 11811 N N . SER D 1 514 ? 177.873 230.035 169.817 1.00 91.70 508 SER D N 1
ATOM 11812 C CA . SER D 1 514 ? 176.883 229.321 170.617 1.00 91.70 508 SER D CA 1
ATOM 11813 C C . SER D 1 514 ? 177.435 228.747 171.916 1.00 91.70 508 SER D C 1
ATOM 11814 O O . SER D 1 514 ? 176.712 228.012 172.597 1.00 91.70 508 SER D O 1
ATOM 11817 N N . HIS D 1 515 ? 178.679 229.047 172.280 1.00 88.26 509 HIS D N 1
ATOM 11818 C CA . HIS D 1 515 ? 179.238 228.588 173.550 1.00 88.26 509 HIS D CA 1
ATOM 11819 C C . HIS D 1 515 ? 178.941 229.657 174.594 1.00 88.26 509 HIS D C 1
ATOM 11820 O O . HIS D 1 515 ? 179.696 230.612 174.769 1.00 88.26 509 HIS D O 1
ATOM 11827 N N . LYS D 1 516 ? 177.823 229.494 175.295 1.00 87.44 510 LYS D N 1
ATOM 11828 C CA . LYS D 1 516 ? 177.381 230.443 176.305 1.00 87.44 510 LYS D CA 1
ATOM 11829 C C . LYS D 1 516 ? 177.295 229.752 177.656 1.00 87.44 510 LYS D C 1
ATOM 11830 O O . LYS D 1 516 ? 177.007 228.554 177.733 1.00 87.44 510 LYS D O 1
ATOM 11836 N N . PHE D 1 517 ? 177.522 230.520 178.718 1.00 84.16 511 PHE D N 1
ATOM 11837 C CA . PHE D 1 517 ? 177.796 229.991 180.044 1.00 84.16 511 PHE D CA 1
ATOM 11838 C C . PHE D 1 517 ? 177.038 230.767 181.113 1.00 84.16 511 PHE D C 1
ATOM 11839 O O . PHE D 1 517 ? 176.682 231.934 180.933 1.00 84.16 511 PHE D O 1
ATOM 11847 N N . VAL D 1 518 ? 176.776 230.088 182.228 1.00 85.78 512 VAL D N 1
ATOM 11848 C CA . VAL D 1 518 ? 176.148 230.680 183.400 1.00 85.78 512 VAL D CA 1
ATOM 11849 C C . VAL D 1 518 ? 177.054 230.437 184.596 1.00 85.78 512 VAL D C 1
ATOM 11850 O O . VAL D 1 518 ? 178.075 229.751 184.492 1.00 85.78 512 VAL D O 1
ATOM 11854 N N . MET D 1 519 ? 176.681 231.010 185.740 1.00 84.97 513 MET D N 1
ATOM 11855 C CA . MET D 1 519 ? 177.480 230.912 186.956 1.00 84.97 513 MET D CA 1
ATOM 11856 C C . MET D 1 519 ? 176.932 229.858 187.926 1.00 84.97 513 MET D C 1
ATOM 11857 O O . MET D 1 519 ? 177.556 229.556 188.951 1.00 84.97 513 MET D O 1
ATOM 11862 N N . ARG D 1 520 ? 175.804 229.239 187.605 1.00 89.36 514 ARG D N 1
ATOM 11863 C CA . ARG D 1 520 ? 175.149 228.318 188.523 1.00 89.36 514 ARG D CA 1
ATOM 11864 C C . ARG D 1 520 ? 175.492 226.883 188.154 1.00 89.36 514 ARG D C 1
ATOM 11865 O O . ARG D 1 520 ? 175.202 226.446 187.036 1.00 89.36 514 ARG D O 1
ATOM 11873 N N . LEU D 1 521 ? 176.109 226.170 189.101 1.00 87.50 515 LEU D N 1
ATOM 11874 C CA . LEU D 1 521 ? 176.406 224.731 189.031 1.00 87.50 515 LEU D CA 1
ATOM 11875 C C . LEU D 1 521 ? 177.277 224.373 187.828 1.00 87.50 515 LEU D C 1
ATOM 11876 O O . LEU D 1 521 ? 178.035 223.404 187.865 1.00 87.50 515 LEU D O 1
ATOM 11881 N N . VAL E 1 115 ? 215.874 228.306 145.539 1.00 103.10 109 VAL E N 1
ATOM 11882 C CA . VAL E 1 115 ? 214.554 227.707 145.405 1.00 103.10 109 VAL E CA 1
ATOM 11883 C C . VAL E 1 115 ? 213.893 228.282 144.150 1.00 103.10 109 VAL E C 1
ATOM 11884 O O . VAL E 1 115 ? 212.913 227.739 143.636 1.00 103.10 109 VAL E O 1
ATOM 11888 N N . ALA E 1 116 ? 214.458 229.379 143.639 1.00 103.24 110 ALA E N 1
ATOM 11889 C CA . ALA E 1 116 ? 213.939 229.968 142.409 1.00 103.24 110 ALA E CA 1
ATOM 11890 C C . ALA E 1 116 ? 214.343 229.144 141.194 1.00 103.24 110 ALA E C 1
ATOM 11891 O O . ALA E 1 116 ? 213.625 229.115 140.186 1.00 103.24 110 ALA E O 1
ATOM 11893 N N . ALA E 1 117 ? 215.491 228.465 141.274 1.00 100.46 111 ALA E N 1
ATOM 11894 C CA . ALA E 1 117 ? 215.933 227.617 140.171 1.00 100.46 111 ALA E CA 1
ATOM 11895 C C . ALA E 1 117 ? 215.044 226.389 140.031 1.00 100.46 111 ALA E C 1
ATOM 11896 O O . ALA E 1 117 ? 214.823 225.901 138.918 1.00 100.46 111 ALA E O 1
ATOM 11898 N N . GLY E 1 118 ? 214.506 225.893 141.148 1.00 99.36 112 GLY E N 1
ATOM 11899 C CA . GLY E 1 118 ? 213.567 224.784 141.077 1.00 99.36 112 GLY E CA 1
ATOM 11900 C C . GLY E 1 118 ? 212.255 225.169 140.421 1.00 99.36 112 GLY E C 1
ATOM 11901 O O . GLY E 1 118 ? 211.703 224.408 139.623 1.00 99.36 112 GLY E O 1
ATOM 11902 N N . ALA E 1 119 ? 211.755 226.371 140.723 1.00 97.99 113 ALA E N 1
ATOM 11903 C CA . ALA E 1 119 ? 210.544 226.858 140.070 1.00 97.99 113 ALA E CA 1
ATOM 11904 C C . ALA E 1 119 ? 210.793 227.154 138.597 1.00 97.99 113 ALA E C 1
ATOM 11905 O O . ALA E 1 119 ? 209.907 226.947 137.757 1.00 97.99 113 ALA E O 1
ATOM 11907 N N . THR E 1 120 ? 212.002 227.617 138.263 1.00 98.07 114 THR E N 1
ATOM 11908 C CA . THR E 1 120 ? 212.360 227.843 136.865 1.00 98.07 114 THR E CA 1
ATOM 11909 C C . THR E 1 120 ? 212.419 226.530 136.090 1.00 98.07 114 THR E C 1
ATOM 11910 O O . THR E 1 120 ? 211.899 226.441 134.970 1.00 98.07 114 THR E O 1
ATOM 11914 N N . LEU E 1 121 ? 213.021 225.493 136.686 1.00 94.40 115 LEU E N 1
ATOM 11915 C CA . LEU E 1 121 ? 213.051 224.175 136.056 1.00 94.40 115 LEU E CA 1
ATOM 11916 C C . LEU E 1 121 ? 211.657 223.577 135.935 1.00 94.40 115 LEU E C 1
ATOM 11917 O O . LEU E 1 121 ? 211.350 222.921 134.936 1.00 94.40 115 LEU E O 1
ATOM 11922 N N . ALA E 1 122 ? 210.793 223.813 136.928 1.00 94.48 116 ALA E N 1
ATOM 11923 C CA . ALA E 1 122 ? 209.430 223.292 136.868 1.00 94.48 116 ALA E CA 1
ATOM 11924 C C . ALA E 1 122 ? 208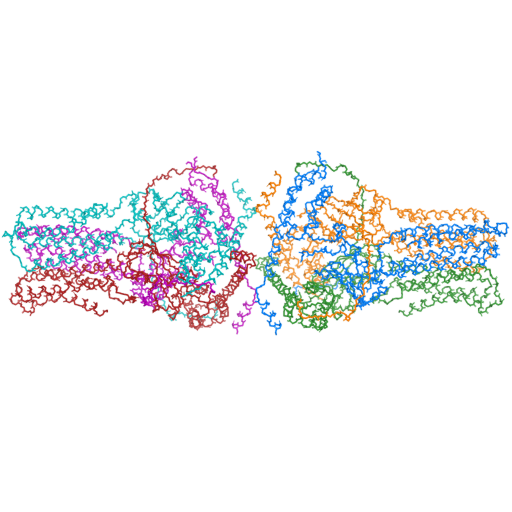.625 223.962 135.762 1.00 94.48 116 ALA E C 1
ATOM 11925 O O . ALA E 1 122 ? 207.933 223.284 134.991 1.00 94.48 116 ALA E O 1
ATOM 11927 N N . LEU E 1 123 ? 208.727 225.290 135.651 1.00 96.16 117 LEU E N 1
ATOM 11928 C CA . LEU E 1 123 ? 208.002 226.011 134.609 1.00 96.16 117 LEU E CA 1
ATOM 11929 C C . LEU E 1 123 ? 208.537 225.671 133.223 1.00 96.16 117 LEU E C 1
ATOM 11930 O O . LEU E 1 123 ? 207.757 225.491 132.277 1.00 96.16 117 LEU E O 1
ATOM 11935 N N . LEU E 1 124 ? 209.862 225.549 133.091 1.00 95.02 118 LEU E N 1
ATOM 11936 C CA . LEU E 1 124 ? 210.463 225.188 131.811 1.00 95.02 118 LEU E CA 1
ATOM 11937 C C . LEU E 1 124 ? 210.091 223.767 131.409 1.00 95.02 118 LEU E C 1
ATOM 11938 O O . LEU E 1 124 ? 209.786 223.506 130.241 1.00 95.02 118 LEU E O 1
ATOM 11943 N N . SER E 1 125 ? 210.075 222.841 132.371 1.00 92.30 119 SER E N 1
ATOM 11944 C CA . SER E 1 125 ? 209.723 221.460 132.075 1.00 92.30 119 SER E CA 1
ATOM 11945 C C . SER E 1 125 ? 208.244 221.312 131.763 1.00 92.30 119 SER E C 1
ATOM 11946 O O . SER E 1 125 ? 207.859 220.410 131.015 1.00 92.30 119 SER E O 1
ATOM 11949 N N . PHE E 1 126 ? 207.397 222.176 132.321 1.00 94.38 120 PHE E N 1
ATOM 11950 C CA . PHE E 1 126 ? 205.987 222.104 131.962 1.00 94.38 120 PHE E CA 1
ATOM 11951 C C . PHE E 1 126 ? 205.723 222.726 130.595 1.00 94.38 120 PHE E C 1
ATOM 11952 O O . PHE E 1 126 ? 204.874 222.235 129.845 1.00 94.38 120 PHE E O 1
ATOM 11960 N N . LEU E 1 127 ? 206.433 223.803 130.251 1.00 95.73 121 LEU E N 1
ATOM 11961 C CA . LEU E 1 127 ? 206.187 224.477 128.981 1.00 95.73 121 LEU E CA 1
ATOM 11962 C C . LEU E 1 127 ? 206.930 223.855 127.804 1.00 95.73 121 LEU E C 1
ATOM 11963 O O . LEU E 1 127 ? 206.569 224.133 126.656 1.00 95.73 121 LEU E O 1
ATOM 11968 N N . THR E 1 128 ? 207.950 223.037 128.059 1.00 95.04 122 THR E N 1
ATOM 11969 C CA . THR E 1 128 ? 208.725 222.433 126.975 1.00 95.04 122 THR E CA 1
ATOM 11970 C C . THR E 1 128 ? 207.950 221.455 126.075 1.00 95.04 122 THR E C 1
ATOM 11971 O O . THR E 1 128 ? 208.145 221.530 124.848 1.00 95.04 122 THR E O 1
ATOM 11975 N N . PRO E 1 129 ? 207.074 220.550 126.565 1.00 94.61 123 PRO E N 1
ATOM 11976 C CA . PRO E 1 129 ? 206.301 219.745 125.597 1.00 94.61 123 PRO E CA 1
ATOM 11977 C C . PRO E 1 129 ? 205.299 220.556 124.798 1.00 94.61 123 PRO E C 1
ATOM 11978 O O . PRO E 1 129 ? 205.079 220.268 123.614 1.00 94.61 123 PRO E O 1
ATOM 11982 N N . LEU E 1 130 ? 204.691 221.573 125.417 1.00 97.24 124 LEU E N 1
ATOM 11983 C CA . LEU E 1 130 ? 203.780 222.445 124.688 1.00 97.24 124 LEU E CA 1
ATOM 11984 C C . LEU E 1 130 ? 204.517 223.263 123.639 1.00 97.24 124 LEU E C 1
ATOM 11985 O O . LEU E 1 130 ? 203.985 223.489 122.548 1.00 97.24 124 LEU E O 1
ATOM 11990 N N . ALA E 1 131 ? 205.752 223.674 123.931 1.00 97.70 125 ALA E N 1
ATOM 11991 C CA . ALA E 1 131 ? 206.563 224.343 122.921 1.00 97.70 125 ALA E CA 1
ATOM 11992 C C . ALA E 1 131 ? 206.934 223.391 121.792 1.00 97.70 125 ALA E C 1
ATOM 11993 O O . ALA E 1 131 ? 206.882 223.772 120.616 1.00 97.70 125 ALA E O 1
ATOM 11995 N N . PHE E 1 132 ? 207.270 222.138 122.128 1.00 97.80 126 PHE E N 1
ATOM 11996 C CA . PHE E 1 132 ? 207.641 221.165 121.102 1.00 97.80 126 PHE 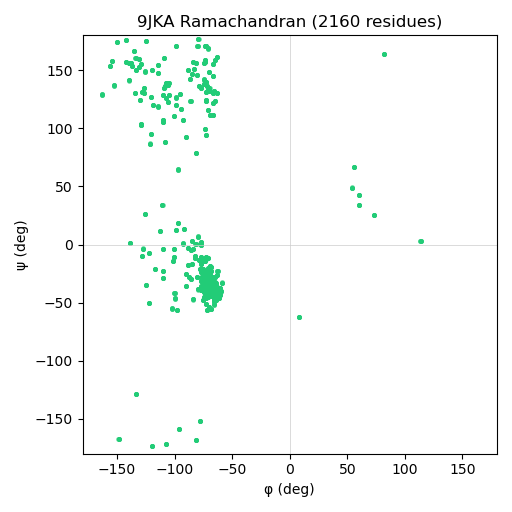E CA 1
ATOM 11997 C C . PHE E 1 132 ? 206.459 220.800 120.216 1.00 97.80 126 PHE E C 1
ATOM 11998 O O . PHE E 1 132 ? 206.649 220.432 119.052 1.00 97.80 126 PHE E O 1
ATOM 12006 N N . LEU E 1 133 ? 205.241 220.886 120.743 1.00 99.36 127 LEU E N 1
ATOM 12007 C CA . LEU E 1 133 ? 204.066 220.637 119.923 1.00 99.36 127 LEU E CA 1
ATOM 12008 C C . LEU E 1 133 ? 203.587 221.860 119.157 1.00 99.36 127 LEU E C 1
ATOM 12009 O O . LEU E 1 133 ? 203.021 221.701 118.071 1.00 99.36 127 LEU E O 1
ATOM 12014 N N . LEU E 1 134 ? 203.793 223.068 119.679 1.00 103.21 128 LEU E N 1
ATOM 12015 C CA . LEU E 1 134 ? 203.202 224.253 119.076 1.00 103.21 128 LEU E CA 1
ATOM 12016 C C . LEU E 1 134 ? 204.156 225.058 118.204 1.00 103.21 128 LEU E C 1
ATOM 12017 O O . LEU E 1 134 ? 203.692 225.951 117.489 1.00 103.21 128 LEU E O 1
ATOM 12022 N N . LEU E 1 135 ? 205.458 224.783 118.228 1.00 105.88 129 LEU E N 1
ATOM 12023 C CA . LEU E 1 135 ? 206.320 225.491 117.279 1.00 105.88 129 LEU E CA 1
ATOM 12024 C C . LEU E 1 135 ? 206.212 225.067 115.804 1.00 105.88 129 LEU E C 1
ATOM 12025 O O . LEU E 1 135 ? 206.316 225.956 114.948 1.00 105.88 129 LEU E O 1
ATOM 12030 N N . PRO E 1 136 ? 206.041 223.790 115.422 1.00 109.31 130 PRO E N 1
ATOM 12031 C CA . PRO E 1 136 ? 205.890 223.487 113.975 1.00 109.31 130 PRO E CA 1
ATOM 12032 C C . PRO E 1 136 ? 204.594 223.995 113.347 1.00 109.31 130 PRO E C 1
ATOM 12033 O O . PRO E 1 136 ? 204.638 224.395 112.175 1.00 109.31 130 PRO E O 1
ATOM 12037 N N . PRO E 1 137 ? 203.422 224.012 114.020 1.00 109.13 131 PRO E N 1
ATOM 12038 C CA . PRO E 1 137 ? 202.282 224.697 113.378 1.00 109.13 131 PRO E CA 1
ATOM 12039 C C . PRO E 1 137 ? 202.409 226.210 113.325 1.00 109.13 131 PRO E C 1
ATOM 12040 O O . PRO E 1 137 ? 201.751 226.832 112.483 1.00 109.13 131 PRO E O 1
ATOM 12044 N N . LEU E 1 138 ? 203.223 226.825 114.179 1.00 108.27 132 LEU E N 1
ATOM 12045 C CA . LEU E 1 138 ? 203.361 228.276 114.135 1.00 108.27 132 LEU E CA 1
ATOM 12046 C C . LEU E 1 138 ? 204.471 228.738 113.201 1.00 108.27 132 LEU E C 1
ATOM 12047 O O . LEU E 1 138 ? 204.419 229.866 112.700 1.00 108.27 132 LEU E O 1
ATOM 12052 N N . LEU E 1 139 ? 205.478 227.903 112.951 1.00 110.35 133 LEU E N 1
ATOM 12053 C CA . LEU E 1 139 ? 206.601 228.376 112.153 1.00 110.35 133 LEU E CA 1
ATOM 12054 C C . LEU E 1 139 ? 206.552 227.876 110.712 1.00 110.35 133 LEU E C 1
ATOM 12055 O O . LEU E 1 139 ? 206.590 228.684 109.780 1.00 110.35 133 LEU E O 1
ATOM 12060 N N . TRP E 1 140 ? 206.469 226.562 110.498 1.00 115.46 134 TRP E N 1
ATOM 12061 C CA . TRP E 1 140 ? 206.307 226.016 109.148 1.00 115.46 134 TRP E CA 1
ATOM 12062 C C . TRP E 1 140 ? 205.011 225.203 109.117 1.00 115.46 134 TRP E C 1
ATOM 12063 O O . TRP E 1 140 ? 204.989 223.993 109.334 1.00 115.46 134 TRP E O 1
ATOM 12074 N N . ARG E 1 141 ? 203.899 225.881 108.845 1.00 116.76 135 ARG E N 1
ATOM 12075 C CA . ARG E 1 141 ? 202.625 225.177 108.803 1.00 116.76 135 ARG E CA 1
ATOM 12076 C C . ARG E 1 141 ? 202.368 224.532 107.447 1.00 116.76 135 ARG E C 1
ATOM 12077 O O . ARG E 1 141 ? 201.989 223.358 107.385 1.00 116.76 135 ARG E O 1
ATOM 12085 N N . GLU E 1 142 ? 202.574 225.275 106.358 1.00 120.08 136 GLU E N 1
ATOM 12086 C CA . GLU E 1 142 ? 202.328 224.728 105.029 1.00 120.08 136 GLU E CA 1
ATOM 12087 C C . GLU E 1 142 ? 203.421 223.758 104.599 1.00 120.08 136 GLU E C 1
ATOM 12088 O O . GLU E 1 142 ? 203.162 222.858 103.793 1.00 120.08 136 GLU E O 1
ATOM 12094 N N . GLU E 1 143 ? 204.639 223.925 105.120 1.00 119.86 137 GLU E N 1
ATOM 12095 C CA . GLU E 1 143 ? 205.703 222.956 104.890 1.00 119.86 137 GLU E CA 1
ATOM 12096 C C . GLU E 1 143 ? 205.437 221.643 105.619 1.00 119.86 137 GLU E C 1
ATOM 12097 O O . GLU E 1 143 ? 205.903 220.588 105.172 1.00 119.86 137 GLU E O 1
ATOM 12103 N N . LEU E 1 144 ? 204.662 221.687 106.699 1.00 118.03 138 LEU E N 1
ATOM 12104 C CA . LEU E 1 144 ? 204.476 220.536 107.570 1.00 118.03 138 LEU E CA 1
ATOM 12105 C C . LEU E 1 144 ? 203.625 219.466 106.897 1.00 118.03 138 LEU E C 1
ATOM 12106 O O . LEU E 1 144 ? 202.611 219.764 106.261 1.00 118.03 138 LEU E O 1
ATOM 12111 N N . GLU E 1 145 ? 204.046 218.213 107.040 1.00 119.40 139 GLU E N 1
ATOM 12112 C CA . GLU E 1 145 ? 203.297 217.104 106.460 1.00 119.40 139 GLU E CA 1
ATOM 12113 C C . GLU E 1 145 ? 202.040 216.839 107.280 1.00 119.40 139 GLU E C 1
ATOM 12114 O O . GLU E 1 145 ? 202.093 216.878 108.513 1.00 119.40 139 GLU E O 1
ATOM 12120 N N . PRO E 1 146 ? 200.903 216.575 106.642 1.00 120.86 140 PRO E N 1
ATOM 12121 C CA . PRO E 1 146 ? 199.725 216.148 107.401 1.00 120.86 140 PRO E CA 1
ATOM 12122 C C . PRO E 1 146 ? 199.873 214.709 107.863 1.00 120.86 140 PRO E C 1
ATOM 12123 O O . PRO E 1 146 ? 200.409 213.852 107.156 1.00 120.86 140 PRO E O 1
ATOM 12127 N N . CYS E 1 147 ? 199.396 214.450 109.077 1.00 117.88 141 CYS E N 1
ATOM 12128 C CA . CYS E 1 147 ? 199.460 213.119 109.658 1.00 117.88 141 CYS E CA 1
ATOM 12129 C C . CYS E 1 147 ? 198.088 212.744 110.197 1.00 117.88 141 CYS E C 1
ATOM 12130 O O . CYS E 1 147 ? 197.240 213.603 110.452 1.00 117.88 141 CYS E O 1
ATOM 12133 N N . GLY E 1 148 ? 197.881 211.441 110.370 1.00 112.71 142 GLY E N 1
ATOM 12134 C CA . GLY E 1 148 ? 196.564 210.916 110.672 1.00 112.71 142 GLY E CA 1
ATOM 12135 C C . GLY E 1 148 ? 196.104 211.068 112.106 1.00 112.71 142 GLY E C 1
ATOM 12136 O O . GLY E 1 148 ? 196.509 211.995 112.813 1.00 112.71 142 GLY E O 1
ATOM 12137 N N . THR E 1 149 ? 195.248 210.144 112.544 1.00 109.11 143 THR E N 1
ATOM 12138 C CA . THR E 1 149 ? 194.657 210.206 113.873 1.00 109.11 143 THR E CA 1
ATOM 12139 C C . THR E 1 149 ? 195.617 209.776 114.972 1.00 109.11 143 THR E C 1
ATOM 12140 O O . THR E 1 149 ? 195.320 209.996 116.154 1.00 109.11 143 THR E O 1
ATOM 12144 N N . ALA E 1 150 ? 196.746 209.159 114.608 1.00 106.55 144 ALA E N 1
ATOM 12145 C CA . ALA E 1 150 ? 197.751 208.790 115.600 1.00 106.55 144 ALA E CA 1
ATOM 12146 C C . ALA E 1 150 ? 198.333 210.024 116.275 1.00 106.55 144 ALA E C 1
ATOM 12147 O O . ALA E 1 150 ? 198.555 210.026 117.493 1.00 106.55 144 ALA E O 1
ATOM 12149 N N . CYS E 1 151 ? 198.535 211.097 115.501 1.00 107.29 145 CYS E N 1
ATOM 12150 C CA . CYS E 1 151 ? 199.031 212.356 116.049 1.00 107.29 145 CYS E CA 1
ATOM 12151 C C . CYS E 1 151 ? 198.060 212.941 117.065 1.00 107.29 145 CYS E C 1
ATOM 12152 O O . CYS E 1 151 ? 198.465 213.348 118.156 1.00 107.29 145 CYS E O 1
ATOM 12155 N N . GLU E 1 152 ? 196.764 212.948 116.740 1.00 102.15 146 GLU E N 1
ATOM 12156 C CA . GLU E 1 152 ? 195.774 213.537 117.636 1.00 102.15 146 GLU E CA 1
ATOM 12157 C C . GLU E 1 152 ? 195.554 212.687 118.886 1.00 102.15 146 GLU E C 1
ATOM 12158 O O . GLU E 1 152 ? 195.338 213.235 119.979 1.00 102.15 146 GLU E O 1
ATOM 12164 N N . GLY E 1 153 ? 195.626 211.358 118.752 1.00 98.59 147 GLY E N 1
ATOM 12165 C CA . GLY E 1 153 ? 195.606 210.507 119.932 1.00 98.59 147 GLY E CA 1
ATOM 12166 C C . GLY E 1 153 ? 196.806 210.737 120.830 1.00 98.59 147 GLY E C 1
ATOM 12167 O O . GLY E 1 153 ? 196.691 210.731 122.062 1.00 98.59 147 GLY E O 1
ATOM 12168 N N . LEU E 1 154 ? 197.968 210.993 120.228 1.00 95.78 148 LEU E N 1
ATOM 12169 C CA . LEU E 1 154 ? 199.124 211.338 121.042 1.00 95.78 148 LEU E CA 1
ATOM 12170 C C . LEU E 1 154 ? 199.010 212.739 121.640 1.00 95.78 148 LEU E C 1
ATOM 12171 O O . LEU E 1 154 ? 199.585 212.990 122.701 1.00 95.78 148 LEU E O 1
ATOM 12176 N N . PHE E 1 155 ? 198.267 213.652 121.000 1.00 94.84 149 PHE E N 1
ATOM 12177 C CA . PHE E 1 155 ? 197.963 214.938 121.637 1.00 94.84 149 PHE E CA 1
ATOM 12178 C C . PHE E 1 155 ? 197.113 214.742 122.887 1.00 94.84 149 PHE E C 1
ATOM 12179 O O . PHE E 1 155 ? 197.320 215.414 123.906 1.00 94.84 149 PHE E O 1
ATOM 12187 N N . ILE E 1 156 ? 196.139 213.832 122.812 1.00 90.10 150 ILE E N 1
ATOM 12188 C CA . ILE E 1 156 ? 195.314 213.505 123.977 1.00 90.10 150 ILE E CA 1
ATOM 12189 C C . ILE E 1 156 ? 196.167 212.898 125.086 1.00 90.10 150 ILE E C 1
ATOM 12190 O O . ILE E 1 156 ? 196.004 213.229 126.274 1.00 90.10 150 ILE E O 1
ATOM 12195 N N . SER E 1 157 ? 197.112 212.029 124.710 1.00 87.94 151 SER E N 1
ATOM 12196 C CA . SER E 1 157 ? 198.005 211.433 125.701 1.00 87.94 151 SER E CA 1
ATOM 12197 C C . SER E 1 157 ? 198.911 212.481 126.340 1.00 87.94 151 SER E C 1
ATOM 12198 O O . SER E 1 157 ? 199.133 212.445 127.554 1.00 87.94 151 SER E O 1
ATOM 12201 N N . VAL E 1 158 ? 199.418 213.432 125.543 1.00 84.96 152 VAL E N 1
ATOM 12202 C CA . VAL E 1 158 ? 200.229 214.529 126.077 1.00 84.96 152 VAL E CA 1
ATOM 12203 C C . VAL E 1 158 ? 199.423 215.369 127.059 1.00 84.96 152 VAL E C 1
ATOM 12204 O O . VAL E 1 158 ? 199.906 215.691 128.150 1.00 84.96 152 VAL E O 1
ATOM 12208 N N . ALA E 1 159 ? 198.166 215.679 126.715 1.00 82.32 153 ALA E N 1
ATOM 12209 C CA . ALA E 1 159 ? 197.330 216.510 127.583 1.00 82.32 153 ALA E CA 1
ATOM 12210 C C . ALA E 1 159 ? 197.049 215.833 128.922 1.00 82.32 153 ALA E C 1
ATOM 12211 O O . ALA E 1 159 ? 197.245 216.438 129.988 1.00 82.32 153 ALA E O 1
ATOM 12213 N N . PHE E 1 160 ? 196.653 214.557 128.893 1.00 80.27 154 PHE E N 1
ATOM 12214 C CA . PHE E 1 160 ? 196.329 213.882 130.147 1.00 80.27 154 PHE E CA 1
ATOM 12215 C C . PHE E 1 160 ? 197.573 213.565 130.968 1.00 80.27 154 PHE E C 1
ATOM 12216 O O . PHE E 1 160 ? 197.542 213.665 132.199 1.00 80.27 154 PHE E O 1
ATOM 12224 N N . LYS E 1 161 ? 198.691 213.232 130.319 1.00 75.51 155 LYS E N 1
ATOM 12225 C CA . LYS E 1 161 ? 199.904 212.952 131.080 1.00 75.51 155 LYS E CA 1
ATOM 12226 C C . LYS E 1 161 ? 200.515 214.228 131.653 1.00 75.51 155 LYS E C 1
ATOM 12227 O O . LYS E 1 161 ? 201.123 214.195 132.728 1.00 75.51 155 LYS E O 1
ATOM 12233 N N . LEU E 1 162 ? 200.332 215.372 130.985 1.00 75.32 156 LEU E N 1
ATOM 12234 C CA . LEU E 1 162 ? 200.761 216.634 131.581 1.00 75.32 156 LEU E CA 1
ATOM 12235 C C . LEU E 1 162 ? 199.868 217.029 132.747 1.00 75.32 156 LEU E C 1
ATOM 12236 O O . LEU E 1 162 ? 200.342 217.633 133.715 1.00 75.32 156 LEU E O 1
ATOM 12241 N N . LEU E 1 163 ? 198.577 216.688 132.683 1.00 69.60 157 LEU E N 1
ATOM 12242 C CA . LEU E 1 163 ? 197.717 216.919 133.842 1.00 69.60 157 LEU E CA 1
ATOM 12243 C C . LEU E 1 163 ? 198.122 216.036 135.021 1.00 69.60 157 LEU E C 1
ATOM 12244 O O . LEU E 1 163 ? 198.118 216.490 136.172 1.00 69.60 157 LEU E O 1
ATOM 12249 N N . ILE E 1 164 ? 198.504 214.784 134.743 1.00 66.37 158 ILE E N 1
ATOM 12250 C CA . ILE E 1 164 ? 199.015 213.881 135.778 1.00 66.37 158 ILE E CA 1
ATOM 12251 C C . ILE E 1 164 ? 200.305 214.421 136.385 1.00 66.37 158 ILE E C 1
ATOM 12252 O O . ILE E 1 164 ? 200.483 214.409 137.611 1.00 66.37 158 ILE E O 1
ATOM 12257 N N . LEU E 1 165 ? 201.211 214.923 135.539 1.00 65.69 159 LEU E N 1
ATOM 12258 C CA . LEU E 1 165 ? 202.474 215.482 136.014 1.00 65.69 159 LEU E CA 1
ATOM 12259 C C . LEU E 1 165 ? 202.254 216.728 136.859 1.00 65.69 159 LEU E C 1
ATOM 12260 O O . LEU E 1 165 ? 202.914 216.911 137.890 1.00 65.69 159 LEU E O 1
ATOM 12265 N N . LEU E 1 166 ? 201.299 217.573 136.460 1.00 66.40 160 LEU E N 1
ATOM 12266 C CA . LEU E 1 166 ? 201.000 218.782 137.218 1.00 66.40 160 LEU E CA 1
ATOM 12267 C C . LEU E 1 166 ? 200.375 218.453 138.567 1.00 66.40 160 LEU E C 1
ATOM 12268 O O . LEU E 1 166 ? 200.741 219.054 139.582 1.00 66.40 160 LEU E O 1
ATOM 12273 N N . LEU E 1 167 ? 199.461 217.478 138.606 1.00 61.25 161 LEU E N 1
ATOM 12274 C CA . LEU E 1 167 ? 198.832 217.118 139.874 1.00 61.25 161 LEU E CA 1
ATOM 12275 C C . LEU E 1 167 ? 199.809 216.413 140.808 1.00 61.25 161 LEU E C 1
ATOM 12276 O O . LEU E 1 167 ? 199.766 216.625 142.024 1.00 61.25 161 LEU E O 1
ATOM 12281 N N . GLY E 1 168 ? 200.721 215.606 140.264 1.00 60.42 162 GLY E N 1
ATOM 12282 C CA . GLY E 1 168 ? 201.712 214.961 141.110 1.00 60.42 162 GLY E CA 1
ATOM 12283 C C . GLY E 1 168 ? 202.737 215.934 141.661 1.00 60.42 162 GLY E C 1
ATOM 12284 O O . GLY E 1 168 ? 203.106 215.860 142.840 1.00 60.42 162 GLY E O 1
ATOM 12285 N N . SER E 1 169 ? 203.204 216.864 140.821 1.00 59.74 163 SER E N 1
ATOM 12286 C CA . SER E 1 169 ? 204.132 217.885 141.289 1.00 59.74 163 SER E CA 1
ATOM 12287 C C . SER E 1 169 ? 203.461 218.853 142.251 1.00 59.74 163 SER E C 1
ATOM 12288 O O . SER E 1 169 ? 204.133 219.423 143.116 1.00 59.74 163 SER E O 1
ATOM 12291 N N . TRP E 1 170 ? 202.147 219.053 142.120 1.00 59.30 164 TRP E N 1
ATOM 12292 C CA . TRP E 1 170 ? 201.418 219.796 143.139 1.00 59.30 164 TRP E CA 1
ATOM 12293 C C . TRP E 1 170 ? 201.361 219.029 144.447 1.00 59.30 164 TRP E C 1
ATOM 12294 O O . TRP E 1 170 ? 201.547 219.611 145.522 1.00 59.30 164 TRP E O 1
ATOM 12305 N N . ALA E 1 171 ? 201.078 217.727 144.373 1.00 58.19 165 ALA E N 1
ATOM 12306 C CA . ALA E 1 171 ? 200.837 216.947 145.577 1.00 58.19 165 ALA E CA 1
ATOM 12307 C C . ALA E 1 171 ? 202.101 216.733 146.387 1.00 58.19 165 ALA E C 1
ATOM 12308 O O . ALA E 1 171 ? 202.035 216.668 147.618 1.00 58.19 165 ALA E O 1
ATOM 12310 N N . LEU E 1 172 ? 203.253 216.628 145.738 1.00 57.37 166 LEU E N 1
ATOM 12311 C CA . LEU E 1 172 ? 204.457 216.326 146.496 1.00 57.37 166 LEU E CA 1
ATOM 12312 C C . LEU E 1 172 ? 205.533 217.393 146.482 1.00 57.37 166 LEU E C 1
ATOM 12313 O O . LEU E 1 172 ? 206.373 217.391 147.382 1.00 57.37 166 LEU E O 1
ATOM 12318 N N . PHE E 1 173 ? 205.553 218.295 145.511 1.00 58.07 167 PHE E N 1
ATOM 12319 C CA . PHE E 1 173 ? 206.715 219.151 145.365 1.00 58.07 167 PHE E CA 1
ATOM 12320 C C . PHE E 1 173 ? 206.401 220.636 145.309 1.00 58.07 167 PHE E C 1
ATOM 12321 O O . PHE E 1 173 ? 207.335 221.442 145.262 1.00 58.07 167 PHE E O 1
ATOM 12329 N N . PHE E 1 174 ? 205.134 221.028 145.325 1.00 60.50 168 PHE E N 1
ATOM 12330 C CA . PHE E 1 174 ? 204.785 222.444 145.419 1.00 60.50 168 PHE E CA 1
ATOM 12331 C C . PHE E 1 174 ? 204.473 222.807 146.869 1.00 60.50 168 PHE E C 1
ATOM 12332 O O . PHE E 1 174 ? 203.354 223.164 147.235 1.00 60.50 168 PHE E O 1
ATOM 12340 N N . ARG E 1 175 ? 205.504 222.696 147.702 1.00 60.38 169 ARG E N 1
ATOM 12341 C CA . ARG E 1 175 ? 205.395 222.978 149.123 1.00 60.38 169 ARG E CA 1
ATOM 12342 C C . ARG E 1 175 ? 206.670 223.657 149.596 1.00 60.38 169 ARG E C 1
ATOM 12343 O O . ARG E 1 175 ? 207.728 223.543 148.972 1.00 60.38 169 ARG E O 1
ATOM 12351 N N . ARG E 1 176 ? 206.547 224.381 150.706 1.00 69.99 170 ARG E N 1
ATOM 12352 C CA . ARG E 1 176 ? 207.675 225.100 151.271 1.00 69.99 170 ARG E CA 1
ATOM 12353 C C . ARG E 1 176 ? 208.692 224.123 151.857 1.00 69.99 170 ARG E C 1
ATOM 12354 O O . ARG E 1 176 ? 208.324 223.036 152.311 1.00 69.99 170 ARG E O 1
ATOM 12362 N N . PRO E 1 177 ? 209.980 224.472 151.829 1.00 68.87 171 PRO E N 1
ATOM 12363 C CA . PRO E 1 177 ? 211.001 223.625 152.466 1.00 68.87 171 PRO E CA 1
ATOM 12364 C C . PRO E 1 177 ? 210.816 223.592 153.975 1.00 68.87 171 PRO E C 1
ATOM 12365 O O . PRO E 1 177 ? 210.644 224.629 154.617 1.00 68.87 171 PRO E O 1
ATOM 12369 N N . LYS E 1 178 ? 210.838 222.383 154.535 1.00 64.42 172 LYS E N 1
ATOM 12370 C CA . LYS E 1 178 ? 210.574 222.219 155.958 1.00 64.42 172 LYS E CA 1
ATOM 12371 C C . LYS E 1 178 ? 211.817 222.486 156.794 1.00 64.42 172 LYS E C 1
ATOM 12372 O O . LYS E 1 178 ? 211.730 222.602 158.021 1.00 64.42 172 LYS E O 1
ATOM 12378 N N . ALA E 1 179 ? 212.980 222.583 156.156 1.00 60.47 173 ALA E N 1
ATOM 12379 C CA . ALA E 1 179 ? 214.224 222.753 156.884 1.00 60.47 173 ALA E CA 1
ATOM 12380 C C . ALA E 1 179 ? 215.258 223.447 156.016 1.00 60.47 173 ALA E C 1
ATOM 12381 O O . ALA E 1 179 ? 215.184 223.435 154.786 1.00 60.47 173 ALA E O 1
ATOM 12383 N N . SER E 1 180 ? 216.233 224.051 156.685 1.00 59.89 174 SER E N 1
ATOM 12384 C CA . SER E 1 180 ? 217.410 224.610 156.040 1.00 59.89 174 SER E CA 1
ATOM 12385 C C . SER E 1 180 ? 218.607 223.748 156.415 1.00 59.89 174 SER E C 1
ATOM 12386 O O . SER E 1 180 ? 219.091 223.812 157.548 1.00 59.89 174 SER E O 1
ATOM 12389 N N . LEU E 1 181 ? 219.061 222.961 155.493 1.00 58.90 175 LEU E N 1
ATOM 12390 C CA . LEU E 1 181 ? 220.156 222.038 155.737 1.00 58.90 175 LEU E CA 1
ATOM 12391 C C . LEU E 1 181 ? 221.498 222.756 155.662 1.00 58.90 175 LEU E C 1
ATOM 12392 O O . LEU E 1 181 ? 221.657 223.702 154.884 1.00 58.90 175 LEU E O 1
ATOM 12397 N N . PRO E 1 182 ? 222.478 222.335 156.472 1.00 59.68 176 PRO E N 1
ATOM 12398 C CA . PRO E 1 182 ? 223.771 223.032 156.465 1.00 59.68 176 PRO E CA 1
ATOM 12399 C C . PRO E 1 182 ? 224.566 222.816 155.195 1.00 59.68 176 PRO E C 1
ATOM 12400 O O . PRO E 1 182 ? 225.345 223.696 154.810 1.00 59.68 176 PRO E O 1
ATOM 12404 N N . ARG E 1 183 ? 224.398 221.683 154.533 1.00 63.85 177 ARG E N 1
ATOM 12405 C CA . ARG E 1 183 ? 225.006 221.446 153.240 1.00 63.85 177 ARG E CA 1
ATOM 12406 C C . ARG E 1 183 ? 223.917 221.197 152.207 1.00 63.85 177 ARG E C 1
ATOM 12407 O O . ARG E 1 183 ? 222.722 221.335 152.486 1.00 63.85 177 ARG E O 1
ATOM 12415 N N . VAL E 1 184 ? 224.336 220.836 151.006 1.00 61.51 178 VAL E N 1
ATOM 12416 C CA . VAL E 1 184 ? 223.420 220.670 149.888 1.00 61.51 178 VAL E CA 1
ATOM 12417 C C . VAL E 1 184 ? 222.597 219.403 150.088 1.00 61.51 178 VAL E C 1
ATOM 12418 O O . VAL E 1 184 ? 223.085 218.394 150.612 1.00 61.51 178 VAL E O 1
ATOM 12422 N N . PHE E 1 185 ? 221.311 219.483 149.758 1.00 58.70 179 PHE E N 1
ATOM 12423 C CA . PHE E 1 185 ? 220.475 218.296 149.659 1.00 58.70 179 PHE E CA 1
ATOM 12424 C C . PHE E 1 185 ? 221.003 217.493 148.479 1.00 58.70 179 PHE E C 1
ATOM 12425 O O . PHE E 1 185 ? 220.882 217.939 147.337 1.00 58.70 179 PHE E O 1
ATOM 12433 N N . VAL E 1 186 ? 221.597 216.326 148.732 1.00 58.85 180 VAL E N 1
ATOM 12434 C CA . VAL E 1 186 ? 222.321 215.624 147.673 1.00 58.85 180 VAL E CA 1
ATOM 12435 C C . VAL E 1 186 ? 221.358 215.043 146.644 1.00 58.85 180 VAL E C 1
ATOM 12436 O O . VAL E 1 186 ? 221.555 215.199 145.433 1.00 58.85 180 VAL E O 1
ATOM 12440 N N . LEU E 1 187 ? 220.281 214.408 147.106 1.00 59.63 181 LEU E N 1
ATOM 12441 C CA . LEU E 1 187 ? 219.367 213.768 146.169 1.00 59.63 181 LEU E CA 1
ATOM 12442 C C . LEU E 1 187 ? 218.501 214.785 145.440 1.00 59.63 181 LEU E C 1
ATOM 12443 O O . LEU E 1 187 ? 218.190 214.590 144.266 1.00 59.63 181 LEU E O 1
ATOM 12448 N N . ARG E 1 188 ? 218.136 215.886 146.093 1.00 62.89 182 ARG E N 1
ATOM 12449 C CA . ARG E 1 188 ? 217.342 216.907 145.420 1.00 62.89 182 ARG E CA 1
ATOM 12450 C C . ARG E 1 188 ? 218.177 217.666 144.396 1.00 62.89 182 ARG E C 1
ATOM 12451 O O . ARG E 1 188 ? 217.675 218.024 143.326 1.00 62.89 182 ARG E O 1
ATOM 12459 N N . ALA E 1 189 ? 219.459 217.896 144.692 1.00 63.23 183 ALA E N 1
ATOM 12460 C CA . ALA E 1 189 ? 220.347 218.479 143.691 1.00 63.23 183 ALA E CA 1
ATOM 12461 C C . ALA E 1 189 ? 220.598 217.510 142.544 1.00 63.23 183 ALA E C 1
ATOM 12462 O O . ALA E 1 189 ? 220.730 217.937 141.393 1.00 63.23 183 ALA E O 1
ATOM 12464 N N . LEU E 1 190 ? 220.656 216.206 142.838 1.00 64.31 184 LEU E N 1
ATOM 12465 C CA . LEU E 1 190 ? 220.744 215.201 141.781 1.00 64.31 184 LEU E CA 1
ATOM 12466 C C . LEU E 1 190 ? 219.518 215.236 140.880 1.00 64.31 184 LEU E C 1
ATOM 12467 O O . LEU E 1 190 ? 219.637 215.158 139.653 1.00 64.31 184 LEU E O 1
ATOM 12472 N N . LEU E 1 191 ? 218.335 215.390 141.476 1.00 65.12 185 LEU E N 1
ATOM 12473 C CA . LEU E 1 191 ? 217.102 215.483 140.701 1.00 65.12 185 LEU E CA 1
ATOM 12474 C C . LEU E 1 191 ? 217.043 216.760 139.879 1.00 65.12 185 LEU E C 1
ATOM 12475 O O . LEU E 1 191 ? 216.555 216.744 138.746 1.00 65.12 185 LEU E O 1
ATOM 12480 N N . MET E 1 192 ? 217.533 217.873 140.428 1.00 72.63 186 MET E N 1
ATOM 12481 C CA . MET E 1 192 ? 217.514 219.130 139.686 1.00 72.63 186 MET E CA 1
ATOM 12482 C C . MET E 1 192 ? 218.497 219.100 138.524 1.00 72.63 186 MET E C 1
ATOM 12483 O O . MET E 1 192 ? 218.198 219.600 137.435 1.00 72.63 186 MET E O 1
ATOM 12488 N N . VAL E 1 193 ? 219.672 218.496 138.733 1.00 71.03 187 VAL E N 1
ATOM 12489 C CA . VAL E 1 193 ? 220.626 218.302 137.645 1.00 71.03 187 VAL E CA 1
ATOM 12490 C C . VAL E 1 193 ? 220.066 217.348 136.596 1.00 71.03 187 VAL E C 1
ATOM 12491 O O . VAL E 1 193 ? 220.257 217.561 135.394 1.00 71.03 187 VAL E O 1
ATOM 12495 N N . LEU E 1 194 ? 219.306 216.333 137.017 1.00 72.62 188 LEU E N 1
ATOM 12496 C CA . LEU E 1 194 ? 218.722 215.405 136.054 1.00 72.62 188 LEU E CA 1
ATOM 12497 C C . LEU E 1 194 ? 217.625 216.067 135.224 1.00 72.62 188 LEU E C 1
ATOM 12498 O O . LEU E 1 194 ? 217.579 215.879 134.003 1.00 72.62 188 LEU E O 1
ATOM 12503 N N . VAL E 1 195 ? 216.752 216.856 135.867 1.00 76.35 189 VAL E N 1
ATOM 12504 C CA . VAL E 1 195 ? 215.740 217.635 135.150 1.00 76.35 189 VAL E CA 1
ATOM 12505 C C . VAL E 1 195 ? 216.400 218.616 134.191 1.00 76.35 189 VAL E C 1
ATOM 12506 O O . VAL E 1 195 ? 215.993 218.733 133.027 1.00 76.35 189 VAL E O 1
ATOM 12510 N N . PHE E 1 196 ? 217.460 219.291 134.648 1.00 79.95 190 PHE E N 1
ATOM 12511 C CA . PHE E 1 196 ? 218.133 220.287 133.825 1.00 79.95 190 PHE E CA 1
ATOM 12512 C C . PHE E 1 196 ? 218.797 219.651 132.613 1.00 79.95 190 PHE E C 1
ATOM 12513 O O . PHE E 1 196 ? 218.607 220.113 131.486 1.00 79.95 190 PHE E O 1
ATOM 12521 N N . LEU E 1 197 ? 219.541 218.560 132.818 1.00 80.70 191 LEU E N 1
ATOM 12522 C CA . LEU E 1 197 ? 220.233 217.917 131.706 1.00 80.70 191 LEU E CA 1
ATOM 12523 C C . LEU E 1 197 ? 219.257 217.252 130.748 1.00 80.70 191 LEU E C 1
ATOM 12524 O O . LEU E 1 197 ? 219.465 217.296 129.531 1.00 80.70 191 LEU E O 1
ATOM 12529 N N . LEU E 1 198 ? 218.156 216.697 131.267 1.00 82.27 192 LEU E N 1
ATOM 12530 C CA . LEU E 1 198 ? 217.147 216.093 130.406 1.00 82.27 192 LEU E CA 1
ATOM 12531 C C . LEU E 1 198 ? 216.470 217.142 129.533 1.00 82.27 192 LEU E C 1
ATOM 12532 O O . LEU E 1 198 ? 216.435 217.002 128.307 1.00 82.27 192 LEU E O 1
ATOM 12537 N N . VAL E 1 199 ? 215.975 218.223 130.140 1.00 84.60 193 VAL E N 1
ATOM 12538 C CA . VAL E 1 199 ? 215.231 219.223 129.382 1.00 84.60 193 VAL E CA 1
ATOM 12539 C C . VAL E 1 199 ? 216.157 219.992 128.442 1.00 84.60 193 VAL E C 1
ATOM 12540 O O . VAL E 1 199 ? 215.792 220.264 127.294 1.00 84.60 193 VAL E O 1
ATOM 12544 N N . VAL E 1 200 ? 217.392 220.272 128.871 1.00 85.79 194 VAL E N 1
ATOM 12545 C CA . VAL E 1 200 ? 218.362 220.932 128.001 1.00 85.79 194 VAL E CA 1
ATOM 12546 C C . VAL E 1 200 ? 218.759 220.028 126.834 1.00 85.79 194 VAL E C 1
ATOM 12547 O O . VAL E 1 200 ? 218.894 220.500 125.702 1.00 85.79 194 VAL E O 1
ATOM 12551 N N . SER E 1 201 ? 218.869 218.713 127.059 1.00 87.50 195 SER E N 1
ATOM 12552 C CA . SER E 1 201 ? 219.212 217.814 125.959 1.00 87.50 195 SER E CA 1
ATOM 12553 C C . SER E 1 201 ? 218.061 217.674 124.967 1.00 87.50 195 SER E C 1
ATOM 12554 O O . SER E 1 201 ? 218.291 217.610 123.751 1.00 87.50 195 SER E O 1
ATOM 12557 N N . TYR E 1 202 ? 216.819 217.651 125.462 1.00 90.58 196 TYR E N 1
ATOM 12558 C CA . TYR E 1 202 ? 215.667 217.652 124.562 1.00 90.58 196 TYR E CA 1
ATOM 12559 C C . TYR E 1 202 ? 215.566 218.962 123.781 1.00 90.58 196 TYR E C 1
ATOM 12560 O O . TYR E 1 202 ? 215.236 218.948 122.590 1.00 90.58 196 TYR E O 1
ATOM 12569 N N . TRP E 1 203 ? 215.896 220.098 124.415 1.00 94.19 197 TRP E N 1
ATOM 12570 C CA . TRP E 1 203 ? 215.917 221.372 123.692 1.00 94.19 197 TRP E CA 1
ATOM 12571 C C . TRP E 1 203 ? 217.017 221.410 122.640 1.00 94.19 197 TRP E C 1
ATOM 12572 O O . TRP E 1 203 ? 216.806 221.931 121.541 1.00 94.19 197 TRP E O 1
ATOM 12583 N N . LEU E 1 204 ? 218.197 220.868 122.960 1.00 93.91 198 LEU E N 1
ATOM 12584 C CA . LEU E 1 204 ? 219.304 220.871 122.007 1.00 93.91 198 LEU E CA 1
ATOM 12585 C C . LEU E 1 204 ? 219.005 219.986 120.809 1.00 93.91 198 LEU E C 1
ATOM 12586 O O . LEU E 1 204 ? 219.280 220.372 119.666 1.00 93.91 198 LEU E O 1
ATOM 12591 N N . PHE E 1 205 ? 218.416 218.811 121.045 1.00 97.63 199 PHE E N 1
ATOM 12592 C CA . PHE E 1 205 ? 218.061 217.943 119.929 1.00 97.63 199 PHE E CA 1
ATOM 12593 C C . PHE E 1 205 ? 216.933 218.537 119.097 1.00 97.63 199 PHE E C 1
ATOM 12594 O O . PHE E 1 205 ? 216.967 218.464 117.862 1.00 97.63 199 PHE E O 1
ATOM 12602 N N . TYR E 1 206 ? 215.931 219.127 119.756 1.00 100.68 200 TYR E N 1
ATOM 12603 C CA . TYR E 1 206 ? 214.821 219.748 119.046 1.00 100.68 200 TYR E CA 1
ATOM 12604 C C . TYR E 1 206 ? 215.286 220.952 118.239 1.00 100.68 200 TYR E C 1
ATOM 12605 O O . TYR E 1 206 ? 214.734 221.240 117.173 1.00 100.68 200 TYR E O 1
ATOM 12614 N N . GLY E 1 207 ? 216.301 221.661 118.730 1.00 101.95 201 GLY E N 1
ATOM 12615 C CA . GLY E 1 207 ? 216.856 222.761 117.963 1.00 101.95 201 GLY E CA 1
ATOM 12616 C C . GLY E 1 207 ? 217.652 222.287 116.764 1.00 101.95 201 GLY E C 1
ATOM 12617 O O . GLY E 1 207 ? 217.360 222.658 115.627 1.00 101.95 201 GLY E O 1
ATOM 12618 N N . VAL E 1 208 ? 218.658 221.437 116.996 1.00 100.95 202 VAL E N 1
ATOM 12619 C CA . VAL E 1 208 ? 219.604 221.126 115.926 1.00 100.95 202 VAL E CA 1
ATOM 12620 C C . VAL E 1 208 ? 219.114 220.052 114.966 1.00 100.95 202 VAL E C 1
ATOM 12621 O O . VAL E 1 208 ? 219.756 219.836 113.927 1.00 100.95 202 VAL E O 1
ATOM 12625 N N . ARG E 1 209 ? 218.008 219.363 115.265 1.00 103.59 203 ARG E N 1
ATOM 12626 C CA . ARG E 1 209 ? 217.523 218.329 114.359 1.00 103.59 203 ARG E CA 1
ATOM 12627 C C . ARG E 1 209 ? 216.060 218.455 113.965 1.00 103.59 203 ARG E C 1
ATOM 12628 O O . ARG E 1 209 ? 215.629 217.731 113.062 1.00 103.59 203 ARG E O 1
ATOM 12636 N N . ILE E 1 210 ? 215.284 219.335 114.594 1.00 107.16 204 ILE E N 1
ATOM 12637 C CA . ILE E 1 210 ? 213.891 219.557 114.232 1.00 107.16 204 ILE E CA 1
ATOM 12638 C C . ILE E 1 210 ? 213.634 221.016 113.873 1.00 107.16 204 ILE E C 1
ATOM 12639 O O . ILE E 1 210 ? 213.069 221.317 112.818 1.00 107.16 204 ILE E O 1
ATOM 12644 N N . LEU E 1 211 ? 214.066 221.940 114.733 1.00 108.12 205 LEU E N 1
ATOM 12645 C CA . LEU E 1 211 ? 213.766 223.353 114.521 1.00 108.12 205 LEU E CA 1
ATOM 12646 C C . LEU E 1 211 ? 214.623 223.952 113.411 1.00 108.12 205 LEU E C 1
ATOM 12647 O O . LEU E 1 211 ? 214.106 224.637 112.521 1.00 108.12 205 LEU E O 1
ATOM 12652 N N . ASP E 1 212 ? 215.936 223.711 113.447 1.00 111.12 206 ASP E N 1
ATOM 12653 C CA . ASP E 1 212 ? 216.820 224.241 112.414 1.00 111.12 206 ASP E CA 1
ATOM 12654 C C . ASP E 1 212 ? 216.652 223.476 111.106 1.00 111.12 206 ASP E C 1
ATOM 12655 O O . ASP E 1 212 ? 216.677 224.074 110.025 1.00 111.12 206 ASP E O 1
ATOM 12660 N N . ALA E 1 213 ? 216.466 222.160 111.185 1.00 111.68 207 ALA E N 1
ATOM 12661 C CA . ALA E 1 213 ? 216.323 221.336 109.994 1.00 111.68 207 ALA E CA 1
ATOM 12662 C C . ALA E 1 213 ? 214.949 221.448 109.347 1.00 111.68 207 ALA E C 1
ATOM 12663 O O . ALA E 1 213 ? 214.798 220.995 108.206 1.00 111.68 207 ALA E O 1
ATOM 12665 N N . ARG E 1 214 ? 213.973 222.044 110.045 1.00 115.51 208 ARG E N 1
ATOM 12666 C CA . ARG E 1 214 ? 212.580 222.196 109.605 1.00 115.51 208 ARG E CA 1
ATOM 12667 C C . ARG E 1 214 ? 211.965 220.835 109.260 1.00 115.51 208 ARG E C 1
ATOM 12668 O O . ARG E 1 214 ? 211.682 220.514 108.104 1.00 115.51 208 ARG E O 1
ATOM 12676 N N . GLU E 1 215 ? 211.816 220.033 110.316 1.00 115.86 209 GLU E N 1
ATOM 12677 C CA . GLU E 1 215 ? 211.329 218.664 110.198 1.00 115.86 209 GLU E CA 1
ATOM 12678 C C . GLU E 1 215 ? 209.903 218.621 109.667 1.00 115.86 209 GLU E C 1
ATOM 12679 O O . GLU E 1 215 ? 209.018 219.329 110.156 1.00 115.86 209 GLU E O 1
ATOM 12685 N N . ARG E 1 216 ? 209.688 217.785 108.654 1.00 117.61 210 ARG E N 1
ATOM 12686 C CA . ARG E 1 216 ? 208.385 217.652 108.019 1.00 117.61 210 ARG E CA 1
ATOM 12687 C C . ARG E 1 216 ? 207.530 216.575 108.672 1.00 117.61 210 ARG E C 1
ATOM 12688 O O . ARG E 1 216 ? 206.308 216.729 108.760 1.00 117.61 210 ARG E O 1
ATOM 12696 N N . SER E 1 217 ? 208.147 215.488 109.129 1.00 111.89 211 SER E N 1
ATOM 12697 C CA . SER E 1 217 ? 207.419 214.382 109.748 1.00 111.89 211 SER E CA 1
ATOM 12698 C C . SER E 1 217 ? 206.946 214.816 111.127 1.00 111.89 211 SER E C 1
ATOM 12699 O O . SER E 1 217 ? 207.676 214.710 112.114 1.00 111.89 211 SER E O 1
ATOM 12702 N N . TYR E 1 218 ? 205.710 215.310 111.194 1.00 107.21 212 TYR E N 1
ATOM 12703 C CA . TYR E 1 218 ? 205.157 215.832 112.435 1.00 107.21 212 TYR E CA 1
ATOM 12704 C C . TYR E 1 218 ? 204.802 214.729 113.419 1.00 107.21 212 TYR E C 1
ATOM 12705 O O . TYR E 1 218 ? 204.754 214.990 114.627 1.00 107.21 212 TYR E O 1
ATOM 12714 N N . GLN E 1 219 ? 204.573 213.508 112.925 1.00 104.78 213 GLN E N 1
ATOM 12715 C CA . GLN E 1 219 ? 204.337 212.364 113.800 1.00 104.78 213 GLN E CA 1
ATOM 12716 C C . GLN E 1 219 ? 205.551 212.078 114.674 1.00 104.78 213 GLN E C 1
ATOM 12717 O O . GLN E 1 219 ? 205.406 211.755 115.858 1.00 104.78 213 GLN E O 1
ATOM 12723 N N . GLY E 1 220 ? 206.754 212.222 114.112 1.00 103.62 214 GLY E N 1
ATOM 12724 C CA . GLY E 1 220 ? 207.963 212.078 114.903 1.00 103.62 214 GLY E CA 1
ATOM 12725 C C . GLY E 1 220 ? 208.118 213.151 115.959 1.00 103.62 214 GLY E C 1
ATOM 12726 O O . GLY E 1 220 ? 208.589 212.870 117.063 1.00 103.62 214 GLY E O 1
ATOM 12727 N N . VAL E 1 221 ? 207.685 214.377 115.657 1.00 103.35 215 VAL E N 1
ATOM 12728 C CA . VAL E 1 221 ? 207.758 215.466 116.629 1.00 103.35 215 VAL E CA 1
ATOM 12729 C C . VAL E 1 221 ? 206.773 215.233 117.771 1.00 103.35 215 VAL E C 1
ATOM 12730 O O . VAL E 1 221 ? 207.089 215.470 118.947 1.00 103.35 215 VAL E O 1
ATOM 12734 N N . VAL E 1 222 ? 205.583 214.719 117.455 1.00 100.28 216 VAL E N 1
ATOM 12735 C CA . VAL E 1 222 ? 204.600 214.485 118.508 1.00 100.28 216 VAL E CA 1
ATOM 12736 C C . VAL E 1 222 ? 204.994 213.273 119.353 1.00 100.28 216 VAL E C 1
ATOM 12737 O O . VAL E 1 222 ? 204.834 213.287 120.579 1.00 100.28 216 VAL E O 1
ATOM 12741 N N . GLN E 1 223 ? 205.562 212.229 118.730 1.00 98.06 217 GLN E N 1
ATOM 12742 C CA . GLN E 1 223 ? 206.123 211.114 119.498 1.00 98.06 217 GLN E CA 1
ATOM 12743 C C . GLN E 1 223 ? 207.302 211.549 120.359 1.00 98.06 217 GLN E C 1
ATOM 12744 O O . GLN E 1 223 ? 207.497 211.018 121.459 1.00 98.06 217 GLN E O 1
ATOM 12750 N N . PHE E 1 224 ? 208.082 212.515 119.875 1.00 94.93 218 PHE E N 1
ATOM 12751 C CA . PHE E 1 224 ? 209.173 213.096 120.645 1.00 94.93 218 PHE E CA 1
ATOM 12752 C C . PHE E 1 224 ? 208.650 213.826 121.878 1.00 94.93 218 PHE E C 1
ATOM 12753 O O . PHE E 1 224 ? 209.210 213.694 122.976 1.00 94.93 218 PHE E O 1
ATOM 12761 N N . ALA E 1 225 ? 207.542 214.555 121.728 1.00 91.84 219 ALA E N 1
ATOM 12762 C CA . ALA E 1 225 ? 206.928 215.212 122.880 1.00 91.84 219 ALA E CA 1
ATOM 12763 C C . ALA E 1 225 ? 206.312 214.203 123.849 1.00 91.84 219 ALA E C 1
ATOM 12764 O O . ALA E 1 225 ? 206.353 214.410 125.068 1.00 91.84 219 ALA E O 1
ATOM 12766 N N . VAL E 1 226 ? 205.730 213.116 123.325 1.00 89.80 220 VAL E N 1
ATOM 12767 C CA . VAL E 1 226 ? 205.198 212.044 124.173 1.00 89.80 220 VAL E CA 1
ATOM 12768 C C . VAL E 1 226 ? 206.311 211.409 124.998 1.00 89.80 220 VAL E C 1
ATOM 12769 O O . VAL E 1 226 ? 206.154 211.171 126.204 1.00 89.80 220 VAL E O 1
ATOM 12773 N N . SER E 1 227 ? 207.462 211.156 124.366 1.00 86.44 221 SER E N 1
ATOM 12774 C CA . SER E 1 227 ? 208.612 210.618 125.084 1.00 86.44 221 SER E CA 1
ATOM 12775 C C . SER E 1 227 ? 209.148 211.603 126.114 1.00 86.44 221 SER E C 1
ATOM 12776 O O . SER E 1 227 ? 209.609 211.184 127.181 1.00 86.44 221 SER E O 1
ATOM 12779 N N . LEU E 1 228 ? 209.061 212.906 125.833 1.00 84.41 222 LEU E N 1
ATOM 12780 C CA . LEU E 1 228 ? 209.454 213.912 126.819 1.00 84.41 222 LEU E CA 1
ATOM 12781 C C . LEU E 1 228 ? 208.542 213.898 128.042 1.00 84.41 222 LEU E C 1
ATOM 12782 O O . LEU E 1 228 ? 209.018 213.982 129.180 1.00 84.41 222 LEU E O 1
ATOM 12787 N N . VAL E 1 229 ? 207.227 213.798 127.830 1.00 80.23 223 VAL E N 1
ATOM 12788 C CA . VAL E 1 229 ? 206.311 213.803 128.972 1.00 80.23 223 VAL E CA 1
ATOM 12789 C C . VAL E 1 229 ? 206.434 212.501 129.763 1.00 80.23 223 VAL E C 1
ATOM 12790 O O . VAL E 1 229 ? 206.357 212.507 131.002 1.00 80.23 223 VAL E O 1
ATOM 12794 N N . ASP E 1 230 ? 206.670 211.378 129.072 1.00 78.82 224 ASP E N 1
ATOM 12795 C CA . ASP E 1 230 ? 206.940 210.115 129.756 1.00 78.82 224 ASP E CA 1
ATOM 12796 C C . ASP E 1 230 ? 208.221 210.193 130.574 1.00 78.82 224 ASP E C 1
ATOM 12797 O O . ASP E 1 230 ? 208.274 209.688 131.702 1.00 78.82 224 ASP E O 1
ATOM 12802 N N . ALA E 1 231 ? 209.250 210.855 130.038 1.00 73.05 225 ALA E N 1
ATOM 12803 C CA . ALA E 1 231 ? 210.494 211.019 130.777 1.00 73.05 225 ALA E CA 1
ATOM 12804 C C . ALA E 1 231 ? 210.320 211.934 131.979 1.00 73.05 225 ALA E C 1
ATOM 12805 O O . ALA E 1 231 ? 210.929 211.691 133.020 1.00 73.05 225 ALA E O 1
ATOM 12807 N N . LEU E 1 232 ? 209.480 212.964 131.871 1.00 69.81 226 LEU E N 1
ATOM 12808 C CA . LEU E 1 232 ? 209.244 213.841 133.018 1.00 69.81 226 LEU E CA 1
ATOM 12809 C C . LEU E 1 232 ? 208.449 213.135 134.108 1.00 69.81 226 LEU E C 1
ATOM 12810 O O . LEU E 1 232 ? 208.718 213.325 135.300 1.00 69.81 226 LEU E O 1
ATOM 12815 N N . LEU E 1 233 ? 207.478 212.304 133.722 1.00 66.84 227 LEU E N 1
ATOM 12816 C CA . LEU E 1 233 ? 206.761 211.500 134.707 1.00 66.84 227 LEU E CA 1
ATOM 12817 C C . LEU E 1 233 ? 207.660 210.453 135.350 1.00 66.84 227 LEU E C 1
ATOM 12818 O O . LEU E 1 233 ? 207.518 210.163 136.543 1.00 66.84 227 LEU E O 1
ATOM 12823 N N . PHE E 1 234 ? 208.621 209.917 134.601 1.00 66.49 228 PHE E N 1
ATOM 12824 C CA . PHE E 1 234 ? 209.574 208.987 135.194 1.00 66.49 228 PHE E CA 1
ATOM 12825 C C . PHE E 1 234 ? 210.588 209.692 136.089 1.00 66.49 228 PHE E C 1
ATOM 12826 O O . PHE E 1 234 ? 211.039 209.107 137.076 1.00 66.49 228 PHE E O 1
ATOM 12834 N N . VAL E 1 235 ? 210.934 210.946 135.790 1.00 62.48 229 VAL E N 1
ATOM 12835 C CA . VAL E 1 235 ? 211.781 211.718 136.699 1.00 62.48 229 VAL E CA 1
ATOM 12836 C C . VAL E 1 235 ? 211.017 212.054 137.977 1.00 62.48 229 VAL E C 1
ATOM 12837 O O . VAL E 1 235 ? 211.581 212.025 139.076 1.00 62.48 229 VAL E O 1
ATOM 12841 N N . HIS E 1 236 ? 209.714 212.328 137.860 1.00 58.98 230 HIS E N 1
ATOM 12842 C CA . HIS E 1 236 ? 208.881 212.540 139.043 1.00 58.98 230 HIS E CA 1
ATOM 12843 C C . HIS E 1 236 ? 208.790 211.277 139.894 1.00 58.98 230 HIS E C 1
ATOM 12844 O O . HIS E 1 236 ? 208.863 211.339 141.129 1.00 58.98 230 HIS E O 1
ATOM 12851 N N . TYR E 1 237 ? 208.660 210.122 139.242 1.00 57.27 231 TYR E N 1
ATOM 12852 C CA . TYR E 1 237 ? 208.674 208.849 139.954 1.00 57.27 231 TYR E CA 1
ATOM 12853 C C . TYR E 1 237 ? 210.015 208.587 140.626 1.00 57.27 231 TYR E C 1
ATOM 12854 O O . TYR E 1 237 ? 210.062 208.110 141.766 1.00 57.27 231 TYR E O 1
ATOM 12863 N N . LEU E 1 238 ? 211.114 208.906 139.941 1.00 57.30 232 LEU E N 1
ATOM 12864 C CA . LEU E 1 238 ? 212.437 208.782 140.541 1.00 57.30 232 LEU E CA 1
ATOM 12865 C C . LEU E 1 238 ? 212.618 209.749 141.702 1.00 57.30 232 LEU E C 1
ATOM 12866 O O . LEU E 1 238 ? 213.314 209.431 142.667 1.00 57.30 232 LEU E O 1
ATOM 12871 N N . ALA E 1 239 ? 211.980 210.914 141.634 1.00 55.42 233 ALA E N 1
ATOM 12872 C CA . ALA E 1 239 ? 212.035 211.869 142.731 1.00 55.42 233 ALA E CA 1
ATOM 12873 C C . ALA E 1 239 ? 211.311 211.339 143.954 1.00 55.42 233 ALA E C 1
ATOM 12874 O O . ALA E 1 239 ? 211.780 211.511 145.083 1.00 55.42 233 ALA E O 1
ATOM 12876 N N . VAL E 1 240 ? 210.179 210.672 143.744 1.00 55.18 234 VAL E N 1
ATOM 12877 C CA . VAL E 1 240 ? 209.469 210.047 144.856 1.00 55.18 234 VAL E CA 1
ATOM 12878 C C . VAL E 1 240 ? 210.276 208.884 145.431 1.00 55.18 234 VAL E C 1
ATOM 12879 O O . VAL E 1 240 ? 210.326 208.693 146.652 1.00 55.18 234 VAL E O 1
ATOM 12883 N N . VAL E 1 241 ? 210.947 208.119 144.565 1.00 54.80 235 VAL E N 1
ATOM 12884 C CA . VAL E 1 241 ? 211.777 206.998 145.011 1.00 54.80 235 VAL E CA 1
ATOM 12885 C C . VAL E 1 241 ? 212.963 207.488 145.839 1.00 54.80 235 VAL E C 1
ATOM 12886 O O . VAL E 1 241 ? 213.236 206.972 146.929 1.00 54.80 235 VAL E O 1
ATOM 12890 N N . LEU E 1 242 ? 213.665 208.509 145.348 1.00 53.90 236 LEU E N 1
ATOM 12891 C CA . LEU E 1 242 ? 214.860 208.990 146.030 1.00 53.90 236 LEU E CA 1
ATOM 12892 C C . LEU E 1 242 ? 214.517 209.750 147.303 1.00 53.90 236 LEU E C 1
ATOM 12893 O O . LEU E 1 242 ? 215.158 209.550 148.340 1.00 53.90 236 LEU E O 1
ATOM 12898 N N . LEU E 1 243 ? 213.510 210.617 147.256 1.00 54.05 237 LEU E N 1
ATOM 12899 C CA . LEU E 1 243 ? 213.273 211.511 148.377 1.00 54.05 237 LEU E CA 1
ATOM 12900 C C . LEU E 1 243 ? 212.377 210.910 149.448 1.00 54.05 237 LEU E C 1
ATOM 12901 O O . LEU E 1 243 ? 212.499 211.282 150.619 1.00 54.05 237 LEU E O 1
ATOM 12906 N N . GLU E 1 244 ? 211.494 209.994 149.092 1.00 57.34 238 GLU E N 1
ATOM 12907 C CA . GLU E 1 244 ? 210.512 209.530 150.067 1.00 57.34 238 GLU E CA 1
ATOM 12908 C C . GLU E 1 244 ? 210.499 208.025 150.267 1.00 57.34 238 GLU E C 1
ATOM 12909 O O . GLU E 1 244 ? 210.257 207.565 151.383 1.00 57.34 238 GLU E O 1
ATOM 12915 N N . LEU E 1 245 ? 210.742 207.248 149.223 1.00 54.94 239 LEU E N 1
ATOM 12916 C CA . LEU E 1 245 ? 210.592 205.806 149.321 1.00 54.94 239 LEU E CA 1
ATOM 12917 C C . LEU E 1 245 ? 211.859 205.110 149.784 1.00 54.94 239 LEU E C 1
ATOM 12918 O O . LEU E 1 245 ? 211.781 203.968 150.247 1.00 54.94 239 LEU E O 1
ATOM 12923 N N . ARG E 1 246 ? 213.010 205.779 149.690 1.00 56.01 240 ARG E N 1
ATOM 12924 C CA . ARG E 1 246 ? 214.281 205.154 150.041 1.00 56.01 240 ARG E CA 1
ATOM 12925 C C . ARG E 1 246 ? 214.391 204.898 151.541 1.00 56.01 240 ARG E C 1
ATOM 12926 O O . ARG E 1 246 ? 214.956 203.882 151.964 1.00 56.01 240 ARG E O 1
ATOM 12934 N N . GLN E 1 247 ? 213.821 205.776 152.359 1.00 54.40 241 GLN E N 1
ATOM 12935 C CA . GLN E 1 247 ? 213.959 205.678 153.803 1.00 54.40 241 GLN E CA 1
ATOM 12936 C C . GLN E 1 247 ? 212.771 205.021 154.491 1.00 54.40 241 GLN E C 1
ATOM 12937 O O . GLN E 1 247 ? 212.675 205.090 155.719 1.00 54.40 241 GLN E O 1
ATOM 12943 N N . LEU E 1 248 ? 211.867 204.381 153.744 1.00 55.44 242 LEU E N 1
ATOM 12944 C CA . LEU E 1 248 ? 210.748 203.702 154.391 1.00 55.44 242 LEU E CA 1
ATOM 12945 C C . LEU E 1 248 ? 211.197 202.425 155.082 1.00 55.44 242 LEU E C 1
ATOM 12946 O O . LEU E 1 248 ? 210.758 202.134 156.200 1.00 55.44 242 LEU E O 1
ATOM 12951 N N . GLN E 1 249 ? 212.043 201.649 154.429 1.00 59.32 243 GLN E N 1
ATOM 12952 C CA . GLN E 1 249 ? 212.555 200.411 154.995 1.00 59.32 243 GLN E CA 1
ATOM 12953 C C . GLN E 1 249 ? 213.525 200.733 156.122 1.00 59.32 243 GLN E C 1
ATOM 12954 O O . GLN E 1 249 ? 214.565 201.352 155.868 1.00 59.32 243 GLN E O 1
ATOM 12960 N N . PRO E 1 250 ? 213.227 200.359 157.368 1.00 55.16 244 PRO E N 1
ATOM 12961 C CA . PRO E 1 250 ? 214.079 200.760 158.497 1.00 55.16 244 PRO E CA 1
ATOM 12962 C C . PRO E 1 250 ? 215.398 200.002 158.498 1.00 55.16 244 PRO E C 1
ATOM 12963 O O . PRO E 1 250 ? 215.430 198.771 158.503 1.00 55.16 244 PRO E O 1
ATOM 12967 N N . GLN E 1 251 ? 216.491 200.755 158.481 1.00 52.92 245 GLN E N 1
ATOM 12968 C CA . GLN E 1 251 ? 217.828 200.190 158.426 1.00 52.92 245 GLN E CA 1
ATOM 12969 C C . GLN E 1 251 ? 218.615 200.373 159.708 1.00 52.92 245 GLN E C 1
ATOM 12970 O O . GLN E 1 251 ? 219.475 199.547 160.010 1.00 52.92 245 GLN E O 1
ATOM 12976 N N . PHE E 1 252 ? 218.342 201.429 160.467 1.00 50.16 246 PHE E N 1
ATOM 12977 C CA . PHE E 1 252 ? 219.148 201.788 161.619 1.00 50.16 246 PHE E CA 1
ATOM 12978 C C . PHE E 1 252 ? 218.251 202.096 162.804 1.00 50.16 246 PHE E C 1
ATOM 12979 O O . PHE E 1 252 ? 217.117 202.547 162.646 1.00 50.16 246 PHE E O 1
ATOM 12987 N N . THR E 1 253 ? 218.774 201.842 163.995 1.00 49.33 247 THR E N 1
ATOM 12988 C CA . THR E 1 253 ? 218.147 202.246 165.240 1.00 49.33 247 THR E CA 1
ATOM 12989 C C . THR E 1 253 ? 218.951 203.391 165.834 1.00 49.33 247 THR E C 1
ATOM 12990 O O . THR E 1 253 ? 220.167 203.278 166.017 1.00 49.33 247 THR E O 1
ATOM 12994 N N . LEU E 1 254 ? 218.267 204.486 166.118 1.00 46.68 248 LEU E N 1
ATOM 12995 C CA . LEU E 1 254 ? 218.859 205.697 166.659 1.00 46.68 248 LEU E CA 1
ATOM 12996 C C . LEU E 1 254 ? 218.490 205.798 168.127 1.00 46.68 248 LEU E C 1
ATOM 12997 O O . LEU E 1 254 ? 217.304 205.793 168.468 1.00 46.68 248 LEU E O 1
ATOM 13002 N N . LYS E 1 255 ? 219.495 205.882 168.985 1.00 48.20 249 LYS E N 1
ATOM 13003 C CA . LYS E 1 255 ? 219.308 206.254 170.379 1.00 48.20 249 LYS E CA 1
ATOM 13004 C C . LYS E 1 255 ? 219.548 207.750 170.486 1.00 48.20 249 LYS E C 1
ATOM 13005 O O . LYS E 1 255 ? 220.654 208.219 170.206 1.00 48.20 249 LYS E O 1
ATOM 13011 N N . VAL E 1 256 ? 218.517 208.500 170.863 1.00 47.67 250 VAL E N 1
ATOM 13012 C CA . VAL E 1 256 ? 218.610 209.947 170.984 1.00 47.67 250 VAL E CA 1
ATOM 13013 C C . VAL E 1 256 ? 218.434 210.287 172.454 1.00 47.67 250 VAL E C 1
ATOM 13014 O O . VAL E 1 256 ? 217.398 209.968 173.050 1.00 47.67 250 VAL E O 1
ATOM 13018 N N . VAL E 1 257 ? 219.459 210.900 173.044 1.00 49.59 251 VAL E N 1
ATOM 13019 C CA . VAL E 1 257 ? 219.514 211.189 174.473 1.00 49.59 251 VAL E CA 1
ATOM 13020 C C . VAL E 1 257 ? 219.811 212.670 174.643 1.00 49.59 251 VAL E C 1
ATOM 13021 O O . VAL E 1 257 ? 220.751 213.181 174.032 1.00 49.59 251 VAL E O 1
ATOM 13025 N N . ARG E 1 258 ? 219.027 213.365 175.465 1.00 52.79 252 ARG E N 1
ATOM 13026 C CA . ARG E 1 258 ? 219.434 214.712 175.842 1.00 52.79 252 ARG E CA 1
ATOM 13027 C C . ARG E 1 258 ? 220.628 214.657 176.777 1.00 52.79 252 ARG E C 1
ATOM 13028 O O . ARG E 1 258 ? 220.658 213.878 177.731 1.00 52.79 252 ARG E O 1
ATOM 13036 N N . SER E 1 259 ? 221.610 215.511 176.502 1.00 57.71 253 SER E N 1
ATOM 13037 C CA . SER E 1 259 ? 222.845 215.532 177.265 1.00 57.71 253 SER E CA 1
ATOM 13038 C C . SER E 1 259 ? 222.671 216.074 178.674 1.00 57.71 253 SER E C 1
ATOM 13039 O O . SER E 1 259 ? 223.593 215.932 179.478 1.00 57.71 253 SER E O 1
ATOM 13042 N N . THR E 1 260 ? 221.528 216.679 178.997 1.00 59.38 254 THR E N 1
ATOM 13043 C CA . THR E 1 260 ? 221.311 217.307 180.294 1.00 59.38 254 THR E CA 1
ATOM 13044 C C . THR E 1 260 ? 220.542 216.421 181.268 1.00 59.38 254 THR E C 1
ATOM 13045 O O . THR E 1 260 ? 221.024 216.154 182.371 1.00 59.38 254 THR E O 1
ATOM 13049 N N . ASP E 1 261 ? 219.352 215.966 180.892 1.00 58.85 255 ASP E N 1
ATOM 13050 C CA . ASP E 1 261 ? 218.542 215.159 181.792 1.00 58.85 255 ASP E CA 1
ATOM 13051 C C . ASP E 1 261 ? 218.424 213.703 181.371 1.00 58.85 255 ASP E C 1
ATOM 13052 O O . ASP E 1 261 ? 217.810 212.915 182.092 1.00 58.85 255 ASP E O 1
ATOM 13057 N N . GLY E 1 262 ? 218.980 213.325 180.226 1.00 56.92 256 GLY E N 1
ATOM 13058 C CA . GLY E 1 262 ? 218.960 211.932 179.836 1.00 56.92 256 GLY E CA 1
ATOM 13059 C C . GLY E 1 262 ? 217.625 211.401 179.384 1.00 56.92 256 GLY E C 1
ATOM 13060 O O . GLY E 1 262 ? 217.376 210.203 179.512 1.00 56.92 256 GLY E O 1
ATOM 13061 N N . ALA E 1 263 ? 216.743 212.260 178.888 1.00 54.32 257 ALA E N 1
ATOM 13062 C CA . ALA E 1 263 ? 215.552 211.781 178.205 1.00 54.32 257 ALA E CA 1
ATOM 13063 C C . ALA E 1 263 ? 215.968 211.083 176.922 1.00 54.32 257 ALA E C 1
ATOM 13064 O O . ALA E 1 263 ? 216.636 211.678 176.076 1.00 54.32 257 ALA E O 1
ATOM 13066 N N . SER E 1 264 ? 215.593 209.817 176.783 1.00 53.03 258 SER E N 1
ATOM 13067 C CA . SER E 1 264 ? 216.078 208.982 175.696 1.00 53.03 258 SER E CA 1
ATOM 13068 C C . SER E 1 264 ? 214.906 208.370 174.953 1.00 53.03 258 SER E C 1
ATOM 13069 O O . SER E 1 264 ? 213.971 207.864 175.578 1.00 53.03 258 SER E O 1
ATOM 13072 N N . ARG E 1 265 ? 214.960 208.416 173.627 1.00 50.63 259 ARG E N 1
ATOM 13073 C CA . ARG E 1 265 ? 214.027 207.673 172.790 1.00 50.63 259 ARG E CA 1
ATOM 13074 C C . ARG E 1 265 ? 214.800 206.917 171.725 1.00 50.63 259 ARG E C 1
ATOM 13075 O O . ARG E 1 265 ? 215.890 207.326 171.320 1.00 50.63 259 ARG E O 1
ATOM 13083 N N . PHE E 1 266 ? 214.231 205.810 171.261 1.00 47.31 260 PHE E N 1
ATOM 13084 C CA . PHE E 1 266 ? 214.847 205.076 170.169 1.00 47.31 260 PHE E CA 1
ATOM 13085 C C . PHE E 1 266 ? 213.937 205.149 168.954 1.00 47.31 260 PHE E C 1
ATOM 13086 O O . PHE E 1 266 ? 212.711 205.200 169.077 1.00 47.31 260 PHE E O 1
ATOM 13094 N N . TYR E 1 267 ? 214.549 205.150 167.777 1.00 46.28 261 TYR E N 1
ATOM 13095 C CA . TYR E 1 267 ? 213.804 205.271 166.537 1.00 46.28 261 TYR E CA 1
ATOM 13096 C C . TYR E 1 267 ? 214.374 204.308 165.511 1.00 46.28 261 TYR E C 1
ATOM 13097 O O . TYR E 1 267 ? 215.532 203.908 165.589 1.00 46.28 261 TYR E O 1
ATOM 13106 N N . ASN E 1 268 ? 213.549 203.937 164.542 1.00 47.69 262 ASN E N 1
ATOM 13107 C CA . ASN E 1 268 ? 214.015 203.249 163.348 1.00 47.69 262 ASN E CA 1
ATOM 13108 C C . ASN E 1 268 ? 214.012 204.219 162.182 1.00 47.69 262 ASN E C 1
ATOM 13109 O O . ASN E 1 268 ? 212.998 204.867 161.911 1.00 47.69 262 ASN E O 1
ATOM 13114 N N . VAL E 1 269 ? 215.138 204.300 161.489 1.00 48.39 263 VAL E N 1
ATOM 13115 C CA . VAL E 1 269 ? 215.296 205.203 160.363 1.00 48.39 263 VAL E CA 1
ATOM 13116 C C . VAL E 1 269 ? 215.831 204.382 159.198 1.00 48.39 263 VAL E C 1
ATOM 13117 O O . VAL E 1 269 ? 216.415 203.312 159.389 1.00 48.39 263 VAL E O 1
ATOM 13121 N N . GLY E 1 270 ? 215.574 204.853 157.983 1.00 50.67 264 GLY E N 1
ATOM 13122 C CA . GLY E 1 270 ? 216.045 204.209 156.781 1.00 50.67 264 GLY E CA 1
ATOM 13123 C C . GLY E 1 270 ? 217.334 204.816 156.273 1.00 50.67 264 GLY E C 1
ATOM 13124 O O . GLY E 1 270 ? 218.088 205.458 157.011 1.00 50.67 264 GLY E O 1
ATOM 13125 N N . HIS E 1 271 ? 217.595 204.603 154.988 1.00 53.21 265 HIS E N 1
ATOM 13126 C CA . HIS E 1 271 ? 218.768 205.185 154.343 1.00 53.21 265 HIS E CA 1
ATOM 13127 C C . HIS E 1 271 ? 218.542 206.673 154.134 1.00 53.21 265 HIS E C 1
ATOM 13128 O O . HIS E 1 271 ? 217.875 207.088 153.186 1.00 53.21 265 HIS E O 1
ATOM 13135 N N . LEU E 1 272 ? 219.105 207.481 155.024 1.00 50.10 266 LEU E N 1
ATOM 13136 C CA . LEU E 1 272 ? 219.127 208.924 154.873 1.00 50.10 266 LEU E CA 1
ATOM 13137 C C . LEU E 1 272 ? 220.529 209.414 155.180 1.00 50.10 266 LEU E C 1
ATOM 13138 O O . LEU E 1 272 ? 221.311 208.733 155.844 1.00 50.10 266 LEU E O 1
ATOM 13143 N N . SER E 1 273 ? 220.833 210.620 154.712 1.00 50.62 267 SER E N 1
ATOM 13144 C CA . SER E 1 273 ? 222.063 211.274 155.114 1.00 50.62 267 SER E CA 1
ATOM 13145 C C . SER E 1 273 ? 221.948 211.755 156.558 1.00 50.62 267 SER E C 1
ATOM 13146 O O . SER E 1 273 ? 220.876 211.734 157.161 1.00 50.62 267 SER E O 1
ATOM 13149 N N . ILE E 1 274 ? 223.078 212.198 157.113 1.00 53.46 268 ILE E N 1
ATOM 13150 C CA . ILE E 1 274 ? 223.122 212.586 158.521 1.00 53.46 268 ILE E CA 1
ATOM 13151 C C . ILE E 1 274 ? 222.305 213.851 158.771 1.00 53.46 268 ILE E C 1
ATOM 13152 O O . ILE E 1 274 ? 221.637 213.971 159.804 1.00 53.46 268 ILE E O 1
ATOM 13157 N N . GLN E 1 275 ? 222.279 214.778 157.814 1.00 53.64 269 GLN E N 1
ATOM 13158 C CA . GLN E 1 275 ? 221.499 215.997 157.995 1.00 53.64 269 GLN E CA 1
ATOM 13159 C C . GLN E 1 275 ? 219.998 215.746 157.868 1.00 53.64 269 GLN E C 1
ATOM 13160 O O . GLN E 1 275 ? 219.204 216.364 158.591 1.00 53.64 269 GLN E O 1
ATOM 13166 N N . ARG E 1 276 ? 219.590 214.809 157.010 1.00 49.55 270 ARG E N 1
ATOM 13167 C CA . ARG E 1 276 ? 218.172 214.495 156.892 1.00 49.55 270 ARG E CA 1
ATOM 13168 C C . ARG E 1 276 ? 217.690 213.695 158.092 1.00 49.55 270 ARG E C 1
ATOM 13169 O O . ARG E 1 276 ? 216.566 213.895 158.567 1.00 49.55 270 ARG E O 1
ATOM 13177 N N . VAL E 1 277 ? 218.541 212.800 158.603 1.00 48.12 271 VAL E N 1
ATOM 13178 C CA . VAL E 1 277 ? 218.284 212.122 159.872 1.00 48.12 271 VAL E CA 1
ATOM 13179 C C . VAL E 1 277 ? 218.182 213.131 161.004 1.00 48.12 271 VAL E C 1
ATOM 13180 O O . VAL E 1 277 ? 217.332 213.003 161.889 1.00 48.12 271 VAL E O 1
ATOM 13184 N N . ALA E 1 278 ? 219.005 214.179 160.961 1.00 47.81 272 ALA E N 1
ATOM 13185 C CA . ALA E 1 278 ? 218.984 215.199 162.002 1.00 47.81 272 ALA E CA 1
ATOM 13186 C C . ALA E 1 278 ? 217.680 215.987 161.992 1.00 47.81 272 ALA E C 1
ATOM 13187 O O . ALA E 1 278 ? 217.089 216.220 163.051 1.00 47.81 272 ALA E O 1
ATOM 13189 N N . VAL E 1 279 ? 217.201 216.370 160.807 1.00 49.31 273 VAL E N 1
ATOM 13190 C CA . VAL E 1 279 ? 215.914 217.061 160.703 1.00 49.31 273 VAL E CA 1
ATOM 13191 C C . VAL E 1 279 ? 214.768 216.137 161.113 1.00 49.31 273 VAL E C 1
ATOM 13192 O O . VAL E 1 279 ? 213.810 216.560 161.775 1.00 49.31 273 VAL E O 1
ATOM 13196 N N . TRP E 1 280 ? 214.879 214.853 160.766 1.00 48.38 274 TRP E N 1
ATOM 13197 C CA . TRP E 1 280 ? 213.894 213.851 161.161 1.00 48.38 274 TRP E CA 1
ATOM 13198 C C . TRP E 1 280 ? 213.821 213.700 162.682 1.00 48.38 274 TRP E C 1
ATOM 13199 O O . TRP E 1 280 ? 212.728 213.635 163.266 1.00 48.38 274 TRP E O 1
ATOM 13210 N N . ILE E 1 281 ? 214.981 213.689 163.339 1.00 46.82 275 ILE E N 1
ATOM 13211 C CA . ILE E 1 281 ? 215.046 213.602 164.794 1.00 46.82 275 ILE E CA 1
ATOM 13212 C C . ILE E 1 281 ? 214.513 214.874 165.434 1.00 46.82 275 ILE E C 1
ATOM 13213 O O . ILE E 1 281 ? 213.854 214.822 166.473 1.00 46.82 275 ILE E O 1
ATOM 13218 N N . LEU E 1 282 ? 214.749 216.031 164.814 1.00 47.96 276 LEU E N 1
ATOM 13219 C CA . LEU E 1 282 ? 214.206 217.264 165.378 1.00 47.96 276 LEU E CA 1
ATOM 13220 C C . LEU E 1 282 ? 212.695 217.343 165.222 1.00 47.96 276 LEU E C 1
ATOM 13221 O O . LEU E 1 282 ? 212.021 217.972 166.043 1.00 47.96 276 LEU E O 1
ATOM 13226 N N . GLU E 1 283 ? 212.150 216.717 164.182 1.00 49.92 277 GLU E N 1
ATOM 13227 C CA . GLU E 1 283 ? 210.701 216.600 164.071 1.00 49.92 277 GLU E CA 1
ATOM 13228 C C . GLU E 1 283 ? 210.143 215.648 165.119 1.00 49.92 277 GLU E C 1
ATOM 13229 O O . GLU E 1 283 ? 209.042 215.864 165.637 1.00 49.92 277 GLU E O 1
ATOM 13235 N N . LYS E 1 284 ? 210.881 214.584 165.438 1.00 47.81 278 LYS E N 1
ATOM 13236 C CA . LYS E 1 284 ? 210.446 213.700 166.518 1.00 47.81 278 LYS E CA 1
ATOM 13237 C C . LYS E 1 284 ? 210.635 214.330 167.894 1.00 47.81 278 LYS E C 1
ATOM 13238 O O . LYS E 1 284 ? 209.924 213.969 168.838 1.00 47.81 278 LYS E O 1
ATOM 13244 N N . TYR E 1 285 ? 211.589 215.254 168.028 1.00 47.84 279 TYR E N 1
ATOM 13245 C CA . TYR E 1 285 ? 211.977 215.762 169.339 1.00 47.84 279 TYR E CA 1
ATOM 13246 C C . TYR E 1 285 ? 210.903 216.651 169.942 1.00 47.84 279 TYR E C 1
ATOM 13247 O O . TYR E 1 285 ? 210.660 216.602 171.153 1.00 47.84 279 TYR E O 1
ATOM 13256 N N . TYR E 1 286 ? 210.254 217.472 169.122 1.00 50.57 280 TYR E N 1
ATOM 13257 C CA . TYR E 1 286 ? 209.316 218.442 169.659 1.00 50.57 280 TYR E CA 1
ATOM 13258 C C . TYR E 1 286 ? 208.026 217.820 170.159 1.00 50.57 280 TYR E C 1
ATOM 13259 O O . TYR E 1 286 ? 207.286 218.492 170.880 1.00 50.57 280 TYR E O 1
ATOM 13268 N N . HIS E 1 287 ? 207.751 216.559 169.848 1.00 48.22 281 HIS E N 1
ATOM 13269 C CA . HIS E 1 287 ? 206.594 215.907 170.423 1.00 48.22 281 HIS E CA 1
ATOM 13270 C C . HIS E 1 287 ? 206.922 214.643 171.206 1.00 48.22 281 HIS E C 1
ATOM 13271 O O . HIS E 1 287 ? 206.025 214.102 171.858 1.00 48.22 281 HIS E O 1
ATOM 13278 N N . ASP E 1 288 ? 208.163 214.158 171.179 1.00 51.05 282 ASP E N 1
ATOM 13279 C CA . ASP E 1 288 ? 208.504 212.942 171.908 1.00 51.05 282 ASP E CA 1
ATOM 13280 C C . ASP E 1 288 ? 209.185 213.195 173.246 1.00 51.05 282 ASP E C 1
ATOM 13281 O O . ASP E 1 288 ? 208.816 212.566 174.240 1.00 51.05 282 ASP E O 1
ATOM 13286 N N . PHE E 1 289 ? 210.179 214.076 173.305 1.00 50.65 283 PHE E N 1
ATOM 13287 C CA . PHE E 1 289 ? 210.849 214.248 174.586 1.00 50.65 283 PHE E CA 1
ATOM 13288 C C . PHE E 1 289 ? 210.044 215.226 175.422 1.00 50.65 283 PHE E C 1
ATOM 13289 O O . PHE E 1 289 ? 209.293 216.026 174.875 1.00 50.65 283 PHE E O 1
ATOM 13297 N N . PRO E 1 290 ? 210.182 215.195 176.746 1.00 51.60 284 PRO E N 1
ATOM 13298 C CA . PRO E 1 290 ? 209.674 216.305 177.557 1.00 51.60 284 PRO E CA 1
ATOM 13299 C C . PRO E 1 290 ? 210.430 217.590 177.259 1.00 51.60 284 PRO E C 1
ATOM 13300 O O . PRO E 1 290 ? 211.544 217.579 176.732 1.00 51.60 284 PRO E O 1
ATOM 13304 N N . VAL E 1 291 ? 209.787 218.713 177.587 1.00 53.21 285 VAL E N 1
ATOM 13305 C CA . VAL E 1 291 ? 210.374 220.020 177.323 1.00 53.21 285 VAL E CA 1
ATOM 13306 C C . VAL E 1 291 ? 211.608 220.210 178.203 1.00 53.21 285 VAL E C 1
ATOM 13307 O O . VAL E 1 291 ? 211.701 219.668 179.313 1.00 53.21 285 VAL E O 1
ATOM 13311 N N . TYR E 1 292 ? 212.611 220.898 177.663 1.00 60.49 286 TYR E N 1
ATOM 13312 C CA . TYR E 1 292 ? 213.831 221.126 178.419 1.00 60.49 286 TYR E CA 1
ATOM 13313 C C . TYR E 1 292 ? 213.575 222.101 179.553 1.00 60.49 286 TYR E C 1
ATOM 13314 O O . TYR E 1 292 ? 212.966 223.157 179.358 1.00 60.49 286 TYR E O 1
ATOM 13323 N N . ASN E 1 293 ? 214.034 221.739 180.746 1.00 64.66 287 ASN E N 1
ATOM 13324 C CA . ASN E 1 293 ? 213.855 222.572 181.929 1.00 64.66 287 ASN E CA 1
ATOM 13325 C C . ASN E 1 293 ? 215.205 222.751 182.604 1.00 64.66 287 ASN E C 1
ATOM 13326 O O . ASN E 1 293 ? 215.691 221.830 183.284 1.00 64.66 287 ASN E O 1
ATOM 13331 N N . PRO E 1 294 ? 215.845 223.911 182.439 1.00 65.69 288 PRO E N 1
ATOM 13332 C CA . PRO E 1 294 ? 217.122 224.154 183.121 1.00 65.69 288 PRO E CA 1
ATOM 13333 C C . PRO E 1 294 ? 216.977 224.386 184.613 1.00 65.69 288 PRO E C 1
ATOM 13334 O O . PRO E 1 294 ? 217.992 224.398 185.319 1.00 65.69 288 PRO E O 1
ATOM 13338 N N . ALA E 1 295 ? 215.753 224.570 185.112 1.00 67.82 289 ALA E N 1
ATOM 13339 C CA . ALA E 1 295 ? 215.496 224.676 186.540 1.00 67.82 289 ALA E CA 1
ATOM 13340 C C . ALA E 1 295 ? 215.406 223.323 187.230 1.00 67.82 289 ALA E C 1
ATOM 13341 O O . ALA E 1 295 ? 215.174 223.281 188.442 1.00 67.82 289 ALA E O 1
ATOM 13343 N N . LEU E 1 296 ? 215.574 222.226 186.501 1.00 68.76 290 LEU E N 1
ATOM 13344 C CA . LEU E 1 296 ? 215.577 220.901 187.106 1.00 68.76 290 LEU E CA 1
ATOM 13345 C C . LEU E 1 296 ? 216.991 220.341 187.171 1.00 68.76 290 LEU E C 1
ATOM 13346 O O . LEU E 1 296 ? 217.210 219.242 187.678 1.00 68.76 290 LEU E O 1
ATOM 13351 N N . VAL E 1 332 ? 242.916 206.116 197.466 1.00 102.94 326 VAL E N 1
ATOM 13352 C CA . VAL E 1 332 ? 242.761 207.544 197.704 1.00 102.94 326 VAL E CA 1
ATOM 13353 C C . VAL E 1 332 ? 241.360 207.994 197.317 1.00 102.94 326 VAL E C 1
ATOM 13354 O O . VAL E 1 332 ? 240.589 208.456 198.158 1.00 102.94 326 VAL E O 1
ATOM 13358 N N . ILE E 1 333 ? 241.036 207.852 196.031 1.00 99.18 327 ILE E N 1
ATOM 13359 C CA . ILE E 1 333 ? 239.750 208.327 195.530 1.00 99.18 327 ILE E CA 1
ATOM 13360 C C . ILE E 1 333 ? 238.651 207.323 195.858 1.00 99.18 327 ILE E C 1
ATOM 13361 O O . ILE E 1 333 ? 237.530 207.701 196.229 1.00 99.18 327 ILE E O 1
ATOM 13366 N N . ALA E 1 334 ? 238.962 206.027 195.757 1.00 97.47 328 ALA E N 1
ATOM 13367 C CA . ALA E 1 334 ? 237.982 204.997 196.086 1.00 97.47 328 ALA E CA 1
ATOM 13368 C C . ALA E 1 334 ? 237.711 204.946 197.584 1.00 97.47 328 ALA E C 1
ATOM 13369 O O . ALA E 1 334 ? 236.600 204.608 198.009 1.00 97.47 328 ALA E O 1
ATOM 13371 N N . ALA E 1 335 ? 238.703 205.310 198.401 1.00 98.15 329 ALA E N 1
ATOM 13372 C CA . ALA E 1 335 ? 238.488 205.374 199.844 1.00 98.15 329 ALA E CA 1
ATOM 13373 C C . ALA E 1 335 ? 237.569 206.532 200.212 1.00 98.15 329 ALA E C 1
ATOM 13374 O O . ALA E 1 335 ? 236.704 206.396 201.087 1.00 98.15 329 ALA E O 1
ATOM 13376 N N . ALA E 1 336 ? 237.730 207.676 199.540 1.00 96.25 330 ALA E N 1
ATOM 13377 C CA . ALA E 1 336 ? 236.825 208.800 199.756 1.00 96.25 330 ALA E CA 1
ATOM 13378 C C . ALA E 1 336 ? 235.426 208.486 199.246 1.00 96.25 330 ALA E C 1
ATOM 13379 O O . ALA E 1 336 ? 234.431 208.924 199.834 1.00 96.25 330 ALA E O 1
ATOM 13381 N N . ALA E 1 337 ? 235.329 207.703 198.167 1.00 94.49 331 ALA E N 1
ATOM 13382 C CA . ALA E 1 337 ? 234.022 207.286 197.669 1.00 94.49 331 ALA E CA 1
ATOM 13383 C C . ALA E 1 337 ? 233.343 206.318 198.630 1.00 94.49 331 ALA E C 1
ATOM 13384 O O . ALA E 1 337 ? 232.121 206.366 198.809 1.00 94.49 331 ALA E O 1
ATOM 13386 N N . ARG E 1 338 ? 234.120 205.430 199.259 1.00 95.12 332 ARG E N 1
ATOM 13387 C CA . ARG E 1 338 ? 233.565 204.527 200.263 1.00 95.12 332 ARG E CA 1
ATOM 13388 C C . ARG E 1 338 ? 233.145 205.281 201.518 1.00 95.12 332 ARG E C 1
ATOM 13389 O O . ARG E 1 338 ? 232.135 204.935 202.143 1.00 95.12 332 ARG E O 1
ATOM 13397 N N . ARG E 1 339 ? 233.898 206.317 201.892 1.00 94.62 333 ARG E N 1
ATOM 13398 C CA . ARG E 1 339 ? 233.532 207.153 203.031 1.00 94.62 333 ARG E CA 1
ATOM 13399 C C . ARG E 1 339 ? 232.278 207.974 202.749 1.00 94.62 333 ARG E C 1
ATOM 13400 O O . ARG E 1 339 ? 231.444 208.169 203.639 1.00 94.62 333 ARG E O 1
ATOM 13408 N N . ARG E 1 340 ? 232.125 208.449 201.513 1.00 89.40 334 ARG E N 1
ATOM 13409 C CA . ARG E 1 340 ? 230.967 209.263 201.165 1.00 89.40 334 ARG E CA 1
ATOM 13410 C C . ARG E 1 340 ? 229.716 208.411 200.978 1.00 89.40 334 ARG E C 1
ATOM 13411 O O . ARG E 1 340 ? 228.617 208.820 201.370 1.00 89.40 334 ARG E O 1
ATOM 13419 N N . ASP E 1 341 ? 229.861 207.215 200.400 1.00 89.35 335 ASP E N 1
ATOM 13420 C CA . ASP E 1 341 ? 228.699 206.359 200.174 1.00 89.35 335 ASP E CA 1
ATOM 13421 C C . ASP E 1 341 ? 228.203 205.714 201.462 1.00 89.35 335 ASP E C 1
ATOM 13422 O O . ASP E 1 341 ? 227.098 205.163 201.489 1.00 89.35 335 ASP E O 1
ATOM 13427 N N . ASN E 1 342 ? 228.998 205.758 202.529 1.00 90.76 336 ASN E N 1
ATOM 13428 C CA . ASN E 1 342 ? 228.558 205.281 203.833 1.00 90.76 336 ASN E CA 1
ATOM 13429 C C . ASN E 1 342 ? 227.964 206.385 204.696 1.00 90.76 336 ASN E C 1
ATOM 13430 O O . ASN E 1 342 ? 227.559 206.110 205.830 1.00 90.76 336 ASN E O 1
ATOM 13435 N N . SER E 1 343 ? 227.891 207.613 204.192 1.00 87.11 337 SER E N 1
ATOM 13436 C CA . SER E 1 343 ? 227.378 208.741 204.953 1.00 87.11 337 SER E CA 1
ATOM 13437 C C . SER E 1 343 ? 225.851 208.744 204.921 1.00 87.11 337 SER E C 1
ATOM 13438 O O . SER E 1 343 ? 225.210 207.776 204.506 1.00 87.11 337 SER E O 1
ATOM 13441 N N . HIS E 1 344 ? 225.250 209.841 205.373 1.00 80.30 338 HIS E N 1
ATOM 13442 C CA . HIS E 1 344 ? 223.800 209.961 205.357 1.00 80.30 338 HIS E CA 1
ATOM 13443 C C . HIS E 1 344 ? 223.304 210.163 203.933 1.00 80.30 338 HIS E C 1
ATOM 13444 O O . HIS E 1 344 ? 223.814 211.015 203.200 1.00 80.30 338 HIS E O 1
ATOM 13451 N N . ASN E 1 345 ? 222.302 209.376 203.543 1.00 77.27 339 ASN E N 1
ATOM 13452 C CA . ASN E 1 345 ? 221.770 209.409 202.183 1.00 77.27 339 ASN E CA 1
ATOM 13453 C C . ASN E 1 345 ? 220.802 210.583 202.082 1.00 77.27 339 ASN E C 1
ATOM 13454 O O . ASN E 1 345 ? 219.580 210.432 202.124 1.00 77.27 339 ASN E O 1
ATOM 13459 N N . GLU E 1 346 ? 221.379 211.779 201.944 1.00 77.77 340 GLU E N 1
ATOM 13460 C CA . GLU E 1 346 ? 220.600 213.013 201.947 1.00 77.77 340 GLU E CA 1
ATOM 13461 C C . GLU E 1 346 ? 219.722 213.130 200.708 1.00 77.77 340 GLU E C 1
ATOM 13462 O O . GLU E 1 346 ? 218.582 213.608 200.791 1.00 77.77 340 GLU E O 1
ATOM 13468 N N . TYR E 1 347 ? 220.231 212.682 199.557 1.00 76.28 341 TYR E N 1
ATOM 13469 C CA . TYR E 1 347 ? 219.505 212.824 198.301 1.00 76.28 341 TYR E CA 1
ATOM 13470 C C . TYR E 1 347 ? 218.266 211.943 198.254 1.00 76.28 341 TYR E C 1
ATOM 13471 O O . TYR E 1 347 ? 217.262 212.339 197.655 1.00 76.28 341 TYR E O 1
ATOM 13480 N N . TYR E 1 348 ? 218.316 210.768 198.887 1.00 75.05 342 TYR E N 1
ATOM 13481 C CA . TYR E 1 348 ? 217.148 209.892 198.973 1.00 75.05 342 TYR E CA 1
ATOM 13482 C C . TYR E 1 348 ? 216.001 210.560 199.716 1.00 75.05 342 TYR E C 1
ATOM 13483 O O . TYR E 1 348 ? 214.851 210.545 199.258 1.00 75.05 342 TYR E O 1
ATOM 13492 N N . TYR E 1 349 ? 216.298 211.179 200.854 1.00 75.99 343 TYR E N 1
ATOM 13493 C CA . TYR E 1 349 ? 215.233 211.792 201.628 1.00 75.99 343 TYR E CA 1
ATOM 13494 C C . TYR E 1 349 ? 214.780 213.111 201.030 1.00 75.99 343 TYR E C 1
ATOM 13495 O O . TYR E 1 349 ? 213.598 213.442 201.133 1.00 75.99 343 TYR E O 1
ATOM 13504 N N . GLU E 1 350 ? 215.678 213.855 200.376 1.00 79.10 344 GLU E N 1
ATOM 13505 C CA . GLU E 1 350 ? 215.241 215.045 199.650 1.00 79.10 344 GLU E CA 1
ATOM 13506 C C . GLU E 1 350 ? 214.358 214.678 198.462 1.00 79.10 344 GLU E C 1
ATOM 13507 O O . GLU E 1 350 ? 213.382 215.380 198.170 1.00 79.10 344 GLU E O 1
ATOM 13513 N N . GLU E 1 351 ? 214.655 213.557 197.798 1.00 78.71 345 GLU E N 1
ATOM 13514 C CA . GLU E 1 351 ? 213.811 213.073 196.712 1.00 78.71 345 GLU E CA 1
ATOM 13515 C C . GLU E 1 351 ? 212.446 212.631 197.221 1.00 78.71 345 GLU E C 1
ATOM 13516 O O . GLU E 1 351 ? 211.423 212.910 196.585 1.00 78.71 345 GLU E O 1
ATOM 13522 N N . ALA E 1 352 ? 212.410 211.950 198.371 1.00 77.60 346 ALA E N 1
ATOM 13523 C CA . ALA E 1 352 ? 211.134 211.523 198.938 1.00 77.60 346 ALA E CA 1
ATOM 13524 C C . ALA E 1 352 ? 210.302 212.712 199.408 1.00 77.60 346 ALA E C 1
ATOM 13525 O O . ALA E 1 352 ? 209.079 212.728 199.220 1.00 77.60 346 ALA E O 1
ATOM 13527 N N . GLU E 1 353 ? 210.953 213.725 199.995 1.00 79.20 347 GLU E N 1
ATOM 13528 C CA . GLU E 1 353 ? 210.267 214.960 200.368 1.00 79.20 347 GLU E CA 1
ATOM 13529 C C . GLU E 1 353 ? 209.715 215.684 199.152 1.00 79.20 347 GLU E C 1
ATOM 13530 O O . GLU E 1 353 ? 208.595 216.209 199.194 1.00 79.20 347 GLU E O 1
ATOM 13536 N N . HIS E 1 354 ? 210.484 215.716 198.060 1.00 77.55 348 HIS E N 1
ATOM 13537 C CA . HIS E 1 354 ? 210.022 216.398 196.860 1.00 77.55 348 HIS E CA 1
ATOM 13538 C C . HIS E 1 354 ? 208.849 215.668 196.223 1.00 77.55 348 HIS E C 1
ATOM 13539 O O . HIS E 1 354 ? 207.882 216.308 195.804 1.00 77.55 348 HIS E O 1
ATOM 13546 N N . GLU E 1 355 ? 208.898 214.331 196.177 1.00 78.69 349 GLU E N 1
ATOM 13547 C CA . GLU E 1 355 ? 207.778 213.564 195.634 1.00 78.69 349 GLU E CA 1
ATOM 13548 C C . GLU E 1 355 ? 206.528 213.716 196.494 1.00 78.69 349 GLU E C 1
ATOM 13549 O O . GLU E 1 355 ? 205.416 213.855 195.966 1.00 78.69 349 GLU E O 1
ATOM 13555 N N . ARG E 1 356 ? 206.700 213.741 197.819 1.00 78.37 350 ARG E N 1
ATOM 13556 C CA . ARG E 1 356 ? 205.569 213.904 198.725 1.00 78.37 350 ARG E CA 1
ATOM 13557 C C . ARG E 1 356 ? 204.935 215.283 198.593 1.00 78.37 350 ARG E C 1
ATOM 13558 O O . ARG E 1 356 ? 203.704 215.400 198.534 1.00 78.37 350 ARG E O 1
ATOM 13566 N N . ARG E 1 357 ? 205.749 216.338 198.510 1.00 77.67 351 ARG E N 1
ATOM 13567 C CA . ARG E 1 357 ? 205.161 217.668 198.403 1.00 77.67 351 ARG E CA 1
ATOM 13568 C C . ARG E 1 357 ? 204.602 217.927 197.010 1.00 77.67 351 ARG E C 1
ATOM 13569 O O . ARG E 1 357 ? 203.632 218.679 196.878 1.00 77.67 351 ARG E O 1
ATOM 13577 N N . VAL E 1 358 ? 205.145 217.278 195.974 1.00 73.88 352 VAL E N 1
ATOM 13578 C CA . VAL E 1 358 ? 204.539 217.369 194.648 1.00 73.88 352 VAL E CA 1
ATOM 13579 C C . VAL E 1 358 ? 203.181 216.678 194.631 1.00 73.88 352 VAL E C 1
ATOM 13580 O O . VAL E 1 358 ? 202.218 217.211 194.069 1.00 73.88 352 VAL E O 1
ATOM 13584 N N . ARG E 1 359 ? 203.058 215.525 195.301 1.00 76.18 353 ARG E N 1
ATOM 13585 C CA . ARG E 1 359 ? 201.755 214.866 195.389 1.00 76.18 353 ARG E CA 1
ATOM 13586 C C . ARG E 1 359 ? 200.754 215.682 196.202 1.00 76.18 353 ARG E C 1
ATOM 13587 O O . ARG E 1 359 ? 199.564 215.717 195.869 1.00 76.18 353 ARG E O 1
ATOM 13595 N N . LYS E 1 360 ? 201.220 216.373 197.246 1.00 74.14 354 LYS E N 1
ATOM 13596 C CA . LYS E 1 360 ? 200.307 217.191 198.043 1.00 74.14 354 LYS E CA 1
ATOM 13597 C C . LYS E 1 360 ? 199.831 218.423 197.278 1.00 74.14 354 LYS E C 1
ATOM 13598 O O . LYS E 1 360 ? 198.632 218.739 197.290 1.00 74.14 354 LYS E O 1
ATOM 13604 N N . ARG E 1 361 ? 200.746 219.124 196.596 1.00 71.81 355 ARG E N 1
ATOM 13605 C CA . ARG E 1 361 ? 200.346 220.268 195.779 1.00 71.81 355 ARG E CA 1
ATOM 13606 C C . ARG E 1 361 ? 199.490 219.829 194.597 1.00 71.81 355 ARG E C 1
ATOM 13607 O O . ARG E 1 361 ? 198.588 220.558 194.171 1.00 71.81 355 ARG E O 1
ATOM 13615 N N . ARG E 1 362 ? 199.732 218.618 194.084 1.00 71.81 356 ARG E N 1
ATOM 13616 C CA . ARG E 1 362 ? 198.911 218.067 193.015 1.00 71.81 356 ARG E CA 1
ATOM 13617 C C . ARG E 1 362 ? 197.497 217.785 193.493 1.00 71.81 356 ARG E C 1
ATOM 13618 O O . ARG E 1 362 ? 196.534 218.044 192.769 1.00 71.81 356 ARG E O 1
ATOM 13626 N N . ALA E 1 363 ? 197.354 217.260 194.712 1.00 72.62 357 ALA E N 1
ATOM 13627 C CA . ALA E 1 363 ? 196.025 216.999 195.256 1.00 72.62 357 ALA E CA 1
ATOM 13628 C C . ALA E 1 363 ? 195.265 218.294 195.519 1.00 72.62 357 ALA E C 1
ATOM 13629 O O . ALA E 1 363 ? 194.058 218.378 195.240 1.00 72.62 357 ALA E O 1
ATOM 13631 N N . ARG E 1 364 ? 195.962 219.310 196.047 1.00 75.27 358 ARG E N 1
ATOM 13632 C CA . ARG E 1 364 ? 195.363 220.636 196.201 1.00 75.27 358 ARG E CA 1
ATOM 13633 C C . ARG E 1 364 ? 194.922 221.207 194.860 1.00 75.27 358 ARG E C 1
ATOM 13634 O O . ARG E 1 364 ? 193.835 221.785 194.752 1.00 75.27 358 ARG E O 1
ATOM 13642 N N . LEU E 1 365 ? 195.735 221.010 193.819 1.00 68.41 359 LEU E N 1
ATOM 13643 C CA . LEU E 1 365 ? 195.401 221.514 192.493 1.00 68.41 359 LEU E CA 1
ATOM 13644 C C . LEU E 1 365 ? 194.211 220.778 191.887 1.00 68.41 359 LEU E C 1
ATOM 13645 O O . LEU E 1 365 ? 193.365 221.402 191.239 1.00 68.41 359 LEU E O 1
ATOM 13650 N N . VAL E 1 366 ? 194.122 219.463 192.096 1.00 67.24 360 VAL E N 1
ATOM 13651 C CA . VAL E 1 366 ? 193.002 218.693 191.559 1.00 67.24 360 VAL E CA 1
ATOM 13652 C C . VAL E 1 366 ? 191.695 219.105 192.226 1.00 67.24 360 VAL E C 1
ATOM 13653 O O . VAL E 1 366 ? 190.685 219.334 191.543 1.00 67.24 360 VAL E O 1
ATOM 13657 N N . VAL E 1 367 ? 191.707 219.263 193.556 1.00 71.48 361 VAL E N 1
ATOM 13658 C CA . VAL E 1 367 ? 190.511 219.716 194.268 1.00 71.48 361 VAL E CA 1
ATOM 13659 C C . VAL E 1 367 ? 190.142 221.140 193.859 1.00 71.48 361 VAL E C 1
ATOM 13660 O O . VAL E 1 367 ? 188.959 221.454 193.663 1.00 71.48 361 VAL E O 1
ATOM 13664 N N . ALA E 1 368 ? 191.149 221.997 193.652 1.00 71.50 362 ALA E N 1
ATOM 13665 C CA . ALA E 1 368 ? 190.898 223.379 193.258 1.00 71.50 362 ALA E CA 1
ATOM 13666 C C . ALA E 1 368 ? 190.280 223.471 191.872 1.00 71.50 362 ALA E C 1
ATOM 13667 O O . ALA E 1 368 ? 189.325 224.222 191.667 1.00 71.50 362 ALA E O 1
ATOM 13669 N N . VAL E 1 369 ? 190.782 222.690 190.917 1.00 69.18 363 VAL E N 1
ATOM 13670 C CA . VAL E 1 369 ? 190.267 222.783 189.556 1.00 69.18 363 VAL E CA 1
ATOM 13671 C C . VAL E 1 369 ? 188.905 222.094 189.435 1.00 69.18 363 VAL E C 1
ATOM 13672 O O . VAL E 1 369 ? 188.046 222.550 188.668 1.00 69.18 363 VAL E O 1
ATOM 13676 N N . GLU E 1 370 ? 188.647 221.047 190.233 1.00 72.86 364 GLU E N 1
ATOM 13677 C CA . GLU E 1 370 ? 187.305 220.461 190.266 1.00 72.86 364 GLU E CA 1
ATOM 13678 C C . GLU E 1 370 ? 186.279 221.440 190.833 1.00 72.86 364 GLU E C 1
ATOM 13679 O O . GLU E 1 370 ? 185.223 221.672 190.225 1.00 72.86 364 GLU E O 1
ATOM 13685 N N . GLU E 1 371 ? 186.588 222.055 191.983 1.00 77.96 365 GLU E N 1
ATOM 13686 C CA . GLU E 1 371 ? 185.675 223.033 192.569 1.00 77.96 365 GLU E CA 1
ATOM 13687 C C . GLU E 1 371 ? 185.585 224.296 191.718 1.00 77.96 365 GLU E C 1
ATOM 13688 O O . GLU E 1 371 ? 184.600 225.035 191.800 1.00 77.96 365 GLU E O 1
ATOM 13694 N N . ALA E 1 372 ? 186.601 224.558 190.894 1.00 73.92 366 ALA E N 1
ATOM 13695 C CA . ALA E 1 372 ? 186.532 225.670 189.958 1.00 73.92 366 ALA E CA 1
ATOM 13696 C C . ALA E 1 372 ? 185.595 225.367 188.800 1.00 73.92 366 ALA E C 1
ATOM 13697 O O . ALA E 1 372 ? 184.811 226.230 188.396 1.00 73.92 366 ALA E O 1
ATOM 13699 N N . PHE E 1 373 ? 185.662 224.155 188.240 1.00 71.11 367 PHE E N 1
ATOM 13700 C CA . PHE E 1 373 ? 184.812 223.865 187.086 1.00 71.11 367 PHE E CA 1
ATOM 13701 C C . PHE E 1 373 ? 183.375 223.604 187.511 1.00 71.11 367 PHE E C 1
ATOM 13702 O O . PHE E 1 373 ? 182.464 223.648 186.678 1.00 71.11 367 PHE E O 1
ATOM 13710 N N . THR E 1 374 ? 183.141 223.338 188.801 1.00 77.76 368 THR E N 1
ATOM 13711 C CA . THR E 1 374 ? 181.754 223.289 189.257 1.00 77.76 368 THR E CA 1
ATOM 13712 C C . THR E 1 374 ? 181.127 224.667 189.446 1.00 77.76 368 THR E C 1
ATOM 13713 O O . THR E 1 374 ? 179.970 224.741 189.870 1.00 77.76 368 THR E O 1
ATOM 13717 N N . HIS E 1 375 ? 181.846 225.753 189.159 1.00 79.32 369 HIS E N 1
ATOM 13718 C CA . HIS E 1 375 ? 181.270 227.087 189.270 1.00 79.32 369 HIS E CA 1
ATOM 13719 C C . HIS E 1 375 ? 180.576 227.553 187.998 1.00 79.32 369 HIS E C 1
ATOM 13720 O O . HIS E 1 375 ? 180.027 228.657 187.995 1.00 79.32 369 HIS E O 1
ATOM 13727 N N . ILE E 1 376 ? 180.605 226.775 186.917 1.00 80.54 370 ILE E N 1
ATOM 13728 C CA . ILE E 1 376 ? 179.953 227.155 185.670 1.00 80.54 370 ILE E CA 1
ATOM 13729 C C . ILE E 1 376 ? 179.182 225.968 185.109 1.00 80.54 370 ILE E C 1
ATOM 13730 O O . ILE E 1 376 ? 179.348 224.825 185.532 1.00 80.54 370 ILE E O 1
ATOM 13735 N N . LYS E 1 377 ? 178.333 226.268 184.129 1.00 84.91 371 LYS E N 1
ATOM 13736 C CA . LYS E 1 377 ? 177.468 225.293 183.486 1.00 84.91 371 LYS E CA 1
ATOM 13737 C C . LYS E 1 377 ? 177.114 225.827 182.105 1.00 84.91 371 LYS E C 1
ATOM 13738 O O . LYS E 1 377 ? 177.130 227.039 181.881 1.00 84.91 371 LYS E O 1
ATOM 13744 N N . ARG E 1 378 ? 176.813 224.915 181.177 1.00 86.06 372 ARG E N 1
ATOM 13745 C CA . ARG E 1 378 ? 176.399 225.290 179.829 1.00 86.06 372 ARG E CA 1
ATOM 13746 C C . ARG E 1 378 ? 175.085 226.065 179.848 1.00 86.06 372 ARG E C 1
ATOM 13747 O O . ARG E 1 378 ? 174.320 226.008 180.813 1.00 86.06 372 ARG E O 1
ATOM 13755 N N . LEU E 1 379 ? 174.816 226.777 178.761 1.00 89.00 373 LEU E N 1
ATOM 13756 C CA . LEU E 1 379 ? 173.549 227.478 178.606 1.00 89.00 373 LEU E CA 1
ATOM 13757 C C . LEU E 1 379 ? 172.959 227.232 177.223 1.00 89.00 373 LEU E C 1
ATOM 13758 O O . LEU E 1 379 ? 173.407 226.345 176.497 1.00 89.00 373 LEU E O 1
ATOM 13763 N N . VAL E 1 390 ? 173.987 234.754 180.555 1.00 88.41 384 VAL E N 1
ATOM 13764 C CA . VAL E 1 390 ? 174.887 234.816 179.413 1.00 88.41 384 VAL E CA 1
ATOM 13765 C C . VAL E 1 390 ? 176.279 235.282 179.856 1.00 88.41 384 VAL E C 1
ATOM 13766 O O . VAL E 1 390 ? 176.423 236.250 180.606 1.00 88.41 384 VAL E O 1
ATOM 13770 N N . MET E 1 391 ? 177.299 234.546 179.416 1.00 86.25 385 MET E N 1
ATOM 13771 C CA . MET E 1 391 ? 178.685 234.783 179.795 1.00 86.25 385 MET E CA 1
ATOM 13772 C C . MET E 1 391 ? 179.604 234.070 178.812 1.00 86.25 385 MET E C 1
ATOM 13773 O O . MET E 1 391 ? 179.419 232.880 178.535 1.00 86.25 385 MET E O 1
ATOM 13778 N N . ASP E 1 392 ? 180.576 234.810 178.278 1.00 85.10 386 ASP E N 1
ATOM 13779 C CA . ASP E 1 392 ? 181.521 234.279 177.307 1.00 85.10 386 ASP E CA 1
ATOM 13780 C C . ASP E 1 392 ? 182.424 233.222 177.947 1.00 85.10 386 ASP E C 1
ATOM 13781 O O . ASP E 1 392 ? 182.617 233.224 179.166 1.00 85.10 386 ASP E O 1
ATOM 13786 N N . PRO E 1 393 ? 182.975 232.296 177.151 1.00 80.10 387 PRO E N 1
ATOM 13787 C CA . PRO E 1 393 ? 183.965 231.358 177.707 1.00 80.10 387 PRO E CA 1
ATOM 13788 C C . PRO E 1 393 ? 185.242 232.027 178.177 1.00 80.10 387 PRO E C 1
ATOM 13789 O O . PRO E 1 393 ? 185.882 231.513 179.101 1.00 80.10 387 PRO E O 1
ATOM 13793 N N . ARG E 1 394 ? 185.621 233.163 177.587 1.00 79.48 388 ARG E N 1
ATOM 13794 C CA . ARG E 1 394 ? 186.709 233.959 178.145 1.00 79.48 388 ARG E CA 1
ATOM 13795 C C . ARG E 1 394 ? 186.326 234.527 179.504 1.00 79.48 388 ARG E C 1
ATOM 13796 O O . ARG E 1 394 ? 187.112 234.460 180.457 1.00 79.48 388 ARG E O 1
ATOM 13804 N N . GLU E 1 395 ? 185.106 235.060 179.617 1.00 82.38 389 GLU E N 1
ATOM 13805 C CA . GLU E 1 395 ? 184.633 235.598 180.887 1.00 82.38 389 GLU E CA 1
ATOM 13806 C C . GLU E 1 395 ? 184.415 234.501 181.918 1.00 82.38 389 GLU E C 1
ATOM 13807 O O . GLU E 1 395 ? 184.700 234.704 183.103 1.00 82.38 389 GLU E O 1
ATOM 13813 N N . ALA E 1 396 ? 183.949 233.329 181.488 1.00 77.87 390 ALA E N 1
ATOM 13814 C CA . ALA E 1 396 ? 183.759 232.225 182.421 1.00 77.87 390 ALA E CA 1
ATOM 13815 C C . ALA E 1 396 ? 185.090 231.665 182.896 1.00 77.87 390 ALA E C 1
ATOM 13816 O O . ALA E 1 396 ? 185.229 231.297 184.068 1.00 77.87 390 ALA E O 1
ATOM 13818 N N . ALA E 1 397 ? 186.076 231.597 181.998 1.00 76.07 391 ALA E N 1
ATOM 13819 C CA . ALA E 1 397 ? 187.417 231.168 182.375 1.00 76.07 391 ALA E CA 1
ATOM 13820 C C . ALA E 1 397 ? 188.062 232.151 183.338 1.00 76.07 391 ALA E C 1
ATOM 13821 O O . ALA E 1 397 ? 188.718 231.744 184.305 1.00 76.07 391 ALA E O 1
ATOM 13823 N N . GLN E 1 398 ? 187.879 233.450 183.091 1.00 78.69 392 GLN E N 1
ATOM 13824 C CA . GLN E 1 398 ? 188.398 234.468 183.995 1.00 78.69 392 GLN E CA 1
ATOM 13825 C C . GLN E 1 398 ? 187.683 234.439 185.341 1.00 78.69 392 GLN E C 1
ATOM 13826 O O . GLN E 1 398 ? 188.292 234.745 186.373 1.00 78.69 392 GLN E O 1
ATOM 13832 N N . ALA E 1 399 ? 186.408 234.044 185.355 1.00 76.94 393 ALA E N 1
ATOM 13833 C CA . ALA E 1 399 ? 185.682 233.930 186.614 1.00 76.94 393 ALA E CA 1
ATOM 13834 C C . ALA E 1 399 ? 186.149 232.727 187.425 1.00 76.94 393 ALA E C 1
ATOM 13835 O O . ALA E 1 399 ? 186.386 232.844 188.632 1.00 76.94 393 ALA E O 1
ATOM 13837 N N . ILE E 1 400 ? 186.290 231.563 186.786 1.00 75.68 394 ILE E N 1
ATOM 13838 C CA . ILE E 1 400 ? 186.680 230.359 187.519 1.00 75.68 394 ILE E CA 1
ATOM 13839 C C . ILE E 1 400 ? 188.183 230.234 187.711 1.00 75.68 394 ILE E C 1
ATOM 13840 O O . ILE E 1 400 ? 188.633 229.284 188.368 1.00 75.68 394 ILE E O 1
ATOM 13845 N N . PHE E 1 401 ? 188.977 231.149 187.156 1.00 74.52 395 PHE E N 1
ATOM 13846 C CA . PHE E 1 401 ? 190.413 231.105 187.396 1.00 74.52 395 PHE E CA 1
ATOM 13847 C C . PHE E 1 401 ? 190.767 231.596 188.792 1.00 74.52 395 PHE E C 1
ATOM 13848 O O . PHE E 1 401 ? 191.790 231.182 189.349 1.00 74.52 395 PHE E O 1
ATOM 13856 N N . ALA E 1 402 ? 189.931 232.458 189.376 1.00 78.54 396 ALA E N 1
ATOM 13857 C CA . ALA E 1 402 ? 190.234 233.027 190.684 1.00 78.54 396 ALA E CA 1
ATOM 13858 C C . ALA E 1 402 ? 190.160 231.985 191.791 1.00 78.54 396 ALA E C 1
ATOM 13859 O O . ALA E 1 402 ? 190.870 232.101 192.795 1.00 78.54 396 ALA E O 1
ATOM 13861 N N . SER E 1 403 ? 189.334 230.958 191.622 1.00 78.87 397 SER E N 1
ATOM 13862 C CA . SER E 1 403 ? 189.232 229.892 192.608 1.00 78.87 397 SER E CA 1
ATOM 13863 C C . SER E 1 403 ? 190.286 228.810 192.436 1.00 78.87 397 SER E C 1
ATOM 13864 O O . SER E 1 403 ? 190.266 227.827 193.182 1.00 78.87 397 SER E O 1
ATOM 13867 N N . MET E 1 404 ? 191.200 228.961 191.480 1.00 75.91 398 MET E N 1
ATOM 13868 C CA . MET E 1 404 ? 192.224 227.952 191.248 1.00 75.91 398 MET E CA 1
ATOM 13869 C C . MET E 1 404 ? 193.602 228.537 190.969 1.00 75.91 398 MET E C 1
ATOM 13870 O O . MET E 1 404 ? 194.535 227.767 190.724 1.00 75.91 398 MET E O 1
ATOM 13875 N N . ALA E 1 405 ? 193.759 229.863 190.982 1.00 75.02 399 ALA E N 1
ATOM 13876 C CA . ALA E 1 405 ? 195.035 230.468 190.613 1.00 75.02 399 ALA E CA 1
ATOM 13877 C C . ALA E 1 405 ? 196.101 230.225 191.669 1.00 75.02 399 ALA E C 1
ATOM 13878 O O . ALA E 1 405 ? 197.285 230.096 191.340 1.00 75.02 399 ALA E O 1
ATOM 13880 N N . ARG E 1 406 ? 195.700 230.139 192.934 1.00 80.00 400 ARG E N 1
ATOM 13881 C CA . ARG E 1 406 ? 196.665 229.980 194.014 1.00 80.00 400 ARG E CA 1
ATOM 13882 C C . ARG E 1 406 ? 197.237 228.569 194.035 1.00 80.00 400 ARG E C 1
ATOM 13883 O O . ARG E 1 406 ? 198.453 228.384 194.164 1.00 80.00 400 ARG E O 1
ATOM 13891 N N . ALA E 1 407 ? 196.380 227.559 193.872 1.00 72.41 401 ALA E N 1
ATOM 13892 C CA . ALA E 1 407 ? 196.859 226.182 193.851 1.00 72.41 401 ALA E CA 1
ATOM 13893 C C . ALA E 1 407 ? 197.620 225.871 192.571 1.00 72.41 401 ALA E C 1
ATOM 13894 O O . ALA E 1 407 ? 198.582 225.094 192.601 1.00 72.41 401 ALA E O 1
ATOM 13896 N N . MET E 1 408 ? 197.226 226.487 191.451 1.00 68.75 402 MET E N 1
ATOM 13897 C CA . MET E 1 408 ? 198.000 226.363 190.219 1.00 68.75 402 MET E CA 1
ATOM 13898 C C . MET E 1 408 ? 199.371 227.001 190.362 1.00 68.75 402 MET E C 1
ATOM 13899 O O . MET E 1 408 ? 200.370 226.426 189.922 1.00 68.75 402 MET E O 1
ATOM 13904 N N . GLN E 1 409 ? 199.440 228.171 190.999 1.00 70.37 403 GLN E N 1
ATOM 13905 C CA . GLN E 1 409 ? 200.719 228.839 191.203 1.00 70.37 403 GLN E CA 1
ATOM 13906 C C . GLN E 1 409 ? 201.615 228.043 192.143 1.00 70.37 403 GLN E C 1
ATOM 13907 O O . GLN E 1 409 ? 202.824 227.941 191.911 1.00 70.37 403 GLN E O 1
ATOM 13913 N N . LYS E 1 410 ? 201.032 227.417 193.170 1.00 71.30 404 LYS E N 1
ATOM 13914 C CA . LYS E 1 410 ? 201.824 226.593 194.080 1.00 71.30 404 LYS E CA 1
ATOM 13915 C C . LYS E 1 410 ? 202.324 225.322 193.404 1.00 71.30 404 LYS E C 1
ATOM 13916 O O . LYS E 1 410 ? 203.465 224.900 193.636 1.00 71.30 404 LYS E O 1
ATOM 13922 N N . TYR E 1 411 ? 201.495 224.700 192.559 1.00 65.95 405 TYR E N 1
ATOM 13923 C CA . TYR E 1 411 ? 201.940 223.494 191.871 1.00 65.95 405 TYR E CA 1
ATOM 13924 C C . TYR E 1 411 ? 202.976 223.804 190.801 1.00 65.95 405 TYR E C 1
ATOM 13925 O O . TYR E 1 411 ? 203.886 223.002 190.576 1.00 65.95 405 TYR E O 1
ATOM 13934 N N . LEU E 1 412 ? 202.859 224.943 190.126 1.00 64.30 406 LEU E N 1
ATOM 13935 C CA . LEU E 1 412 ? 203.879 225.312 189.159 1.00 64.30 406 LEU E CA 1
ATOM 13936 C C . LEU E 1 412 ? 205.147 225.817 189.828 1.00 64.30 406 LEU E C 1
ATOM 13937 O O . LEU E 1 412 ? 206.208 225.788 189.203 1.00 64.30 406 LEU E O 1
ATOM 13942 N N . ARG E 1 413 ? 205.073 226.270 191.081 1.00 69.47 407 ARG E N 1
ATOM 13943 C CA . ARG E 1 413 ? 206.311 226.559 191.796 1.00 69.47 407 ARG E CA 1
ATOM 13944 C C . ARG E 1 413 ? 206.989 225.285 192.281 1.00 69.47 407 ARG E C 1
ATOM 13945 O O . ARG E 1 413 ? 208.218 225.182 192.227 1.00 69.47 407 ARG E O 1
ATOM 13953 N N . THR E 1 414 ? 206.225 224.296 192.752 1.00 68.15 408 THR E N 1
ATOM 13954 C CA . THR E 1 414 ? 206.867 223.110 193.308 1.00 68.15 408 THR E CA 1
ATOM 13955 C C . THR E 1 414 ? 207.370 222.142 192.245 1.00 68.15 408 THR E C 1
ATOM 13956 O O . THR E 1 414 ? 208.135 221.236 192.582 1.00 68.15 408 THR E O 1
ATOM 13960 N N . THR E 1 415 ? 206.968 222.299 190.985 1.00 65.59 409 THR E N 1
ATOM 13961 C CA . THR E 1 415 ? 207.443 221.441 189.907 1.00 65.59 409 THR E CA 1
ATOM 13962 C C . THR E 1 415 ? 208.309 222.193 188.906 1.00 65.59 409 THR E C 1
ATOM 13963 O O . THR E 1 415 ? 208.575 221.663 187.822 1.00 65.59 409 THR E O 1
ATOM 13967 N N . LYS E 1 416 ? 208.725 223.420 189.246 1.00 66.61 410 LYS E N 1
ATOM 13968 C CA . LYS E 1 416 ? 209.661 224.243 188.468 1.00 66.61 410 LYS E CA 1
ATOM 13969 C C . LYS E 1 416 ? 209.134 224.553 187.069 1.00 66.61 410 LYS E C 1
ATOM 13970 O O . LYS E 1 416 ? 209.897 224.661 186.109 1.00 66.61 410 LYS E O 1
ATOM 13976 N N . GLN E 1 417 ? 207.820 224.707 186.952 1.00 64.86 411 GLN E N 1
ATOM 13977 C CA . GLN E 1 417 ? 207.170 224.971 185.676 1.00 64.86 411 GLN E CA 1
ATOM 13978 C C . GLN E 1 417 ? 206.611 226.386 185.608 1.00 64.86 411 GLN E C 1
ATOM 13979 O O . GLN E 1 417 ? 205.562 226.611 185.005 1.00 64.86 411 GLN E O 1
ATOM 13985 N N . GLN E 1 418 ? 207.292 227.348 186.237 1.00 67.71 412 GLN E N 1
ATOM 13986 C CA . GLN E 1 418 ? 206.754 228.707 186.281 1.00 67.71 412 GLN E CA 1
ATOM 13987 C C . GLN E 1 418 ? 206.830 229.442 184.937 1.00 67.71 412 GLN E C 1
ATOM 13988 O O . GLN E 1 418 ? 205.794 229.985 184.516 1.00 67.71 412 GLN E O 1
ATOM 13994 N N . PRO E 1 419 ? 207.966 229.521 184.220 1.00 68.20 413 PRO E N 1
ATOM 13995 C CA . PRO E 1 419 ? 207.954 230.307 182.976 1.00 68.20 413 PRO E CA 1
ATOM 13996 C C . PRO E 1 419 ? 207.306 229.608 181.792 1.00 68.20 413 PRO E C 1
ATOM 13997 O O . PRO E 1 419 ? 207.265 230.190 180.702 1.00 68.20 413 PRO E O 1
ATOM 14001 N N . TYR E 1 420 ? 206.803 228.390 181.969 1.00 64.16 414 TYR E N 1
ATOM 14002 C CA . TYR E 1 420 ? 206.106 227.699 180.896 1.00 64.16 414 TYR E CA 1
ATOM 14003 C C . TYR E 1 420 ? 204.673 228.173 180.755 1.00 64.16 414 TYR E C 1
ATOM 14004 O O . TYR E 1 420 ? 204.108 228.118 179.658 1.00 64.16 414 TYR E O 1
ATOM 14013 N N . HIS E 1 421 ? 204.079 228.646 181.844 1.00 62.89 415 HIS E N 1
ATOM 14014 C CA . HIS E 1 421 ? 202.654 228.947 181.897 1.00 62.89 415 HIS E CA 1
ATOM 14015 C C . HIS E 1 421 ? 202.488 230.359 182.441 1.00 62.89 415 HIS E C 1
ATOM 14016 O O . HIS E 1 421 ? 202.639 230.586 183.644 1.00 62.89 415 HIS E O 1
ATOM 14023 N N . THR E 1 422 ? 202.185 231.306 181.562 1.00 67.76 416 THR E N 1
ATOM 14024 C CA . THR E 1 422 ? 201.765 232.613 182.028 1.00 67.76 416 THR E CA 1
ATOM 14025 C C . THR E 1 422 ? 200.295 232.564 182.423 1.00 67.76 416 THR E C 1
ATOM 14026 O O . THR E 1 422 ? 199.601 231.573 182.195 1.00 67.76 416 THR E O 1
ATOM 14030 N N . MET E 1 423 ? 199.824 233.649 183.043 1.00 72.12 417 MET E N 1
ATOM 14031 C CA . MET E 1 423 ? 198.415 233.741 183.416 1.00 72.12 417 MET E CA 1
ATOM 14032 C C . MET E 1 423 ? 197.522 233.777 182.184 1.00 72.12 417 MET E C 1
ATOM 14033 O O . MET E 1 423 ? 196.444 233.172 182.175 1.00 72.12 417 MET E O 1
ATOM 14038 N N . GLU E 1 424 ? 197.976 234.446 181.122 1.00 72.14 418 GLU E N 1
ATOM 14039 C CA . GLU E 1 424 ? 197.190 234.526 179.896 1.00 72.14 418 GLU E CA 1
ATOM 14040 C C . GLU E 1 424 ? 197.113 233.175 179.196 1.00 72.14 418 GLU E C 1
ATOM 14041 O O . GLU E 1 424 ? 196.075 232.829 178.625 1.00 72.14 418 GLU E O 1
ATOM 14047 N N . SER E 1 425 ? 198.184 232.380 179.265 1.00 67.85 419 SER E N 1
ATOM 14048 C CA . SER E 1 425 ? 198.160 231.056 178.653 1.00 67.85 419 SER E CA 1
ATOM 14049 C C . SER E 1 425 ? 197.232 230.112 179.408 1.00 67.85 419 SER E C 1
ATOM 14050 O O . SER E 1 425 ? 196.520 229.310 178.792 1.00 67.85 419 SER E O 1
ATOM 14053 N N . ILE E 1 426 ? 197.203 230.216 180.739 1.00 63.80 420 ILE E N 1
ATOM 14054 C CA . ILE E 1 426 ? 196.294 229.392 181.528 1.00 63.80 420 ILE E CA 1
ATOM 14055 C C . ILE E 1 426 ? 194.851 229.830 181.306 1.00 63.80 420 ILE E C 1
ATOM 14056 O O . ILE E 1 426 ? 193.945 228.996 181.247 1.00 63.80 420 ILE E O 1
ATOM 14061 N N . LEU E 1 427 ? 194.619 231.134 181.116 1.00 67.58 421 LEU E N 1
ATOM 14062 C CA . LEU E 1 427 ? 193.270 231.606 180.807 1.00 67.58 421 LEU E CA 1
ATOM 14063 C C . LEU E 1 427 ? 192.810 231.151 179.426 1.00 67.58 421 LEU E C 1
ATOM 14064 O O . LEU E 1 427 ? 191.646 230.771 179.252 1.00 67.58 421 LEU E O 1
ATOM 14069 N N . GLN E 1 428 ? 193.712 231.169 178.440 1.00 67.51 422 GLN E N 1
ATOM 14070 C CA . GLN E 1 428 ? 193.372 230.673 177.109 1.00 67.51 422 GLN E CA 1
ATOM 14071 C C . GLN E 1 428 ? 193.113 229.175 177.126 1.00 67.51 422 GLN E C 1
ATOM 14072 O O . GLN E 1 428 ? 192.207 228.691 176.442 1.00 67.51 422 GLN E O 1
ATOM 14078 N N . HIS E 1 429 ? 193.859 228.427 177.936 1.00 63.33 423 HIS E N 1
ATOM 14079 C CA . HIS E 1 429 ? 193.625 226.993 177.997 1.00 63.33 423 HIS E CA 1
ATOM 14080 C C . HIS E 1 429 ? 192.385 226.650 178.814 1.00 63.33 423 HIS E C 1
ATOM 14081 O O . HIS E 1 429 ? 191.726 225.649 178.529 1.00 63.33 423 HIS E O 1
ATOM 14088 N N . LEU E 1 430 ? 192.025 227.483 179.794 1.00 66.05 424 LEU E N 1
ATOM 14089 C CA . LEU E 1 430 ? 190.745 227.334 180.482 1.00 66.05 424 LEU E CA 1
ATOM 14090 C C . LEU E 1 430 ? 189.577 227.590 179.546 1.00 66.05 424 LEU E C 1
ATOM 14091 O O . LEU E 1 430 ? 188.584 226.855 179.572 1.00 66.05 424 LEU E O 1
ATOM 14096 N N . GLU E 1 431 ? 189.667 228.654 178.741 1.00 69.17 425 GLU E N 1
ATOM 14097 C CA . GLU E 1 431 ? 188.646 228.940 177.737 1.00 69.17 425 GLU E CA 1
ATOM 14098 C C . GLU E 1 431 ? 188.552 227.814 176.718 1.00 69.17 425 GLU E C 1
ATOM 14099 O O . GLU E 1 431 ? 187.454 227.435 176.290 1.00 69.17 425 GLU E O 1
ATOM 14105 N N . PHE E 1 432 ? 189.703 227.250 176.353 1.00 65.19 426 PHE E N 1
ATOM 14106 C CA . PHE E 1 432 ? 189.764 226.105 175.456 1.00 65.19 426 PHE E CA 1
ATOM 14107 C C . PHE E 1 432 ? 189.087 224.879 176.055 1.00 65.19 426 PHE E C 1
ATOM 14108 O O . PHE E 1 432 ? 188.363 224.161 175.359 1.00 65.19 426 PHE E O 1
ATOM 14116 N N . CYS E 1 433 ? 189.310 224.620 177.341 1.00 65.78 427 CYS E N 1
ATOM 14117 C CA . CYS E 1 433 ? 188.752 223.422 177.953 1.00 65.78 427 CYS E CA 1
ATOM 14118 C C . CYS E 1 433 ? 187.258 223.548 178.208 1.00 65.78 427 CYS E C 1
ATOM 14119 O O . CYS E 1 433 ? 186.514 222.586 177.995 1.00 65.78 427 CYS E O 1
ATOM 14122 N N . ILE E 1 434 ? 186.793 224.711 178.664 1.00 67.71 428 ILE E N 1
ATOM 14123 C CA . ILE E 1 434 ? 185.362 224.841 178.909 1.00 67.71 428 ILE E CA 1
ATOM 14124 C C . ILE E 1 434 ? 184.592 225.044 177.613 1.00 67.71 428 ILE E C 1
ATOM 14125 O O . ILE E 1 434 ? 183.391 224.758 177.571 1.00 67.71 428 ILE E O 1
ATOM 14130 N N . THR E 1 435 ? 185.254 225.496 176.544 1.00 67.99 429 THR E N 1
ATOM 14131 C CA . THR E 1 435 ? 184.594 225.570 175.245 1.00 67.99 429 THR E CA 1
ATOM 14132 C C . THR E 1 435 ? 184.316 224.179 174.690 1.00 67.99 429 THR E C 1
ATOM 14133 O O . THR E 1 435 ? 183.216 223.906 174.197 1.00 67.99 429 THR E O 1
ATOM 14137 N N . HIS E 1 436 ? 185.288 223.275 174.791 1.00 63.74 430 HIS E N 1
ATOM 14138 C CA . HIS E 1 436 ? 185.174 221.945 174.215 1.00 63.74 430 HIS E CA 1
ATOM 14139 C C . HIS E 1 436 ? 184.722 220.903 175.230 1.00 63.74 430 HIS E C 1
ATOM 14140 O O . HIS E 1 436 ? 184.916 219.705 174.996 1.00 63.74 430 HIS E O 1
ATOM 14147 N N . ASP E 1 437 ? 184.134 221.350 176.349 1.00 68.65 431 ASP E N 1
ATOM 14148 C CA . ASP E 1 437 ? 183.509 220.501 177.374 1.00 68.65 431 ASP E CA 1
ATOM 14149 C C . ASP E 1 437 ? 184.500 219.517 177.990 1.00 68.65 431 ASP E C 1
ATOM 14150 O O . ASP E 1 437 ? 184.187 218.346 178.209 1.00 68.65 431 ASP E O 1
ATOM 14155 N N . MET E 1 438 ? 185.704 219.996 178.271 1.00 62.81 432 MET E N 1
ATOM 14156 C CA . MET E 1 438 ? 186.731 219.179 178.892 1.00 62.81 432 MET E CA 1
ATOM 14157 C C . MET E 1 438 ? 186.583 219.214 180.408 1.00 62.81 432 MET E C 1
ATOM 14158 O O . MET E 1 438 ? 186.243 220.247 180.990 1.00 62.81 432 MET E O 1
ATOM 14163 N N . THR E 1 439 ? 186.835 218.069 181.039 1.00 61.59 433 THR E N 1
ATOM 14164 C CA . THR E 1 439 ? 186.732 217.910 182.482 1.00 61.59 433 THR E CA 1
ATOM 14165 C C . THR E 1 439 ? 187.914 218.606 183.169 1.00 61.59 433 THR E C 1
ATOM 14166 O O . THR E 1 439 ? 188.829 219.082 182.492 1.00 61.59 433 THR E O 1
ATOM 14170 N N . PRO E 1 440 ? 187.906 218.729 184.512 1.00 63.51 434 PRO E N 1
ATOM 14171 C CA . PRO E 1 440 ? 189.109 219.248 185.192 1.00 63.51 434 PRO E CA 1
ATOM 14172 C C . PRO E 1 440 ? 190.378 218.439 184.970 1.00 63.51 434 PRO E C 1
ATOM 14173 O O . PRO E 1 440 ? 191.462 219.028 184.925 1.00 63.51 434 PRO E O 1
ATOM 14177 N N . LYS E 1 441 ? 190.285 217.118 184.816 1.00 62.54 435 LYS E N 1
ATOM 14178 C CA . LYS E 1 441 ? 191.493 216.316 184.646 1.00 62.54 435 LYS E CA 1
ATOM 14179 C C . LYS E 1 441 ? 192.085 216.513 183.255 1.00 62.54 435 LYS E C 1
ATOM 14180 O O . LYS E 1 441 ? 193.313 216.541 183.084 1.00 62.54 435 LYS E O 1
ATOM 14186 N N . ALA E 1 442 ? 191.218 216.688 182.257 1.00 58.99 436 ALA E N 1
ATOM 14187 C CA . ALA E 1 442 ? 191.658 217.024 180.912 1.00 58.99 436 ALA E CA 1
ATOM 14188 C C . ALA E 1 442 ? 192.203 218.438 180.823 1.00 58.99 436 ALA E C 1
ATOM 14189 O O . ALA E 1 442 ? 192.966 218.740 179.902 1.00 58.99 436 ALA E O 1
ATOM 14191 N N . PHE E 1 443 ? 191.803 219.320 181.734 1.00 60.32 437 PHE E N 1
ATOM 14192 C CA . PHE E 1 443 ? 192.486 220.598 181.859 1.00 60.32 437 PHE E CA 1
ATOM 14193 C C . PHE E 1 443 ? 193.862 220.415 182.478 1.00 60.32 437 PHE E C 1
ATOM 14194 O O . PHE E 1 443 ? 194.845 221.012 182.024 1.00 60.32 437 PHE E O 1
ATOM 14202 N N . LEU E 1 444 ? 193.951 219.589 183.515 1.00 61.01 438 LEU E N 1
ATOM 14203 C CA . LEU E 1 444 ? 195.175 219.486 184.293 1.00 61.01 438 LEU E CA 1
ATOM 14204 C C . LEU E 1 444 ? 196.263 218.675 183.627 1.00 61.01 438 LEU E C 1
ATOM 14205 O O . LEU E 1 444 ? 197.404 218.779 184.087 1.00 61.01 438 LEU E O 1
ATOM 14210 N N . GLU E 1 445 ? 195.954 217.883 182.594 1.00 61.13 439 GLU E N 1
ATOM 14211 C CA . GLU E 1 445 ? 196.986 217.057 181.960 1.00 61.13 439 GLU E CA 1
ATOM 14212 C C . GLU E 1 445 ? 198.095 217.896 181.322 1.00 61.13 439 GLU E C 1
ATOM 14213 O O . GLU E 1 445 ? 199.228 217.426 181.177 1.00 61.13 439 GLU E O 1
ATOM 14219 N N . ARG E 1 446 ? 197.791 219.132 180.935 1.00 59.72 440 ARG E N 1
ATOM 14220 C CA . ARG E 1 446 ? 198.808 220.051 180.445 1.00 59.72 440 ARG E CA 1
ATOM 14221 C C . ARG E 1 446 ? 199.762 220.503 181.543 1.00 59.72 440 ARG E C 1
ATOM 14222 O O . ARG E 1 446 ? 200.920 220.823 181.254 1.00 59.72 440 ARG E O 1
ATOM 14230 N N . TYR E 1 447 ? 199.329 220.473 182.801 1.00 58.80 441 TYR E N 1
ATOM 14231 C CA . TYR E 1 447 ? 200.073 221.084 183.886 1.00 58.80 441 TYR E CA 1
ATOM 14232 C C . TYR E 1 447 ? 200.691 220.093 184.855 1.00 58.80 441 TYR E C 1
ATOM 14233 O O . TYR E 1 447 ? 201.662 220.451 185.527 1.00 58.80 441 TYR E O 1
ATOM 14242 N N . LEU E 1 448 ? 200.167 218.871 184.951 1.00 60.92 442 LEU E N 1
ATOM 14243 C CA . LEU E 1 448 ? 200.670 217.937 185.951 1.00 60.92 442 LEU E CA 1
ATOM 14244 C C . LEU E 1 448 ? 202.027 217.379 185.548 1.00 60.92 442 LEU E C 1
ATOM 14245 O O . LEU E 1 448 ? 202.952 217.319 186.366 1.00 60.92 442 LEU E O 1
ATOM 14250 N N . ALA E 1 449 ? 202.169 216.972 184.296 1.00 61.29 443 ALA E N 1
ATOM 14251 C CA . ALA E 1 449 ? 203.446 216.518 183.772 1.00 61.29 443 ALA E CA 1
ATOM 14252 C C . ALA E 1 449 ? 204.117 217.644 182.998 1.00 61.29 443 ALA E C 1
ATOM 14253 O O . ALA E 1 449 ? 203.524 218.693 182.739 1.00 61.29 443 ALA E O 1
ATOM 14255 N N . ALA E 1 450 ? 205.378 217.412 182.628 1.00 59.07 444 ALA E N 1
ATOM 14256 C CA . ALA E 1 450 ? 206.137 218.423 181.899 1.00 59.07 444 ALA E CA 1
ATOM 14257 C C . ALA E 1 450 ? 205.606 218.598 180.483 1.00 59.07 444 ALA E C 1
ATOM 14258 O O . ALA E 1 450 ? 205.271 219.712 180.070 1.00 59.07 444 ALA E O 1
ATOM 14260 N N . GLY E 1 451 ? 205.514 217.513 179.725 1.00 52.99 445 GLY E N 1
ATOM 14261 C CA . GLY E 1 451 ? 205.010 217.586 178.378 1.00 52.99 445 GLY E CA 1
ATOM 14262 C C . GLY E 1 451 ? 206.066 218.035 177.391 1.00 52.99 445 GLY E C 1
ATOM 14263 O O . GLY E 1 451 ? 207.111 218.568 177.766 1.00 52.99 445 GLY E O 1
ATOM 14264 N N . PRO E 1 452 ? 205.820 217.823 176.109 1.00 50.32 446 PRO E N 1
ATOM 14265 C CA . PRO E 1 452 ? 206.840 218.087 175.095 1.00 50.32 446 PRO E CA 1
ATOM 14266 C C . PRO E 1 452 ? 206.963 219.564 174.743 1.00 50.32 446 PRO E C 1
ATOM 14267 O O . PRO E 1 452 ? 206.223 220.414 175.222 1.00 50.32 446 PRO E O 1
ATOM 14271 N N . THR E 1 453 ? 207.935 219.845 173.876 1.00 51.22 447 THR E N 1
ATOM 14272 C CA . THR E 1 453 ? 208.356 221.215 173.614 1.00 51.22 447 THR E CA 1
ATOM 14273 C C . THR E 1 453 ? 207.347 221.957 172.747 1.00 51.22 447 THR E C 1
ATOM 14274 O O . THR E 1 453 ? 207.133 223.161 172.927 1.00 51.22 447 THR E O 1
ATOM 14278 N N . ILE E 1 454 ? 206.673 221.250 171.836 1.00 51.25 448 ILE E N 1
ATOM 14279 C CA . ILE E 1 454 ? 205.746 221.917 170.929 1.00 51.25 448 ILE E CA 1
ATOM 14280 C C . ILE E 1 454 ? 204.441 222.260 171.638 1.00 51.25 448 ILE E C 1
ATOM 14281 O O . ILE E 1 454 ? 203.640 223.041 171.123 1.00 51.25 448 ILE E O 1
ATOM 14286 N N . GLN E 1 455 ? 204.238 221.741 172.850 1.00 53.21 449 GLN E N 1
ATOM 14287 C CA . GLN E 1 455 ? 203.060 222.079 173.639 1.00 53.21 449 GLN E CA 1
ATOM 14288 C C . GLN E 1 455 ? 203.103 223.531 174.112 1.00 53.21 449 GLN E C 1
ATOM 14289 O O . GLN E 1 455 ? 202.069 224.108 174.464 1.00 53.21 449 GLN E O 1
ATOM 14295 N N . TYR E 1 456 ? 204.281 224.147 174.094 1.00 57.95 450 TYR E N 1
ATOM 14296 C CA . TYR E 1 456 ? 204.479 225.457 174.684 1.00 57.95 450 TYR E CA 1
ATOM 14297 C C . TYR E 1 456 ? 204.648 226.529 173.609 1.00 57.95 450 TYR E C 1
ATOM 14298 O O . TYR E 1 456 ? 204.444 226.298 172.415 1.00 57.95 450 TYR E O 1
ATOM 14307 N N . HIS E 1 457 ? 205.012 227.728 174.062 1.00 71.73 451 HIS E N 1
ATOM 14308 C CA . HIS E 1 457 ? 205.010 228.904 173.202 1.00 71.73 451 HIS E CA 1
ATOM 14309 C C . HIS E 1 457 ? 206.191 228.871 172.239 1.00 71.73 451 HIS E C 1
ATOM 14310 O O . HIS E 1 457 ? 207.206 228.222 172.500 1.00 71.73 451 HIS E O 1
ATOM 14317 N N . LYS E 1 458 ? 206.047 229.583 171.115 1.00 71.64 452 LYS E N 1
ATOM 14318 C CA . LYS E 1 458 ? 207.023 229.529 170.031 1.00 71.64 452 LYS E CA 1
ATOM 14319 C C . LYS E 1 458 ? 208.363 230.159 170.389 1.00 71.64 452 LYS E C 1
ATOM 14320 O O . LYS E 1 458 ? 209.362 229.867 169.724 1.00 71.64 452 LYS E O 1
ATOM 14326 N N . GLU E 1 459 ? 208.421 231.008 171.419 1.00 75.25 453 GLU E N 1
ATOM 14327 C CA . GLU E 1 459 ? 209.700 231.567 171.850 1.00 75.25 453 GLU E CA 1
ATOM 14328 C C . GLU E 1 459 ? 210.566 230.546 172.572 1.00 75.25 453 GLU E C 1
ATOM 14329 O O . GLU E 1 459 ? 211.749 230.812 172.810 1.00 75.25 453 GLU E O 1
ATOM 14335 N N . ARG E 1 460 ? 210.002 229.397 172.924 1.00 70.68 454 ARG E N 1
ATOM 14336 C CA . ARG E 1 460 ? 210.690 228.340 173.639 1.00 70.68 454 ARG E CA 1
ATOM 14337 C C . ARG E 1 460 ? 211.120 227.208 172.716 1.00 70.68 454 ARG E C 1
ATOM 14338 O O . ARG E 1 460 ? 211.962 226.389 173.102 1.00 70.68 454 ARG E O 1
ATOM 14346 N N . TRP E 1 461 ? 210.589 227.170 171.493 1.00 64.05 455 TRP E N 1
ATOM 14347 C CA . TRP E 1 461 ? 210.972 226.138 170.536 1.00 64.05 455 TRP E CA 1
ATOM 14348 C C . TRP E 1 461 ? 212.414 226.333 170.090 1.00 64.05 455 TRP E C 1
ATOM 14349 O O . TRP E 1 461 ? 213.247 225.430 170.242 1.00 64.05 455 TRP E O 1
ATOM 14360 N N . LEU E 1 462 ? 212.722 227.531 169.574 1.00 66.24 456 LEU E N 1
ATOM 14361 C CA . LEU E 1 462 ? 214.044 227.929 169.071 1.00 66.24 456 LEU E CA 1
ATOM 14362 C C . LEU E 1 462 ? 214.555 226.951 168.018 1.00 66.24 456 LEU E C 1
ATOM 14363 O O . LEU E 1 462 ? 215.688 226.471 168.069 1.00 66.24 456 LEU E O 1
ATOM 14368 N N . ALA E 1 463 ? 213.687 226.653 167.051 1.00 61.02 457 ALA E N 1
ATOM 14369 C CA . ALA E 1 463 ? 213.986 225.656 166.035 1.00 61.02 457 ALA E CA 1
ATOM 14370 C C . ALA E 1 463 ? 214.998 226.139 165.008 1.00 61.02 457 ALA E C 1
ATOM 14371 O O . ALA E 1 463 ? 215.539 225.316 164.265 1.00 61.02 457 ALA E O 1
ATOM 14373 N N . LYS E 1 464 ? 215.274 227.440 164.953 1.00 63.78 458 LYS E N 1
ATOM 14374 C CA . LYS E 1 464 ? 216.260 228.004 164.042 1.00 63.78 458 LYS E CA 1
ATOM 14375 C C . LYS E 1 464 ? 217.643 228.091 164.678 1.00 63.78 458 LYS E C 1
ATOM 14376 O O . LYS E 1 464 ? 218.533 228.759 164.143 1.00 63.78 458 LYS E O 1
ATOM 14382 N N . GLN E 1 465 ? 217.843 227.425 165.816 1.00 64.29 459 GLN E N 1
ATOM 14383 C CA . GLN E 1 465 ? 219.093 227.543 166.553 1.00 64.29 459 GLN E CA 1
ATOM 14384 C C . GLN E 1 465 ? 219.723 226.185 166.818 1.00 64.29 459 GLN E C 1
ATOM 14385 O O . GLN E 1 465 ? 220.475 226.026 167.784 1.00 64.29 459 GLN E O 1
ATOM 14391 N N . TRP E 1 466 ? 219.434 225.202 165.978 1.00 54.44 460 TRP E N 1
ATOM 14392 C CA . TRP E 1 466 ? 220.027 223.883 166.103 1.00 54.44 460 TRP E CA 1
ATOM 14393 C C . TRP E 1 466 ? 221.337 223.820 165.332 1.00 54.44 460 TRP E C 1
ATOM 14394 O O . TRP E 1 466 ? 221.523 224.510 164.329 1.00 54.44 460 TRP E O 1
ATOM 14405 N N . THR E 1 467 ? 222.247 222.980 165.814 1.00 57.41 461 THR E N 1
ATOM 14406 C CA . THR E 1 467 ? 223.581 222.876 165.243 1.00 57.41 461 THR E CA 1
ATOM 14407 C C . THR E 1 467 ? 223.934 221.406 165.096 1.00 57.41 461 THR E C 1
ATOM 14408 O O . THR E 1 467 ? 223.781 220.635 166.042 1.00 57.41 461 THR E O 1
ATOM 14412 N N . LEU E 1 468 ? 224.404 221.016 163.920 1.00 57.77 462 LEU E N 1
ATOM 14413 C CA . LEU E 1 468 ? 224.695 219.621 163.618 1.00 57.77 462 LEU E CA 1
ATOM 14414 C C . LEU E 1 468 ? 226.193 219.383 163.752 1.00 57.77 462 LEU E C 1
ATOM 14415 O O . LEU E 1 468 ? 226.981 219.863 162.932 1.00 57.77 462 LEU E O 1
ATOM 14420 N N . VAL E 1 469 ? 226.583 218.632 164.774 1.00 60.99 463 VAL E N 1
ATOM 14421 C CA . VAL E 1 469 ? 227.982 218.391 165.099 1.00 60.99 463 VAL E CA 1
ATOM 14422 C C . VAL E 1 469 ? 228.285 216.933 164.789 1.00 60.99 463 VAL E C 1
ATOM 14423 O O . VAL E 1 469 ? 227.847 216.032 165.510 1.00 60.99 463 VAL E O 1
ATOM 14427 N N . SER E 1 470 ? 229.031 216.691 163.718 1.00 67.79 464 SER E N 1
ATOM 14428 C CA . SER E 1 470 ? 229.353 215.334 163.309 1.00 67.79 464 SER E CA 1
ATOM 14429 C C . SER E 1 470 ? 230.802 215.277 162.857 1.00 67.79 464 SER E C 1
ATOM 14430 O O . SER E 1 470 ? 231.295 216.208 162.216 1.00 67.79 464 SER E O 1
ATOM 14433 N N . GLU E 1 471 ? 231.485 214.183 163.203 1.00 76.36 465 GLU E N 1
ATOM 14434 C CA . GLU E 1 471 ? 232.854 214.005 162.735 1.00 76.36 465 GLU E CA 1
ATOM 14435 C C . GLU E 1 471 ? 232.887 213.566 161.278 1.00 76.36 465 GLU E C 1
ATOM 14436 O O . GLU E 1 471 ? 233.889 213.783 160.588 1.00 76.36 465 GLU E O 1
ATOM 14442 N N . GLU E 1 472 ? 231.824 212.964 160.804 1.00 72.10 466 GLU E N 1
ATOM 14443 C CA . GLU E 1 472 ? 231.602 212.612 159.414 1.00 72.10 466 GLU E CA 1
ATOM 14444 C C . GLU E 1 472 ? 231.020 213.805 158.670 1.00 72.10 466 GLU E C 1
ATOM 14445 O O . GLU E 1 472 ? 230.289 214.608 159.255 1.00 72.10 466 GLU E O 1
ATOM 14451 N N . PRO E 1 473 ? 231.352 213.971 157.390 1.00 67.19 467 PRO E N 1
ATOM 14452 C CA . PRO E 1 473 ? 230.663 214.987 156.584 1.00 67.19 467 PRO E CA 1
ATOM 14453 C C . PRO E 1 473 ? 229.205 214.600 156.391 1.00 67.19 467 PRO E C 1
ATOM 14454 O O . PRO E 1 473 ? 228.891 213.474 156.003 1.00 67.19 467 PRO E O 1
ATOM 14458 N N . VAL E 1 474 ? 228.311 215.555 156.670 1.00 59.20 468 VAL E N 1
ATOM 14459 C CA . VAL E 1 474 ? 226.917 215.239 156.978 1.00 59.20 468 VAL E CA 1
ATOM 14460 C C . VAL E 1 474 ? 226.079 214.889 155.762 1.00 59.20 468 VAL E C 1
ATOM 14461 O O . VAL E 1 474 ? 224.888 214.596 155.913 1.00 59.20 468 VAL E O 1
ATOM 14465 N N . THR E 1 475 ? 226.652 214.906 154.566 1.00 58.25 469 THR E N 1
ATOM 14466 C CA . THR E 1 475 ? 225.947 214.437 153.386 1.00 58.25 469 THR E CA 1
ATOM 14467 C C . THR E 1 475 ? 226.077 212.937 153.175 1.00 58.25 469 THR E C 1
ATOM 14468 O O . THR E 1 475 ? 225.454 212.403 152.252 1.00 58.25 469 THR E O 1
ATOM 14472 N N . ASN E 1 476 ? 226.868 212.250 153.992 1.00 59.35 470 ASN E N 1
ATOM 14473 C CA . ASN E 1 476 ? 226.956 210.803 153.911 1.00 59.35 470 ASN E CA 1
ATOM 14474 C C . ASN E 1 476 ? 225.826 210.149 154.687 1.00 59.35 470 ASN E C 1
ATOM 14475 O O . ASN E 1 476 ? 225.315 210.698 155.664 1.00 59.35 470 ASN E O 1
ATOM 14480 N N . GLY E 1 477 ? 225.439 208.963 154.239 1.00 56.98 471 GLY E N 1
ATOM 14481 C CA . GLY E 1 477 ? 224.420 208.205 154.926 1.00 56.98 471 GLY E CA 1
ATOM 14482 C C . GLY E 1 477 ? 224.912 207.653 156.247 1.00 56.98 471 GLY E C 1
ATOM 14483 O O . GLY E 1 477 ? 226.098 207.675 156.572 1.00 56.98 471 GLY E O 1
ATOM 14484 N N . LEU E 1 478 ? 223.966 207.152 157.032 1.00 55.44 472 LEU E N 1
ATOM 14485 C CA . LEU E 1 478 ? 224.321 206.569 158.312 1.00 55.44 472 LEU E CA 1
ATOM 14486 C C . LEU E 1 478 ? 224.988 205.213 158.127 1.00 55.44 472 LEU E C 1
ATOM 14487 O O . LEU E 1 478 ? 224.850 204.550 157.097 1.00 55.44 472 LEU E O 1
ATOM 14492 N N . LYS E 1 479 ? 225.729 204.811 159.152 1.00 61.05 473 LYS E N 1
ATOM 14493 C CA . LYS E 1 479 ? 226.266 203.466 159.244 1.00 61.05 473 LYS E CA 1
ATOM 14494 C C . LYS E 1 479 ? 226.363 203.114 160.719 1.00 61.05 473 LYS E C 1
ATOM 14495 O O . LYS E 1 479 ? 226.085 203.942 161.588 1.00 61.05 473 LYS E O 1
ATOM 14501 N N . ASP E 1 480 ? 226.730 201.867 160.990 1.00 63.91 474 ASP E N 1
ATOM 14502 C CA . ASP E 1 480 ? 226.793 201.381 162.362 1.00 63.91 474 ASP E CA 1
ATOM 14503 C C . ASP E 1 480 ? 227.939 202.057 163.104 1.00 63.91 474 ASP E C 1
ATOM 14504 O O . ASP E 1 480 ? 229.113 201.823 162.801 1.00 63.91 474 ASP E O 1
ATOM 14509 N N . GLY E 1 481 ? 227.593 202.903 164.071 1.00 61.16 475 GLY E N 1
ATOM 14510 C CA . GLY E 1 481 ? 228.571 203.604 164.875 1.00 61.16 475 GLY E CA 1
ATOM 14511 C C . GLY E 1 481 ? 228.605 205.103 164.685 1.00 61.16 475 GLY E C 1
ATOM 14512 O O . GLY E 1 481 ? 229.459 205.761 165.290 1.00 61.16 475 GLY E O 1
ATOM 14513 N N . ILE E 1 482 ? 227.720 205.667 163.865 1.00 57.59 476 ILE E N 1
ATOM 14514 C CA . ILE E 1 482 ? 227.677 207.113 163.681 1.00 57.59 476 ILE E CA 1
ATOM 14515 C C . ILE E 1 482 ? 227.097 207.756 164.930 1.00 57.59 476 ILE E C 1
ATOM 14516 O O . ILE E 1 482 ? 225.997 207.411 165.373 1.00 57.59 476 ILE E O 1
ATOM 14521 N N . VAL E 1 483 ? 227.843 208.685 165.512 1.00 54.72 477 VAL E N 1
ATOM 14522 C CA . VAL E 1 483 ? 227.378 209.488 166.631 1.00 54.72 477 VAL E CA 1
ATOM 14523 C C . VAL E 1 483 ? 227.427 210.942 166.206 1.00 54.72 477 VAL E C 1
ATOM 14524 O O . VAL E 1 483 ? 228.465 211.418 165.734 1.00 54.72 477 VAL E O 1
ATOM 14528 N N . PHE E 1 484 ? 226.310 211.643 166.355 1.00 52.03 478 PHE E N 1
ATOM 14529 C CA . PHE E 1 484 ? 226.322 213.071 166.084 1.00 52.03 478 PHE E CA 1
ATOM 14530 C C . PHE E 1 484 ? 225.490 213.811 167.117 1.00 52.03 478 PHE E C 1
ATOM 14531 O O . PHE E 1 484 ? 224.593 213.254 167.751 1.00 52.03 478 PHE E O 1
ATOM 14539 N N . LEU E 1 485 ? 225.811 215.085 167.279 1.00 53.05 479 LEU E N 1
ATOM 14540 C CA . LEU E 1 485 ? 225.155 215.952 168.238 1.00 53.05 479 LEU E CA 1
ATOM 14541 C C . LEU E 1 485 ? 224.218 216.897 167.507 1.00 53.05 479 LEU E C 1
ATOM 14542 O O . LEU E 1 485 ? 224.547 217.411 166.435 1.00 53.05 479 LEU E O 1
ATOM 14547 N N . LEU E 1 486 ? 223.054 217.113 168.088 1.00 50.91 480 LEU E N 1
ATOM 14548 C CA . LEU E 1 486 ? 222.155 218.188 167.705 1.00 50.91 480 LEU E CA 1
ATOM 14549 C C . LEU E 1 486 ? 222.223 219.186 168.849 1.00 50.91 480 LEU E C 1
ATOM 14550 O O . LEU E 1 486 ? 221.469 219.099 169.815 1.00 50.91 480 LEU E O 1
ATOM 14555 N N . LYS E 1 487 ? 223.175 220.101 168.758 1.00 57.17 481 LYS E N 1
ATOM 14556 C CA . LYS E 1 487 ? 223.385 221.061 169.818 1.00 57.17 481 LYS E CA 1
ATOM 14557 C C . LYS E 1 487 ? 222.402 222.216 169.720 1.00 57.17 481 LYS E C 1
ATOM 14558 O O . LYS E 1 487 ? 221.863 222.540 168.661 1.00 57.17 481 LYS E O 1
ATOM 14564 N N . ARG E 1 488 ? 222.190 222.838 170.867 1.00 65.05 482 ARG E N 1
ATOM 14565 C CA . ARG E 1 488 ? 221.390 224.035 171.019 1.00 65.05 482 ARG E CA 1
ATOM 14566 C C . ARG E 1 488 ? 222.143 224.843 172.067 1.00 65.05 482 ARG E C 1
ATOM 14567 O O . ARG E 1 488 ? 223.160 224.384 172.592 1.00 65.05 482 ARG E O 1
ATOM 14575 N N . GLN E 1 489 ? 221.668 226.054 172.357 1.00 73.24 483 GLN E N 1
ATOM 14576 C CA . GLN E 1 489 ? 222.350 226.870 173.360 1.00 73.24 483 GLN E CA 1
ATOM 14577 C C . GLN E 1 489 ? 222.145 226.304 174.760 1.00 73.24 483 GLN E C 1
ATOM 14578 O O . GLN E 1 489 ? 222.924 226.582 175.678 1.00 73.24 483 GLN E O 1
ATOM 14584 N N . ASP E 1 490 ? 221.107 225.490 174.934 1.00 68.37 484 ASP E N 1
ATOM 14585 C CA . ASP E 1 490 ? 220.738 225.019 176.260 1.00 68.37 484 ASP E CA 1
ATOM 14586 C C . ASP E 1 490 ? 221.245 223.605 176.514 1.00 68.37 484 ASP E C 1
ATOM 14587 O O . ASP E 1 490 ? 221.730 223.301 177.610 1.00 68.37 484 ASP E O 1
ATOM 14592 N N . PHE E 1 491 ? 221.142 222.730 175.521 1.00 57.49 485 PHE E N 1
ATOM 14593 C CA . PHE E 1 491 ? 221.394 221.305 175.702 1.00 57.49 485 PHE E CA 1
ATOM 14594 C C . PHE E 1 491 ? 221.952 220.742 174.399 1.00 57.49 485 PHE E C 1
ATOM 14595 O O . PHE E 1 491 ? 222.325 221.500 173.493 1.00 57.49 485 PHE E O 1
ATOM 14603 N N . SER E 1 492 ? 222.000 219.418 174.298 1.00 53.57 486 SER E N 1
ATOM 14604 C CA . SER E 1 492 ? 222.453 218.746 173.091 1.00 53.57 486 SER E CA 1
ATOM 14605 C C . SER E 1 492 ? 221.790 217.380 173.001 1.00 53.57 486 SER E C 1
ATOM 14606 O O . SER E 1 492 ? 221.692 216.665 173.999 1.00 53.57 486 SER E O 1
ATOM 14609 N N . LEU E 1 493 ? 221.334 217.032 171.801 1.00 49.28 487 LEU E N 1
ATOM 14610 C CA . LEU E 1 493 ? 220.776 215.715 171.513 1.00 49.28 487 LEU E CA 1
ATOM 14611 C C . LEU E 1 493 ? 221.892 214.823 170.990 1.00 49.28 487 LEU E C 1
ATOM 14612 O O . LEU E 1 493 ? 222.343 214.989 169.857 1.00 49.28 487 LEU E O 1
ATOM 14617 N N . VAL E 1 494 ? 222.336 213.881 171.805 1.00 50.44 488 VAL E N 1
ATOM 14618 C CA . VAL E 1 494 ? 223.368 212.937 171.410 1.00 50.44 488 VAL E CA 1
ATOM 14619 C C . VAL E 1 494 ? 222.675 211.780 170.707 1.00 50.44 488 VAL E C 1
ATOM 14620 O O . VAL E 1 494 ? 221.780 211.149 171.278 1.00 50.44 488 VAL E O 1
ATOM 14624 N N . VAL E 1 495 ? 223.074 211.501 169.470 1.00 49.61 489 VAL E N 1
ATOM 14625 C CA . VAL E 1 495 ? 222.427 210.493 168.644 1.00 49.61 489 VAL E CA 1
ATOM 14626 C C . VAL E 1 495 ? 223.448 209.421 168.310 1.00 49.61 489 VAL E C 1
ATOM 14627 O O . VAL E 1 495 ? 224.478 209.712 167.687 1.00 49.61 489 VAL E O 1
ATOM 14631 N N . SER E 1 496 ? 223.156 208.191 168.720 1.00 52.54 490 SER E N 1
ATOM 14632 C CA . SER E 1 496 ? 223.959 207.020 168.406 1.00 52.54 490 SER E CA 1
ATOM 14633 C C . SER E 1 496 ? 223.217 206.154 167.401 1.00 52.54 490 SER E C 1
ATOM 14634 O O . SER E 1 496 ? 222.013 205.926 167.538 1.00 52.54 490 SER E O 1
ATOM 14637 N N . THR E 1 497 ? 223.938 205.666 166.399 1.00 55.77 491 THR E N 1
ATOM 14638 C CA . THR E 1 497 ? 223.361 204.863 165.332 1.00 55.77 491 THR E CA 1
ATOM 14639 C C . THR E 1 497 ? 223.849 203.430 165.464 1.00 55.77 491 THR E C 1
ATOM 14640 O O . THR E 1 497 ? 225.053 203.191 165.585 1.00 55.77 491 THR E O 1
ATOM 14644 N N . LYS E 1 498 ? 222.919 202.483 165.452 1.00 54.30 492 LYS E N 1
ATOM 14645 C CA . LYS E 1 498 ? 223.252 201.072 165.373 1.00 54.30 492 LYS E CA 1
ATOM 14646 C C . LYS E 1 498 ? 222.515 200.451 164.200 1.00 54.30 492 LYS E C 1
ATOM 14647 O O . LYS E 1 498 ? 221.432 200.893 163.828 1.00 54.30 492 LYS E O 1
ATOM 14653 N N . LYS E 1 499 ? 223.122 199.443 163.594 1.00 54.54 493 LYS E N 1
ATOM 14654 C CA . LYS E 1 499 ? 222.499 198.752 162.479 1.00 54.54 493 LYS E CA 1
ATOM 14655 C C . LYS E 1 499 ? 221.429 197.816 163.019 1.00 54.54 493 LYS E C 1
ATOM 14656 O O . LYS E 1 499 ? 221.652 197.125 164.017 1.00 54.54 493 LYS E O 1
ATOM 14662 N N . VAL E 1 500 ? 220.258 197.831 162.388 1.00 53.77 494 VAL E N 1
ATOM 14663 C CA . VAL E 1 500 ? 219.222 196.843 162.680 1.00 53.77 494 VAL E CA 1
ATOM 14664 C C . VAL E 1 500 ? 219.749 195.477 162.262 1.00 53.77 494 VAL E C 1
ATOM 14665 O O . VAL E 1 500 ? 220.157 195.306 161.101 1.00 53.77 494 VAL E O 1
ATOM 14669 N N . PRO E 1 501 ? 219.793 194.496 163.158 1.00 54.25 495 PRO E N 1
ATOM 14670 C CA . PRO E 1 501 ? 220.513 193.255 162.867 1.00 54.25 495 PRO E CA 1
ATOM 14671 C C . PRO E 1 501 ? 219.787 192.369 161.869 1.00 54.25 495 PRO E C 1
ATOM 14672 O O . PRO E 1 501 ? 218.575 192.460 161.668 1.00 54.25 495 PRO E O 1
ATOM 14676 N N . PHE E 1 502 ? 220.576 191.516 161.226 1.00 56.92 496 PHE E N 1
ATOM 14677 C CA . PHE E 1 502 ? 220.042 190.534 160.297 1.00 56.92 496 PHE E CA 1
ATOM 14678 C C . PHE E 1 502 ? 219.265 189.479 161.067 1.00 56.92 496 PHE E C 1
ATOM 14679 O O . PHE E 1 502 ? 219.731 188.986 162.095 1.00 56.92 496 PHE E O 1
ATOM 14687 N N . PHE E 1 503 ? 218.083 189.133 160.577 1.00 54.91 497 PHE E N 1
ATOM 14688 C CA . PHE E 1 503 ? 217.252 188.129 161.220 1.00 54.91 497 PHE E CA 1
ATOM 14689 C C . PHE E 1 503 ? 217.252 186.850 160.403 1.00 54.91 497 PHE E C 1
ATOM 14690 O O . PHE E 1 503 ? 217.194 186.887 159.173 1.00 54.91 497 PHE E O 1
ATOM 14698 N N . LYS E 1 504 ? 217.325 185.718 161.088 1.00 60.56 498 LYS E N 1
ATOM 14699 C CA . LYS E 1 504 ? 217.120 184.424 160.455 1.00 60.56 498 LYS E CA 1
ATOM 14700 C C . LYS E 1 504 ? 215.941 183.775 161.164 1.00 60.56 498 LYS E C 1
ATOM 14701 O O . LYS E 1 504 ? 216.103 183.151 162.214 1.00 60.56 498 LYS E O 1
ATOM 14707 N N . LEU E 1 505 ? 214.751 183.938 160.598 1.00 57.39 499 LEU E N 1
ATOM 14708 C CA . LEU E 1 505 ? 213.590 183.223 161.098 1.00 57.39 499 LEU E CA 1
ATOM 14709 C C . LEU E 1 505 ? 213.585 181.791 160.593 1.00 57.39 499 LEU E C 1
ATOM 14710 O O . LEU E 1 505 ? 213.867 181.524 159.422 1.00 57.39 499 LEU E O 1
ATOM 14715 N N . SER E 1 506 ? 213.268 180.872 161.491 1.00 61.27 500 SER E N 1
ATOM 14716 C CA . SER E 1 506 ? 212.939 179.504 161.146 1.00 61.27 500 SER E CA 1
ATOM 14717 C C . SER E 1 506 ? 211.453 179.304 161.391 1.00 61.27 500 SER E C 1
ATOM 14718 O O . SER E 1 506 ? 210.821 180.071 162.117 1.00 61.27 500 SER E O 1
ATOM 14721 N N . GLU E 1 507 ? 210.888 178.278 160.771 1.00 67.57 501 GLU E N 1
ATOM 14722 C CA . GLU E 1 507 ? 209.481 177.965 160.956 1.00 67.57 501 GLU E CA 1
ATOM 14723 C C . GLU E 1 507 ? 209.361 176.685 161.765 1.00 67.57 501 GLU E C 1
ATOM 14724 O O . GLU E 1 507 ? 210.065 175.707 161.497 1.00 67.57 501 GLU E O 1
ATOM 14730 N N . GLU E 1 508 ? 208.478 176.700 162.756 1.00 74.38 502 GLU E N 1
ATOM 14731 C CA . GLU E 1 508 ? 208.179 175.534 163.571 1.00 74.38 502 GLU E CA 1
ATOM 14732 C C . GLU E 1 508 ? 206.674 175.364 163.615 1.00 74.38 502 GLU E C 1
ATOM 14733 O O . GLU E 1 508 ? 205.955 176.293 163.993 1.00 74.38 502 GLU E O 1
ATOM 14739 N N . PHE E 1 509 ? 206.195 174.191 163.226 1.00 85.27 503 PHE E N 1
ATOM 14740 C CA . PHE E 1 509 ? 204.771 173.902 163.253 1.00 85.27 503 PHE E CA 1
ATOM 14741 C C . PHE E 1 509 ? 204.429 173.186 164.550 1.00 85.27 503 PHE E C 1
ATOM 14742 O O . PHE E 1 509 ? 205.076 172.198 164.910 1.00 85.27 503 PHE E O 1
ATOM 14750 N N . VAL E 1 510 ? 203.418 173.690 165.246 1.00 89.43 504 VAL E N 1
ATOM 14751 C CA . VAL E 1 510 ? 202.869 173.015 166.411 1.00 89.43 504 VAL E CA 1
ATOM 14752 C C . VAL E 1 510 ? 201.445 172.594 166.088 1.00 89.43 504 VAL E C 1
ATOM 14753 O O . VAL E 1 510 ? 200.781 173.175 165.223 1.00 89.43 504 VAL E O 1
ATOM 14757 N N . ASP E 1 511 ? 200.996 171.575 166.763 1.00 93.53 505 ASP E N 1
ATOM 14758 C CA . ASP E 1 511 ? 199.626 171.116 166.598 1.00 93.53 505 ASP E CA 1
ATOM 14759 C C . ASP E 1 511 ? 198.774 171.679 167.729 1.00 93.53 505 ASP E C 1
ATOM 14760 O O . ASP E 1 511 ? 199.144 171.532 168.900 1.00 93.53 505 ASP E O 1
ATOM 14765 N N . PRO E 1 512 ? 197.659 172.357 167.425 1.00 93.42 506 PRO E N 1
ATOM 14766 C CA . PRO E 1 512 ? 196.735 172.772 168.496 1.00 93.42 506 PRO E CA 1
ATOM 14767 C C . PRO E 1 512 ? 196.113 171.613 169.260 1.00 93.42 506 PRO E C 1
ATOM 14768 O O . PRO E 1 512 ? 195.685 171.807 170.404 1.00 93.42 506 PRO E O 1
ATOM 14772 N N . LYS E 1 513 ? 196.049 170.421 168.666 1.00 92.94 507 LYS E N 1
ATOM 14773 C CA . LYS E 1 513 ? 195.672 169.222 169.398 1.00 92.94 507 LYS E CA 1
ATOM 14774 C C . LYS E 1 513 ? 196.751 168.788 170.385 1.00 92.94 507 LYS E C 1
ATOM 14775 O O . LYS E 1 513 ? 196.425 168.212 171.428 1.00 92.94 507 LYS E O 1
ATOM 14781 N N . SER E 1 514 ? 198.018 169.095 170.110 1.00 92.30 508 SER E N 1
ATOM 14782 C CA . SER E 1 514 ? 199.135 168.598 170.907 1.00 92.30 508 SER E CA 1
ATOM 14783 C C . SER E 1 514 ? 199.358 169.366 172.205 1.00 92.30 508 SER E C 1
ATOM 14784 O O . SER E 1 514 ? 200.358 169.110 172.883 1.00 92.30 508 SER E O 1
ATOM 14787 N N . HIS E 1 515 ? 198.476 170.293 172.569 1.00 88.59 509 HIS E N 1
ATOM 14788 C CA . HIS E 1 515 ? 198.596 171.009 173.837 1.00 88.59 509 HIS E CA 1
ATOM 14789 C C . HIS E 1 515 ? 197.822 170.220 174.884 1.00 88.59 509 HIS E C 1
ATOM 14790 O O . HIS E 1 515 ? 196.617 170.394 175.061 1.00 88.59 509 HIS E O 1
ATOM 14797 N N . LYS E 1 516 ? 198.525 169.336 175.586 1.00 87.97 510 LYS E N 1
ATOM 14798 C CA . LYS E 1 516 ? 197.927 168.479 176.599 1.00 87.97 510 LYS E CA 1
ATOM 14799 C C . LYS E 1 516 ? 198.572 168.755 177.948 1.00 87.97 510 LYS E C 1
ATOM 14800 O O . LYS E 1 516 ? 199.753 169.106 178.021 1.00 87.97 510 LYS E O 1
ATOM 14806 N N . PHE E 1 517 ? 197.796 168.568 179.012 1.00 85.62 511 PHE E N 1
ATOM 14807 C CA . PHE E 1 517 ? 198.119 169.073 180.336 1.00 85.62 511 PHE E CA 1
ATOM 14808 C C . PHE E 1 517 ? 197.831 168.030 181.408 1.00 85.62 511 PHE E C 1
ATOM 14809 O O . PHE E 1 517 ? 196.999 167.137 181.232 1.00 85.62 511 PHE E O 1
ATOM 14817 N N . VAL E 1 518 ? 198.553 168.147 182.521 1.00 88.19 512 VAL E N 1
ATOM 14818 C CA . VAL E 1 518 ? 198.357 167.309 183.695 1.00 88.19 512 VAL E CA 1
ATOM 14819 C C . VAL E 1 518 ? 198.117 168.218 184.890 1.00 88.19 512 VAL E C 1
ATOM 14820 O O . VAL E 1 518 ? 198.198 169.445 184.783 1.00 88.19 512 VAL E O 1
ATOM 14824 N N . MET E 1 519 ? 197.810 167.611 186.036 1.00 89.78 513 MET E N 1
ATOM 14825 C CA . MET E 1 519 ? 197.498 168.354 187.251 1.00 89.78 513 MET E CA 1
ATOM 14826 C C . MET E 1 519 ? 198.686 168.410 188.218 1.00 89.78 513 MET E C 1
ATOM 14827 O O . MET E 1 519 ? 198.637 169.104 189.242 1.00 89.78 513 MET E O 1
ATOM 14832 N N . ARG E 1 520 ? 199.787 167.744 187.896 1.00 94.97 514 ARG E N 1
ATOM 14833 C CA . ARG E 1 520 ? 200.914 167.641 188.811 1.00 94.97 514 ARG E CA 1
ATOM 14834 C C . ARG E 1 520 ? 201.983 168.656 188.438 1.00 94.97 514 ARG E C 1
ATOM 14835 O O . ARG E 1 520 ? 202.504 168.621 187.319 1.00 94.97 514 ARG E O 1
ATOM 14843 N N . LEU E 1 521 ? 202.293 169.549 189.382 1.00 92.20 515 LEU E N 1
ATOM 14844 C CA . LEU E 1 521 ? 203.389 170.527 189.308 1.00 92.20 515 LEU E CA 1
ATOM 14845 C C . LEU E 1 521 ? 203.260 171.458 188.102 1.00 92.20 515 LEU E C 1
ATOM 14846 O O . LEU E 1 521 ? 203.718 172.599 188.136 1.00 92.20 515 LEU E O 1
ATOM 14851 N N . VAL F 1 115 ? 180.390 203.023 145.528 1.00 98.35 109 VAL F N 1
ATOM 14852 C CA . VAL F 1 115 ? 181.567 202.176 145.393 1.00 98.35 109 VAL F CA 1
ATOM 14853 C C . VAL F 1 115 ? 181.396 201.316 144.138 1.00 98.35 109 VAL F C 1
ATOM 14854 O O . VAL F 1 115 ? 182.354 200.737 143.623 1.00 98.35 109 VAL F O 1
ATOM 14858 N N . ALA F 1 116 ? 180.163 201.260 143.629 1.00 99.29 110 ALA F N 1
ATOM 14859 C CA . ALA F 1 116 ? 179.909 200.516 142.399 1.00 99.29 110 ALA F CA 1
ATOM 14860 C C . ALA F 1 116 ? 180.421 201.276 141.183 1.00 99.29 110 ALA F C 1
ATOM 14861 O O . ALA F 1 116 ? 180.802 200.667 140.175 1.00 99.29 110 ALA F O 1
ATOM 14863 N N . ALA F 1 117 ? 180.438 202.610 141.262 1.00 96.75 111 ALA F N 1
ATOM 14864 C CA . ALA F 1 117 ? 180.951 203.414 140.159 1.00 96.75 111 ALA F CA 1
ATOM 14865 C C . ALA F 1 117 ? 182.459 203.256 140.017 1.00 96.75 111 ALA F C 1
ATOM 14866 O O . ALA F 1 117 ? 182.991 203.306 138.903 1.00 96.75 111 ALA F O 1
ATOM 14868 N N . GLY F 1 118 ? 183.159 203.036 141.133 1.00 95.29 112 GLY F N 1
ATOM 14869 C CA . GLY F 1 118 ? 184.588 202.775 141.060 1.00 95.29 112 GLY F CA 1
ATOM 14870 C C . GLY F 1 118 ? 184.906 201.445 140.404 1.00 95.29 112 GLY F C 1
ATOM 14871 O O . GLY F 1 118 ? 185.840 201.345 139.606 1.00 95.29 112 GLY F O 1
ATOM 14872 N N . ALA F 1 119 ? 184.114 200.413 140.708 1.00 95.05 113 ALA F N 1
ATOM 14873 C CA . ALA F 1 119 ? 184.294 199.120 140.055 1.00 95.05 113 ALA F CA 1
ATOM 14874 C C . ALA F 1 119 ? 183.911 199.187 138.582 1.00 95.05 113 ALA F C 1
ATOM 14875 O O . ALA F 1 119 ? 184.531 198.522 137.742 1.00 95.05 113 ALA F O 1
ATOM 14877 N N . THR F 1 120 ? 182.906 200.006 138.250 1.00 95.55 114 THR F N 1
ATOM 14878 C CA . THR F 1 120 ? 182.530 200.203 136.852 1.00 95.55 114 THR F CA 1
ATOM 14879 C C . THR F 1 120 ? 183.639 200.907 136.075 1.00 95.55 114 THR F C 1
ATOM 14880 O O . THR F 1 120 ? 183.973 200.500 134.955 1.00 95.55 114 THR F O 1
ATOM 14884 N N . LEU F 1 121 ? 184.239 201.946 136.670 1.00 92.90 115 LEU F N 1
ATOM 14885 C CA . LEU F 1 121 ? 185.366 202.628 136.038 1.00 92.90 115 LEU F CA 1
ATOM 14886 C C . LEU F 1 121 ? 186.579 201.717 135.916 1.00 92.90 115 LEU F C 1
ATOM 14887 O O . LEU F 1 121 ? 187.300 201.777 134.916 1.00 92.90 115 LEU F O 1
ATOM 14892 N N . ALA F 1 122 ? 186.806 200.852 136.909 1.00 93.21 116 ALA F N 1
ATOM 14893 C CA . ALA F 1 122 ? 187.936 199.929 136.848 1.00 93.21 116 ALA F CA 1
ATOM 14894 C C . ALA F 1 122 ? 187.755 198.896 135.743 1.00 93.21 116 ALA F C 1
ATOM 14895 O O . ALA F 1 122 ? 188.687 198.634 134.971 1.00 93.21 116 ALA F O 1
ATOM 14897 N N . LEU F 1 123 ? 186.552 198.323 135.634 1.00 95.38 117 LEU F N 1
ATOM 14898 C CA . LEU F 1 123 ? 186.287 197.335 134.592 1.00 95.38 117 LEU F CA 1
ATOM 14899 C C . LEU F 1 123 ? 186.313 197.967 133.206 1.00 95.38 117 LEU F C 1
ATOM 14900 O O . LEU F 1 123 ? 186.856 197.380 132.260 1.00 95.38 117 LEU F O 1
ATOM 14905 N N . LEU F 1 124 ? 185.759 199.177 133.074 1.00 93.59 118 LEU F N 1
ATOM 14906 C CA . LEU F 1 124 ? 185.772 199.878 131.794 1.00 93.59 118 LEU F CA 1
ATOM 14907 C C . LEU F 1 124 ? 187.189 200.263 131.390 1.00 93.59 118 LEU F C 1
ATOM 14908 O O . LEU F 1 124 ? 187.565 200.128 130.222 1.00 93.59 118 LEU F O 1
ATOM 14913 N N . SER F 1 125 ? 188.000 200.711 132.351 1.00 90.89 119 SER F N 1
ATOM 14914 C CA . SER F 1 125 ? 189.373 201.093 132.053 1.00 90.89 119 SER F CA 1
ATOM 14915 C C . SER F 1 125 ? 190.238 199.884 131.740 1.00 90.89 119 SER F C 1
ATOM 14916 O O . SER F 1 125 ? 191.211 199.999 130.991 1.00 90.89 119 SER F O 1
ATOM 14919 N N . PHE F 1 126 ? 189.911 198.720 132.299 1.00 94.34 120 PHE F N 1
ATOM 14920 C CA . PHE F 1 126 ? 190.675 197.533 131.939 1.00 94.34 120 PHE F CA 1
ATOM 14921 C C . PHE F 1 126 ? 190.265 196.994 130.574 1.00 94.34 120 PHE F C 1
ATOM 14922 O O . PHE F 1 126 ? 191.113 196.502 129.822 1.00 94.34 120 PHE F O 1
ATOM 14930 N N . LEU F 1 127 ? 188.977 197.073 130.230 1.00 95.89 121 LEU F N 1
ATOM 14931 C CA . LEU F 1 127 ? 188.514 196.523 128.961 1.00 95.89 121 LEU F CA 1
ATOM 14932 C C . LEU F 1 127 ? 188.681 197.477 127.784 1.00 95.89 121 LEU F C 1
ATOM 14933 O O . LEU F 1 127 ? 188.619 197.025 126.636 1.00 95.89 121 LEU F O 1
ATOM 14938 N N . THR F 1 128 ? 188.883 198.769 128.038 1.00 94.89 122 THR F N 1
ATOM 14939 C CA . THR F 1 128 ? 189.019 199.741 126.954 1.00 94.89 122 THR F CA 1
ATOM 14940 C C . THR F 1 128 ? 190.252 199.556 126.053 1.00 94.89 122 THR F C 1
ATOM 14941 O O . THR F 1 128 ? 190.088 199.687 124.826 1.00 94.89 122 THR F O 1
ATOM 14945 N N . PRO F 1 129 ? 191.474 199.248 126.541 1.00 94.62 123 PRO F N 1
ATOM 14946 C CA . PRO F 1 129 ? 192.556 198.978 125.572 1.00 94.62 123 PRO F CA 1
ATOM 14947 C C . PRO F 1 129 ? 192.350 197.704 124.774 1.00 94.62 123 PRO F C 1
ATOM 14948 O O . PRO F 1 129 ? 192.708 197.657 123.588 1.00 94.62 123 PRO F O 1
ATOM 14952 N N . LEU F 1 130 ? 191.772 196.672 125.393 1.00 97.09 124 LEU F N 1
ATOM 14953 C CA . LEU F 1 130 ? 191.468 195.446 124.665 1.00 97.09 124 LEU F CA 1
ATOM 14954 C C . LEU F 1 130 ? 190.391 195.678 123.617 1.00 97.09 124 LEU F C 1
ATOM 14955 O O . LEU F 1 130 ? 190.458 195.104 122.527 1.00 97.09 124 LEU F O 1
ATOM 14960 N N . ALA F 1 131 ? 189.420 196.544 123.910 1.00 96.95 125 ALA F N 1
ATOM 14961 C CA . ALA F 1 131 ? 188.435 196.914 122.901 1.00 96.95 125 ALA F CA 1
ATOM 14962 C C . ALA F 1 131 ? 189.074 197.710 121.772 1.00 96.95 125 ALA F C 1
ATOM 14963 O O . ALA F 1 131 ? 188.768 197.474 120.596 1.00 96.95 125 ALA F O 1
ATOM 14965 N N . PHE F 1 132 ? 189.994 198.625 122.106 1.00 96.46 126 PHE F N 1
ATOM 14966 C CA . PHE F 1 132 ? 190.652 199.430 121.079 1.00 96.46 126 PHE F CA 1
ATOM 14967 C C . PHE F 1 132 ? 191.555 198.587 120.191 1.00 96.46 126 PHE F C 1
ATOM 14968 O O . PHE F 1 132 ? 191.778 198.935 119.027 1.00 96.46 126 PHE F O 1
ATOM 14976 N N . LEU F 1 133 ? 192.088 197.489 120.719 1.00 97.28 127 LEU F N 1
ATOM 14977 C CA . LEU F 1 133 ? 192.888 196.593 119.898 1.00 97.28 127 LEU F CA 1
ATOM 14978 C C . LEU F 1 133 ? 192.065 195.568 119.133 1.00 97.28 127 LEU F C 1
ATOM 14979 O O . LEU F 1 133 ? 192.483 195.156 118.047 1.00 97.28 127 LEU F O 1
ATOM 14984 N N . LEU F 1 134 ? 190.915 195.145 119.657 1.00 101.22 128 LEU F N 1
ATOM 14985 C CA . LEU F 1 134 ? 190.182 194.042 119.055 1.00 101.22 128 LEU F CA 1
ATOM 14986 C C . LEU F 1 134 ? 189.007 194.468 118.185 1.00 101.22 128 LEU F C 1
ATOM 14987 O O . LEU F 1 134 ? 188.463 193.622 117.471 1.00 101.22 128 LEU F O 1
ATOM 14992 N N . LEU F 1 135 ? 188.597 195.734 118.209 1.00 104.68 129 LEU F N 1
ATOM 14993 C CA . LEU F 1 135 ? 187.553 196.129 117.261 1.00 104.68 129 LEU F CA 1
ATOM 14994 C C . LEU F 1 135 ? 187.973 196.246 115.785 1.00 104.68 129 LEU F C 1
ATOM 14995 O O . LEU F 1 135 ? 187.149 195.893 114.931 1.00 104.68 129 LEU F O 1
ATOM 15000 N N . PRO F 1 136 ? 189.164 196.733 115.401 1.00 108.22 130 PRO F N 1
ATOM 15001 C CA . PRO F 1 136 ? 189.500 196.753 113.954 1.00 108.22 130 PRO F CA 1
ATOM 15002 C C . PRO F 1 136 ? 189.705 195.376 113.326 1.00 108.22 130 PRO F C 1
ATOM 15003 O O . PRO F 1 136 ? 189.334 195.215 112.155 1.00 108.22 130 PRO F O 1
ATOM 15007 N N . PRO F 1 137 ? 190.275 194.351 113.999 1.00 108.13 131 PRO F N 1
ATOM 15008 C CA . PRO F 1 137 ? 190.247 193.022 113.358 1.00 108.13 131 PRO F CA 1
ATOM 15009 C C . PRO F 1 137 ? 188.872 192.378 113.306 1.00 108.13 131 PRO F C 1
ATOM 15010 O O . PRO F 1 137 ? 188.659 191.497 112.466 1.00 108.13 131 PRO F O 1
ATOM 15014 N N . LEU F 1 138 ? 187.934 192.778 114.162 1.00 107.88 132 LEU F N 1
ATOM 15015 C CA . LEU F 1 138 ? 186.608 192.175 114.119 1.00 107.88 132 LEU F CA 1
ATOM 15016 C C . LEU F 1 138 ? 185.653 192.906 113.186 1.00 107.88 132 LEU F C 1
ATOM 15017 O O . LEU F 1 138 ? 184.700 192.300 112.687 1.00 107.88 132 LEU F O 1
ATOM 15022 N N . LEU F 1 139 ? 185.875 194.195 112.936 1.00 109.57 133 LEU F N 1
ATOM 15023 C CA . LEU F 1 139 ? 184.904 194.934 112.138 1.00 109.57 133 LEU F CA 1
ATOM 15024 C C . LEU F 1 139 ? 185.360 195.140 110.697 1.00 109.57 133 LEU F C 1
ATOM 15025 O O . LEU F 1 139 ? 184.639 194.770 109.766 1.00 109.57 133 LEU F O 1
ATOM 15030 N N . TRP F 1 140 ? 186.541 195.722 110.482 1.00 114.47 134 TRP F N 1
ATOM 15031 C CA . TRP F 1 140 ? 187.093 195.853 109.131 1.00 114.47 134 TRP F CA 1
ATOM 15032 C C . TRP F 1 140 ? 188.444 195.134 109.098 1.00 114.47 134 TRP F C 1
ATOM 15033 O O . TRP F 1 140 ? 189.505 195.718 109.314 1.00 114.47 134 TRP F O 1
ATOM 15044 N N . ARG F 1 141 ? 188.409 193.832 108.827 1.00 117.19 135 ARG F N 1
ATOM 15045 C CA . ARG F 1 141 ? 189.654 193.078 108.783 1.00 117.19 135 ARG F CA 1
ATOM 15046 C C . ARG F 1 141 ? 190.340 193.176 107.427 1.00 117.19 135 ARG F C 1
ATOM 15047 O O . ARG F 1 141 ? 191.547 193.432 107.362 1.00 117.19 135 ARG F O 1
ATOM 15055 N N . GLU F 1 142 ? 189.592 192.984 106.338 1.00 120.83 136 GLU F N 1
ATOM 15056 C CA . GLU F 1 142 ? 190.187 193.043 105.008 1.00 120.83 136 GLU F CA 1
ATOM 15057 C C . GLU F 1 142 ? 190.483 194.473 104.578 1.00 120.83 136 GLU F C 1
ATOM 15058 O O . GLU F 1 142 ? 191.391 194.697 103.770 1.00 120.83 136 GLU F O 1
ATOM 15064 N N . GLU F 1 143 ? 189.732 195.446 105.100 1.00 119.74 137 GLU F N 1
ATOM 15065 C CA . GLU F 1 143 ? 190.042 196.852 104.868 1.00 119.74 137 GLU F CA 1
ATOM 15066 C C . GLU F 1 143 ? 191.314 197.276 105.595 1.00 119.74 137 GLU F C 1
ATOM 15067 O O . GLU F 1 143 ? 191.997 198.205 105.148 1.00 119.74 137 GLU F O 1
ATOM 15073 N N . LEU F 1 144 ? 191.663 196.582 106.675 1.00 117.45 138 LEU F N 1
ATOM 15074 C CA . LEU F 1 144 ? 192.755 196.994 107.545 1.00 117.45 138 LEU F CA 1
ATOM 15075 C C . LEU F 1 144 ? 194.106 196.789 106.870 1.00 117.45 138 LEU F C 1
ATOM 15076 O O . LEU F 1 144 ? 194.352 195.761 106.234 1.00 117.45 138 LEU F O 1
ATOM 15081 N N . GLU F 1 145 ? 194.983 197.777 107.011 1.00 118.26 139 GLU F N 1
ATOM 15082 C CA . GLU F 1 145 ? 196.317 197.681 106.430 1.00 118.26 139 GLU F CA 1
ATOM 15083 C C . GLU F 1 145 ? 197.174 196.723 107.249 1.00 118.26 139 GLU F C 1
ATOM 15084 O O . GLU F 1 145 ? 197.116 196.750 108.482 1.00 118.26 139 GLU F O 1
ATOM 15090 N N . PRO F 1 146 ? 197.968 195.868 106.611 1.00 119.53 140 PRO F N 1
ATOM 15091 C CA . PRO F 1 146 ? 198.926 195.060 107.368 1.00 119.53 140 PRO F CA 1
ATOM 15092 C C . PRO F 1 146 ? 200.102 195.905 107.829 1.00 119.53 140 PRO F C 1
ATOM 15093 O O . PRO F 1 146 ? 200.576 196.796 107.121 1.00 119.53 140 PRO F O 1
ATOM 15097 N N . CYS F 1 147 ? 200.565 195.621 109.042 1.00 116.74 141 CYS F N 1
ATOM 15098 C CA . CYS F 1 147 ? 201.688 196.340 109.622 1.00 116.74 141 CYS F CA 1
ATOM 15099 C C . CYS F 1 147 ? 202.697 195.336 110.159 1.00 116.74 141 CYS F C 1
ATOM 15100 O O . CYS F 1 147 ? 202.375 194.174 110.415 1.00 116.74 141 CYS F O 1
ATOM 15103 N N . GLY F 1 148 ? 203.931 195.806 110.331 1.00 112.33 142 GLY F N 1
ATOM 15104 C CA . GLY F 1 148 ? 205.042 194.925 110.631 1.00 112.33 142 GLY F CA 1
ATOM 15105 C C . GLY F 1 148 ? 205.141 194.452 112.066 1.00 112.33 142 GLY F C 1
ATOM 15106 O O . GLY F 1 148 ? 204.136 194.341 112.774 1.00 112.33 142 GLY F O 1
ATOM 15107 N N . THR F 1 149 ? 206.369 194.169 112.502 1.00 109.48 143 THR F N 1
ATOM 15108 C CA . THR F 1 149 ? 206.611 193.626 113.831 1.00 109.48 143 THR F CA 1
ATOM 15109 C C . THR F 1 149 ? 206.508 194.674 114.929 1.00 109.48 143 THR F C 1
ATOM 15110 O O . THR F 1 149 ? 206.467 194.307 116.112 1.00 109.48 143 THR F O 1
ATOM 15114 N N . ALA F 1 150 ? 206.479 195.960 114.566 1.00 106.32 144 ALA F N 1
ATOM 15115 C CA . ALA F 1 150 ? 206.301 197.016 115.557 1.00 106.32 144 ALA F CA 1
ATOM 15116 C C . ALA F 1 150 ? 204.942 196.906 116.234 1.00 106.32 144 ALA F C 1
ATOM 15117 O O . ALA F 1 150 ? 204.831 197.098 117.452 1.00 106.32 144 ALA F O 1
ATOM 15119 N N . CYS F 1 151 ? 203.910 196.546 115.461 1.00 107.21 145 CYS F N 1
ATOM 15120 C CA . CYS F 1 151 ? 202.571 196.350 116.011 1.00 107.21 145 CYS F CA 1
ATOM 15121 C C . CYS F 1 151 ? 202.549 195.217 117.028 1.00 107.21 145 CYS F C 1
ATOM 15122 O O . CYS F 1 151 ? 201.996 195.366 118.120 1.00 107.21 145 CYS F O 1
ATOM 15125 N N . GLU F 1 152 ? 203.188 194.090 116.702 1.00 103.11 146 GLU F N 1
ATOM 15126 C CA . GLU F 1 152 ? 203.172 192.938 117.599 1.00 103.11 146 GLU F CA 1
ATOM 15127 C C . GLU F 1 152 ? 204.020 193.171 118.847 1.00 103.11 146 GLU F C 1
ATOM 15128 O O . GLU F 1 152 ? 203.654 192.711 119.941 1.00 103.11 146 GLU F O 1
ATOM 15134 N N . GLY F 1 153 ? 205.136 193.895 118.712 1.00 98.72 147 GLY F N 1
ATOM 15135 C CA . GLY F 1 153 ? 205.886 194.302 119.891 1.00 98.72 147 GLY F CA 1
ATOM 15136 C C . GLY F 1 153 ? 205.090 195.229 120.790 1.00 98.72 147 GLY F C 1
ATOM 15137 O O . GLY F 1 153 ? 205.154 195.132 122.021 1.00 98.72 147 GLY F O 1
ATOM 15138 N N . LEU F 1 154 ? 204.288 196.109 120.188 1.00 95.23 148 LEU F N 1
ATOM 15139 C CA . LEU F 1 154 ? 203.414 196.940 121.003 1.00 95.23 148 LEU F CA 1
ATOM 15140 C C . LEU F 1 154 ? 202.257 196.143 121.603 1.00 95.23 148 LEU F C 1
ATOM 15141 O O . LEU F 1 154 ? 201.754 196.517 122.664 1.00 95.23 148 LEU F O 1
ATOM 15146 N N . PHE F 1 155 ? 201.835 195.043 120.963 1.00 94.56 149 PHE F N 1
ATOM 15147 C CA . PHE F 1 155 ? 200.872 194.140 121.603 1.00 94.56 149 PHE F CA 1
ATOM 15148 C C . PHE F 1 155 ? 201.466 193.501 122.852 1.00 94.56 149 PHE F C 1
ATOM 15149 O O . PHE F 1 155 ? 200.782 193.346 123.872 1.00 94.56 149 PHE F O 1
ATOM 15157 N N . ILE F 1 156 ? 202.741 193.110 122.775 1.00 90.56 150 ILE F N 1
ATOM 15158 C CA . ILE F 1 156 ? 203.437 192.557 123.939 1.00 90.56 150 ILE F CA 1
ATOM 15159 C C . ILE F 1 156 ? 203.540 193.599 125.048 1.00 90.56 150 ILE F C 1
ATOM 15160 O O . ILE F 1 156 ? 203.335 193.294 126.237 1.00 90.56 150 ILE F O 1
ATOM 15165 N N . SER F 1 157 ? 203.822 194.852 124.671 1.00 87.51 151 SER F N 1
ATOM 15166 C CA . SER F 1 157 ? 203.896 195.924 125.661 1.00 87.51 151 SER F CA 1
ATOM 15167 C C . SER F 1 157 ? 202.537 196.187 126.302 1.00 87.51 151 SER F C 1
ATOM 15168 O O . SER F 1 157 ? 202.458 196.399 127.516 1.00 87.51 151 SER F O 1
ATOM 15171 N N . VAL F 1 158 ? 201.458 196.154 125.507 1.00 84.63 152 VAL F N 1
ATOM 15172 C CA . VAL F 1 158 ? 200.104 196.310 126.043 1.00 84.63 152 VAL F CA 1
ATOM 15173 C C . VAL F 1 158 ? 199.778 195.193 127.025 1.00 84.63 152 VAL F C 1
ATOM 15174 O O . VAL F 1 158 ? 199.260 195.452 128.117 1.00 84.63 152 VAL F O 1
ATOM 15178 N N . ALA F 1 159 ? 200.135 193.949 126.682 1.00 81.73 153 ALA F N 1
ATOM 15179 C CA . ALA F 1 159 ? 199.832 192.811 127.550 1.00 81.73 153 ALA F CA 1
ATOM 15180 C C . ALA F 1 159 ? 200.561 192.905 128.888 1.00 81.73 153 ALA F C 1
ATOM 15181 O O . ALA F 1 159 ? 199.940 192.773 129.955 1.00 81.73 153 ALA F O 1
ATOM 15183 N N . PHE F 1 160 ? 201.864 193.196 128.857 1.00 80.72 154 PHE F N 1
ATOM 15184 C CA . PHE F 1 160 ? 202.613 193.252 130.110 1.00 80.72 154 PHE F CA 1
ATOM 15185 C C . PHE F 1 160 ? 202.269 194.489 130.932 1.00 80.72 154 PHE F C 1
ATOM 15186 O O . PHE F 1 160 ? 202.199 194.413 132.163 1.00 80.72 154 PHE F O 1
ATOM 15194 N N . LYS F 1 161 ? 202.000 195.625 130.282 1.00 75.34 155 LYS F N 1
ATOM 15195 C CA . LYS F 1 161 ? 201.639 196.816 131.043 1.00 75.34 155 LYS F CA 1
ATOM 15196 C C . LYS F 1 161 ? 200.229 196.710 131.618 1.00 75.34 155 LYS F C 1
ATOM 15197 O O . LYS F 1 161 ? 199.957 197.255 132.694 1.00 75.34 155 LYS F O 1
ATOM 15203 N N . LEU F 1 162 ? 199.327 195.982 130.951 1.00 75.19 156 LEU F N 1
ATOM 15204 C CA . LEU F 1 162 ? 198.020 195.725 131.549 1.00 75.19 156 LEU F CA 1
ATOM 15205 C C . LEU F 1 162 ? 198.124 194.755 132.715 1.00 75.19 156 LEU F C 1
ATOM 15206 O O . LEU F 1 162 ? 197.366 194.865 133.685 1.00 75.19 156 LEU F O 1
ATOM 15211 N N . LEU F 1 163 ? 199.063 193.805 132.650 1.00 70.27 157 LEU F N 1
ATOM 15212 C CA . LEU F 1 163 ? 199.293 192.944 133.810 1.00 70.27 157 LEU F CA 1
ATOM 15213 C C . LEU F 1 163 ? 199.858 193.736 134.988 1.00 70.27 157 LEU F C 1
ATOM 15214 O O . LEU F 1 163 ? 199.467 193.507 136.140 1.00 70.27 157 LEU F O 1
ATOM 15219 N N . ILE F 1 164 ? 200.753 194.690 134.708 1.00 65.82 158 ILE F N 1
ATOM 15220 C CA . ILE F 1 164 ? 201.283 195.584 135.742 1.00 65.82 158 ILE F CA 1
ATOM 15221 C C . ILE F 1 164 ? 200.173 196.434 136.351 1.00 65.82 158 ILE F C 1
ATOM 15222 O O . ILE F 1 164 ? 200.096 196.595 137.576 1.00 65.82 158 ILE F O 1
ATOM 15227 N N . LEU F 1 165 ? 199.286 196.969 135.506 1.00 64.92 159 LEU F N 1
ATOM 15228 C CA . LEU F 1 165 ? 198.172 197.786 135.981 1.00 64.92 159 LEU F CA 1
ATOM 15229 C C . LEU F 1 165 ? 197.202 196.975 136.829 1.00 64.92 159 LEU F C 1
ATOM 15230 O O . LEU F 1 165 ? 196.716 197.457 137.860 1.00 64.92 159 LEU F O 1
ATOM 15235 N N . LEU F 1 166 ? 196.945 195.726 136.430 1.00 66.17 160 LEU F N 1
ATOM 15236 C CA . LEU F 1 166 ? 196.047 194.865 137.189 1.00 66.17 160 LEU F CA 1
ATOM 15237 C C . LEU F 1 166 ? 196.645 194.487 138.537 1.00 66.17 160 LEU F C 1
ATOM 15238 O O . LEU F 1 166 ? 195.943 194.506 139.554 1.00 66.17 160 LEU F O 1
ATOM 15243 N N . LEU F 1 167 ? 197.945 194.181 138.575 1.00 61.68 161 LEU F N 1
ATOM 15244 C CA . LEU F 1 167 ? 198.573 193.815 139.842 1.00 61.68 161 LEU F CA 1
ATOM 15245 C C . LEU F 1 167 ? 198.698 195.013 140.776 1.00 61.68 161 LEU F C 1
ATOM 15246 O O . LEU F 1 167 ? 198.537 194.871 141.992 1.00 61.68 161 LEU F O 1
ATOM 15251 N N . GLY F 1 168 ? 198.943 196.206 140.231 1.00 60.33 162 GLY F N 1
ATOM 15252 C CA . GLY F 1 168 ? 199.010 197.387 141.076 1.00 60.33 162 GLY F CA 1
ATOM 15253 C C . GLY F 1 168 ? 197.657 197.791 141.629 1.00 60.33 162 GLY F C 1
ATOM 15254 O O . GLY F 1 168 ? 197.538 198.148 142.808 1.00 60.33 162 GLY F O 1
ATOM 15255 N N . SER F 1 169 ? 196.616 197.733 140.790 1.00 59.98 163 SER F N 1
ATOM 15256 C CA . SER F 1 169 ? 195.270 198.029 141.260 1.00 59.98 163 SER F CA 1
ATOM 15257 C C . SER F 1 169 ? 194.765 196.965 142.223 1.00 59.98 163 SER F C 1
ATOM 15258 O O . SER F 1 169 ? 193.937 197.265 143.089 1.00 59.98 163 SER F O 1
ATOM 15261 N N . TRP F 1 170 ? 195.247 195.726 142.093 1.00 59.89 164 TRP F N 1
ATOM 15262 C CA . TRP F 1 170 ? 194.966 194.725 143.112 1.00 59.89 164 TRP F CA 1
ATOM 15263 C C . TRP F 1 170 ? 195.662 195.058 144.419 1.00 59.89 164 TRP F C 1
ATOM 15264 O O . TRP F 1 170 ? 195.066 194.929 145.494 1.00 59.89 164 TRP F O 1
ATOM 15275 N N . ALA F 1 171 ? 196.932 195.461 144.343 1.00 58.76 165 ALA F N 1
ATOM 15276 C CA . ALA F 1 171 ? 197.729 195.640 145.546 1.00 58.76 165 ALA F CA 1
ATOM 15277 C C . ALA F 1 171 ? 197.286 196.844 146.356 1.00 58.76 165 ALA F C 1
ATOM 15278 O O . ALA F 1 171 ? 197.378 196.819 147.587 1.00 58.76 165 ALA F O 1
ATOM 15280 N N . LEU F 1 172 ? 196.803 197.894 145.707 1.00 57.43 166 LEU F N 1
ATOM 15281 C CA . LEU F 1 172 ? 196.467 199.089 146.465 1.00 57.43 166 LEU F CA 1
ATOM 15282 C C . LEU F 1 172 ? 195.005 199.491 146.453 1.00 57.43 166 LEU F C 1
ATOM 15283 O O . LEU F 1 172 ? 194.590 200.221 147.354 1.00 57.43 166 LEU F O 1
ATOM 15288 N N . PHE F 1 173 ? 194.212 199.059 145.483 1.00 57.58 167 PHE F N 1
ATOM 15289 C CA . PHE F 1 173 ? 192.891 199.640 145.338 1.00 57.58 167 PHE F CA 1
ATOM 15290 C C . PHE F 1 173 ? 191.759 198.628 145.285 1.00 57.58 167 PHE F C 1
ATOM 15291 O O . PHE F 1 173 ? 190.595 199.036 145.239 1.00 57.58 167 PHE F O 1
ATOM 15299 N N . PHE F 1 174 ? 192.051 197.334 145.301 1.00 60.21 168 PHE F N 1
ATOM 15300 C CA . PHE F 1 174 ? 190.996 196.326 145.397 1.00 60.21 168 PHE F CA 1
ATOM 15301 C C . PHE F 1 174 ? 190.839 195.875 146.847 1.00 60.21 168 PHE F C 1
ATOM 15302 O O . PHE F 1 174 ? 191.087 194.728 147.213 1.00 60.21 168 PHE F O 1
ATOM 15310 N N . ARG F 1 175 ? 190.423 196.825 147.680 1.00 59.54 169 ARG F N 1
ATOM 15311 C CA . ARG F 1 175 ? 190.234 196.591 149.102 1.00 59.54 169 ARG F CA 1
ATOM 15312 C C . ARG F 1 175 ? 189.011 197.358 149.576 1.00 59.54 169 ARG F C 1
ATOM 15313 O O . ARG F 1 175 ? 188.582 198.332 148.952 1.00 59.54 169 ARG F O 1
ATOM 15321 N N . ARG F 1 176 ? 188.446 196.891 150.687 1.00 69.54 170 ARG F N 1
ATOM 15322 C CA . ARG F 1 176 ? 187.261 197.511 151.252 1.00 69.54 170 ARG F CA 1
ATOM 15323 C C . ARG F 1 176 ? 187.604 198.880 151.838 1.00 69.54 170 ARG F C 1
ATOM 15324 O O . ARG F 1 176 ? 188.730 199.103 152.290 1.00 69.54 170 ARG F O 1
ATOM 15332 N N . PRO F 1 177 ? 186.658 199.823 151.811 1.00 67.37 171 PRO F N 1
ATOM 15333 C CA . PRO F 1 177 ? 186.886 201.131 152.447 1.00 67.37 171 PRO F CA 1
ATOM 15334 C C . PRO F 1 177 ? 187.009 200.987 153.956 1.00 67.37 171 PRO F C 1
ATOM 15335 O O . PRO F 1 177 ? 186.196 200.322 154.599 1.00 67.37 171 PRO F O 1
ATOM 15339 N N . LYS F 1 178 ? 188.046 201.609 154.514 1.00 63.02 172 LYS F N 1
ATOM 15340 C CA . LYS F 1 178 ? 188.322 201.462 155.937 1.00 63.02 172 LYS F CA 1
ATOM 15341 C C . LYS F 1 178 ? 187.473 202.408 156.774 1.00 63.02 172 LYS F C 1
ATOM 15342 O O . LYS F 1 178 ? 187.417 202.275 158.001 1.00 63.02 172 LYS F O 1
ATOM 15348 N N . ALA F 1 179 ? 186.808 203.367 156.136 1.00 58.47 173 ALA F N 1
ATOM 15349 C CA . ALA F 1 179 ? 186.042 204.361 156.865 1.00 58.47 173 ALA F CA 1
ATOM 15350 C C . ALA F 1 179 ? 184.924 204.913 155.998 1.00 58.47 173 ALA F C 1
ATOM 15351 O O . ALA F 1 179 ? 184.970 204.853 154.768 1.00 58.47 173 ALA F O 1
ATOM 15353 N N . SER F 1 180 ? 183.916 205.457 156.668 1.00 57.65 174 SER F N 1
ATOM 15354 C CA . SER F 1 180 ? 182.844 206.199 156.024 1.00 57.65 174 SER F CA 1
ATOM 15355 C C . SER F 1 180 ? 182.996 207.666 156.398 1.00 57.65 174 SER F C 1
ATOM 15356 O O . SER F 1 180 ? 182.701 208.055 157.532 1.00 57.65 174 SER F O 1
ATOM 15359 N N . LEU F 1 181 ? 183.451 208.452 155.476 1.00 57.69 175 LEU F N 1
ATOM 15360 C CA . LEU F 1 181 ? 183.706 209.861 155.719 1.00 57.69 175 LEU F CA 1
ATOM 15361 C C . LEU F 1 181 ? 182.415 210.667 155.646 1.00 57.69 175 LEU F C 1
ATOM 15362 O O . LEU F 1 181 ? 181.515 210.334 154.868 1.00 57.69 175 LEU F O 1
ATOM 15367 N N . PRO F 1 182 ? 182.294 211.727 156.455 1.00 59.11 176 PRO F N 1
ATOM 15368 C CA . PRO F 1 182 ? 181.045 212.501 156.449 1.00 59.11 176 PRO F CA 1
ATOM 15369 C C . PRO F 1 182 ? 180.834 213.298 155.179 1.00 59.11 176 PRO F C 1
ATOM 15370 O O . PRO F 1 182 ? 179.683 213.535 154.796 1.00 59.11 176 PRO F O 1
ATOM 15374 N N . ARG F 1 183 ? 181.900 213.716 154.515 1.00 63.47 177 ARG F N 1
ATOM 15375 C CA . ARG F 1 183 ? 181.801 214.361 153.222 1.00 63.47 177 ARG F CA 1
ATOM 15376 C C . ARG F 1 183 ? 182.558 213.540 152.189 1.00 63.47 177 ARG F C 1
ATOM 15377 O O . ARG F 1 183 ? 183.034 212.436 152.468 1.00 63.47 177 ARG F O 1
ATOM 15385 N N . VAL F 1 184 ? 182.661 214.083 150.988 1.00 61.26 178 VAL F N 1
ATOM 15386 C CA . VAL F 1 184 ? 183.259 213.370 149.869 1.00 61.26 178 VAL F CA 1
ATOM 15387 C C . VAL F 1 184 ? 184.769 213.288 150.067 1.00 61.26 178 VAL F C 1
ATOM 15388 O O . VAL F 1 184 ? 185.401 214.214 150.590 1.00 61.26 178 VAL F O 1
ATOM 15392 N N . PHE F 1 185 ? 185.338 212.133 149.737 1.00 59.35 179 PHE F N 1
ATOM 15393 C CA . PHE F 1 185 ? 186.784 211.999 149.636 1.00 59.35 179 PHE F CA 1
ATOM 15394 C C . PHE F 1 185 ? 187.217 212.857 148.455 1.00 59.35 179 PHE F C 1
ATOM 15395 O O . PHE F 1 185 ? 186.888 212.529 147.314 1.00 59.35 179 PHE F O 1
ATOM 15403 N N . VAL F 1 186 ? 187.933 213.953 148.706 1.00 59.44 180 VAL F N 1
ATOM 15404 C CA . VAL F 1 186 ? 188.180 214.931 147.647 1.00 59.44 180 VAL F CA 1
ATOM 15405 C C . VAL F 1 186 ? 189.161 214.384 146.617 1.00 59.44 180 VAL F C 1
ATOM 15406 O O . VAL F 1 186 ? 188.926 214.476 145.406 1.00 59.44 180 VAL F O 1
ATOM 15410 N N . LEU F 1 187 ? 190.249 213.767 147.077 1.00 60.07 181 LEU F N 1
ATOM 15411 C CA . LEU F 1 187 ? 191.258 213.292 146.139 1.00 60.07 181 LEU F CA 1
ATOM 15412 C C . LEU F 1 187 ? 190.806 212.035 145.411 1.00 60.07 181 LEU F C 1
ATOM 15413 O O . LEU F 1 187 ? 191.129 211.862 144.237 1.00 60.07 181 LEU F O 1
ATOM 15418 N N . ARG F 1 188 ? 190.034 211.170 146.066 1.00 64.28 182 ARG F N 1
ATOM 15419 C CA . ARG F 1 188 ? 189.543 209.973 145.394 1.00 64.28 182 ARG F CA 1
ATOM 15420 C C . ARG F 1 188 ? 188.469 210.319 144.372 1.00 64.28 182 ARG F C 1
ATOM 15421 O O . ARG F 1 188 ? 188.407 209.705 143.302 1.00 64.28 182 ARG F O 1
ATOM 15429 N N . ALA F 1 189 ? 187.631 211.316 144.668 1.00 64.31 183 ALA F N 1
ATOM 15430 C CA . ALA F 1 189 ? 186.682 211.795 143.668 1.00 64.31 183 ALA F CA 1
ATOM 15431 C C . ALA F 1 189 ? 187.395 212.495 142.520 1.00 64.31 183 ALA F C 1
ATOM 15432 O O . ALA F 1 189 ? 186.958 212.396 141.370 1.00 64.31 183 ALA F O 1
ATOM 15434 N N . LEU F 1 190 ? 188.497 213.195 142.812 1.00 64.82 184 LEU F N 1
ATOM 15435 C CA . LEU F 1 190 ? 189.324 213.771 141.754 1.00 64.82 184 LEU F CA 1
ATOM 15436 C C . LEU F 1 190 ? 189.903 212.690 140.853 1.00 64.82 184 LEU F C 1
ATOM 15437 O O . LEU F 1 190 ? 189.909 212.832 139.626 1.00 64.82 184 LEU F O 1
ATOM 15442 N N . LEU F 1 191 ? 190.360 211.588 141.449 1.00 65.94 185 LEU F N 1
ATOM 15443 C CA . LEU F 1 191 ? 190.892 210.472 140.673 1.00 65.94 185 LEU F CA 1
ATOM 15444 C C . LEU F 1 191 ? 189.813 209.784 139.853 1.00 65.94 185 LEU F C 1
ATOM 15445 O O . LEU F 1 191 ? 190.068 209.369 138.720 1.00 65.94 185 LEU F O 1
ATOM 15450 N N . MET F 1 192 ? 188.605 209.655 140.403 1.00 72.70 186 MET F N 1
ATOM 15451 C CA . MET F 1 192 ? 187.523 209.012 139.664 1.00 72.70 186 MET F CA 1
ATOM 15452 C C . MET F 1 192 ? 187.058 209.880 138.502 1.00 72.70 186 MET F C 1
ATOM 15453 O O . MET F 1 192 ? 186.772 209.371 137.413 1.00 72.70 186 MET F O 1
ATOM 15458 N N . VAL F 1 193 ? 186.997 211.199 138.710 1.00 71.42 187 VAL F N 1
ATOM 15459 C CA . VAL F 1 193 ? 186.688 212.123 137.622 1.00 71.42 187 VAL F CA 1
ATOM 15460 C C . VAL F 1 193 ? 187.793 212.112 136.572 1.00 71.42 187 VAL F C 1
ATOM 15461 O O . VAL F 1 193 ? 187.512 212.171 135.370 1.00 71.42 187 VAL F O 1
ATOM 15465 N N . LEU F 1 194 ? 189.052 211.959 136.991 1.00 72.77 188 LEU F N 1
ATOM 15466 C CA . LEU F 1 194 ? 190.147 211.914 136.026 1.00 72.77 188 LEU F CA 1
ATOM 15467 C C . LEU F 1 194 ? 190.118 210.633 135.197 1.00 72.77 188 LEU F C 1
ATOM 15468 O O . LEU F 1 194 ? 190.302 210.686 133.976 1.00 72.77 188 LEU F O 1
ATOM 15473 N N . VAL F 1 195 ? 189.869 209.483 135.841 1.00 76.11 189 VAL F N 1
ATOM 15474 C CA . VAL F 1 195 ? 189.697 208.217 135.124 1.00 76.11 189 VAL F CA 1
ATOM 15475 C C . VAL F 1 195 ? 188.517 208.300 134.167 1.00 76.11 189 VAL F C 1
ATOM 15476 O O . VAL F 1 195 ? 188.616 207.889 133.004 1.00 76.11 189 VAL F O 1
ATOM 15480 N N . PHE F 1 196 ? 187.404 208.883 134.625 1.00 80.09 190 PHE F N 1
ATOM 15481 C CA . PHE F 1 196 ? 186.203 208.971 133.803 1.00 80.09 190 PHE F CA 1
ATOM 15482 C C . PHE F 1 196 ? 186.423 209.863 132.591 1.00 80.09 190 PHE F C 1
ATOM 15483 O O . PHE F 1 196 ? 186.115 209.467 131.465 1.00 80.09 190 PHE F O 1
ATOM 15491 N N . LEU F 1 197 ? 186.999 211.052 132.795 1.00 80.58 191 LEU F N 1
ATOM 15492 C CA . LEU F 1 197 ? 187.210 211.971 131.683 1.00 80.58 191 LEU F CA 1
ATOM 15493 C C . LEU F 1 197 ? 188.272 211.456 130.724 1.00 80.58 191 LEU F C 1
ATOM 15494 O O . LEU F 1 197 ? 188.128 211.614 129.507 1.00 80.58 191 LEU F O 1
ATOM 15499 N N . LEU F 1 198 ? 189.301 210.778 131.242 1.00 81.71 192 LEU F N 1
ATOM 15500 C CA . LEU F 1 198 ? 190.327 210.203 130.379 1.00 81.71 192 LEU F CA 1
ATOM 15501 C C . LEU F 1 198 ? 189.753 209.093 129.507 1.00 81.71 192 LEU F C 1
ATOM 15502 O O . LEU F 1 198 ? 189.891 209.132 128.281 1.00 81.71 192 LEU F O 1
ATOM 15507 N N . VAL F 1 199 ? 189.063 208.126 130.115 1.00 84.31 193 VAL F N 1
ATOM 15508 C CA . VAL F 1 199 ? 188.566 206.983 129.359 1.00 84.31 193 VAL F CA 1
ATOM 15509 C C . VAL F 1 199 ? 187.437 207.402 128.420 1.00 84.31 193 VAL F C 1
ATOM 15510 O O . VAL F 1 199 ? 187.381 206.950 127.272 1.00 84.31 193 VAL F O 1
ATOM 15514 N N . VAL F 1 200 ? 186.579 208.334 128.850 1.00 86.33 194 VAL F N 1
ATOM 15515 C CA . VAL F 1 200 ? 185.523 208.846 127.981 1.00 86.33 194 VAL F CA 1
ATOM 15516 C C . VAL F 1 200 ? 186.107 209.640 126.813 1.00 86.33 194 VAL F C 1
ATOM 15517 O O . VAL F 1 200 ? 185.629 209.521 125.681 1.00 86.33 194 VAL F O 1
ATOM 15521 N N . SER F 1 201 ? 187.193 210.391 127.036 1.00 87.66 195 SER F N 1
ATOM 15522 C CA . SER F 1 201 ? 187.800 211.135 125.935 1.00 87.66 195 SER F CA 1
ATOM 15523 C C . SER F 1 201 ? 188.494 210.207 124.942 1.00 87.66 195 SER F C 1
ATOM 15524 O O . SER F 1 201 ? 188.433 210.438 123.726 1.00 87.66 195 SER F O 1
ATOM 15527 N N . TYR F 1 202 ? 189.133 209.141 125.437 1.00 90.60 196 TYR F N 1
ATOM 15528 C CA . TYR F 1 202 ? 189.704 208.141 124.537 1.00 90.60 196 TYR F CA 1
ATOM 15529 C C . TYR F 1 202 ? 188.618 207.401 123.757 1.00 90.60 196 TYR F C 1
ATOM 15530 O O . TYR F 1 202 ? 188.793 207.121 122.566 1.00 90.60 196 TYR F O 1
ATOM 15539 N N . TRP F 1 203 ? 187.469 207.122 124.393 1.00 94.01 197 TRP F N 1
ATOM 15540 C CA . TRP F 1 203 ? 186.353 206.505 123.672 1.00 94.01 197 TRP F CA 1
ATOM 15541 C C . TRP F 1 203 ? 185.771 207.440 122.620 1.00 94.01 197 TRP F C 1
ATOM 15542 O O . TRP F 1 203 ? 185.423 206.997 121.522 1.00 94.01 197 TRP F O 1
ATOM 15553 N N . LEU F 1 204 ? 185.654 208.733 122.939 1.00 93.62 198 LEU F N 1
ATOM 15554 C CA . LEU F 1 204 ? 185.099 209.691 121.987 1.00 93.62 198 LEU F CA 1
ATOM 15555 C C . LEU F 1 204 ? 186.013 209.871 120.787 1.00 93.62 198 LEU F C 1
ATOM 15556 O O . LEU F 1 204 ? 185.540 209.918 119.645 1.00 93.62 198 LEU F O 1
ATOM 15561 N N . PHE F 1 205 ? 187.326 209.946 121.022 1.00 96.77 199 PHE F N 1
ATOM 15562 C CA . PHE F 1 205 ? 188.254 210.070 119.905 1.00 96.77 199 PHE F CA 1
ATOM 15563 C C . PHE F 1 205 ? 188.300 208.796 119.073 1.00 96.77 199 PHE F C 1
ATOM 15564 O O . PHE F 1 205 ? 188.345 208.861 117.838 1.00 96.77 199 PHE F O 1
ATOM 15572 N N . TYR F 1 206 ? 188.288 207.634 119.733 1.00 99.76 200 TYR F N 1
ATOM 15573 C CA . TYR F 1 206 ? 188.301 206.362 119.024 1.00 99.76 200 TYR F CA 1
ATOM 15574 C C . TYR F 1 206 ? 187.025 206.165 118.218 1.00 99.76 200 TYR F C 1
ATOM 15575 O O . TYR F 1 206 ? 187.049 205.542 117.152 1.00 99.76 200 TYR F O 1
ATOM 15584 N N . GLY F 1 207 ? 185.904 206.692 118.710 1.00 101.97 201 GLY F N 1
ATOM 15585 C CA . GLY F 1 207 ? 184.674 206.626 117.945 1.00 101.97 201 GLY F CA 1
ATOM 15586 C C . GLY F 1 207 ? 184.687 207.551 116.745 1.00 101.97 201 GLY F C 1
ATOM 15587 O O . GLY F 1 207 ? 184.509 207.112 115.609 1.00 101.97 201 GLY F O 1
ATOM 15588 N N . VAL F 1 208 ? 184.923 208.847 116.976 1.00 101.05 202 VAL F N 1
ATOM 15589 C CA . VAL F 1 208 ? 184.720 209.821 115.907 1.00 101.05 202 VAL F CA 1
ATOM 15590 C C . VAL F 1 208 ? 185.894 209.931 114.945 1.00 101.05 202 VAL F C 1
ATOM 15591 O O . VAL F 1 208 ? 185.760 210.595 113.906 1.00 101.05 202 VAL F O 1
ATOM 15595 N N . ARG F 1 209 ? 187.043 209.315 115.243 1.00 102.52 203 ARG F N 1
ATOM 15596 C CA . ARG F 1 209 ? 188.179 209.410 114.335 1.00 102.52 203 ARG F CA 1
ATOM 15597 C C . ARG F 1 209 ? 188.799 208.079 113.941 1.00 102.52 203 ARG F C 1
ATOM 15598 O O . ARG F 1 209 ? 189.640 208.065 113.037 1.00 102.52 203 ARG F O 1
ATOM 15606 N N . ILE F 1 210 ? 188.423 206.967 114.570 1.00 106.28 204 ILE F N 1
ATOM 15607 C CA . ILE F 1 210 ? 188.924 205.649 114.209 1.00 106.28 204 ILE F CA 1
ATOM 15608 C C . ILE F 1 210 ? 187.786 204.698 113.851 1.00 106.28 204 ILE F C 1
ATOM 15609 O O . ILE F 1 210 ? 187.805 204.059 112.796 1.00 106.28 204 ILE F O 1
ATOM 15614 N N . LEU F 1 211 ? 186.771 204.613 114.712 1.00 106.91 205 LEU F N 1
ATOM 15615 C CA . LEU F 1 211 ? 185.695 203.650 114.503 1.00 106.91 205 LEU F CA 1
ATOM 15616 C C . LEU F 1 211 ? 184.746 204.094 113.393 1.00 106.91 205 LEU F C 1
ATOM 15617 O O . LEU F 1 211 ? 184.409 203.304 112.504 1.00 106.91 205 LEU F O 1
ATOM 15622 N N . ASP F 1 212 ? 184.302 205.352 113.430 1.00 110.16 206 ASP F N 1
ATOM 15623 C CA . ASP F 1 212 ? 183.401 205.855 112.398 1.00 110.16 206 ASP F CA 1
ATOM 15624 C C . ASP F 1 212 ? 184.146 206.090 111.089 1.00 110.16 206 ASP F C 1
ATOM 15625 O O . ASP F 1 212 ? 183.613 205.813 110.009 1.00 110.16 206 ASP F O 1
ATOM 15630 N N . ALA F 1 213 ? 185.381 206.583 111.166 1.00 110.66 207 ALA F N 1
ATOM 15631 C CA . ALA F 1 213 ? 186.164 206.870 109.973 1.00 110.66 207 ALA F CA 1
ATOM 15632 C C . ALA F 1 213 ? 186.750 205.622 109.327 1.00 110.66 207 ALA F C 1
ATOM 15633 O O . ALA F 1 213 ? 187.217 205.716 108.185 1.00 110.66 207 ALA F O 1
ATOM 15635 N N . ARG F 1 214 ? 186.721 204.479 110.025 1.00 114.01 208 ARG F N 1
ATOM 15636 C CA . ARG F 1 214 ? 187.282 203.196 109.585 1.00 114.01 208 ARG F CA 1
ATOM 15637 C C . ARG F 1 214 ? 188.768 203.340 109.238 1.00 114.01 208 ARG F C 1
ATOM 15638 O O . ARG F 1 214 ? 189.186 203.254 108.081 1.00 114.01 208 ARG F O 1
ATOM 15646 N N . GLU F 1 215 ? 189.539 203.610 110.293 1.00 114.07 209 GLU F N 1
ATOM 15647 C CA . GLU F 1 215 ? 190.969 203.870 110.173 1.00 114.07 209 GLU F CA 1
ATOM 15648 C C . GLU F 1 215 ? 191.716 202.654 109.641 1.00 114.07 209 GLU F C 1
ATOM 15649 O O . GLU F 1 215 ? 191.543 201.535 110.131 1.00 114.07 209 GLU F O 1
ATOM 15655 N N . ARG F 1 216 ? 192.547 202.884 108.627 1.00 116.92 210 ARG F N 1
ATOM 15656 C CA . ARG F 1 216 ? 193.310 201.820 107.991 1.00 116.92 210 ARG F CA 1
ATOM 15657 C C . ARG F 1 216 ? 194.670 201.615 108.643 1.00 116.92 210 ARG F C 1
ATOM 15658 O O . ARG F 1 216 ? 195.146 200.479 108.731 1.00 116.92 210 ARG F O 1
ATOM 15666 N N . SER F 1 217 ? 195.306 202.692 109.099 1.00 111.37 211 SER F N 1
ATOM 15667 C CA . SER F 1 217 ? 196.629 202.612 109.715 1.00 111.37 211 SER F CA 1
ATOM 15668 C C . SER F 1 217 ? 196.490 201.986 111.095 1.00 111.37 211 SER F C 1
ATOM 15669 O O . SER F 1 217 ? 196.219 202.672 112.082 1.00 111.37 211 SER F O 1
ATOM 15672 N N . TYR F 1 218 ? 196.678 200.668 111.162 1.00 106.26 212 TYR F N 1
ATOM 15673 C CA . TYR F 1 218 ? 196.501 199.929 112.403 1.00 106.26 212 TYR F CA 1
ATOM 15674 C C . TYR F 1 218 ? 197.636 200.171 113.386 1.00 106.26 212 TYR F C 1
ATOM 15675 O O . TYR F 1 218 ? 197.435 200.000 114.595 1.00 106.26 212 TYR F O 1
ATOM 15684 N N . GLN F 1 219 ? 198.809 200.581 112.891 1.00 104.75 213 GLN F N 1
ATOM 15685 C CA . GLN F 1 219 ? 199.919 200.946 113.764 1.00 104.75 213 GLN F CA 1
ATOM 15686 C C . GLN F 1 219 ? 199.563 202.142 114.638 1.00 104.75 213 GLN F C 1
ATOM 15687 O O . GLN F 1 219 ? 199.918 202.177 115.822 1.00 104.75 213 GLN F O 1
ATOM 15693 N N . GLY F 1 220 ? 198.838 203.113 114.076 1.00 102.77 214 GLY F N 1
ATOM 15694 C CA . GLY F 1 220 ? 198.363 204.233 114.867 1.00 102.77 214 GLY F CA 1
ATOM 15695 C C . GLY F 1 220 ? 197.356 203.834 115.925 1.00 102.77 214 GLY F C 1
ATOM 15696 O O . GLY F 1 220 ? 197.366 204.383 117.029 1.00 102.77 214 GLY F O 1
ATOM 15697 N N . VAL F 1 221 ? 196.508 202.847 115.625 1.00 102.47 215 VAL F N 1
ATOM 15698 C CA . VAL F 1 221 ? 195.529 202.369 116.598 1.00 102.47 215 VAL F CA 1
ATOM 15699 C C . VAL F 1 221 ? 196.223 201.631 117.739 1.00 102.47 215 VAL F C 1
ATOM 15700 O O . VAL F 1 221 ? 195.861 201.788 118.916 1.00 102.47 215 VAL F O 1
ATOM 15704 N N . VAL F 1 222 ? 197.261 200.855 117.423 1.00 99.35 216 VAL F N 1
ATOM 15705 C CA . VAL F 1 222 ? 197.955 200.120 118.475 1.00 99.35 216 VAL F CA 1
ATOM 15706 C C . VAL F 1 222 ? 198.811 201.065 119.319 1.00 99.35 216 VAL F C 1
ATOM 15707 O O . VAL F 1 222 ? 198.880 200.920 120.544 1.00 99.35 216 VAL F O 1
ATOM 15711 N N . GLN F 1 223 ? 199.432 202.077 118.694 1.00 97.43 217 GLN F N 1
ATOM 15712 C CA . GLN F 1 223 ? 200.121 203.119 119.461 1.00 97.43 217 GLN F CA 1
ATOM 15713 C C . GLN F 1 223 ? 199.157 203.925 120.323 1.00 97.43 217 GLN F C 1
ATOM 15714 O O . GLN F 1 223 ? 199.522 204.360 121.422 1.00 97.43 217 GLN F O 1
ATOM 15720 N N . PHE F 1 224 ? 197.931 204.121 119.840 1.00 94.26 218 PHE F N 1
ATOM 15721 C CA . PHE F 1 224 ? 196.885 204.778 120.612 1.00 94.26 218 PHE F CA 1
ATOM 15722 C C . PHE F 1 224 ? 196.513 203.961 121.846 1.00 94.26 218 PHE F C 1
ATOM 15723 O O . PHE F 1 224 ? 196.350 204.513 122.943 1.00 94.26 218 PHE F O 1
ATOM 15731 N N . ALA F 1 225 ? 196.433 202.637 121.696 1.00 91.05 219 ALA F N 1
ATOM 15732 C CA . ALA F 1 225 ? 196.171 201.777 122.849 1.00 91.05 219 ALA F CA 1
ATOM 15733 C C . ALA F 1 225 ? 197.354 201.746 123.816 1.00 91.05 219 ALA F C 1
ATOM 15734 O O . ALA F 1 225 ? 197.155 201.680 125.036 1.00 91.05 219 ALA F O 1
ATOM 15736 N N . VAL F 1 226 ? 198.586 201.783 123.291 1.00 89.14 220 VAL F N 1
ATOM 15737 C CA . VAL F 1 226 ? 199.781 201.856 124.137 1.00 89.14 220 VAL F CA 1
ATOM 15738 C C . VAL F 1 226 ? 199.778 203.138 124.961 1.00 89.14 220 VAL F C 1
ATOM 15739 O O . VAL F 1 226 ? 200.065 203.121 126.167 1.00 89.14 220 VAL F O 1
ATOM 15743 N N . SER F 1 227 ? 199.424 204.261 124.330 1.00 86.33 221 SER F N 1
ATOM 15744 C CA . SER F 1 227 ? 199.319 205.527 125.047 1.00 86.33 221 SER F CA 1
ATOM 15745 C C . SER F 1 227 ? 198.199 205.502 126.079 1.00 86.33 221 SER F C 1
ATOM 15746 O O . SER F 1 227 ? 198.334 206.111 127.145 1.00 86.33 221 SER F O 1
ATOM 15749 N N . LEU F 1 228 ? 197.112 204.777 125.799 1.00 84.23 222 LEU F N 1
ATOM 15750 C CA . LEU F 1 228 ? 196.045 204.617 126.786 1.00 84.23 222 LEU F CA 1
ATOM 15751 C C . LEU F 1 228 ? 196.513 203.834 128.009 1.00 84.23 222 LEU F C 1
ATOM 15752 O O . LEU F 1 228 ? 196.204 204.205 129.148 1.00 84.23 222 LEU F O 1
ATOM 15757 N N . VAL F 1 229 ? 197.255 202.743 127.796 1.00 79.78 223 VAL F N 1
ATOM 15758 C CA . VAL F 1 229 ? 197.708 201.947 128.938 1.00 79.78 223 VAL F CA 1
ATOM 15759 C C . VAL F 1 229 ? 198.777 202.702 129.728 1.00 79.78 223 VAL F C 1
ATOM 15760 O O . VAL F 1 229 ? 198.811 202.633 130.967 1.00 79.78 223 VAL F O 1
ATOM 15764 N N . ASP F 1 230 ? 199.632 203.466 129.036 1.00 78.67 224 ASP F N 1
ATOM 15765 C CA . ASP F 1 230 ? 200.593 204.329 129.718 1.00 78.67 224 ASP F CA 1
ATOM 15766 C C . ASP F 1 230 ? 199.889 205.402 130.537 1.00 78.67 224 ASP F C 1
ATOM 15767 O O . ASP F 1 230 ? 200.302 205.700 131.663 1.00 78.67 224 ASP F O 1
ATOM 15772 N N . ALA F 1 231 ? 198.802 205.965 130.002 1.00 72.74 225 ALA F N 1
ATOM 15773 C CA . ALA F 1 231 ? 198.041 206.961 130.742 1.00 72.74 225 ALA F CA 1
ATOM 15774 C C . ALA F 1 231 ? 197.336 206.355 131.945 1.00 72.74 225 ALA F C 1
ATOM 15775 O O . ALA F 1 231 ? 197.244 207.005 132.985 1.00 72.74 225 ALA F O 1
ATOM 15777 N N . LEU F 1 232 ? 196.860 205.114 131.838 1.00 70.17 226 LEU F N 1
ATOM 15778 C CA . LEU F 1 232 ? 196.219 204.473 132.985 1.00 70.17 226 LEU F CA 1
ATOM 15779 C C . LEU F 1 232 ? 197.229 204.136 134.075 1.00 70.17 226 LEU F C 1
ATOM 15780 O O . LEU F 1 232 ? 196.932 204.274 135.267 1.00 70.17 226 LEU F O 1
ATOM 15785 N N . LEU F 1 233 ? 198.432 203.707 133.687 1.00 67.20 227 LEU F N 1
ATOM 15786 C CA . LEU F 1 233 ? 199.488 203.486 134.671 1.00 67.20 227 LEU F CA 1
ATOM 15787 C C . LEU F 1 233 ? 199.950 204.788 135.312 1.00 67.20 227 LEU F C 1
ATOM 15788 O O . LEU F 1 233 ? 200.273 204.810 136.505 1.00 67.20 227 LEU F O 1
ATOM 15793 N N . PHE F 1 234 ? 199.934 205.887 134.563 1.00 65.92 228 PHE F N 1
ATOM 15794 C CA . PHE F 1 234 ? 200.267 207.177 135.155 1.00 65.92 228 PHE F CA 1
ATOM 15795 C C . PHE F 1 234 ? 199.152 207.706 136.051 1.00 65.92 228 PHE F C 1
ATOM 15796 O O . PHE F 1 234 ? 199.436 208.388 137.038 1.00 65.92 228 PHE F O 1
ATOM 15804 N N . VAL F 1 235 ? 197.892 207.381 135.754 1.00 62.35 229 VAL F N 1
ATOM 15805 C CA . VAL F 1 235 ? 196.802 207.731 136.665 1.00 62.35 229 VAL F CA 1
ATOM 15806 C C . VAL F 1 235 ? 196.892 206.902 137.942 1.00 62.35 229 VAL F C 1
ATOM 15807 O O . VAL F 1 235 ? 196.638 207.406 139.041 1.00 62.35 229 VAL F O 1
ATOM 15811 N N . HIS F 1 236 ? 197.304 205.636 137.825 1.00 58.85 230 HIS F N 1
ATOM 15812 C CA . HIS F 1 236 ? 197.536 204.808 139.008 1.00 58.85 230 HIS F CA 1
ATOM 15813 C C . HIS F 1 236 ? 198.678 205.358 139.858 1.00 58.85 230 HIS F C 1
ATOM 15814 O O . HIS F 1 236 ? 198.589 205.392 141.093 1.00 58.85 230 HIS F O 1
ATOM 15821 N N . TYR F 1 237 ? 199.743 205.821 139.205 1.00 57.76 231 TYR F N 1
ATOM 15822 C CA . TYR F 1 237 ? 200.841 206.467 139.914 1.00 57.76 231 TYR F CA 1
ATOM 15823 C C . TYR F 1 237 ? 200.401 207.761 140.587 1.00 57.76 231 TYR F C 1
ATOM 15824 O O . TYR F 1 237 ? 200.793 208.040 141.726 1.00 57.76 231 TYR F O 1
ATOM 15833 N N . LEU F 1 238 ? 199.576 208.555 139.903 1.00 58.08 232 LEU F N 1
ATOM 15834 C CA . LEU F 1 238 ? 199.025 209.764 140.503 1.00 58.08 232 LEU F CA 1
ATOM 15835 C C . LEU F 1 238 ? 198.099 209.440 141.665 1.00 58.08 232 LEU F C 1
ATOM 15836 O O . LEU F 1 238 ? 198.029 210.202 142.630 1.00 58.08 232 LEU F O 1
ATOM 15841 N N . ALA F 1 239 ? 197.406 208.306 141.598 1.00 56.03 233 ALA F N 1
ATOM 15842 C CA . ALA F 1 239 ? 196.552 207.879 142.697 1.00 56.03 233 ALA F CA 1
ATOM 15843 C C . ALA F 1 239 ? 197.374 207.516 143.919 1.00 56.03 233 ALA F C 1
ATOM 15844 O O . ALA F 1 239 ? 196.992 207.837 145.048 1.00 56.03 233 ALA F O 1
ATOM 15846 N N . VAL F 1 240 ? 198.516 206.867 143.707 1.00 54.82 234 VAL F N 1
ATOM 15847 C CA . VAL F 1 240 ? 199.412 206.562 144.818 1.00 54.82 234 VAL F CA 1
ATOM 15848 C C . VAL F 1 240 ? 200.020 207.841 145.392 1.00 54.82 234 VAL F C 1
ATOM 15849 O O . VAL F 1 240 ? 200.162 207.981 146.613 1.00 54.82 234 VAL F O 1
ATOM 15853 N N . VAL F 1 241 ? 200.348 208.803 144.525 1.00 54.79 235 VAL F N 1
ATOM 15854 C CA . VAL F 1 241 ? 200.908 210.082 144.970 1.00 54.79 235 VAL F CA 1
ATOM 15855 C C . VAL F 1 241 ? 199.893 210.867 145.799 1.00 54.79 235 VAL F C 1
ATOM 15856 O O . VAL F 1 241 ? 200.205 211.361 146.889 1.00 54.79 235 VAL F O 1
ATOM 15860 N N . LEU F 1 242 ? 198.658 210.967 145.309 1.00 53.94 236 LEU F N 1
ATOM 15861 C CA . LEU F 1 242 ? 197.645 211.764 145.993 1.00 53.94 236 LEU F CA 1
ATOM 15862 C C . LEU F 1 242 ? 197.159 211.088 147.267 1.00 53.94 236 LEU F C 1
ATOM 15863 O O . LEU F 1 242 ? 197.015 211.744 148.304 1.00 53.94 236 LEU F O 1
ATOM 15868 N N . LEU F 1 243 ? 196.909 209.783 147.220 1.00 53.90 237 LEU F N 1
ATOM 15869 C CA . LEU F 1 243 ? 196.253 209.133 148.343 1.00 53.90 237 LEU F CA 1
ATOM 15870 C C . LEU F 1 243 ? 197.222 208.656 149.412 1.00 53.90 237 LEU F C 1
ATOM 15871 O O . LEU F 1 243 ? 196.840 208.577 150.584 1.00 53.90 237 LEU F O 1
ATOM 15876 N N . GLU F 1 244 ? 198.456 208.346 149.056 1.00 57.43 238 GLU F N 1
ATOM 15877 C CA . GLU F 1 244 ? 199.348 207.726 150.029 1.00 57.43 238 GLU F CA 1
ATOM 15878 C C . GLU F 1 244 ? 200.660 208.464 150.227 1.00 57.43 238 GLU F C 1
ATOM 15879 O O . GLU F 1 244 ? 201.181 208.484 151.343 1.00 57.43 238 GLU F O 1
ATOM 15885 N N . LEU F 1 245 ? 201.212 209.062 149.182 1.00 54.87 239 LEU F N 1
ATOM 15886 C CA . LEU F 1 245 ? 202.537 209.650 149.278 1.00 54.87 239 LEU F CA 1
ATOM 15887 C C . LEU F 1 245 ? 202.510 211.095 149.740 1.00 54.87 239 LEU F C 1
ATOM 15888 O O . LEU F 1 245 ? 203.539 211.597 150.202 1.00 54.87 239 LEU F O 1
ATOM 15893 N N . ARG F 1 246 ? 201.357 211.760 149.648 1.00 55.81 240 ARG F N 1
ATOM 15894 C CA . ARG F 1 246 ? 201.266 213.174 149.999 1.00 55.81 240 ARG F CA 1
ATOM 15895 C C . ARG F 1 246 ? 201.435 213.397 151.498 1.00 55.81 240 ARG F C 1
ATOM 15896 O O . ARG F 1 246 ? 202.035 214.393 151.920 1.00 55.81 240 ARG F O 1
ATOM 15904 N N . GLN F 1 247 ? 200.958 212.466 152.317 1.00 54.39 241 GLN F N 1
ATOM 15905 C CA . GLN F 1 247 ? 200.977 212.635 153.761 1.00 54.39 241 GLN F CA 1
ATOM 15906 C C . GLN F 1 247 ? 202.140 211.932 154.448 1.00 54.39 241 GLN F C 1
ATOM 15907 O O . GLN F 1 247 ? 202.129 211.815 155.676 1.00 54.39 241 GLN F O 1
ATOM 15913 N N . LEU F 1 248 ? 203.143 211.467 153.699 1.00 56.04 242 LEU F N 1
ATOM 15914 C CA . LEU F 1 248 ? 204.290 210.835 154.345 1.00 56.04 242 LEU F CA 1
ATOM 15915 C C . LEU F 1 248 ? 205.175 211.861 155.035 1.00 56.04 242 LEU F C 1
ATOM 15916 O O . LEU F 1 248 ? 205.648 211.625 156.152 1.00 56.04 242 LEU F O 1
ATOM 15921 N N . GLN F 1 249 ? 205.425 212.980 154.381 1.00 59.56 243 GLN F N 1
ATOM 15922 C CA . GLN F 1 249 ? 206.245 214.041 154.946 1.00 59.56 243 GLN F CA 1
ATOM 15923 C C . GLN F 1 249 ? 205.484 214.722 156.074 1.00 59.56 243 GLN F C 1
ATOM 15924 O O . GLN F 1 249 ? 204.429 215.316 155.821 1.00 59.56 243 GLN F O 1
ATOM 15930 N N . PRO F 1 250 ? 205.958 214.650 157.319 1.00 55.86 244 PRO F N 1
ATOM 15931 C CA . PRO F 1 250 ? 205.188 215.190 158.449 1.00 55.86 244 PRO F CA 1
ATOM 15932 C C . PRO F 1 250 ? 205.188 216.712 158.449 1.00 55.86 244 PRO F C 1
ATOM 15933 O O . PRO F 1 250 ? 206.239 217.352 158.452 1.00 55.86 244 PRO F O 1
ATOM 15937 N N . GLN F 1 251 ? 203.990 217.285 158.433 1.00 53.47 245 GLN F N 1
ATOM 15938 C CA . GLN F 1 251 ? 203.814 218.725 158.378 1.00 53.47 245 GLN F CA 1
ATOM 15939 C C . GLN F 1 251 ? 203.265 219.317 159.660 1.00 53.47 245 GLN F C 1
ATOM 15940 O O . GLN F 1 251 ? 203.554 220.474 159.961 1.00 53.47 245 GLN F O 1
ATOM 15946 N N . PHE F 1 252 ? 202.487 218.555 160.421 1.00 50.21 246 PHE F N 1
ATOM 15947 C CA . PHE F 1 252 ? 201.775 219.075 161.573 1.00 50.21 246 PHE F CA 1
ATOM 15948 C C . PHE F 1 252 ? 201.957 218.145 162.759 1.00 50.21 246 PHE F C 1
ATOM 15949 O O . PHE F 1 252 ? 202.131 216.936 162.601 1.00 50.21 246 PHE F O 1
ATOM 15957 N N . THR F 1 253 ? 201.918 218.725 163.949 1.00 48.36 247 THR F N 1
ATOM 15958 C CA . THR F 1 253 ? 201.882 217.980 165.195 1.00 48.36 247 THR F CA 1
ATOM 15959 C C . THR F 1 253 ? 200.490 218.108 165.790 1.00 48.36 247 THR F C 1
ATOM 15960 O O . THR F 1 253 ? 199.982 219.219 165.974 1.00 48.36 247 THR F O 1
ATOM 15964 N N . LEU F 1 254 ? 199.880 216.969 166.076 1.00 46.37 248 LEU F N 1
ATOM 15965 C CA . LEU F 1 254 ? 198.536 216.879 166.619 1.00 46.37 248 LEU F CA 1
ATOM 15966 C C . LEU F 1 254 ? 198.635 216.510 168.087 1.00 46.37 248 LEU F C 1
ATOM 15967 O O . LEU F 1 254 ? 199.230 215.484 168.427 1.00 46.37 248 LEU F O 1
ATOM 15972 N N . LYS F 1 255 ? 198.062 217.340 168.945 1.00 47.54 249 LYS F N 1
ATOM 15973 C CA . LYS F 1 255 ? 197.835 216.993 170.339 1.00 47.54 249 LYS F CA 1
ATOM 15974 C C . LYS F 1 255 ? 196.418 216.456 170.449 1.00 47.54 249 LYS F C 1
ATOM 15975 O O . LYS F 1 255 ? 195.460 217.181 170.169 1.00 47.54 249 LYS F O 1
ATOM 15981 N N . VAL F 1 256 ? 196.282 215.189 170.826 1.00 47.26 250 VAL F N 1
ATOM 15982 C CA . VAL F 1 256 ? 194.981 214.548 170.949 1.00 47.26 250 VAL F CA 1
ATOM 15983 C C . VAL F 1 256 ? 194.776 214.227 172.419 1.00 47.26 250 VAL F C 1
ATOM 15984 O O . VAL F 1 256 ? 195.569 213.488 173.015 1.00 47.26 250 VAL F O 1
ATOM 15988 N N . VAL F 1 257 ? 193.734 214.811 173.011 1.00 48.92 251 VAL F N 1
ATOM 15989 C CA . VAL F 1 257 ? 193.458 214.716 174.440 1.00 48.92 251 VAL F CA 1
ATOM 15990 C C . VAL F 1 257 ? 192.026 214.235 174.613 1.00 48.92 251 VAL F C 1
ATOM 15991 O O . VAL F 1 257 ? 191.114 214.795 174.003 1.00 48.92 251 VAL F O 1
ATOM 15995 N N . ARG F 1 258 ? 191.815 213.209 175.435 1.00 51.79 252 ARG F N 1
ATOM 15996 C CA . ARG F 1 258 ? 190.445 212.892 175.814 1.00 51.79 252 ARG F CA 1
ATOM 15997 C C . ARG F 1 258 ? 189.899 213.954 176.749 1.00 51.79 252 ARG F C 1
ATOM 15998 O O . ARG F 1 258 ? 190.561 214.369 177.702 1.00 51.79 252 ARG F O 1
ATOM 16006 N N . SER F 1 259 ? 188.669 214.381 176.475 1.00 56.05 253 SER F N 1
ATOM 16007 C CA . SER F 1 259 ? 188.037 215.442 177.239 1.00 56.05 253 SER F CA 1
ATOM 16008 C C . SER F 1 259 ? 187.655 215.021 178.649 1.00 56.05 253 SER F C 1
ATOM 16009 O O . SER F 1 259 ? 187.320 215.892 179.453 1.00 56.05 253 SER F O 1
ATOM 16012 N N . THR F 1 260 ? 187.701 213.729 178.972 1.00 58.21 254 THR F N 1
ATOM 16013 C CA . THR F 1 260 ? 187.265 213.228 180.270 1.00 58.21 254 THR F CA 1
ATOM 16014 C C . THR F 1 260 ? 188.418 213.003 181.242 1.00 58.21 254 THR F C 1
ATOM 16015 O O . THR F 1 260 ? 188.411 213.554 182.345 1.00 58.21 254 THR F O 1
ATOM 16019 N N . ASP F 1 261 ? 189.405 212.198 180.865 1.00 57.08 255 ASP F N 1
ATOM 16020 C CA . ASP F 1 261 ? 190.510 211.897 181.764 1.00 57.08 255 ASP F CA 1
ATOM 16021 C C . ASP F 1 261 ? 191.830 212.521 181.341 1.00 57.08 255 ASP F C 1
ATOM 16022 O O . ASP F 1 261 ? 192.821 212.381 182.061 1.00 57.08 255 ASP F O 1
ATOM 16027 N N . GLY F 1 262 ? 191.880 213.191 180.196 1.00 55.05 256 GLY F N 1
ATOM 16028 C CA . GLY F 1 262 ? 193.097 213.866 179.804 1.00 55.05 256 GLY F CA 1
ATOM 16029 C C . GLY F 1 262 ? 194.221 212.973 179.351 1.00 55.05 256 GLY F C 1
ATOM 16030 O O . GLY F 1 262 ? 195.385 213.355 179.477 1.00 55.05 256 GLY F O 1
ATOM 16031 N N . ALA F 1 263 ? 193.915 211.781 178.856 1.00 52.85 257 ALA F N 1
ATOM 16032 C CA . ALA F 1 263 ? 194.923 210.986 178.172 1.00 52.85 257 ALA F CA 1
ATOM 16033 C C . ALA F 1 263 ? 195.319 211.694 176.888 1.00 52.85 257 ALA F C 1
ATOM 16034 O O . ALA F 1 263 ? 194.469 211.977 176.043 1.00 52.85 257 ALA F O 1
ATOM 16036 N N . SER F 1 264 ? 196.603 211.999 176.747 1.00 51.77 258 SER F N 1
ATOM 16037 C CA . SER F 1 264 ? 197.085 212.835 175.659 1.00 51.77 258 SER F CA 1
ATOM 16038 C C . SER F 1 264 ? 198.199 212.124 174.915 1.00 51.77 258 SER F C 1
ATOM 16039 O O . SER F 1 264 ? 199.104 211.565 175.539 1.00 51.77 258 SER F O 1
ATOM 16042 N N . ARG F 1 265 ? 198.130 212.147 173.589 1.00 49.41 259 ARG F N 1
ATOM 16043 C CA . ARG F 1 265 ? 199.237 211.708 172.751 1.00 49.41 259 ARG F CA 1
ATOM 16044 C C . ARG F 1 265 ? 199.507 212.754 171.685 1.00 49.41 259 ARG F C 1
ATOM 16045 O O . ARG F 1 265 ? 198.609 213.495 171.281 1.00 49.41 259 ARG F O 1
ATOM 16053 N N . PHE F 1 266 ? 200.749 212.812 171.219 1.00 46.00 260 PHE F N 1
ATOM 16054 C CA . PHE F 1 266 ? 201.077 213.711 170.127 1.00 46.00 260 PHE F CA 1
ATOM 16055 C C . PHE F 1 266 ? 201.467 212.885 168.912 1.00 46.00 260 PHE F C 1
ATOM 16056 O O . PHE F 1 266 ? 202.032 211.796 169.034 1.00 46.00 260 PHE F O 1
ATOM 16064 N N . TYR F 1 267 ? 201.158 213.415 167.735 1.00 45.35 261 TYR F N 1
ATOM 16065 C CA . TYR F 1 267 ? 201.423 212.708 166.495 1.00 45.35 261 TYR F CA 1
ATOM 16066 C C . TYR F 1 267 ? 201.973 213.682 165.468 1.00 45.35 261 TYR F C 1
ATOM 16067 O O . TYR F 1 267 ? 201.743 214.885 165.546 1.00 45.35 261 TYR F O 1
ATOM 16076 N N . ASN F 1 268 ? 202.705 213.151 164.497 1.00 47.99 262 ASN F N 1
ATOM 16077 C CA . ASN F 1 268 ? 203.067 213.897 163.303 1.00 47.99 262 ASN F CA 1
ATOM 16078 C C . ASN F 1 268 ? 202.226 213.411 162.138 1.00 47.99 262 ASN F C 1
ATOM 16079 O O . ASN F 1 268 ? 202.169 212.208 161.868 1.00 47.99 262 ASN F O 1
ATOM 16084 N N . VAL F 1 269 ? 201.594 214.347 161.445 1.00 48.74 263 VAL F N 1
ATOM 16085 C CA . VAL F 1 269 ? 200.731 214.033 160.321 1.00 48.74 263 VAL F CA 1
ATOM 16086 C C . VAL F 1 269 ? 201.175 214.905 159.155 1.00 48.74 263 VAL F C 1
ATOM 16087 O O . VAL F 1 269 ? 201.813 215.945 159.345 1.00 48.74 263 VAL F O 1
ATOM 16091 N N . GLY F 1 270 ? 200.893 214.448 157.941 1.00 50.95 264 GLY F N 1
ATOM 16092 C CA . GLY F 1 270 ? 201.215 215.176 156.738 1.00 50.95 264 GLY F CA 1
ATOM 16093 C C . GLY F 1 270 ? 200.047 215.992 156.231 1.00 50.95 264 GLY F C 1
ATOM 16094 O O . GLY F 1 270 ? 199.116 216.326 156.971 1.00 50.95 264 GLY F O 1
ATOM 16095 N N . HIS F 1 271 ? 200.099 216.324 154.946 1.00 53.73 265 HIS F N 1
ATOM 16096 C CA . HIS F 1 271 ? 199.010 217.051 154.302 1.00 53.73 265 HIS F CA 1
ATOM 16097 C C . HIS F 1 271 ? 197.832 216.114 154.094 1.00 53.73 265 HIS F C 1
ATOM 16098 O O . HIS F 1 271 ? 197.803 215.328 153.147 1.00 53.73 265 HIS F O 1
ATOM 16105 N N . LEU F 1 272 ? 196.852 216.200 154.986 1.00 50.31 266 LEU F N 1
ATOM 16106 C CA . LEU F 1 272 ? 195.589 215.500 154.838 1.00 50.31 266 LEU F CA 1
ATOM 16107 C C . LEU F 1 272 ? 194.467 216.472 155.145 1.00 50.31 266 LEU F C 1
ATOM 16108 O O . LEU F 1 272 ? 194.668 217.489 155.809 1.00 50.31 266 LEU F O 1
ATOM 16113 N N . SER F 1 273 ? 193.269 216.135 154.679 1.00 50.65 267 SER F N 1
ATOM 16114 C CA . SER F 1 273 ? 192.089 216.876 155.082 1.00 50.65 267 SER F CA 1
ATOM 16115 C C . SER F 1 273 ? 191.732 216.537 156.527 1.00 50.65 267 SER F C 1
ATOM 16116 O O . SER F 1 273 ? 192.285 215.618 157.129 1.00 50.65 267 SER F O 1
ATOM 16119 N N . ILE F 1 274 ? 190.786 217.296 157.083 1.00 53.40 268 ILE F N 1
ATOM 16120 C CA . ILE F 1 274 ? 190.429 217.142 158.491 1.00 53.40 268 ILE F CA 1
ATOM 16121 C C . ILE F 1 274 ? 189.739 215.804 158.743 1.00 53.40 268 ILE F C 1
ATOM 16122 O O . ILE F 1 274 ? 189.970 215.165 159.776 1.00 53.40 268 ILE F O 1
ATOM 16127 N N . GLN F 1 275 ? 188.947 215.319 157.787 1.00 52.99 269 GLN F N 1
ATOM 16128 C CA . GLN F 1 275 ? 188.279 214.035 157.969 1.00 52.99 269 GLN F CA 1
ATOM 16129 C C . GLN F 1 275 ? 189.244 212.859 157.841 1.00 52.99 269 GLN F C 1
ATOM 16130 O O . GLN F 1 275 ? 189.105 211.863 158.565 1.00 52.99 269 GLN F O 1
ATOM 16136 N N . ARG F 1 276 ? 190.258 212.972 156.982 1.00 49.64 270 ARG F N 1
ATOM 16137 C CA . ARG F 1 276 ? 191.237 211.898 156.863 1.00 49.64 270 ARG F CA 1
ATOM 16138 C C . ARG F 1 276 ? 192.172 211.879 158.062 1.00 49.64 270 ARG F C 1
ATOM 16139 O O . ARG F 1 276 ? 192.559 210.805 158.537 1.00 49.64 270 ARG F O 1
ATOM 16147 N N . VAL F 1 277 ? 192.525 213.062 158.572 1.00 48.37 271 VAL F N 1
ATOM 16148 C CA . VAL F 1 277 ? 193.242 213.178 159.840 1.00 48.37 271 VAL F CA 1
ATOM 16149 C C . VAL F 1 277 ? 192.420 212.588 160.974 1.00 48.37 271 VAL F C 1
ATOM 16150 O O . VAL F 1 277 ? 192.955 211.915 161.858 1.00 48.37 271 VAL F O 1
ATOM 16154 N N . ALA F 1 278 ? 191.101 212.779 160.932 1.00 47.61 272 ALA F N 1
ATOM 16155 C CA . ALA F 1 278 ? 190.229 212.253 161.974 1.00 47.61 272 ALA F CA 1
ATOM 16156 C C . ALA F 1 278 ? 190.195 210.730 161.965 1.00 47.61 272 ALA F C 1
ATOM 16157 O O . ALA F 1 278 ? 190.288 210.102 163.024 1.00 47.61 272 ALA F O 1
ATOM 16159 N N . VAL F 1 279 ? 190.100 210.124 160.780 1.00 48.93 273 VAL F N 1
ATOM 16160 C CA . VAL F 1 279 ? 190.142 208.663 160.677 1.00 48.93 273 VAL F CA 1
ATOM 16161 C C . VAL F 1 279 ? 191.514 208.130 161.085 1.00 48.93 273 VAL F C 1
ATOM 16162 O O . VAL F 1 279 ? 191.625 207.089 161.747 1.00 48.93 273 VAL F O 1
ATOM 16166 N N . TRP F 1 280 ? 192.571 208.865 160.737 1.00 48.83 274 TRP F N 1
ATOM 16167 C CA . TRP F 1 280 ? 193.932 208.511 161.130 1.00 48.83 274 TRP F CA 1
ATOM 16168 C C . TRP F 1 280 ? 194.101 208.523 162.650 1.00 48.83 274 TRP F C 1
ATOM 16169 O O . TRP F 1 280 ? 194.702 207.609 163.234 1.00 48.83 274 TRP F O 1
ATOM 16180 N N . ILE F 1 281 ? 193.533 209.535 163.308 1.00 46.89 275 ILE F N 1
ATOM 16181 C CA . ILE F 1 281 ? 193.578 209.635 164.763 1.00 46.89 275 ILE F CA 1
ATOM 16182 C C . ILE F 1 281 ? 192.741 208.540 165.404 1.00 46.89 275 ILE F C 1
ATOM 16183 O O . ILE F 1 281 ? 193.116 207.994 166.443 1.00 46.89 275 ILE F O 1
ATOM 16188 N N . LEU F 1 282 ? 191.619 208.168 164.786 1.00 47.43 276 LEU F N 1
ATOM 16189 C CA . LEU F 1 282 ? 190.822 207.083 165.351 1.00 47.43 276 LEU F CA 1
ATOM 16190 C C . LEU F 1 282 ? 191.506 205.734 165.195 1.00 47.43 276 LEU F C 1
ATOM 16191 O O . LEU F 1 282 ? 191.297 204.836 166.017 1.00 47.43 276 LEU F O 1
ATOM 16196 N N . GLU F 1 283 ? 192.318 205.572 164.154 1.00 50.22 277 GLU F N 1
ATOM 16197 C CA . GLU F 1 283 ? 193.142 204.375 164.042 1.00 50.22 277 GLU F CA 1
ATOM 16198 C C . GLU F 1 283 ? 194.247 204.364 165.089 1.00 50.22 277 GLU F C 1
ATOM 16199 O O . GLU F 1 283 ? 194.608 203.303 165.607 1.00 50.22 277 GLU F O 1
ATOM 16205 N N . LYS F 1 284 ? 194.802 205.535 165.407 1.00 47.72 278 LYS F N 1
ATOM 16206 C CA . LYS F 1 284 ? 195.786 205.598 166.485 1.00 47.72 278 LYS F CA 1
ATOM 16207 C C . LYS F 1 284 ? 195.148 205.449 167.862 1.00 47.72 278 LYS F C 1
ATOM 16208 O O . LYS F 1 284 ? 195.816 205.012 168.806 1.00 47.72 278 LYS F O 1
ATOM 16214 N N . TYR F 1 285 ? 193.872 205.816 167.998 1.00 47.72 279 TYR F N 1
ATOM 16215 C CA . TYR F 1 285 ? 193.240 205.900 169.310 1.00 47.72 279 TYR F CA 1
ATOM 16216 C C . TYR F 1 285 ? 193.005 204.526 169.914 1.00 47.72 279 TYR F C 1
ATOM 16217 O O . TYR F 1 285 ? 193.169 204.341 171.124 1.00 47.72 279 TYR F O 1
ATOM 16226 N N . TYR F 1 286 ? 192.615 203.554 169.095 1.00 50.59 280 TYR F N 1
ATOM 16227 C CA . TYR F 1 286 ? 192.242 202.258 169.633 1.00 50.59 280 TYR F CA 1
ATOM 16228 C C . TYR F 1 286 ? 193.424 201.448 170.131 1.00 50.59 280 TYR F C 1
ATOM 16229 O O . TYR F 1 286 ? 193.211 200.473 170.853 1.00 50.59 280 TYR F O 1
ATOM 16238 N N . HIS F 1 287 ? 194.654 201.839 169.818 1.00 47.80 281 HIS F N 1
ATOM 16239 C CA . HIS F 1 287 ? 195.797 201.160 170.392 1.00 47.80 281 HIS F CA 1
ATOM 16240 C C . HIS F 1 287 ? 196.730 202.074 171.174 1.00 47.80 281 HIS F C 1
ATOM 16241 O O . HIS F 1 287 ? 197.646 201.566 171.825 1.00 47.80 281 HIS F O 1
ATOM 16248 N N . ASP F 1 288 ? 196.532 203.392 171.146 1.00 51.00 282 ASP F N 1
ATOM 16249 C CA . ASP F 1 288 ? 197.418 204.294 171.874 1.00 51.00 282 ASP F CA 1
ATOM 16250 C C . ASP F 1 288 ? 196.861 204.759 173.213 1.00 51.00 282 ASP F C 1
ATOM 16251 O O . ASP F 1 288 ? 197.592 204.753 174.206 1.00 51.00 282 ASP F O 1
ATOM 16256 N N . PHE F 1 289 ? 195.602 205.182 173.273 1.00 50.36 283 PHE F N 1
ATOM 16257 C CA . PHE F 1 289 ? 195.121 205.678 174.554 1.00 50.36 283 PHE F CA 1
ATOM 16258 C C . PHE F 1 289 ? 194.675 204.493 175.392 1.00 50.36 283 PHE F C 1
ATOM 16259 O O . PHE F 1 289 ? 194.355 203.443 174.845 1.00 50.36 283 PHE F O 1
ATOM 16267 N N . PRO F 1 290 ? 194.635 204.629 176.716 1.00 51.73 284 PRO F N 1
ATOM 16268 C CA . PRO F 1 290 ? 193.926 203.636 177.528 1.00 51.73 284 PRO F CA 1
ATOM 16269 C C . PRO F 1 290 ? 192.436 203.651 177.231 1.00 51.73 284 PRO F C 1
ATOM 16270 O O . PRO F 1 290 ? 191.889 204.622 176.705 1.00 51.73 284 PRO F O 1
ATOM 16274 N N . VAL F 1 291 ? 191.782 202.535 177.561 1.00 53.43 285 VAL F N 1
ATOM 16275 C CA . VAL F 1 291 ? 190.356 202.392 177.299 1.00 53.43 285 VAL F CA 1
ATOM 16276 C C . VAL F 1 291 ? 189.578 203.368 178.179 1.00 53.43 285 VAL F C 1
ATOM 16277 O O . VAL F 1 291 ? 190.003 203.719 179.289 1.00 53.43 285 VAL F O 1
ATOM 16281 N N . TYR F 1 292 ? 188.482 203.895 177.641 1.00 60.21 286 TYR F N 1
ATOM 16282 C CA . TYR F 1 292 ? 187.677 204.840 178.398 1.00 60.21 286 TYR F CA 1
ATOM 16283 C C . TYR F 1 292 ? 186.960 204.132 179.533 1.00 60.21 286 TYR F C 1
ATOM 16284 O O . TYR F 1 292 ? 186.348 203.078 179.339 1.00 60.21 286 TYR F O 1
ATOM 16293 N N . ASN F 1 293 ? 187.048 204.711 180.726 1.00 65.05 287 ASN F N 1
ATOM 16294 C CA . ASN F 1 293 ? 186.415 204.142 181.909 1.00 65.05 287 ASN F CA 1
ATOM 16295 C C . ASN F 1 293 ? 185.589 205.223 182.585 1.00 65.05 287 ASN F C 1
ATOM 16296 O O . ASN F 1 293 ? 186.147 206.104 183.264 1.00 65.05 287 ASN F O 1
ATOM 16301 N N . PRO F 1 294 ? 184.264 205.200 182.421 1.00 65.56 288 PRO F N 1
ATOM 16302 C CA . PRO F 1 294 ? 183.418 206.187 183.105 1.00 65.56 288 PRO F CA 1
ATOM 16303 C C . PRO F 1 294 ? 183.292 205.946 184.597 1.00 65.56 288 PRO F C 1
ATOM 16304 O O . PRO F 1 294 ? 182.776 206.821 185.303 1.00 65.56 288 PRO F O 1
ATOM 16308 N N . ALA F 1 295 ? 183.742 204.794 185.096 1.00 68.58 289 ALA F N 1
ATOM 16309 C CA . ALA F 1 295 ? 183.780 204.518 186.523 1.00 68.58 289 ALA F CA 1
ATOM 16310 C C . ALA F 1 295 ? 184.999 205.114 187.212 1.00 68.58 289 ALA F C 1
ATOM 16311 O O . ALA F 1 295 ? 185.152 204.934 188.424 1.00 68.58 289 ALA F O 1
ATOM 16313 N N . LEU F 1 296 ? 185.866 205.806 186.482 1.00 70.27 290 LEU F N 1
ATOM 16314 C CA . LEU F 1 296 ? 187.014 206.468 187.084 1.00 70.27 290 LEU F CA 1
ATOM 16315 C C . LEU F 1 296 ? 186.795 207.975 187.149 1.00 70.27 290 LEU F C 1
ATOM 16316 O O . LEU F 1 296 ? 187.640 208.712 187.655 1.00 70.27 290 LEU F O 1
ATOM 16321 N N . VAL F 1 332 ? 186.232 237.544 197.434 1.00 101.99 326 VAL F N 1
ATOM 16322 C CA . VAL F 1 332 ? 185.071 236.698 197.674 1.00 101.99 326 VAL F CA 1
ATOM 16323 C C . VAL F 1 332 ? 185.378 235.258 197.287 1.00 101.99 326 VAL F C 1
ATOM 16324 O O . VAL F 1 332 ? 185.363 234.360 198.128 1.00 101.99 326 VAL F O 1
ATOM 16328 N N . ILE F 1 333 ? 185.661 235.048 196.001 1.00 98.72 327 ILE F N 1
ATOM 16329 C CA . ILE F 1 333 ? 185.889 233.697 195.500 1.00 98.72 327 ILE F CA 1
ATOM 16330 C C . ILE F 1 333 ? 187.307 233.243 195.827 1.00 98.72 327 ILE F C 1
ATOM 16331 O O . ILE F 1 333 ? 187.539 232.083 196.198 1.00 98.72 327 ILE F O 1
ATOM 16336 N N . ALA F 1 334 ? 188.276 234.159 195.724 1.00 97.70 328 ALA F N 1
ATOM 16337 C CA . ALA F 1 334 ? 189.658 233.822 196.051 1.00 97.70 328 ALA F CA 1
ATOM 16338 C C . ALA F 1 334 ? 189.839 233.613 197.549 1.00 97.70 328 ALA F C 1
ATOM 16339 O O . ALA F 1 334 ? 190.686 232.818 197.973 1.00 97.70 328 ALA F O 1
ATOM 16341 N N . ALA F 1 335 ? 189.030 234.292 198.367 1.00 97.95 329 ALA F N 1
ATOM 16342 C CA . ALA F 1 335 ? 189.084 234.074 199.809 1.00 97.95 329 ALA F CA 1
ATOM 16343 C C . ALA F 1 335 ? 188.538 232.700 200.179 1.00 97.95 329 ALA F C 1
ATOM 16344 O O . ALA F 1 335 ? 189.088 232.018 201.053 1.00 97.95 329 ALA F O 1
ATOM 16346 N N . ALA F 1 336 ? 187.464 232.271 199.509 1.00 96.58 330 ALA F N 1
ATOM 16347 C CA . ALA F 1 336 ? 186.941 230.926 199.726 1.00 96.58 330 ALA F CA 1
ATOM 16348 C C . ALA F 1 336 ? 187.910 229.869 199.215 1.00 96.58 330 ALA F C 1
ATOM 16349 O O . ALA F 1 336 ? 188.026 228.788 199.803 1.00 96.58 330 ALA F O 1
ATOM 16351 N N . ALA F 1 337 ? 188.635 230.174 198.135 1.00 94.64 331 ALA F N 1
ATOM 16352 C CA . ALA F 1 337 ? 189.647 229.248 197.636 1.00 94.64 331 ALA F CA 1
ATOM 16353 C C . ALA F 1 337 ? 190.826 229.142 198.596 1.00 94.64 331 ALA F C 1
ATOM 16354 O O . ALA F 1 337 ? 191.393 228.058 198.773 1.00 94.64 331 ALA F O 1
ATOM 16356 N N . ARG F 1 338 ? 191.210 230.258 199.223 1.00 95.62 332 ARG F N 1
ATOM 16357 C CA . ARG F 1 338 ? 192.270 230.227 200.226 1.00 95.62 332 ARG F CA 1
ATOM 16358 C C . ARG F 1 338 ? 191.828 229.488 201.481 1.00 95.62 332 ARG F C 1
ATOM 16359 O O . ARG F 1 338 ? 192.631 228.785 202.106 1.00 95.62 332 ARG F O 1
ATOM 16367 N N . ARG F 1 339 ? 190.555 229.625 201.858 1.00 95.62 333 ARG F N 1
ATOM 16368 C CA . ARG F 1 339 ? 190.014 228.892 202.998 1.00 95.62 333 ARG F CA 1
ATOM 16369 C C . ARG F 1 339 ? 189.926 227.396 202.716 1.00 95.62 333 ARG F C 1
ATOM 16370 O O . ARG F 1 339 ? 190.173 226.576 203.606 1.00 95.62 333 ARG F O 1
ATOM 16378 N N . ARG F 1 340 ? 189.589 227.026 201.481 1.00 90.26 334 ARG F N 1
ATOM 16379 C CA . ARG F 1 340 ? 189.459 225.616 201.134 1.00 90.26 334 ARG F CA 1
ATOM 16380 C C . ARG F 1 340 ? 190.820 224.956 200.945 1.00 90.26 334 ARG F C 1
ATOM 16381 O O . ARG F 1 340 ? 191.014 223.799 201.337 1.00 90.26 334 ARG F O 1
ATOM 16389 N N . ASP F 1 341 ? 191.785 225.677 200.365 1.00 90.55 335 ASP F N 1
ATOM 16390 C CA . ASP F 1 341 ? 193.105 225.095 200.137 1.00 90.55 335 ASP F CA 1
ATOM 16391 C C . ASP F 1 341 ? 193.913 224.987 201.425 1.00 90.55 335 ASP F C 1
ATOM 16392 O O . ASP F 1 341 ? 194.942 224.304 201.451 1.00 90.55 335 ASP F O 1
ATOM 16397 N N . ASN F 1 342 ? 193.481 225.655 202.492 1.00 91.45 336 ASN F N 1
ATOM 16398 C CA . ASN F 1 342 ? 194.115 225.511 203.795 1.00 91.45 336 ASN F CA 1
ATOM 16399 C C . ASN F 1 342 ? 193.455 224.447 204.660 1.00 91.45 336 ASN F C 1
ATOM 16400 O O . ASN F 1 342 ? 193.897 224.233 205.793 1.00 91.45 336 ASN F O 1
ATOM 16405 N N . SER F 1 343 ? 192.426 223.772 204.157 1.00 87.05 337 SER F N 1
ATOM 16406 C CA . SER F 1 343 ? 191.704 222.766 204.919 1.00 87.05 337 SER F CA 1
ATOM 16407 C C . SER F 1 343 ? 192.462 221.439 204.887 1.00 87.05 337 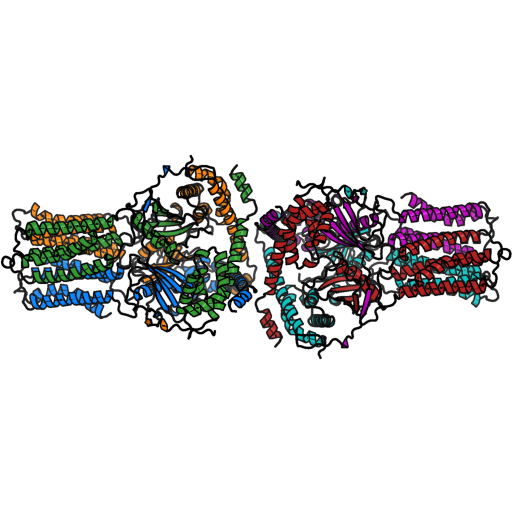SER F C 1
ATOM 16408 O O . SER F 1 343 ? 193.620 221.366 204.470 1.00 87.05 337 SER F O 1
ATOM 16411 N N . HIS F 1 344 ? 191.810 220.372 205.340 1.00 80.84 338 HIS F N 1
ATOM 16412 C CA . HIS F 1 344 ? 192.428 219.055 205.324 1.00 80.84 338 HIS F CA 1
ATOM 16413 C C . HIS F 1 344 ? 192.499 218.524 203.900 1.00 80.84 338 HIS F C 1
ATOM 16414 O O . HIS F 1 344 ? 191.505 218.541 203.168 1.00 80.84 338 HIS F O 1
ATOM 16421 N N . ASN F 1 345 ? 193.680 218.046 203.509 1.00 77.67 339 ASN F N 1
ATOM 16422 C CA . ASN F 1 345 ? 193.914 217.569 202.148 1.00 77.67 339 ASN F CA 1
ATOM 16423 C C . ASN F 1 345 ? 193.378 216.144 202.048 1.00 77.67 339 ASN F C 1
ATOM 16424 O O . ASN F 1 345 ? 194.117 215.160 202.090 1.00 77.67 339 ASN F O 1
ATOM 16429 N N . GLU F 1 346 ? 192.054 216.049 201.913 1.00 78.79 340 GLU F N 1
ATOM 16430 C CA . GLU F 1 346 ? 191.371 214.759 201.917 1.00 78.79 340 GLU F CA 1
ATOM 16431 C C . GLU F 1 346 ? 191.705 213.938 200.678 1.00 78.79 340 GLU F C 1
ATOM 16432 O O . GLU F 1 346 ? 191.859 212.713 200.761 1.00 78.79 340 GLU F O 1
ATOM 16438 N N . TYR F 1 347 ? 191.839 214.603 199.527 1.00 76.43 341 TYR F N 1
ATOM 16439 C CA . TYR F 1 347 ? 192.076 213.902 198.270 1.00 76.43 341 TYR F CA 1
ATOM 16440 C C . TYR F 1 347 ? 193.457 213.266 198.221 1.00 76.43 341 TYR F C 1
ATOM 16441 O O . TYR F 1 347 ? 193.613 212.199 197.623 1.00 76.43 341 TYR F O 1
ATOM 16450 N N . TYR F 1 348 ? 194.452 213.895 198.853 1.00 75.51 342 TYR F N 1
ATOM 16451 C CA . TYR F 1 348 ? 195.793 213.319 198.938 1.00 75.51 342 TYR F CA 1
ATOM 16452 C C . TYR F 1 348 ? 195.786 211.992 199.681 1.00 75.51 342 TYR F C 1
ATOM 16453 O O . TYR F 1 348 ? 196.371 211.002 199.222 1.00 75.51 342 TYR F O 1
ATOM 16462 N N . TYR F 1 349 ? 195.103 211.942 200.820 1.00 76.05 343 TYR F N 1
ATOM 16463 C CA . TYR F 1 349 ? 195.103 210.713 201.595 1.00 76.05 343 TYR F CA 1
ATOM 16464 C C . TYR F 1 349 ? 194.184 209.663 200.999 1.00 76.05 343 TYR F C 1
ATOM 16465 O O . TYR F 1 349 ? 194.486 208.473 201.101 1.00 76.05 343 TYR F O 1
ATOM 16474 N N . GLU F 1 350 ? 193.091 210.071 200.345 1.00 80.09 344 GLU F N 1
ATOM 16475 C CA . GLU F 1 350 ? 192.276 209.099 199.621 1.00 80.09 344 GLU F CA 1
ATOM 16476 C C . GLU F 1 350 ? 193.032 208.515 198.432 1.00 80.09 344 GLU F C 1
ATOM 16477 O O . GLU F 1 350 ? 192.909 207.320 198.140 1.00 80.09 344 GLU F O 1
ATOM 16483 N N . GLU F 1 351 ? 193.855 209.331 197.767 1.00 79.38 345 GLU F N 1
ATOM 16484 C CA . GLU F 1 351 ? 194.694 208.840 196.679 1.00 79.38 345 GLU F CA 1
ATOM 16485 C C . GLU F 1 351 ? 195.758 207.877 197.188 1.00 79.38 345 GLU F C 1
ATOM 16486 O O . GLU F 1 351 ? 196.025 206.851 196.552 1.00 79.38 345 GLU F O 1
ATOM 16492 N N . ALA F 1 352 ? 196.368 208.185 198.337 1.00 77.75 346 ALA F N 1
ATOM 16493 C CA . ALA F 1 352 ? 197.375 207.291 198.903 1.00 77.75 346 ALA F CA 1
ATOM 16494 C C . ALA F 1 352 ? 196.758 205.978 199.374 1.00 77.75 346 ALA F C 1
ATOM 16495 O O . ALA F 1 352 ? 197.353 204.909 199.186 1.00 77.75 346 ALA F O 1
ATOM 16497 N N . GLU F 1 353 ? 195.556 206.038 199.963 1.00 79.86 347 GLU F N 1
ATOM 16498 C CA . GLU F 1 353 ? 194.827 204.828 200.338 1.00 79.86 347 GLU F CA 1
ATOM 16499 C C . GLU F 1 353 ? 194.473 203.988 199.122 1.00 79.86 347 GLU F C 1
ATOM 16500 O O . GLU F 1 353 ? 194.576 202.756 199.165 1.00 79.86 347 GLU F O 1
ATOM 16506 N N . HIS F 1 354 ? 194.061 204.638 198.031 1.00 78.23 348 HIS F N 1
ATOM 16507 C CA . HIS F 1 354 ? 193.698 203.899 196.831 1.00 78.23 348 HIS F CA 1
ATOM 16508 C C . HIS F 1 354 ? 194.915 203.245 196.193 1.00 78.23 348 HIS F C 1
ATOM 16509 O O . HIS F 1 354 ? 194.840 202.087 195.775 1.00 78.23 348 HIS F O 1
ATOM 16516 N N . GLU F 1 355 ? 196.049 203.953 196.145 1.00 79.04 349 GLU F N 1
ATOM 16517 C CA . GLU F 1 355 ? 197.272 203.364 195.601 1.00 79.04 349 GLU F CA 1
ATOM 16518 C C . GLU F 1 355 ? 197.763 202.204 196.460 1.00 79.04 349 GLU F C 1
ATOM 16519 O O . GLU F 1 355 ? 198.196 201.170 195.932 1.00 79.04 349 GLU F O 1
ATOM 16525 N N . ARG F 1 356 ? 197.658 202.342 197.785 1.00 78.23 350 ARG F N 1
ATOM 16526 C CA . ARG F 1 356 ? 198.081 201.280 198.692 1.00 78.23 350 ARG F CA 1
ATOM 16527 C C . ARG F 1 356 ? 197.201 200.043 198.561 1.00 78.23 350 ARG F C 1
ATOM 16528 O O . ARG F 1 356 ? 197.712 198.917 198.502 1.00 78.23 350 ARG F O 1
ATOM 16536 N N . ARG F 1 357 ? 195.880 200.223 198.480 1.00 77.37 351 ARG F N 1
ATOM 16537 C CA . ARG F 1 357 ? 195.020 199.052 198.374 1.00 77.37 351 ARG F CA 1
ATOM 16538 C C . ARG F 1 357 ? 195.072 198.437 196.981 1.00 77.37 351 ARG F C 1
ATOM 16539 O O . ARG F 1 357 ? 194.902 197.221 196.850 1.00 77.37 351 ARG F O 1
ATOM 16547 N N . VAL F 1 358 ? 195.363 199.231 195.945 1.00 73.77 352 VAL F N 1
ATOM 16548 C CA . VAL F 1 358 ? 195.584 198.660 194.619 1.00 73.77 352 VAL F CA 1
ATOM 16549 C C . VAL F 1 358 ? 196.859 197.826 194.600 1.00 73.77 352 VAL F C 1
ATOM 16550 O O . VAL F 1 358 ? 196.876 196.726 194.038 1.00 73.77 352 VAL F O 1
ATOM 16554 N N . ARG F 1 359 ? 197.921 198.294 195.268 1.00 75.66 353 ARG F N 1
ATOM 16555 C CA . ARG F 1 359 ? 199.143 197.492 195.355 1.00 75.66 353 ARG F CA 1
ATOM 16556 C C . ARG F 1 359 ? 198.934 196.218 196.169 1.00 75.66 353 ARG F C 1
ATOM 16557 O O . ARG F 1 359 ? 199.496 195.168 195.836 1.00 75.66 353 ARG F O 1
ATOM 16565 N N . LYS F 1 360 ? 198.105 196.278 197.215 1.00 74.13 354 LYS F N 1
ATOM 16566 C CA . LYS F 1 360 ? 197.851 195.079 198.012 1.00 74.13 354 LYS F CA 1
ATOM 16567 C C . LYS F 1 360 ? 197.018 194.053 197.248 1.00 74.13 354 LYS F C 1
ATOM 16568 O O . LYS F 1 360 ? 197.342 192.856 197.261 1.00 74.13 354 LYS F O 1
ATOM 16574 N N . ARG F 1 361 ? 195.954 194.497 196.568 1.00 72.11 355 ARG F N 1
ATOM 16575 C CA . ARG F 1 361 ? 195.160 193.580 195.752 1.00 72.11 355 ARG F CA 1
ATOM 16576 C C . ARG F 1 361 ? 195.966 193.056 194.569 1.00 72.11 355 ARG F C 1
ATOM 16577 O O . ARG F 1 361 ? 195.781 191.910 194.144 1.00 72.11 355 ARG F O 1
ATOM 16585 N N . ARG F 1 362 ? 196.894 193.869 194.055 1.00 72.41 356 ARG F N 1
ATOM 16586 C CA . ARG F 1 362 ? 197.779 193.430 192.985 1.00 72.41 356 ARG F CA 1
ATOM 16587 C C . ARG F 1 362 ? 198.729 192.346 193.462 1.00 72.41 356 ARG F C 1
ATOM 16588 O O . ARG F 1 362 ? 198.984 191.381 192.738 1.00 72.41 356 ARG F O 1
ATOM 16596 N N . ALA F 1 363 ? 199.257 192.483 194.680 1.00 72.29 357 ALA F N 1
ATOM 16597 C CA . ALA F 1 363 ? 200.145 191.461 195.223 1.00 72.29 357 ALA F CA 1
ATOM 16598 C C . ALA F 1 363 ? 199.402 190.157 195.488 1.00 72.29 357 ALA F C 1
ATOM 16599 O O . ALA F 1 363 ? 199.930 189.069 195.208 1.00 72.29 357 ALA F O 1
ATOM 16601 N N . ARG F 1 364 ? 198.174 190.256 196.018 1.00 74.74 358 ARG F N 1
ATOM 16602 C CA . ARG F 1 364 ? 197.323 189.076 196.173 1.00 74.74 358 ARG F CA 1
ATOM 16603 C C . ARG F 1 364 ? 197.046 188.409 194.833 1.00 74.74 358 ARG F C 1
ATOM 16604 O O . ARG F 1 364 ? 197.086 187.178 194.725 1.00 74.74 358 ARG F O 1
ATOM 16612 N N . LEU F 1 365 ? 196.810 189.211 193.792 1.00 68.19 359 LEU F N 1
ATOM 16613 C CA . LEU F 1 365 ? 196.538 188.669 192.467 1.00 68.19 359 LEU F CA 1
ATOM 16614 C C . LEU F 1 365 ? 197.768 188.005 191.859 1.00 68.19 359 LEU F C 1
ATOM 16615 O O . LEU F 1 365 ? 197.648 186.960 191.212 1.00 68.19 359 LEU F O 1
ATOM 16620 N N . VAL F 1 366 ? 198.953 188.583 192.066 1.00 67.26 360 VAL F N 1
ATOM 16621 C CA . VAL F 1 366 ? 200.178 187.994 191.528 1.00 67.26 360 VAL F CA 1
ATOM 16622 C C . VAL F 1 366 ? 200.472 186.656 192.195 1.00 67.26 360 VAL F C 1
ATOM 16623 O O . VAL F 1 366 ? 200.776 185.666 191.512 1.00 67.26 360 VAL F O 1
ATOM 16627 N N . VAL F 1 367 ? 200.332 186.588 193.525 1.00 71.93 361 VAL F N 1
ATOM 16628 C CA . VAL F 1 367 ? 200.535 185.326 194.237 1.00 71.93 361 VAL F CA 1
ATOM 16629 C C . VAL F 1 367 ? 199.484 184.296 193.830 1.00 71.93 361 VAL F C 1
ATOM 16630 O O . VAL F 1 367 ? 199.800 183.114 193.634 1.00 71.93 361 VAL F O 1
ATOM 16634 N N . ALA F 1 368 ? 198.238 184.743 193.624 1.00 71.55 362 ALA F N 1
ATOM 16635 C CA . ALA F 1 368 ? 197.165 183.836 193.232 1.00 71.55 362 ALA F CA 1
ATOM 16636 C C . ALA F 1 368 ? 197.390 183.254 191.846 1.00 71.55 362 ALA F C 1
ATOM 16637 O O . ALA F 1 368 ? 197.215 182.053 191.641 1.00 71.55 362 ALA F O 1
ATOM 16639 N N . VAL F 1 369 ? 197.817 184.078 190.890 1.00 68.96 363 VAL F N 1
ATOM 16640 C CA . VAL F 1 369 ? 197.991 183.585 189.529 1.00 68.96 363 VAL F CA 1
ATOM 16641 C C . VAL F 1 369 ? 199.266 182.747 189.407 1.00 68.96 363 VAL F C 1
ATOM 16642 O O . VAL F 1 369 ? 199.298 181.775 188.640 1.00 68.96 363 VAL F O 1
ATOM 16646 N N . GLU F 1 370 ? 200.304 183.045 190.204 1.00 72.99 364 GLU F N 1
ATOM 16647 C CA . GLU F 1 370 ? 201.480 182.173 190.235 1.00 72.99 364 GLU F CA 1
ATOM 16648 C C . GLU F 1 370 ? 201.144 180.796 190.804 1.00 72.99 364 GLU F C 1
ATOM 16649 O O . GLU F 1 370 ? 201.467 179.765 190.195 1.00 72.99 364 GLU F O 1
ATOM 16655 N N . GLU F 1 371 ? 200.458 180.759 191.954 1.00 77.89 365 GLU F N 1
ATOM 16656 C CA . GLU F 1 371 ? 200.065 179.480 192.541 1.00 77.89 365 GLU F CA 1
ATOM 16657 C C . GLU F 1 371 ? 199.013 178.773 191.692 1.00 77.89 365 GLU F C 1
ATOM 16658 O O . GLU F 1 371 ? 198.863 177.550 191.774 1.00 77.89 365 GLU F O 1
ATOM 16664 N N . ALA F 1 372 ? 198.279 179.522 190.869 1.00 73.04 366 ALA F N 1
ATOM 16665 C CA . ALA F 1 372 ? 197.348 178.908 189.934 1.00 73.04 366 ALA F CA 1
ATOM 16666 C C . ALA F 1 372 ? 198.076 178.247 188.775 1.00 73.04 366 ALA F C 1
ATOM 16667 O O . ALA F 1 372 ? 197.717 177.137 188.372 1.00 73.04 366 ALA F O 1
ATOM 16669 N N . PHE F 1 373 ? 199.093 178.908 188.213 1.00 70.60 367 PHE F N 1
ATOM 16670 C CA . PHE F 1 373 ? 199.766 178.315 187.059 1.00 70.60 367 PHE F CA 1
ATOM 16671 C C . PHE F 1 373 ? 200.708 177.199 187.483 1.00 70.60 367 PHE F C 1
ATOM 16672 O O . PHE F 1 373 ? 201.123 176.387 186.650 1.00 70.60 367 PHE F O 1
ATOM 16680 N N . THR F 1 374 ? 201.057 177.129 188.772 1.00 76.84 368 THR F N 1
ATOM 16681 C CA . THR F 1 374 ? 201.792 175.951 189.228 1.00 76.84 368 THR F CA 1
ATOM 16682 C C . THR F 1 374 ? 200.909 174.720 189.419 1.00 76.84 368 THR F C 1
ATOM 16683 O O . THR F 1 374 ? 201.422 173.681 189.843 1.00 76.84 368 THR F O 1
ATOM 16687 N N . HIS F 1 375 ? 199.609 174.803 189.133 1.00 78.64 369 HIS F N 1
ATOM 16688 C CA . HIS F 1 375 ? 198.740 173.639 189.246 1.00 78.64 369 HIS F CA 1
ATOM 16689 C C . HIS F 1 375 ? 198.679 172.805 187.975 1.00 78.64 369 HIS F C 1
ATOM 16690 O O . HIS F 1 375 ? 197.995 171.780 187.973 1.00 78.64 369 HIS F O 1
ATOM 16697 N N . ILE F 1 376 ? 199.338 173.217 186.892 1.00 81.67 370 ILE F N 1
ATOM 16698 C CA . ILE F 1 376 ? 199.331 172.463 185.645 1.00 81.67 370 ILE F CA 1
ATOM 16699 C C . ILE F 1 376 ? 200.744 172.384 185.082 1.00 81.67 370 ILE F C 1
ATOM 16700 O O . ILE F 1 376 ? 201.653 173.098 185.504 1.00 81.67 370 ILE F O 1
ATOM 16705 N N . LYS F 1 377 ? 200.905 171.498 184.103 1.00 86.92 371 LYS F N 1
ATOM 16706 C CA . LYS F 1 377 ? 202.181 171.234 183.458 1.00 86.92 371 LYS F CA 1
ATOM 16707 C C . LYS F 1 377 ? 201.892 170.661 182.078 1.00 86.92 371 LYS F C 1
ATOM 16708 O O . LYS F 1 377 ? 200.833 170.071 181.856 1.00 86.92 371 LYS F O 1
ATOM 16714 N N . ARG F 1 378 ? 202.832 170.854 181.149 1.00 87.18 372 ARG F N 1
ATOM 16715 C CA . ARG F 1 378 ? 202.711 170.307 179.801 1.00 87.18 372 ARG F CA 1
ATOM 16716 C C . ARG F 1 378 ? 202.694 168.782 179.820 1.00 87.18 372 ARG F C 1
ATOM 16717 O O . ARG F 1 378 ? 203.125 168.147 180.786 1.00 87.18 372 ARG F O 1
ATOM 16725 N N . LEU F 1 379 ? 202.208 168.193 178.734 1.00 88.91 373 LEU F N 1
ATOM 16726 C CA . LEU F 1 379 ? 202.231 166.745 178.580 1.00 88.91 373 LEU F CA 1
ATOM 16727 C C . LEU F 1 379 ? 202.737 166.356 177.197 1.00 88.91 373 LEU F C 1
ATOM 16728 O O . LEU F 1 379 ? 203.282 167.186 176.470 1.00 88.91 373 LEU F O 1
ATOM 16733 N N . VAL F 1 390 ? 195.707 163.502 180.539 1.00 88.49 384 VAL F N 1
ATOM 16734 C CA . VAL F 1 390 ? 195.203 164.252 179.397 1.00 88.49 384 VAL F CA 1
ATOM 16735 C C . VAL F 1 390 ? 194.107 165.226 179.842 1.00 88.49 384 VAL F C 1
ATOM 16736 O O . VAL F 1 390 ? 193.196 164.870 180.593 1.00 88.49 384 VAL F O 1
ATOM 16740 N N . MET F 1 391 ? 194.236 166.477 179.400 1.00 87.06 385 MET F N 1
ATOM 16741 C CA . MET F 1 391 ? 193.341 167.562 179.781 1.00 87.06 385 MET F CA 1
ATOM 16742 C C . MET F 1 391 ? 193.500 168.713 178.797 1.00 87.06 385 MET F C 1
ATOM 16743 O O . MET F 1 391 ? 194.623 169.145 178.518 1.00 87.06 385 MET F O 1
ATOM 16748 N N . ASP F 1 392 ? 192.374 169.187 178.264 1.00 86.06 386 ASP F N 1
ATOM 16749 C CA . ASP F 1 392 ? 192.362 170.271 177.292 1.00 86.06 386 ASP F CA 1
ATOM 16750 C C . ASP F 1 392 ? 192.830 171.580 177.932 1.00 86.06 386 ASP F C 1
ATOM 16751 O O . ASP F 1 392 ? 192.733 171.747 179.150 1.00 86.06 386 ASP F O 1
ATOM 16756 N N . PRO F 1 393 ? 193.357 172.519 177.135 1.00 81.26 387 PRO F N 1
ATOM 16757 C CA . PRO F 1 393 ? 193.678 173.845 177.690 1.00 81.26 387 PRO F CA 1
ATOM 16758 C C . PRO F 1 393 ? 192.463 174.619 178.161 1.00 81.26 387 PRO F C 1
ATOM 16759 O O . PRO F 1 393 ? 192.591 175.430 179.085 1.00 81.26 387 PRO F O 1
ATOM 16763 N N . ARG F 1 394 ? 191.288 174.382 177.573 1.00 81.02 388 ARG F N 1
ATOM 16764 C CA . ARG F 1 394 ? 190.057 174.929 178.132 1.00 81.02 388 ARG F CA 1
ATOM 16765 C C . ARG F 1 394 ? 189.757 174.314 179.492 1.00 81.02 388 ARG F C 1
ATOM 16766 O O . ARG F 1 394 ? 189.424 175.030 180.445 1.00 81.02 388 ARG F O 1
ATOM 16774 N N . GLU F 1 395 ? 189.902 172.992 179.605 1.00 84.74 389 GLU F N 1
ATOM 16775 C CA . GLU F 1 395 ? 189.673 172.314 180.875 1.00 84.74 389 GLU F CA 1
ATOM 16776 C C . GLU F 1 395 ? 190.734 172.672 181.905 1.00 84.74 389 GLU F C 1
ATOM 16777 O O . GLU F 1 395 ? 190.418 172.817 183.090 1.00 84.74 389 GLU F O 1
ATOM 16783 N N . ALA F 1 396 ? 191.982 172.851 181.473 1.00 79.78 390 ALA F N 1
ATOM 16784 C CA . ALA F 1 396 ? 193.035 173.236 182.405 1.00 79.78 390 ALA F CA 1
ATOM 16785 C C . ALA F 1 396 ? 192.859 174.669 182.879 1.00 79.78 390 ALA F C 1
ATOM 16786 O O . ALA F 1 396 ? 193.110 174.974 184.050 1.00 79.78 390 ALA F O 1
ATOM 16788 N N . ALA F 1 397 ? 192.425 175.558 181.982 1.00 77.62 391 ALA F N 1
ATOM 16789 C CA . ALA F 1 397 ? 192.129 176.935 182.358 1.00 77.62 391 ALA F CA 1
ATOM 16790 C C . ALA F 1 397 ? 190.957 177.005 183.323 1.00 77.62 391 ALA F C 1
ATOM 16791 O O . ALA F 1 397 ? 190.985 177.776 184.289 1.00 77.62 391 ALA F O 1
ATOM 16793 N N . GLN F 1 398 ? 189.922 176.199 183.078 1.00 80.88 392 GLN F N 1
ATOM 16794 C CA . GLN F 1 398 ? 188.782 176.143 183.983 1.00 80.88 392 GLN F CA 1
ATOM 16795 C C . GLN F 1 398 ? 189.165 175.537 185.329 1.00 80.88 392 GLN F C 1
ATOM 16796 O O . GLN F 1 398 ? 188.598 175.913 186.361 1.00 80.88 392 GLN F O 1
ATOM 16802 N N . ALA F 1 399 ? 190.142 174.628 185.342 1.00 79.33 393 ALA F N 1
ATOM 16803 C CA . ALA F 1 399 ? 190.604 174.056 186.601 1.00 79.33 393 ALA F CA 1
ATOM 16804 C C . ALA F 1 399 ? 191.416 175.060 187.410 1.00 79.33 393 ALA F C 1
ATOM 16805 O O . ALA F 1 399 ? 191.198 175.208 188.617 1.00 79.33 393 ALA F O 1
ATOM 16807 N N . ILE F 1 400 ? 192.355 175.763 186.769 1.00 76.32 394 ILE F N 1
ATOM 16808 C CA . ILE F 1 400 ? 193.205 176.701 187.502 1.00 76.32 394 ILE F CA 1
ATOM 16809 C C . ILE F 1 400 ? 192.565 178.066 187.694 1.00 76.32 394 ILE F C 1
ATOM 16810 O O . ILE F 1 400 ? 193.166 178.930 188.349 1.00 76.32 394 ILE F O 1
ATOM 16815 N N . PHE F 1 401 ? 191.375 178.298 187.140 1.00 75.84 395 PHE F N 1
ATOM 16816 C CA . PHE F 1 401 ? 190.699 179.566 187.381 1.00 75.84 395 PHE F CA 1
ATOM 16817 C C . PHE F 1 401 ? 190.099 179.629 188.777 1.00 75.84 395 PHE F C 1
ATOM 16818 O O . PHE F 1 401 ? 189.949 180.722 189.334 1.00 75.84 395 PHE F O 1
ATOM 16826 N N . ALA F 1 402 ? 189.768 178.475 189.362 1.00 79.17 396 ALA F N 1
ATOM 16827 C CA . ALA F 1 402 ? 189.125 178.455 190.670 1.00 79.17 396 ALA F CA 1
ATOM 16828 C C . ALA F 1 402 ? 190.067 178.910 191.777 1.00 79.17 396 ALA F C 1
ATOM 16829 O O . ALA F 1 402 ? 189.615 179.468 192.781 1.00 79.17 396 ALA F O 1
ATOM 16831 N N . SER F 1 403 ? 191.369 178.705 191.606 1.00 78.73 397 SER F N 1
ATOM 16832 C CA . SER F 1 403 ? 192.346 179.148 192.591 1.00 78.73 397 SER F CA 1
ATOM 16833 C C . SER F 1 403 ? 192.759 180.601 192.417 1.00 78.73 397 SER F C 1
ATOM 16834 O O . SER F 1 403 ? 193.622 181.074 193.162 1.00 78.73 397 SER F O 1
ATOM 16837 N N . MET F 1 404 ? 192.172 181.318 191.461 1.00 75.58 398 MET F N 1
ATOM 16838 C CA . MET F 1 404 ? 192.536 182.709 191.229 1.00 75.58 398 MET F CA 1
ATOM 16839 C C . MET F 1 404 ? 191.342 183.612 190.951 1.00 75.58 398 MET F C 1
ATOM 16840 O O . MET F 1 404 ? 191.545 184.805 190.705 1.00 75.58 398 MET F O 1
ATOM 16845 N N . ALA F 1 405 ? 190.114 183.087 190.966 1.00 74.98 399 ALA F N 1
ATOM 16846 C CA . ALA F 1 405 ? 188.954 183.892 190.598 1.00 74.98 399 ALA F CA 1
ATOM 16847 C C . ALA F 1 405 ? 188.635 184.939 191.653 1.00 74.98 399 ALA F C 1
ATOM 16848 O O . ALA F 1 405 ? 188.156 186.029 191.325 1.00 74.98 399 ALA F O 1
ATOM 16850 N N . ARG F 1 406 ? 188.911 184.634 192.919 1.00 78.83 400 ARG F N 1
ATOM 16851 C CA . ARG F 1 406 ? 188.569 185.550 193.998 1.00 78.83 400 ARG F CA 1
ATOM 16852 C C . ARG F 1 406 ? 189.508 186.749 194.018 1.00 78.83 400 ARG F C 1
ATOM 16853 O O . ARG F 1 406 ? 189.063 187.895 194.147 1.00 78.83 400 ARG F O 1
ATOM 16861 N N . ALA F 1 407 ? 190.811 186.509 193.853 1.00 71.37 401 ALA F N 1
ATOM 16862 C CA . ALA F 1 407 ? 191.766 187.610 193.831 1.00 71.37 401 ALA F CA 1
ATOM 16863 C C . ALA F 1 407 ? 191.654 188.425 192.551 1.00 71.37 401 ALA F C 1
ATOM 16864 O O . ALA F 1 407 ? 191.849 189.646 192.580 1.00 71.37 401 ALA F O 1
ATOM 16866 N N . MET F 1 408 ? 191.316 187.776 191.432 1.00 68.51 402 MET F N 1
ATOM 16867 C CA . MET F 1 408 ? 191.036 188.508 190.200 1.00 68.51 402 MET F CA 1
ATOM 16868 C C . MET F 1 408 ? 189.800 189.379 190.344 1.00 68.51 402 MET F C 1
ATOM 16869 O O . MET F 1 408 ? 189.801 190.532 189.904 1.00 68.51 402 MET F O 1
ATOM 16874 N N . GLN F 1 409 ? 188.752 188.856 190.982 1.00 70.06 403 GLN F N 1
ATOM 16875 C CA . GLN F 1 409 ? 187.536 189.633 191.188 1.00 70.06 403 GLN F CA 1
ATOM 16876 C C . GLN F 1 409 ? 187.781 190.807 192.127 1.00 70.06 403 GLN F C 1
ATOM 16877 O O . GLN F 1 409 ? 187.267 191.905 191.895 1.00 70.06 403 GLN F O 1
ATOM 16883 N N . LYS F 1 410 ? 188.615 190.613 193.153 1.00 70.50 404 LYS F N 1
ATOM 16884 C CA . LYS F 1 410 ? 188.937 191.711 194.062 1.00 70.50 404 LYS F CA 1
ATOM 16885 C C . LYS F 1 410 ? 189.789 192.777 193.385 1.00 70.50 404 LYS F C 1
ATOM 16886 O O . LYS F 1 410 ? 189.587 193.977 193.616 1.00 70.50 404 LYS F O 1
ATOM 16892 N N . TYR F 1 411 ? 190.740 192.367 192.539 1.00 65.82 405 TYR F N 1
ATOM 16893 C CA . TYR F 1 411 ? 191.563 193.354 191.849 1.00 65.82 405 TYR F CA 1
ATOM 16894 C C . TYR F 1 411 ? 190.777 194.098 190.780 1.00 65.82 405 TYR F C 1
ATOM 16895 O O . TYR F 1 411 ? 191.020 195.286 190.554 1.00 65.82 405 TYR F O 1
ATOM 16904 N N . LEU F 1 412 ? 189.847 193.428 190.106 1.00 64.28 406 LEU F N 1
ATOM 16905 C CA . LEU F 1 412 ? 189.018 194.129 189.140 1.00 64.28 406 LEU F CA 1
ATOM 16906 C C . LEU F 1 412 ? 187.950 194.977 189.810 1.00 64.28 406 LEU F C 1
ATOM 16907 O O . LEU F 1 412 ? 187.445 195.911 189.185 1.00 64.28 406 LEU F O 1
ATOM 16912 N N . ARG F 1 413 ? 187.595 194.688 191.064 1.00 69.92 407 ARG F N 1
ATOM 16913 C CA . ARG F 1 413 ? 186.729 195.617 191.779 1.00 69.92 407 ARG F CA 1
ATOM 16914 C C . ARG F 1 413 ? 187.496 196.841 192.263 1.00 69.92 407 ARG F C 1
ATOM 16915 O O . ARG F 1 413 ? 186.974 197.957 192.209 1.00 69.92 407 ARG F O 1
ATOM 16923 N N . THR F 1 414 ? 188.735 196.670 192.732 1.00 68.77 408 THR F N 1
ATOM 16924 C CA . THR F 1 414 ? 189.444 197.819 193.287 1.00 68.77 408 THR F CA 1
ATOM 16925 C C . THR F 1 414 ? 190.032 198.736 192.223 1.00 68.77 408 THR F C 1
ATOM 16926 O O . THR F 1 414 ? 190.437 199.851 192.559 1.00 68.77 408 THR F O 1
ATOM 16930 N N . THR F 1 415 ? 190.094 198.309 190.963 1.00 65.80 409 THR F N 1
ATOM 16931 C CA . THR F 1 415 ? 190.600 199.147 189.884 1.00 65.80 409 THR F CA 1
ATOM 16932 C C . THR F 1 415 ? 189.516 199.523 188.884 1.00 65.80 409 THR F C 1
ATOM 16933 O O . THR F 1 415 ? 189.841 200.018 187.799 1.00 65.80 409 THR F O 1
ATOM 16937 N N . LYS F 1 416 ? 188.245 199.273 189.226 1.00 66.76 410 LYS F N 1
ATOM 16938 C CA . LYS F 1 416 ? 187.064 199.674 188.449 1.00 66.76 410 LYS F CA 1
ATOM 16939 C C . LYS F 1 416 ? 187.056 199.063 187.051 1.00 66.76 410 LYS F C 1
ATOM 16940 O O . LYS F 1 416 ? 186.581 199.670 186.091 1.00 66.76 410 LYS F O 1
ATOM 16946 N N . GLN F 1 417 ? 187.577 197.846 186.934 1.00 64.42 411 GLN F N 1
ATOM 16947 C CA . GLN F 1 417 ? 187.670 197.152 185.658 1.00 64.42 411 GLN F CA 1
ATOM 16948 C C . GLN F 1 417 ? 186.721 195.962 185.591 1.00 64.42 411 GLN F C 1
ATOM 16949 O O . GLN F 1 417 ? 187.048 194.940 184.988 1.00 64.42 411 GLN F O 1
ATOM 16955 N N . GLN F 1 418 ? 185.548 196.074 186.222 1.00 66.95 412 GLN F N 1
ATOM 16956 C CA . GLN F 1 418 ? 184.638 194.929 186.268 1.00 66.95 412 GLN F CA 1
ATOM 16957 C C . GLN F 1 418 ? 183.961 194.630 184.924 1.00 66.95 412 GLN F C 1
ATOM 16958 O O . GLN F 1 418 ? 184.005 193.460 184.503 1.00 66.95 412 GLN F O 1
ATOM 16964 N N . PRO F 1 419 ? 183.325 195.575 184.208 1.00 67.81 413 PRO F N 1
ATOM 16965 C CA . PRO F 1 419 ? 182.649 195.172 182.965 1.00 67.81 413 PRO F CA 1
ATOM 16966 C C . PRO F 1 419 ? 183.575 194.958 181.779 1.00 67.81 413 PRO F C 1
ATOM 16967 O O . PRO F 1 419 ? 183.090 194.633 180.691 1.00 67.81 413 PRO F O 1
ATOM 16971 N N . TYR F 1 420 ? 184.883 195.129 181.955 1.00 64.17 414 TYR F N 1
ATOM 16972 C CA . TYR F 1 420 ? 185.828 194.868 180.881 1.00 64.17 414 TYR F CA 1
ATOM 16973 C C . TYR F 1 420 ? 186.130 193.389 180.740 1.00 64.17 414 TYR F C 1
ATOM 16974 O O . TYR F 1 420 ? 186.457 192.926 179.643 1.00 64.17 414 TYR F O 1
ATOM 16983 N N . HIS F 1 421 ? 186.018 192.639 181.829 1.00 63.63 415 HIS F N 1
ATOM 16984 C CA . HIS F 1 421 ? 186.467 191.254 181.882 1.00 63.63 415 HIS F CA 1
ATOM 16985 C C . HIS F 1 421 ? 185.325 190.406 182.428 1.00 63.63 415 HIS F C 1
ATOM 16986 O O . HIS F 1 421 ? 185.055 190.425 183.632 1.00 63.63 415 HIS F O 1
ATOM 16993 N N . THR F 1 422 ? 184.654 189.671 181.550 1.00 69.21 416 THR F N 1
ATOM 16994 C CA . THR F 1 422 ? 183.730 188.657 182.017 1.00 69.21 416 THR F CA 1
ATOM 16995 C C . THR F 1 422 ? 184.506 187.406 182.413 1.00 69.21 416 THR F C 1
ATOM 16996 O O . THR F 1 422 ? 185.710 187.298 182.183 1.00 69.21 416 THR F O 1
ATOM 17000 N N . MET F 1 423 ? 183.800 186.458 183.033 1.00 74.71 417 MET F N 1
ATOM 17001 C CA . MET F 1 423 ? 184.422 185.191 183.406 1.00 74.71 417 MET F CA 1
ATOM 17002 C C . MET F 1 423 ? 184.834 184.397 182.174 1.00 74.71 417 MET F C 1
ATOM 17003 O O . MET F 1 423 ? 185.896 183.765 182.164 1.00 74.71 417 MET F O 1
ATOM 17008 N N . GLU F 1 424 ? 184.027 184.458 181.113 1.00 72.96 418 GLU F N 1
ATOM 17009 C CA . GLU F 1 424 ? 184.347 183.736 179.887 1.00 72.96 418 GLU F CA 1
ATOM 17010 C C . GLU F 1 424 ? 185.556 184.342 179.185 1.00 72.96 418 GLU F C 1
ATOM 17011 O O . GLU F 1 424 ? 186.372 183.614 178.613 1.00 72.96 418 GLU F O 1
ATOM 17017 N N . SER F 1 425 ? 185.712 185.666 179.254 1.00 69.08 419 SER F N 1
ATOM 17018 C CA . SER F 1 425 ? 186.872 186.305 178.640 1.00 69.08 419 SER F CA 1
ATOM 17019 C C . SER F 1 425 ? 188.153 185.970 179.393 1.00 69.08 419 SER F C 1
ATOM 17020 O O . SER F 1 425 ? 189.202 185.752 178.776 1.00 69.08 419 SER F O 1
ATOM 17023 N N . ILE F 1 426 ? 188.079 185.893 180.724 1.00 65.32 420 ILE F N 1
ATOM 17024 C CA . ILE F 1 426 ? 189.247 185.516 181.512 1.00 65.32 420 ILE F CA 1
ATOM 17025 C C . ILE F 1 426 ? 189.586 184.046 181.290 1.00 65.32 420 ILE F C 1
ATOM 17026 O O . ILE F 1 426 ? 190.761 183.677 181.229 1.00 65.32 420 ILE F O 1
ATOM 17031 N N . LEU F 1 427 ? 188.571 183.196 181.102 1.00 69.08 421 LEU F N 1
ATOM 17032 C CA . LEU F 1 427 ? 188.833 181.791 180.793 1.00 69.08 421 LEU F CA 1
ATOM 17033 C C . LEU F 1 427 ? 189.454 181.619 179.411 1.00 69.08 421 LEU F C 1
ATOM 17034 O O . LEU F 1 427 ? 190.364 180.798 179.236 1.00 69.08 421 LEU F O 1
ATOM 17039 N N . GLN F 1 428 ? 188.989 182.391 178.425 1.00 68.00 422 GLN F N 1
ATOM 17040 C CA . GLN F 1 428 ? 189.586 182.343 177.094 1.00 68.00 422 GLN F CA 1
ATOM 17041 C C . GLN F 1 428 ? 191.015 182.865 177.108 1.00 68.00 422 GLN F C 1
ATOM 17042 O O . GLN F 1 428 ? 191.884 182.320 176.423 1.00 68.00 422 GLN F O 1
ATOM 17048 N N . HIS F 1 429 ? 191.292 183.884 177.918 1.00 63.08 423 HIS F N 1
ATOM 17049 C CA . HIS F 1 429 ? 192.653 184.396 177.976 1.00 63.08 423 HIS F CA 1
ATOM 17050 C C . HIS F 1 429 ? 193.569 183.492 178.793 1.00 63.08 423 HIS F C 1
ATOM 17051 O O . HIS F 1 429 ? 194.765 183.419 178.506 1.00 63.08 423 HIS F O 1
ATOM 17058 N N . LEU F 1 430 ? 193.027 182.765 179.774 1.00 66.32 424 LEU F N 1
ATOM 17059 C CA . LEU F 1 430 ? 193.794 181.729 180.461 1.00 66.32 424 LEU F CA 1
ATOM 17060 C C . LEU F 1 430 ? 194.153 180.589 179.525 1.00 66.32 424 LEU F C 1
ATOM 17061 O O . LEU F 1 430 ? 195.285 180.094 179.550 1.00 66.32 424 LEU F O 1
ATOM 17066 N N . GLU F 1 431 ? 193.185 180.137 178.722 1.00 69.29 425 GLU F N 1
ATOM 17067 C CA . GLU F 1 431 ? 193.444 179.108 177.718 1.00 69.29 425 GLU F CA 1
ATOM 17068 C C . GLU F 1 431 ? 194.466 179.587 176.697 1.00 69.29 425 GLU F C 1
ATOM 17069 O O . GLU F 1 431 ? 195.341 178.824 176.268 1.00 69.29 425 GLU F O 1
ATOM 17075 N N . PHE F 1 432 ? 194.381 180.866 176.332 1.00 64.40 426 PHE F N 1
ATOM 17076 C CA . PHE F 1 432 ? 195.342 181.489 175.433 1.00 64.40 426 PHE F CA 1
ATOM 17077 C C . PHE F 1 432 ? 196.743 181.512 176.030 1.00 64.40 426 PHE F C 1
ATOM 17078 O O . PHE F 1 432 ? 197.725 181.242 175.334 1.00 64.40 426 PHE F O 1
ATOM 17086 N N . CYS F 1 433 ? 196.858 181.836 177.316 1.00 64.76 427 CYS F N 1
ATOM 17087 C CA . CYS F 1 433 ? 198.176 181.948 177.927 1.00 64.76 427 CYS F CA 1
ATOM 17088 C C . CYS F 1 433 ? 198.811 180.591 178.182 1.00 64.76 427 CYS F C 1
ATOM 17089 O O . CYS F 1 433 ? 200.016 180.424 177.967 1.00 64.76 427 CYS F O 1
ATOM 17092 N N . ILE F 1 434 ? 198.034 179.608 178.639 1.00 67.86 428 ILE F N 1
ATOM 17093 C CA . ILE F 1 434 ? 198.635 178.303 178.883 1.00 67.86 428 ILE F CA 1
ATOM 17094 C C . ILE F 1 434 ? 198.841 177.533 177.587 1.00 67.86 428 ILE F C 1
ATOM 17095 O O . ILE F 1 434 ? 199.687 176.634 177.545 1.00 67.86 428 ILE F O 1
ATOM 17100 N N . THR F 1 435 ? 198.118 177.881 176.519 1.00 68.56 429 THR F N 1
ATOM 17101 C CA . THR F 1 435 ? 198.381 177.272 175.220 1.00 68.56 429 THR F CA 1
ATOM 17102 C C . THR F 1 435 ? 199.725 177.724 174.663 1.00 68.56 429 THR F C 1
ATOM 17103 O O . THR F 1 435 ? 200.509 176.905 174.170 1.00 68.56 429 THR F O 1
ATOM 17107 N N . HIS F 1 436 ? 200.025 179.016 174.763 1.00 63.48 430 HIS F N 1
ATOM 17108 C CA . HIS F 1 436 ? 201.234 179.581 174.186 1.00 63.48 430 HIS F CA 1
ATOM 17109 C C . HIS F 1 436 ? 202.364 179.707 175.199 1.00 63.48 430 HIS F C 1
ATOM 17110 O O . HIS F 1 436 ? 203.306 180.473 174.964 1.00 63.48 430 HIS F O 1
ATOM 17117 N N . ASP F 1 437 ? 202.271 178.975 176.318 1.00 68.35 431 ASP F N 1
ATOM 17118 C CA . ASP F 1 437 ? 203.319 178.857 177.342 1.00 68.35 431 ASP F CA 1
ATOM 17119 C C . ASP F 1 437 ? 203.680 180.206 177.957 1.00 68.35 431 ASP F C 1
ATOM 17120 O O . ASP F 1 437 ? 204.851 180.518 178.174 1.00 68.35 431 ASP F O 1
ATOM 17125 N N . MET F 1 438 ? 202.665 181.012 178.239 1.00 62.32 432 MET F N 1
ATOM 17126 C CA . MET F 1 438 ? 202.863 182.310 178.860 1.00 62.32 432 MET F CA 1
ATOM 17127 C C . MET F 1 438 ? 202.909 182.164 180.375 1.00 62.32 432 MET F C 1
ATOM 17128 O O . MET F 1 438 ? 202.183 181.355 180.958 1.00 62.32 432 MET F O 1
ATOM 17133 N N . THR F 1 439 ? 203.776 182.953 181.005 1.00 60.82 433 THR F N 1
ATOM 17134 C CA . THR F 1 439 ? 203.968 182.944 182.447 1.00 60.82 433 THR F CA 1
ATOM 17135 C C . THR F 1 439 ? 202.776 183.623 183.136 1.00 60.82 433 THR F C 1
ATOM 17136 O O . THR F 1 439 ? 201.907 184.179 182.460 1.00 60.82 433 THR F O 1
ATOM 17140 N N . PRO F 1 440 ? 202.675 183.555 184.479 1.00 62.99 434 PRO F N 1
ATOM 17141 C CA . PRO F 1 440 ? 201.628 184.340 185.160 1.00 62.99 434 PRO F CA 1
ATOM 17142 C C . PRO F 1 440 ? 201.697 185.843 184.938 1.00 62.99 434 PRO F C 1
ATOM 17143 O O . PRO F 1 440 ? 200.645 186.490 184.894 1.00 62.99 434 PRO F O 1
ATOM 17147 N N . LYS F 1 441 ? 202.888 186.421 184.781 1.00 62.42 435 LYS F N 1
ATOM 17148 C CA . LYS F 1 441 ? 202.982 187.867 184.611 1.00 62.42 435 LYS F CA 1
ATOM 17149 C C . LYS F 1 441 ? 202.514 188.282 183.221 1.00 62.42 435 LYS F C 1
ATOM 17150 O O . LYS F 1 441 ? 201.878 189.333 183.050 1.00 62.42 435 LYS F O 1
ATOM 17156 N N . ALA F 1 442 ? 202.793 187.443 182.222 1.00 59.13 436 ALA F N 1
ATOM 17157 C CA . ALA F 1 442 ? 202.280 187.656 180.878 1.00 59.13 436 ALA F CA 1
ATOM 17158 C C . ALA F 1 442 ? 200.783 187.424 180.791 1.00 59.13 436 ALA F C 1
ATOM 17159 O O . ALA F 1 442 ? 200.140 187.935 179.871 1.00 59.13 436 ALA F O 1
ATOM 17161 N N . PHE F 1 443 ? 200.218 186.638 181.703 1.00 60.58 437 PHE F N 1
ATOM 17162 C CA . PHE F 1 443 ? 198.770 186.594 181.830 1.00 60.58 437 PHE F CA 1
ATOM 17163 C C . PHE F 1 443 ? 198.244 187.879 182.449 1.00 60.58 437 PHE F C 1
ATOM 17164 O O . PHE F 1 443 ? 197.237 188.434 181.997 1.00 60.58 437 PHE F O 1
ATOM 17172 N N . LEU F 1 444 ? 198.918 188.368 183.485 1.00 61.46 438 LEU F N 1
ATOM 17173 C CA . LEU F 1 444 ? 198.399 189.481 184.264 1.00 61.46 438 LEU F CA 1
ATOM 17174 C C . LEU F 1 444 ? 198.559 190.828 183.597 1.00 61.46 438 LEU F C 1
ATOM 17175 O O . LEU F 1 444 ? 197.902 191.766 184.057 1.00 61.46 438 LEU F O 1
ATOM 17180 N N . GLU F 1 445 ? 199.398 190.955 182.562 1.00 62.22 439 GLU F N 1
ATOM 17181 C CA . GLU F 1 445 ? 199.599 192.260 181.927 1.00 62.22 439 GLU F CA 1
ATOM 17182 C C . GLU F 1 445 ? 198.319 192.803 181.292 1.00 62.22 439 GLU F C 1
ATOM 17183 O O . GLU F 1 445 ? 198.162 194.020 181.146 1.00 62.22 439 GLU F O 1
ATOM 17189 N N . ARG F 1 446 ? 197.398 191.925 180.906 1.00 60.15 440 ARG F N 1
ATOM 17190 C CA . ARG F 1 446 ? 196.094 192.349 180.417 1.00 60.15 440 ARG F CA 1
ATOM 17191 C C . ARG F 1 446 ? 195.229 192.951 181.517 1.00 60.15 440 ARG F C 1
ATOM 17192 O O . ARG F 1 446 ? 194.374 193.796 181.228 1.00 60.15 440 ARG F O 1
ATOM 17200 N N . TYR F 1 447 ? 195.472 192.591 182.774 1.00 59.34 441 TYR F N 1
ATOM 17201 C CA . TYR F 1 447 ? 194.572 192.932 183.861 1.00 59.34 441 TYR F CA 1
ATOM 17202 C C . TYR F 1 447 ? 195.125 193.962 184.828 1.00 59.34 441 TYR F C 1
ATOM 17203 O O . TYR F 1 447 ? 194.333 194.626 185.501 1.00 59.34 441 TYR F O 1
ATOM 17212 N N . LEU F 1 448 ? 196.446 194.116 184.922 1.00 60.65 442 LEU F N 1
ATOM 17213 C CA . LEU F 1 448 ? 197.007 195.019 185.921 1.00 60.65 442 LEU F CA 1
ATOM 17214 C C . LEU F 1 448 ? 196.815 196.473 185.518 1.00 60.65 442 LEU F C 1
ATOM 17215 O O . LEU F 1 448 ? 196.407 197.305 186.336 1.00 60.65 442 LEU F O 1
ATOM 17220 N N . ALA F 1 449 ? 197.095 196.798 184.265 1.00 61.21 443 ALA F N 1
ATOM 17221 C CA . ALA F 1 449 ? 196.852 198.131 183.742 1.00 61.21 443 ALA F CA 1
ATOM 17222 C C . ALA F 1 449 ? 195.540 198.152 182.968 1.00 61.21 443 ALA F C 1
ATOM 17223 O O . ALA F 1 449 ? 194.926 197.115 182.711 1.00 61.21 443 ALA F O 1
ATOM 17225 N N . ALA F 1 450 ? 195.113 199.361 182.599 1.00 59.73 444 ALA F N 1
ATOM 17226 C CA . ALA F 1 450 ? 193.857 199.515 181.872 1.00 59.73 444 ALA F CA 1
ATOM 17227 C C . ALA F 1 450 ? 193.968 198.967 180.456 1.00 59.73 444 ALA F C 1
ATOM 17228 O O . ALA F 1 450 ? 193.169 198.121 180.043 1.00 59.73 444 ALA F O 1
ATOM 17230 N N . GLY F 1 451 ? 194.954 199.428 179.697 1.00 54.09 445 GLY F N 1
ATOM 17231 C CA . GLY F 1 451 ? 195.140 198.954 178.349 1.00 54.09 445 GLY F CA 1
ATOM 17232 C C . GLY F 1 451 ? 194.224 199.646 177.363 1.00 54.09 445 GLY F C 1
ATOM 17233 O O . GLY F 1 451 ? 193.241 200.286 177.739 1.00 54.09 445 GLY F O 1
ATOM 17234 N N . PRO F 1 452 ? 194.528 199.537 176.081 1.00 51.18 446 PRO F N 1
ATOM 17235 C CA . PRO F 1 452 ? 193.790 200.290 175.068 1.00 51.18 446 PRO F CA 1
ATOM 17236 C C . PRO F 1 452 ? 192.448 199.660 174.717 1.00 51.18 446 PRO F C 1
ATOM 17237 O O . PRO F 1 452 ? 192.080 198.595 175.197 1.00 51.18 446 PRO F O 1
ATOM 17241 N N . THR F 1 453 ? 191.719 200.363 173.851 1.00 52.03 447 THR F N 1
ATOM 17242 C CA . THR F 1 453 ? 190.320 200.046 173.591 1.00 52.03 447 THR F CA 1
ATOM 17243 C C . THR F 1 453 ? 190.179 198.801 172.725 1.00 52.03 447 THR F C 1
ATOM 17244 O O . THR F 1 453 ? 189.241 198.016 172.906 1.00 52.03 447 THR F O 1
ATOM 17248 N N . ILE F 1 454 ? 191.125 198.568 171.812 1.00 52.39 448 ILE F N 1
ATOM 17249 C CA . ILE F 1 454 ? 191.008 197.432 170.906 1.00 52.39 448 ILE F CA 1
ATOM 17250 C C . ILE F 1 454 ? 191.362 196.129 171.615 1.00 52.39 448 ILE F C 1
ATOM 17251 O O . ILE F 1 454 ? 191.082 195.045 171.101 1.00 52.39 448 ILE F O 1
ATOM 17256 N N . GLN F 1 455 ? 191.914 196.213 172.826 1.00 53.79 449 GLN F N 1
ATOM 17257 C CA . GLN F 1 455 ? 192.209 195.023 173.616 1.00 53.79 449 GLN F CA 1
ATOM 17258 C C . GLN F 1 455 ? 190.929 194.337 174.090 1.00 53.79 449 GLN F C 1
ATOM 17259 O O . GLN F 1 455 ? 190.944 193.153 174.443 1.00 53.79 449 GLN F O 1
ATOM 17265 N N . TYR F 1 456 ? 189.808 195.052 174.073 1.00 58.46 450 TYR F N 1
ATOM 17266 C CA . TYR F 1 456 ? 188.575 194.572 174.665 1.00 58.46 450 TYR F CA 1
ATOM 17267 C C . TYR F 1 456 ? 187.559 194.184 173.592 1.00 58.46 450 TYR F C 1
ATOM 17268 O O . TYR F 1 456 ? 187.860 194.122 172.398 1.00 58.46 450 TYR F O 1
ATOM 17277 N N . HIS F 1 457 ? 186.339 193.902 174.046 1.00 72.61 451 HIS F N 1
ATOM 17278 C CA . HIS F 1 457 ? 185.318 193.314 173.188 1.00 72.61 451 HIS F CA 1
ATOM 17279 C C . HIS F 1 457 ? 184.758 194.355 172.225 1.00 72.61 451 HIS F C 1
ATOM 17280 O O . HIS F 1 457 ? 184.815 195.558 172.486 1.00 72.61 451 HIS F O 1
ATOM 17287 N N . LYS F 1 458 ? 184.211 193.874 171.102 1.00 72.43 452 LYS F N 1
ATOM 17288 C CA . LYS F 1 458 ? 183.771 194.747 170.018 1.00 72.43 452 LYS F CA 1
ATOM 17289 C C . LYS F 1 458 ? 182.557 195.596 170.378 1.00 72.43 452 LYS F C 1
ATOM 17290 O O . LYS F 1 458 ? 182.312 196.608 169.712 1.00 72.43 452 LYS F O 1
ATOM 17296 N N . GLU F 1 459 ? 181.793 195.224 171.409 1.00 76.30 453 GLU F N 1
ATOM 17297 C CA . GLU F 1 459 ? 180.672 196.054 171.841 1.00 76.30 453 GLU F CA 1
ATOM 17298 C C . GLU F 1 459 ? 181.127 197.315 172.562 1.00 76.30 453 GLU F C 1
ATOM 17299 O O . GLU F 1 459 ? 180.308 198.208 172.801 1.00 76.30 453 GLU F O 1
ATOM 17305 N N . ARG F 1 460 ? 182.405 197.398 172.913 1.00 71.54 454 ARG F N 1
ATOM 17306 C CA . ARG F 1 460 ? 182.979 198.521 173.626 1.00 71.54 454 ARG F CA 1
ATOM 17307 C C . ARG F 1 460 ? 183.746 199.457 172.701 1.00 71.54 454 ARG F C 1
ATOM 17308 O O . ARG F 1 460 ? 184.037 200.596 173.087 1.00 71.54 454 ARG F O 1
ATOM 17316 N N . TRP F 1 461 ? 184.041 199.015 171.478 1.00 65.01 455 TRP F N 1
ATOM 17317 C CA . TRP F 1 461 ? 184.744 199.861 170.521 1.00 65.01 455 TRP F CA 1
ATOM 17318 C C . TRP F 1 461 ? 183.857 201.015 170.075 1.00 65.01 455 TRP F C 1
ATOM 17319 O O . TRP F 1 461 ? 184.225 202.186 170.226 1.00 65.01 455 TRP F O 1
ATOM 17330 N N . LEU F 1 462 ? 182.664 200.685 169.561 1.00 66.98 456 LEU F N 1
ATOM 17331 C CA . LEU F 1 462 ? 181.659 201.632 169.059 1.00 66.98 456 LEU F CA 1
ATOM 17332 C C . LEU F 1 462 ? 182.252 202.562 168.004 1.00 66.98 456 LEU F C 1
ATOM 17333 O O . LEU F 1 462 ? 182.103 203.784 168.056 1.00 66.98 456 LEU F O 1
ATOM 17338 N N . ALA F 1 463 ? 182.940 201.958 167.036 1.00 61.30 457 ALA F N 1
ATOM 17339 C CA . ALA F 1 463 ? 183.655 202.713 166.020 1.00 61.30 457 ALA F CA 1
ATOM 17340 C C . ALA F 1 463 ? 182.731 203.350 164.994 1.00 61.30 457 ALA F C 1
ATOM 17341 O O . ALA F 1 463 ? 183.174 204.228 164.249 1.00 61.30 457 ALA F O 1
ATOM 17343 N N . LYS F 1 464 ? 181.466 202.941 164.941 1.00 63.72 458 LYS F N 1
ATOM 17344 C CA . LYS F 1 464 ? 180.484 203.515 164.031 1.00 63.72 458 LYS F CA 1
ATOM 17345 C C . LYS F 1 464 ? 179.721 204.671 164.667 1.00 63.72 458 LYS F C 1
ATOM 17346 O O . LYS F 1 464 ? 178.698 205.110 164.133 1.00 63.72 458 LYS F O 1
ATOM 17352 N N . GLN F 1 465 ? 180.200 205.177 165.804 1.00 63.80 459 GLN F N 1
ATOM 17353 C CA . GLN F 1 465 ? 179.476 206.202 166.542 1.00 63.80 459 GLN F CA 1
ATOM 17354 C C . GLN F 1 465 ? 180.340 207.424 166.805 1.00 63.80 459 GLN F C 1
ATOM 17355 O O . GLN F 1 465 ? 180.105 208.157 167.771 1.00 63.80 459 GLN F O 1
ATOM 17361 N N . TRP F 1 466 ? 181.336 207.663 165.964 1.00 53.92 460 TRP F N 1
ATOM 17362 C CA . TRP F 1 466 ? 182.184 208.835 166.087 1.00 53.92 460 TRP F CA 1
ATOM 17363 C C . TRP F 1 466 ? 181.586 210.001 165.317 1.00 53.92 460 TRP F C 1
ATOM 17364 O O . TRP F 1 466 ? 180.893 209.818 164.315 1.00 53.92 460 TRP F O 1
ATOM 17375 N N . THR F 1 467 ? 181.861 211.209 165.798 1.00 56.85 461 THR F N 1
ATOM 17376 C CA . THR F 1 467 ? 181.287 212.417 165.227 1.00 56.85 461 THR F CA 1
ATOM 17377 C C . THR F 1 467 ? 182.385 213.456 165.078 1.00 56.85 461 THR F C 1
ATOM 17378 O O . THR F 1 467 ? 183.131 213.707 166.023 1.00 56.85 461 THR F O 1
ATOM 17382 N N . LEU F 1 468 ? 182.488 214.057 163.902 1.00 57.53 462 LEU F N 1
ATOM 17383 C CA . LEU F 1 468 ? 183.552 215.004 163.598 1.00 57.53 462 LEU F CA 1
ATOM 17384 C C . LEU F 1 468 ? 183.012 216.422 163.732 1.00 57.53 462 LEU F C 1
ATOM 17385 O O . LEU F 1 468 ? 182.203 216.866 162.914 1.00 57.53 462 LEU F O 1
ATOM 17390 N N . VAL F 1 469 ? 183.471 217.135 164.754 1.00 60.64 463 VAL F N 1
ATOM 17391 C CA . VAL F 1 469 ? 182.984 218.468 165.078 1.00 60.64 463 VAL F CA 1
ATOM 17392 C C . VAL F 1 469 ? 184.096 219.457 164.767 1.00 60.64 463 VAL F C 1
ATOM 17393 O O . VAL F 1 469 ? 185.097 219.526 165.486 1.00 60.64 463 VAL F O 1
ATOM 17397 N N . SER F 1 470 ? 183.933 220.224 163.696 1.00 69.02 464 SER F N 1
ATOM 17398 C CA . SER F 1 470 ? 184.949 221.179 163.285 1.00 69.02 464 SER F CA 1
ATOM 17399 C C . SER F 1 470 ? 184.276 222.463 162.833 1.00 69.02 464 SER F C 1
ATOM 17400 O O . SER F 1 470 ? 183.222 222.427 162.193 1.00 69.02 464 SER F O 1
ATOM 17403 N N . GLU F 1 471 ? 184.885 223.601 163.178 1.00 77.38 465 GLU F N 1
ATOM 17404 C CA . GLU F 1 471 ? 184.357 224.876 162.710 1.00 77.38 465 GLU F CA 1
ATOM 17405 C C . GLU F 1 471 ? 184.719 225.123 161.253 1.00 77.38 465 GLU F C 1
ATOM 17406 O O . GLU F 1 471 ? 184.031 225.883 160.564 1.00 77.38 465 GLU F O 1
ATOM 17412 N N . GLU F 1 472 ? 185.770 224.501 160.777 1.00 73.07 466 GLU F N 1
ATOM 17413 C CA . GLU F 1 472 ? 186.184 224.483 159.387 1.00 73.07 466 GLU F CA 1
ATOM 17414 C C . GLU F 1 472 ? 185.438 223.384 158.644 1.00 73.07 466 GLU F C 1
ATOM 17415 O O . GLU F 1 472 ? 185.107 222.350 159.230 1.00 73.07 466 GLU F O 1
ATOM 17421 N N . PRO F 1 473 ? 185.127 223.588 157.365 1.00 67.77 467 PRO F N 1
ATOM 17422 C CA . PRO F 1 473 ? 184.589 222.485 156.560 1.00 67.77 467 PRO F CA 1
ATOM 17423 C C . PRO F 1 473 ? 185.650 221.413 156.365 1.00 67.77 467 PRO F C 1
ATOM 17424 O O . PRO F 1 473 ? 186.783 221.701 155.976 1.00 67.77 467 PRO F O 1
ATOM 17428 N N . VAL F 1 474 ? 185.268 220.162 156.645 1.00 59.30 468 VAL F N 1
ATOM 17429 C CA . VAL F 1 474 ? 186.236 219.111 156.953 1.00 59.30 468 VAL F CA 1
ATOM 17430 C C . VAL F 1 474 ? 186.956 218.558 155.736 1.00 59.30 468 VAL F C 1
ATOM 17431 O O . VAL F 1 474 ? 187.803 217.671 155.886 1.00 59.30 468 VAL F O 1
ATOM 17435 N N . THR F 1 475 ? 186.654 219.046 154.541 1.00 58.78 469 THR F N 1
ATOM 17436 C CA . THR F 1 475 ? 187.410 218.668 153.360 1.00 58.78 469 THR F CA 1
ATOM 17437 C C . THR F 1 475 ? 188.646 219.528 153.146 1.00 58.78 469 THR F C 1
ATOM 17438 O O . THR F 1 475 ? 189.418 219.253 152.223 1.00 58.78 469 THR F O 1
ATOM 17442 N N . ASN F 1 476 ? 188.849 220.556 153.963 1.00 60.18 470 ASN F N 1
ATOM 17443 C CA . ASN F 1 476 ? 190.060 221.353 153.880 1.00 60.18 470 ASN F CA 1
ATOM 17444 C C . ASN F 1 476 ? 191.190 220.698 154.655 1.00 60.18 470 ASN F C 1
ATOM 17445 O O . ASN F 1 476 ? 190.970 219.983 155.633 1.00 60.18 470 ASN F O 1
ATOM 17450 N N . GLY F 1 477 ? 192.411 220.954 154.205 1.00 57.80 471 GLY F N 1
ATOM 17451 C CA . GLY F 1 477 ? 193.577 220.448 154.891 1.00 57.80 471 GLY F CA 1
ATOM 17452 C C . GLY F 1 477 ? 193.812 221.150 156.211 1.00 57.80 471 GLY F C 1
ATOM 17453 O O . GLY F 1 477 ? 193.202 222.168 156.537 1.00 57.80 471 GLY F O 1
ATOM 17454 N N . LEU F 1 478 ? 194.719 220.580 156.995 1.00 55.79 472 LEU F N 1
ATOM 17455 C CA . LEU F 1 478 ? 195.050 221.178 158.275 1.00 55.79 472 LEU F CA 1
ATOM 17456 C C . LEU F 1 478 ? 195.893 222.432 158.088 1.00 55.79 472 LEU F C 1
ATOM 17457 O O . LEU F 1 478 ? 196.535 222.642 157.057 1.00 55.79 472 LEU F O 1
ATOM 17462 N N . LYS F 1 479 ? 195.874 223.275 159.113 1.00 60.78 473 LYS F N 1
ATOM 17463 C CA . LYS F 1 479 ? 196.773 224.410 159.203 1.00 60.78 473 LYS F CA 1
ATOM 17464 C C . LYS F 1 479 ? 197.031 224.671 160.677 1.00 60.78 473 LYS F C 1
ATOM 17465 O O . LYS F 1 479 ? 196.453 224.018 161.548 1.00 60.78 473 LYS F O 1
ATOM 17471 N N . ASP F 1 480 ? 197.931 225.610 160.948 1.00 63.73 474 ASP F N 1
ATOM 17472 C CA . ASP F 1 480 ? 198.322 225.907 162.319 1.00 63.73 474 ASP F CA 1
ATOM 17473 C C . ASP F 1 480 ? 197.166 226.565 163.062 1.00 63.73 474 ASP F C 1
ATOM 17474 O O . ASP F 1 480 ? 196.784 227.699 162.759 1.00 63.73 474 ASP F O 1
ATOM 17479 N N . GLY F 1 481 ? 196.606 225.844 164.030 1.00 60.54 475 GLY F N 1
ATOM 17480 C CA . GLY F 1 481 ? 195.512 226.343 164.835 1.00 60.54 475 GLY F CA 1
ATOM 17481 C C . GLY F 1 481 ? 194.195 225.626 164.648 1.00 60.54 475 GLY F C 1
ATOM 17482 O O . GLY F 1 481 ? 193.200 226.039 165.254 1.00 60.54 475 GLY F O 1
ATOM 17483 N N . ILE F 1 482 ? 194.146 224.577 163.827 1.00 57.95 476 ILE F N 1
ATOM 17484 C CA . ILE F 1 482 ? 192.913 223.820 163.645 1.00 57.95 476 ILE F CA 1
ATOM 17485 C C . ILE F 1 482 ? 192.646 222.997 164.895 1.00 57.95 476 ILE F C 1
ATOM 17486 O O . ILE F 1 482 ? 193.494 222.215 165.337 1.00 57.95 476 ILE F O 1
ATOM 17491 N N . VAL F 1 483 ? 191.469 223.181 165.478 1.00 54.90 477 VAL F N 1
ATOM 17492 C CA . VAL F 1 483 ? 191.007 222.379 166.599 1.00 54.90 477 VAL F CA 1
ATOM 17493 C C . VAL F 1 483 ? 189.720 221.697 166.176 1.00 54.90 477 VAL F C 1
ATOM 17494 O O . VAL F 1 483 ? 188.790 222.360 165.704 1.00 54.90 477 VAL F O 1
ATOM 17498 N N . PHE F 1 484 ? 189.669 220.379 166.325 1.00 52.34 478 PHE F N 1
ATOM 17499 C CA . PHE F 1 484 ? 188.424 219.678 166.056 1.00 52.34 478 PHE F CA 1
ATOM 17500 C C . PHE F 1 484 ? 188.199 218.588 167.090 1.00 52.34 478 PHE F C 1
ATOM 17501 O O . PHE F 1 484 ? 189.129 218.088 167.723 1.00 52.34 478 PHE F O 1
ATOM 17509 N N . LEU F 1 485 ? 186.934 218.232 167.253 1.00 52.63 479 LEU F N 1
ATOM 17510 C CA . LEU F 1 485 ? 186.510 217.232 168.213 1.00 52.63 479 LEU F CA 1
ATOM 17511 C C . LEU F 1 485 ? 186.156 215.948 167.483 1.00 52.63 479 LEU F C 1
ATOM 17512 O O . LEU F 1 485 ? 185.545 215.977 166.412 1.00 52.63 479 LEU F O 1
ATOM 17517 N N . LEU F 1 486 ? 186.550 214.832 168.064 1.00 50.99 480 LEU F N 1
ATOM 17518 C CA . LEU F 1 486 ? 186.065 213.517 167.682 1.00 50.99 480 LEU F CA 1
ATOM 17519 C C . LEU F 1 486 ? 185.167 213.079 168.828 1.00 50.99 480 LEU F C 1
ATOM 17520 O O . LEU F 1 486 ? 185.620 212.469 169.794 1.00 50.99 480 LEU F O 1
ATOM 17525 N N . LYS F 1 487 ? 183.899 213.449 168.738 1.00 57.19 481 LYS F N 1
ATOM 17526 C CA . LYS F 1 487 ? 182.963 213.153 169.800 1.00 57.19 481 LYS F CA 1
ATOM 17527 C C . LYS F 1 487 ? 182.452 211.726 169.703 1.00 57.19 481 LYS F C 1
ATOM 17528 O O . LYS F 1 487 ? 182.437 211.097 168.644 1.00 57.19 481 LYS F O 1
ATOM 17534 N N . ARG F 1 488 ? 182.020 211.232 170.850 1.00 65.11 482 ARG F N 1
ATOM 17535 C CA . ARG F 1 488 ? 181.380 209.943 171.004 1.00 65.11 482 ARG F CA 1
ATOM 17536 C C . ARG F 1 488 ? 180.305 210.193 172.053 1.00 65.11 482 ARG F C 1
ATOM 17537 O O . ARG F 1 488 ? 180.198 211.304 172.578 1.00 65.11 482 ARG F O 1
ATOM 17545 N N . GLN F 1 489 ? 179.492 209.179 172.345 1.00 71.60 483 GLN F N 1
ATOM 17546 C CA . GLN F 1 489 ? 178.447 209.364 173.349 1.00 71.60 483 GLN F CA 1
ATOM 17547 C C . GLN F 1 489 ? 179.041 209.468 174.749 1.00 71.60 483 GLN F C 1
ATOM 17548 O O . GLN F 1 489 ? 178.413 210.006 175.667 1.00 71.60 483 GLN F O 1
ATOM 17554 N N . ASP F 1 490 ? 180.264 208.973 174.921 1.00 68.51 484 ASP F N 1
ATOM 17555 C CA . ASP F 1 490 ? 180.859 208.889 176.246 1.00 68.51 484 ASP F CA 1
ATOM 17556 C C . ASP F 1 490 ? 181.832 210.033 176.499 1.00 68.51 484 ASP F C 1
ATOM 17557 O O . ASP F 1 490 ? 181.856 210.605 177.594 1.00 68.51 484 ASP F O 1
ATOM 17562 N N . PHE F 1 491 ? 182.641 210.380 175.504 1.00 57.78 485 PHE F N 1
ATOM 17563 C CA . PHE F 1 491 ? 183.751 211.307 175.683 1.00 57.78 485 PHE F CA 1
ATOM 17564 C C . PHE F 1 491 ? 183.960 212.072 174.380 1.00 57.78 485 PHE F C 1
ATOM 17565 O O . PHE F 1 491 ? 183.116 212.017 173.475 1.00 57.78 485 PHE F O 1
ATOM 17573 N N . SER F 1 492 ? 185.084 212.773 174.277 1.00 53.60 486 SER F N 1
ATOM 17574 C CA . SER F 1 492 ? 185.440 213.500 173.069 1.00 53.60 486 SER F CA 1
ATOM 17575 C C . SER F 1 492 ? 186.954 213.604 172.977 1.00 53.60 486 SER F C 1
ATOM 17576 O O . SER F 1 492 ? 187.624 213.877 173.975 1.00 53.60 486 SER F O 1
ATOM 17579 N N . LEU F 1 493 ? 187.482 213.383 171.776 1.00 48.70 487 LEU F N 1
ATOM 17580 C CA . LEU F 1 493 ? 188.901 213.554 171.486 1.00 48.70 487 LEU F CA 1
ATOM 17581 C C . LEU F 1 493 ? 189.118 214.966 170.963 1.00 48.70 487 LEU F C 1
ATOM 17582 O O . LEU F 1 493 ? 188.748 215.274 169.831 1.00 48.70 487 LEU F O 1
ATOM 17587 N N . VAL F 1 494 ? 189.715 215.820 171.776 1.00 50.30 488 VAL F N 1
ATOM 17588 C CA . VAL F 1 494 ? 190.019 217.186 171.381 1.00 50.30 488 VAL F CA 1
ATOM 17589 C C . VAL F 1 494 ? 191.366 217.161 170.676 1.00 50.30 488 VAL F C 1
ATOM 17590 O O . VAL F 1 494 ? 192.360 216.699 171.246 1.00 50.30 488 VAL F O 1
ATOM 17594 N N . VAL F 1 495 ? 191.408 217.645 169.439 1.00 49.45 489 VAL F N 1
ATOM 17595 C CA . VAL F 1 495 ? 192.604 217.585 168.612 1.00 49.45 489 VAL F CA 1
ATOM 17596 C C . VAL F 1 495 ? 193.024 219.004 168.277 1.00 49.45 489 VAL F C 1
ATOM 17597 O O . VAL F 1 495 ? 192.258 219.753 167.654 1.00 49.45 489 VAL F O 1
ATOM 17601 N N . SER F 1 496 ? 194.237 219.365 168.685 1.00 52.44 490 SER F N 1
ATOM 17602 C CA . SER F 1 496 ? 194.852 220.644 168.370 1.00 52.44 490 SER F CA 1
ATOM 17603 C C . SER F 1 496 ? 195.971 220.431 167.363 1.00 52.44 490 SER F C 1
ATOM 17604 O O . SER F 1 496 ? 196.768 219.500 167.499 1.00 52.44 490 SER F O 1
ATOM 17607 N N . THR F 1 497 ? 196.033 221.298 166.360 1.00 55.60 491 THR F N 1
ATOM 17608 C CA . THR F 1 497 ? 197.016 221.198 165.292 1.00 55.60 491 THR F CA 1
ATOM 17609 C C . THR F 1 497 ? 198.016 222.335 165.422 1.00 55.60 491 THR F C 1
ATOM 17610 O O . THR F 1 497 ? 197.623 223.498 165.543 1.00 55.60 491 THR F O 1
ATOM 17614 N N . LYS F 1 498 ? 199.300 222.000 165.408 1.00 54.29 492 LYS F N 1
ATOM 17615 C CA . LYS F 1 498 ? 200.357 222.992 165.328 1.00 54.29 492 LYS F CA 1
ATOM 17616 C C . LYS F 1 498 ? 201.261 222.662 164.154 1.00 54.29 492 LYS F C 1
ATOM 17617 O O . LYS F 1 498 ? 201.417 221.502 163.783 1.00 54.29 492 LYS F O 1
ATOM 17623 N N . LYS F 1 499 ? 201.832 223.690 163.547 1.00 54.44 493 LYS F N 1
ATOM 17624 C CA . LYS F 1 499 ? 202.740 223.493 162.431 1.00 54.44 493 LYS F CA 1
ATOM 17625 C C . LYS F 1 499 ? 204.086 223.031 162.969 1.00 54.44 493 LYS F C 1
ATOM 17626 O O . LYS F 1 499 ? 204.575 223.570 163.966 1.00 54.44 493 LYS F O 1
ATOM 17632 N N . VAL F 1 500 ? 204.655 222.009 162.338 1.00 54.09 494 VAL F N 1
ATOM 17633 C CA . VAL F 1 500 ? 206.029 221.602 162.629 1.00 54.09 494 VAL F CA 1
ATOM 17634 C C . VAL F 1 500 ? 206.950 222.740 162.208 1.00 54.09 494 VAL F C 1
ATOM 17635 O O . VAL F 1 500 ? 206.893 223.178 161.048 1.00 54.09 494 VAL F O 1
ATOM 17639 N N . PRO F 1 501 ? 207.780 223.267 163.103 1.00 54.62 495 PRO F N 1
ATOM 17640 C CA . PRO F 1 501 ? 208.496 224.509 162.811 1.00 54.62 495 PRO F CA 1
ATOM 17641 C C . PRO F 1 501 ? 209.625 224.320 161.812 1.00 54.62 495 PRO F C 1
ATOM 17642 O O . PRO F 1 501 ? 210.150 223.224 161.610 1.00 54.62 495 PRO F O 1
ATOM 17646 N N . PHE F 1 502 ? 209.971 225.429 161.168 1.00 57.47 496 PHE F N 1
ATOM 17647 C CA . PHE F 1 502 ? 211.087 225.455 160.237 1.00 57.47 496 PHE F CA 1
ATOM 17648 C C . PHE F 1 502 ? 212.390 225.307 161.005 1.00 57.47 496 PHE F C 1
ATOM 17649 O O . PHE F 1 502 ? 212.588 225.957 162.032 1.00 57.47 496 PHE F O 1
ATOM 17657 N N . PHE F 1 503 ? 213.278 224.454 160.514 1.00 55.48 497 PHE F N 1
ATOM 17658 C CA . PHE F 1 503 ? 214.564 224.234 161.156 1.00 55.48 497 PHE F CA 1
ATOM 17659 C C . PHE F 1 503 ? 215.672 224.870 160.337 1.00 55.48 497 PHE F C 1
ATOM 17660 O O . PHE F 1 503 ? 215.667 224.801 159.108 1.00 55.48 497 PHE F O 1
ATOM 17668 N N . LYS F 1 504 ? 216.617 225.498 161.021 1.00 61.06 498 LYS F N 1
ATOM 17669 C CA . LYS F 1 504 ? 217.842 225.964 160.386 1.00 61.06 498 LYS F CA 1
ATOM 17670 C C . LYS F 1 504 ? 218.993 225.266 161.093 1.00 61.06 498 LYS F C 1
ATOM 17671 O O . LYS F 1 504 ? 219.455 225.717 162.143 1.00 61.06 498 LYS F O 1
ATOM 17677 N N . LEU F 1 505 ? 219.443 224.152 160.528 1.00 57.67 499 LEU F N 1
ATOM 17678 C CA . LEU F 1 505 ? 220.641 223.502 161.026 1.00 57.67 499 LEU F CA 1
ATOM 17679 C C . LEU F 1 505 ? 221.885 224.210 160.519 1.00 57.67 499 LEU F C 1
ATOM 17680 O O . LEU F 1 505 ? 221.975 224.587 159.348 1.00 57.67 499 LEU F O 1
ATOM 17685 N N . SER F 1 506 ? 222.841 224.394 161.416 1.00 62.20 500 SER F N 1
ATOM 17686 C CA . SER F 1 506 ? 224.191 224.789 161.069 1.00 62.20 500 SER F CA 1
ATOM 17687 C C . SER F 1 506 ? 225.105 223.601 161.314 1.00 62.20 500 SER F C 1
ATOM 17688 O O . SER F 1 506 ? 224.756 222.671 162.041 1.00 62.20 500 SER F O 1
ATOM 17691 N N . GLU F 1 507 ? 226.275 223.622 160.692 1.00 68.70 501 GLU F N 1
ATOM 17692 C CA . GLU F 1 507 ? 227.247 222.557 160.876 1.00 68.70 501 GLU F CA 1
ATOM 17693 C C . GLU F 1 507 ? 228.418 223.091 161.683 1.00 68.70 501 GLU F C 1
ATOM 17694 O O . GLU F 1 507 ? 228.915 224.189 161.414 1.00 68.70 501 GLU F O 1
ATOM 17700 N N . GLU F 1 508 ? 228.846 222.318 162.674 1.00 75.70 502 GLU F N 1
ATOM 17701 C CA . GLU F 1 508 ? 230.007 222.640 163.487 1.00 75.70 502 GLU F CA 1
ATOM 17702 C C . GLU F 1 508 ? 230.904 221.419 163.531 1.00 75.70 502 GLU F C 1
ATOM 17703 O O . GLU F 1 508 ? 230.458 220.334 163.909 1.00 75.70 502 GLU F O 1
ATOM 17709 N N . PHE F 1 509 ? 232.159 221.588 163.140 1.00 85.71 503 PHE F N 1
ATOM 17710 C CA . PHE F 1 509 ? 233.120 220.498 163.167 1.00 85.71 503 PHE F CA 1
ATOM 17711 C C . PHE F 1 509 ? 233.913 220.558 164.462 1.00 85.71 503 PHE F C 1
ATOM 17712 O O . PHE F 1 509 ? 234.448 221.611 164.821 1.00 85.71 503 PHE F O 1
ATOM 17720 N N . VAL F 1 510 ? 233.980 219.431 165.159 1.00 89.19 504 VAL F N 1
ATOM 17721 C CA . VAL F 1 510 ? 234.840 219.292 166.323 1.00 89.19 504 VAL F CA 1
ATOM 17722 C C . VAL F 1 510 ? 235.914 218.266 165.998 1.00 89.19 504 VAL F C 1
ATOM 17723 O O . VAL F 1 510 ? 235.740 217.400 165.134 1.00 89.19 504 VAL F O 1
ATOM 17727 N N . ASP F 1 511 ? 237.022 218.385 166.671 1.00 94.00 505 ASP F N 1
ATOM 17728 C CA . ASP F 1 511 ? 238.102 217.425 166.506 1.00 94.00 505 ASP F CA 1
ATOM 17729 C C . ASP F 1 511 ? 238.040 216.406 167.637 1.00 94.00 505 ASP F C 1
ATOM 17730 O O . ASP F 1 511 ? 237.985 216.800 168.809 1.00 94.00 505 ASP F O 1
ATOM 17735 N N . PRO F 1 512 ? 238.007 215.102 167.334 1.00 93.74 506 PRO F N 1
ATOM 17736 C CA . PRO F 1 512 ? 238.108 214.094 168.405 1.00 93.74 506 PRO F CA 1
ATOM 17737 C C . PRO F 1 512 ? 239.424 214.132 169.167 1.00 93.74 506 PRO F C 1
ATOM 17738 O O . PRO F 1 512 ? 239.471 213.664 170.311 1.00 93.74 506 PRO F O 1
ATOM 17742 N N . LYS F 1 513 ? 240.489 214.670 168.572 1.00 93.20 507 LYS F N 1
ATOM 17743 C CA . LYS F 1 513 ? 241.717 214.941 169.302 1.00 93.20 507 LYS F CA 1
ATOM 17744 C C . LYS F 1 513 ? 241.558 216.093 170.289 1.00 93.20 507 LYS F C 1
ATOM 17745 O O . LYS F 1 513 ? 242.221 216.097 171.331 1.00 93.20 507 LYS F O 1
ATOM 17751 N N . SER F 1 514 ? 240.660 217.039 170.014 1.00 91.34 508 SER F N 1
ATOM 17752 C CA . SER F 1 514 ? 240.536 218.254 170.812 1.00 91.34 508 SER F CA 1
ATOM 17753 C C . SER F 1 514 ? 239.761 218.066 172.110 1.00 91.34 508 SER F C 1
ATOM 17754 O O . SER F 1 514 ? 239.485 219.060 172.789 1.00 91.34 508 SER F O 1
ATOM 17757 N N . HIS F 1 515 ? 239.397 216.839 172.475 1.00 87.51 509 HIS F N 1
ATOM 17758 C CA . HIS F 1 515 ? 238.717 216.587 173.744 1.00 87.51 509 HIS F CA 1
ATOM 17759 C C . HIS F 1 515 ? 239.789 216.310 174.790 1.00 87.51 509 HIS F C 1
ATOM 17760 O O . HIS F 1 515 ? 240.238 215.179 174.967 1.00 87.51 509 HIS F O 1
ATOM 17767 N N . LYS F 1 516 ? 240.206 217.360 175.491 1.00 87.22 510 LYS F N 1
ATOM 17768 C CA . LYS F 1 516 ? 241.248 217.269 176.503 1.00 87.22 510 LYS F CA 1
ATOM 17769 C C . LYS F 1 516 ? 240.689 217.691 177.852 1.00 87.22 510 LYS F C 1
ATOM 17770 O O . LYS F 1 516 ? 239.797 218.540 177.926 1.00 87.22 510 LYS F O 1
ATOM 17776 N N . PHE F 1 517 ? 241.240 217.112 178.916 1.00 84.54 511 PHE F N 1
ATOM 17777 C CA . PHE F 1 517 ? 240.642 217.141 180.241 1.00 84.54 511 PHE F CA 1
ATOM 17778 C C . PHE F 1 517 ? 241.691 217.411 181.311 1.00 84.54 511 PHE F C 1
ATOM 17779 O O . PHE F 1 517 ? 242.880 217.134 181.134 1.00 84.54 511 PHE F O 1
ATOM 17787 N N . VAL F 1 518 ? 241.232 217.979 182.424 1.00 85.82 512 VAL F N 1
ATOM 17788 C CA . VAL F 1 518 ? 242.058 218.227 183.598 1.00 85.82 512 VAL F CA 1
ATOM 17789 C C . VAL F 1 518 ? 241.391 217.566 184.793 1.00 85.82 512 VAL F C 1
ATOM 17790 O O . VAL F 1 518 ? 240.287 217.026 184.688 1.00 85.82 512 VAL F O 1
ATOM 17794 N N . MET F 1 519 ? 242.072 217.603 185.938 1.00 86.74 513 MET F N 1
ATOM 17795 C CA . MET F 1 519 ? 241.585 216.963 187.154 1.00 86.74 513 MET F CA 1
ATOM 17796 C C . MET F 1 519 ? 240.945 217.966 188.122 1.00 86.74 513 MET F C 1
ATOM 17797 O O . MET F 1 519 ? 240.369 217.578 189.147 1.00 86.74 513 MET F O 1
ATOM 17802 N N . ARG F 1 520 ? 240.974 219.252 187.800 1.00 91.12 514 ARG F N 1
ATOM 17803 C CA . ARG F 1 520 ? 240.503 220.281 188.715 1.00 91.12 514 ARG F CA 1
ATOM 17804 C C . ARG F 1 520 ? 239.090 220.702 188.343 1.00 91.12 514 ARG F C 1
ATOM 17805 O O . ARG F 1 520 ? 238.859 221.171 187.224 1.00 91.12 514 ARG F O 1
ATOM 17813 N N . LEU F 1 521 ? 238.163 220.527 189.289 1.00 89.40 515 LEU F N 1
ATOM 17814 C CA . LEU F 1 521 ? 236.769 220.990 189.216 1.00 89.40 515 LEU F CA 1
ATOM 17815 C C . LEU F 1 521 ? 236.024 220.414 188.012 1.00 89.40 515 LEU F C 1
ATOM 17816 O O . LEU F 1 521 ? 234.806 220.243 188.047 1.00 89.40 515 LEU F O 1
#